Protein 6JXC (pdb70)

Radius of gyration: 51.96 Å; Cα contacts (8 Å, |Δi|>4): 2913; chains: 1; bounding box: 136×82×185 Å

Foldseek 3Di:
DVLVVLLVLLVPCVVVVVNVVVLVVVCVVLSNQCSWVLRSVSNVVSNVVSVVVVVVVLVVLPCALPHPVHNPQVPHPPVVSCVSLVSNCVSLCVLVSLLVCLQCVLVRPDLALSLLQVLLSVLLVLDTNPLSNLLSVLSSLLSLDPCQVLLSNLSSLLCLLVPDPPPQALASSLVSNLLSVLLVLADVLLVLLQVLLCLQFHAGLSNSLSSVSSLLSLLVLQLPVSVVSVVVSSPCSQQSCSCVVSVLVVCVSVLRRQVRNFCNVLRVDCLVVQVNQLSVVSVVVNGNDPDPSSCGSVDDVNVDPVSVVVVVVVRSVVSSCSNSSVLLVLLQVLLVSSCSLVSLQVVLVLLNSLVSLLVSLLVQVSSLSSLLSSLCPPSVLSSLQSNLVSLCVQLRLLSVQSRVSNLLSLLSNLQSCLVVSLLSLLSSVLNLVSNVVSVVNSVVNSCVSVVPVDDNQCVQCVLPVVGPPSSLPSNDDDDDCVVVVNVVNVVVVVCVVVQVVQPVSSVVSVVVVVVVVVVVVVVCAQVDDNGRDLLQLQVLLVCLLVQVVDDVVSNVVSVVSNVSSCVRPGPLVNNLNSLLSLQLSLQVNDPDPVNVVSVVSNLVSDDLCNSHLVVSLVSLLSGLQFACPSLVVSLVSLVPHDPQPDVNCSSLLSLLVNLLSDDLLRPSVVSVVVLLVPPPPCSNVVSNVVSCVVQPQDQLSPPPCVLLNVVVLLQDDDCSVVSLVSSNCPVVSCVVPVLSLLLVLLLCVVSRDVVSVVSLVVDDPCVLVSLQASSLLASVLSCSDVVSVVVVQVSPPYDHPCSNPLLHVVSVLVNCVSQLQLFQLVLVLVLCCVLLPPCPQLSVLLNVLSVVDPSSTGSSSCPSNPNNVSRSVVSVVVVVDDDDDLLVLVLSCLLLLFVLLDDDCPNNSSSLSSNSVSVSPDPDDDQLVCLCVLQLNLPCPDVVNVSSSLSNVLSVLSSCVSVLGSLDDVSVLSVLLSVLVCCPVVVDDDPSSLCSPVVCQPSPSYPRPVVVLSNCLSPHCSDPLVPLLAQDAPPCLPDDLCSVSSSLSSNQRDHDADDDLSCNLDERSVLCSCPPVHDPPPPGAGSSLLNVLSCLVSSVVPDPVVVLVVLLVDDLQLLVVVVVLLVCLVVVPPHPNHCLNSLSLQLLQLLLLCLPPVNPDNLNSVVCVVVPVSVVSPPSHSRSDNNVVVVCVSDVWPPVLLVVLAAVVLCVDLLDLHLVCLVVALVHSLLSNQSNLLSLCVVPHGPSSSRSSRSCSNPHDPLVSSLSSNVNSVVDPPPVVNCQAVVQPHDRHPDVLVSVVVSLLSLVLSVLVPPDNPNVVPGDACPSLVVCLVVPDLCSLVSPQVVPVDPDDDCVVVVSCVSVLHPLFLLLDPPPDPDPLPCLVVLLRDDDQPPNLVSLVVVCVVPVVVVVPPASQSNLVSQVSNQDLPVNCVVQPVHDYDDVCLLSCLLPVNLPPPACLPQDFQLSLLSNLQVPQDDQQDCSLVVSVVSLSVLVVSCVVPPDPPRSSVVSNLSVLLHPLSPPLDPPQCNLVNLVVVLVVVVVVCVADAPDSCLSSLSSSLVNLVVNLVNDDPVRDPSSVVSLVSSLLSLLSSLVVCLVGNALSNSLVSLVVSVVSLPCVCPVDPFPPQSVQSVLQSLLSNLVSDCRDDDLVPSLVSLVVSLVCVVPVVCVDDPTDVVCVSCVVSTPPFSLVSLLVNLVSCPVPPNCPVVNVVVLVPDPGDDDDPVLVSLVSLLVVLVVVLVCLVPDVLLVCVVVLVVLCVPLCPVVVVPPVDVVVSVVSVVVSVVSVVSNVVSVVSSLVSLQSSLVSLLVSQQPDDPVVLLSVLVNLCSLVVDQDDCSRQVVCLVVVVSRPWLDPLLQLLVLLLPAFDDPDGVNNVSLVSLLVNCLFQPVSNLQSLLQLQQQCVPPVPDPSSVRSNVRSVVSVVVSCVVNPNNVVCLPVVLSNVVLVLLVVCQVCQPVDDPDQWPFPFCVPRCVLVSLVVLCQPDDQFDDDDCSIHNHNPDDQCGQQSFWQTTTWGQDDPGTWGFLTSCDGNDRDRSWIFHWDAPQQVQLQLVLSLQVLVQVLLPPPNVCVNVVFGADGANFHAHHRGGRGIGDDPQKDFQVVVVCVQCVPFADDVVLLVLLVVCLPDPDQPSCVVPVVVCQVGRFADLLSVLVSQPSPSVLSVQLLVQQLSLQLNVQVVCLLQAFDQPLRGQWMFHPSSGRIHGHRTHDRHAPQCDFSFRDQRGPQPFRHSQVSVSPSTPSGPNLVSNLVSLVSCLVVVPSSLSSVCSSVVPDPHDLDDDPCDRCVPPPCDDVVSVVVRSVVSVCSRNHDVDPSSVSSVVSVCSNYPSSRVSGDNNRNSRDD

B-factor: mean 14.68, std 14.55, range [0.23, 45.0]

Organism: Saccharomyces cerevisiae (strain ATCC 204508 / S288c) (NCBI:txid559292)

Nearest PDB structures (foldseek):
  6jxc-assembly1_A  TM=1.000E+00  e=0.000E+00  Saccharomyces cerevisiae S288C
  6s8f-assembly1_H  TM=8.614E-01  e=0.000E+00  Saccharomyces cerevisiae
  6sl1-assembly1_A  TM=6.609E-01  e=5.406E-35  Thermochaetoides thermophila DSM 1495
  7ni6-assembly1_A  TM=6.865E-01  e=5.611E-29  Homo sapiens
  7sic-assembly1_A  TM=4.830E-01  e=6.239E-33  Homo sapiens

Sequence (2345 aa):
IVETLNFLSSTKIKERNNALDELTTILPTKALSTTAVELLASEHTKYCDLLRLSLSENRLSTISYVLRLFVEKSCERLLLAVVPELMVKDGSKLVDKICEYFQSQMKLSMVTNFISILLNLLALDTVGIFQVTRTITWTVIDFLRLSKNTRLIMSLINQLILKCHCFSVIDTLMLIKEAWSYNLTIGCTSNELVQDQLSLFDVMSSELMNHKLPYMIGQENYVEYREYILLRLSNYKPQLFTVNHVEFSYIRGSRDKNSWFAWLKILGITKSLLTYFALNRKNENYSLLFKRRKCDSDIPSILTFLIHLLEENSSFAEQLKELLFNGDMARLFKVCLPSCLLLANSIKSDEKTINQIYDLYELSNESFMLWGYLQYISSADRIFEWLKSKWNQFCNFISWLGNWDESHKIWQHFQEQRELDLTRYNEILYRLLENINLCGDSTFSEFIAAYKRTTLITIRTINVDHLVLDKINMKEIVNDFIRMQKNKSQTGSTIDKAVRAYLLKQAIGEKSSYNKILEEFTEVLGEKLLCNHYSSSNQAMLLLTSYIEASDCNDILDWIISRFEDNSFTGVAPTVNLSMLLLSLLQNHDLSHGSIRGGKQRVFATFIKCLQKLDSSNIINIMNSISSYMAQVSYKNQSIIFYEIKSLFGPPQQSIEKSAFYSLAMSMLSLVSYPSLVFSLEDMMTYSGFNHTRAFIQQALNKITVAFRYQNLTELFEYCKFDLIMYWFHEFLGRYFVEISAIYFSQGFNQKWILDMLHAITGNGDAYLVDNSYYLCIPLAFISGGVNELIFDILPQISGKTTVKYHKKYRLLMLKWIIRFTDLGSLTELRSTVEKLFPTSYLSPYLFENSSVSMRYQYPLHIPLALGATLVQTQFAHEKNNTHEFKLLFLSVITDLEKTSTYIGKLRCARELKYLFVLYENVLVKSSTLNFIIIRLSKFLIDTQIHDEVITIFSSLLNLADKNTFEIEPSLPNLFCKIFIYLRENKQLSPSFQQAIKLLEHRDLIKIKTWKYCLDAIFGNIVQDDIYENTELLDASDCGVDDVVLVSLLFSYARRPVASKIGCSLSKAAAINILKHHVPKEYLSKNFKLWFAALSRRILQQEHLKNFEMVFRHPEQPHMIYQRISTFNKEAELYDSTEVFFISECILTYLVGYSIGNSESEFCFRDNIMNENKDKVAPLDKDVLNAIYPLANNFGMESFICDTYLSVNEPYNCWLSKFARSLIHQISFNIPPIVCLYPLCKGSTAFCELVLTDLFFLSTTYDPKSCLNWSNRIFTQIAMLLHVKDSEIKLKMLFNVIKMIRMGSRCKERNCLRIYSSLDLQEICQISLKIKEFKFGYLLFEEMNMPNIREMNINTLQKIYECINDGDFLAGLPVPHSIEGVLNSINRIDSDTWKRFLFNNADFDANYTTSLEEEKESLIKATEDSGFYGLTSLLESRLSGSSDVYKWNLELGDWKLLTPKVVDSKAKGLYYAIKNLPQDVGFAEKSLEKSLLTIFDSRQHFISQTEWMDTLNAIIEFIKIAAIPQDVTSFPQTLMSIMKADKERLNTIDFYDHKTTLKSRHTLMNVLSRNSLDENVKCSKYLRLGSIIQLANYVQLAIANGAPQDALRNATLMSKTVKNIAKLYDDPSVVSQIEKLASFTSANALWESREYKAPVMIMRDLLAQNEKNISESILYDDFKLLINVPMDQIKARLVKWSSESRLEPAAAIYEKIIVNWDINVEDHESCSDVFYTLGSFLDEQAQKLRSNGEIEDREHRSYTGKSTLKALELIYKAKRHYNRVLLQYNRDSEVLKALLLQKEKFLWHALHFYLNTLVFSNRYDNDIIDKFCGLWFENDDNSKINQLLYKEIGTIPSWKFLPWVNQIASKISMEENEFQKPLQLTMKRLLYKLPYDSLYSVMSILLYEKQSNKDTNISQKIQAVKKILLELQGYDRGAFAKKYLLPVQEFCEMSVELANLKFVQNTKTLRLANLKIGQYWLKQLNMEKLPLPTSNFTVKSSADGRKARPYIVSVNETVGITTTGLSLPKIVTFNISDGTTQKALMKGSNDDLRQDAIMEQVFQQVNKVLQNDKVLRNLDLGIRTYKVVPLGPKAGIIEFVANSTSLHQILSKLHTNDKITFDQARKGMKAVQTKSNEERLKAYLKITNEIKPQLRNFFFDSFPDPLDWFEAKKTYTKGVAASSIVGYILGLGDRHLNNILLDCSTGEPIHIDLGIAFDQGKLLPIPELVPFRLTRDIVDGFGVTGVDGLFRRSCERVYAVLRKDYVKVMCVLNILKWDPLYSWVMSPVKKYEHLFENENQESYRALKGVEEKLMGNGLSVESSVQDLIQQATDPSNLSVIYMGWSPFY

GO terms:
  GO:0070273 phosphatidylinositol-4-phosphate binding (F, IDA)
  GO:0004672 protein kinase activity (F, IDA)
  GO:0005634 nucleus (C, IDA)
  GO:0042162 telomeric repeat DNA binding (F, IDA)
  GO:0006281 DNA repair (P, IGI)
  GO:0006302 double-strand break repair (P, IGI)
  GO:0000723 telomere maintenance (P, IGI)
  GO:0004674 protein serine/threonine kinase activity (F, IMP)
  GO:0005739 mitochondrion (C, HDA)
  GO:0042770 signal transduction in response to DNA damage (P, IMP)
  GO:0006302 double-strand break repair (P, IMP)
  GO:0006974 DNA damage response (P, IMP)
  GO:0000723 telomere maintenance (P, IMP)

Structure (mmCIF, N/CA/C/O backbone):
data_6JXC
#
_entry.id   6JXC
#
_cell.length_a   1.000
_cell.length_b   1.000
_cell.length_c   1.000
_cell.angle_alpha   90.00
_cell.angle_beta   90.00
_cell.angle_gamma   90.00
#
_symmetry.space_group_name_H-M   'P 1'
#
loop_
_atom_site.group_PDB
_atom_site.id
_atom_site.type_symbol
_atom_site.label_atom_id
_atom_site.label_alt_id
_atom_site.label_comp_id
_atom_site.label_asym_id
_atom_site.label_entity_id
_atom_site.label_seq_id
_atom_site.pdbx_PDB_ins_code
_atom_site.Cartn_x
_atom_site.Cartn_y
_atom_site.Cartn_z
_atom_site.occupancy
_atom_site.B_iso_or_equiv
_atom_site.auth_seq_id
_atom_site.auth_comp_id
_atom_site.auth_asym_id
_atom_site.auth_atom_id
_atom_site.pdbx_PDB_model_num
ATOM 1 N N . ILE A 1 6 ? 113.224 192.410 79.034 1.00 1.00 6 ILE A N 1
ATOM 2 C CA . ILE A 1 6 ? 112.071 192.280 79.911 1.00 1.00 6 ILE A CA 1
ATOM 3 C C . ILE A 1 6 ? 112.308 192.991 81.221 1.00 1.00 6 ILE A C 1
ATOM 4 O O . ILE A 1 6 ? 113.401 192.911 81.779 1.00 1.00 6 ILE A O 1
ATOM 6 N N . VAL A 1 7 ? 111.267 193.618 81.775 1.00 1.00 7 VAL A N 1
ATOM 7 C CA . VAL A 1 7 ? 111.431 194.280 83.068 1.00 1.00 7 VAL A CA 1
ATOM 8 C C . VAL A 1 7 ? 111.859 193.252 84.089 1.00 1.00 7 VAL A C 1
ATOM 9 O O . VAL A 1 7 ? 112.634 193.550 84.997 1.00 1.00 7 VAL A O 1
ATOM 11 N N . GLU A 1 8 ? 111.336 192.037 83.939 1.00 1.00 8 GLU A N 1
ATOM 12 C CA . GLU A 1 8 ? 111.691 190.953 84.814 1.00 1.00 8 GLU A CA 1
ATOM 13 C C . GLU A 1 8 ? 113.172 190.650 84.699 1.00 1.00 8 GLU A C 1
ATOM 14 O O . GLU A 1 8 ? 113.809 190.288 85.689 1.00 1.00 8 GLU A O 1
ATOM 16 N N . THR A 1 9 ? 113.725 190.761 83.489 1.00 1.00 9 THR A N 1
ATOM 17 C CA . THR A 1 9 ? 115.131 190.484 83.301 1.00 1.00 9 THR A CA 1
ATOM 18 C C . THR A 1 9 ? 115.946 191.561 83.976 1.00 1.00 9 THR A C 1
ATOM 19 O O . THR A 1 9 ? 116.988 191.284 84.573 1.00 1.00 9 THR A O 1
ATOM 21 N N . LEU A 1 10 ? 115.473 192.797 83.880 1.00 1.00 10 LEU A N 1
ATOM 22 C CA . LEU A 1 10 ? 116.175 193.887 84.514 1.00 1.00 10 LEU A CA 1
ATOM 23 C C . LEU A 1 10 ? 116.171 193.697 86.022 1.00 1.00 10 LEU A C 1
ATOM 24 O O . LEU A 1 10 ? 117.177 193.952 86.695 1.00 1.00 10 LEU A O 1
ATOM 26 N N . ASN A 1 11 ? 115.037 193.228 86.553 1.00 1.00 11 ASN A N 1
ATOM 27 C CA . ASN A 1 11 ? 114.924 192.978 87.974 1.00 1.00 11 ASN A CA 1
ATOM 28 C C . ASN A 1 11 ? 115.857 191.869 88.387 1.00 1.00 11 ASN A C 1
ATOM 29 O O . ASN A 1 11 ? 116.497 191.941 89.441 1.00 1.00 11 ASN A O 1
ATOM 31 N N . PHE A 1 12 ? 115.949 190.839 87.553 1.00 1.00 12 PHE A N 1
ATOM 32 C CA . PHE A 1 12 ? 116.828 189.743 87.854 1.00 1.00 12 PHE A CA 1
ATOM 33 C C . PHE A 1 12 ? 118.266 190.216 87.874 1.00 1.00 12 PHE A C 1
ATOM 34 O O . PHE A 1 12 ? 119.044 189.783 88.724 1.00 1.00 12 PHE A O 1
ATOM 36 N N . LEU A 1 13 ? 118.627 191.109 86.947 1.00 1.00 13 LEU A N 1
ATOM 37 C CA . LEU A 1 13 ? 119.981 191.623 86.902 1.00 1.00 13 LEU A CA 1
ATOM 38 C C . LEU A 1 13 ? 120.294 192.407 88.157 1.00 1.00 13 LEU A C 1
ATOM 39 O O . LEU A 1 13 ? 121.395 192.293 88.704 1.00 1.00 13 LEU A O 1
ATOM 41 N N . SER A 1 14 ? 119.319 193.191 88.627 1.00 1.00 14 SER A N 1
ATOM 42 C CA . SER A 1 14 ? 119.505 193.971 89.833 1.00 1.00 14 SER A CA 1
ATOM 43 C C . SER A 1 14 ? 119.724 193.066 91.025 1.00 1.00 14 SER A C 1
ATOM 44 O O . SER A 1 14 ? 120.488 193.400 91.927 1.00 1.00 14 SER A O 1
ATOM 46 N N . SER A 1 15 ? 119.012 191.937 91.054 1.00 1.00 15 SER A N 1
ATOM 47 C CA . SER A 1 15 ? 119.159 190.973 92.131 1.00 1.00 15 SER A CA 1
ATOM 48 C C . SER A 1 15 ? 120.477 190.210 92.033 1.00 1.00 15 SER A C 1
ATOM 49 O O . SER A 1 15 ? 121.109 189.903 93.046 1.00 1.00 15 SER A O 1
ATOM 51 N N . THR A 1 16 ? 120.887 189.891 90.800 1.00 1.00 16 THR A N 1
ATOM 52 C CA . THR A 1 16 ? 122.131 189.184 90.541 1.00 1.00 16 THR A CA 1
ATOM 53 C C . THR A 1 16 ? 123.296 190.029 91.001 1.00 1.00 16 THR A C 1
ATOM 54 O O . THR A 1 16 ? 124.290 189.540 91.552 1.00 1.00 16 THR A O 1
ATOM 56 N N . LYS A 1 17 ? 123.142 191.332 90.838 1.00 1.00 17 LYS A N 1
ATOM 57 C CA . LYS A 1 17 ? 124.147 192.289 91.218 1.00 1.00 17 LYS A CA 1
ATOM 58 C C . LYS A 1 17 ? 124.085 192.482 92.718 1.00 1.00 17 LYS A C 1
ATOM 59 O O . LYS A 1 17 ? 123.648 193.506 93.229 1.00 1.00 17 LYS A O 1
ATOM 61 N N . ILE A 1 18 ? 124.579 191.475 93.422 1.00 30.00 18 ILE A N 1
ATOM 62 C CA . ILE A 1 18 ? 124.516 191.383 94.872 1.00 30.00 18 ILE A CA 1
ATOM 63 C C . ILE A 1 18 ? 125.535 192.273 95.575 1.00 30.00 18 ILE A C 1
ATOM 64 O O . ILE A 1 18 ? 125.558 192.351 96.806 1.00 30.00 18 ILE A O 1
ATOM 66 N N . LYS A 1 19 ? 126.441 192.869 94.821 1.00 30.00 19 LYS A N 1
ATOM 67 C CA . LYS A 1 19 ? 127.391 193.781 95.422 1.00 30.00 19 LYS A CA 1
ATOM 68 C C . LYS A 1 19 ? 126.570 194.944 95.922 1.00 30.00 19 LYS A C 1
ATOM 69 O O . LYS A 1 19 ? 125.613 195.332 95.262 1.00 30.00 19 LYS A O 1
ATOM 71 N N . GLU A 1 20 ? 126.918 195.539 97.059 1.00 30.00 20 GLU A N 1
ATOM 72 C CA . GLU A 1 20 ? 126.090 196.644 97.532 1.00 30.00 20 GLU A CA 1
ATOM 73 C C . GLU A 1 20 ? 124.641 196.170 97.542 1.00 30.00 20 GLU A C 1
ATOM 74 O O . GLU A 1 20 ? 123.728 196.881 97.105 1.00 30.00 20 GLU A O 1
ATOM 76 N N . ARG A 1 21 ? 124.434 195.005 98.158 1.00 1.00 21 ARG A N 1
ATOM 77 C CA . ARG A 1 21 ? 123.149 194.333 98.196 1.00 1.00 21 ARG A CA 1
ATOM 78 C C . ARG A 1 21 ? 122.059 195.211 98.742 1.00 1.00 21 ARG A C 1
ATOM 79 O O . ARG A 1 21 ? 120.916 195.088 98.319 1.00 1.00 21 ARG A O 1
ATOM 81 N N . ASN A 1 22 ? 122.368 196.100 99.671 1.00 1.00 22 ASN A N 1
ATOM 82 C CA . ASN A 1 22 ? 121.325 196.953 100.189 1.00 1.00 22 ASN A CA 1
ATOM 83 C C . ASN A 1 22 ? 120.697 197.777 99.061 1.00 1.00 22 ASN A C 1
ATOM 84 O O . ASN A 1 22 ? 119.505 198.094 99.121 1.00 1.00 22 ASN A O 1
ATOM 86 N N . ASN A 1 23 ? 121.496 198.179 98.055 1.00 1.00 23 ASN A N 1
ATOM 87 C CA . ASN A 1 23 ? 120.957 198.956 96.952 1.00 1.00 23 ASN A CA 1
ATOM 88 C C . ASN A 1 23 ? 120.034 198.076 96.141 1.00 1.00 23 ASN A C 1
ATOM 89 O O . ASN A 1 23 ? 118.977 198.511 95.669 1.00 1.00 23 ASN A O 1
ATOM 91 N N . ALA A 1 24 ? 120.443 196.822 95.982 1.00 1.00 24 ALA A N 1
ATOM 92 C CA . ALA A 1 24 ? 119.618 195.876 95.252 1.00 1.00 24 ALA A CA 1
ATOM 93 C C . ALA A 1 24 ? 118.307 195.661 96.010 1.00 1.00 24 ALA A C 1
ATOM 94 O O . ALA A 1 24 ? 117.245 195.514 95.399 1.00 1.00 24 ALA A O 1
ATOM 96 N N . LEU A 1 25 ? 118.385 195.636 97.349 1.00 1.00 25 LEU A N 1
ATOM 97 C CA . LEU A 1 25 ? 117.206 195.449 98.185 1.00 1.00 25 LEU A CA 1
ATOM 98 C C . LEU A 1 25 ? 116.253 196.604 98.016 1.00 1.00 25 LEU A C 1
ATOM 99 O O . LEU A 1 25 ? 115.036 196.406 97.949 1.00 1.00 25 LEU A O 1
ATOM 101 N N . ASP A 1 26 ? 116.802 197.814 97.928 1.00 1.00 26 ASP A N 1
ATOM 102 C CA . ASP A 1 26 ? 115.977 198.975 97.718 1.00 1.00 26 ASP A CA 1
ATOM 103 C C . ASP A 1 26 ? 115.296 198.883 96.372 1.00 1.00 26 ASP A C 1
ATOM 104 O O . ASP A 1 26 ? 114.118 199.227 96.245 1.00 1.00 26 ASP A O 1
ATOM 106 N N . GLU A 1 27 ? 116.030 198.403 95.361 1.00 1.00 27 GLU A N 1
ATOM 107 C CA . GLU A 1 27 ? 115.452 198.261 94.041 1.00 1.00 27 GLU A CA 1
ATOM 108 C C . GLU A 1 27 ? 114.327 197.234 94.057 1.00 1.00 27 GLU A C 1
ATOM 109 O O . GLU A 1 27 ? 113.288 197.441 93.423 1.00 1.00 27 GLU A O 1
ATOM 111 N N . LEU A 1 28 ? 114.515 196.134 94.796 1.00 1.00 28 LEU A N 1
ATOM 112 C CA . LEU A 1 28 ? 113.480 195.118 94.890 1.00 1.00 28 LEU A CA 1
ATOM 113 C C . LEU A 1 28 ? 112.261 195.672 95.588 1.00 1.00 28 LEU A C 1
ATOM 114 O O . LEU A 1 28 ? 111.126 195.369 95.209 1.00 1.00 28 LEU A O 1
ATOM 116 N N . THR A 1 29 ? 112.491 196.481 96.622 1.00 1.00 29 THR A N 1
ATOM 117 C CA . THR A 1 29 ? 111.395 197.070 97.346 1.00 1.00 29 THR A CA 1
ATOM 118 C C . THR A 1 29 ? 110.610 197.986 96.434 1.00 1.00 29 THR A C 1
ATOM 119 O O . THR A 1 29 ? 109.382 198.015 96.471 1.00 1.00 29 THR A O 1
ATOM 121 N N . THR A 1 30 ? 111.319 198.726 95.588 1.00 1.00 30 THR A N 1
ATOM 122 C CA . THR A 1 30 ? 110.655 199.598 94.650 1.00 1.00 30 THR A CA 1
ATOM 123 C C . THR A 1 30 ? 109.861 198.795 93.633 1.00 1.00 30 THR A C 1
ATOM 124 O O . THR A 1 30 ? 108.744 199.168 93.270 1.00 1.00 30 THR A O 1
ATOM 126 N N . ILE A 1 31 ? 110.432 197.672 93.186 1.00 1.00 31 ILE A N 1
ATOM 127 C CA . ILE A 1 31 ? 109.788 196.806 92.211 1.00 1.00 31 ILE A CA 1
ATOM 128 C C . ILE A 1 31 ? 108.505 196.203 92.758 1.00 1.00 31 ILE A C 1
ATOM 129 O O . ILE A 1 31 ? 107.510 196.064 92.043 1.00 1.00 31 ILE A O 1
ATOM 131 N N . LEU A 1 32 ? 108.517 195.864 94.039 1.00 1.00 32 LEU A N 1
ATOM 132 C CA . LEU A 1 32 ? 107.372 195.270 94.692 1.00 1.00 32 LEU A CA 1
ATOM 133 C C . LEU A 1 32 ? 106.086 195.935 94.236 1.00 1.00 32 LEU A C 1
ATOM 134 O O . LEU A 1 32 ? 105.043 195.775 94.876 1.00 1.00 32 LEU A O 1
ATOM 136 N N . PRO A 1 40 ? 101.241 188.447 87.208 1.00 1.00 40 PRO A N 1
ATOM 137 C CA . PRO A 1 40 ? 102.630 188.813 87.454 1.00 1.00 40 PRO A CA 1
ATOM 138 C C . PRO A 1 40 ? 103.076 188.243 88.771 1.00 1.00 40 PRO A C 1
ATOM 139 O O . PRO A 1 40 ? 104.135 188.594 89.278 1.00 1.00 40 PRO A O 1
ATOM 141 N N . THR A 1 41 ? 102.255 187.373 89.328 1.00 1.00 41 THR A N 1
ATOM 142 C CA . THR A 1 41 ? 102.558 186.757 90.610 1.00 1.00 41 THR A CA 1
ATOM 143 C C . THR A 1 41 ? 103.841 185.953 90.550 1.00 1.00 41 THR A C 1
ATOM 144 O O . THR A 1 41 ? 104.589 185.886 91.529 1.00 1.00 41 THR A O 1
ATOM 146 N N . LYS A 1 42 ? 104.098 185.301 89.420 1.00 1.00 42 LYS A N 1
ATOM 147 C CA . LYS A 1 42 ? 105.314 184.530 89.364 1.00 1.00 42 LYS A CA 1
ATOM 148 C C . LYS A 1 42 ? 106.492 185.478 89.465 1.00 1.00 42 LYS A C 1
ATOM 149 O O . LYS A 1 42 ? 107.387 185.288 90.290 1.00 1.00 42 LYS A O 1
ATOM 151 N N . ALA A 1 43 ? 106.399 186.599 88.745 1.00 1.00 43 ALA A N 1
ATOM 152 C CA . ALA A 1 43 ? 107.440 187.612 88.774 1.00 1.00 43 ALA A CA 1
ATOM 153 C C . ALA A 1 43 ? 107.558 188.220 90.158 1.00 1.00 43 ALA A C 1
ATOM 154 O O . ALA A 1 43 ? 108.658 188.503 90.635 1.00 1.00 43 ALA A O 1
ATOM 156 N N . LEU A 1 44 ? 106.424 188.382 90.831 1.00 1.00 44 LEU A N 1
ATOM 157 C CA . LEU A 1 44 ? 106.425 188.950 92.158 1.00 1.00 44 LEU A CA 1
ATOM 158 C C . LEU A 1 44 ? 107.269 188.093 93.077 1.00 1.00 44 LEU A C 1
ATOM 159 O O . LEU A 1 44 ? 107.937 188.601 93.983 1.00 1.00 44 LEU A O 1
ATOM 161 N N . SER A 1 45 ? 107.224 186.777 92.874 1.00 1.00 45 SER A N 1
ATOM 162 C CA . SER A 1 45 ? 108.050 185.927 93.686 1.00 1.00 45 SER A CA 1
ATOM 163 C C . SER A 1 45 ? 109.501 186.093 93.281 1.00 1.00 45 SER A C 1
ATOM 164 O O . SER A 1 45 ? 110.362 186.349 94.119 1.00 1.00 45 SER A O 1
ATOM 166 N N . THR A 1 46 ? 109.744 186.094 91.973 1.00 1.00 46 THR A N 1
ATOM 167 C CA . THR A 1 46 ? 111.084 186.148 91.396 1.00 1.00 46 THR A CA 1
ATOM 168 C C . THR A 1 46 ? 111.855 187.380 91.795 1.00 1.00 46 THR A C 1
ATOM 169 O O . THR A 1 46 ? 113.074 187.355 91.953 1.00 1.00 46 THR A O 1
ATOM 171 N N . THR A 1 47 ? 111.141 188.466 91.978 1.00 1.00 47 THR A N 1
ATOM 172 C CA . THR A 1 47 ? 111.715 189.733 92.357 1.00 1.00 47 THR A CA 1
ATOM 173 C C . THR A 1 47 ? 112.474 189.636 93.672 1.00 1.00 47 THR A C 1
ATOM 174 O O . THR A 1 47 ? 113.380 190.432 93.923 1.00 1.00 47 THR A O 1
ATOM 176 N N . ALA A 1 48 ? 112.084 188.713 94.549 1.00 1.00 48 ALA A N 1
ATOM 177 C CA . ALA A 1 48 ? 112.725 188.572 95.843 1.00 1.00 48 ALA A CA 1
ATOM 178 C C . ALA A 1 48 ? 114.200 188.923 95.743 1.00 1.00 48 ALA A C 1
ATOM 179 O O . ALA A 1 48 ? 114.982 188.660 96.655 1.00 1.00 48 ALA A O 1
ATOM 181 N N . VAL A 1 52 ? 123.584 188.116 99.765 1.00 1.00 52 VAL A N 1
ATOM 182 C CA . VAL A 1 52 ? 123.797 186.793 100.334 1.00 1.00 52 VAL A CA 1
ATOM 183 C C . VAL A 1 52 ? 122.464 186.111 100.496 1.00 1.00 52 VAL A C 1
ATOM 184 O O . VAL A 1 52 ? 121.910 185.617 99.520 1.00 1.00 52 VAL A O 1
ATOM 186 N N . GLU A 1 53 ? 121.897 186.122 101.698 1.00 1.00 53 GLU A N 1
ATOM 187 C CA . GLU A 1 53 ? 120.609 185.482 101.874 1.00 1.00 53 GLU A CA 1
ATOM 188 C C . GLU A 1 53 ? 119.560 186.121 100.979 1.00 1.00 53 GLU A C 1
ATOM 189 O O . GLU A 1 53 ? 118.671 185.439 100.474 1.00 1.00 53 GLU A O 1
ATOM 191 N N . LEU A 1 54 ? 119.637 187.432 100.794 1.00 1.00 54 LEU A N 1
ATOM 192 C CA . LEU A 1 54 ? 118.673 188.094 99.939 1.00 1.00 54 LEU A CA 1
ATOM 193 C C . LEU A 1 54 ? 118.848 187.656 98.502 1.00 1.00 54 LEU A C 1
ATOM 194 O O . LEU A 1 54 ? 117.874 187.514 97.763 1.00 1.00 54 LEU A O 1
ATOM 196 N N . LEU A 1 55 ? 120.099 187.460 98.098 1.00 1.00 55 LEU A N 1
ATOM 197 C CA . LEU A 1 55 ? 120.366 187.048 96.743 1.00 1.00 55 LEU A CA 1
ATOM 198 C C . LEU A 1 55 ? 119.832 185.655 96.560 1.00 1.00 55 LEU A C 1
ATOM 199 O O . LEU A 1 55 ? 119.296 185.311 95.502 1.00 1.00 55 LEU A O 1
ATOM 201 N N . ALA A 1 56 ? 119.986 184.849 97.610 1.00 1.00 56 ALA A N 1
ATOM 202 C CA . ALA A 1 56 ? 119.504 183.495 97.599 1.00 1.00 56 ALA A CA 1
ATOM 203 C C . ALA A 1 56 ? 117.996 183.490 97.493 1.00 1.00 56 ALA A C 1
ATOM 204 O O . ALA A 1 56 ? 117.432 182.656 96.777 1.00 1.00 56 ALA A O 1
ATOM 206 N N . SER A 1 57 ? 117.336 184.435 98.185 1.00 1.00 57 SER A N 1
ATOM 207 C CA . SER A 1 57 ? 115.891 184.527 98.121 1.00 1.00 57 SER A CA 1
ATOM 208 C C . SER A 1 57 ? 115.462 184.836 96.710 1.00 1.00 57 SER A C 1
ATOM 209 O O . SER A 1 57 ? 114.512 184.232 96.197 1.00 1.00 57 SER A O 1
ATOM 211 N N . GLU A 1 58 ? 116.199 185.733 96.049 1.00 1.00 58 GLU A N 1
ATOM 212 C CA . GLU A 1 58 ? 115.872 186.071 94.684 1.00 1.00 58 GLU A CA 1
ATOM 213 C C . GLU A 1 58 ? 116.027 184.873 93.764 1.00 1.00 58 GLU A C 1
ATOM 214 O O . GLU A 1 58 ? 115.158 184.599 92.934 1.00 1.00 58 GLU A O 1
ATOM 216 N N . HIS A 1 59 ? 117.113 184.115 93.930 1.00 1.00 59 HIS A N 1
ATOM 217 C CA . HIS A 1 59 ? 117.358 182.980 93.056 1.00 1.00 59 HIS A CA 1
ATOM 218 C C . HIS A 1 59 ? 116.369 181.850 93.238 1.00 1.00 59 HIS A C 1
ATOM 219 O O . HIS A 1 59 ? 115.931 181.233 92.259 1.00 1.00 59 HIS A O 1
ATOM 221 N N . THR A 1 60 ? 116.036 181.544 94.488 1.00 1.00 60 THR A N 1
ATOM 222 C CA . THR A 1 60 ? 115.134 180.448 94.736 1.00 1.00 60 THR A CA 1
ATOM 223 C C . THR A 1 60 ? 113.747 180.781 94.259 1.00 1.00 60 THR A C 1
ATOM 224 O O . THR A 1 60 ? 113.069 179.945 93.645 1.00 1.00 60 THR A O 1
ATOM 226 N N . LYS A 1 61 ? 113.318 182.019 94.511 1.00 1.00 61 LYS A N 1
ATOM 227 C CA . LYS A 1 61 ? 112.001 182.410 94.099 1.00 1.00 61 LYS A CA 1
ATOM 228 C C . LYS A 1 61 ? 111.908 182.456 92.598 1.00 1.00 61 LYS A C 1
ATOM 229 O O . LYS A 1 61 ? 110.886 182.072 92.029 1.00 1.00 61 LYS A O 1
ATOM 231 N N . TYR A 1 62 ? 112.972 182.924 91.942 1.00 1.00 62 TYR A N 1
ATOM 232 C CA . TYR A 1 62 ? 112.975 183.011 90.503 1.00 1.00 62 TYR A CA 1
ATOM 233 C C . TYR A 1 62 ? 112.913 181.646 89.867 1.00 1.00 62 TYR A C 1
ATOM 234 O O . TYR A 1 62 ? 112.222 181.469 88.860 1.00 1.00 62 TYR A O 1
ATOM 236 N N . CYS A 1 63 ? 113.618 180.670 90.432 1.00 1.00 63 CYS A N 1
ATOM 237 C CA . CYS A 1 63 ? 113.550 179.351 89.861 1.00 1.00 63 CYS A CA 1
ATOM 238 C C . CYS A 1 63 ? 112.136 178.817 89.975 1.00 1.00 63 CYS A C 1
ATOM 239 O O . CYS A 1 63 ? 111.613 178.208 89.033 1.00 1.00 63 CYS A O 1
ATOM 241 N N . ASP A 1 64 ? 111.497 179.072 91.120 1.00 1.00 64 ASP A N 1
ATOM 242 C CA . ASP A 1 64 ? 110.139 178.622 91.313 1.00 1.00 64 ASP A CA 1
ATOM 243 C C . ASP A 1 64 ? 109.195 179.318 90.352 1.00 1.00 64 ASP A C 1
ATOM 244 O O . ASP A 1 64 ? 108.277 178.702 89.812 1.00 1.00 64 ASP A O 1
ATOM 246 N N . LEU A 1 65 ? 109.427 180.608 90.118 1.00 1.00 65 LEU A N 1
ATOM 247 C CA . LEU A 1 65 ? 108.599 181.373 89.209 1.00 1.00 65 LEU A CA 1
ATOM 248 C C . LEU A 1 65 ? 108.702 180.856 87.784 1.00 1.00 65 LEU A C 1
ATOM 249 O O . LEU A 1 65 ? 107.699 180.776 87.071 1.00 1.00 65 LEU A O 1
ATOM 251 N N . LEU A 1 66 ? 109.925 180.496 87.376 1.00 30.00 66 LEU A N 1
ATOM 252 C CA . LEU A 1 66 ? 110.198 179.977 86.042 1.00 30.00 66 LEU A CA 1
ATOM 253 C C . LEU A 1 66 ? 109.542 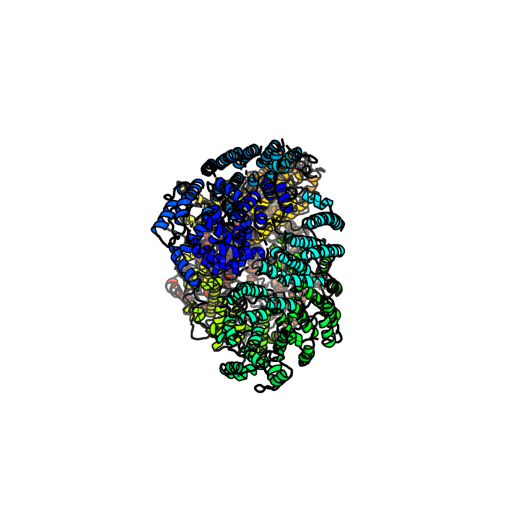178.625 85.807 1.00 30.00 66 LEU A C 1
ATOM 254 O O . LEU A 1 66 ? 109.024 178.344 84.724 1.00 30.00 66 LEU A O 1
ATOM 256 N N . ARG A 1 67 ? 109.539 177.789 86.836 1.00 30.00 67 ARG A N 1
ATOM 257 C CA . ARG A 1 67 ? 108.954 176.471 86.744 1.00 30.00 67 ARG A CA 1
ATOM 258 C C . ARG A 1 67 ? 107.551 176.555 86.167 1.00 30.00 67 ARG A C 1
ATOM 259 O O . ARG A 1 67 ? 106.763 175.614 86.299 1.00 30.00 67 ARG A O 1
ATOM 261 N N . LEU A 1 77 ? 99.614 177.689 95.125 1.00 1.00 77 LEU A N 1
ATOM 262 C CA . LEU A 1 77 ? 100.358 178.800 95.710 1.00 1.00 77 LEU A CA 1
ATOM 263 C C . LEU A 1 77 ? 100.834 178.401 97.081 1.00 1.00 77 LEU A C 1
ATOM 264 O O . LEU A 1 77 ? 101.732 179.013 97.668 1.00 1.00 77 LEU A O 1
ATOM 266 N N . SER A 1 78 ? 100.267 177.309 97.555 1.00 1.00 78 SER A N 1
ATOM 267 C CA . SER A 1 78 ? 100.614 176.763 98.852 1.00 1.00 78 SER A CA 1
ATOM 268 C C . SER A 1 78 ? 102.082 176.433 98.872 1.00 1.00 78 SER A C 1
ATOM 269 O O . SER A 1 78 ? 102.736 176.569 99.906 1.00 1.00 78 SER A O 1
ATOM 271 N N . LEU A 1 79 ? 102.598 176.011 97.719 1.00 1.00 79 LEU A N 1
ATOM 272 C CA . LEU A 1 79 ? 103.989 175.661 97.568 1.00 1.00 79 LEU A CA 1
ATOM 273 C C . LEU A 1 79 ? 104.892 176.835 97.878 1.00 1.00 79 LEU A C 1
ATOM 274 O O . LEU A 1 79 ? 106.030 176.631 98.296 1.00 1.00 79 LEU A O 1
ATOM 276 N N . SER A 1 80 ? 104.454 178.065 97.574 1.00 1.00 80 SER A N 1
ATOM 277 C CA . SER A 1 80 ? 105.300 179.206 97.834 1.00 1.00 80 SER A CA 1
ATOM 278 C C . SER A 1 80 ? 105.401 179.417 99.317 1.00 1.00 80 SER A C 1
ATOM 279 O O . SER A 1 80 ? 106.478 179.697 99.849 1.00 1.00 80 SER A O 1
ATOM 281 N N . GLU A 1 81 ? 104.272 179.259 99.999 1.00 1.00 81 GLU A N 1
ATOM 282 C CA . GLU A 1 81 ? 104.293 179.421 101.435 1.00 1.00 81 GLU A CA 1
ATOM 283 C C . GLU A 1 81 ? 105.154 178.335 102.059 1.00 1.00 81 GLU A C 1
ATOM 284 O O . GLU A 1 81 ? 105.917 178.581 103.003 1.00 1.00 81 GLU A O 1
ATOM 286 N N . ASN A 1 82 ? 105.036 177.125 101.505 1.00 1.00 82 ASN A N 1
ATOM 287 C CA . ASN A 1 82 ? 105.794 175.993 101.987 1.00 1.00 82 ASN A CA 1
ATOM 288 C C . ASN A 1 82 ? 107.265 176.193 101.752 1.00 1.00 82 ASN A C 1
ATOM 289 O O . ASN A 1 82 ? 108.085 175.828 102.589 1.00 1.00 82 ASN A O 1
ATOM 291 N N . ARG A 1 83 ? 107.618 176.751 100.600 1.00 1.00 83 ARG A N 1
ATOM 292 C CA . ARG A 1 83 ? 109.004 176.998 100.330 1.00 1.00 83 ARG A CA 1
ATOM 293 C C . ARG A 1 83 ? 109.535 178.037 101.292 1.00 1.00 83 ARG A C 1
ATOM 294 O O . ARG A 1 83 ? 110.632 177.889 101.815 1.00 1.00 83 ARG A O 1
ATOM 296 N N . LEU A 1 84 ? 108.736 179.065 101.595 1.00 1.00 84 LEU A N 1
ATOM 297 C CA . LEU A 1 84 ? 109.187 180.130 102.484 1.00 1.00 84 LEU A CA 1
ATOM 298 C C . LEU A 1 84 ? 109.536 179.599 103.860 1.00 1.00 84 LEU A C 1
ATOM 299 O O . LEU A 1 84 ? 110.510 180.024 104.481 1.00 1.00 84 LEU A O 1
ATOM 301 N N . SER A 1 85 ? 108.749 178.643 104.324 1.00 1.00 85 SER A N 1
ATOM 302 C CA . SER A 1 85 ? 108.954 178.021 105.619 1.00 1.00 85 SER A CA 1
ATOM 303 C C . SER A 1 85 ? 109.898 176.821 105.564 1.00 1.00 85 SER A C 1
ATOM 304 O O . SER A 1 85 ? 110.146 176.179 106.591 1.00 1.00 85 SER A O 1
ATOM 306 N N . THR A 1 86 ? 110.352 176.457 104.377 1.00 1.00 86 THR A N 1
ATOM 307 C CA . THR A 1 86 ? 111.150 175.271 104.211 1.00 1.00 86 THR A CA 1
ATOM 308 C C . THR A 1 86 ? 112.525 175.459 104.748 1.00 1.00 86 THR A C 1
ATOM 309 O O . THR A 1 86 ? 113.108 176.535 104.651 1.00 1.00 86 THR A O 1
ATOM 311 N N . ILE A 1 87 ? 113.088 174.375 105.259 1.00 30.00 87 ILE A N 1
ATOM 312 C CA . ILE A 1 87 ? 114.477 174.373 105.655 1.00 30.00 87 ILE A CA 1
ATOM 313 C C . ILE A 1 87 ? 114.829 175.549 106.547 1.00 30.00 87 ILE A C 1
ATOM 314 O O . ILE A 1 87 ? 115.771 176.278 106.247 1.00 30.00 87 ILE A O 1
ATOM 316 N N . SER A 1 88 ? 114.053 175.761 107.602 1.00 1.00 88 SER A N 1
ATOM 317 C CA . SER A 1 88 ? 114.329 176.847 108.519 1.00 1.00 88 SER A CA 1
ATOM 318 C C . SER A 1 88 ? 115.434 176.381 109.446 1.00 1.00 88 SER A C 1
ATOM 319 O O . SER A 1 88 ? 116.605 176.604 109.176 1.00 1.00 88 SER A O 1
ATOM 321 N N . TYR A 1 89 ? 115.115 175.749 110.563 1.00 1.00 89 TYR A N 1
ATOM 322 C CA . TYR A 1 89 ? 116.239 175.295 111.372 1.00 1.00 89 TYR A CA 1
ATOM 323 C C . TYR A 1 89 ? 117.033 174.251 110.589 1.00 1.00 89 TYR A C 1
ATOM 324 O O . TYR A 1 89 ? 118.267 174.212 110.617 1.00 1.00 89 TYR A O 1
ATOM 326 N N . VAL A 1 90 ? 116.314 173.425 109.819 1.00 1.00 90 VAL A N 1
ATOM 327 C CA . VAL A 1 90 ? 116.918 172.387 108.986 1.00 1.00 90 VAL A CA 1
ATOM 328 C C . VAL A 1 90 ? 117.324 172.989 107.656 1.00 1.00 90 VAL A C 1
ATOM 329 O O . VAL A 1 90 ? 116.830 172.591 106.602 1.00 1.00 90 VAL A O 1
ATOM 331 N N . LEU A 1 91 ? 118.242 173.925 107.739 1.00 1.00 91 LEU A N 1
ATOM 332 C CA . LEU A 1 91 ? 118.706 174.741 106.637 1.00 1.00 91 LEU A CA 1
ATOM 333 C C . LEU A 1 91 ? 119.472 173.992 105.569 1.00 1.00 91 LEU A C 1
ATOM 334 O O . LEU A 1 91 ? 120.153 173.009 105.850 1.00 1.00 91 LEU A O 1
ATOM 336 N N . ARG A 1 92 ? 119.406 174.532 104.335 1.00 1.00 92 ARG A N 1
ATOM 337 C CA . ARG A 1 92 ? 120.156 174.032 103.173 1.00 1.00 92 ARG A CA 1
ATOM 338 C C . ARG A 1 92 ? 121.657 174.105 103.436 1.00 1.00 92 ARG A C 1
ATOM 339 O O . ARG A 1 92 ? 122.455 173.361 102.868 1.00 1.00 92 ARG A O 1
ATOM 341 N N . LEU A 1 93 ? 122.015 175.081 104.240 1.00 30.00 93 LEU A N 1
ATOM 342 C CA . LEU A 1 93 ? 123.354 175.378 104.688 1.00 30.00 93 LEU A CA 1
ATOM 343 C C . LEU A 1 93 ? 123.164 176.227 105.920 1.00 30.00 93 LEU A C 1
ATOM 344 O O . LEU A 1 93 ? 123.596 175.889 107.022 1.00 30.00 93 LEU A O 1
ATOM 346 N N . PHE A 1 94 ? 122.455 177.329 105.714 1.00 1.00 94 PHE A N 1
ATOM 347 C CA . PHE A 1 94 ? 122.072 178.243 106.767 1.00 1.00 94 PHE A CA 1
ATOM 348 C C . PHE A 1 94 ? 120.828 178.988 106.300 1.00 1.00 94 PHE A C 1
ATOM 349 O O . PHE A 1 94 ? 120.736 179.374 105.137 1.00 1.00 94 PHE A O 1
ATOM 351 N N . VAL A 1 95 ? 119.875 179.208 107.201 1.00 1.00 95 VAL A N 1
ATOM 352 C CA . VAL A 1 95 ? 118.658 179.958 106.870 1.00 1.00 95 VAL A CA 1
ATOM 353 C C . VAL A 1 95 ? 118.313 180.918 107.985 1.00 1.00 95 VAL A C 1
ATOM 354 O O . VAL A 1 95 ? 117.158 181.301 108.157 1.00 1.00 95 VAL A O 1
ATOM 356 N N . GLU A 1 96 ? 119.321 181.260 108.778 1.00 1.00 96 GLU A N 1
ATOM 357 C CA . GLU A 1 96 ? 119.173 182.153 109.921 1.00 1.00 96 GLU A CA 1
ATOM 358 C C . GLU A 1 96 ? 118.039 181.703 110.839 1.00 1.00 96 GLU A C 1
ATOM 359 O O . GLU A 1 96 ? 117.292 182.537 111.349 1.00 1.00 96 GLU A O 1
ATOM 361 N N . LYS A 1 97 ? 117.912 180.393 111.073 1.00 1.00 97 LYS A N 1
ATOM 362 C CA . LYS A 1 97 ? 116.841 179.910 111.925 1.00 1.00 97 LYS A CA 1
ATOM 363 C C . LYS A 1 97 ? 117.196 178.660 112.723 1.00 1.00 97 LYS A C 1
ATOM 364 O O . LYS A 1 97 ? 116.291 177.944 113.140 1.00 1.00 97 LYS A O 1
ATOM 366 N N . SER A 1 98 ? 118.468 178.448 113.079 1.00 1.00 98 SER A N 1
ATOM 367 C CA . SER A 1 98 ? 118.850 177.202 113.767 1.00 1.00 98 SER A CA 1
ATOM 368 C C . SER A 1 98 ? 118.069 176.976 115.044 1.00 1.00 98 SER A C 1
ATOM 369 O O . SER A 1 98 ? 117.779 175.840 115.415 1.00 1.00 98 SER A O 1
ATOM 371 N N . CYS A 1 99 ? 117.769 178.055 115.747 1.00 1.00 99 CYS A N 1
ATOM 372 C CA . CYS A 1 99 ? 117.001 177.976 116.970 1.00 1.00 99 CYS A CA 1
ATOM 373 C C . CYS A 1 99 ? 115.878 178.999 116.908 1.00 1.00 99 CYS A C 1
ATOM 374 O O . CYS A 1 99 ? 115.458 179.539 117.931 1.00 1.00 99 CYS A O 1
ATOM 376 N N . GLU A 1 100 ? 115.449 179.316 115.684 1.00 1.00 100 GLU A N 1
ATOM 377 C CA . GLU A 1 100 ? 114.379 180.280 115.402 1.00 1.00 100 GLU A CA 1
ATOM 378 C C . GLU A 1 100 ? 114.557 181.624 116.121 1.00 1.00 100 GLU A C 1
ATOM 379 O O . GLU A 1 100 ? 113.594 182.172 116.659 1.00 1.00 100 GLU A O 1
ATOM 381 N N . ARG A 1 101 ? 115.764 182.180 116.112 1.00 30.00 101 ARG A N 1
ATOM 382 C CA . ARG A 1 101 ? 116.018 183.452 116.771 1.00 30.00 101 ARG A CA 1
ATOM 383 C C . ARG A 1 101 ? 115.427 183.458 118.177 1.00 30.00 101 ARG A C 1
ATOM 384 O O . ARG A 1 101 ? 115.882 184.211 119.042 1.00 30.00 101 ARG A O 1
ATOM 386 N N . LEU A 1 109 ? 105.163 187.549 116.174 1.00 1.00 109 LEU A N 1
ATOM 387 C CA . LEU A 1 109 ? 103.853 187.734 116.778 1.00 1.00 109 LEU A CA 1
ATOM 388 C C . LEU A 1 109 ? 103.009 186.528 116.455 1.00 1.00 109 LEU A C 1
ATOM 389 O O . LEU A 1 109 ? 103.499 185.401 116.524 1.00 1.00 109 LEU A O 1
ATOM 391 N N . LEU A 1 110 ? 101.772 186.745 115.994 1.00 1.00 110 LEU A N 1
ATOM 392 C CA . LEU A 1 110 ? 100.929 185.624 115.601 1.00 1.00 110 LEU A CA 1
ATOM 393 C C . LEU A 1 110 ? 101.624 184.858 114.506 1.00 1.00 110 LEU A C 1
ATOM 394 O O . LEU A 1 110 ? 101.522 183.632 114.425 1.00 1.00 110 LEU A O 1
ATOM 396 N N . LEU A 1 111 ? 102.337 185.599 113.672 1.00 1.00 111 LEU A N 1
ATOM 397 C CA . LEU A 1 111 ? 103.094 185.047 112.591 1.00 1.00 111 LEU A CA 1
ATOM 398 C C . LEU A 1 111 ? 104.172 184.098 113.088 1.00 1.00 111 LEU A C 1
ATOM 399 O O . LEU A 1 111 ? 104.525 183.161 112.373 1.00 1.00 111 LEU A O 1
ATOM 401 N N . ALA A 1 112 ? 104.782 184.364 114.256 1.00 1.00 112 ALA A N 1
ATOM 402 C CA . ALA A 1 112 ? 105.840 183.488 114.731 1.00 1.00 112 ALA A CA 1
ATOM 403 C C . ALA A 1 112 ? 105.254 182.152 115.133 1.00 1.00 112 ALA A C 1
ATOM 404 O O . ALA A 1 112 ? 105.819 181.085 114.853 1.00 1.00 112 ALA A O 1
ATOM 406 N N . VAL A 1 113 ? 104.091 182.214 115.777 1.00 1.00 113 VAL A N 1
ATOM 407 C CA . VAL A 1 113 ? 103.430 180.992 116.187 1.00 1.00 113 VAL A CA 1
ATOM 408 C C . VAL A 1 113 ? 102.987 180.196 114.965 1.00 1.00 113 VAL A C 1
ATOM 409 O O . VAL A 1 113 ? 103.131 178.965 114.910 1.00 1.00 113 VAL A O 1
ATOM 411 N N . VAL A 1 114 ? 102.483 180.917 113.958 1.00 1.00 114 VAL A N 1
ATOM 412 C CA . VAL A 1 114 ? 102.031 180.288 112.740 1.00 1.00 114 VAL A CA 1
ATOM 413 C C . VAL A 1 114 ? 103.185 179.640 112.015 1.00 1.00 114 VAL A C 1
ATOM 414 O O . VAL A 1 114 ? 103.036 178.545 111.467 1.00 1.00 114 VAL A O 1
ATOM 416 N N . PRO A 1 115 ? 104.345 180.303 112.017 1.00 1.00 115 PRO A N 1
ATOM 417 C CA . PRO A 1 115 ? 105.509 179.765 111.357 1.00 1.00 115 PRO A CA 1
ATOM 418 C C . PRO A 1 115 ? 105.953 178.473 111.999 1.00 1.00 115 PRO A C 1
ATOM 419 O O . PRO A 1 115 ? 106.332 177.539 111.292 1.00 1.00 115 PRO A O 1
ATOM 421 N N . GLU A 1 116 ? 105.903 178.394 113.331 1.00 1.00 116 GLU A N 1
ATOM 422 C CA . GLU A 1 116 ? 106.310 177.164 113.982 1.00 1.00 116 GLU A CA 1
ATOM 423 C C . GLU A 1 116 ? 105.390 176.025 113.578 1.00 1.00 116 GLU A C 1
ATOM 424 O O . GLU A 1 116 ? 105.843 174.903 113.317 1.00 1.00 116 GLU A O 1
ATOM 426 N N . LEU A 1 117 ? 104.091 176.324 113.492 1.00 1.00 117 LEU A N 1
ATOM 427 C CA . LEU A 1 117 ? 103.131 175.318 113.089 1.00 1.00 117 LEU A CA 1
ATOM 428 C C . LEU A 1 117 ? 103.355 174.898 111.653 1.00 1.00 117 LEU A C 1
ATOM 429 O O . LEU A 1 117 ? 103.273 173.710 111.320 1.00 1.00 117 LEU A O 1
ATOM 431 N N . MET A 1 118 ? 103.657 175.871 110.797 1.00 1.00 118 MET A N 1
ATOM 432 C CA . MET A 1 118 ? 103.900 175.578 109.409 1.00 1.00 118 MET A CA 1
ATOM 433 C C . MET A 1 118 ? 105.126 174.716 109.268 1.00 1.00 118 MET A C 1
ATOM 434 O O . MET A 1 118 ? 105.152 173.807 108.436 1.00 1.00 118 MET A O 1
ATOM 436 N N . VAL A 1 119 ? 106.149 174.999 110.080 1.00 1.00 119 VAL A N 1
ATOM 437 C CA . VAL A 1 119 ? 107.375 174.239 110.024 1.00 1.00 119 VAL A CA 1
ATOM 438 C C . VAL A 1 119 ? 107.117 172.806 110.401 1.00 1.00 119 VAL A C 1
ATOM 439 O O . VAL A 1 119 ? 107.637 171.888 109.761 1.00 1.00 119 VAL A O 1
ATOM 441 N N . LYS A 1 120 ? 106.287 172.603 111.420 1.00 1.00 120 LYS A N 1
ATOM 442 C CA . LYS A 1 120 ? 105.965 171.258 111.815 1.00 1.00 120 LYS A CA 1
ATOM 443 C C . LYS A 1 120 ? 105.200 170.552 110.711 1.00 1.00 120 LYS A C 1
ATOM 444 O O . LYS A 1 120 ? 105.451 169.374 110.425 1.00 1.00 120 LYS A O 1
ATOM 446 N N . ASP A 1 121 ? 104.277 171.274 110.069 1.00 1.00 121 ASP A N 1
ATOM 447 C CA . ASP A 1 121 ? 103.495 170.684 109.007 1.00 1.00 121 ASP A CA 1
ATOM 448 C C . ASP A 1 121 ? 104.382 170.285 107.846 1.00 1.00 121 ASP A C 1
ATOM 449 O O . ASP A 1 121 ? 104.202 169.218 107.256 1.00 1.00 121 ASP A O 1
ATOM 451 N N . GLY A 1 122 ? 105.364 171.132 107.538 1.00 1.00 122 GLY A N 1
ATOM 452 C CA . GLY A 1 122 ? 106.301 170.871 106.464 1.00 1.00 122 GLY A CA 1
ATOM 453 C C . GLY A 1 122 ? 107.182 169.677 106.770 1.00 1.00 122 GLY A C 1
ATOM 454 O O . GLY A 1 122 ? 107.448 168.847 105.898 1.00 1.00 122 GLY A O 1
ATOM 455 N N . SER A 1 123 ? 107.610 169.564 108.033 1.00 1.00 123 SER A N 1
ATOM 456 C CA . SER A 1 123 ? 108.451 168.459 108.451 1.00 1.00 123 SER A CA 1
ATOM 457 C C . SER A 1 123 ? 107.710 167.167 108.236 1.00 1.00 123 SER A C 1
ATOM 458 O O . SER A 1 123 ? 108.284 166.147 107.848 1.00 1.00 123 SER A O 1
ATOM 460 N N . LYS A 1 124 ? 106.412 167.216 108.477 1.00 1.00 124 LYS A N 1
ATOM 461 C CA . LYS A 1 124 ? 105.564 166.077 108.279 1.00 1.00 124 LYS A CA 1
ATOM 462 C C . LYS A 1 124 ? 106.215 164.844 108.872 1.00 1.00 124 LYS A C 1
ATOM 463 O O . LYS A 1 124 ? 105.644 164.191 109.746 1.00 1.00 124 LYS A O 1
ATOM 465 N N . LEU A 1 159 ? 101.245 180.163 123.084 1.00 1.00 159 LEU A N 1
ATOM 466 C CA . LEU A 1 159 ? 101.826 179.254 122.103 1.00 1.00 159 LEU A CA 1
ATOM 467 C C . LEU A 1 159 ? 102.295 178.003 122.805 1.00 1.00 159 LEU A C 1
ATOM 468 O O . LEU A 1 159 ? 102.964 177.144 122.225 1.00 1.00 159 LEU A O 1
ATOM 470 N N . VAL A 1 160 ? 101.856 177.859 124.039 1.00 1.00 160 VAL A N 1
ATOM 471 C CA . VAL A 1 160 ? 102.224 176.710 124.859 1.00 1.00 160 VAL A CA 1
ATOM 472 C C . VAL A 1 160 ? 101.812 175.403 124.197 1.00 1.00 160 VAL A C 1
ATOM 473 O O . VAL A 1 160 ? 102.502 174.389 124.342 1.00 1.00 160 VAL A O 1
ATOM 475 N N . ASP A 1 161 ? 100.681 175.411 123.490 1.00 1.00 161 ASP A N 1
ATOM 476 C CA . ASP A 1 161 ? 100.208 174.214 122.816 1.00 1.00 161 ASP A CA 1
ATOM 477 C C . ASP A 1 161 ? 101.201 173.740 121.764 1.00 1.00 161 ASP A C 1
ATOM 478 O O . ASP A 1 161 ? 101.325 172.533 121.511 1.00 1.00 161 ASP A O 1
ATOM 480 N N . LYS A 1 162 ? 101.857 174.692 121.096 1.00 1.00 162 LYS A N 1
ATOM 481 C CA . LYS A 1 162 ? 102.795 174.333 120.073 1.00 1.00 162 LYS A CA 1
ATOM 482 C C . LYS A 1 162 ? 104.026 173.789 120.721 1.00 1.00 162 LYS A C 1
ATOM 483 O O . LYS A 1 162 ? 104.641 172.865 120.201 1.00 1.00 162 LYS A O 1
ATOM 485 N N . ILE A 1 163 ? 104.394 174.370 121.866 1.00 1.00 163 ILE A N 1
ATOM 486 C CA . ILE A 1 163 ? 105.590 173.932 122.560 1.00 1.00 163 ILE A CA 1
ATOM 487 C C . ILE A 1 163 ? 105.461 172.478 122.961 1.00 1.00 163 ILE A C 1
ATOM 488 O O . ILE A 1 163 ? 106.435 171.723 122.900 1.00 1.00 163 ILE A O 1
ATOM 490 N N . CYS A 1 164 ? 104.265 172.084 123.398 1.00 1.00 164 CYS A N 1
ATOM 491 C CA . CYS A 1 164 ? 104.056 170.700 123.776 1.00 1.00 164 CYS A CA 1
ATOM 492 C C . CYS A 1 164 ? 104.093 169.794 122.565 1.00 1.00 164 CYS A C 1
ATOM 493 O O . CYS A 1 164 ? 104.732 168.731 122.590 1.00 1.00 164 CYS A O 1
ATOM 495 N N . GLU A 1 165 ? 103.466 170.235 121.468 1.00 1.00 165 GLU A N 1
ATOM 496 C CA . GLU A 1 165 ? 103.459 169.424 120.276 1.00 1.00 165 GLU A CA 1
ATOM 497 C C . GLU A 1 165 ? 104.865 169.241 119.762 1.00 1.00 165 GLU A C 1
ATOM 498 O O . GLU A 1 165 ? 105.222 168.158 119.289 1.00 1.00 165 GLU A O 1
ATOM 500 N N . TYR A 1 166 ? 105.647 170.317 119.844 1.00 1.00 166 TYR A N 1
ATOM 501 C CA . TYR A 1 166 ? 107.011 170.346 119.389 1.00 1.00 166 TYR A CA 1
ATOM 502 C C . TYR A 1 166 ? 107.921 169.529 120.267 1.00 1.00 166 TYR A C 1
ATOM 503 O O . TYR A 1 166 ? 108.810 168.845 119.769 1.00 1.00 166 TYR A O 1
ATOM 505 N N . PHE A 1 167 ? 107.732 169.561 121.583 1.00 1.00 167 PHE A N 1
ATOM 506 C CA . PHE A 1 167 ? 108.626 168.776 122.401 1.00 1.00 167 PHE A CA 1
ATOM 507 C C . PHE A 1 167 ? 108.491 167.312 122.051 1.00 1.00 167 PHE A C 1
ATOM 508 O O . PHE A 1 167 ? 109.491 166.591 121.922 1.00 1.00 167 PHE A O 1
ATOM 510 N N . GLN A 1 168 ? 107.251 166.872 121.852 1.00 1.00 168 GLN A N 1
ATOM 511 C CA . GLN A 1 168 ? 107.036 165.485 121.531 1.00 1.00 168 GLN A CA 1
ATOM 512 C C . GLN A 1 168 ? 107.480 165.165 120.124 1.00 1.00 168 GLN A C 1
ATOM 513 O O . GLN A 1 168 ? 108.128 164.141 119.889 1.00 1.00 168 GLN A O 1
ATOM 515 N N . SER A 1 169 ? 107.168 166.049 119.179 1.00 1.00 169 SER A N 1
ATOM 516 C CA . SER A 1 169 ? 107.523 165.803 117.809 1.00 1.00 169 SER A CA 1
ATOM 517 C C . SER A 1 169 ? 109.021 165.775 117.620 1.00 1.00 169 SER A C 1
ATOM 518 O O . SER A 1 169 ? 109.525 164.981 116.824 1.00 1.00 169 SER A O 1
ATOM 520 N N . GLN A 1 170 ? 109.737 166.646 118.325 1.00 1.00 170 GLN A N 1
ATOM 521 C CA . GLN A 1 170 ? 111.174 166.709 118.193 1.00 1.00 170 GLN A CA 1
ATOM 522 C C . GLN A 1 170 ? 111.831 165.436 118.679 1.00 1.00 170 GLN A C 1
ATOM 523 O O . GLN A 1 170 ? 112.773 164.943 118.055 1.00 1.00 170 GLN A O 1
ATOM 525 N N . MET A 1 171 ? 111.340 164.880 119.789 1.00 1.00 171 MET A N 1
ATOM 526 C CA . MET A 1 171 ? 111.903 163.628 120.249 1.00 1.00 171 MET A CA 1
ATOM 527 C C . MET A 1 171 ? 111.533 162.515 119.282 1.00 1.00 171 MET A C 1
ATOM 528 O O . MET A 1 171 ? 112.334 161.615 119.023 1.00 1.00 171 MET A O 1
ATOM 530 N N . LYS A 1 172 ? 110.303 162.575 118.743 1.00 1.00 172 LYS A N 1
ATOM 531 C CA . LYS A 1 172 ? 109.832 161.549 117.832 1.00 1.00 172 LYS A CA 1
ATOM 532 C C . LYS A 1 172 ? 110.666 161.502 116.580 1.00 1.00 172 LYS A C 1
ATOM 533 O O . LYS A 1 172 ? 111.005 160.419 116.102 1.00 1.00 172 LYS A O 1
ATOM 535 N N . LEU A 1 173 ? 111.042 162.669 116.077 1.00 1.00 173 LEU A N 1
ATOM 536 C CA . LEU A 1 173 ? 111.861 162.724 114.902 1.00 1.00 173 LEU A CA 1
ATOM 537 C C . LEU A 1 173 ? 111.256 161.832 113.818 1.00 1.00 173 LEU A C 1
ATOM 538 O O . LEU A 1 173 ? 110.152 162.091 113.334 1.00 1.00 173 LEU A O 1
ATOM 540 N N . SER A 1 174 ? 112.012 160.831 113.382 1.00 1.00 174 SER A N 1
ATOM 541 C CA . SER A 1 174 ? 111.630 159.882 112.339 1.00 1.00 174 SER A CA 1
ATOM 542 C C . SER A 1 174 ? 112.717 158.855 112.409 1.00 1.00 174 SER A C 1
ATOM 543 O O . SER A 1 174 ? 112.492 157.649 112.499 1.00 1.00 174 SER A O 1
ATOM 545 N N . MET A 1 175 ? 113.920 159.382 112.400 1.00 1.00 175 MET A N 1
ATOM 546 C CA . MET A 1 175 ? 115.119 158.630 112.639 1.00 1.00 175 MET A CA 1
ATOM 547 C C . MET A 1 175 ? 115.350 158.852 114.117 1.00 1.00 175 MET A C 1
ATOM 548 O O . MET A 1 175 ? 114.780 159.810 114.635 1.00 1.00 175 MET A O 1
ATOM 550 N N . VAL A 1 176 ? 116.126 157.990 114.792 1.00 1.00 176 VAL A N 1
ATOM 551 C CA . VAL A 1 176 ? 116.484 158.095 116.226 1.00 1.00 176 VAL A CA 1
ATOM 552 C C . VAL A 1 176 ? 116.135 156.790 116.921 1.00 1.00 176 VAL A C 1
ATOM 553 O O . VAL A 1 176 ? 116.006 155.756 116.267 1.00 1.00 176 VAL A O 1
ATOM 555 N N . THR A 1 181 ? 124.076 163.825 114.574 1.00 1.00 181 THR A N 1
ATOM 556 C CA . THR A 1 181 ? 123.756 163.601 115.984 1.00 1.00 181 THR A CA 1
ATOM 557 C C . THR A 1 181 ? 124.000 164.878 116.761 1.00 1.00 181 THR A C 1
ATOM 558 O O . THR A 1 181 ? 123.447 165.099 117.844 1.00 1.00 181 THR A O 1
ATOM 560 N N . ASN A 1 182 ? 124.777 165.756 116.147 1.00 1.00 182 ASN A N 1
ATOM 561 C CA . ASN A 1 182 ? 125.103 167.051 116.733 1.00 1.00 182 ASN A CA 1
ATOM 562 C C . ASN A 1 182 ? 123.822 167.822 116.968 1.00 1.00 182 ASN A C 1
ATOM 563 O O . ASN A 1 182 ? 123.709 168.587 117.931 1.00 1.00 182 ASN A O 1
ATOM 565 N N . PHE A 1 183 ? 122.852 167.599 116.082 1.00 1.00 183 PHE A N 1
ATOM 566 C CA . PHE A 1 183 ? 121.563 168.240 116.157 1.00 1.00 183 PHE A CA 1
ATOM 567 C C . PHE A 1 183 ? 120.859 167.922 117.459 1.00 1.00 183 PHE A C 1
ATOM 568 O O . PHE A 1 183 ? 120.079 168.741 117.951 1.00 1.00 183 PHE A O 1
ATOM 570 N N . ILE A 1 184 ? 121.044 166.705 117.985 1.00 1.00 184 ILE A N 1
ATOM 571 C CA . ILE A 1 184 ? 120.363 166.356 119.204 1.00 1.00 184 ILE A CA 1
ATOM 572 C C . ILE A 1 184 ? 120.954 167.127 120.358 1.00 1.00 184 ILE A C 1
ATOM 573 O O . ILE A 1 184 ? 120.222 167.630 121.213 1.00 1.00 184 ILE A O 1
ATOM 575 N N . SER A 1 185 ? 122.283 167.255 120.374 1.00 1.00 185 SER A N 1
ATOM 576 C CA . SER A 1 185 ? 122.907 167.991 121.464 1.00 1.00 185 SER A CA 1
ATOM 577 C C . SER A 1 185 ? 122.456 169.438 121.432 1.00 1.00 185 SER A C 1
ATOM 578 O O . SER A 1 185 ? 122.269 170.066 122.477 1.00 1.00 185 SER A O 1
ATOM 580 N N . ILE A 1 186 ? 122.322 169.984 120.222 1.00 1.00 186 ILE A N 1
ATOM 581 C CA . ILE A 1 186 ? 121.909 171.367 120.072 1.00 1.00 186 ILE A CA 1
ATOM 582 C C . ILE A 1 186 ? 120.456 171.591 120.468 1.00 1.00 186 ILE A C 1
ATOM 583 O O . ILE A 1 186 ? 120.131 172.593 121.115 1.00 1.00 186 ILE A O 1
ATOM 585 N N . LEU A 1 187 ? 119.571 170.665 120.093 1.00 1.00 187 LEU A N 1
ATOM 586 C CA . LEU A 1 187 ? 118.177 170.807 120.454 1.00 1.00 187 LEU A CA 1
ATOM 587 C C . LEU A 1 187 ? 118.012 170.709 121.952 1.00 1.00 187 LEU A C 1
ATOM 588 O O . LEU A 1 187 ? 117.202 171.424 122.548 1.00 1.00 187 LEU A O 1
ATOM 590 N N . LEU A 1 188 ? 118.784 169.806 122.564 1.00 1.00 188 LEU A N 1
ATOM 591 C CA . LEU A 1 188 ? 118.738 169.621 123.991 1.00 1.00 188 LEU A CA 1
ATOM 592 C C . LEU A 1 188 ? 119.243 170.858 124.682 1.00 1.00 188 LEU A C 1
ATOM 593 O O . LEU A 1 188 ? 118.693 171.253 125.705 1.00 1.00 188 LEU A O 1
ATOM 595 N N . ASN A 1 189 ? 120.279 171.482 124.123 1.00 1.00 189 ASN A N 1
ATOM 596 C CA . ASN A 1 189 ? 120.792 172.699 124.687 1.00 1.00 189 ASN A CA 1
ATOM 597 C C . ASN A 1 189 ? 119.734 173.761 124.644 1.00 1.00 189 ASN A C 1
ATOM 598 O O . ASN A 1 189 ? 119.539 174.491 125.622 1.00 1.00 189 ASN A O 1
ATOM 600 N N . LEU A 1 190 ? 118.996 173.824 123.532 1.00 1.00 190 LEU A N 1
ATOM 601 C CA . LEU A 1 190 ? 117.948 174.811 123.430 1.00 1.00 190 LEU A CA 1
ATOM 602 C C . LEU A 1 190 ? 116.854 174.547 124.454 1.00 1.00 190 LEU A C 1
ATOM 603 O O . LEU A 1 190 ? 116.370 175.469 125.128 1.00 1.00 190 LEU A O 1
ATOM 605 N N . LEU A 1 191 ? 116.494 173.282 124.620 1.00 1.00 191 LEU A N 1
ATOM 606 C CA . LEU A 1 191 ? 115.467 172.952 125.573 1.00 1.00 191 LEU A CA 1
ATOM 607 C C . LEU A 1 191 ? 115.910 173.247 126.996 1.00 1.00 191 LEU A C 1
ATOM 608 O O . LEU A 1 191 ? 115.134 173.743 127.809 1.00 1.00 191 LEU A O 1
ATOM 610 N N . ALA A 1 192 ? 117.173 172.965 127.313 1.00 1.00 192 ALA A N 1
ATOM 611 C CA . ALA A 1 192 ? 117.673 173.190 128.657 1.00 1.00 192 ALA A CA 1
ATOM 612 C C . ALA A 1 192 ? 117.654 174.668 129.022 1.00 1.00 192 ALA A C 1
ATOM 613 O O . ALA A 1 192 ? 117.242 175.049 130.124 1.00 1.00 192 ALA A O 1
ATOM 615 N N . LEU A 1 193 ? 118.009 175.518 128.050 1.00 1.00 193 LEU A N 1
ATOM 616 C CA . LEU A 1 193 ? 118.050 176.964 128.233 1.00 1.00 193 LEU A CA 1
ATOM 617 C C . LEU A 1 193 ? 116.691 177.508 128.605 1.00 1.00 193 LEU A C 1
ATOM 618 O O . LEU A 1 193 ? 116.581 178.456 129.382 1.00 1.00 193 LEU A O 1
ATOM 620 N N . ASP A 1 194 ? 115.644 176.887 128.070 1.00 1.00 194 ASP A N 1
ATOM 621 C CA . ASP A 1 194 ? 114.290 177.324 128.338 1.00 1.00 194 ASP A CA 1
ATOM 622 C C . ASP A 1 194 ? 113.939 177.316 129.819 1.00 1.00 194 ASP A C 1
ATOM 623 O O . ASP A 1 194 ? 113.109 178.119 130.244 1.00 1.00 194 ASP A O 1
ATOM 625 N N . THR A 1 195 ? 114.470 176.358 130.605 1.00 1.00 195 THR A N 1
ATOM 626 C CA . THR A 1 195 ? 114.119 176.265 132.025 1.00 1.00 195 THR A CA 1
ATOM 627 C C . THR A 1 195 ? 112.612 176.229 132.215 1.00 1.00 195 THR A C 1
ATOM 628 O O . THR A 1 195 ? 112.076 176.820 133.155 1.00 1.00 195 THR A O 1
ATOM 630 N N . VAL A 1 196 ? 111.922 175.561 131.305 1.00 1.00 196 VAL A N 1
ATOM 631 C CA . VAL A 1 196 ? 110.480 175.503 131.328 1.00 1.00 196 VAL A CA 1
ATOM 632 C C . VAL A 1 196 ? 109.981 174.354 130.472 1.00 1.00 196 VAL A C 1
ATOM 633 O O . VAL A 1 196 ? 109.978 173.203 130.908 1.00 1.00 196 VAL A O 1
ATOM 635 N N . GLY A 1 197 ? 109.594 174.680 129.237 1.00 1.00 197 GLY A N 1
ATOM 636 C CA . GLY A 1 197 ? 109.037 173.746 128.269 1.00 1.00 197 GLY A CA 1
ATOM 637 C C . GLY A 1 197 ? 107.697 173.203 128.770 1.00 1.00 197 GLY A C 1
ATOM 638 O O . GLY A 1 197 ? 107.203 173.592 129.831 1.00 1.00 197 GLY A O 1
ATOM 639 N N . ILE A 1 198 ? 107.124 172.254 128.032 1.00 30.00 198 ILE A N 1
ATOM 640 C CA . ILE A 1 198 ? 105.805 171.699 128.349 1.00 30.00 198 ILE A CA 1
ATOM 641 C C . ILE A 1 198 ? 105.768 170.630 129.444 1.00 30.00 198 ILE A C 1
ATOM 642 O O . ILE A 1 198 ? 105.304 169.506 129.212 1.00 30.00 198 ILE A O 1
ATOM 644 N N . PHE A 1 199 ? 106.213 171.009 130.627 1.00 30.00 199 PHE A N 1
ATOM 645 C CA . PHE A 1 199 ? 106.172 170.186 131.825 1.00 30.00 199 PHE A CA 1
ATOM 646 C C . PHE A 1 199 ? 106.503 168.717 131.560 1.00 30.00 199 PHE A C 1
ATOM 647 O O . PHE A 1 199 ? 107.581 168.379 131.069 1.00 30.00 199 PHE A O 1
ATOM 649 N N . GLN A 1 200 ? 105.557 167.847 131.928 1.00 1.00 200 GLN A N 1
ATOM 650 C CA . GLN A 1 200 ? 105.666 166.410 131.775 1.00 1.00 200 GLN A CA 1
ATOM 651 C C . GLN A 1 200 ? 105.775 165.965 130.334 1.00 1.00 200 GLN A C 1
ATOM 652 O O . GLN A 1 200 ? 106.365 164.918 130.051 1.00 1.00 200 GLN A O 1
ATOM 654 N N . VAL A 1 201 ? 105.120 166.673 129.409 1.00 1.00 201 VAL A N 1
ATOM 655 C CA . VAL A 1 201 ? 105.188 166.232 128.030 1.00 1.00 201 VAL A CA 1
ATOM 656 C C . VAL A 1 201 ? 106.609 166.387 127.566 1.00 1.00 201 VAL A C 1
ATOM 657 O O . VAL A 1 201 ? 107.142 165.562 126.810 1.00 1.00 201 VAL A O 1
ATOM 659 N N . THR A 1 202 ? 107.204 167.487 128.013 1.00 1.00 202 THR A N 1
ATOM 660 C CA . THR A 1 202 ? 108.564 167.802 127.665 1.00 1.00 202 THR A CA 1
ATOM 661 C C . THR A 1 202 ? 109.518 166.846 128.331 1.00 1.00 202 THR A C 1
ATOM 662 O O . THR A 1 202 ? 110.496 166.422 127.720 1.00 1.00 202 THR A O 1
ATOM 664 N N . ARG A 1 203 ? 109.237 166.493 129.582 1.00 1.00 203 ARG A N 1
ATOM 665 C CA . ARG A 1 203 ? 110.110 165.590 130.297 1.00 1.00 203 ARG A CA 1
ATOM 666 C C . ARG A 1 203 ? 110.135 164.211 129.649 1.00 1.00 203 ARG A C 1
ATOM 667 O O . ARG A 1 203 ? 111.199 163.591 129.539 1.00 1.00 203 ARG A O 1
ATOM 669 N N . THR A 1 204 ? 108.972 163.726 129.203 1.00 1.00 204 THR A N 1
ATOM 670 C CA . THR A 1 204 ? 108.932 162.426 128.559 1.00 1.00 204 THR A CA 1
ATOM 671 C C . THR A 1 204 ? 109.690 162.465 127.248 1.00 1.00 204 THR A C 1
ATOM 672 O O . THR A 1 204 ? 110.441 161.535 126.913 1.00 1.00 204 THR A O 1
ATOM 674 N N . ILE A 1 205 ? 109.523 163.570 126.518 1.00 1.00 205 ILE A N 1
ATOM 675 C CA . ILE A 1 205 ? 110.203 163.730 125.267 1.00 1.00 205 ILE A CA 1
ATOM 676 C C . ILE A 1 205 ? 111.694 163.764 125.503 1.00 1.00 205 ILE A C 1
ATOM 677 O O . ILE A 1 205 ? 112.463 163.146 124.760 1.00 1.00 205 ILE A O 1
ATOM 679 N N . THR A 1 206 ? 112.106 164.440 126.580 1.00 1.00 206 THR A N 1
ATOM 680 C CA . THR A 1 206 ? 113.505 164.548 126.909 1.00 1.00 206 THR A CA 1
ATOM 681 C C . THR A 1 206 ? 114.112 163.203 127.232 1.00 1.00 206 THR A C 1
ATOM 682 O O . THR A 1 206 ? 115.232 162.916 126.806 1.00 1.00 206 THR A O 1
ATOM 684 N N . TRP A 1 207 ? 113.382 162.354 127.952 1.00 1.00 207 TRP A N 1
ATOM 685 C CA . TRP A 1 207 ? 113.947 161.065 128.280 1.00 1.00 207 TRP A CA 1
ATOM 686 C C . TRP A 1 207 ? 114.224 160.261 127.027 1.00 1.00 207 TRP A C 1
ATOM 687 O O . TRP A 1 207 ? 115.291 159.650 126.890 1.00 1.00 207 TRP A O 1
ATOM 689 N N . THR A 1 208 ? 113.289 160.298 126.081 1.00 1.00 208 THR A N 1
ATOM 690 C CA . THR A 1 208 ? 113.484 159.552 124.855 1.00 1.00 208 THR A CA 1
ATOM 691 C C . THR A 1 208 ? 114.628 160.109 124.032 1.00 1.00 208 THR A C 1
ATOM 692 O O . THR A 1 208 ? 115.432 159.362 123.462 1.00 1.00 208 THR A O 1
ATOM 694 N N . VAL A 1 209 ? 114.708 161.428 123.974 1.00 1.00 209 VAL A N 1
ATOM 695 C CA . VAL A 1 209 ? 115.742 162.060 123.203 1.00 1.00 209 VAL A CA 1
ATOM 696 C C . VAL A 1 209 ? 117.108 161.794 123.791 1.00 1.00 209 VAL A C 1
ATOM 697 O O . VAL A 1 209 ? 118.082 161.657 123.053 1.00 1.00 209 VAL A O 1
ATOM 699 N N . ILE A 1 210 ? 117.200 161.774 125.123 1.00 1.00 210 ILE A N 1
ATOM 700 C CA . ILE A 1 210 ? 118.467 161.521 125.771 1.00 1.00 210 ILE A CA 1
ATOM 701 C C . ILE A 1 210 ? 118.920 160.119 125.479 1.00 1.00 210 ILE A C 1
ATOM 702 O O . ILE A 1 210 ? 120.099 159.873 125.237 1.00 1.00 210 ILE A O 1
ATOM 704 N N . ASP A 1 211 ? 117.962 159.192 125.483 1.00 1.00 211 ASP A N 1
ATOM 705 C CA . ASP A 1 211 ? 118.246 157.802 125.211 1.00 1.00 211 ASP A CA 1
ATOM 706 C C . ASP A 1 211 ? 118.744 157.590 123.786 1.00 1.00 211 ASP A C 1
ATOM 707 O O . ASP A 1 211 ? 119.668 156.806 123.531 1.00 1.00 211 ASP A O 1
ATOM 709 N N . PHE A 1 212 ? 118.185 158.335 122.842 1.00 1.00 212 PHE A N 1
ATOM 710 C CA . PHE A 1 212 ? 118.554 158.180 121.448 1.00 1.00 212 PHE A CA 1
ATOM 711 C C . PHE A 1 212 ? 119.845 158.919 121.140 1.00 1.00 212 PHE A C 1
ATOM 712 O O . PHE A 1 212 ? 119.859 159.914 120.423 1.00 1.00 212 PHE A O 1
ATOM 714 N N . LEU A 1 213 ? 120.934 158.397 121.693 1.00 1.00 213 LEU A N 1
ATOM 715 C CA . LEU A 1 213 ? 122.269 158.985 121.605 1.00 1.00 213 LEU A CA 1
ATOM 716 C C . LEU A 1 213 ? 122.805 159.078 120.178 1.00 1.00 213 LEU A C 1
ATOM 717 O O . LEU A 1 213 ? 123.508 160.029 119.836 1.00 1.00 213 LEU A O 1
ATOM 719 N N . ARG A 1 214 ? 122.477 158.094 119.348 1.00 1.00 214 ARG A N 1
ATOM 720 C CA . ARG A 1 214 ? 122.946 158.008 117.966 1.00 1.00 214 ARG A CA 1
ATOM 721 C C . ARG A 1 214 ? 124.479 158.103 117.877 1.00 1.00 214 ARG A C 1
ATOM 722 O O . ARG A 1 214 ? 125.199 157.463 118.648 1.00 1.00 214 ARG A O 1
ATOM 724 N N . LEU A 1 215 ? 125.003 158.916 116.953 1.00 1.00 215 LEU A N 1
ATOM 725 C CA . LEU A 1 215 ? 126.452 159.012 116.762 1.00 1.00 215 LEU A CA 1
ATOM 726 C C . LEU A 1 215 ? 127.092 159.959 117.761 1.00 1.00 215 LEU A C 1
ATOM 727 O O . LEU A 1 215 ? 127.587 161.033 117.410 1.00 1.00 215 LEU A O 1
ATOM 729 N N . SER A 1 216 ? 127.067 159.538 119.007 1.00 1.00 216 SER A N 1
ATOM 730 C CA . SER A 1 216 ? 127.588 160.301 120.116 1.00 1.00 216 SER A CA 1
ATOM 731 C C . SER A 1 216 ? 129.097 160.390 120.020 1.00 1.00 216 SER A C 1
ATOM 732 O O . SER A 1 216 ? 129.751 159.444 119.584 1.00 1.00 216 SER A O 1
ATOM 734 N N . LYS A 1 217 ? 129.653 161.510 120.471 1.00 30.00 217 LYS A N 1
ATOM 735 C CA . LYS A 1 217 ? 131.097 161.731 120.500 1.00 30.00 217 LYS A CA 1
ATOM 736 C C . LYS A 1 217 ? 131.876 160.425 120.555 1.00 30.00 217 LYS A C 1
ATOM 737 O O . LYS A 1 217 ? 132.720 160.260 121.437 1.00 30.00 217 LYS A O 1
ATOM 739 N N . ASN A 1 222 ? 130.470 170.818 119.888 1.00 1.00 222 ASN A N 1
ATOM 740 C CA . ASN A 1 222 ? 130.574 169.390 120.141 1.00 1.00 222 ASN A CA 1
ATOM 741 C C . ASN A 1 222 ? 130.322 169.134 121.616 1.00 1.00 222 ASN A C 1
ATOM 742 O O . ASN A 1 222 ? 129.178 169.218 122.066 1.00 1.00 222 ASN A O 1
ATOM 744 N N . THR A 1 223 ? 131.383 168.914 122.401 1.00 1.00 223 THR A N 1
ATOM 745 C CA . THR A 1 223 ? 131.215 168.690 123.834 1.00 1.00 223 THR A CA 1
ATOM 746 C C . THR A 1 223 ? 130.548 169.899 124.479 1.00 1.00 223 THR A C 1
ATOM 747 O O . THR A 1 223 ? 129.797 169.745 125.436 1.00 1.00 223 THR A O 1
ATOM 749 N N . ARG A 1 224 ? 130.829 171.096 123.965 1.00 1.00 224 ARG A N 1
ATOM 750 C CA . ARG A 1 224 ? 130.203 172.305 124.463 1.00 1.00 224 ARG A CA 1
ATOM 751 C C . ARG A 1 224 ? 128.678 172.274 124.237 1.00 1.00 224 ARG A C 1
ATOM 752 O O . ARG A 1 224 ? 127.933 172.920 124.976 1.00 1.00 224 ARG A O 1
ATOM 754 N N . LEU A 1 225 ? 128.193 171.636 123.147 1.00 1.00 225 LEU A N 1
ATOM 755 C CA . LEU A 1 225 ? 126.751 171.586 122.907 1.00 1.00 225 LEU A CA 1
ATOM 756 C C . LEU A 1 225 ? 126.137 170.641 123.908 1.00 1.00 225 LEU A C 1
ATOM 757 O O . LEU A 1 225 ? 125.045 170.886 124.432 1.00 1.00 225 LEU A O 1
ATOM 759 N N . ILE A 1 226 ? 126.862 169.554 124.183 1.00 1.00 226 ILE A N 1
ATOM 760 C CA . ILE A 1 226 ? 126.410 168.593 125.169 1.00 1.00 226 ILE A CA 1
ATOM 761 C C . ILE A 1 226 ? 126.391 169.260 126.544 1.00 1.00 226 ILE A C 1
ATOM 762 O O . ILE A 1 226 ? 125.495 169.020 127.353 1.00 1.00 226 ILE A O 1
ATOM 764 N N . MET A 1 227 ? 127.391 170.097 126.796 1.00 1.00 227 MET A N 1
ATOM 765 C CA . MET A 1 227 ? 127.510 170.843 128.025 1.00 1.00 227 MET A CA 1
ATOM 766 C C . MET A 1 227 ? 126.397 171.864 128.146 1.00 1.00 227 MET A C 1
ATOM 767 O O . MET A 1 227 ? 125.925 172.174 129.232 1.00 1.00 227 MET A O 1
ATOM 769 N N . SER A 1 228 ? 125.983 172.452 127.044 1.00 1.00 228 SER A N 1
ATOM 770 C CA . SER A 1 228 ? 124.870 173.366 127.136 1.00 1.00 228 SER A CA 1
ATOM 771 C C . SER A 1 228 ? 123.598 172.589 127.519 1.00 1.00 228 SER A C 1
ATOM 772 O O . SER A 1 228 ? 122.816 173.017 128.368 1.00 1.00 228 SER A O 1
ATOM 774 N N . LEU A 1 229 ? 123.446 171.383 126.954 1.00 1.00 229 LEU A N 1
ATOM 775 C CA . LEU A 1 229 ? 122.324 170.487 127.250 1.00 1.00 229 LEU A CA 1
ATOM 776 C C . LEU A 1 229 ? 122.355 170.091 128.716 1.00 1.00 229 LEU A C 1
ATOM 777 O O . LEU A 1 229 ? 121.301 169.961 129.357 1.00 1.00 229 LEU A O 1
ATOM 779 N N . ILE A 1 230 ? 123.577 170.001 129.259 1.00 1.00 230 ILE A N 1
ATOM 780 C CA . ILE A 1 230 ? 123.895 169.642 130.635 1.00 1.00 230 ILE A CA 1
ATOM 781 C C . ILE A 1 230 ? 123.295 170.596 131.620 1.00 1.00 230 ILE A C 1
ATOM 782 O O . ILE A 1 230 ? 123.099 170.244 132.780 1.00 1.00 230 ILE A O 1
ATOM 784 N N . ASN A 1 231 ? 122.907 171.787 131.183 1.00 1.00 231 ASN A N 1
ATOM 785 C CA . ASN A 1 231 ? 122.280 172.700 132.105 1.00 1.00 231 ASN A CA 1
ATOM 786 C C . ASN A 1 231 ? 121.050 172.002 132.686 1.00 1.00 231 ASN A C 1
ATOM 787 O O . ASN A 1 231 ? 120.620 172.321 133.796 1.00 1.00 231 ASN A O 1
ATOM 789 N N . GLN A 1 232 ? 120.433 171.102 131.903 1.00 1.00 232 GLN A N 1
ATOM 790 C CA . GLN A 1 232 ? 119.299 170.334 132.361 1.00 1.00 232 GLN A CA 1
ATOM 791 C C . GLN A 1 232 ? 119.748 168.897 132.673 1.00 1.00 232 GLN A C 1
ATOM 792 O O . GLN A 1 232 ? 119.386 168.342 133.705 1.00 1.00 232 GLN A O 1
ATOM 794 N N . LEU A 1 233 ? 120.598 168.309 131.811 1.00 1.00 233 LEU A N 1
ATOM 795 C CA . LEU A 1 233 ? 121.007 166.897 131.978 1.00 1.00 233 LEU A CA 1
ATOM 796 C C . LEU A 1 233 ? 121.844 166.650 133.239 1.00 1.00 233 LEU A C 1
ATOM 797 O O . LEU A 1 233 ? 121.876 165.532 133.747 1.00 1.00 233 LEU A O 1
ATOM 799 N N . ILE A 1 234 ? 122.464 167.680 133.804 1.00 1.00 234 ILE A N 1
ATOM 800 C CA . ILE A 1 234 ? 123.248 167.522 135.014 1.00 1.00 234 ILE A CA 1
ATOM 801 C C . ILE A 1 234 ? 122.319 167.438 136.228 1.00 1.00 234 ILE A C 1
ATOM 802 O O . ILE A 1 234 ? 122.771 167.285 137.362 1.00 1.00 234 ILE A O 1
ATOM 804 N N . LEU A 1 235 ? 121.014 167.538 135.980 1.00 1.00 235 LEU A N 1
ATOM 805 C CA . LEU A 1 235 ? 119.958 167.453 136.958 1.00 1.00 235 LEU A CA 1
ATOM 806 C C . LEU A 1 235 ? 118.940 166.446 136.441 1.00 1.00 235 LEU A C 1
ATOM 807 O O . LEU A 1 235 ? 117.744 166.730 136.321 1.00 1.00 235 LEU A O 1
ATOM 809 N N . LYS A 1 236 ? 119.431 165.243 136.152 1.00 1.00 236 LYS A N 1
ATOM 810 C CA . LYS A 1 236 ? 118.643 164.162 135.574 1.00 1.00 236 LYS A CA 1
ATOM 811 C C . LYS A 1 236 ? 117.800 163.477 136.631 1.00 1.00 236 LYS A C 1
ATOM 812 O O . LYS A 1 236 ? 118.171 162.437 137.173 1.00 1.00 236 LYS A O 1
ATOM 814 N N . CYS A 1 237 ? 116.669 164.082 136.936 1.00 1.00 237 CYS A N 1
ATOM 815 C CA . CYS A 1 237 ? 115.804 163.621 138.007 1.00 1.00 237 CYS A CA 1
ATOM 816 C C . CYS A 1 237 ? 114.371 164.009 137.728 1.00 1.00 237 CYS A C 1
ATOM 817 O O . CYS A 1 237 ? 114.104 164.859 136.881 1.00 1.00 237 CYS A O 1
ATOM 819 N N . HIS A 1 238 ? 113.433 163.369 138.418 1.00 30.00 238 HIS A N 1
ATOM 820 C CA . HIS A 1 238 ? 112.038 163.739 138.259 1.00 30.00 238 HIS A CA 1
ATOM 821 C C . HIS A 1 238 ? 111.294 163.631 139.576 1.00 30.00 238 HIS A C 1
ATOM 822 O O . HIS A 1 238 ? 111.608 162.789 140.414 1.00 30.00 238 HIS A O 1
ATOM 824 N N . CYS A 1 239 ? 110.309 164.517 139.743 1.00 30.00 239 CYS A N 1
ATOM 825 C CA . CYS A 1 239 ? 109.392 164.599 140.887 1.00 30.00 239 CYS A CA 1
ATOM 826 C C . CYS A 1 239 ? 110.097 164.826 142.232 1.00 30.00 239 CYS A C 1
ATOM 827 O O . CYS A 1 239 ? 109.501 164.627 143.287 1.00 30.00 239 CYS A O 1
ATOM 829 N N . PHE A 1 240 ? 111.340 165.305 142.202 1.00 30.00 240 PHE A N 1
ATOM 830 C CA . PHE A 1 240 ? 112.086 165.606 143.425 1.00 30.00 240 PHE A CA 1
ATOM 831 C C . PHE A 1 240 ? 111.759 167.000 143.972 1.00 30.00 240 PHE A C 1
ATOM 832 O O . PHE A 1 240 ? 111.821 167.241 145.175 1.00 30.00 240 PHE A O 1
ATOM 834 N N . SER A 1 241 ? 111.438 167.927 143.070 1.00 1.00 241 SER A N 1
ATOM 835 C CA . SER A 1 241 ? 111.134 169.313 143.406 1.00 1.00 241 SER A CA 1
ATOM 836 C C . SER A 1 241 ? 110.033 169.798 142.480 1.00 1.00 241 SER A C 1
ATOM 837 O O . SER A 1 241 ? 110.169 170.795 141.766 1.00 1.00 241 SER A O 1
ATOM 839 N N . VAL A 1 242 ? 108.942 169.061 142.448 1.00 1.00 242 VAL A N 1
ATOM 840 C CA . VAL A 1 242 ? 107.839 169.443 141.597 1.00 1.00 242 VAL A CA 1
ATOM 841 C C . VAL A 1 242 ? 107.258 170.721 142.169 1.00 1.00 242 VAL A C 1
ATOM 842 O O . VAL A 1 242 ? 107.318 170.926 143.379 1.00 1.00 242 VAL A O 1
ATOM 844 N N . ILE A 1 243 ? 106.707 171.591 141.320 1.00 1.00 243 ILE A N 1
ATOM 845 C CA . ILE A 1 243 ? 106.105 172.832 141.812 1.00 1.00 243 ILE A CA 1
ATOM 846 C C . ILE A 1 243 ? 107.112 173.598 142.666 1.00 1.00 243 ILE A C 1
ATOM 847 O O . ILE A 1 243 ? 106.771 174.148 143.714 1.00 1.00 243 ILE A O 1
ATOM 849 N N . ASP A 1 24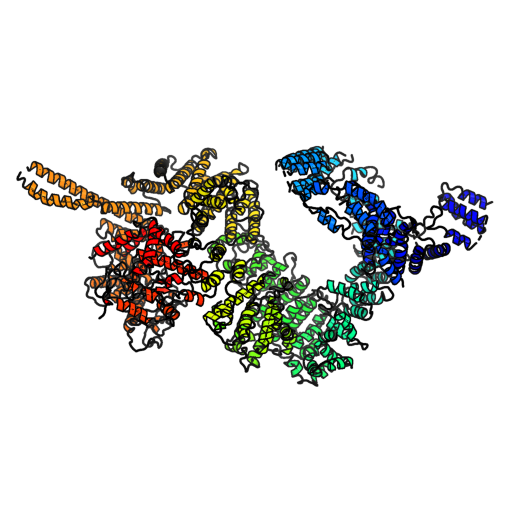4 ? 108.356 173.632 142.191 1.00 1.00 244 ASP A N 1
ATOM 850 C CA . ASP A 1 244 ? 109.458 174.291 142.873 1.00 1.00 244 ASP A CA 1
ATOM 851 C C . ASP A 1 244 ? 110.634 174.484 141.927 1.00 1.00 244 ASP A C 1
ATOM 852 O O . ASP A 1 244 ? 111.163 175.598 141.772 1.00 1.00 244 ASP A O 1
ATOM 854 N N . THR A 1 245 ? 110.983 173.404 141.227 1.00 1.00 245 THR A N 1
ATOM 855 C CA . THR A 1 245 ? 112.120 173.363 140.335 1.00 1.00 245 THR A CA 1
ATOM 856 C C . THR A 1 245 ? 112.040 174.425 139.276 1.00 1.00 245 THR A C 1
ATOM 857 O O . THR A 1 245 ? 113.067 174.929 138.862 1.00 1.00 245 THR A O 1
ATOM 859 N N . LEU A 1 246 ? 110.847 174.793 138.830 1.00 1.00 246 LEU A N 1
ATOM 860 C CA . LEU A 1 246 ? 110.745 175.811 137.798 1.00 1.00 246 LEU A CA 1
ATOM 861 C C . LEU A 1 246 ? 111.401 177.125 138.222 1.00 1.00 246 LEU A C 1
ATOM 862 O O . LEU A 1 246 ? 111.965 177.839 137.384 1.00 1.00 246 LEU A O 1
ATOM 864 N N . MET A 1 247 ? 111.299 177.494 139.504 1.00 1.00 247 MET A N 1
ATOM 865 C CA . MET A 1 247 ? 111.910 178.746 139.894 1.00 1.00 247 MET A CA 1
ATOM 866 C C . MET A 1 247 ? 113.410 178.554 139.916 1.00 1.00 247 MET A C 1
ATOM 867 O O . MET A 1 247 ? 114.185 179.417 139.482 1.00 1.00 247 MET A O 1
ATOM 869 N N . LEU A 1 248 ? 113.827 177.382 140.388 1.00 1.00 248 LEU A N 1
ATOM 870 C CA . LEU A 1 248 ? 115.247 177.089 140.451 1.00 1.00 248 LEU A CA 1
ATOM 871 C C . LEU A 1 248 ? 115.864 177.039 139.055 1.00 1.00 248 LEU A C 1
ATOM 872 O O . LEU A 1 248 ? 116.990 177.501 138.845 1.00 1.00 248 LEU A O 1
ATOM 874 N N . ILE A 1 249 ? 115.115 176.487 138.100 1.00 1.00 249 ILE A N 1
ATOM 875 C CA . ILE A 1 249 ? 115.568 176.339 136.733 1.00 1.00 249 ILE A CA 1
ATOM 876 C C . ILE A 1 249 ? 115.771 177.684 136.073 1.00 1.00 249 ILE A C 1
ATOM 877 O O . ILE A 1 249 ? 116.730 177.866 135.319 1.00 1.00 249 ILE A O 1
ATOM 879 N N . LYS A 1 250 ? 114.872 178.633 136.340 1.00 1.00 250 LYS A N 1
ATOM 880 C CA . LYS A 1 250 ? 115.021 179.953 135.761 1.00 1.00 250 LYS A CA 1
ATOM 881 C C . LYS A 1 250 ? 116.282 180.619 136.276 1.00 1.00 250 LYS A C 1
ATOM 882 O O . LYS A 1 250 ? 117.011 181.269 135.516 1.00 1.00 250 LYS A O 1
ATOM 884 N N . GLU A 1 251 ? 116.556 180.443 137.572 1.00 1.00 251 GLU A N 1
ATOM 885 C CA . GLU A 1 251 ? 117.760 181.013 138.143 1.00 1.00 251 GLU A CA 1
ATOM 886 C C . GLU A 1 251 ? 118.990 180.365 137.522 1.00 1.00 251 GLU A C 1
ATOM 887 O O . GLU A 1 251 ? 119.992 181.039 137.247 1.00 1.00 251 GLU A O 1
ATOM 889 N N . ALA A 1 252 ? 118.910 179.051 137.287 1.00 1.00 252 ALA A N 1
ATOM 890 C CA . ALA A 1 252 ? 120.008 178.334 136.675 1.00 1.00 252 ALA A CA 1
ATOM 891 C C . ALA A 1 252 ? 120.256 178.830 135.263 1.00 1.00 252 ALA A C 1
ATOM 892 O O . ALA A 1 252 ? 121.410 178.931 134.849 1.00 1.00 252 ALA A O 1
ATOM 894 N N . TRP A 1 253 ? 119.186 179.141 134.516 1.00 1.00 253 TRP A N 1
ATOM 895 C CA . TRP A 1 253 ? 119.352 179.639 133.157 1.00 1.00 253 TRP A CA 1
ATOM 896 C C . TRP A 1 253 ? 120.099 180.960 133.169 1.00 1.00 253 TRP A C 1
ATOM 897 O O . TRP A 1 253 ? 120.958 181.207 132.314 1.00 1.00 253 TRP A O 1
ATOM 899 N N . SER A 1 254 ? 119.783 181.810 134.146 1.00 1.00 254 SER A N 1
ATOM 900 C CA . SER A 1 254 ? 120.471 183.079 134.244 1.00 1.00 254 SER A CA 1
ATOM 901 C C . SER A 1 254 ? 121.948 182.858 134.520 1.00 1.00 254 SER A C 1
ATOM 902 O O . SER A 1 254 ? 122.801 183.541 133.961 1.00 1.00 254 SER A O 1
ATOM 904 N N . TYR A 1 255 ? 122.261 181.884 135.370 1.00 1.00 255 TYR A N 1
ATOM 905 C CA . TYR A 1 255 ? 123.651 181.567 135.657 1.00 1.00 255 TYR A CA 1
ATOM 906 C C . TYR A 1 255 ? 124.339 180.946 134.437 1.00 1.00 255 TYR A C 1
ATOM 907 O O . TYR A 1 255 ? 125.500 181.224 134.140 1.00 1.00 255 TYR A O 1
ATOM 909 N N . ASN A 1 256 ? 123.605 180.127 133.690 1.00 30.00 256 ASN A N 1
ATOM 910 C CA . ASN A 1 256 ? 124.117 179.470 132.496 1.00 30.00 256 ASN A CA 1
ATOM 911 C C . ASN A 1 256 ? 124.505 180.506 131.459 1.00 30.00 256 ASN A C 1
ATOM 912 O O . ASN A 1 256 ? 125.491 180.351 130.736 1.00 30.00 256 ASN A O 1
ATOM 914 N N . LEU A 1 257 ? 123.774 181.623 131.453 1.00 30.00 257 LEU A N 1
ATOM 915 C CA . LEU A 1 257 ? 123.950 182.735 130.526 1.00 30.00 257 LEU A CA 1
ATOM 916 C C . LEU A 1 257 ? 125.329 183.372 130.635 1.00 30.00 257 LEU A C 1
ATOM 917 O O . LEU A 1 257 ? 125.703 184.167 129.775 1.00 30.00 257 LEU A O 1
ATOM 919 N N . THR A 1 258 ? 126.067 183.069 131.705 1.00 30.00 258 THR A N 1
ATOM 920 C CA . THR A 1 258 ? 127.421 183.562 131.920 1.00 30.00 258 THR A CA 1
ATOM 921 C C . THR A 1 258 ? 128.380 183.068 130.828 1.00 30.00 258 THR A C 1
ATOM 922 O O . THR A 1 258 ? 129.460 183.649 130.619 1.00 30.00 258 THR A O 1
ATOM 924 N N . ILE A 1 259 ? 127.995 181.975 130.167 1.00 1.00 259 ILE A N 1
ATOM 925 C CA . ILE A 1 259 ? 128.790 181.350 129.138 1.00 1.00 259 ILE A CA 1
ATOM 926 C C . ILE A 1 259 ? 129.076 182.345 128.036 1.00 1.00 259 ILE A C 1
ATOM 927 O O . ILE A 1 259 ? 128.261 183.200 127.702 1.00 1.00 259 ILE A O 1
ATOM 929 N N . GLY A 1 260 ? 130.280 182.215 127.509 1.00 1.00 260 GLY A N 1
ATOM 930 C CA . GLY A 1 260 ? 130.917 183.041 126.495 1.00 1.00 260 GLY A CA 1
ATOM 931 C C . GLY A 1 260 ? 132.169 183.570 127.162 1.00 1.00 260 GLY A C 1
ATOM 932 O O . GLY A 1 260 ? 133.248 182.986 127.012 1.00 1.00 260 GLY A O 1
ATOM 933 N N . CYS A 1 261 ? 132.031 184.640 127.944 1.00 1.00 261 CYS A N 1
ATOM 934 C CA . CYS A 1 261 ? 133.179 185.140 128.679 1.00 1.00 261 CYS A CA 1
ATOM 935 C C . CYS A 1 261 ? 133.589 184.115 129.727 1.00 1.00 261 CYS A C 1
ATOM 936 O O . CYS A 1 261 ? 134.783 183.862 129.932 1.00 1.00 261 CYS A O 1
ATOM 938 N N . THR A 1 262 ? 132.587 183.477 130.364 1.00 1.00 262 THR A N 1
ATOM 939 C CA . THR A 1 262 ? 132.871 182.469 131.365 1.00 1.00 262 THR A CA 1
ATOM 940 C C . THR A 1 262 ? 133.560 181.276 130.738 1.00 1.00 262 THR A C 1
ATOM 941 O O . THR A 1 262 ? 134.357 180.606 131.391 1.00 1.00 262 THR A O 1
ATOM 943 N N . SER A 1 263 ? 133.199 180.951 129.493 1.00 1.00 263 SER A N 1
ATOM 944 C CA . SER A 1 263 ? 133.782 179.796 128.837 1.00 1.00 263 SER A CA 1
ATOM 945 C C . SER A 1 263 ? 135.250 180.019 128.560 1.00 1.00 263 SER A C 1
ATOM 946 O O . SER A 1 263 ? 136.069 179.116 128.774 1.00 1.00 263 SER A O 1
ATOM 948 N N . ASN A 1 264 ? 135.588 181.233 128.118 1.00 1.00 264 ASN A N 1
ATOM 949 C CA . ASN A 1 264 ? 136.974 181.546 127.847 1.00 1.00 264 ASN A CA 1
ATOM 950 C C . ASN A 1 264 ? 137.792 181.492 129.125 1.00 1.00 264 ASN A C 1
ATOM 951 O O . ASN A 1 264 ? 138.916 180.969 129.139 1.00 1.00 264 ASN A O 1
ATOM 953 N N . GLU A 1 265 ? 137.209 182.006 130.217 1.00 1.00 265 GLU A N 1
ATOM 954 C CA . GLU A 1 265 ? 137.889 181.996 131.496 1.00 1.00 265 GLU A CA 1
ATOM 955 C C . GLU A 1 265 ? 138.077 180.579 132.000 1.00 1.00 265 GLU A C 1
ATOM 956 O O . GLU A 1 265 ? 139.140 180.238 132.533 1.00 1.00 265 GLU A O 1
ATOM 958 N N . LEU A 1 266 ? 137.058 179.736 131.808 1.00 1.00 266 LEU A N 1
ATOM 959 C CA . LEU A 1 266 ? 137.150 178.366 132.241 1.00 1.00 266 LEU A CA 1
ATOM 960 C C . LEU A 1 266 ? 138.232 177.642 131.484 1.00 1.00 266 LEU A C 1
ATOM 961 O O . LEU A 1 266 ? 138.967 176.853 132.072 1.00 1.00 266 LEU A O 1
ATOM 963 N N . VAL A 1 267 ? 138.352 177.897 130.176 1.00 1.00 267 VAL A N 1
ATOM 964 C CA . VAL A 1 267 ? 139.378 177.212 129.412 1.00 1.00 267 VAL A CA 1
ATOM 965 C C . VAL A 1 267 ? 140.755 177.574 129.916 1.00 1.00 267 VAL A C 1
ATOM 966 O O . VAL A 1 267 ? 141.639 176.717 130.049 1.00 1.00 267 VAL A O 1
ATOM 968 N N . GLN A 1 268 ? 140.953 178.858 130.216 1.00 1.00 268 GLN A N 1
ATOM 969 C CA . GLN A 1 268 ? 142.252 179.289 130.674 1.00 1.00 268 GLN A CA 1
ATOM 970 C C . GLN A 1 268 ? 142.595 178.728 132.030 1.00 1.00 268 GLN A C 1
ATOM 971 O O . GLN A 1 268 ? 143.720 178.275 132.259 1.00 1.00 268 GLN A O 1
ATOM 973 N N . ASP A 1 269 ? 141.628 178.742 132.937 1.00 1.00 269 ASP A N 1
ATOM 974 C CA . ASP A 1 269 ? 141.880 178.270 134.275 1.00 1.00 269 ASP A CA 1
ATOM 975 C C . ASP A 1 269 ? 142.094 176.770 134.313 1.00 1.00 269 ASP A C 1
ATOM 976 O O . ASP A 1 269 ? 142.904 176.260 135.100 1.00 1.00 269 ASP A O 1
ATOM 978 N N . GLN A 1 270 ? 141.320 176.047 133.497 1.00 1.00 270 GLN A N 1
ATOM 979 C CA . GLN A 1 270 ? 141.360 174.598 133.455 1.00 1.00 270 GLN A CA 1
ATOM 980 C C . GLN A 1 270 ? 142.710 174.101 132.992 1.00 1.00 270 GLN A C 1
ATOM 981 O O . GLN A 1 270 ? 143.291 173.169 133.578 1.00 1.00 270 GLN A O 1
ATOM 983 N N . LEU A 1 271 ? 143.253 174.774 131.983 1.00 1.00 271 LEU A N 1
ATOM 984 C CA . LEU A 1 271 ? 144.539 174.400 131.478 1.00 1.00 271 LEU A CA 1
ATOM 985 C C . LEU A 1 271 ? 145.645 174.856 132.413 1.00 1.00 271 LEU A C 1
ATOM 986 O O . LEU A 1 271 ? 146.673 174.196 132.530 1.00 1.00 271 LEU A O 1
ATOM 988 N N . SER A 1 272 ? 145.471 176.024 133.043 1.00 1.00 272 SER A N 1
ATOM 989 C CA . SER A 1 272 ? 146.503 176.573 133.906 1.00 1.00 272 SER A CA 1
ATOM 990 C C . SER A 1 272 ? 146.756 175.759 135.164 1.00 1.00 272 SER A C 1
ATOM 991 O O . SER A 1 272 ? 147.902 175.606 135.583 1.00 1.00 272 SER A O 1
ATOM 993 N N . LEU A 1 273 ? 145.695 175.242 135.777 1.00 1.00 273 LEU A N 1
ATOM 994 C CA . LEU A 1 273 ? 145.832 174.468 137.008 1.00 1.00 273 LEU A CA 1
ATOM 995 C C . LEU A 1 273 ? 146.454 173.079 136.825 1.00 1.00 273 LEU A C 1
ATOM 996 O O . LEU A 1 273 ? 147.124 172.569 137.723 1.00 1.00 273 LEU A O 1
ATOM 998 N N . PHE A 1 274 ? 146.168 172.441 135.701 1.00 30.00 274 PHE A N 1
ATOM 999 C CA . PHE A 1 274 ? 146.618 171.090 135.399 1.00 30.00 274 PHE A CA 1
ATOM 1000 C C . PHE A 1 274 ? 146.684 170.933 133.893 1.00 30.00 274 PHE A C 1
ATOM 1001 O O . PHE A 1 274 ? 147.639 171.370 133.255 1.00 30.00 274 PHE A O 1
ATOM 1003 N N . ASP A 1 275 ? 145.697 170.243 133.329 1.00 30.00 275 ASP A N 1
ATOM 1004 C CA . ASP A 1 275 ? 145.591 170.098 131.887 1.00 30.00 275 ASP A CA 1
ATOM 1005 C C . ASP A 1 275 ? 144.158 169.780 131.508 1.00 30.00 275 ASP A C 1
ATOM 1006 O O . ASP A 1 275 ? 143.914 168.874 130.714 1.00 30.00 275 ASP A O 1
ATOM 1008 N N . VAL A 1 276 ? 143.202 170.481 132.098 1.00 30.00 276 VAL A N 1
ATOM 1009 C CA . VAL A 1 276 ? 141.810 170.229 131.778 1.00 30.00 276 VAL A CA 1
ATOM 1010 C C . VAL A 1 276 ? 141.407 171.149 130.652 1.00 30.00 276 VAL A C 1
ATOM 1011 O O . VAL A 1 276 ? 141.991 172.215 130.491 1.00 30.00 276 VAL A O 1
ATOM 1013 N N . MET A 1 277 ? 140.430 170.746 129.847 1.00 30.00 277 MET A N 1
ATOM 1014 C CA . MET A 1 277 ? 139.999 171.636 128.779 1.00 30.00 277 MET A CA 1
ATOM 1015 C C . MET A 1 277 ? 138.922 172.630 129.188 1.00 30.00 277 MET A C 1
ATOM 1016 O O . MET A 1 277 ? 139.003 173.812 128.859 1.00 30.00 277 MET A O 1
ATOM 1018 N N . SER A 1 278 ? 137.900 172.177 129.910 1.00 30.00 278 SER A N 1
ATOM 1019 C CA . SER A 1 278 ? 136.769 173.070 130.141 1.00 30.00 278 SER A CA 1
ATOM 1020 C C . SER A 1 278 ? 136.366 173.621 128.766 1.00 30.00 278 SER A C 1
ATOM 1021 O O . SER A 1 278 ? 135.857 172.871 127.940 1.00 30.00 278 SER A O 1
ATOM 1023 N N . SER A 1 279 ? 136.527 174.922 128.521 1.00 1.00 279 SER A N 1
ATOM 1024 C CA . SER A 1 279 ? 136.151 175.522 127.232 1.00 1.00 279 SER A CA 1
ATOM 1025 C C . SER A 1 279 ? 134.714 175.222 126.865 1.00 1.00 279 SER A C 1
ATOM 1026 O O . SER A 1 279 ? 134.398 174.814 125.748 1.00 1.00 279 SER A O 1
ATOM 1028 N N . GLU A 1 280 ? 133.853 175.423 127.849 1.00 1.00 280 GLU A N 1
ATOM 1029 C CA . GLU A 1 280 ? 132.410 175.228 127.812 1.00 1.00 280 GLU A CA 1
ATOM 1030 C C . GLU A 1 280 ? 131.992 173.775 127.729 1.00 1.00 280 GLU A C 1
ATOM 1031 O O . GLU A 1 280 ? 130.805 173.510 127.677 1.00 1.00 280 GLU A O 1
ATOM 1033 N N . LEU A 1 281 ? 132.922 172.826 127.784 1.00 1.00 281 LEU A N 1
ATOM 1034 C CA . LEU A 1 281 ? 132.573 171.414 127.797 1.00 1.00 281 LEU A CA 1
ATOM 1035 C C . LEU A 1 281 ? 132.491 170.898 129.227 1.00 1.00 281 LEU A C 1
ATOM 1036 O O . LEU A 1 281 ? 132.162 169.738 129.488 1.00 1.00 281 LEU A O 1
ATOM 1038 N N . MET A 1 282 ? 132.791 171.769 130.172 1.00 1.00 282 MET A N 1
ATOM 1039 C CA . MET A 1 282 ? 132.871 171.372 131.565 1.00 1.00 282 MET A CA 1
ATOM 1040 C C . MET A 1 282 ? 131.565 170.784 132.064 1.00 1.00 282 MET A C 1
ATOM 1041 O O . MET A 1 282 ? 131.555 169.815 132.829 1.00 1.00 282 MET A O 1
ATOM 1043 N N . ASN A 1 283 ? 130.455 171.324 131.603 1.00 1.00 283 ASN A N 1
ATOM 1044 C CA . ASN A 1 283 ? 129.201 170.801 132.080 1.00 1.00 283 ASN A CA 1
ATOM 1045 C C . ASN A 1 283 ? 128.880 169.468 131.428 1.00 1.00 283 ASN A C 1
ATOM 1046 O O . ASN A 1 283 ? 127.977 168.780 131.897 1.00 1.00 283 ASN A O 1
ATOM 1048 N N . HIS A 1 284 ? 129.564 169.100 130.335 1.00 1.00 284 HIS A N 1
ATOM 1049 C CA . HIS A 1 284 ? 129.281 167.821 129.709 1.00 1.00 284 HIS A CA 1
ATOM 1050 C C . HIS A 1 284 ? 129.738 166.759 130.692 1.00 1.00 284 HIS A C 1
ATOM 1051 O O . HIS A 1 284 ? 129.103 165.710 130.849 1.00 1.00 284 HIS A O 1
ATOM 1053 N N . LYS A 1 285 ? 130.859 167.059 131.369 1.00 1.00 285 LYS A N 1
ATOM 1054 C CA . LYS A 1 285 ? 131.385 166.163 132.388 1.00 1.00 285 LYS A CA 1
ATOM 1055 C C . LYS A 1 285 ? 130.404 166.103 133.553 1.00 1.00 285 LYS A C 1
ATOM 1056 O O . LYS A 1 285 ? 130.188 165.042 134.146 1.00 1.00 285 LYS A O 1
ATOM 1058 N N . LEU A 1 286 ? 129.801 167.252 133.877 1.00 1.00 286 LEU A N 1
ATOM 1059 C CA . LEU A 1 286 ? 128.813 167.289 134.947 1.00 1.00 286 LEU A CA 1
ATOM 1060 C C . LEU A 1 286 ? 127.594 166.441 134.589 1.00 1.00 286 LEU A C 1
ATOM 1061 O O . LEU A 1 286 ? 127.043 165.745 135.450 1.00 1.00 286 LEU A O 1
ATOM 1063 N N . PRO A 1 287 ? 127.173 166.491 133.318 1.00 1.00 287 PRO A N 1
ATOM 1064 C CA . PRO A 1 287 ? 126.044 165.680 132.886 1.00 1.00 287 PRO A CA 1
ATOM 1065 C C . PRO A 1 287 ? 126.386 164.217 132.991 1.00 1.00 287 PRO A C 1
ATOM 1066 O O . PRO A 1 287 ? 125.535 163.413 133.374 1.00 1.00 287 PRO A O 1
ATOM 1068 N N . TYR A 1 288 ? 127.627 163.856 132.651 1.00 1.00 288 TYR A N 1
ATOM 1069 C CA . TYR A 1 288 ? 128.035 162.467 132.745 1.00 1.00 288 TYR A CA 1
ATOM 1070 C C . TYR A 1 288 ? 127.977 161.992 134.200 1.00 1.00 288 TYR A C 1
ATOM 1071 O O . TYR A 1 288 ? 127.561 160.856 134.469 1.00 1.00 288 TYR A O 1
ATOM 1073 N N . MET A 1 289 ? 128.377 162.864 135.142 1.00 1.00 289 MET A N 1
ATOM 1074 C CA . MET A 1 289 ? 128.317 162.514 136.556 1.00 1.00 289 MET A CA 1
ATOM 1075 C C . MET A 1 289 ? 126.874 162.305 136.991 1.00 1.00 289 MET A C 1
ATOM 1076 O O . MET A 1 289 ? 126.562 161.359 137.728 1.00 1.00 289 MET A O 1
ATOM 1078 N N . ILE A 1 290 ? 125.980 163.168 136.498 1.00 1.00 290 ILE A N 1
ATOM 1079 C CA . ILE A 1 290 ? 124.576 163.035 136.814 1.00 1.00 290 ILE A CA 1
ATOM 1080 C C . ILE A 1 290 ? 124.018 161.760 136.232 1.00 1.00 290 ILE A C 1
ATOM 1081 O O . ILE A 1 290 ? 123.189 161.107 136.864 1.00 1.00 290 ILE A O 1
ATOM 1083 N N . GLY A 1 291 ? 124.462 161.402 135.025 1.00 1.00 291 GLY A N 1
ATOM 1084 C CA . GLY A 1 291 ? 123.986 160.197 134.386 1.00 1.00 291 GLY A CA 1
ATOM 1085 C C . GLY A 1 291 ? 124.375 158.976 135.189 1.00 1.00 291 GLY A C 1
ATOM 1086 O O . GLY A 1 291 ? 123.567 158.057 135.338 1.00 1.00 291 GLY A O 1
ATOM 1087 N N . GLN A 1 292 ? 125.599 158.966 135.728 1.00 1.00 292 GLN A N 1
ATOM 1088 C CA . GLN A 1 292 ? 126.030 157.841 136.540 1.00 1.00 292 GLN A CA 1
ATOM 1089 C C . GLN A 1 292 ? 125.180 157.740 137.795 1.00 1.00 292 GLN A C 1
ATOM 1090 O O . GLN A 1 292 ? 124.778 156.641 138.203 1.00 1.00 292 GLN A O 1
ATOM 1092 N N . GLU A 1 293 ? 124.883 158.898 138.395 1.00 1.00 293 GLU A N 1
ATOM 1093 C CA . GLU A 1 293 ? 124.060 158.929 139.584 1.00 1.00 293 GLU A CA 1
ATOM 1094 C C . GLU A 1 293 ? 122.649 158.450 139.276 1.00 1.00 293 GLU A C 1
ATOM 1095 O O . GLU A 1 293 ? 122.044 157.727 140.069 1.00 1.00 293 GLU A O 1
ATOM 1097 N N . ASN A 1 294 ? 122.122 158.837 138.109 1.00 1.00 294 ASN A N 1
ATOM 1098 C CA . ASN A 1 294 ? 120.796 158.403 137.717 1.00 1.00 294 ASN A CA 1
ATOM 1099 C C . ASN A 1 294 ? 120.775 156.906 137.491 1.00 1.00 294 ASN A C 1
ATOM 1100 O O . ASN A 1 294 ? 119.861 156.222 137.935 1.00 1.00 294 ASN A O 1
ATOM 1102 N N . TYR A 1 295 ? 121.826 156.371 136.875 1.00 1.00 295 TYR A N 1
ATOM 1103 C CA . TYR A 1 295 ? 121.909 154.946 136.600 1.00 1.00 295 TYR A CA 1
ATOM 1104 C C . TYR A 1 295 ? 121.889 154.140 137.887 1.00 1.00 295 TYR A C 1
ATOM 1105 O O . TYR A 1 295 ? 121.271 153.079 137.980 1.00 1.00 295 TYR A O 1
ATOM 1107 N N . VAL A 1 296 ? 122.509 154.685 138.915 1.00 1.00 296 VAL A N 1
ATOM 1108 C CA . VAL A 1 296 ? 122.600 154.044 140.210 1.00 1.00 296 VAL A CA 1
ATOM 1109 C C . VAL A 1 296 ? 121.318 154.201 141.034 1.00 1.00 296 VAL A C 1
ATOM 1110 O O . VAL A 1 296 ? 121.206 153.639 142.124 1.00 1.00 296 VAL A O 1
ATOM 1112 N N . GLU A 1 297 ? 120.355 154.979 140.547 1.00 1.00 297 GLU A N 1
ATOM 1113 C CA . GLU A 1 297 ? 119.133 155.230 141.279 1.00 1.00 297 GLU A CA 1
ATOM 1114 C C . GLU A 1 297 ? 118.123 154.124 141.021 1.00 1.00 297 GLU A C 1
ATOM 1115 O O . GLU A 1 297 ? 116.937 154.268 141.324 1.00 1.00 297 GLU A O 1
ATOM 1117 N N . TYR A 1 308 ? 100.139 158.926 131.030 1.00 1.00 308 TYR A N 1
ATOM 1118 C CA . TYR A 1 308 ? 100.816 157.686 130.666 1.00 1.00 308 TYR A CA 1
ATOM 1119 C C . TYR A 1 308 ? 102.297 157.951 130.538 1.00 1.00 308 TYR A C 1
ATOM 1120 O O . TYR A 1 308 ? 103.127 157.036 130.551 1.00 1.00 308 TYR A O 1
ATOM 1122 N N . ARG A 1 309 ? 102.620 159.233 130.496 1.00 1.00 309 ARG A N 1
ATOM 1123 C CA . ARG A 1 309 ? 103.997 159.697 130.379 1.00 1.00 309 ARG A CA 1
ATOM 1124 C C . ARG A 1 309 ? 104.805 159.171 131.542 1.00 1.00 309 ARG A C 1
ATOM 1125 O O . ARG A 1 309 ? 105.987 158.850 131.397 1.00 1.00 309 ARG A O 1
ATOM 1127 N N . GLU A 1 310 ? 104.155 159.070 132.696 1.00 1.00 310 GLU A N 1
ATOM 1128 C CA . GLU A 1 310 ? 104.783 158.574 133.895 1.00 1.00 310 GLU A CA 1
ATOM 1129 C C . GLU A 1 310 ? 105.268 157.143 133.730 1.00 1.00 310 GLU A C 1
ATOM 1130 O O . GLU A 1 310 ? 106.240 156.746 134.377 1.00 1.00 310 GLU A O 1
ATOM 1132 N N . TYR A 1 311 ? 104.546 156.317 132.961 1.00 1.00 311 TYR A N 1
ATOM 1133 C CA . TYR A 1 311 ? 104.974 154.945 132.821 1.00 1.00 311 TYR A CA 1
ATOM 1134 C C . TYR A 1 311 ? 106.244 154.907 132.013 1.00 1.00 311 TYR A C 1
ATOM 1135 O O . TYR A 1 311 ? 107.170 154.144 132.316 1.00 1.00 311 TYR A O 1
ATOM 1137 N N . ILE A 1 312 ? 106.291 155.755 130.982 1.00 1.00 312 ILE A N 1
ATOM 1138 C CA . ILE A 1 312 ? 107.469 155.813 130.139 1.00 1.00 312 ILE A CA 1
ATOM 1139 C C . ILE A 1 312 ? 108.662 156.286 130.945 1.00 1.00 312 ILE A C 1
ATOM 1140 O O . ILE A 1 312 ? 109.776 155.770 130.799 1.00 1.00 312 ILE A O 1
ATOM 1142 N N . LEU A 1 313 ? 108.421 157.257 131.823 1.00 1.00 313 LEU A N 1
ATOM 1143 C CA . LEU A 1 313 ? 109.480 157.777 132.655 1.00 1.00 313 LEU A CA 1
ATOM 1144 C C . LEU A 1 313 ? 109.970 156.726 133.641 1.00 1.00 313 LEU A C 1
ATOM 1145 O O . LEU A 1 313 ? 111.176 156.623 133.884 1.00 1.00 313 LEU A O 1
ATOM 1147 N N . LEU A 1 314 ? 109.049 155.941 134.215 1.00 1.00 314 LEU A N 1
ATOM 1148 C CA . LEU A 1 314 ? 109.459 154.914 135.150 1.00 1.00 314 LEU A CA 1
ATOM 1149 C C . LEU A 1 314 ? 110.312 153.879 134.450 1.00 1.00 314 LEU A C 1
ATOM 1150 O O . LEU A 1 314 ? 111.316 153.402 134.997 1.00 1.00 314 LEU A O 1
ATOM 1152 N N . ARG A 1 315 ? 109.928 153.537 133.224 1.00 1.00 315 ARG A N 1
ATOM 1153 C CA . ARG A 1 315 ? 110.691 152.568 132.485 1.00 1.00 315 ARG A CA 1
ATOM 1154 C C . ARG A 1 315 ? 112.076 153.097 132.208 1.00 1.00 315 ARG A C 1
ATOM 1155 O O . ARG A 1 315 ? 113.059 152.361 132.336 1.00 1.00 315 ARG A O 1
ATOM 1157 N N . LEU A 1 316 ? 112.160 154.389 131.870 1.00 1.00 316 LEU A N 1
ATOM 1158 C CA . LEU A 1 316 ? 113.431 155.019 131.588 1.00 1.00 316 LEU A CA 1
ATOM 1159 C C . LEU A 1 316 ? 114.314 155.014 132.822 1.00 1.00 316 LEU A C 1
ATOM 1160 O O . LEU A 1 316 ? 115.517 154.758 132.736 1.00 1.00 316 LEU A O 1
ATOM 1162 N N . SER A 1 317 ? 113.711 155.221 133.991 1.00 1.00 317 SER A N 1
ATOM 1163 C CA . SER A 1 317 ? 114.476 155.238 135.220 1.00 1.00 317 SER A CA 1
ATOM 1164 C C . SER A 1 317 ? 115.193 153.920 135.423 1.00 1.00 317 SER A C 1
ATOM 1165 O O . SER A 1 317 ? 116.310 153.883 135.943 1.00 1.00 317 SER A O 1
ATOM 1167 N N . ASN A 1 318 ? 114.543 152.827 135.040 1.00 1.00 318 ASN A N 1
ATOM 1168 C CA . ASN A 1 318 ? 115.166 151.525 135.166 1.00 1.00 318 ASN A CA 1
ATOM 1169 C C . ASN A 1 318 ? 116.165 151.272 134.033 1.00 1.00 318 ASN A C 1
ATOM 1170 O O . ASN A 1 318 ? 117.257 150.740 134.244 1.00 1.00 318 ASN A O 1
ATOM 1172 N N . TYR A 1 319 ? 115.825 151.706 132.818 1.00 1.00 319 TYR A N 1
ATOM 1173 C CA . TYR A 1 319 ? 116.679 151.486 131.657 1.00 1.00 319 TYR A CA 1
ATOM 1174 C C . TYR A 1 319 ? 118.022 152.145 131.857 1.00 1.00 319 TYR A C 1
ATOM 1175 O O . TYR A 1 319 ? 119.057 151.569 131.503 1.00 1.00 319 TYR A O 1
ATOM 1177 N N . LYS A 1 320 ? 118.001 153.288 132.543 1.00 1.00 320 LYS A N 1
ATOM 1178 C CA . LYS A 1 320 ? 119.137 154.140 132.835 1.00 1.00 320 LYS A CA 1
ATOM 1179 C C . LYS A 1 320 ? 120.222 153.392 133.538 1.00 1.00 320 LYS A C 1
ATOM 1180 O O . LYS A 1 320 ? 121.380 153.789 133.472 1.00 1.00 320 LYS A O 1
ATOM 1182 N N . PRO A 1 321 ? 119.883 152.313 134.232 1.00 1.00 321 PRO A N 1
ATOM 1183 C CA . PRO A 1 321 ? 120.900 151.588 134.947 1.00 1.00 321 PRO A CA 1
ATOM 1184 C C . PRO A 1 321 ? 121.986 151.136 133.985 1.00 1.00 321 PRO A C 1
ATOM 1185 O O . PRO A 1 321 ? 123.159 151.093 134.373 1.00 1.00 321 PRO A O 1
ATOM 1187 N N . GLN A 1 322 ? 121.607 150.771 132.739 1.00 1.00 322 GLN A N 1
ATOM 1188 C CA . GLN A 1 322 ? 122.589 150.327 131.753 1.00 1.00 322 GLN A CA 1
ATOM 1189 C C . GLN A 1 322 ? 122.342 150.928 130.373 1.00 1.00 322 GLN A C 1
ATOM 1190 O O . GLN A 1 322 ? 123.022 150.574 129.397 1.00 1.00 322 GLN A O 1
ATOM 1192 N N . LEU A 1 323 ? 121.423 151.871 130.269 1.00 1.00 323 LEU A N 1
ATOM 1193 C CA . LEU A 1 323 ? 121.181 152.488 128.987 1.00 1.00 323 LEU A CA 1
ATOM 1194 C C . LEU A 1 323 ? 122.284 153.490 128.751 1.00 1.00 323 LEU A C 1
ATOM 1195 O O . LEU A 1 323 ? 122.164 154.672 129.082 1.00 1.00 323 LEU A O 1
ATOM 1197 N N . PHE A 1 324 ? 123.376 153.017 128.156 1.00 30.00 324 PHE A N 1
ATOM 1198 C CA . PHE A 1 324 ? 124.585 153.813 127.972 1.00 30.00 324 PHE A CA 1
ATOM 1199 C C . PHE A 1 324 ? 124.427 154.754 126.790 1.00 30.00 324 PHE A C 1
ATOM 1200 O O . PHE A 1 324 ? 125.149 154.696 125.789 1.00 30.00 324 PHE A O 1
ATOM 1202 N N . THR A 1 325 ? 123.515 155.694 126.958 1.00 30.00 325 THR A N 1
ATOM 1203 C CA . THR A 1 325 ? 123.134 156.658 125.944 1.00 30.00 325 THR A CA 1
ATOM 1204 C C . THR A 1 325 ? 124.144 157.768 125.907 1.00 30.00 325 THR A C 1
ATOM 1205 O O . THR A 1 325 ? 124.008 158.781 126.584 1.00 30.00 325 THR A O 1
ATOM 1207 N N . VAL A 1 326 ? 125.190 157.524 125.127 1.00 1.00 326 VAL A N 1
ATOM 1208 C CA . VAL A 1 326 ? 126.389 158.347 124.982 1.00 1.00 326 VAL A CA 1
ATOM 1209 C C . VAL A 1 326 ? 127.300 158.219 126.190 1.00 1.00 326 VAL A C 1
ATOM 1210 O O . VAL A 1 326 ? 128.306 158.922 126.292 1.00 1.00 326 VAL A O 1
ATOM 1212 N N . ASN A 1 327 ? 126.979 157.298 127.087 1.00 1.00 327 ASN A N 1
ATOM 1213 C CA . ASN A 1 327 ? 127.846 157.036 128.214 1.00 1.00 327 ASN A CA 1
ATOM 1214 C C . ASN A 1 327 ? 129.110 156.372 127.718 1.00 1.00 327 ASN A C 1
ATOM 1215 O O . ASN A 1 327 ? 130.189 156.574 128.270 1.00 1.00 327 ASN A O 1
ATOM 1217 N N . HIS A 1 328 ? 128.979 155.541 126.687 1.00 1.00 328 HIS A N 1
ATOM 1218 C CA . HIS A 1 328 ? 130.149 154.890 126.142 1.00 1.00 328 HIS A CA 1
ATOM 1219 C C . HIS A 1 328 ? 131.035 155.941 125.500 1.00 1.00 328 HIS A C 1
ATOM 1220 O O . HIS A 1 328 ? 132.267 155.854 125.534 1.00 1.00 328 HIS A O 1
ATOM 1222 N N . VAL A 1 329 ? 130.386 156.932 124.877 1.00 1.00 329 VAL A N 1
ATOM 1223 C CA . VAL A 1 329 ? 131.115 158.007 124.233 1.00 1.00 329 VAL A CA 1
ATOM 1224 C C . VAL A 1 329 ? 131.876 158.767 125.289 1.00 1.00 329 VAL A C 1
ATOM 1225 O O . VAL A 1 329 ? 133.045 159.103 125.082 1.00 1.00 329 VAL A O 1
ATOM 1227 N N . GLU A 1 330 ? 131.230 158.974 126.447 1.00 1.00 330 GLU A N 1
ATOM 1228 C CA . GLU A 1 330 ? 131.859 159.656 127.554 1.00 1.00 330 GLU A CA 1
ATOM 1229 C C . GLU A 1 330 ? 133.044 158.860 128.060 1.00 1.00 330 GLU A C 1
ATOM 1230 O O . GLU A 1 330 ? 134.100 159.423 128.342 1.00 1.00 330 GLU A O 1
ATOM 1232 N N . PHE A 1 331 ? 132.909 157.536 128.098 1.00 1.00 331 PHE A N 1
ATOM 1233 C CA . PHE A 1 331 ? 133.992 156.694 128.567 1.00 1.00 331 PHE A CA 1
ATOM 1234 C C . PHE A 1 331 ? 135.237 156.868 127.712 1.00 1.00 331 PHE A C 1
ATOM 1235 O O . PHE A 1 331 ? 136.360 156.779 128.216 1.00 1.00 331 PHE A O 1
ATOM 1237 N N . SER A 1 332 ? 135.050 157.066 126.406 1.00 1.00 332 SER A N 1
ATOM 1238 C CA . SER A 1 332 ? 136.179 157.269 125.506 1.00 1.00 332 SER A CA 1
ATOM 1239 C C . SER A 1 332 ? 136.712 158.704 125.585 1.00 1.00 332 SER A C 1
ATOM 1240 O O . SER A 1 332 ? 137.923 158.951 125.603 1.00 1.00 332 SER A O 1
ATOM 1242 N N . TYR A 1 333 ? 135.794 159.667 125.691 1.00 1.00 333 TYR A N 1
ATOM 1243 C CA . TYR A 1 333 ? 136.136 161.078 125.770 1.00 1.00 333 TYR A CA 1
ATOM 1244 C C . TYR A 1 333 ? 136.962 161.328 127.013 1.00 1.00 333 TYR A C 1
ATOM 1245 O O . TYR A 1 333 ? 137.906 162.127 126.996 1.00 1.00 333 TYR A O 1
ATOM 1247 N N . ILE A 1 334 ? 136.670 160.533 128.049 1.00 1.00 334 ILE A N 1
ATOM 1248 C CA . ILE A 1 334 ? 137.257 160.574 129.372 1.00 1.00 334 ILE A CA 1
ATOM 1249 C C . ILE A 1 334 ? 138.759 160.402 129.346 1.00 1.00 334 ILE A C 1
ATOM 1250 O O . ILE A 1 334 ? 139.414 160.749 130.328 1.00 1.00 334 ILE A O 1
ATOM 1252 N N . ARG A 1 335 ? 139.338 159.905 128.256 1.00 1.00 335 ARG A N 1
ATOM 1253 C CA . ARG A 1 335 ? 140.786 159.779 128.217 1.00 1.00 335 ARG A CA 1
ATOM 1254 C C . ARG A 1 335 ? 141.409 161.155 128.486 1.00 1.00 335 ARG A C 1
ATOM 1255 O O . ARG A 1 335 ? 142.486 161.255 129.087 1.00 1.00 335 ARG A O 1
ATOM 1257 N N . GLY A 1 336 ? 140.731 162.222 128.034 1.00 1.00 336 GLY A N 1
ATOM 1258 C CA . GLY A 1 336 ? 141.175 163.587 128.253 1.00 1.00 336 GLY A CA 1
ATOM 1259 C C . GLY A 1 336 ? 141.187 163.943 129.743 1.00 1.00 336 GLY A C 1
ATOM 1260 O O . GLY A 1 336 ? 141.944 164.822 130.169 1.00 1.00 336 GLY A O 1
ATOM 1261 N N . SER A 1 337 ? 140.251 163.370 130.515 1.00 1.00 337 SER A N 1
ATOM 1262 C CA . SER A 1 337 ? 140.136 163.649 131.931 1.00 1.00 337 SER A CA 1
ATOM 1263 C C . SER A 1 337 ? 141.274 162.979 132.646 1.00 1.00 337 SER A C 1
ATOM 1264 O O . SER A 1 337 ? 141.806 163.510 133.623 1.00 1.00 337 SER A O 1
ATOM 1266 N N . ARG A 1 338 ? 141.634 161.790 132.158 1.00 1.00 338 ARG A N 1
ATOM 1267 C CA . ARG A 1 338 ? 142.731 161.062 132.751 1.00 1.00 338 ARG A CA 1
ATOM 1268 C C . ARG A 1 338 ? 143.999 161.872 132.583 1.00 1.00 338 ARG A C 1
ATOM 1269 O O . ARG A 1 338 ? 144.810 161.967 133.510 1.00 1.00 338 ARG A O 1
ATOM 1271 N N . ASP A 1 339 ? 144.145 162.501 131.405 1.00 1.00 339 ASP A N 1
ATOM 1272 C CA . ASP A 1 339 ? 145.302 163.337 131.138 1.00 1.00 339 ASP A CA 1
ATOM 1273 C C . ASP A 1 339 ? 145.321 164.559 132.057 1.00 1.00 339 ASP A C 1
ATOM 1274 O O . ASP A 1 339 ? 146.376 164.922 132.594 1.00 1.00 339 ASP A O 1
ATOM 1276 N N . LYS A 1 340 ? 144.150 165.165 132.283 1.00 1.00 340 LYS A N 1
ATOM 1277 C CA . LYS A 1 340 ? 144.078 166.311 133.170 1.00 1.00 340 LYS A CA 1
ATOM 1278 C C . LYS A 1 340 ? 144.440 165.931 134.594 1.00 1.00 340 LYS A C 1
ATOM 1279 O O . LYS A 1 340 ? 145.146 166.670 135.291 1.00 1.00 340 LYS A O 1
ATOM 1281 N N . ASN A 1 341 ? 143.970 164.758 135.027 1.00 30.00 341 ASN A N 1
ATOM 1282 C CA . ASN A 1 341 ? 144.249 164.286 136.367 1.00 30.00 341 ASN A CA 1
ATOM 1283 C C . ASN A 1 341 ? 145.735 164.028 136.555 1.00 30.00 341 ASN A C 1
ATOM 1284 O O . ASN A 1 341 ? 146.306 164.349 137.606 1.00 30.00 341 ASN A O 1
ATOM 1286 N N . SER A 1 342 ? 146.373 163.458 135.531 1.00 30.00 342 SER A N 1
ATOM 1287 C CA . SER A 1 342 ? 147.793 163.192 135.609 1.00 30.00 342 SER A CA 1
ATOM 1288 C C . SER A 1 342 ? 148.567 164.486 135.713 1.00 30.00 342 SER A C 1
ATOM 1289 O O . SER A 1 342 ? 149.539 164.584 136.459 1.00 30.00 342 SER A O 1
ATOM 1291 N N . TRP A 1 343 ? 148.129 165.500 134.974 1.00 30.00 343 TRP A N 1
ATOM 1292 C CA . TRP A 1 343 ? 148.794 166.781 135.032 1.00 30.00 343 TRP A CA 1
ATOM 1293 C C . TRP A 1 343 ? 148.674 167.401 136.415 1.00 30.00 343 TRP A C 1
ATOM 1294 O O . TRP A 1 343 ? 149.621 168.009 136.917 1.00 30.00 343 TRP A O 1
ATOM 1296 N N . PHE A 1 344 ? 147.504 167.235 137.043 1.00 30.00 344 PHE A N 1
ATOM 1297 C CA . PHE A 1 344 ? 147.255 167.780 138.372 1.00 30.00 344 PHE A CA 1
ATOM 1298 C C . PHE A 1 344 ? 148.174 167.156 139.407 1.00 30.00 344 PHE A C 1
ATOM 1299 O O . PHE A 1 344 ? 148.664 167.830 140.319 1.00 30.00 344 PHE A O 1
ATOM 1301 N N . ALA A 1 345 ? 148.429 165.862 139.249 1.00 30.00 345 ALA A N 1
ATOM 1302 C CA . ALA A 1 345 ? 149.281 165.129 140.161 1.00 30.00 345 ALA A CA 1
ATOM 1303 C C . ALA A 1 345 ? 150.587 165.881 140.390 1.00 30.00 345 ALA A C 1
ATOM 1304 O O . ALA A 1 345 ? 151.538 165.333 140.956 1.00 30.00 345 ALA A O 1
ATOM 1306 N N . TRP A 1 360 ? 154.116 163.145 151.778 1.00 1.00 360 TRP A N 1
ATOM 1307 C CA . TRP A 1 360 ? 153.125 162.162 151.359 1.00 1.00 360 TRP A CA 1
ATOM 1308 C C . TRP A 1 360 ? 153.258 161.937 149.882 1.00 1.00 360 TRP A C 1
ATOM 1309 O O . TRP A 1 360 ? 152.440 161.257 149.250 1.00 1.00 360 TRP A O 1
ATOM 1311 N N . LEU A 1 361 ? 154.347 162.468 149.357 1.00 1.00 361 LEU A N 1
ATOM 1312 C CA . LEU A 1 361 ? 154.638 162.462 147.937 1.00 1.00 361 LEU A CA 1
ATOM 1313 C C . LEU A 1 361 ? 154.650 161.072 147.347 1.00 1.00 361 LEU A C 1
ATOM 1314 O O . LEU A 1 361 ? 154.252 160.908 146.201 1.00 1.00 361 LEU A O 1
ATOM 1316 N N . LYS A 1 362 ? 155.110 160.066 148.083 1.00 1.00 362 LYS A N 1
ATOM 1317 C CA . LYS A 1 362 ? 155.135 158.723 147.515 1.00 1.00 362 LYS A CA 1
ATOM 1318 C C . LYS A 1 362 ? 153.730 158.209 147.187 1.00 1.00 362 LYS A C 1
ATOM 1319 O O . LYS A 1 362 ? 153.544 157.438 146.236 1.00 1.00 362 LYS A O 1
ATOM 1321 N N . ILE A 1 363 ? 152.743 158.568 148.021 1.00 1.00 363 ILE A N 1
ATOM 1322 C CA . ILE A 1 363 ? 151.398 158.077 147.797 1.00 1.00 363 ILE A CA 1
ATOM 1323 C C . ILE A 1 363 ? 150.804 158.825 146.637 1.00 1.00 363 ILE A C 1
ATOM 1324 O O . ILE A 1 363 ? 150.076 158.265 145.824 1.00 1.00 363 ILE A O 1
ATOM 1326 N N . LEU A 1 364 ? 151.133 160.115 146.570 1.00 1.00 364 LEU A N 1
ATOM 1327 C CA . LEU A 1 364 ? 150.659 160.973 145.500 1.00 1.00 364 LEU A CA 1
ATOM 1328 C C . LEU A 1 364 ? 151.253 160.550 144.166 1.00 1.00 364 LEU A C 1
ATOM 1329 O O . LEU A 1 364 ? 150.593 160.626 143.131 1.00 1.00 364 LEU A O 1
ATOM 1331 N N . GLY A 1 365 ? 152.521 160.128 144.208 1.00 1.00 365 GLY A N 1
ATOM 1332 C CA . GLY A 1 365 ? 153.275 159.668 143.057 1.00 1.00 365 GLY A CA 1
ATOM 1333 C C . GLY A 1 365 ? 152.667 158.410 142.483 1.00 1.00 365 GLY A C 1
ATOM 1334 O O . GLY A 1 365 ? 152.706 158.183 141.271 1.00 1.00 365 GLY A O 1
ATOM 1335 N N . ILE A 1 366 ? 152.112 157.574 143.352 1.00 1.00 366 ILE A N 1
ATOM 1336 C CA . ILE A 1 366 ? 151.501 156.352 142.903 1.00 1.00 366 ILE A CA 1
ATOM 1337 C C . ILE A 1 366 ? 150.350 156.666 141.966 1.00 1.00 366 ILE A C 1
ATOM 1338 O O . ILE A 1 366 ? 149.546 157.560 142.201 1.00 1.00 366 ILE A O 1
ATOM 1340 N N . THR A 1 367 ? 150.199 155.845 140.943 1.00 1.00 367 THR A N 1
ATOM 1341 C CA . THR A 1 367 ? 149.115 156.029 139.989 1.00 1.00 367 THR A CA 1
ATOM 1342 C C . THR A 1 367 ? 147.818 155.449 140.497 1.00 1.00 367 THR A C 1
ATOM 1343 O O . THR A 1 367 ? 146.803 155.490 139.788 1.00 1.00 367 THR A O 1
ATOM 1345 N N . LYS A 1 368 ? 147.878 154.820 141.671 1.00 30.00 368 LYS A N 1
ATOM 1346 C CA . LYS A 1 368 ? 146.742 154.132 142.255 1.00 30.00 368 LYS A CA 1
ATOM 1347 C C . LYS A 1 368 ? 146.226 153.137 141.235 1.00 30.00 368 LYS A C 1
ATOM 1348 O O . LYS A 1 368 ? 145.031 153.038 140.975 1.00 30.00 368 LYS A O 1
ATOM 1350 N N . SER A 1 369 ? 147.174 152.438 140.603 1.00 30.00 369 SER A N 1
ATOM 1351 C CA . SER A 1 369 ? 146.909 151.480 139.545 1.00 30.00 369 SER A CA 1
ATOM 1352 C C . SER A 1 369 ? 146.102 152.124 138.428 1.00 30.00 369 SER A C 1
ATOM 1353 O O . SER A 1 369 ? 145.226 151.483 137.851 1.00 30.00 369 SER A O 1
ATOM 1355 N N . LEU A 1 370 ? 146.435 153.367 138.065 1.00 1.00 370 LEU A N 1
ATOM 1356 C CA . LEU A 1 370 ? 145.703 154.067 137.031 1.00 1.00 370 LEU A CA 1
ATOM 1357 C C . LEU A 1 370 ? 144.236 154.012 137.405 1.00 1.00 370 LEU A C 1
ATOM 1358 O O . LEU A 1 370 ? 143.387 153.627 136.590 1.00 1.00 370 LEU A O 1
ATOM 1360 N N . LEU A 1 371 ? 143.942 154.474 138.627 1.00 1.00 371 LEU A N 1
ATOM 1361 C CA . LEU A 1 371 ? 142.603 154.353 139.203 1.00 1.00 371 LEU A CA 1
ATOM 1362 C C . LEU A 1 371 ? 141.528 154.942 138.320 1.00 1.00 371 LEU A C 1
ATOM 1363 O O . LEU A 1 371 ? 140.426 154.408 138.256 1.00 1.00 371 LEU A O 1
ATOM 1365 N N . THR A 1 372 ? 141.803 156.029 137.608 1.00 1.00 372 THR A N 1
ATOM 1366 C CA . THR A 1 372 ? 140.742 156.579 136.768 1.00 1.00 372 THR A CA 1
ATOM 1367 C C . THR A 1 372 ? 140.294 155.564 135.702 1.00 1.00 372 THR A C 1
ATOM 1368 O O . THR A 1 372 ? 139.112 155.517 135.328 1.00 1.00 372 THR A O 1
ATOM 1370 N N . TYR A 1 373 ? 141.248 154.785 135.175 1.00 1.00 373 TYR A N 1
ATOM 1371 C CA . TYR A 1 373 ? 140.946 153.825 134.136 1.00 1.00 373 TYR A CA 1
ATOM 1372 C C . TYR A 1 373 ? 140.319 152.617 134.756 1.00 1.00 373 TYR A C 1
ATOM 1373 O O . TYR A 1 373 ? 139.421 151.993 134.182 1.00 1.00 373 TYR A O 1
ATOM 1375 N N . PHE A 1 374 ? 140.804 152.285 135.945 1.00 1.00 374 PHE A N 1
ATOM 1376 C CA . PHE A 1 374 ? 140.303 151.141 136.659 1.00 1.00 374 PHE A CA 1
ATOM 1377 C C . PHE A 1 374 ? 138.840 151.355 136.996 1.00 1.00 374 PHE A C 1
ATOM 1378 O O . PHE A 1 374 ? 138.046 150.421 136.930 1.00 1.00 374 PHE A O 1
ATOM 1380 N N . ALA A 1 375 ? 138.485 152.595 137.339 1.00 1.00 375 ALA A N 1
ATOM 1381 C CA . ALA A 1 375 ? 137.121 152.953 137.683 1.00 1.00 375 ALA A CA 1
ATOM 1382 C C . ALA A 1 375 ? 136.195 152.781 136.508 1.00 1.00 375 ALA A C 1
ATOM 1383 O O . ALA A 1 375 ? 135.092 152.240 136.649 1.00 1.00 375 ALA A O 1
ATOM 1385 N N . LEU A 1 376 ? 136.655 153.199 135.326 1.00 1.00 376 LEU A N 1
ATOM 1386 C CA . LEU A 1 376 ? 135.850 153.028 134.138 1.00 1.00 376 LEU A CA 1
ATOM 1387 C C . LEU A 1 376 ? 135.678 151.554 133.829 1.00 1.00 376 LEU A C 1
ATOM 1388 O O . LEU A 1 376 ? 134.585 151.109 133.460 1.00 1.00 376 LEU A O 1
ATOM 1390 N N . ASN A 1 377 ? 136.757 150.786 134.004 1.00 1.00 377 ASN A N 1
ATOM 1391 C CA . ASN A 1 377 ? 136.691 149.369 133.745 1.00 1.00 377 ASN A CA 1
ATOM 1392 C C . ASN A 1 377 ? 135.744 148.714 134.716 1.00 1.00 377 ASN A C 1
ATOM 1393 O O . ASN A 1 377 ? 134.984 147.820 134.337 1.00 1.00 377 ASN A O 1
ATOM 1395 N N . ARG A 1 378 ? 135.777 149.169 135.972 1.00 1.00 378 ARG A N 1
ATOM 1396 C CA . ARG A 1 378 ? 134.922 148.617 136.988 1.00 1.00 378 ARG A CA 1
ATOM 1397 C C . ARG A 1 378 ? 133.477 148.871 136.648 1.00 1.00 378 ARG A C 1
ATOM 1398 O O . ARG A 1 378 ? 132.642 147.973 136.777 1.00 1.00 378 ARG A O 1
ATOM 1400 N N . LYS A 1 379 ? 133.177 150.075 136.166 1.00 1.00 379 LYS A N 1
ATOM 1401 C CA . LYS A 1 379 ? 131.816 150.383 135.801 1.00 1.00 379 LYS A CA 1
ATOM 1402 C C . LYS A 1 379 ? 131.367 149.537 134.632 1.00 1.00 379 LYS A C 1
ATOM 1403 O O . LYS A 1 379 ? 130.237 149.046 134.614 1.00 1.00 379 LYS A O 1
ATOM 1405 N N . ASN A 1 380 ? 132.255 149.346 133.659 1.00 1.00 380 ASN A N 1
ATOM 1406 C CA . ASN A 1 380 ? 131.908 148.557 132.500 1.00 1.00 380 ASN A CA 1
ATOM 1407 C C . ASN A 1 380 ? 131.639 147.118 132.877 1.00 1.00 380 ASN A C 1
ATOM 1408 O O . ASN A 1 380 ? 130.702 146.496 132.369 1.00 1.00 380 ASN A O 1
ATOM 1410 N N . GLU A 1 381 ? 132.456 146.591 133.790 1.00 1.00 381 GLU A N 1
ATOM 1411 C CA . GLU A 1 381 ? 132.308 145.229 134.255 1.00 1.00 381 GLU A CA 1
ATOM 1412 C C . GLU A 1 381 ? 131.020 145.057 135.041 1.00 1.00 381 GLU A C 1
ATOM 1413 O O . GLU A 1 381 ? 130.321 144.052 134.895 1.00 1.00 381 GLU A O 1
ATOM 1415 N N . ASN A 1 382 ? 130.696 146.066 135.860 1.00 1.00 382 ASN A N 1
ATOM 1416 C CA . ASN A 1 382 ? 129.492 146.076 136.670 1.00 1.00 382 ASN A CA 1
ATOM 1417 C C . ASN A 1 382 ? 128.271 146.068 135.783 1.00 1.00 382 ASN A C 1
ATOM 1418 O O . ASN A 1 382 ? 127.222 145.533 136.146 1.00 1.00 382 ASN A O 1
ATOM 1420 N N . TYR A 1 383 ? 128.387 146.736 134.634 1.00 1.00 383 TYR A N 1
ATOM 1421 C CA . TYR A 1 383 ? 127.380 146.845 133.588 1.00 1.00 383 TYR A CA 1
ATOM 1422 C C . TYR A 1 383 ? 126.220 147.747 133.964 1.00 1.00 383 TYR A C 1
ATOM 1423 O O . TYR A 1 383 ? 125.823 148.593 133.165 1.00 1.00 383 TYR A O 1
ATOM 1425 N N . SER A 1 384 ? 125.656 147.573 135.160 1.00 1.00 384 SER A N 1
ATOM 1426 C CA . SER A 1 384 ? 124.514 148.380 135.539 1.00 1.00 384 SER A CA 1
ATOM 1427 C C . SER A 1 384 ? 124.533 148.869 136.977 1.00 1.00 384 SER A C 1
ATOM 1428 O O . SER A 1 384 ? 124.903 148.145 137.903 1.00 1.00 384 SER A O 1
ATOM 1430 N N . LEU A 1 385 ? 124.049 150.109 137.153 1.00 30.00 385 LEU A N 1
ATOM 1431 C CA . LEU A 1 385 ? 123.842 150.730 138.474 1.00 30.00 385 LEU A CA 1
ATOM 1432 C C . LEU A 1 385 ? 125.058 150.572 139.392 1.00 30.00 385 LEU A C 1
ATOM 1433 O O . LEU A 1 385 ? 124.915 150.117 140.528 1.00 30.00 385 LEU A O 1
ATOM 1435 N N . LEU A 1 386 ? 126.236 150.940 138.892 1.00 30.00 386 LEU A N 1
ATOM 1436 C CA . LEU A 1 386 ? 127.487 150.758 139.619 1.00 30.00 386 LEU A CA 1
ATOM 1437 C C . LEU A 1 386 ? 127.835 151.917 140.553 1.00 30.00 386 LEU A C 1
ATOM 1438 O O . LEU A 1 386 ? 127.437 151.917 141.717 1.00 30.00 386 LEU A O 1
ATOM 1440 N N . PHE A 1 387 ? 128.593 152.899 140.060 1.00 30.00 387 PHE A N 1
ATOM 1441 C CA . PHE A 1 387 ? 129.039 154.004 140.902 1.00 30.00 387 PHE A CA 1
ATOM 1442 C C . PHE A 1 387 ? 129.666 153.410 142.157 1.00 30.00 387 PHE A C 1
ATOM 1443 O O . PHE A 1 387 ? 130.486 152.496 142.063 1.00 30.00 387 PHE A O 1
ATOM 1445 N N . LYS A 1 388 ? 129.284 153.902 143.329 1.00 30.00 388 LYS A N 1
ATOM 1446 C CA . LYS A 1 388 ? 129.813 153.376 144.574 1.00 30.00 388 LYS A CA 1
ATOM 1447 C C . LYS A 1 388 ? 131.345 153.301 144.554 1.00 30.00 388 LYS A C 1
ATOM 1448 O O . LYS A 1 388 ? 132.029 154.283 144.248 1.00 30.00 388 LYS A O 1
ATOM 1450 N N . ARG A 1 389 ? 131.902 152.126 144.864 1.00 1.00 389 ARG A N 1
ATOM 1451 C CA . ARG A 1 389 ? 133.350 151.958 144.954 1.00 1.00 389 ARG A CA 1
ATOM 1452 C C . ARG A 1 389 ? 133.986 151.758 143.594 1.00 1.00 389 ARG A C 1
ATOM 1453 O O . ARG A 1 389 ? 134.505 150.684 143.269 1.00 1.00 389 ARG A O 1
ATOM 1455 N N . ARG A 1 390 ? 134.017 152.827 142.822 1.00 1.00 390 ARG A N 1
ATOM 1456 C CA . ARG A 1 390 ? 134.515 152.781 141.461 1.00 1.00 390 ARG A CA 1
ATOM 1457 C C . ARG A 1 390 ? 136.034 152.853 141.418 1.00 1.00 390 ARG A C 1
ATOM 1458 O O . ARG A 1 390 ? 136.610 153.885 141.096 1.00 1.00 390 ARG A O 1
ATOM 1460 N N . LYS A 1 391 ? 136.661 151.765 141.858 1.00 1.00 391 LYS A N 1
ATOM 1461 C CA . LYS A 1 391 ? 138.117 151.558 141.893 1.00 1.00 391 LYS A CA 1
ATOM 1462 C C . LYS A 1 391 ? 138.895 152.696 142.532 1.00 1.00 391 LYS A C 1
ATOM 1463 O O . LYS A 1 391 ? 139.977 153.052 142.056 1.00 1.00 391 LYS A O 1
ATOM 1465 N N . CYS A 1 392 ? 138.430 153.208 143.661 1.00 1.00 392 CYS A N 1
ATOM 1466 C CA . CYS A 1 392 ? 139.118 154.320 144.303 1.00 1.00 392 CYS A CA 1
ATOM 1467 C C . CYS A 1 392 ? 140.295 153.830 145.133 1.00 1.00 392 CYS A C 1
ATOM 1468 O O . CYS A 1 392 ? 140.265 153.856 146.365 1.00 1.00 392 CYS A O 1
ATOM 1470 N N . ASP A 1 393 ? 141.298 153.315 144.436 1.00 1.00 393 ASP A N 1
ATOM 1471 C CA . ASP A 1 393 ? 142.495 152.772 145.051 1.00 1.00 393 ASP A CA 1
ATOM 1472 C C . ASP A 1 393 ? 143.305 153.896 145.639 1.00 1.00 393 ASP A C 1
ATOM 1473 O O . ASP A 1 393 ? 143.394 154.966 145.042 1.00 1.00 393 ASP A O 1
ATOM 1475 N N . SER A 1 394 ? 143.913 153.670 146.803 1.00 1.00 394 SER A N 1
ATOM 1476 C CA . SER A 1 394 ? 144.793 154.677 147.393 1.00 1.00 394 SER A CA 1
ATOM 1477 C C . SER A 1 394 ? 144.124 156.053 147.383 1.00 1.00 394 SER A C 1
ATOM 1478 O O . SER A 1 394 ? 144.747 157.059 147.023 1.00 1.00 394 SER A O 1
ATOM 1480 N N . ASP A 1 395 ? 142.873 156.125 147.829 1.00 1.00 395 ASP A N 1
ATOM 1481 C CA . ASP A 1 395 ? 142.115 157.372 147.758 1.00 1.00 395 ASP A CA 1
ATOM 1482 C C . ASP A 1 395 ? 142.433 158.338 148.882 1.00 1.00 395 ASP A C 1
ATOM 1483 O O . ASP A 1 395 ? 141.585 158.627 149.726 1.00 1.00 395 ASP A O 1
ATOM 1485 N N . ILE A 1 396 ? 143.652 158.861 148.822 1.00 1.00 396 ILE A N 1
ATOM 1486 C CA . ILE A 1 396 ? 144.267 159.805 149.754 1.00 1.00 396 ILE A CA 1
ATOM 1487 C C . ILE A 1 396 ? 144.700 159.142 151.046 1.00 1.00 396 ILE A C 1
ATOM 1488 O O . ILE A 1 396 ? 144.040 158.243 151.569 1.00 1.00 396 ILE A O 1
ATOM 1490 N N . PRO A 1 397 ? 145.820 159.612 151.578 1.00 1.00 397 PRO A N 1
ATOM 1491 C CA . PRO A 1 397 ? 146.302 159.140 152.858 1.00 1.00 397 PRO A CA 1
ATOM 1492 C C . PRO A 1 397 ? 147.201 160.175 153.482 1.00 1.00 397 PRO A C 1
ATOM 1493 O O . PRO A 1 397 ? 147.959 160.854 152.785 1.00 1.00 397 PRO A O 1
ATOM 1495 N N . SER A 1 398 ? 147.245 160.211 154.808 1.00 30.00 398 SER A N 1
ATOM 1496 C CA . SER A 1 398 ? 148.203 161.071 155.493 1.00 30.00 398 SER A CA 1
ATOM 1497 C C . SER A 1 398 ? 149.518 160.320 155.583 1.00 30.00 398 SER A C 1
ATOM 1498 O O . SER A 1 398 ? 149.985 159.974 156.665 1.00 30.00 398 SER A O 1
ATOM 1500 N N . ILE A 1 399 ? 150.105 160.079 154.418 1.00 30.00 399 ILE A N 1
ATOM 1501 C CA . ILE A 1 399 ? 151.310 159.281 154.280 1.00 30.00 399 ILE A CA 1
ATOM 1502 C C . ILE A 1 399 ? 152.518 160.024 154.808 1.00 30.00 399 ILE A C 1
ATOM 1503 O O . ILE A 1 399 ? 153.565 159.431 155.059 1.00 30.00 399 ILE A O 1
ATOM 1505 N N . LEU A 1 400 ? 152.387 161.330 154.945 1.00 30.00 400 LEU A N 1
ATOM 1506 C CA . LEU A 1 400 ? 153.455 162.179 155.416 1.00 30.00 400 LEU A CA 1
ATOM 1507 C C . LEU A 1 400 ? 154.817 161.628 155.025 1.00 30.00 400 LEU A C 1
ATOM 1508 O O . LEU A 1 400 ? 155.406 162.036 154.016 1.00 30.00 400 LEU A O 1
ATOM 1510 N N . THR A 1 408 ? 144.174 165.717 152.842 1.00 1.00 408 THR A N 1
ATOM 1511 C CA . THR A 1 408 ? 143.635 166.399 154.010 1.00 1.00 408 THR A CA 1
ATOM 1512 C C . THR A 1 408 ? 142.640 167.448 153.553 1.00 1.00 408 THR A C 1
ATOM 1513 O O . THR A 1 408 ? 141.462 167.135 153.375 1.00 1.00 408 THR A O 1
ATOM 1515 N N . PHE A 1 409 ? 143.082 168.698 153.377 1.00 1.00 409 PHE A N 1
ATOM 1516 C CA . PHE A 1 409 ? 142.162 169.722 152.896 1.00 1.00 409 PHE A CA 1
ATOM 1517 C C . PHE A 1 409 ? 141.691 169.381 151.496 1.00 1.00 409 PHE A C 1
ATOM 1518 O O . PHE A 1 409 ? 140.528 169.589 151.139 1.00 1.00 409 PHE A O 1
ATOM 1520 N N . LEU A 1 410 ? 142.612 168.851 150.699 1.00 1.00 410 LEU A N 1
ATOM 1521 C CA . LEU A 1 410 ? 142.286 168.469 149.348 1.00 1.00 410 LEU A CA 1
ATOM 1522 C C . LEU A 1 410 ? 141.333 167.297 149.367 1.00 1.00 410 LEU A C 1
ATOM 1523 O O . LEU A 1 410 ? 140.451 167.197 148.515 1.00 1.00 410 LEU A O 1
ATOM 1525 N N . ILE A 1 411 ? 141.524 166.384 150.324 1.00 1.00 411 ILE A N 1
ATOM 1526 C CA . ILE A 1 411 ? 140.660 165.223 150.413 1.00 1.00 411 ILE A CA 1
ATOM 1527 C C . ILE A 1 411 ? 139.244 165.663 150.753 1.00 1.00 411 ILE A C 1
ATOM 1528 O O . ILE A 1 411 ? 138.277 165.116 150.213 1.00 1.00 411 ILE A O 1
ATOM 1530 N N . HIS A 1 412 ? 139.120 166.662 151.640 1.00 1.00 412 HIS A N 1
ATOM 1531 C CA . HIS A 1 412 ? 137.812 167.176 152.001 1.00 1.00 412 HIS A CA 1
ATOM 1532 C C . HIS A 1 412 ? 137.147 167.815 150.791 1.00 1.00 412 HIS A C 1
ATOM 1533 O O . HIS A 1 412 ? 135.948 167.621 150.553 1.00 1.00 412 HIS A O 1
ATOM 1535 N N . LEU A 1 413 ? 137.936 168.546 149.994 1.00 1.00 413 LEU A N 1
ATOM 1536 C CA . LEU A 1 413 ? 137.403 169.160 148.798 1.00 1.00 413 LEU A CA 1
ATOM 1537 C C . LEU A 1 413 ? 136.967 168.100 147.800 1.00 1.00 413 LEU A C 1
ATOM 1538 O O . LEU A 1 413 ? 135.932 168.245 147.144 1.00 1.00 413 LEU A O 1
ATOM 1540 N N . LEU A 1 414 ? 137.759 167.029 147.686 1.00 1.00 414 LEU A N 1
ATOM 1541 C CA . LEU A 1 414 ? 137.438 165.958 146.768 1.00 1.00 414 LEU A CA 1
ATOM 1542 C C . LEU A 1 414 ? 136.143 165.288 147.169 1.00 1.00 414 LEU A C 1
ATOM 1543 O O . LEU A 1 414 ? 135.329 164.940 146.314 1.00 1.00 414 LEU A O 1
ATOM 1545 N N . GLU A 1 415 ? 135.935 165.110 148.477 1.00 1.00 415 GLU A N 1
ATOM 1546 C CA . GLU A 1 415 ? 134.701 164.508 148.933 1.00 1.00 415 GLU A CA 1
ATOM 1547 C C . GLU A 1 415 ? 133.528 165.409 148.596 1.00 1.00 415 GLU A C 1
ATOM 1548 O O . GLU A 1 415 ? 132.500 164.948 148.107 1.00 1.00 415 GLU A O 1
ATOM 1550 N N . GLU A 1 416 ? 133.703 166.721 148.773 1.00 1.00 416 GLU A N 1
ATOM 1551 C CA . GLU A 1 416 ? 132.641 167.677 148.480 1.00 1.00 416 GLU A CA 1
ATOM 1552 C C . GLU A 1 416 ? 132.259 167.643 147.004 1.00 1.00 416 GLU A C 1
ATOM 1553 O O . GLU A 1 416 ? 131.087 167.761 146.641 1.00 1.00 416 GLU A O 1
ATOM 1555 N N . ASN A 1 417 ? 133.259 167.420 146.159 1.00 1.00 417 ASN A N 1
ATOM 1556 C CA . ASN A 1 417 ? 133.111 167.368 144.716 1.00 1.00 417 ASN A CA 1
ATOM 1557 C C . ASN A 1 417 ? 132.564 166.032 144.229 1.00 1.00 417 ASN A C 1
ATOM 1558 O O . ASN A 1 417 ? 132.303 165.867 143.035 1.00 1.00 417 ASN A O 1
ATOM 1560 N N . SER A 1 418 ? 132.424 165.057 145.121 1.00 1.00 418 SER A N 1
ATOM 1561 C CA . SER A 1 418 ? 131.976 163.737 144.740 1.00 1.00 418 SER A CA 1
ATOM 1562 C C . SER A 1 418 ? 130.460 163.707 144.632 1.00 1.00 418 SER A C 1
ATOM 1563 O O . SER A 1 418 ? 129.854 162.638 144.532 1.00 1.00 418 SER A O 1
ATOM 1565 N N . SER A 1 442 ? 140.317 178.185 142.568 1.00 1.00 442 SER A N 1
ATOM 1566 C CA . SER A 1 442 ? 139.992 176.891 141.990 1.00 1.00 442 SER A CA 1
ATOM 1567 C C . SER A 1 442 ? 139.625 177.009 140.527 1.00 1.00 442 SER A C 1
ATOM 1568 O O . SER A 1 442 ? 138.634 177.654 140.176 1.00 1.00 442 SER A O 1
ATOM 1570 N N . PHE A 1 443 ? 140.345 176.300 139.661 1.00 1.00 443 PHE A N 1
ATOM 1571 C CA . PHE A 1 443 ? 139.994 176.326 138.242 1.00 1.00 443 PHE A CA 1
ATOM 1572 C C . PHE A 1 443 ? 138.579 175.820 138.068 1.00 1.00 443 PHE A C 1
ATOM 1573 O O . PHE A 1 443 ? 137.834 176.285 137.204 1.00 1.00 443 PHE A O 1
ATOM 1575 N N . ALA A 1 444 ? 138.190 174.896 138.932 1.00 1.00 444 ALA A N 1
ATOM 1576 C CA . ALA A 1 444 ? 136.862 174.357 138.901 1.00 1.00 444 ALA A CA 1
ATOM 1577 C C . ALA A 1 444 ? 135.828 175.456 139.071 1.00 1.00 444 ALA A C 1
ATOM 1578 O O . ALA A 1 444 ? 134.722 175.324 138.555 1.00 1.00 444 ALA A O 1
ATOM 1580 N N . GLU A 1 445 ? 136.122 176.503 139.849 1.00 1.00 445 GLU A N 1
ATOM 1581 C CA . GLU A 1 445 ? 135.151 177.558 140.023 1.00 1.00 445 GLU A CA 1
ATOM 1582 C C . GLU A 1 445 ? 134.939 178.264 138.701 1.00 1.00 445 GLU A C 1
ATOM 1583 O O . GLU A 1 445 ? 133.827 178.706 138.393 1.00 1.00 445 GLU A O 1
ATOM 1585 N N . GLN A 1 446 ? 136.018 178.410 137.926 1.00 1.00 446 GLN A N 1
ATOM 1586 C CA . GLN A 1 446 ? 135.871 179.067 136.632 1.00 1.00 446 GLN A CA 1
ATOM 1587 C C . GLN A 1 446 ? 134.992 178.204 135.741 1.00 1.00 446 GLN A C 1
ATOM 1588 O O . GLN A 1 446 ? 134.125 178.702 135.009 1.00 1.00 446 GLN A O 1
ATOM 1590 N N . LEU A 1 447 ? 135.200 176.891 135.842 1.00 1.00 447 LEU A N 1
ATOM 1591 C CA . LEU A 1 447 ? 134.415 175.948 135.073 1.00 1.00 447 LEU A CA 1
ATOM 1592 C C . LEU A 1 447 ? 132.955 176.008 135.495 1.00 1.00 447 LEU A C 1
ATOM 1593 O O . LEU A 1 447 ? 132.060 175.938 134.645 1.00 1.00 447 LEU A O 1
ATOM 1595 N N . LYS A 1 448 ? 132.721 176.170 136.805 1.00 1.00 448 LYS A N 1
ATOM 1596 C CA . LYS A 1 448 ? 131.383 176.264 137.359 1.00 1.00 448 LYS A CA 1
ATOM 1597 C C . LYS A 1 448 ? 130.663 177.485 136.839 1.00 1.00 448 LYS A C 1
ATOM 1598 O O . LYS A 1 448 ? 129.463 177.429 136.556 1.00 1.00 448 LYS A O 1
ATOM 1600 N N . GLU A 1 449 ? 131.382 178.595 136.692 1.00 1.00 449 GLU A N 1
ATOM 1601 C CA . GLU A 1 449 ? 130.739 179.784 136.179 1.00 1.00 449 GLU A CA 1
ATOM 1602 C C . GLU A 1 449 ? 130.217 179.539 134.777 1.00 1.00 449 GLU A C 1
ATOM 1603 O O . GLU A 1 449 ? 129.078 179.897 134.474 1.00 1.00 449 GLU A O 1
ATOM 1605 N N . LEU A 1 450 ? 131.020 178.850 133.951 1.00 1.00 450 LEU A N 1
ATOM 1606 C CA . LEU A 1 450 ? 130.605 178.525 132.586 1.00 1.00 450 LEU A CA 1
ATOM 1607 C C . LEU A 1 450 ? 129.439 177.527 132.572 1.00 1.00 450 LEU A C 1
ATOM 1608 O O . LEU A 1 450 ? 128.529 177.633 131.747 1.00 1.00 450 LEU A O 1
ATOM 1610 N N . LEU A 1 451 ? 129.473 176.548 133.493 1.00 1.00 451 LEU A N 1
ATOM 1611 C CA . LEU A 1 451 ? 128.426 175.527 133.607 1.00 1.00 451 LEU A CA 1
ATOM 1612 C C . LEU A 1 451 ? 127.087 176.113 134.034 1.00 1.00 451 LEU A C 1
ATOM 1613 O O . LEU A 1 451 ? 126.032 175.657 133.592 1.00 1.00 451 LEU A O 1
ATOM 1615 N N . PHE A 1 452 ? 127.170 177.118 134.903 1.00 1.00 452 PHE A N 1
ATOM 1616 C CA . PHE A 1 452 ? 126.096 177.884 135.515 1.00 1.00 452 PHE A CA 1
ATOM 1617 C C . PHE A 1 452 ? 126.477 178.111 136.968 1.00 1.00 452 PHE A C 1
ATOM 1618 O O . PHE A 1 452 ? 125.674 177.883 137.875 1.00 1.00 452 PHE A O 1
ATOM 1620 N N . ASN A 1 481 ? 162.877 169.089 158.056 1.00 1.00 481 ASN A N 1
ATOM 1621 C CA . ASN A 1 481 ? 162.750 168.538 156.709 1.00 1.00 481 ASN A CA 1
ATOM 1622 C C . ASN A 1 481 ? 161.973 169.502 155.849 1.00 1.00 481 ASN A C 1
ATOM 1623 O O . ASN A 1 481 ? 161.726 169.259 154.663 1.00 1.00 481 ASN A O 1
ATOM 1625 N N . GLY A 1 482 ? 161.682 170.653 156.432 1.00 1.00 482 GLY A N 1
ATOM 1626 C CA . GLY A 1 482 ? 160.922 171.689 155.749 1.00 1.00 482 GLY A CA 1
ATOM 1627 C C . GLY A 1 482 ? 161.590 172.093 154.454 1.00 1.00 482 GLY A C 1
ATOM 1628 O O . GLY A 1 482 ? 160.913 172.381 153.470 1.00 1.00 482 GLY A O 1
ATOM 1629 N N . ASP A 1 483 ? 162.914 172.118 154.443 1.00 1.00 483 ASP A N 1
ATOM 1630 C CA . ASP A 1 483 ? 163.642 172.491 153.254 1.00 1.00 483 ASP A CA 1
ATOM 1631 C C . ASP A 1 483 ? 163.425 171.531 152.117 1.00 1.00 483 ASP A C 1
ATOM 1632 O O . ASP A 1 483 ? 163.426 171.939 150.954 1.00 1.00 483 ASP A O 1
ATOM 1634 N N . MET A 1 484 ? 163.300 170.236 152.418 1.00 1.00 484 MET A N 1
ATOM 1635 C CA . MET A 1 484 ? 163.137 169.285 151.345 1.00 1.00 484 MET A CA 1
ATOM 1636 C C . MET A 1 484 ? 161.778 169.475 150.742 1.00 1.00 484 MET A C 1
ATOM 1637 O O . MET A 1 484 ? 161.595 169.382 149.522 1.00 1.00 484 MET A O 1
ATOM 1639 N N . ALA A 1 485 ? 160.810 169.727 151.624 1.00 1.00 485 ALA A N 1
ATOM 1640 C CA . ALA A 1 485 ? 159.448 169.920 151.194 1.00 1.00 485 ALA A CA 1
ATOM 1641 C C . ALA A 1 485 ? 159.314 171.182 150.371 1.00 1.00 485 ALA A C 1
ATOM 1642 O O . ALA A 1 485 ? 158.591 171.201 149.374 1.00 1.00 485 ALA A O 1
ATOM 1644 N N . ARG A 1 486 ? 160.002 172.247 150.790 1.00 1.00 486 ARG A N 1
ATOM 1645 C CA . ARG A 1 486 ? 159.933 173.509 150.090 1.00 1.00 486 ARG A CA 1
ATOM 1646 C C . ARG A 1 486 ? 160.567 173.412 148.733 1.00 1.00 486 ARG A C 1
ATOM 1647 O O . ARG A 1 486 ? 160.055 173.969 147.757 1.00 1.00 486 ARG A O 1
ATOM 1649 N N . LEU A 1 487 ? 161.698 172.708 148.653 1.00 1.00 487 LEU A N 1
ATOM 1650 C CA . LEU A 1 487 ? 162.366 172.574 147.386 1.00 1.00 487 LEU A CA 1
ATOM 1651 C C . LEU A 1 487 ? 161.546 171.746 146.434 1.00 1.00 487 LEU A C 1
ATOM 1652 O O . LEU A 1 487 ? 161.444 172.093 145.258 1.00 1.00 487 LEU A O 1
ATOM 1654 N N . PHE A 1 488 ? 160.942 170.655 146.923 1.00 1.00 488 PHE A N 1
ATOM 1655 C CA . PHE A 1 488 ? 160.142 169.817 146.054 1.00 1.00 488 PHE A CA 1
ATOM 1656 C C . PHE A 1 488 ? 158.874 170.532 145.613 1.00 1.00 488 PHE A C 1
ATOM 1657 O O . PHE A 1 488 ? 158.459 170.427 144.454 1.00 1.00 488 PHE A O 1
ATOM 1659 N N . LYS A 1 489 ? 158.246 171.262 146.540 1.00 1.00 489 LYS A N 1
ATOM 1660 C CA . LYS A 1 489 ? 157.020 171.964 146.241 1.00 1.00 489 LYS A CA 1
ATOM 1661 C C . LYS A 1 489 ? 157.253 173.054 145.217 1.00 1.00 489 LYS A C 1
ATOM 1662 O O . LYS A 1 489 ? 156.448 173.224 144.297 1.00 1.00 489 LYS A O 1
ATOM 1664 N N . VAL A 1 490 ? 158.372 173.779 145.356 1.00 1.00 490 VAL A N 1
ATOM 1665 C CA . VAL A 1 490 ? 158.695 174.836 144.427 1.00 1.00 490 VAL A CA 1
ATOM 1666 C C . VAL A 1 490 ? 159.166 174.271 143.098 1.00 1.00 490 VAL A C 1
ATOM 1667 O O . VAL A 1 490 ? 158.766 174.754 142.044 1.00 1.00 490 VAL A O 1
ATOM 1669 N N . CYS A 1 491 ? 159.979 173.211 143.123 1.00 1.00 491 CYS A N 1
ATOM 1670 C CA . CYS A 1 491 ? 160.507 172.628 141.899 1.00 1.00 491 CYS A CA 1
ATOM 1671 C C . CYS A 1 491 ? 159.392 172.091 141.029 1.00 1.00 491 CYS A C 1
ATOM 1672 O O . CYS A 1 491 ? 159.437 172.183 139.802 1.00 1.00 491 CYS A O 1
ATOM 1674 N N . LEU A 1 492 ? 158.364 171.565 141.677 1.00 1.00 492 LEU A N 1
ATOM 1675 C CA . LEU A 1 492 ? 157.215 170.992 141.021 1.00 1.00 492 LEU A CA 1
ATOM 1676 C C . LEU A 1 492 ? 156.360 172.038 140.323 1.00 1.00 492 LEU A C 1
ATOM 1677 O O . LEU A 1 492 ? 155.509 171.703 139.499 1.00 1.00 492 LEU A O 1
ATOM 1679 N N . PRO A 1 493 ? 156.520 173.302 140.678 1.00 1.00 493 PRO A N 1
ATOM 1680 C CA . PRO A 1 493 ? 155.691 174.329 140.108 1.00 1.00 493 PRO A CA 1
ATOM 1681 C C . PRO A 1 493 ? 155.990 174.455 138.624 1.00 1.00 493 PRO A C 1
ATOM 1682 O O . PRO A 1 493 ? 155.645 175.457 137.995 1.00 1.00 493 PRO A O 1
ATOM 1684 N N . SER A 1 504 ? 151.593 173.549 142.339 1.00 1.00 504 SER A N 1
ATOM 1685 C CA . SER A 1 504 ? 150.725 173.510 143.505 1.00 1.00 504 SER A CA 1
ATOM 1686 C C . SER A 1 504 ? 151.558 173.636 144.756 1.00 1.00 504 SER A C 1
ATOM 1687 O O . SER A 1 504 ? 151.210 173.092 145.807 1.00 1.00 504 SER A O 1
ATOM 1689 N N . CYS A 1 505 ? 152.618 174.433 144.668 1.00 1.00 505 CYS A N 1
ATOM 1690 C CA . CYS A 1 505 ? 153.523 174.619 145.798 1.00 1.00 505 CYS A CA 1
ATOM 1691 C C . CYS A 1 505 ? 152.767 175.153 146.995 1.00 1.00 505 CYS A C 1
ATOM 1692 O O . CYS A 1 505 ? 153.029 174.779 148.142 1.00 1.00 505 CYS A O 1
ATOM 1694 N N . LEU A 1 506 ? 151.804 176.020 146.708 1.00 1.00 506 LEU A N 1
ATOM 1695 C CA . LEU A 1 506 ? 150.966 176.618 147.714 1.00 1.00 506 LEU A CA 1
ATOM 1696 C C . LEU A 1 506 ? 150.105 175.594 148.405 1.00 1.00 506 LEU A C 1
ATOM 1697 O O . LEU A 1 506 ? 149.757 175.789 149.563 1.00 1.00 506 LEU A O 1
ATOM 1699 N N . LEU A 1 507 ? 149.662 174.543 147.702 1.00 1.00 507 LEU A N 1
ATOM 1700 C CA . LEU A 1 507 ? 148.794 173.585 148.352 1.00 1.00 507 LEU A CA 1
ATOM 1701 C C . LEU A 1 507 ? 149.587 172.820 149.378 1.00 1.00 507 LEU A C 1
ATOM 1702 O O . LEU A 1 507 ? 149.118 172.570 150.496 1.00 1.00 507 LEU A O 1
ATOM 1704 N N . LEU A 1 508 ? 150.822 172.477 148.998 1.00 1.00 508 LEU A N 1
ATOM 1705 C CA . LEU A 1 508 ? 151.684 171.740 149.898 1.00 1.00 508 LEU A CA 1
ATOM 1706 C C . LEU A 1 508 ? 151.999 172.576 151.122 1.00 1.00 508 LEU A C 1
ATOM 1707 O O . LEU A 1 508 ? 152.013 172.063 152.246 1.00 1.00 508 LEU A O 1
ATOM 1709 N N . ALA A 1 509 ? 152.245 173.874 150.899 1.00 1.00 509 ALA A N 1
ATOM 1710 C CA . ALA A 1 509 ? 152.544 174.789 151.979 1.00 1.00 509 ALA A CA 1
ATOM 1711 C C . ALA A 1 509 ? 151.323 175.052 152.840 1.00 1.00 509 ALA A C 1
ATOM 1712 O O . ALA A 1 509 ? 151.419 175.118 154.065 1.00 1.00 509 ALA A O 1
ATOM 1714 N N . ASN A 1 510 ? 150.148 175.175 152.224 1.00 1.00 510 ASN A N 1
ATOM 1715 C CA . ASN A 1 510 ? 148.946 175.445 152.984 1.00 1.00 510 ASN A CA 1
ATOM 1716 C C . ASN A 1 510 ? 148.654 174.322 153.948 1.00 1.00 510 ASN A C 1
ATOM 1717 O O . ASN A 1 510 ? 148.270 174.567 155.093 1.00 1.00 510 ASN A O 1
ATOM 1719 N N . SER A 1 511 ? 148.869 173.086 153.503 1.00 1.00 511 SER A N 1
ATOM 1720 C CA . SER A 1 511 ? 148.639 171.942 154.358 1.00 1.00 511 SER A CA 1
ATOM 1721 C C . SER A 1 511 ? 149.747 171.749 155.401 1.00 1.00 511 SER A C 1
ATOM 1722 O O . SER A 1 511 ? 149.468 171.375 156.541 1.00 1.00 511 SER A O 1
ATOM 1724 N N . ILE A 1 512 ? 151.005 171.996 155.012 1.00 1.00 512 ILE A N 1
ATOM 1725 C CA . ILE A 1 512 ? 152.150 171.788 155.890 1.00 1.00 512 ILE A CA 1
ATOM 1726 C C . ILE A 1 512 ? 152.406 172.899 156.916 1.00 1.00 512 ILE A C 1
ATOM 1727 O O . ILE A 1 512 ? 152.915 172.630 158.005 1.00 1.00 512 ILE A O 1
ATOM 1729 N N . LYS A 1 513 ? 152.101 174.143 156.577 1.00 1.00 513 LYS A N 1
ATOM 1730 C CA . LYS A 1 513 ? 152.399 175.265 157.450 1.00 1.00 513 LYS A CA 1
ATOM 1731 C C . LYS A 1 513 ? 151.234 176.233 157.516 1.00 1.00 513 LYS A C 1
ATOM 1732 O O . LYS A 1 513 ? 150.928 176.774 158.582 1.00 1.00 513 LYS A O 1
ATOM 1734 N N . SER A 1 520 ? 165.287 173.987 159.499 1.00 1.00 520 SER A N 1
ATOM 1735 C CA . SER A 1 520 ? 165.423 173.870 158.054 1.00 1.00 520 SER A CA 1
ATOM 1736 C C . SER A 1 520 ? 164.714 175.025 157.393 1.00 1.00 520 SER A C 1
ATOM 1737 O O . SER A 1 520 ? 164.665 175.126 156.167 1.00 1.00 520 SER A O 1
ATOM 1739 N N . ASP A 1 521 ? 164.195 175.913 158.225 1.00 1.00 521 ASP A N 1
ATOM 1740 C CA . ASP A 1 521 ? 163.438 177.074 157.770 1.00 1.00 521 ASP A CA 1
ATOM 1741 C C . ASP A 1 521 ? 164.248 177.989 156.866 1.00 1.00 521 ASP A C 1
ATOM 1742 O O . ASP A 1 521 ? 163.693 178.604 155.959 1.00 1.00 521 ASP A O 1
ATOM 1744 N N . GLU A 1 522 ? 165.547 178.147 157.132 1.00 1.00 522 GLU A N 1
ATOM 1745 C CA . GLU A 1 522 ? 166.351 179.040 156.300 1.00 1.00 522 GLU A CA 1
ATOM 1746 C C . GLU A 1 522 ? 166.466 178.513 154.895 1.00 1.00 522 GLU A C 1
ATOM 1747 O O . GLU A 1 522 ? 166.466 179.277 153.925 1.00 1.00 522 GLU A O 1
ATOM 1749 N N . LYS A 1 523 ? 166.593 177.201 154.785 1.00 1.00 523 LYS A N 1
ATOM 1750 C CA . LYS A 1 523 ? 166.738 176.584 153.493 1.00 1.00 523 LYS A CA 1
ATOM 1751 C C . LYS A 1 523 ? 165.376 176.513 152.819 1.00 1.00 523 LYS A C 1
ATOM 1752 O O . LYS A 1 523 ? 165.277 176.633 151.591 1.00 1.00 523 LYS A O 1
ATOM 1754 N N . THR A 1 524 ? 164.318 176.324 153.612 1.00 1.00 524 THR A N 1
ATOM 1755 C CA . THR A 1 524 ? 162.991 176.283 153.037 1.00 1.00 524 THR A CA 1
ATOM 1756 C C . THR A 1 524 ? 162.651 177.648 152.443 1.00 1.00 524 THR A C 1
ATOM 1757 O O . THR A 1 524 ? 162.089 177.738 151.341 1.00 1.00 524 THR A O 1
ATOM 1759 N N . ILE A 1 525 ? 163.037 178.716 153.159 1.00 1.00 525 ILE A N 1
ATOM 1760 C CA . ILE A 1 525 ? 162.827 180.067 152.693 1.00 1.00 525 ILE A CA 1
ATOM 1761 C C . ILE A 1 525 ? 163.680 180.342 151.478 1.00 1.00 525 ILE A C 1
ATOM 1762 O O . ILE A 1 525 ? 163.212 180.989 150.553 1.00 1.00 525 ILE A O 1
ATOM 1764 N N . ASN A 1 526 ? 164.905 179.805 151.425 1.00 1.00 526 ASN A N 1
ATOM 1765 C CA . ASN A 1 526 ? 165.733 180.004 150.251 1.00 1.00 526 ASN A CA 1
ATOM 1766 C C . ASN A 1 526 ? 165.054 179.423 149.002 1.00 1.00 526 ASN A C 1
ATOM 1767 O O . ASN A 1 526 ? 165.136 180.014 147.918 1.00 1.00 526 ASN A O 1
ATOM 1769 N N . GLN A 1 527 ? 164.382 178.264 149.134 1.00 1.00 527 GLN A N 1
ATOM 1770 C CA . GLN A 1 527 ? 163.669 177.715 147.979 1.00 1.00 527 GLN A CA 1
ATOM 1771 C C . GLN A 1 527 ? 162.533 178.661 147.574 1.00 1.00 527 GLN A C 1
ATOM 1772 O O . GLN A 1 527 ? 162.320 178.915 146.381 1.00 1.00 527 GLN A O 1
ATOM 1774 N N . ILE A 1 528 ? 161.834 179.221 148.579 1.00 1.00 528 ILE A N 1
ATOM 1775 C CA . ILE A 1 528 ? 160.757 180.177 148.333 1.00 1.00 528 ILE A CA 1
ATOM 1776 C C . ILE A 1 528 ? 161.297 181.447 147.697 1.00 1.00 528 ILE A C 1
ATOM 1777 O O . ILE A 1 528 ? 160.636 182.064 146.861 1.00 1.00 528 ILE A O 1
ATOM 1779 N N . TYR A 1 529 ? 162.490 181.846 148.118 1.00 1.00 529 TYR A N 1
ATOM 1780 C CA . TYR A 1 529 ? 163.136 183.031 147.619 1.00 1.00 529 TYR A CA 1
ATOM 1781 C C . TYR A 1 529 ? 163.427 182.877 146.142 1.00 1.00 529 TYR A C 1
ATOM 1782 O O . TYR A 1 529 ? 163.142 183.773 145.337 1.00 1.00 529 TYR A O 1
ATOM 1784 N N . ASP A 1 530 ? 163.910 181.690 145.762 1.00 1.00 530 ASP A N 1
ATOM 1785 C CA . ASP A 1 530 ? 164.173 181.419 144.367 1.00 1.00 530 ASP A CA 1
ATOM 1786 C C . ASP A 1 530 ? 162.875 181.440 143.571 1.00 1.00 530 ASP A C 1
ATOM 1787 O O . ASP A 1 530 ? 162.834 181.956 142.446 1.00 1.00 530 ASP A O 1
ATOM 1789 N N . LEU A 1 531 ? 161.805 180.886 144.161 1.00 1.00 531 LEU A N 1
ATOM 1790 C CA . LEU A 1 531 ? 160.515 180.863 143.493 1.00 1.00 531 LEU A CA 1
ATOM 1791 C C . LEU A 1 531 ? 160.003 182.277 143.276 1.00 1.00 531 LEU A C 1
ATOM 1792 O O . LEU A 1 531 ? 159.424 182.579 142.234 1.00 1.00 531 LEU A O 1
ATOM 1794 N N . TYR A 1 532 ? 160.223 183.164 144.249 1.00 1.00 532 TYR A N 1
ATOM 1795 C CA . TYR A 1 532 ? 159.797 184.538 144.076 1.00 1.00 532 TYR A CA 1
ATOM 1796 C C . TYR A 1 532 ? 160.575 185.197 142.956 1.00 1.00 532 TYR A C 1
ATOM 1797 O O . TYR A 1 532 ? 160.006 185.857 142.089 1.00 1.00 532 TYR A O 1
ATOM 1799 N N . GLU A 1 533 ? 161.878 184.938 142.902 1.00 1.00 533 GLU A N 1
ATOM 1800 C CA . GLU A 1 533 ? 162.734 185.537 141.891 1.00 1.00 533 GLU A CA 1
ATOM 1801 C C . GLU A 1 533 ? 162.270 185.149 140.495 1.00 1.00 533 GLU A C 1
ATOM 1802 O O . GLU A 1 533 ? 162.297 185.960 139.565 1.00 1.00 533 GLU A O 1
ATOM 1804 N N . LEU A 1 534 ? 161.777 183.922 140.378 1.00 1.00 534 LEU A N 1
ATOM 1805 C CA . LEU A 1 534 ? 161.286 183.345 139.139 1.00 1.00 534 LEU A CA 1
ATOM 1806 C C . LEU A 1 534 ? 160.036 184.042 138.595 1.00 1.00 534 LEU A C 1
ATOM 1807 O O . LEU A 1 534 ? 159.670 183.837 137.434 1.00 1.00 534 LEU A O 1
ATOM 1809 N N . SER A 1 535 ? 159.332 184.798 139.429 1.00 1.00 535 SER A N 1
ATOM 1810 C CA . SER A 1 535 ? 158.114 185.476 139.026 1.00 1.00 535 SER A CA 1
ATOM 1811 C C . SER A 1 535 ? 158.209 185.958 137.589 1.00 1.00 535 SER A C 1
ATOM 1812 O O . SER A 1 535 ? 157.577 186.953 137.224 1.00 1.00 535 SER A O 1
ATOM 1814 N N . ASN A 1 545 ? 149.228 184.135 142.268 1.00 1.00 545 ASN A N 1
ATOM 1815 C CA . ASN A 1 545 ? 149.409 184.622 143.631 1.00 1.00 545 ASN A CA 1
ATOM 1816 C C . ASN A 1 545 ? 149.754 183.461 144.506 1.00 1.00 545 ASN A C 1
ATOM 1817 O O . ASN A 1 545 ? 149.974 183.600 145.710 1.00 1.00 545 ASN A O 1
ATOM 1819 N N . GLU A 1 546 ? 149.892 182.317 143.867 1.00 1.00 546 GLU A N 1
ATOM 1820 C CA . GLU A 1 546 ? 150.210 181.085 144.559 1.00 1.00 546 GLU A CA 1
ATOM 1821 C C . GLU A 1 546 ? 151.509 181.229 145.317 1.00 1.00 546 GLU A C 1
ATOM 1822 O O . GLU A 1 546 ? 151.668 180.652 146.389 1.00 1.00 546 GLU A O 1
ATOM 1824 N N . SER A 1 547 ? 152.457 181.982 144.773 1.00 1.00 547 SER A N 1
ATOM 1825 C CA . SER A 1 547 ? 153.710 182.152 145.469 1.00 1.00 547 SER A CA 1
ATOM 1826 C C . SER A 1 547 ? 153.504 182.834 146.815 1.00 1.00 547 SER A C 1
ATOM 1827 O O . SER A 1 547 ? 154.237 182.549 147.770 1.00 1.00 547 SER A O 1
ATOM 1829 N N . PHE A 1 548 ? 152.561 183.790 146.888 1.00 1.00 548 PHE A N 1
ATOM 1830 C CA . PHE A 1 548 ? 152.347 184.505 148.133 1.00 1.00 548 PHE A CA 1
ATOM 1831 C C . PHE A 1 548 ? 151.667 183.593 149.098 1.00 1.00 548 PHE A C 1
ATOM 1832 O O . PHE A 1 548 ? 151.946 183.620 150.292 1.00 1.00 548 PHE A O 1
ATOM 1834 N N . MET A 1 549 ? 150.759 182.778 148.576 1.00 1.00 549 MET A N 1
ATOM 1835 C CA . MET A 1 549 ? 150.040 181.857 149.423 1.00 1.00 549 MET A CA 1
ATOM 1836 C C . MET A 1 549 ? 150.987 180.849 150.038 1.00 1.00 549 MET A C 1
ATOM 1837 O O . MET A 1 549 ? 150.875 180.526 151.228 1.00 1.00 549 MET A O 1
ATOM 1839 N N . LEU A 1 550 ? 151.948 180.380 149.234 1.00 1.00 550 LEU A N 1
ATOM 1840 C CA . LEU A 1 550 ? 152.898 179.411 149.717 1.00 1.00 550 LEU A CA 1
ATOM 1841 C C . LEU A 1 550 ? 153.749 180.017 150.806 1.00 1.00 550 LEU A C 1
ATOM 1842 O O . LEU A 1 550 ? 154.041 179.366 151.820 1.00 1.00 550 LEU A O 1
ATOM 1844 N N . TRP A 1 551 ? 154.148 181.276 150.591 1.00 1.00 551 TRP A N 1
ATOM 1845 C CA . TRP A 1 551 ? 154.954 181.989 151.548 1.00 1.00 551 TRP A CA 1
ATOM 1846 C C . TRP A 1 551 ? 154.181 182.291 152.814 1.00 1.00 551 TRP A C 1
ATOM 1847 O O . TRP A 1 551 ? 154.746 182.204 153.898 1.00 1.00 551 TRP A O 1
ATOM 1849 N N . GLY A 1 552 ? 152.899 182.647 152.684 1.00 1.00 552 GLY A N 1
ATOM 1850 C CA . GLY A 1 552 ? 152.072 182.977 153.833 1.00 1.00 552 GLY A CA 1
ATOM 1851 C C . GLY A 1 552 ? 151.907 181.798 154.744 1.00 1.00 552 GLY A C 1
ATOM 1852 O O . GLY A 1 552 ? 151.927 181.925 155.970 1.00 1.00 552 GLY A O 1
ATOM 1853 N N . TYR A 1 553 ? 151.721 180.625 154.156 1.00 1.00 553 TYR A N 1
ATOM 1854 C CA . TYR A 1 553 ? 151.596 179.477 155.000 1.00 1.00 553 TYR A CA 1
ATOM 1855 C C . TYR A 1 553 ? 152.936 179.190 155.645 1.00 1.00 553 TYR A C 1
ATOM 1856 O O . TYR A 1 553 ? 153.030 179.056 156.859 1.00 1.00 553 TYR A O 1
ATOM 1858 N N . LEU A 1 554 ? 154.019 179.277 154.871 1.00 1.00 554 LEU A N 1
ATOM 1859 C CA . LEU A 1 554 ? 155.347 179.008 155.397 1.00 1.00 554 LEU A CA 1
ATOM 1860 C C . LEU A 1 554 ? 155.721 179.967 156.519 1.00 1.00 554 LEU A C 1
ATOM 1861 O O . LEU A 1 554 ? 156.365 179.585 157.498 1.00 1.00 554 LEU A O 1
ATOM 1863 N N . GLN A 1 555 ? 155.276 181.208 156.388 1.00 1.00 555 GLN A N 1
ATOM 1864 C CA . GLN A 1 555 ? 155.549 182.290 157.308 1.00 1.00 555 GLN A CA 1
ATOM 1865 C C . GLN A 1 555 ? 154.663 182.272 158.536 1.00 1.00 555 GLN A C 1
ATOM 1866 O O . GLN A 1 555 ? 154.846 183.098 159.430 1.00 1.00 555 GLN A O 1
ATOM 1868 N N . TYR A 1 556 ? 153.680 181.378 158.572 1.00 30.00 556 TYR A N 1
ATOM 1869 C CA . TYR A 1 556 ? 152.718 181.267 159.651 1.00 30.00 556 TYR A CA 1
ATOM 1870 C C . TYR A 1 556 ? 153.075 182.143 160.838 1.00 30.00 556 TYR A C 1
ATOM 1871 O O . TYR A 1 556 ? 152.880 181.734 161.987 1.00 30.00 556 TYR A O 1
ATOM 1873 N N . ILE A 1 567 ? 162.602 186.368 161.768 1.00 1.00 567 ILE A N 1
ATOM 1874 C CA . ILE A 1 567 ? 163.157 185.133 161.240 1.00 1.00 567 ILE A CA 1
ATOM 1875 C C . ILE A 1 567 ? 164.154 185.420 160.143 1.00 1.00 567 ILE A C 1
ATOM 1876 O O . ILE A 1 567 ? 163.791 185.951 159.093 1.00 1.00 567 ILE A O 1
ATOM 1878 N N . SER A 1 568 ? 165.394 184.961 160.321 1.00 1.00 568 SER A N 1
ATOM 1879 C CA . SER A 1 568 ? 166.431 185.180 159.309 1.00 1.00 568 SER A CA 1
ATOM 1880 C C . SER A 1 568 ? 166.011 184.586 157.981 1.00 1.00 568 SER A C 1
ATOM 1881 O O . SER A 1 568 ? 166.336 185.114 156.913 1.00 1.00 568 SER A O 1
ATOM 1883 N N . SER A 1 569 ? 165.294 183.479 158.056 1.00 1.00 569 SER A N 1
ATOM 1884 C CA . SER A 1 569 ? 164.818 182.808 156.884 1.00 1.00 569 SER A CA 1
ATOM 1885 C C . SER A 1 569 ? 163.921 183.706 156.050 1.00 1.00 569 SER A C 1
ATOM 1886 O O . SER A 1 569 ? 164.053 183.784 154.819 1.00 1.00 569 SER A O 1
ATOM 1888 N N . ALA A 1 570 ? 163.070 184.468 156.736 1.00 1.00 570 ALA A N 1
ATOM 1889 C CA . ALA A 1 570 ? 162.139 185.342 156.072 1.00 1.00 570 ALA A CA 1
ATOM 1890 C C . ALA A 1 570 ? 162.861 186.532 155.519 1.00 1.00 570 ALA A C 1
ATOM 1891 O O . ALA A 1 570 ? 162.503 187.033 154.455 1.00 1.00 570 ALA A O 1
ATOM 1893 N N . ASP A 1 571 ? 163.872 187.001 156.245 1.00 1.00 571 ASP A N 1
ATOM 1894 C CA . ASP A 1 571 ? 164.614 188.161 155.794 1.00 1.00 571 ASP A CA 1
ATOM 1895 C C . ASP A 1 571 ? 165.283 187.883 154.453 1.00 1.00 571 ASP A C 1
ATOM 1896 O O . ASP A 1 571 ? 165.280 188.736 153.553 1.00 1.00 571 ASP A O 1
ATOM 1898 N N . ARG A 1 572 ? 165.823 186.668 154.304 1.00 1.00 572 ARG A N 1
ATOM 1899 C CA . ARG A 1 572 ? 166.475 186.300 153.058 1.00 1.00 572 ARG A CA 1
ATOM 1900 C C . ARG A 1 572 ? 165.490 186.281 151.911 1.00 1.00 572 ARG A C 1
ATOM 1901 O O . ARG A 1 572 ? 165.759 186.794 150.813 1.00 1.00 572 ARG A O 1
ATOM 1903 N N . ILE A 1 573 ? 164.320 185.726 152.184 1.00 1.00 573 ILE A N 1
ATOM 1904 C CA . ILE A 1 573 ? 163.304 185.668 151.176 1.00 1.00 573 ILE A CA 1
ATOM 1905 C C . ILE A 1 573 ? 162.796 187.047 150.847 1.00 1.00 573 ILE A C 1
ATOM 1906 O O . ILE A 1 573 ? 162.471 187.310 149.693 1.00 1.00 573 ILE A O 1
ATOM 1908 N N . PHE A 1 574 ? 162.712 187.932 151.843 1.00 1.00 574 PHE A N 1
ATOM 1909 C CA . PHE A 1 574 ? 162.199 189.266 151.604 1.00 1.00 574 PHE A CA 1
ATOM 1910 C C . PHE A 1 574 ? 163.058 190.012 150.612 1.00 1.00 574 PHE A C 1
ATOM 1911 O O . PHE A 1 574 ? 162.536 190.701 149.732 1.00 1.00 574 PHE A O 1
ATOM 1913 N N . GLU A 1 575 ? 164.373 189.872 150.729 1.00 1.00 575 GLU A N 1
ATOM 1914 C CA . GLU A 1 575 ? 165.238 190.561 149.793 1.00 1.00 575 GLU A CA 1
ATOM 1915 C C . GLU A 1 575 ? 165.048 190.031 148.388 1.00 1.00 575 GLU A C 1
ATOM 1916 O O . GLU A 1 575 ? 165.011 190.799 147.418 1.00 1.00 575 GLU A O 1
ATOM 1918 N N . TRP A 1 576 ? 164.909 188.709 148.275 1.00 1.00 576 TRP A N 1
ATOM 1919 C CA . TRP A 1 576 ? 164.694 188.107 146.975 1.00 1.00 576 TRP A CA 1
ATOM 1920 C C . TRP A 1 576 ? 163.354 188.539 146.411 1.00 1.00 576 TRP A C 1
ATOM 1921 O O . TRP A 1 576 ? 163.222 188.756 145.202 1.00 1.00 576 TRP A O 1
ATOM 1923 N N . LEU A 1 577 ? 162.357 188.656 147.291 1.00 1.00 577 LEU A N 1
ATOM 1924 C CA . LEU A 1 577 ? 161.033 189.070 146.899 1.00 1.00 577 LEU A CA 1
ATOM 1925 C C . LEU A 1 577 ? 161.080 190.482 146.375 1.00 1.00 577 LEU A C 1
ATOM 1926 O O . LEU A 1 577 ? 160.360 190.822 145.433 1.00 1.00 577 LEU A O 1
ATOM 1928 N N . LYS A 1 578 ? 161.913 191.323 146.987 1.00 1.00 578 LYS A N 1
ATOM 1929 C CA . LYS A 1 578 ? 162.020 192.681 146.508 1.00 1.00 578 LYS A CA 1
ATOM 1930 C C . LYS A 1 578 ? 162.594 192.702 145.108 1.00 1.00 578 LYS A C 1
ATOM 1931 O O . LYS A 1 578 ? 162.124 193.448 144.237 1.00 1.00 578 LYS A O 1
ATOM 1933 N N . SER A 1 579 ? 163.602 191.854 144.876 1.00 1.00 579 SER A N 1
ATOM 1934 C CA . SER A 1 579 ? 164.211 191.765 143.564 1.00 1.00 579 SER A CA 1
ATOM 1935 C C . SER A 1 579 ? 163.192 191.272 142.555 1.00 1.00 579 SER A C 1
ATOM 1936 O O . SER A 1 579 ? 163.162 191.733 141.413 1.00 1.00 579 SER A O 1
ATOM 1938 N N . LYS A 1 580 ? 162.344 190.337 142.987 1.00 1.00 580 LYS A N 1
ATOM 1939 C CA . LYS A 1 580 ? 161.307 189.787 142.139 1.00 1.00 580 LYS A CA 1
ATOM 1940 C C . LYS A 1 580 ? 160.294 190.849 141.750 1.00 1.00 580 LYS A C 1
ATOM 1941 O O . LYS A 1 580 ? 159.892 190.943 140.590 1.00 1.00 580 LYS A O 1
ATOM 1943 N N . TRP A 1 581 ? 159.928 191.705 142.717 1.00 1.00 581 TRP A N 1
ATOM 1944 C CA . TRP A 1 581 ? 158.973 192.779 142.472 1.00 1.00 581 TRP A CA 1
ATOM 1945 C C . TRP A 1 581 ? 159.506 193.720 141.423 1.00 1.00 581 TRP A C 1
ATOM 1946 O O . TRP A 1 581 ? 158.771 194.221 140.568 1.00 1.00 581 TRP A O 1
ATOM 1948 N N . ASN A 1 582 ? 160.807 193.933 141.497 1.00 1.00 582 ASN A N 1
ATOM 1949 C CA . ASN A 1 582 ? 161.556 194.771 140.600 1.00 1.00 582 ASN A CA 1
ATOM 1950 C C . ASN A 1 582 ? 163.011 194.736 141.042 1.00 1.00 582 ASN A C 1
ATOM 1951 O O . ASN A 1 582 ? 163.889 195.291 140.377 1.00 1.00 582 ASN A O 1
ATOM 1953 N N . GLN A 1 593 ? 147.250 185.939 140.772 1.00 30.00 593 GLN A N 1
ATOM 1954 C CA . GLN A 1 593 ? 148.411 186.720 140.362 1.00 30.00 593 GLN A CA 1
ATOM 1955 C C . GLN A 1 593 ? 148.790 187.740 141.418 1.00 30.00 593 GLN A C 1
ATOM 1956 O O . GLN A 1 593 ? 147.947 188.213 142.181 1.00 30.00 593 GLN A O 1
ATOM 1958 N N . PHE A 1 594 ? 150.058 188.121 141.409 1.00 1.00 594 PHE A N 1
ATOM 1959 C CA . PHE A 1 594 ? 150.607 189.092 142.341 1.00 1.00 594 PHE A CA 1
ATOM 1960 C C . PHE A 1 594 ? 150.420 188.669 143.798 1.00 1.00 594 PHE A C 1
ATOM 1961 O O . PHE A 1 594 ? 150.949 187.635 144.209 1.00 1.00 594 PHE A O 1
ATOM 1963 N N . CYS A 1 595 ? 149.766 189.518 144.612 1.00 1.00 595 CYS A N 1
ATOM 1964 C CA . CYS A 1 595 ? 149.567 189.336 146.061 1.00 1.00 595 CYS A CA 1
ATOM 1965 C C . CYS A 1 595 ? 150.882 189.654 146.754 1.00 1.00 595 CYS A C 1
ATOM 1966 O O . CYS A 1 595 ? 150.974 190.603 147.537 1.00 1.00 595 CYS A O 1
ATOM 1968 N N . ASN A 1 596 ? 151.912 188.900 146.408 1.00 1.00 596 ASN A N 1
ATOM 1969 C CA . ASN A 1 596 ? 153.272 189.185 146.801 1.00 1.00 596 ASN A CA 1
ATOM 1970 C C . ASN A 1 596 ? 153.413 189.420 148.296 1.00 1.00 596 ASN A C 1
ATOM 1971 O O . ASN A 1 596 ? 153.400 188.474 149.087 1.00 1.00 596 ASN A O 1
ATOM 1973 N N . PHE A 1 597 ? 153.540 190.702 148.672 1.00 1.00 597 PHE A N 1
ATOM 1974 C CA . PHE A 1 597 ? 153.799 191.218 150.020 1.00 1.00 597 PHE A CA 1
ATOM 1975 C C . PHE A 1 597 ? 152.674 190.845 150.965 1.00 1.00 597 PHE A C 1
ATOM 1976 O O . PHE A 1 597 ? 152.825 190.837 152.197 1.00 1.00 597 PHE A O 1
ATOM 1978 N N . ILE A 1 598 ? 151.567 190.443 150.375 1.00 1.00 598 ILE A N 1
ATOM 1979 C CA . ILE A 1 598 ? 150.423 189.980 151.095 1.00 1.00 598 ILE A CA 1
ATOM 1980 C C . ILE A 1 598 ? 150.840 188.874 152.015 1.00 1.00 598 ILE A C 1
ATOM 1981 O O . ILE A 1 598 ? 150.277 188.737 153.094 1.00 1.00 598 ILE A O 1
ATOM 1983 N N . SER A 1 599 ? 151.821 188.071 151.594 1.00 1.00 599 SER A N 1
ATOM 1984 C CA . SER A 1 599 ? 152.286 186.959 152.377 1.00 1.00 599 SER A CA 1
ATOM 1985 C C . SER A 1 599 ? 152.825 187.393 153.721 1.00 1.00 599 SER A C 1
ATOM 1986 O O . SER A 1 599 ? 152.693 186.664 154.703 1.00 1.00 599 SER A O 1
ATOM 1988 N N . TRP A 1 600 ? 153.475 188.562 153.782 1.00 1.00 600 TRP A N 1
ATOM 1989 C CA . TRP A 1 600 ? 154.049 189.029 155.029 1.00 1.00 600 TRP A CA 1
ATOM 1990 C C . TRP A 1 600 ? 152.951 189.283 156.031 1.00 1.00 600 TRP A C 1
ATOM 1991 O O . TRP A 1 600 ? 153.116 189.053 157.230 1.00 1.00 600 TRP A O 1
ATOM 1993 N N . LEU A 1 601 ? 151.832 189.798 155.525 1.00 1.00 601 LEU A N 1
ATOM 1994 C CA . LEU A 1 601 ? 150.691 190.096 156.378 1.00 1.00 601 LEU A CA 1
ATOM 1995 C C . LEU A 1 601 ? 149.877 188.849 156.695 1.00 1.00 601 LEU A C 1
ATOM 1996 O O . LEU A 1 601 ? 149.368 188.688 157.807 1.00 1.00 601 LEU A O 1
ATOM 1998 N N . GLY A 1 602 ? 149.739 187.987 155.688 1.00 1.00 602 GLY A N 1
ATOM 1999 C CA . GLY A 1 602 ? 148.971 186.762 155.762 1.00 1.00 602 GLY A CA 1
ATOM 2000 C C . GLY A 1 602 ? 149.620 185.769 156.710 1.00 1.00 602 GLY A C 1
ATOM 2001 O O . GLY A 1 602 ? 148.934 185.013 157.401 1.00 1.00 602 GLY A O 1
ATOM 2002 N N . ASN A 1 603 ? 150.952 185.775 156.743 1.00 1.00 603 ASN A N 1
ATOM 2003 C CA . ASN A 1 603 ? 151.764 184.924 157.594 1.00 1.00 603 ASN A CA 1
ATOM 2004 C C . ASN A 1 603 ? 150.982 184.376 158.772 1.00 1.00 603 ASN A C 1
ATOM 2005 O O . ASN A 1 603 ? 151.439 184.453 159.916 1.00 1.00 603 ASN A O 1
ATOM 2007 N N . TRP A 1 626 ? 163.322 194.008 160.627 1.00 1.00 626 TRP A N 1
ATOM 2008 C CA . TRP A 1 626 ? 162.810 195.076 159.779 1.00 1.00 626 TRP A CA 1
ATOM 2009 C C . TRP A 1 626 ? 163.239 194.833 158.353 1.00 1.00 626 TRP A C 1
ATOM 2010 O O . TRP A 1 626 ? 163.089 195.697 157.486 1.00 1.00 626 TRP A O 1
ATOM 2012 N N . ASP A 1 627 ? 163.748 193.635 158.113 1.00 1.00 627 ASP A N 1
ATOM 2013 C CA . ASP A 1 627 ? 164.220 193.248 156.789 1.00 1.00 627 ASP A CA 1
ATOM 2014 C C . ASP A 1 627 ? 163.107 193.320 155.770 1.00 1.00 627 ASP A C 1
ATOM 2015 O O . ASP A 1 627 ? 163.347 193.677 154.620 1.00 1.00 627 ASP A O 1
ATOM 2017 N N . GLU A 1 628 ? 161.889 192.972 156.179 1.00 1.00 628 GLU A N 1
ATOM 2018 C CA . GLU A 1 628 ? 160.772 193.015 155.258 1.00 1.00 628 GLU A CA 1
ATOM 2019 C C . GLU A 1 628 ? 160.512 194.436 154.798 1.00 1.00 628 GLU A C 1
ATOM 2020 O O . GLU A 1 628 ? 160.078 194.663 153.666 1.00 1.00 628 GLU A O 1
ATOM 2022 N N . SER A 1 629 ? 160.693 195.392 155.708 1.00 1.00 629 SER A N 1
ATOM 2023 C CA . SER A 1 629 ? 160.451 196.778 155.381 1.00 1.00 629 SER A CA 1
ATOM 2024 C C . SER A 1 629 ? 161.546 197.287 154.465 1.00 1.00 629 SER A C 1
ATOM 2025 O O . SER A 1 629 ? 161.287 198.061 153.540 1.00 1.00 629 SER A O 1
ATOM 2027 N N . HIS A 1 630 ? 162.783 196.865 154.735 1.00 1.00 630 HIS A N 1
ATOM 2028 C CA . HIS A 1 630 ? 163.899 197.276 153.907 1.00 1.00 630 HIS A CA 1
ATOM 2029 C C . HIS A 1 630 ? 163.708 196.737 152.509 1.00 1.00 630 HIS A C 1
ATOM 2030 O O . HIS A 1 630 ? 164.000 197.408 151.513 1.00 1.00 630 HIS A O 1
ATOM 2032 N N . LYS A 1 631 ? 163.196 195.511 152.442 1.00 1.00 631 LYS A N 1
ATOM 2033 C CA . LYS A 1 631 ? 162.923 194.876 151.187 1.00 1.00 631 LYS A CA 1
ATOM 2034 C C . LYS A 1 631 ? 161.837 195.632 150.460 1.00 1.00 631 LYS A C 1
ATOM 2035 O O . LYS A 1 631 ? 161.948 195.868 149.255 1.00 1.00 631 LYS A O 1
ATOM 2037 N N . ILE A 1 632 ? 160.813 196.081 151.192 1.00 1.00 632 ILE A N 1
ATOM 2038 C CA . ILE A 1 632 ? 159.758 196.839 150.566 1.00 1.00 632 ILE A CA 1
ATOM 2039 C C . ILE A 1 632 ? 160.303 198.119 149.976 1.00 1.00 632 ILE A C 1
ATOM 2040 O O . ILE A 1 632 ? 159.895 198.519 148.883 1.00 1.00 632 ILE A O 1
ATOM 2042 N N . TRP A 1 633 ? 161.236 198.765 150.679 1.00 1.00 633 TRP A N 1
ATOM 2043 C CA . TRP A 1 633 ? 161.800 199.991 150.151 1.00 1.00 633 TRP A CA 1
ATOM 2044 C C . TRP A 1 633 ? 162.545 199.728 148.868 1.00 1.00 633 TRP A C 1
ATOM 2045 O O . TRP A 1 633 ? 162.404 200.481 147.897 1.00 1.00 633 TRP A O 1
ATOM 2047 N N . GLN A 1 634 ? 163.299 198.632 148.829 1.00 1.00 634 GLN A N 1
ATOM 2048 C CA . GLN A 1 634 ? 164.039 198.311 147.630 1.00 1.00 634 GLN A CA 1
ATOM 2049 C C . GLN A 1 634 ? 163.110 198.019 146.476 1.00 1.00 634 GLN A C 1
ATOM 2050 O O . GLN A 1 634 ? 163.367 198.438 145.343 1.00 1.00 634 GLN A O 1
ATOM 2052 N N . HIS A 1 635 ? 162.026 197.298 146.758 1.00 1.00 635 HIS A N 1
ATOM 2053 C CA . HIS A 1 635 ? 161.086 196.949 145.720 1.00 1.00 635 HIS A CA 1
ATOM 2054 C C . HIS A 1 635 ? 160.394 198.160 145.181 1.00 1.00 635 HIS A C 1
ATOM 2055 O O . HIS A 1 635 ? 160.178 198.280 143.971 1.00 1.00 635 HIS A O 1
ATOM 2057 N N . PHE A 1 636 ? 160.008 199.066 146.084 1.00 1.00 636 PHE A N 1
ATOM 2058 C CA . PHE A 1 636 ? 159.301 200.235 145.651 1.00 1.00 636 PHE A CA 1
ATOM 2059 C C . PHE A 1 636 ? 160.178 201.088 144.822 1.00 1.00 636 PHE A C 1
ATOM 2060 O O . PHE A 1 636 ? 159.739 201.600 143.805 1.00 1.00 636 PHE A O 1
ATOM 2062 N N . GLN A 1 637 ? 161.432 201.245 145.222 1.00 1.00 637 GLN A N 1
ATOM 2063 C CA . GLN A 1 637 ? 162.296 202.094 144.450 1.00 1.00 637 GLN A CA 1
ATOM 2064 C C . GLN A 1 637 ? 162.574 201.503 143.088 1.00 1.00 637 GLN A C 1
ATOM 2065 O O . GLN A 1 637 ? 162.589 202.216 142.079 1.00 1.00 637 GLN A O 1
ATOM 2067 N N . GLU A 1 638 ? 162.792 200.196 143.039 1.00 1.00 638 GLU A N 1
ATOM 2068 C CA . GLU A 1 638 ? 163.091 199.566 141.782 1.00 1.00 638 GLU A CA 1
ATOM 2069 C C . GLU A 1 638 ? 161.896 199.584 140.834 1.00 1.00 638 GLU A C 1
ATOM 2070 O O . GLU A 1 638 ? 162.068 199.758 139.626 1.00 1.00 638 GLU A O 1
ATOM 2072 N N . GLN A 1 639 ? 160.682 199.391 141.358 1.00 1.00 639 GLN A N 1
ATOM 2073 C CA . GLN A 1 639 ? 159.508 199.397 140.505 1.00 1.00 639 GLN A CA 1
ATOM 2074 C C . GLN A 1 639 ? 159.125 200.811 140.104 1.00 1.00 639 GLN A C 1
ATOM 2075 O O . GLN A 1 639 ? 158.717 201.053 138.968 1.00 1.00 639 GLN A O 1
ATOM 2077 N N . ARG A 1 640 ? 159.270 201.754 141.047 1.00 1.00 640 ARG A N 1
ATOM 2078 C CA . ARG A 1 640 ? 158.932 203.149 140.848 1.00 1.00 640 ARG A CA 1
ATOM 2079 C C . ARG A 1 640 ? 159.803 203.738 139.758 1.00 1.00 640 ARG A C 1
ATOM 2080 O O . ARG A 1 640 ? 159.340 204.499 138.909 1.00 1.00 640 ARG A O 1
ATOM 2082 N N . GLU A 1 641 ? 161.067 203.332 139.737 1.00 1.00 641 GLU A N 1
ATOM 2083 C CA . GLU A 1 641 ? 162.002 203.798 138.744 1.00 1.00 641 GLU A CA 1
ATOM 2084 C C . GLU A 1 641 ? 161.512 203.422 137.354 1.00 1.00 641 GLU A C 1
ATOM 2085 O O . GLU A 1 641 ? 162.215 203.638 136.363 1.00 1.00 641 GLU A O 1
ATOM 2087 N N . LEU A 1 667 ? 154.682 199.933 130.288 1.00 1.00 667 LEU A N 1
ATOM 2088 C CA . LEU A 1 667 ? 154.751 201.118 131.125 1.00 1.00 667 LEU A CA 1
ATOM 2089 C C . LEU A 1 667 ? 155.472 200.843 132.431 1.00 1.00 667 LEU A C 1
ATOM 2090 O O . LEU A 1 667 ? 155.056 199.988 133.213 1.00 1.00 667 LEU A O 1
ATOM 2092 N N . ASP A 1 668 ? 156.499 201.637 132.735 1.00 1.00 668 ASP A N 1
ATOM 2093 C CA . ASP A 1 668 ? 157.189 201.489 134.020 1.00 1.00 668 ASP A CA 1
ATOM 2094 C C . ASP A 1 668 ? 156.175 201.713 135.124 1.00 1.00 668 ASP A C 1
ATOM 2095 O O . ASP A 1 668 ? 156.208 201.060 136.165 1.00 1.00 668 ASP A O 1
ATOM 2097 N N . LEU A 1 669 ? 155.213 202.583 134.834 1.00 1.00 669 LEU A N 1
ATOM 2098 C CA . LEU A 1 669 ? 154.139 202.895 135.732 1.00 1.00 669 LEU A CA 1
ATOM 2099 C C . LEU A 1 669 ? 153.368 201.648 136.104 1.00 1.00 669 LEU A C 1
ATOM 2100 O O . LEU A 1 669 ? 152.754 201.615 137.163 1.00 1.00 669 LEU A O 1
ATOM 2102 N N . THR A 1 670 ? 153.273 200.671 135.204 1.00 1.00 670 THR A N 1
ATOM 2103 C CA . THR A 1 670 ? 152.546 199.464 135.506 1.00 1.00 670 THR A CA 1
ATOM 2104 C C . THR A 1 670 ? 153.273 198.686 136.566 1.00 1.00 670 THR A C 1
ATOM 2105 O O . THR A 1 670 ? 152.658 198.086 137.449 1.00 1.00 670 THR A O 1
ATOM 2107 N N . ARG A 1 671 ? 154.604 198.679 136.465 1.00 1.00 671 ARG A N 1
ATOM 2108 C CA . ARG A 1 671 ? 155.390 197.957 137.452 1.00 1.00 671 ARG A CA 1
ATOM 2109 C C . ARG A 1 671 ? 155.240 198.635 138.779 1.00 1.00 671 ARG A C 1
ATOM 2110 O O . ARG A 1 671 ? 155.120 197.989 139.827 1.00 1.00 671 ARG A O 1
ATOM 2112 N N . TYR A 1 672 ? 155.239 199.960 138.724 1.00 1.00 672 TYR A N 1
ATOM 2113 C CA . TYR A 1 672 ? 155.098 200.752 139.913 1.00 1.00 672 TYR A CA 1
ATOM 2114 C C . TYR A 1 672 ? 153.712 200.552 140.502 1.00 1.00 672 TYR A C 1
ATOM 2115 O O . TYR A 1 672 ? 153.564 200.472 141.726 1.00 1.00 672 TYR A O 1
ATOM 2117 N N . ASN A 1 673 ? 152.693 200.453 139.634 1.00 1.00 673 ASN A N 1
ATOM 2118 C CA . ASN A 1 673 ? 151.330 200.251 140.076 1.00 1.00 673 ASN A CA 1
ATOM 2119 C C . ASN A 1 673 ? 151.204 198.913 140.773 1.00 1.00 673 ASN A C 1
ATOM 2120 O O . ASN A 1 673 ? 150.545 198.803 141.814 1.00 1.00 673 ASN A O 1
ATOM 2122 N N . GLU A 1 674 ? 151.870 197.894 140.225 1.00 1.00 674 GLU A N 1
ATOM 2123 C CA . GLU A 1 674 ? 151.839 196.583 140.831 1.00 1.00 674 GLU A CA 1
ATOM 2124 C C . GLU A 1 674 ? 152.516 196.595 142.199 1.00 1.00 674 GLU A C 1
ATOM 2125 O O . GLU A 1 674 ? 152.018 195.977 143.149 1.00 1.00 674 GLU A O 1
ATOM 2127 N N . ILE A 1 675 ? 153.641 197.314 142.317 1.00 1.00 675 ILE A N 1
ATOM 2128 C CA . ILE A 1 675 ? 154.333 197.390 143.590 1.00 1.00 675 ILE A CA 1
ATOM 2129 C C . ILE A 1 675 ? 153.478 198.103 144.626 1.00 1.00 675 ILE A C 1
ATOM 2130 O O . ILE A 1 675 ? 153.463 197.713 145.799 1.00 1.00 675 ILE A O 1
ATOM 2132 N N . LEU A 1 676 ? 152.764 199.151 144.205 1.00 1.00 676 LEU A N 1
ATOM 2133 C CA . LEU A 1 676 ? 151.903 199.875 145.119 1.00 1.00 676 LEU A CA 1
ATOM 2134 C C . LEU A 1 676 ? 150.782 198.974 145.612 1.00 1.00 676 LEU A C 1
ATOM 2135 O O . LEU A 1 676 ? 150.405 199.020 146.790 1.00 1.00 676 LEU A O 1
ATOM 2137 N N . TYR A 1 677 ? 150.243 198.143 144.714 1.00 1.00 677 TYR A N 1
ATOM 2138 C CA . TYR A 1 677 ? 149.196 197.232 145.113 1.00 1.00 677 TYR A CA 1
ATOM 2139 C C . TYR A 1 677 ? 149.733 196.249 146.135 1.00 1.00 677 TYR A C 1
ATOM 2140 O O . TYR A 1 677 ? 149.024 195.918 147.080 1.00 1.00 677 TYR A O 1
ATOM 2142 N N . ARG A 1 678 ? 150.980 195.786 145.959 1.00 1.00 678 ARG A N 1
ATOM 2143 C CA . ARG A 1 678 ? 151.580 194.865 146.916 1.00 1.00 678 ARG A CA 1
ATOM 2144 C C . ARG A 1 678 ? 151.736 195.542 148.265 1.00 1.00 678 ARG A C 1
ATOM 2145 O O . ARG A 1 678 ? 151.465 194.955 149.316 1.00 1.00 678 ARG A O 1
ATOM 2147 N N . LEU A 1 679 ? 152.105 196.816 148.251 1.00 1.00 679 LEU A N 1
ATOM 2148 C CA . LEU A 1 679 ? 152.246 197.518 149.510 1.00 1.00 679 LEU A CA 1
ATOM 2149 C C . LEU A 1 679 ? 150.918 197.535 150.244 1.00 1.00 679 LEU A C 1
ATOM 2150 O O . LEU A 1 679 ? 150.870 197.404 151.469 1.00 1.00 679 LEU A O 1
ATOM 2152 N N . LEU A 1 680 ? 149.835 197.711 149.488 1.00 1.00 680 LEU A N 1
ATOM 2153 C CA . LEU A 1 680 ? 148.504 197.673 150.058 1.00 1.00 680 LEU A CA 1
ATOM 2154 C C . LEU A 1 680 ? 148.133 196.247 150.459 1.00 1.00 680 LEU A C 1
ATOM 2155 O O . LEU A 1 680 ? 147.493 196.017 151.478 1.00 1.00 680 LEU A O 1
ATOM 2157 N N . GLU A 1 681 ? 148.574 195.271 149.677 1.00 1.00 681 GLU A N 1
ATOM 2158 C CA . GLU A 1 681 ? 148.266 193.868 149.910 1.00 1.00 681 GLU A CA 1
ATOM 2159 C C . GLU A 1 681 ? 148.785 193.398 151.262 1.00 1.00 681 GLU A C 1
ATOM 2160 O O . GLU A 1 681 ? 148.155 192.594 151.949 1.00 1.00 681 GLU A O 1
ATOM 2162 N N . ASN A 1 682 ? 149.917 193.943 151.662 1.00 1.00 682 ASN A N 1
ATOM 2163 C CA . ASN A 1 682 ? 150.553 193.631 152.925 1.00 1.00 682 ASN A CA 1
ATOM 2164 C C . ASN A 1 682 ? 149.968 194.437 154.081 1.00 1.00 682 ASN A C 1
ATOM 2165 O O . ASN A 1 682 ? 150.448 194.348 155.213 1.00 1.00 682 ASN A O 1
ATOM 2167 N N . ILE A 1 683 ? 149.009 195.313 153.809 1.00 1.00 683 ILE A N 1
ATOM 2168 C CA . ILE A 1 683 ? 148.451 196.146 154.851 1.00 1.00 683 ILE A CA 1
ATOM 2169 C C . ILE A 1 683 ? 147.436 195.359 155.652 1.00 1.00 683 ILE A C 1
ATOM 2170 O O . ILE A 1 683 ? 146.619 195.938 156.368 1.00 1.00 683 ILE A O 1
ATOM 2172 N N . ASN A 1 707 ? 160.473 200.943 159.368 1.00 1.00 707 ASN A N 1
ATOM 2173 C CA . ASN A 1 707 ? 160.164 202.319 158.994 1.00 1.00 707 ASN A CA 1
ATOM 2174 C C . ASN A 1 707 ? 160.505 202.513 157.542 1.00 1.00 707 ASN A C 1
ATOM 2175 O O . ASN A 1 707 ? 160.042 203.441 156.875 1.00 1.00 707 ASN A O 1
ATOM 2177 N N . LEU A 1 708 ? 161.234 201.545 157.020 1.00 1.00 708 LEU A N 1
ATOM 2178 C CA . LEU A 1 708 ? 161.629 201.530 155.614 1.00 1.00 708 LEU A CA 1
ATOM 2179 C C . LEU A 1 708 ? 160.380 201.349 154.753 1.00 1.00 708 LEU A C 1
ATOM 2180 O O . LEU A 1 708 ? 160.406 201.563 153.544 1.00 1.00 708 LEU A O 1
ATOM 2182 N N . CYS A 1 709 ? 159.297 200.907 155.378 1.00 1.00 709 CYS A N 1
ATOM 2183 C CA . CYS A 1 709 ? 158.027 200.778 154.707 1.00 1.00 709 CYS A CA 1
ATOM 2184 C C . CYS A 1 709 ? 157.527 202.176 154.309 1.00 1.00 709 CYS A C 1
ATOM 2185 O O . CYS A 1 709 ? 156.859 202.333 153.281 1.00 1.00 709 CYS A O 1
ATOM 2187 N N . GLY A 1 710 ? 157.813 203.196 155.147 1.00 1.00 710 GLY A N 1
ATOM 2188 C CA . GLY A 1 710 ? 157.407 204.553 154.832 1.00 1.00 710 GLY A CA 1
ATOM 2189 C C . GLY A 1 710 ? 158.219 205.012 153.641 1.00 1.00 710 GLY A C 1
ATOM 2190 O O . GLY A 1 710 ? 157.726 205.726 152.762 1.00 1.00 710 GLY A O 1
ATOM 2191 N N . ASP A 1 711 ? 159.485 204.587 153.623 1.00 1.00 711 ASP A N 1
ATOM 2192 C CA . ASP A 1 711 ? 160.366 204.911 152.513 1.00 1.00 711 ASP A CA 1
ATOM 2193 C C . ASP A 1 711 ? 159.847 204.269 151.236 1.00 1.00 711 ASP A C 1
ATOM 2194 O O . ASP A 1 711 ? 159.908 204.876 150.162 1.00 1.00 711 ASP A O 1
ATOM 2196 N N . SER A 1 712 ? 159.323 203.045 151.358 1.00 1.00 712 SER A N 1
ATOM 2197 C CA . SER A 1 712 ? 158.779 202.353 150.207 1.00 1.00 712 SER A CA 1
ATOM 2198 C C . SER A 1 712 ? 157.605 203.111 149.634 1.00 1.00 712 SER A C 1
ATOM 2199 O O . SER A 1 712 ? 157.491 203.294 148.414 1.00 1.00 712 SER A O 1
ATOM 2201 N N . THR A 1 713 ? 156.754 203.612 150.532 1.00 1.00 713 THR A N 1
ATOM 2202 C CA . THR A 1 713 ? 155.605 204.380 150.115 1.00 1.00 713 THR A CA 1
ATOM 2203 C C . THR A 1 713 ? 156.027 205.673 149.446 1.00 1.00 713 THR A C 1
ATOM 2204 O O . THR A 1 713 ? 155.463 206.055 148.417 1.00 1.00 713 THR A O 1
ATOM 2206 N N . PHE A 1 714 ? 157.049 206.328 149.995 1.00 1.00 714 PHE A N 1
ATOM 2207 C CA . PHE A 1 714 ? 157.513 207.565 149.418 1.00 1.00 714 PHE A CA 1
ATOM 2208 C C . PHE A 1 714 ? 158.065 207.349 148.020 1.00 1.00 714 PHE A C 1
ATOM 2209 O O . PHE A 1 714 ? 157.813 208.166 147.136 1.00 1.00 714 PHE A O 1
ATOM 2211 N N . SER A 1 715 ? 158.804 206.249 147.800 1.00 1.00 715 SER A N 1
ATOM 2212 C C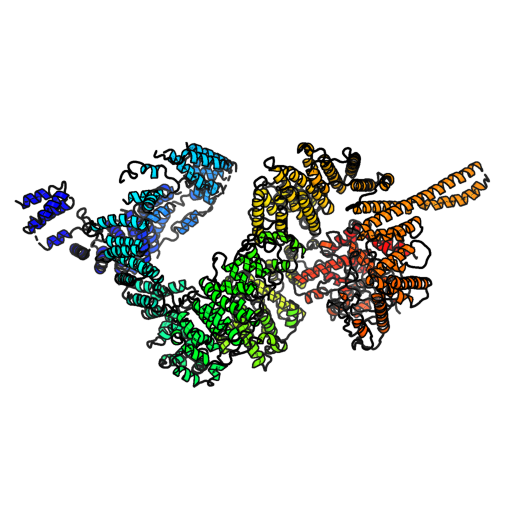A . SER A 1 715 ? 159.365 205.991 146.475 1.00 1.00 715 SER A CA 1
ATOM 2213 C C . SER A 1 715 ? 158.277 205.751 145.448 1.00 1.00 715 SER A C 1
ATOM 2214 O O . SER A 1 715 ? 158.337 206.276 144.324 1.00 1.00 715 SER A O 1
ATOM 2216 N N . GLU A 1 716 ? 157.254 204.986 145.841 1.00 1.00 716 GLU A N 1
ATOM 2217 C CA . GLU A 1 716 ? 156.170 204.716 144.929 1.00 1.00 716 GLU A CA 1
ATOM 2218 C C . GLU A 1 716 ? 155.434 206.005 144.623 1.00 1.00 716 GLU A C 1
ATOM 2219 O O . GLU A 1 716 ? 155.067 206.265 143.469 1.00 1.00 716 GLU A O 1
ATOM 2221 N N . PHE A 1 717 ? 155.256 206.836 145.662 1.00 1.00 717 PHE A N 1
ATOM 2222 C CA . PHE A 1 717 ? 154.580 208.105 145.526 1.00 1.00 717 PHE A CA 1
ATOM 2223 C C . PHE A 1 717 ? 155.361 209.041 144.632 1.00 1.00 717 PHE A C 1
ATOM 2224 O O . PHE A 1 717 ? 154.765 209.782 143.856 1.00 1.00 717 PHE A O 1
ATOM 2226 N N . ILE A 1 718 ? 156.694 209.019 144.733 1.00 1.00 718 ILE A N 1
ATOM 2227 C CA . ILE A 1 718 ? 157.529 209.894 143.928 1.00 1.00 718 ILE A CA 1
ATOM 2228 C C . ILE A 1 718 ? 157.367 209.624 142.446 1.00 1.00 718 ILE A C 1
ATOM 2229 O O . ILE A 1 718 ? 157.305 210.555 141.640 1.00 1.00 718 ILE A O 1
ATOM 2231 N N . ALA A 1 719 ? 157.278 208.348 142.078 1.00 1.00 719 ALA A N 1
ATOM 2232 C CA . ALA A 1 719 ? 157.053 208.025 140.680 1.00 1.00 719 ALA A CA 1
ATOM 2233 C C . ALA A 1 719 ? 155.645 208.399 140.273 1.00 1.00 719 ALA A C 1
ATOM 2234 O O . ALA A 1 719 ? 155.421 208.895 139.169 1.00 1.00 719 ALA A O 1
ATOM 2236 N N . ALA A 1 720 ? 154.677 208.178 141.172 1.00 1.00 720 ALA A N 1
ATOM 2237 C CA . ALA A 1 720 ? 153.305 208.515 140.856 1.00 1.00 720 ALA A CA 1
ATOM 2238 C C . ALA A 1 720 ? 153.202 210.007 140.616 1.00 1.00 720 ALA A C 1
ATOM 2239 O O . ALA A 1 720 ? 152.435 210.463 139.767 1.00 1.00 720 ALA A O 1
ATOM 2241 N N . TYR A 1 721 ? 153.968 210.767 141.404 1.00 1.00 721 TYR A N 1
ATOM 2242 C CA . TYR A 1 721 ? 154.138 212.218 141.378 1.00 1.00 721 TYR A CA 1
ATOM 2243 C C . TYR A 1 721 ? 152.907 213.028 141.800 1.00 1.00 721 TYR A C 1
ATOM 2244 O O . TYR A 1 721 ? 153.031 213.941 142.615 1.00 1.00 721 TYR A O 1
ATOM 2246 N N . LYS A 1 722 ? 151.740 212.679 141.254 1.00 1.00 722 LYS A N 1
ATOM 2247 C CA . LYS A 1 722 ? 150.443 213.345 141.416 1.00 1.00 722 LYS A CA 1
ATOM 2248 C C . LYS A 1 722 ? 150.401 214.497 140.440 1.00 1.00 722 LYS A C 1
ATOM 2249 O O . LYS A 1 722 ? 151.438 215.053 140.085 1.00 1.00 722 LYS A O 1
ATOM 2251 N N . ARG A 1 723 ? 149.210 214.824 139.932 1.00 1.00 723 ARG A N 1
ATOM 2252 C CA . ARG A 1 723 ? 149.117 215.819 138.863 1.00 1.00 723 ARG A CA 1
ATOM 2253 C C . ARG A 1 723 ? 150.070 215.384 137.756 1.00 1.00 723 ARG A C 1
ATOM 2254 O O . ARG A 1 723 ? 150.814 216.185 137.188 1.00 1.00 723 ARG A O 1
ATOM 2256 N N . THR A 1 724 ? 150.020 214.082 137.462 1.00 1.00 724 THR A N 1
ATOM 2257 C CA . THR A 1 724 ? 150.868 213.413 136.494 1.00 1.00 724 THR A CA 1
ATOM 2258 C C . THR A 1 724 ? 150.192 212.163 135.960 1.00 1.00 724 THR A C 1
ATOM 2259 O O . THR A 1 724 ? 149.283 211.617 136.587 1.00 1.00 724 THR A O 1
ATOM 2261 N N . THR A 1 725 ? 150.641 211.703 134.808 1.00 1.00 725 THR A N 1
ATOM 2262 C CA . THR A 1 725 ? 150.130 210.484 134.212 1.00 1.00 725 THR A CA 1
ATOM 2263 C C . THR A 1 725 ? 151.237 209.844 133.415 1.00 1.00 725 THR A C 1
ATOM 2264 O O . THR A 1 725 ? 152.181 210.520 133.007 1.00 1.00 725 THR A O 1
ATOM 2266 N N . LEU A 1 726 ? 151.134 208.545 133.193 1.00 30.00 726 LEU A N 1
ATOM 2267 C CA . LEU A 1 726 ? 152.142 207.828 132.434 1.00 30.00 726 LEU A CA 1
ATOM 2268 C C . LEU A 1 726 ? 151.512 206.816 131.511 1.00 30.00 726 LEU A C 1
ATOM 2269 O O . LEU A 1 726 ? 151.420 205.636 131.840 1.00 30.00 726 LEU A O 1
ATOM 2271 N N . ILE A 1 727 ? 151.056 207.280 130.352 1.00 30.00 727 ILE A N 1
ATOM 2272 C CA . ILE A 1 727 ? 150.346 206.403 129.430 1.00 30.00 727 ILE A CA 1
ATOM 2273 C C . ILE A 1 727 ? 151.212 205.228 129.005 1.00 30.00 727 ILE A C 1
ATOM 2274 O O . ILE A 1 727 ? 150.714 204.128 128.768 1.00 30.00 727 ILE A O 1
ATOM 2276 N N . THR A 1 728 ? 152.506 205.463 128.880 1.00 30.00 728 THR A N 1
ATOM 2277 C CA . THR A 1 728 ? 153.420 204.419 128.490 1.00 30.00 728 THR A CA 1
ATOM 2278 C C . THR A 1 728 ? 154.524 204.338 129.521 1.00 30.00 728 THR A C 1
ATOM 2279 O O . THR A 1 728 ? 154.911 205.346 130.114 1.00 30.00 728 THR A O 1
ATOM 2281 N N . ILE A 1 750 ? 133.296 212.682 123.321 1.00 30.00 750 ILE A N 1
ATOM 2282 C CA . ILE A 1 750 ? 134.474 212.969 122.505 1.00 30.00 750 ILE A CA 1
ATOM 2283 C C . ILE A 1 750 ? 134.698 211.842 121.521 1.00 30.00 750 ILE A C 1
ATOM 2284 O O . ILE A 1 750 ? 135.596 211.886 120.686 1.00 30.00 750 ILE A O 1
ATOM 2286 N N . ARG A 1 751 ? 133.848 210.842 121.609 1.00 1.00 751 ARG A N 1
ATOM 2287 C CA . ARG A 1 751 ? 133.918 209.642 120.776 1.00 1.00 751 ARG A CA 1
ATOM 2288 C C . ARG A 1 751 ? 135.293 208.998 120.902 1.00 1.00 751 ARG A C 1
ATOM 2289 O O . ARG A 1 751 ? 135.795 208.812 122.014 1.00 1.00 751 ARG A O 1
ATOM 2291 N N . THR A 1 752 ? 135.960 208.691 119.784 1.00 1.00 752 THR A N 1
ATOM 2292 C CA . THR A 1 752 ? 137.262 208.023 119.844 1.00 1.00 752 THR A CA 1
ATOM 2293 C C . THR A 1 752 ? 138.383 209.021 120.082 1.00 1.00 752 THR A C 1
ATOM 2294 O O . THR A 1 752 ? 139.319 209.152 119.296 1.00 1.00 752 THR A O 1
ATOM 2296 N N . ILE A 1 753 ? 138.263 209.702 121.196 1.00 1.00 753 ILE A N 1
ATOM 2297 C CA . ILE A 1 753 ? 139.154 210.723 121.668 1.00 1.00 753 ILE A CA 1
ATOM 2298 C C . ILE A 1 753 ? 138.953 210.781 123.145 1.00 1.00 753 ILE A C 1
ATOM 2299 O O . ILE A 1 753 ? 139.763 211.333 123.884 1.00 1.00 753 ILE A O 1
ATOM 2301 N N . ASN A 1 754 ? 137.834 210.194 123.571 1.00 1.00 754 ASN A N 1
ATOM 2302 C CA . ASN A 1 754 ? 137.456 210.121 124.972 1.00 1.00 754 ASN A CA 1
ATOM 2303 C C . ASN A 1 754 ? 138.471 209.291 125.736 1.00 1.00 754 ASN A C 1
ATOM 2304 O O . ASN A 1 754 ? 138.639 209.438 126.946 1.00 1.00 754 ASN A O 1
ATOM 2306 N N . VAL A 1 755 ? 139.057 208.336 125.020 1.00 1.00 755 VAL A N 1
ATOM 2307 C CA . VAL A 1 755 ? 140.026 207.402 125.548 1.00 1.00 755 VAL A CA 1
ATOM 2308 C C . VAL A 1 755 ? 140.743 206.679 124.410 1.00 1.00 755 VAL A C 1
ATOM 2309 O O . VAL A 1 755 ? 141.899 206.288 124.519 1.00 1.00 755 VAL A O 1
ATOM 2311 N N . ASP A 1 756 ? 140.048 206.403 123.314 1.00 1.00 756 ASP A N 1
ATOM 2312 C CA . ASP A 1 756 ? 140.697 205.632 122.256 1.00 1.00 756 ASP A CA 1
ATOM 2313 C C . ASP A 1 756 ? 141.949 206.288 121.676 1.00 1.00 756 ASP A C 1
ATOM 2314 O O . ASP A 1 756 ? 142.921 205.598 121.372 1.00 1.00 756 ASP A O 1
ATOM 2316 N N . HIS A 1 757 ? 141.939 207.616 121.516 1.00 1.00 757 HIS A N 1
ATOM 2317 C CA . HIS A 1 757 ? 143.098 208.316 120.954 1.00 1.00 757 HIS A CA 1
ATOM 2318 C C . HIS A 1 757 ? 144.314 208.197 121.863 1.00 1.00 757 HIS A C 1
ATOM 2319 O O . HIS A 1 757 ? 145.456 208.118 121.405 1.00 1.00 757 HIS A O 1
ATOM 2321 N N . LEU A 1 758 ? 144.054 208.245 123.155 1.00 1.00 758 LEU A N 1
ATOM 2322 C CA . LEU A 1 758 ? 145.046 208.134 124.191 1.00 1.00 758 LEU A CA 1
ATOM 2323 C C . LEU A 1 758 ? 144.304 207.774 125.457 1.00 1.00 758 LEU A C 1
ATOM 2324 O O . LEU A 1 758 ? 143.182 208.228 125.633 1.00 1.00 758 LEU A O 1
ATOM 2326 N N . VAL A 1 759 ? 144.980 207.109 126.392 1.00 1.00 759 VAL A N 1
ATOM 2327 C CA . VAL A 1 759 ? 144.466 206.702 127.717 1.00 1.00 759 VAL A CA 1
ATOM 2328 C C . VAL A 1 759 ? 143.782 205.342 127.739 1.00 1.00 759 VAL A C 1
ATOM 2329 O O . VAL A 1 759 ? 143.981 204.583 128.685 1.00 1.00 759 VAL A O 1
ATOM 2331 N N . LEU A 1 760 ? 142.986 204.994 126.741 1.00 1.00 760 LEU A N 1
ATOM 2332 C CA . LEU A 1 760 ? 142.320 203.708 126.846 1.00 1.00 760 LEU A CA 1
ATOM 2333 C C . LEU A 1 760 ? 143.320 202.581 127.002 1.00 1.00 760 LEU A C 1
ATOM 2334 O O . LEU A 1 760 ? 143.092 201.658 127.774 1.00 1.00 760 LEU A O 1
ATOM 2336 N N . ASP A 1 761 ? 144.455 202.630 126.306 1.00 1.00 761 ASP A N 1
ATOM 2337 C CA . ASP A 1 761 ? 145.388 201.524 126.469 1.00 1.00 761 ASP A CA 1
ATOM 2338 C C . ASP A 1 761 ? 145.944 201.492 127.875 1.00 1.00 761 ASP A C 1
ATOM 2339 O O . ASP A 1 761 ? 146.008 200.435 128.510 1.00 1.00 761 ASP A O 1
ATOM 2341 N N . LYS A 1 762 ? 146.256 202.681 128.380 1.00 1.00 762 LYS A N 1
ATOM 2342 C CA . LYS A 1 762 ? 146.840 202.901 129.690 1.00 1.00 762 LYS A CA 1
ATOM 2343 C C . LYS A 1 762 ? 145.927 202.407 130.781 1.00 1.00 762 LYS A C 1
ATOM 2344 O O . LYS A 1 762 ? 146.369 201.862 131.801 1.00 1.00 762 LYS A O 1
ATOM 2346 N N . ILE A 1 763 ? 144.624 202.526 130.535 1.00 1.00 763 ILE A N 1
ATOM 2347 C CA . ILE A 1 763 ? 143.624 202.132 131.497 1.00 1.00 763 ILE A CA 1
ATOM 2348 C C . ILE A 1 763 ? 143.823 200.691 131.902 1.00 1.00 763 ILE A C 1
ATOM 2349 O O . ILE A 1 763 ? 143.523 200.327 133.038 1.00 1.00 763 ILE A O 1
ATOM 2351 N N . ASN A 1 764 ? 144.268 199.842 130.977 1.00 1.00 764 ASN A N 1
ATOM 2352 C CA . ASN A 1 764 ? 144.526 198.475 131.342 1.00 1.00 764 ASN A CA 1
ATOM 2353 C C . ASN A 1 764 ? 146.019 198.271 131.586 1.00 1.00 764 ASN A C 1
ATOM 2354 O O . ASN A 1 764 ? 146.421 197.551 132.504 1.00 1.00 764 ASN A O 1
ATOM 2356 N N . MET A 1 765 ? 146.851 198.940 130.781 1.00 1.00 765 MET A N 1
ATOM 2357 C CA . MET A 1 765 ? 148.287 198.704 130.785 1.00 1.00 765 MET A CA 1
ATOM 2358 C C . MET A 1 765 ? 148.935 198.933 132.116 1.00 1.00 765 MET A C 1
ATOM 2359 O O . MET A 1 765 ? 149.872 198.221 132.469 1.00 1.00 765 MET A O 1
ATOM 2361 N N . LYS A 1 766 ? 148.463 199.914 132.864 1.00 1.00 766 LYS A N 1
ATOM 2362 C CA . LYS A 1 766 ? 149.061 200.176 134.155 1.00 1.00 766 LYS A CA 1
ATOM 2363 C C . LYS A 1 766 ? 148.032 200.020 135.251 1.00 1.00 766 LYS A C 1
ATOM 2364 O O . LYS A 1 766 ? 148.052 200.760 136.238 1.00 1.00 766 LYS A O 1
ATOM 2366 N N . GLU A 1 767 ? 147.074 199.121 135.037 1.00 1.00 767 GLU A N 1
ATOM 2367 C CA . GLU A 1 767 ? 146.062 198.858 136.036 1.00 1.00 767 GLU A CA 1
ATOM 2368 C C . GLU A 1 767 ? 146.640 198.032 137.170 1.00 1.00 767 GLU A C 1
ATOM 2369 O O . GLU A 1 767 ? 147.480 197.159 136.950 1.00 1.00 767 GLU A O 1
ATOM 2371 N N . ILE A 1 768 ? 146.159 198.283 138.375 1.00 1.00 768 ILE A N 1
ATOM 2372 C CA . ILE A 1 768 ? 146.518 197.507 139.546 1.00 1.00 768 ILE A CA 1
ATOM 2373 C C . ILE A 1 768 ? 145.444 197.723 140.580 1.00 1.00 768 ILE A C 1
ATOM 2374 O O . ILE A 1 768 ? 144.776 198.755 140.548 1.00 1.00 768 ILE A O 1
ATOM 2376 N N . VAL A 1 769 ? 145.308 196.806 141.525 1.00 1.00 769 VAL A N 1
ATOM 2377 C CA . VAL A 1 769 ? 144.340 196.983 142.597 1.00 1.00 769 VAL A CA 1
ATOM 2378 C C . VAL A 1 769 ? 142.958 197.266 141.993 1.00 1.00 769 VAL A C 1
ATOM 2379 O O . VAL A 1 769 ? 142.461 196.459 141.206 1.00 1.00 769 VAL A O 1
ATOM 2381 N N . ASN A 1 770 ? 142.311 198.373 142.378 1.00 1.00 770 ASN A N 1
ATOM 2382 C CA . ASN A 1 770 ? 140.982 198.673 141.856 1.00 1.00 770 ASN A CA 1
ATOM 2383 C C . ASN A 1 770 ? 140.706 200.167 141.850 1.00 1.00 770 ASN A C 1
ATOM 2384 O O . ASN A 1 770 ? 141.229 200.919 142.675 1.00 1.00 770 ASN A O 1
ATOM 2386 N N . ASP A 1 771 ? 139.833 200.591 140.941 1.00 1.00 771 ASP A N 1
ATOM 2387 C CA . ASP A 1 771 ? 139.450 201.990 140.836 1.00 1.00 771 ASP A CA 1
ATOM 2388 C C . ASP A 1 771 ? 138.121 202.161 140.117 1.00 1.00 771 ASP A C 1
ATOM 2389 O O . ASP A 1 771 ? 137.714 201.302 139.335 1.00 1.00 771 ASP A O 1
ATOM 2391 N N . PHE A 1 772 ? 137.515 203.345 140.283 1.00 1.00 772 PHE A N 1
ATOM 2392 C CA . PHE A 1 772 ? 136.265 203.763 139.618 1.00 1.00 772 PHE A CA 1
ATOM 2393 C C . PHE A 1 772 ? 136.456 203.853 138.106 1.00 1.00 772 PHE A C 1
ATOM 2394 O O . PHE A 1 772 ? 135.492 203.899 137.334 1.00 1.00 772 PHE A O 1
ATOM 2396 N N . ILE A 1 773 ? 137.707 203.840 137.690 1.00 1.00 773 ILE A N 1
ATOM 2397 C CA . ILE A 1 773 ? 138.099 203.839 136.300 1.00 1.00 773 ILE A CA 1
ATOM 2398 C C . ILE A 1 773 ? 137.497 202.615 135.610 1.00 1.00 773 ILE A C 1
ATOM 2399 O O . ILE A 1 773 ? 137.313 202.609 134.389 1.00 1.00 773 ILE A O 1
ATOM 2401 N N . ARG A 1 774 ? 137.254 201.539 136.366 1.00 1.00 774 ARG A N 1
ATOM 2402 C CA . ARG A 1 774 ? 136.652 200.357 135.792 1.00 1.00 774 ARG A CA 1
ATOM 2403 C C . ARG A 1 774 ? 135.254 200.676 135.267 1.00 1.00 774 ARG A C 1
ATOM 2404 O O . ARG A 1 774 ? 134.799 200.064 134.291 1.00 1.00 774 ARG A O 1
ATOM 2406 N N . MET A 1 775 ? 134.529 201.569 135.973 1.00 1.00 775 MET A N 1
ATOM 2407 C CA . MET A 1 775 ? 133.186 201.945 135.579 1.00 1.00 775 MET A CA 1
ATOM 2408 C C . MET A 1 775 ? 133.269 202.783 134.333 1.00 1.00 775 MET A C 1
ATOM 2409 O O . MET A 1 775 ? 132.415 202.704 133.446 1.00 1.00 775 MET A O 1
ATOM 2411 N N . GLN A 1 776 ? 134.310 203.602 134.277 1.00 1.00 776 GLN A N 1
ATOM 2412 C CA . GLN A 1 776 ? 134.512 204.451 133.132 1.00 1.00 776 GLN A CA 1
ATOM 2413 C C . GLN A 1 776 ? 134.722 203.631 131.887 1.00 1.00 776 GLN A C 1
ATOM 2414 O O . GLN A 1 776 ? 134.162 203.929 130.827 1.00 1.00 776 GLN A O 1
ATOM 2416 N N . LYS A 1 777 ? 135.502 202.561 132.031 1.00 1.00 777 LYS A N 1
ATOM 2417 C CA . LYS A 1 777 ? 135.762 201.686 130.914 1.00 1.00 777 LYS A CA 1
ATOM 2418 C C . LYS A 1 777 ? 134.490 200.991 130.466 1.00 1.00 777 LYS A C 1
ATOM 2419 O O . LYS A 1 777 ? 134.243 200.862 129.262 1.00 1.00 777 LYS A O 1
ATOM 2421 N N . ASN A 1 778 ? 133.663 200.564 131.426 1.00 1.00 778 ASN A N 1
ATOM 2422 C CA . ASN A 1 778 ? 132.419 199.914 131.074 1.00 1.00 778 ASN A CA 1
ATOM 2423 C C . ASN A 1 778 ? 131.493 200.868 130.342 1.00 1.00 778 ASN A C 1
ATOM 2424 O O . ASN A 1 778 ? 130.831 200.474 129.377 1.00 1.00 778 ASN A O 1
ATOM 2426 N N . LYS A 1 779 ? 131.452 202.129 130.786 1.00 1.00 779 LYS A N 1
ATOM 2427 C CA . LYS A 1 779 ? 130.600 203.106 130.142 1.00 1.00 779 LYS A CA 1
ATOM 2428 C C . LYS A 1 779 ? 131.046 203.342 128.711 1.00 1.00 779 LYS A C 1
ATOM 2429 O O . LYS A 1 779 ? 130.216 203.436 127.796 1.00 1.00 779 LYS A O 1
ATOM 2431 N N . SER A 1 780 ? 132.365 203.406 128.508 1.00 1.00 780 SER A N 1
ATOM 2432 C CA . SER A 1 780 ? 132.897 203.615 127.179 1.00 1.00 780 SER A CA 1
ATOM 2433 C C . SER A 1 780 ? 132.569 202.450 126.273 1.00 1.00 780 SER A C 1
ATOM 2434 O O . SER A 1 780 ? 132.226 202.634 125.106 1.00 1.00 780 SER A O 1
ATOM 2436 N N . GLN A 1 781 ? 132.654 201.240 126.813 1.00 1.00 781 GLN A N 1
ATOM 2437 C CA . GLN A 1 781 ? 132.342 200.061 126.040 1.00 1.00 781 GLN A CA 1
ATOM 2438 C C . GLN A 1 781 ? 130.867 200.015 125.659 1.00 1.00 781 GLN A C 1
ATOM 2439 O O . GLN A 1 781 ? 130.516 199.640 124.539 1.00 1.00 781 GLN A O 1
ATOM 2441 N N . THR A 1 782 ? 129.997 200.428 126.589 1.00 1.00 782 THR A N 1
ATOM 2442 C CA . THR A 1 782 ? 128.560 200.420 126.366 1.00 1.00 782 THR A CA 1
ATOM 2443 C C . THR A 1 782 ? 128.176 201.321 125.209 1.00 1.00 782 THR A C 1
ATOM 2444 O O . THR A 1 782 ? 127.267 201.011 124.435 1.00 1.00 782 THR A O 1
ATOM 2446 N N . GLY A 1 783 ? 128.878 202.439 125.079 1.00 30.00 783 GLY A N 1
ATOM 2447 C CA . GLY A 1 783 ? 128.630 203.398 124.020 1.00 30.00 783 GLY A CA 1
ATOM 2448 C C . GLY A 1 783 ? 128.221 202.702 122.727 1.00 30.00 783 GLY A C 1
ATOM 2449 O O . GLY A 1 783 ? 128.221 203.322 121.658 1.00 30.00 783 GLY A O 1
ATOM 2450 N N . SER A 1 816 ? 137.814 207.369 135.864 1.00 1.00 816 SER A N 1
ATOM 2451 C CA . SER A 1 816 ? 136.557 207.423 136.592 1.00 1.00 816 SER A CA 1
ATOM 2452 C C . SER A 1 816 ? 135.614 208.344 135.863 1.00 1.00 816 SER A C 1
ATOM 2453 O O . SER A 1 816 ? 134.791 209.026 136.467 1.00 1.00 816 SER A O 1
ATOM 2455 N N . THR A 1 817 ? 135.684 208.295 134.544 1.00 1.00 817 THR A N 1
ATOM 2456 C CA . THR A 1 817 ? 134.844 209.106 133.679 1.00 1.00 817 THR A CA 1
ATOM 2457 C C . THR A 1 817 ? 133.378 208.842 133.940 1.00 1.00 817 THR A C 1
ATOM 2458 O O . THR A 1 817 ? 132.558 209.733 133.758 1.00 1.00 817 THR A O 1
ATOM 2460 N N . ILE A 1 818 ? 133.008 207.617 134.315 1.00 1.00 818 ILE A N 1
ATOM 2461 C CA . ILE A 1 818 ? 131.608 207.366 134.596 1.00 1.00 818 ILE A CA 1
ATOM 2462 C C . ILE A 1 818 ? 131.158 208.246 135.768 1.00 1.00 818 ILE A C 1
ATOM 2463 O O . ILE A 1 818 ? 129.996 208.676 135.826 1.00 1.00 818 ILE A O 1
ATOM 2465 N N . ASP A 1 819 ? 132.059 208.461 136.745 1.00 1.00 819 ASP A N 1
ATOM 2466 C CA . ASP A 1 819 ? 131.731 209.269 137.899 1.00 1.00 819 ASP A CA 1
ATOM 2467 C C . ASP A 1 819 ? 131.715 210.718 137.487 1.00 1.00 819 ASP A C 1
ATOM 2468 O O . ASP A 1 819 ? 130.894 211.504 137.961 1.00 1.00 819 ASP A O 1
ATOM 2470 N N . LYS A 1 820 ? 132.639 211.069 136.598 1.00 1.00 820 LYS A N 1
ATOM 2471 C CA . LYS A 1 820 ? 132.725 212.425 136.106 1.00 1.00 820 LYS A CA 1
ATOM 2472 C C . LYS A 1 820 ? 131.474 212.786 135.327 1.00 1.00 820 LYS A C 1
ATOM 2473 O O . LYS A 1 820 ? 131.012 213.921 135.391 1.00 1.00 820 LYS A O 1
ATOM 2475 N N . ALA A 1 821 ? 130.938 211.831 134.565 1.00 1.00 821 ALA A N 1
ATOM 2476 C CA . ALA A 1 821 ? 129.734 212.078 133.803 1.00 1.00 821 ALA A CA 1
ATOM 2477 C C . ALA A 1 821 ? 128.592 212.365 134.759 1.00 1.00 821 ALA A C 1
ATOM 2478 O O . ALA A 1 821 ? 127.792 213.282 134.536 1.00 1.00 821 ALA A O 1
ATOM 2480 N N . VAL A 1 822 ? 128.530 211.612 135.858 1.00 1.00 822 VAL A N 1
ATOM 2481 C CA . VAL A 1 822 ? 127.502 211.874 136.841 1.00 1.00 822 VAL A CA 1
ATOM 2482 C C . VAL A 1 822 ? 127.713 213.245 137.462 1.00 1.00 822 VAL A C 1
ATOM 2483 O O . VAL A 1 822 ? 126.750 213.985 137.694 1.00 1.00 822 VAL A O 1
ATOM 2485 N N . ARG A 1 823 ? 128.986 213.580 137.702 1.00 1.00 823 ARG A N 1
ATOM 2486 C CA . ARG A 1 823 ? 129.372 214.852 138.271 1.00 1.00 823 ARG A CA 1
ATOM 2487 C C . ARG A 1 823 ? 129.007 215.984 137.335 1.00 1.00 823 ARG A C 1
ATOM 2488 O O . ARG A 1 823 ? 128.674 217.080 137.775 1.00 1.00 823 ARG A O 1
ATOM 2490 N N . ALA A 1 824 ? 129.105 215.741 136.031 1.00 1.00 824 ALA A N 1
ATOM 2491 C CA . ALA A 1 824 ? 128.763 216.753 135.057 1.00 1.00 824 ALA A CA 1
ATOM 2492 C C . ALA A 1 824 ? 127.302 217.123 135.203 1.00 1.00 824 ALA A C 1
ATOM 2493 O O . ALA A 1 824 ? 126.930 218.288 135.040 1.00 1.00 824 ALA A O 1
ATOM 2495 N N . TYR A 1 825 ? 126.456 216.134 135.502 1.00 1.00 825 TYR A N 1
ATOM 2496 C CA . TYR A 1 825 ? 125.066 216.468 135.711 1.00 1.00 825 TYR A CA 1
ATOM 2497 C C . TYR A 1 825 ? 124.908 217.140 137.079 1.00 1.00 825 TYR A C 1
ATOM 2498 O O . TYR A 1 825 ? 124.272 218.184 137.189 1.00 1.00 825 TYR A O 1
ATOM 2500 N N . LEU A 1 826 ? 125.579 216.602 138.110 1.00 1.00 826 LEU A N 1
ATOM 2501 C CA . LEU A 1 826 ? 125.478 217.091 139.490 1.00 1.00 826 LEU A CA 1
ATOM 2502 C C . LEU A 1 826 ? 124.718 218.402 139.592 1.00 1.00 826 LEU A C 1
ATOM 2503 O O . LEU A 1 826 ? 124.152 218.704 140.646 1.00 1.00 826 LEU A O 1
ATOM 2505 N N . LEU A 1 864 ? 118.217 219.798 142.843 1.00 1.00 864 LEU A N 1
ATOM 2506 C CA . LEU A 1 864 ? 117.586 219.061 141.754 1.00 1.00 864 LEU A CA 1
ATOM 2507 C C . LEU A 1 864 ? 118.268 219.400 140.453 1.00 1.00 864 LEU A C 1
ATOM 2508 O O . LEU A 1 864 ? 117.799 219.024 139.380 1.00 1.00 864 LEU A O 1
ATOM 2510 N N . LYS A 1 865 ? 119.376 220.120 140.550 1.00 1.00 865 LYS A N 1
ATOM 2511 C CA . LYS A 1 865 ? 120.126 220.514 139.361 1.00 1.00 865 LYS A CA 1
ATOM 2512 C C . LYS A 1 865 ? 120.617 219.297 138.606 1.00 1.00 865 LYS A C 1
ATOM 2513 O O . LYS A 1 865 ? 120.634 219.289 137.373 1.00 1.00 865 LYS A O 1
ATOM 2515 N N . GLN A 1 866 ? 121.008 218.259 139.346 1.00 1.00 866 GLN A N 1
ATOM 2516 C CA . GLN A 1 866 ? 121.489 217.050 138.716 1.00 1.00 866 GLN A CA 1
ATOM 2517 C C . GLN A 1 866 ? 120.388 216.404 137.933 1.00 1.00 866 GLN A C 1
ATOM 2518 O O . GLN A 1 866 ? 120.623 215.822 136.874 1.00 1.00 866 GLN A O 1
ATOM 2520 N N . ALA A 1 867 ? 119.172 216.459 138.490 1.00 1.00 867 ALA A N 1
ATOM 2521 C CA . ALA A 1 867 ? 118.029 215.845 137.856 1.00 1.00 867 ALA A CA 1
ATOM 2522 C C . ALA A 1 867 ? 117.696 216.579 136.582 1.00 1.00 867 ALA A C 1
ATOM 2523 O O . ALA A 1 867 ? 117.342 215.955 135.588 1.00 1.00 867 ALA A O 1
ATOM 2525 N N . ILE A 1 868 ? 117.795 217.911 136.610 1.00 1.00 868 ILE A N 1
ATOM 2526 C CA . ILE A 1 868 ? 117.502 218.701 135.427 1.00 1.00 868 ILE A CA 1
ATOM 2527 C C . ILE A 1 868 ? 118.532 218.470 134.334 1.00 1.00 868 ILE A C 1
ATOM 2528 O O . ILE A 1 868 ? 118.185 218.347 133.154 1.00 1.00 868 ILE A O 1
ATOM 2530 N N . GLY A 1 869 ? 119.805 218.395 134.725 1.00 1.00 869 GLY A N 1
ATOM 2531 C CA . GLY A 1 869 ? 120.857 218.177 133.761 1.00 1.00 869 GLY A CA 1
ATOM 2532 C C . GLY A 1 869 ? 120.757 216.788 133.178 1.00 1.00 869 GLY A C 1
ATOM 2533 O O . GLY A 1 869 ? 120.907 216.588 131.964 1.00 1.00 869 GLY A O 1
ATOM 2534 N N . GLU A 1 870 ? 120.464 215.822 134.042 1.00 1.00 870 GLU A N 1
ATOM 2535 C CA . GLU A 1 870 ? 120.295 214.470 133.603 1.00 1.00 870 GLU A CA 1
ATOM 2536 C C . GLU A 1 870 ? 119.055 214.367 132.742 1.00 1.00 870 GLU A C 1
ATOM 2537 O O . GLU A 1 870 ? 119.048 213.602 131.779 1.00 1.00 870 GLU A O 1
ATOM 2539 N N . LYS A 1 871 ? 117.996 215.123 133.088 1.00 1.00 871 LYS A N 1
ATOM 2540 C CA . LYS A 1 871 ? 116.763 215.096 132.325 1.00 1.00 871 LYS A CA 1
ATOM 2541 C C . LYS A 1 871 ? 117.012 215.582 130.926 1.00 1.00 871 LYS A C 1
ATOM 2542 O O . LYS A 1 871 ? 116.466 215.026 129.976 1.00 1.00 871 LYS A O 1
ATOM 2544 N N . SER A 1 872 ? 117.845 216.607 130.779 1.00 1.00 872 SER A N 1
ATOM 2545 C CA . SER A 1 872 ? 118.133 217.084 129.450 1.00 1.00 872 SER A CA 1
ATOM 2546 C C . SER A 1 872 ? 118.838 216.005 128.636 1.00 1.00 872 SER A C 1
ATOM 2547 O O . SER A 1 872 ? 118.506 215.778 127.463 1.00 1.00 872 SER A O 1
ATOM 2549 N N . SER A 1 873 ? 119.785 215.302 129.269 1.00 1.00 873 SER A N 1
ATOM 2550 C CA . SER A 1 873 ? 120.497 214.243 128.572 1.00 1.00 873 SER A CA 1
ATOM 2551 C C . SER A 1 873 ? 119.558 213.104 128.210 1.00 1.00 873 SER A C 1
ATOM 2552 O O . SER A 1 873 ? 119.634 212.533 127.112 1.00 1.00 873 SER A O 1
ATOM 2554 N N . TYR A 1 874 ? 118.655 212.794 129.136 1.00 1.00 874 TYR A N 1
ATOM 2555 C CA . TYR A 1 874 ? 117.685 211.751 128.942 1.00 1.00 874 TYR A CA 1
ATOM 2556 C C . TYR A 1 874 ? 116.738 212.117 127.834 1.00 1.00 874 TYR A C 1
ATOM 2557 O O . TYR A 1 874 ? 116.317 211.241 127.089 1.00 1.00 874 TYR A O 1
ATOM 2559 N N . ASN A 1 875 ? 116.375 213.398 127.733 1.00 1.00 875 ASN A N 1
ATOM 2560 C CA . ASN A 1 875 ? 115.464 213.833 126.698 1.00 1.00 875 ASN A CA 1
ATOM 2561 C C . ASN A 1 875 ? 116.069 213.604 125.340 1.00 1.00 875 ASN A C 1
ATOM 2562 O O . ASN A 1 875 ? 115.383 213.155 124.416 1.00 1.00 875 ASN A O 1
ATOM 2564 N N . LYS A 1 876 ? 117.367 213.880 125.215 1.00 1.00 876 LYS A N 1
ATOM 2565 C CA . LYS A 1 876 ? 118.025 213.649 123.948 1.00 1.00 876 LYS A CA 1
ATOM 2566 C C . LYS A 1 876 ? 118.039 212.163 123.616 1.00 1.00 876 LYS A C 1
ATOM 2567 O O . LYS A 1 876 ? 117.779 211.760 122.472 1.00 1.00 876 LYS A O 1
ATOM 2569 N N . ILE A 1 877 ? 118.302 211.338 124.635 1.00 1.00 877 ILE A N 1
ATOM 2570 C CA . ILE A 1 877 ? 118.321 209.903 124.444 1.00 1.00 877 ILE A CA 1
ATOM 2571 C C . ILE A 1 877 ? 116.938 209.381 124.092 1.00 1.00 877 ILE A C 1
ATOM 2572 O O . ILE A 1 877 ? 116.795 208.484 123.252 1.00 1.00 877 ILE A O 1
ATOM 2574 N N . LEU A 1 878 ? 115.915 209.952 124.731 1.00 1.00 878 LEU A N 1
ATOM 2575 C CA . LEU A 1 878 ? 114.547 209.554 124.510 1.00 1.00 878 LEU A CA 1
ATOM 2576 C C . LEU A 1 878 ? 114.131 209.841 123.092 1.00 1.00 878 LEU A C 1
ATOM 2577 O O . LEU A 1 878 ? 113.449 209.026 122.468 1.00 1.00 878 LEU A O 1
ATOM 2579 N N . GLU A 1 879 ? 114.554 210.987 122.567 1.00 1.00 879 GLU A N 1
ATOM 2580 C CA . GLU A 1 879 ? 114.210 211.323 121.209 1.00 1.00 879 GLU A CA 1
ATOM 2581 C C . GLU A 1 879 ? 114.827 210.328 120.232 1.00 1.00 879 GLU A C 1
ATOM 2582 O O . GLU A 1 879 ? 114.171 209.915 119.270 1.00 1.00 879 GLU A O 1
ATOM 2584 N N . GLU A 1 880 ? 116.079 209.922 120.479 1.00 1.00 880 GLU A N 1
ATOM 2585 C CA . GLU A 1 880 ? 116.713 208.957 119.593 1.00 1.00 880 GLU A CA 1
ATOM 2586 C C . GLU A 1 880 ? 116.001 207.625 119.655 1.00 1.00 880 GLU A C 1
ATOM 2587 O O . GLU A 1 880 ? 115.818 206.958 118.632 1.00 1.00 880 GLU A O 1
ATOM 2589 N N . PHE A 1 881 ? 115.600 207.234 120.861 1.00 1.00 881 PHE A N 1
ATOM 2590 C CA . PHE A 1 881 ? 114.899 205.986 121.033 1.00 1.00 881 PHE A CA 1
ATOM 2591 C C . PHE A 1 881 ? 113.558 206.030 120.327 1.00 1.00 881 PHE A C 1
ATOM 2592 O O . PHE A 1 881 ? 113.132 205.033 119.749 1.00 1.00 881 PHE A O 1
ATOM 2594 N N . THR A 1 882 ? 112.889 207.190 120.382 1.00 1.00 882 THR A N 1
ATOM 2595 C CA . THR A 1 882 ? 111.611 207.373 119.720 1.00 1.00 882 THR A CA 1
ATOM 2596 C C . THR A 1 882 ? 111.769 207.278 118.217 1.00 1.00 882 THR A C 1
ATOM 2597 O O . THR A 1 882 ? 110.923 206.715 117.523 1.00 1.00 882 THR A O 1
ATOM 2599 N N . GLU A 1 883 ? 112.869 207.833 117.712 1.00 1.00 883 GLU A N 1
ATOM 2600 C CA . GLU A 1 883 ? 113.180 207.781 116.297 1.00 1.00 883 GLU A CA 1
ATOM 2601 C C . GLU A 1 883 ? 113.436 206.345 115.852 1.00 1.00 883 GLU A C 1
ATOM 2602 O O . GLU A 1 883 ? 113.037 205.924 114.759 1.00 1.00 883 GLU A O 1
ATOM 2604 N N . VAL A 1 884 ? 114.053 205.561 116.735 1.00 30.00 884 VAL A N 1
ATOM 2605 C CA . VAL A 1 884 ? 114.433 204.182 116.457 1.00 30.00 884 VAL A CA 1
ATOM 2606 C C . VAL A 1 884 ? 113.265 203.207 116.596 1.00 30.00 884 VAL A C 1
ATOM 2607 O O . VAL A 1 884 ? 113.243 202.355 117.489 1.00 30.00 884 VAL A O 1
ATOM 2609 N N . LEU A 1 885 ? 112.289 203.351 115.706 1.00 30.00 885 LEU A N 1
ATOM 2610 C CA . LEU A 1 885 ? 111.105 202.505 115.710 1.00 30.00 885 LEU A CA 1
ATOM 2611 C C . LEU A 1 885 ? 111.442 201.090 115.281 1.00 30.00 885 LEU A C 1
ATOM 2612 O O . LEU A 1 885 ? 112.215 200.889 114.346 1.00 30.00 885 LEU A O 1
ATOM 2614 N N . GLY A 1 886 ? 110.828 200.107 115.947 1.00 30.00 886 GLY A N 1
ATOM 2615 C CA . GLY A 1 886 ? 110.971 198.695 115.591 1.00 30.00 886 GLY A CA 1
ATOM 2616 C C . GLY A 1 886 ? 112.437 198.337 115.397 1.00 30.00 886 GLY A C 1
ATOM 2617 O O . GLY A 1 886 ? 112.797 197.606 114.474 1.00 30.00 886 GLY A O 1
ATOM 2618 N N . GLU A 1 887 ? 113.292 198.783 116.305 1.00 30.00 887 GLU A N 1
ATOM 2619 C CA . GLU A 1 887 ? 114.724 198.585 116.135 1.00 30.00 887 GLU A CA 1
ATOM 2620 C C . GLU A 1 887 ? 115.245 197.221 116.551 1.00 30.00 887 GLU A C 1
ATOM 2621 O O . GLU A 1 887 ? 116.043 197.107 117.480 1.00 30.00 887 GLU A O 1
ATOM 2623 N N . LYS A 1 888 ? 114.793 196.189 115.863 1.00 30.00 888 LYS A N 1
ATOM 2624 C CA . LYS A 1 888 ? 115.274 194.845 116.140 1.00 30.00 888 LYS A CA 1
ATOM 2625 C C . LYS A 1 888 ? 115.013 193.909 114.980 1.00 30.00 888 LYS A C 1
ATOM 2626 O O . LYS A 1 888 ? 113.870 193.801 114.542 1.00 30.00 888 LYS A O 1
ATOM 2628 N N . LEU A 1 889 ? 116.040 193.163 114.553 1.00 30.00 889 LEU A N 1
ATOM 2629 C CA . LEU A 1 889 ? 115.895 192.153 113.501 1.00 30.00 889 LEU A CA 1
ATOM 2630 C C . LEU A 1 889 ? 114.945 192.630 112.408 1.00 30.00 889 LEU A C 1
ATOM 2631 O O . LEU A 1 889 ? 115.190 193.631 111.734 1.00 30.00 889 LEU A O 1
ATOM 2633 N N . LEU A 1 890 ? 113.861 191.874 112.237 1.00 30.00 890 LEU A N 1
ATOM 2634 C CA . LEU A 1 890 ? 112.768 192.170 111.335 1.00 30.00 890 LEU A CA 1
ATOM 2635 C C . LEU A 1 890 ? 111.512 192.047 112.178 1.00 30.00 890 LEU A C 1
ATOM 2636 O O . LEU A 1 890 ? 110.513 191.454 111.766 1.00 30.00 890 LEU A O 1
ATOM 2638 N N . CYS A 1 891 ? 111.616 192.567 113.402 1.00 1.00 891 CYS A N 1
ATOM 2639 C CA . CYS A 1 891 ? 110.582 192.518 114.420 1.00 1.00 891 CYS A CA 1
ATOM 2640 C C . CYS A 1 891 ? 110.475 193.855 115.160 1.00 1.00 891 CYS A C 1
ATOM 2641 O O . CYS A 1 891 ? 110.149 194.871 114.546 1.00 1.00 891 CYS A O 1
ATOM 2643 N N . ASN A 1 892 ? 110.696 193.865 116.484 1.00 1.00 892 ASN A N 1
ATOM 2644 C CA . ASN A 1 892 ? 110.644 195.123 117.205 1.00 1.00 892 ASN A CA 1
ATOM 2645 C C . ASN A 1 892 ? 111.404 195.068 118.520 1.00 1.00 892 ASN A C 1
ATOM 2646 O O . ASN A 1 892 ? 111.472 194.045 119.210 1.00 1.00 892 ASN A O 1
ATOM 2648 N N . HIS A 1 893 ? 111.888 196.221 118.933 1.00 1.00 893 HIS A N 1
ATOM 2649 C CA . HIS A 1 893 ? 112.622 196.368 120.171 1.00 1.00 893 HIS A CA 1
ATOM 2650 C C . HIS A 1 893 ? 111.688 196.493 121.362 1.00 1.00 893 HIS A C 1
ATOM 2651 O O . HIS A 1 893 ? 111.550 197.559 121.957 1.00 1.00 893 HIS A O 1
ATOM 2653 N N . TYR A 1 894 ? 111.100 195.370 121.752 1.00 1.00 894 TYR A N 1
ATOM 2654 C CA . TYR A 1 894 ? 110.090 195.320 122.820 1.00 1.00 894 TYR A CA 1
ATOM 2655 C C . TYR A 1 894 ? 110.615 195.896 124.132 1.00 1.00 894 TYR A C 1
ATOM 2656 O O . TYR A 1 894 ? 109.872 196.531 124.888 1.00 1.00 894 TYR A O 1
ATOM 2658 N N . SER A 1 895 ? 111.916 195.739 124.360 1.00 1.00 895 SER A N 1
ATOM 2659 C CA . SER A 1 895 ? 112.610 196.184 125.563 1.00 1.00 895 SER A CA 1
ATOM 2660 C C . SER A 1 895 ? 112.494 197.678 125.764 1.00 1.00 895 SER A C 1
ATOM 2661 O O . SER A 1 895 ? 112.711 198.170 126.872 1.00 1.00 895 SER A O 1
ATOM 2663 N N . SER A 1 896 ? 112.174 198.416 124.710 1.00 1.00 896 SER A N 1
ATOM 2664 C CA . SER A 1 896 ? 112.043 199.847 124.812 1.00 1.00 896 SER A CA 1
ATOM 2665 C C . SER A 1 896 ? 110.993 200.202 125.852 1.00 1.00 896 SER A C 1
ATOM 2666 O O . SER A 1 896 ? 111.111 201.231 126.521 1.00 1.00 896 SER A O 1
ATOM 2668 N N . SER A 1 897 ? 109.940 199.378 125.985 1.00 1.00 897 SER A N 1
ATOM 2669 C CA . SER A 1 897 ? 108.915 199.673 126.971 1.00 1.00 897 SER A CA 1
ATOM 2670 C C . SER A 1 897 ? 109.506 199.608 128.369 1.00 1.00 897 SER A C 1
ATOM 2671 O O . SER A 1 897 ? 109.114 200.362 129.267 1.00 1.00 897 SER A O 1
ATOM 2673 N N . ASN A 1 898 ? 110.414 198.655 128.568 1.00 1.00 898 ASN A N 1
ATOM 2674 C CA . ASN A 1 898 ? 111.039 198.461 129.855 1.00 1.00 898 ASN A CA 1
ATOM 2675 C C . ASN A 1 898 ? 112.005 199.592 130.125 1.00 1.00 898 ASN A C 1
ATOM 2676 O O . ASN A 1 898 ? 112.129 200.054 131.261 1.00 1.00 898 ASN A O 1
ATOM 2678 N N . GLN A 1 899 ? 112.693 200.042 129.079 1.00 1.00 899 GLN A N 1
ATOM 2679 C CA . GLN A 1 899 ? 113.634 201.131 129.234 1.00 1.00 899 GLN A CA 1
ATOM 2680 C C . GLN A 1 899 ? 112.914 202.407 129.644 1.00 1.00 899 GLN A C 1
ATOM 2681 O O . GLN A 1 899 ? 113.407 203.167 130.488 1.00 1.00 899 GLN A O 1
ATOM 2683 N N . ALA A 1 900 ? 111.738 202.637 129.048 1.00 1.00 900 ALA A N 1
ATOM 2684 C CA . ALA A 1 900 ? 110.949 203.807 129.371 1.00 1.00 900 ALA A CA 1
ATOM 2685 C C . ALA A 1 900 ? 110.485 203.732 130.814 1.00 1.00 900 ALA A C 1
ATOM 2686 O O . ALA A 1 900 ? 110.527 204.730 131.540 1.00 1.00 900 ALA A O 1
ATOM 2688 N N . MET A 1 901 ? 110.102 202.531 131.257 1.00 1.00 901 MET A N 1
ATOM 2689 C CA . MET A 1 901 ? 109.708 202.352 132.635 1.00 1.00 901 MET A CA 1
ATOM 2690 C C . MET A 1 901 ? 110.885 202.587 133.578 1.00 1.00 901 MET A C 1
ATOM 2691 O O . MET A 1 901 ? 110.705 203.155 134.658 1.00 1.00 901 MET A O 1
ATOM 2693 N N . LEU A 1 902 ? 112.088 202.147 133.189 1.00 1.00 902 LEU A N 1
ATOM 2694 C CA . LEU A 1 902 ? 113.248 202.342 134.043 1.00 1.00 902 LEU A CA 1
ATOM 2695 C C . LEU A 1 902 ? 113.535 203.821 134.232 1.00 1.00 902 LEU A C 1
ATOM 2696 O O . LEU A 1 902 ? 113.841 204.275 135.346 1.00 1.00 902 LEU A O 1
ATOM 2698 N N . LEU A 1 903 ? 113.394 204.587 133.148 1.00 1.00 903 LEU A N 1
ATOM 2699 C CA . LEU A 1 903 ? 113.606 206.018 133.219 1.00 1.00 903 LEU A CA 1
ATOM 2700 C C . LEU A 1 903 ? 112.573 206.664 134.122 1.00 1.00 903 LEU A C 1
ATOM 2701 O O . LEU A 1 903 ? 112.893 207.547 134.932 1.00 1.00 903 LEU A O 1
ATOM 2703 N N . LEU A 1 904 ? 111.331 206.187 134.019 1.00 1.00 904 LEU A N 1
ATOM 2704 C CA . LEU A 1 904 ? 110.279 206.728 134.838 1.00 1.00 904 LEU A CA 1
ATOM 2705 C C . LEU A 1 904 ? 110.548 206.488 136.300 1.00 1.00 904 LEU A C 1
ATOM 2706 O O . LEU A 1 904 ? 110.338 207.373 137.131 1.00 1.00 904 LEU A O 1
ATOM 2708 N N . THR A 1 905 ? 111.047 205.298 136.623 1.00 1.00 905 THR A N 1
ATOM 2709 C CA . THR A 1 905 ? 111.301 204.970 138.005 1.00 1.00 905 THR A CA 1
ATOM 2710 C C . THR A 1 905 ? 112.344 205.871 138.622 1.00 1.00 905 THR A C 1
ATOM 2711 O O . THR A 1 905 ? 112.166 206.325 139.754 1.00 1.00 905 THR A O 1
ATOM 2713 N N . SER A 1 906 ? 113.414 206.176 137.888 1.00 1.00 906 SER A N 1
ATOM 2714 C CA . SER A 1 906 ? 114.426 207.041 138.468 1.00 1.00 906 SER A CA 1
ATOM 2715 C C . SER A 1 906 ? 113.877 208.431 138.731 1.00 1.00 906 SER A C 1
ATOM 2716 O O . SER A 1 906 ? 114.145 209.037 139.777 1.00 1.00 906 SER A O 1
ATOM 2718 N N . TYR A 1 907 ? 113.088 208.938 137.791 1.00 1.00 907 TYR A N 1
ATOM 2719 C CA . TYR A 1 907 ? 112.533 210.259 137.972 1.00 1.00 907 TYR A CA 1
ATOM 2720 C C . TYR A 1 907 ? 111.542 210.276 139.116 1.00 1.00 907 TYR A C 1
ATOM 2721 O O . TYR A 1 907 ? 111.521 211.202 139.918 1.00 1.00 907 TYR A O 1
ATOM 2723 N N . ILE A 1 908 ? 110.737 209.236 139.239 1.00 1.00 908 ILE A N 1
ATOM 2724 C CA . ILE A 1 908 ? 109.785 209.197 140.323 1.00 1.00 908 ILE A CA 1
ATOM 2725 C C . ILE A 1 908 ? 110.498 209.095 141.664 1.00 1.00 908 ILE A C 1
ATOM 2726 O O . ILE A 1 908 ? 110.082 209.701 142.654 1.00 1.00 908 ILE A O 1
ATOM 2728 N N . GLU A 1 909 ? 111.606 208.340 141.697 1.00 1.00 909 GLU A N 1
ATOM 2729 C CA . GLU A 1 909 ? 112.377 208.135 142.915 1.00 1.00 909 GLU A CA 1
ATOM 2730 C C . GLU A 1 909 ? 112.892 209.450 143.459 1.00 1.00 909 GLU A C 1
ATOM 2731 O O . GLU A 1 909 ? 112.958 209.648 144.674 1.00 1.00 909 GLU A O 1
ATOM 2733 N N . ALA A 1 910 ? 113.253 210.358 142.559 1.00 1.00 910 ALA A N 1
ATOM 2734 C CA . ALA A 1 910 ? 113.744 211.671 142.918 1.00 1.00 910 ALA A CA 1
ATOM 2735 C C . ALA A 1 910 ? 113.303 212.076 144.317 1.00 1.00 910 ALA A C 1
ATOM 2736 O O . ALA A 1 910 ? 113.504 213.224 144.724 1.00 1.00 910 ALA A O 1
ATOM 2738 N N . SER A 1 925 ? 110.168 217.197 144.305 1.00 30.00 925 SER A N 1
ATOM 2739 C CA . SER A 1 925 ? 110.458 216.018 143.496 1.00 30.00 925 SER A CA 1
ATOM 2740 C C . SER A 1 925 ? 109.260 215.670 142.646 1.00 30.00 925 SER A C 1
ATOM 2741 O O . SER A 1 925 ? 109.349 214.872 141.713 1.00 30.00 925 SER A O 1
ATOM 2743 N N . ASP A 1 926 ? 108.152 216.342 142.914 1.00 1.00 926 ASP A N 1
ATOM 2744 C CA . ASP A 1 926 ? 106.909 216.094 142.188 1.00 1.00 926 ASP A CA 1
ATOM 2745 C C . ASP A 1 926 ? 107.093 216.322 140.697 1.00 1.00 926 ASP A C 1
ATOM 2746 O O . ASP A 1 926 ? 106.476 215.638 139.885 1.00 1.00 926 ASP A O 1
ATOM 2748 N N . CYS A 1 927 ? 107.919 217.297 140.329 1.00 1.00 927 CYS A N 1
ATOM 2749 C CA . CYS A 1 927 ? 108.177 217.572 138.929 1.00 1.00 927 CYS A CA 1
ATOM 2750 C C . CYS A 1 927 ? 108.862 216.395 138.250 1.00 1.00 927 CYS A C 1
ATOM 2751 O O . CYS A 1 927 ? 108.665 216.163 137.052 1.00 1.00 927 CYS A O 1
ATOM 2753 N N . ASN A 1 928 ? 109.729 215.684 138.981 1.00 1.00 928 ASN A N 1
ATOM 2754 C CA . ASN A 1 928 ? 110.414 214.568 138.381 1.00 1.00 928 ASN A CA 1
ATOM 2755 C C . ASN A 1 928 ? 109.409 213.464 138.207 1.00 1.00 928 ASN A C 1
ATOM 2756 O O . ASN A 1 928 ? 109.354 212.829 137.162 1.00 1.00 928 ASN A O 1
ATOM 2758 N N . ASP A 1 929 ? 108.516 213.321 139.179 1.00 1.00 929 ASP A N 1
ATOM 2759 C CA . ASP A 1 929 ? 107.477 212.332 139.036 1.00 1.00 929 ASP A CA 1
ATOM 2760 C C . ASP A 1 929 ? 106.611 212.693 137.822 1.00 1.00 929 ASP A C 1
ATOM 2761 O O . ASP A 1 929 ? 106.173 211.812 137.080 1.00 1.00 929 ASP A O 1
ATOM 2763 N N . ILE A 1 930 ? 106.378 213.990 137.580 1.00 1.00 930 ILE A N 1
ATOM 2764 C CA . ILE A 1 930 ? 105.613 214.352 136.399 1.00 1.00 930 ILE A CA 1
ATOM 2765 C C . ILE A 1 930 ? 106.368 213.883 135.154 1.00 1.00 930 ILE A C 1
ATOM 2766 O O . ILE A 1 930 ? 105.772 213.331 134.218 1.00 1.00 930 ILE A O 1
ATOM 2768 N N . LEU A 1 931 ? 107.695 214.044 135.159 1.00 1.00 931 LEU A N 1
ATOM 2769 C CA . LEU A 1 931 ? 108.497 213.565 134.044 1.00 1.00 931 LEU A CA 1
ATOM 2770 C C . LEU A 1 931 ? 108.384 212.046 133.928 1.00 1.00 931 LEU A C 1
ATOM 2771 O O . LEU A 1 931 ? 108.326 211.493 132.818 1.00 1.00 931 LEU A O 1
ATOM 2773 N N . ASP A 1 932 ? 108.323 211.379 135.079 1.00 1.00 932 ASP A N 1
ATOM 2774 C CA . ASP A 1 932 ? 108.225 209.940 135.131 1.00 1.00 932 ASP A CA 1
ATOM 2775 C C . ASP A 1 932 ? 106.974 209.466 134.464 1.00 1.00 932 ASP A C 1
ATOM 2776 O O . ASP A 1 932 ? 106.978 208.429 133.808 1.00 1.00 932 ASP A O 1
ATOM 2778 N N . TRP A 1 933 ? 105.894 210.218 134.632 1.00 1.00 933 TRP A N 1
ATOM 2779 C CA . TRP A 1 933 ? 104.627 209.849 134.051 1.00 1.00 933 TRP A CA 1
ATOM 2780 C C . TRP A 1 933 ? 104.721 209.811 132.549 1.00 1.00 933 TRP A C 1
ATOM 2781 O O . TRP A 1 933 ? 104.081 208.980 131.906 1.00 1.00 933 TRP A O 1
ATOM 2783 N N . ILE A 1 934 ? 105.470 210.743 131.966 1.00 1.00 934 ILE A N 1
ATOM 2784 C CA . ILE A 1 934 ? 105.588 210.734 130.518 1.00 1.00 934 ILE A CA 1
ATOM 2785 C C . ILE A 1 934 ? 106.384 209.519 130.050 1.00 1.00 934 ILE A C 1
ATOM 2786 O O . ILE A 1 934 ? 106.027 208.860 129.063 1.00 1.00 934 ILE A O 1
ATOM 2788 N N . ILE A 1 935 ? 107.460 209.203 130.769 1.00 1.00 935 ILE A N 1
ATOM 2789 C CA . ILE A 1 935 ? 108.252 208.050 130.378 1.00 1.00 935 ILE A CA 1
ATOM 2790 C C . ILE A 1 935 ? 107.430 206.780 130.551 1.00 1.00 935 ILE A C 1
ATOM 2791 O O . ILE A 1 935 ? 107.443 205.885 129.697 1.00 1.00 935 ILE A O 1
ATOM 2793 N N . SER A 1 936 ? 106.668 206.733 131.637 1.00 1.00 936 SER A N 1
ATOM 2794 C CA . SER A 1 936 ? 105.823 205.608 131.935 1.00 1.00 936 SER A CA 1
ATOM 2795 C C . SER A 1 936 ? 104.732 205.476 130.899 1.00 1.00 936 SER A C 1
ATOM 2796 O O . SER A 1 936 ? 104.401 204.365 130.496 1.00 1.00 936 SER A O 1
ATOM 2798 N N . ARG A 1 937 ? 104.202 206.602 130.422 1.00 1.00 937 ARG A N 1
ATOM 2799 C CA . ARG A 1 937 ? 103.164 206.563 129.420 1.00 1.00 937 ARG A CA 1
ATOM 2800 C C . ARG A 1 937 ? 103.666 205.861 128.174 1.00 1.00 937 ARG A C 1
ATOM 2801 O O . ARG A 1 937 ? 102.907 205.155 127.511 1.00 1.00 937 ARG A O 1
ATOM 2803 N N . PHE A 1 938 ? 104.940 206.052 127.825 1.00 1.00 938 PHE A N 1
ATOM 2804 C CA . PHE A 1 938 ? 105.446 205.340 126.666 1.00 1.00 938 PHE A CA 1
ATOM 2805 C C . PHE A 1 938 ? 105.480 203.838 126.960 1.00 1.00 938 PHE A C 1
ATOM 2806 O O . PHE A 1 938 ? 105.039 203.015 126.157 1.00 1.00 938 PHE A O 1
ATOM 2808 N N . GLU A 1 939 ? 105.915 203.474 128.171 1.00 1.00 939 GLU A N 1
ATOM 2809 C CA . GLU A 1 939 ? 105.984 202.062 128.561 1.00 1.00 939 GLU A CA 1
ATOM 2810 C C . GLU A 1 939 ? 104.600 201.415 128.552 1.00 1.00 939 GLU A C 1
ATOM 2811 O O . GLU A 1 939 ? 104.431 200.261 128.130 1.00 1.00 939 GLU A O 1
ATOM 2813 N N . ASP A 1 940 ? 103.603 202.217 128.939 1.00 1.00 940 ASP A N 1
ATOM 2814 C CA . ASP A 1 940 ? 102.196 201.867 129.089 1.00 1.00 940 ASP A CA 1
ATOM 2815 C C . ASP A 1 940 ? 101.568 201.424 127.798 1.00 1.00 940 ASP A C 1
ATOM 2816 O O . ASP A 1 940 ? 100.503 200.808 127.803 1.00 1.00 940 ASP A O 1
ATOM 2818 N N . ASN A 1 941 ? 102.183 201.758 126.677 1.00 1.00 941 ASN A N 1
ATOM 2819 C CA . ASN A 1 941 ? 101.640 201.346 125.414 1.00 1.00 941 ASN A CA 1
ATOM 2820 C C . ASN A 1 941 ? 101.575 199.832 125.365 1.00 1.00 941 ASN A C 1
ATOM 2821 O O . ASN A 1 941 ? 100.693 199.269 124.713 1.00 1.00 941 ASN A O 1
ATOM 2823 N N . SER A 1 942 ? 102.522 199.162 126.039 1.00 1.00 942 SER A N 1
ATOM 2824 C CA . SER A 1 942 ? 102.582 197.724 126.020 1.00 1.00 942 SER A CA 1
ATOM 2825 C C . SER A 1 942 ? 102.547 197.284 124.580 1.00 1.00 942 SER A C 1
ATOM 2826 O O . SER A 1 942 ? 103.369 197.750 123.794 1.00 1.00 942 SER A O 1
ATOM 2828 N N . PHE A 1 943 ? 101.633 196.368 124.215 1.00 30.00 943 PHE A N 1
ATOM 2829 C CA . PHE A 1 943 ? 101.562 195.897 122.831 1.00 30.00 943 PHE A CA 1
ATOM 2830 C C . PHE A 1 943 ? 102.959 195.505 122.385 1.00 30.00 943 PHE A C 1
ATOM 2831 O O . PHE A 1 943 ? 103.432 195.885 121.314 1.00 30.00 943 PHE A O 1
ATOM 2833 N N . THR A 1 944 ? 103.605 194.732 123.230 1.00 30.00 944 THR A N 1
ATOM 2834 C CA . THR A 1 944 ? 104.980 194.339 123.074 1.00 30.00 944 THR A CA 1
ATOM 2835 C C . THR A 1 944 ? 105.168 193.000 123.702 1.00 30.00 944 THR A C 1
ATOM 2836 O O . THR A 1 944 ? 104.331 192.563 124.492 1.00 30.00 944 THR A O 1
ATOM 2838 N N . GLY A 1 945 ? 106.259 192.334 123.376 1.00 1.00 945 GLY A N 1
ATOM 2839 C CA . GLY A 1 945 ? 106.484 191.048 123.983 1.00 1.00 945 GLY A CA 1
ATOM 2840 C C . GLY A 1 945 ? 106.332 191.202 125.474 1.00 1.00 945 GLY A C 1
ATOM 2841 O O . GLY A 1 945 ? 106.930 192.096 126.087 1.00 1.00 945 GLY A O 1
ATOM 2842 N N . VAL A 1 946 ? 105.605 190.254 126.061 1.00 1.00 946 VAL A N 1
ATOM 2843 C CA . VAL A 1 946 ? 105.251 190.274 127.467 1.00 1.00 946 VAL A CA 1
ATOM 2844 C C . VAL A 1 946 ? 106.432 190.377 128.379 1.00 1.00 946 VAL A C 1
ATOM 2845 O O . VAL A 1 946 ? 106.354 191.011 129.418 1.00 1.00 946 VAL A O 1
ATOM 2847 N N . ALA A 1 947 ? 107.560 189.800 128.039 1.00 1.00 947 ALA A N 1
ATOM 2848 C CA . ALA A 1 947 ? 108.646 189.919 128.985 1.00 1.00 947 ALA A CA 1
ATOM 2849 C C . ALA A 1 947 ? 108.970 191.383 129.261 1.00 1.00 947 ALA A C 1
ATOM 2850 O O . ALA A 1 947 ? 109.316 191.746 130.390 1.00 1.00 947 ALA A O 1
ATOM 2852 N N . PRO A 1 948 ? 108.865 192.241 128.242 1.00 1.00 948 PRO A N 1
ATOM 2853 C CA . PRO A 1 948 ? 109.184 193.636 128.441 1.00 1.00 948 PRO A CA 1
ATOM 2854 C C . PRO A 1 948 ? 107.993 194.374 129.013 1.00 1.00 948 PRO A C 1
ATOM 2855 O O . PRO A 1 948 ? 108.135 195.212 129.909 1.00 1.00 948 PRO A O 1
ATOM 2857 N N . THR A 1 949 ? 106.807 194.081 128.476 1.00 1.00 949 THR A N 1
ATOM 2858 C CA . THR A 1 949 ? 105.608 194.797 128.894 1.00 1.00 949 THR A CA 1
ATOM 2859 C C . THR A 1 949 ? 105.243 194.485 130.348 1.00 1.00 949 THR A C 1
ATOM 2860 O O . THR A 1 949 ? 104.764 195.359 131.080 1.00 1.00 949 THR A O 1
ATOM 2862 N N . VAL A 1 950 ? 105.434 193.228 130.749 1.00 1.00 950 VAL A N 1
ATOM 2863 C CA . VAL A 1 950 ? 105.109 192.791 132.082 1.00 1.00 950 VAL A CA 1
ATOM 2864 C C . VAL A 1 950 ? 106.149 193.270 133.053 1.00 1.00 950 VAL A C 1
ATOM 2865 O O . VAL A 1 950 ? 105.799 193.674 134.160 1.00 1.00 950 VAL A O 1
ATOM 2867 N N . ASN A 1 951 ? 107.435 193.232 132.672 1.00 1.00 951 ASN A N 1
ATOM 2868 C CA . ASN A 1 951 ? 108.442 193.719 133.581 1.00 1.00 951 ASN A CA 1
ATOM 2869 C C . ASN A 1 951 ? 108.228 195.198 133.815 1.00 1.00 951 ASN A C 1
ATOM 2870 O O . ASN A 1 951 ? 108.401 195.683 134.937 1.00 1.00 951 ASN A O 1
ATOM 2872 N N . LEU A 1 952 ? 107.837 195.924 132.758 1.00 1.00 952 LEU A N 1
ATOM 2873 C CA . LEU A 1 952 ? 107.591 197.340 132.890 1.00 1.00 952 LEU A CA 1
ATOM 2874 C C . LEU A 1 952 ? 106.417 197.590 133.830 1.00 1.00 952 LEU A C 1
ATOM 2875 O O . LEU A 1 952 ? 106.482 198.478 134.689 1.00 1.00 952 LEU A O 1
ATOM 2877 N N . SER A 1 953 ? 105.354 196.781 133.704 1.00 1.00 953 SER A N 1
ATOM 2878 C CA . SER A 1 953 ? 104.200 196.934 134.570 1.00 1.00 953 SER A CA 1
ATOM 2879 C C . SER A 1 953 ? 104.563 196.633 136.014 1.00 1.00 953 SER A C 1
ATOM 2880 O O . SER A 1 953 ? 104.095 197.309 136.934 1.00 1.00 953 SER A O 1
ATOM 2882 N N . MET A 1 954 ? 105.407 195.617 136.214 1.00 1.00 954 MET A N 1
ATOM 2883 C CA . MET A 1 954 ? 105.834 195.249 137.546 1.00 1.00 954 MET A CA 1
ATOM 2884 C C . MET A 1 954 ? 106.652 196.354 138.178 1.00 1.00 954 MET A C 1
ATOM 2885 O O . MET A 1 954 ? 106.504 196.631 139.370 1.00 1.00 954 MET A O 1
ATOM 2887 N N . LEU A 1 955 ? 107.516 196.994 137.386 1.00 1.00 955 LEU A N 1
ATOM 2888 C CA . LEU A 1 955 ? 108.315 198.089 137.895 1.00 1.00 955 LEU A CA 1
ATOM 2889 C C . LEU A 1 955 ? 107.415 199.241 138.298 1.00 1.00 955 LEU A C 1
ATOM 2890 O O . LEU A 1 955 ? 107.646 199.903 139.320 1.00 1.00 955 LEU A O 1
ATOM 2892 N N . LEU A 1 956 ? 106.377 199.479 137.492 1.00 1.00 956 LEU A N 1
ATOM 2893 C CA . LEU A 1 956 ? 105.445 200.538 137.792 1.00 1.00 956 LEU A CA 1
ATOM 2894 C C . LEU A 1 956 ? 104.720 200.236 139.081 1.00 1.00 956 LEU A C 1
ATOM 2895 O O . LEU A 1 956 ? 104.505 201.131 139.906 1.00 1.00 956 LEU A O 1
ATOM 2897 N N . LEU A 1 957 ? 104.353 198.972 139.262 1.00 1.00 957 LEU A N 1
ATOM 2898 C CA . LEU A 1 957 ? 103.688 198.562 140.469 1.00 1.00 957 LEU A CA 1
ATOM 2899 C C . LEU A 1 957 ? 104.628 198.692 141.658 1.00 1.00 957 LEU A C 1
ATOM 2900 O O . LEU A 1 957 ? 104.196 199.065 142.745 1.00 1.00 957 LEU A O 1
ATOM 2902 N N . SER A 1 958 ? 105.920 198.415 141.477 1.00 1.00 958 SER A N 1
ATOM 2903 C CA . SER A 1 958 ? 106.839 198.569 142.593 1.00 1.00 958 SER A CA 1
ATOM 2904 C C . SER A 1 958 ? 106.853 200.027 143.054 1.00 1.00 958 SER A C 1
ATOM 2905 O O . SER A 1 958 ? 106.869 200.313 144.261 1.00 1.00 958 SER A O 1
ATOM 2907 N N . LEU A 1 959 ? 106.812 200.958 142.093 1.00 1.00 959 LEU A N 1
ATOM 2908 C CA . LEU A 1 959 ? 106.750 202.365 142.447 1.00 1.00 959 LEU A CA 1
ATOM 2909 C C . LEU A 1 959 ? 105.435 202.658 143.164 1.00 1.00 959 LEU A C 1
ATOM 2910 O O . LEU A 1 959 ? 105.404 203.408 144.144 1.00 1.00 959 LEU A O 1
ATOM 2912 N N . LEU A 1 960 ? 104.352 202.034 142.691 1.00 1.00 960 LEU A N 1
ATOM 2913 C CA . LEU A 1 960 ? 103.038 202.198 143.284 1.00 1.00 960 LEU A CA 1
ATOM 2914 C C . LEU A 1 960 ? 103.014 201.718 144.708 1.00 1.00 960 LEU A C 1
ATOM 2915 O O . LEU A 1 960 ? 102.347 202.309 145.555 1.00 1.00 960 LEU A O 1
ATOM 2917 N N . GLN A 1 961 ? 103.741 200.636 144.972 1.00 1.00 961 GLN A N 1
ATOM 2918 C CA . GLN A 1 961 ? 103.822 200.066 146.297 1.00 1.00 961 GLN A CA 1
ATOM 2919 C C . GLN A 1 961 ? 104.454 201.052 147.252 1.00 1.00 961 GLN A C 1
ATOM 2920 O O . GLN A 1 961 ? 103.977 201.237 148.373 1.00 1.00 961 GLN A O 1
ATOM 2922 N N . ASN A 1 962 ? 105.500 201.740 146.786 1.00 1.00 962 ASN A N 1
ATOM 2923 C CA . ASN A 1 962 ? 106.123 202.781 147.593 1.00 1.00 962 ASN A CA 1
ATOM 2924 C C . ASN A 1 962 ? 105.119 203.917 147.813 1.00 1.00 962 ASN A C 1
ATOM 2925 O O . ASN A 1 962 ? 105.030 204.496 148.901 1.00 1.00 962 ASN A O 1
ATOM 2927 N N . HIS A 1 963 ? 104.332 204.159 146.764 1.00 1.00 963 HIS A N 1
ATOM 2928 C CA . HIS A 1 963 ? 103.278 205.149 146.658 1.00 1.00 963 HIS A CA 1
ATOM 2929 C C . HIS A 1 963 ? 103.797 206.569 146.795 1.00 1.00 963 HIS A C 1
ATOM 2930 O O . HIS A 1 963 ? 105.003 206.809 146.880 1.00 1.00 963 HIS A O 1
ATOM 2932 N N . ASP A 1 964 ? 102.875 207.531 146.736 1.00 1.00 964 ASP A N 1
ATOM 2933 C CA . ASP A 1 964 ? 103.221 208.940 146.853 1.00 1.00 964 ASP A CA 1
ATOM 2934 C C . ASP A 1 964 ? 102.040 209.745 147.390 1.00 1.00 964 ASP A C 1
ATOM 2935 O O . ASP A 1 964 ? 101.631 209.588 148.538 1.00 1.00 964 ASP A O 1
ATOM 2937 N N . LEU A 1 965 ? 101.482 210.604 146.537 1.00 30.00 965 LEU A N 1
ATOM 2938 C CA . LEU A 1 965 ? 100.330 211.421 146.873 1.00 30.00 965 LEU A CA 1
ATOM 2939 C C . LEU A 1 965 ? 99.422 211.542 145.658 1.00 30.00 965 LEU A C 1
ATOM 2940 O O . LEU A 1 965 ? 99.105 212.646 145.215 1.00 30.00 965 LEU A O 1
ATOM 2942 N N . SER A 1 966 ? 99.050 210.400 145.090 1.00 30.00 966 SER A N 1
ATOM 2943 C CA . SER A 1 966 ? 98.217 210.347 143.895 1.00 30.00 966 SER A CA 1
ATOM 2944 C C . SER A 1 966 ? 97.531 208.984 143.783 1.00 30.00 966 SER A C 1
ATOM 2945 O O . SER A 1 966 ? 98.038 207.977 144.275 1.00 30.00 966 SER A O 1
ATOM 2947 N N . HIS A 1 967 ? 96.415 208.931 143.050 1.00 1.00 967 HIS A N 1
ATOM 2948 C CA . HIS A 1 967 ? 95.704 207.668 142.799 1.00 1.00 967 HIS A CA 1
ATOM 2949 C C . HIS A 1 967 ? 96.334 206.866 141.670 1.00 1.00 967 HIS A C 1
ATOM 2950 O O . HIS A 1 967 ? 95.965 205.722 141.426 1.00 1.00 967 HIS A O 1
ATOM 2952 N N . GLY A 1 968 ? 97.314 207.457 140.996 1.00 1.00 968 GLY A N 1
ATOM 2953 C CA . GLY A 1 968 ? 97.980 206.850 139.847 1.00 1.00 968 GLY A CA 1
ATOM 2954 C C . GLY A 1 968 ? 98.600 205.511 140.215 1.00 1.00 968 GLY A C 1
ATOM 2955 O O . GLY A 1 968 ? 98.618 204.579 139.406 1.00 1.00 968 GLY A O 1
ATOM 2956 N N . SER A 1 969 ? 99.040 205.381 141.462 1.00 1.00 969 SER A N 1
ATOM 2957 C CA . SER A 1 969 ? 99.643 204.159 141.943 1.00 1.00 969 SER A CA 1
ATOM 2958 C C . SER A 1 969 ? 98.685 202.981 141.741 1.00 1.00 969 SER A C 1
ATOM 2959 O O . SER A 1 969 ? 99.118 201.853 141.470 1.00 1.00 969 SER A O 1
ATOM 2961 N N . ILE A 1 970 ? 97.377 203.229 141.871 1.00 1.00 970 ILE A N 1
ATOM 2962 C CA . ILE A 1 970 ? 96.405 202.174 141.708 1.00 1.00 970 ILE A CA 1
ATOM 2963 C C . ILE A 1 970 ? 96.410 201.630 140.294 1.00 1.00 970 ILE A C 1
ATOM 2964 O O . ILE A 1 970 ? 96.146 200.441 140.082 1.00 1.00 970 ILE A O 1
ATOM 2966 N N . ARG A 1 971 ? 96.626 202.509 139.311 1.00 1.00 971 ARG A N 1
ATOM 2967 C CA . ARG A 1 971 ? 96.599 202.099 137.926 1.00 1.00 971 ARG A CA 1
ATOM 2968 C C . ARG A 1 971 ? 97.813 201.252 137.610 1.00 1.00 971 ARG A C 1
ATOM 2969 O O . ARG A 1 971 ? 97.733 200.280 136.854 1.00 1.00 971 ARG A O 1
ATOM 2971 N N . GLY A 1 972 ? 98.945 201.635 138.190 1.00 1.00 972 GLY A N 1
ATOM 2972 C CA . GLY A 1 972 ? 100.177 200.903 137.961 1.00 1.00 972 GLY A CA 1
ATOM 2973 C C . GLY A 1 972 ? 100.076 199.488 138.496 1.00 1.00 972 GLY A C 1
ATOM 2974 O O . GLY A 1 972 ? 100.512 198.522 137.855 1.00 1.00 972 GLY A O 1
ATOM 2975 N N . GLY A 1 973 ? 99.456 199.363 139.665 1.00 1.00 973 GLY A N 1
ATOM 2976 C CA . GLY A 1 973 ? 99.272 198.063 140.251 1.00 1.00 973 GLY A CA 1
ATOM 2977 C C . GLY A 1 973 ? 98.319 197.232 139.402 1.00 1.00 973 GLY A C 1
ATOM 2978 O O . GLY A 1 973 ? 98.540 196.032 139.207 1.00 1.00 973 GLY A O 1
ATOM 2979 N N . LYS A 1 974 ? 97.266 197.872 138.874 1.00 1.00 974 LYS A N 1
ATOM 2980 C CA . LYS A 1 974 ? 96.317 197.167 138.042 1.00 1.00 974 LYS A CA 1
ATOM 2981 C C . LYS A 1 974 ? 96.992 196.648 136.798 1.00 1.00 974 LYS A C 1
ATOM 2982 O O . LYS A 1 974 ? 96.692 195.541 136.346 1.00 1.00 974 LYS A O 1
ATOM 2984 N N . GLN A 1 975 ? 97.910 197.439 136.240 1.00 1.00 975 GLN A N 1
ATOM 2985 C CA . GLN A 1 975 ? 98.615 197.016 135.049 1.00 1.00 975 GLN A CA 1
ATOM 2986 C C . GLN A 1 975 ? 99.453 195.783 135.313 1.00 1.00 975 GLN A C 1
ATOM 2987 O O . GLN A 1 975 ? 99.476 194.863 134.492 1.00 1.00 975 GLN A O 1
ATOM 2989 N N . ARG A 1 976 ? 100.128 195.749 136.465 1.00 1.00 976 ARG A N 1
ATOM 2990 C CA . ARG A 1 976 ? 100.940 194.592 136.805 1.00 1.00 976 ARG A CA 1
ATOM 2991 C C . ARG A 1 976 ? 100.072 193.380 137.009 1.00 1.00 976 ARG A C 1
ATOM 2992 O O . ARG A 1 976 ? 100.483 192.262 136.706 1.00 1.00 976 ARG A O 1
ATOM 2994 N N . VAL A 1 977 ? 98.893 193.590 137.590 1.00 1.00 977 VAL A N 1
ATOM 2995 C CA . VAL A 1 977 ? 97.973 192.499 137.814 1.00 1.00 977 VAL A CA 1
ATOM 2996 C C . VAL A 1 977 ? 97.453 191.951 136.493 1.00 1.00 977 VAL A C 1
ATOM 2997 O O . VAL A 1 977 ? 97.323 190.740 136.314 1.00 1.00 977 VAL A O 1
ATOM 2999 N N . PHE A 1 978 ? 97.168 192.856 135.558 1.00 1.00 978 PHE A N 1
ATOM 3000 C CA . PHE A 1 978 ? 96.692 192.489 134.241 1.00 1.00 978 PHE A CA 1
ATOM 3001 C C . PHE A 1 978 ? 97.764 191.728 133.478 1.00 1.00 978 PHE A C 1
ATOM 3002 O O . PHE A 1 978 ? 97.487 190.772 132.742 1.00 1.00 978 PHE A O 1
ATOM 3004 N N . ALA A 1 979 ? 99.018 192.115 133.697 1.00 30.00 979 ALA A N 1
ATOM 3005 C CA . ALA A 1 979 ? 100.154 191.523 133.018 1.00 30.00 979 ALA A CA 1
ATOM 3006 C C . ALA A 1 979 ? 100.551 190.200 133.650 1.00 30.00 979 ALA A C 1
ATOM 3007 O O . ALA A 1 979 ? 101.583 190.080 134.311 1.00 30.00 979 ALA A O 1
ATOM 3009 N N . THR A 1 980 ? 99.677 189.225 133.466 1.00 30.00 980 THR A N 1
ATOM 3010 C CA . THR A 1 980 ? 99.816 187.885 134.005 1.00 30.00 980 THR A CA 1
ATOM 3011 C C . THR A 1 980 ? 100.878 187.076 133.272 1.00 30.00 980 THR A C 1
ATOM 3012 O O . THR A 1 980 ? 101.059 187.222 132.063 1.00 30.00 980 THR A O 1
ATOM 3014 N N . PHE A 1 981 ? 101.543 186.189 134.007 1.00 30.00 981 PHE A N 1
ATOM 3015 C CA . PHE A 1 981 ? 102.524 185.264 133.457 1.00 30.00 981 PHE A CA 1
ATOM 3016 C C . PHE A 1 981 ? 102.690 184.096 134.413 1.00 30.00 981 PHE A C 1
ATOM 3017 O O . PHE A 1 981 ? 102.455 184.254 135.608 1.00 30.00 981 PHE A O 1
ATOM 3019 N N . ILE A 1 982 ? 103.155 182.935 133.928 1.00 30.00 982 ILE A N 1
ATOM 3020 C CA . ILE A 1 982 ? 103.428 181.839 134.866 1.00 30.00 982 ILE A CA 1
ATOM 3021 C C . ILE A 1 982 ? 104.477 182.299 135.855 1.00 30.00 982 ILE A C 1
ATOM 3022 O O . ILE A 1 982 ? 104.411 181.996 137.048 1.00 30.00 982 ILE A O 1
ATOM 3024 N N . LYS A 1 983 ? 105.443 183.050 135.328 1.00 30.00 983 LYS A N 1
ATOM 3025 C CA . LYS A 1 983 ? 106.491 183.737 136.059 1.00 30.00 983 LYS A CA 1
ATOM 3026 C C . LYS A 1 983 ? 107.502 182.832 136.810 1.00 30.00 983 LYS A C 1
ATOM 3027 O O . LYS A 1 983 ? 108.718 182.951 136.594 1.00 30.00 983 LYS A O 1
ATOM 3029 N N . CYS A 1 984 ? 107.031 181.906 137.651 1.00 30.00 984 CYS A N 1
ATOM 3030 C CA . CYS A 1 984 ? 107.905 181.003 138.420 1.00 30.00 984 CYS A CA 1
ATOM 3031 C C . CYS A 1 984 ? 108.841 181.823 139.295 1.00 30.00 984 CYS A C 1
ATOM 3032 O O . CYS A 1 984 ? 108.392 182.414 140.277 1.00 30.00 984 CYS A O 1
ATOM 3034 N N . LEU A 1 985 ? 110.136 181.884 138.978 1.00 1.00 985 LEU A N 1
ATOM 3035 C CA . LEU A 1 985 ? 111.049 182.646 139.823 1.00 1.00 985 LEU A CA 1
ATOM 3036 C C . LEU A 1 985 ? 110.586 184.078 139.890 1.00 1.00 985 LEU A C 1
ATOM 3037 O O . LEU A 1 985 ? 110.744 184.751 140.914 1.00 1.00 985 LEU A O 1
ATOM 3039 N N . GLN A 1 986 ? 110.027 184.568 138.793 1.00 1.00 986 GLN A N 1
ATOM 3040 C CA . GLN A 1 986 ? 109.542 185.913 138.804 1.00 1.00 986 GLN A CA 1
ATOM 3041 C C . GLN A 1 986 ? 108.314 186.020 139.697 1.00 1.00 986 GLN A C 1
ATOM 3042 O O . GLN A 1 986 ? 108.044 187.093 140.232 1.00 1.00 986 GLN A O 1
ATOM 3044 N N . LYS A 1 987 ? 107.523 184.945 139.826 1.00 1.00 987 LYS A N 1
ATOM 3045 C CA . LYS A 1 987 ? 106.342 185.030 140.658 1.00 1.00 987 LYS A CA 1
ATOM 3046 C C . LYS A 1 987 ? 106.782 185.225 142.070 1.00 1.00 987 LYS A C 1
ATOM 3047 O O . LYS A 1 987 ? 106.168 185.969 142.832 1.00 1.00 987 LYS A O 1
ATOM 3049 N N . LEU A 1 988 ? 107.857 184.527 142.421 1.00 1.00 988 LEU A N 1
ATOM 3050 C CA . LEU A 1 988 ? 108.398 184.616 143.755 1.00 1.00 988 LEU A CA 1
ATOM 3051 C C . LEU A 1 988 ? 108.907 186.015 144.017 1.00 1.00 988 LEU A C 1
ATOM 3052 O O . LEU A 1 988 ? 108.709 186.558 145.107 1.00 1.00 988 LEU A O 1
ATOM 3054 N N . ASP A 1 989 ? 109.551 186.610 143.010 1.00 1.00 989 ASP A N 1
ATOM 3055 C CA . ASP A 1 989 ? 110.038 187.961 143.157 1.00 1.00 989 ASP A CA 1
ATOM 3056 C C . ASP A 1 989 ? 108.872 188.910 143.331 1.00 1.00 989 ASP A C 1
ATOM 3057 O O . ASP A 1 989 ? 108.926 189.838 144.147 1.00 1.00 989 ASP A O 1
ATOM 3059 N N . SER A 1 990 ? 107.802 188.668 142.571 1.00 1.00 990 SER A N 1
ATOM 3060 C CA . SER A 1 990 ? 106.630 189.498 142.663 1.00 1.00 990 SER A CA 1
ATOM 3061 C C . SER A 1 990 ? 106.008 189.371 144.030 1.00 1.00 990 SER A C 1
ATOM 3062 O O . SER A 1 990 ? 105.575 190.369 144.604 1.00 1.00 990 SER A O 1
ATOM 3064 N N . SER A 1 991 ? 105.981 188.149 144.568 1.00 1.00 991 SER A N 1
ATOM 3065 C CA . SER A 1 991 ? 105.426 187.918 145.880 1.00 1.00 991 SER A CA 1
ATOM 3066 C C . SER A 1 991 ? 106.253 188.622 146.931 1.00 1.00 991 SER A C 1
ATOM 3067 O O . SER A 1 991 ? 105.704 189.206 147.867 1.00 1.00 991 SER A O 1
ATOM 3069 N N . ASN A 1 992 ? 107.582 188.598 146.767 1.00 1.00 992 ASN A N 1
ATOM 3070 C CA . ASN A 1 992 ? 108.460 189.248 147.720 1.00 1.00 992 ASN A CA 1
ATOM 3071 C C . ASN A 1 992 ? 108.183 190.735 147.761 1.00 1.00 992 ASN A C 1
ATOM 3072 O O . ASN A 1 992 ? 108.217 191.358 148.827 1.00 1.00 992 ASN A O 1
ATOM 3074 N N . ILE A 1 993 ? 107.921 191.312 146.590 1.00 1.00 993 ILE A N 1
ATOM 3075 C CA . ILE A 1 993 ? 107.589 192.716 146.517 1.00 1.00 993 ILE A CA 1
ATOM 3076 C C . ILE A 1 993 ? 106.191 192.976 147.054 1.00 1.00 993 ILE A C 1
ATOM 3077 O O . ILE A 1 993 ? 105.960 193.935 147.778 1.00 1.00 993 ILE A O 1
ATOM 3079 N N . ILE A 1 994 ? 105.245 192.098 146.745 1.00 1.00 994 ILE A N 1
ATOM 3080 C CA . ILE A 1 994 ? 103.871 192.279 147.176 1.00 1.00 994 ILE A CA 1
ATOM 3081 C C . ILE A 1 994 ? 103.769 192.270 148.681 1.00 1.00 994 ILE A C 1
ATOM 3082 O O . ILE A 1 994 ? 103.010 193.034 149.278 1.00 1.00 994 ILE A O 1
ATOM 3084 N N . ASN A 1 995 ? 104.585 191.432 149.291 1.00 1.00 995 ASN A N 1
ATOM 3085 C CA . ASN A 1 995 ? 104.640 191.239 150.719 1.00 1.00 995 ASN A CA 1
ATOM 3086 C C . ASN A 1 995 ? 105.161 192.464 151.432 1.00 1.00 995 ASN A C 1
ATOM 3087 O O . ASN A 1 995 ? 105.019 192.590 152.647 1.00 1.00 995 ASN A O 1
ATOM 3089 N N . ILE A 1 996 ? 105.827 193.342 150.698 1.00 1.00 996 ILE A N 1
ATOM 3090 C CA . ILE A 1 996 ? 106.415 194.519 151.264 1.00 1.00 996 ILE A CA 1
ATOM 3091 C C . ILE A 1 996 ? 105.413 195.656 151.339 1.00 1.00 996 ILE A C 1
ATOM 3092 O O . ILE A 1 996 ? 105.741 196.733 151.842 1.00 1.00 996 ILE A O 1
ATOM 3094 N N . MET A 1 997 ? 104.207 195.463 150.803 1.00 1.00 997 MET A N 1
ATOM 3095 C CA . MET A 1 997 ? 103.258 196.552 150.814 1.00 1.00 997 MET A CA 1
ATOM 3096 C C . MET A 1 997 ? 101.857 196.102 151.211 1.00 1.00 997 MET A C 1
ATOM 3097 O O . MET A 1 997 ? 101.667 195.510 152.270 1.00 1.00 997 MET A O 1
ATOM 3099 N N . ASN A 1 998 ? 100.865 196.469 150.389 1.00 1.00 998 ASN A N 1
ATOM 3100 C CA . ASN A 1 998 ? 99.433 196.311 150.682 1.00 1.00 998 ASN A CA 1
ATOM 3101 C C . ASN A 1 998 ? 99.034 197.075 151.939 1.00 1.00 998 ASN A C 1
ATOM 3102 O O . ASN A 1 998 ? 98.051 196.740 152.593 1.00 1.00 998 ASN A O 1
ATOM 3104 N N . SER A 1 999 ? 99.791 198.125 152.250 1.00 1.00 999 SER A N 1
ATOM 3105 C CA . SER A 1 999 ? 99.549 199.001 153.384 1.00 1.00 999 SER A CA 1
ATOM 3106 C C . SER A 1 999 ? 98.996 198.201 154.551 1.00 1.00 999 SER A C 1
ATOM 3107 O O . SER A 1 999 ? 99.681 197.329 155.089 1.00 1.00 999 SER A O 1
ATOM 3109 N N . ILE A 1 1000 ? 97.794 198.555 155.014 1.00 1.00 1000 ILE A N 1
ATOM 3110 C CA . ILE A 1 1000 ? 97.207 197.806 156.103 1.00 1.00 1000 ILE A CA 1
ATOM 3111 C C . ILE A 1 1000 ? 95.680 197.896 156.159 1.00 1.00 1000 ILE A C 1
ATOM 3112 O O . ILE A 1 1000 ? 94.950 197.307 155.328 1.00 1.00 1000 ILE A O 1
ATOM 3114 N N . SER A 1 1001 ? 95.214 198.631 157.191 1.00 1.00 1001 SER A N 1
ATOM 3115 C CA . SER A 1 1001 ? 93.812 198.766 157.537 1.00 1.00 1001 SER A CA 1
ATOM 3116 C C . SER A 1 1001 ? 93.228 197.376 157.453 1.00 1.00 1001 SER A C 1
ATOM 3117 O O . SER A 1 1001 ? 93.817 196.426 157.971 1.00 1.00 1001 SER A O 1
ATOM 3119 N N . SER A 1 1002 ? 92.093 197.259 156.799 1.00 1.00 1002 SER A N 1
ATOM 3120 C CA . SER A 1 1002 ? 91.525 195.996 156.381 1.00 1.00 1002 SER A CA 1
ATOM 3121 C C . SER A 1 1002 ? 90.976 196.328 155.027 1.00 1.00 1002 SER A C 1
ATOM 3122 O O . SER A 1 1002 ? 89.812 196.087 154.714 1.00 1.00 1002 SER A O 1
ATOM 3124 N N . TYR A 1 1003 ? 91.829 196.975 154.254 1.00 1.00 1003 TYR A N 1
ATOM 3125 C CA . TYR A 1 1003 ? 91.453 197.480 152.955 1.00 1.00 1003 TYR A CA 1
ATOM 3126 C C . TYR A 1 1003 ? 92.504 197.124 151.967 1.00 1.00 1003 TYR A C 1
ATOM 3127 O O . TYR A 1 1003 ? 92.271 196.284 151.108 1.00 1.00 1003 TYR A O 1
ATOM 3129 N N . MET A 1 1004 ? 93.654 197.781 152.041 1.00 1.00 1004 MET A N 1
ATOM 3130 C CA . MET A 1 1004 ? 94.704 197.446 151.113 1.00 1.00 1004 MET A CA 1
ATOM 3131 C C . MET A 1 1004 ? 95.136 196.015 151.341 1.00 1.00 1004 MET A C 1
ATOM 3132 O O . MET A 1 1004 ? 95.346 195.266 150.382 1.00 1.00 1004 MET A O 1
ATOM 3134 N N . ALA A 1 1005 ? 95.203 195.602 152.617 1.00 1.00 1005 ALA A N 1
ATOM 3135 C CA . ALA A 1 1005 ? 95.584 194.241 152.912 1.00 1.00 1005 ALA A CA 1
ATOM 3136 C C . ALA A 1 1005 ? 94.571 193.265 152.337 1.00 1.00 1005 ALA A C 1
ATOM 3137 O O . ALA A 1 1005 ? 94.928 192.186 151.845 1.00 1.00 1005 ALA A O 1
ATOM 3139 N N . GLN A 1 1006 ? 93.297 193.647 152.433 1.00 1.00 1006 GLN A N 1
ATOM 3140 C CA . GLN A 1 1006 ? 92.200 192.819 151.979 1.00 1.00 1006 GLN A CA 1
ATOM 3141 C C . GLN A 1 1006 ? 92.152 192.723 150.471 1.00 1.00 1006 GLN A C 1
ATOM 3142 O O . GLN A 1 1006 ? 91.925 191.648 149.905 1.00 1.00 1006 GLN A O 1
ATOM 3144 N N . VAL A 1 1007 ? 92.390 193.847 149.815 1.00 1.00 1007 VAL A N 1
ATOM 3145 C CA . VAL A 1 1007 ? 92.368 193.896 148.383 1.00 1.00 1007 VAL A CA 1
ATOM 3146 C C . VAL A 1 1007 ? 93.474 193.063 147.803 1.00 1.00 1007 VAL A C 1
ATOM 3147 O O . VAL A 1 1007 ? 93.271 192.369 146.805 1.00 1.00 1007 VAL A O 1
ATOM 3149 N N . SER A 1 1008 ? 94.650 193.116 148.427 1.00 1.00 1008 SER A N 1
ATOM 3150 C CA . SER A 1 1008 ? 95.760 192.353 147.922 1.00 1.00 1008 SER A CA 1
ATOM 3151 C C . SER A 1 1008 ? 95.470 190.878 148.012 1.00 1.00 1008 SER A C 1
ATOM 3152 O O . SER A 1 1008 ? 95.752 190.123 147.074 1.00 1.00 1008 SER A O 1
ATOM 3154 N N . TYR A 1 1009 ? 94.863 190.462 149.125 1.00 1.00 1009 TYR A N 1
ATOM 3155 C CA . TYR A 1 1009 ? 94.538 189.070 149.278 1.00 1.00 1009 TYR A CA 1
ATOM 3156 C C . TYR A 1 1009 ? 93.523 188.633 148.248 1.00 1.00 1009 TYR A C 1
ATOM 3157 O O . TYR A 1 1009 ? 93.659 187.560 147.652 1.00 1.00 1009 TYR A O 1
ATOM 3159 N N . LYS A 1 1010 ? 92.520 189.479 147.997 1.00 1.00 1010 LYS A N 1
ATOM 3160 C CA . LYS A 1 1010 ? 91.502 189.130 147.031 1.00 1.00 1010 LYS A CA 1
ATOM 3161 C C . LYS A 1 1010 ? 92.081 189.022 145.640 1.00 1.00 1010 LYS A C 1
ATOM 3162 O O . LYS A 1 1010 ? 91.730 188.112 144.881 1.00 1.00 1010 LYS A O 1
ATOM 3164 N N . ASN A 1 1011 ? 92.986 189.941 145.308 1.00 1.00 1011 ASN A N 1
ATOM 3165 C CA . ASN A 1 1011 ? 93.584 189.943 143.997 1.00 1.00 1011 ASN A CA 1
ATOM 3166 C C . ASN A 1 1011 ? 94.392 188.690 143.760 1.00 1.00 1011 ASN A C 1
ATOM 3167 O O . ASN A 1 1011 ? 94.346 188.105 142.677 1.00 1.00 1011 ASN A O 1
ATOM 3169 N N . GLN A 1 1012 ? 95.130 188.260 144.775 1.00 1.00 1012 GLN A N 1
ATOM 3170 C CA . GLN A 1 1012 ? 95.913 187.058 144.628 1.00 1.00 1012 GLN A CA 1
ATOM 3171 C C . GLN A 1 1012 ? 95.020 185.838 144.533 1.00 1.00 1012 GLN A C 1
ATOM 3172 O O . GLN A 1 1012 ? 95.254 184.935 143.726 1.00 1.00 1012 GLN A O 1
ATOM 3174 N N . SER A 1 1013 ? 93.962 185.825 145.343 1.00 1.00 1013 SER A N 1
ATOM 3175 C CA . SER A 1 1013 ? 93.047 184.702 145.426 1.00 1.00 1013 SER A CA 1
ATOM 3176 C C . SER A 1 1013 ? 92.359 184.433 144.114 1.00 1.00 1013 SER A C 1
ATOM 3177 O O . SER A 1 1013 ? 92.121 183.290 143.733 1.00 1.00 1013 SER A O 1
ATOM 3179 N N . ILE A 1 1014 ? 92.072 185.495 143.402 1.00 1.00 1014 ILE A N 1
ATOM 3180 C CA . ILE A 1 1014 ? 91.372 185.445 142.143 1.00 1.00 1014 ILE A CA 1
ATOM 3181 C C . ILE A 1 1014 ? 92.265 185.153 140.947 1.00 1.00 1014 ILE A C 1
ATOM 3182 O O . ILE A 1 1014 ? 91.767 185.135 139.821 1.00 1.00 1014 ILE A O 1
ATOM 3184 N N . ILE A 1 1015 ? 93.566 184.984 141.163 1.00 1.00 1015 ILE A N 1
ATOM 3185 C CA . ILE A 1 1015 ? 94.485 184.830 140.058 1.00 1.00 1015 ILE A CA 1
ATOM 3186 C C . ILE A 1 1015 ? 94.623 183.399 139.526 1.00 1.00 1015 ILE A C 1
ATOM 3187 O O . ILE A 1 1015 ? 93.903 183.002 138.613 1.00 1.00 1015 ILE A O 1
ATOM 3189 N N . PHE A 1 1016 ? 95.595 182.637 140.011 1.00 1.00 1016 PHE A N 1
ATOM 3190 C CA . PHE A 1 1016 ? 95.803 181.315 139.439 1.00 1.00 1016 PHE A CA 1
ATOM 3191 C C . PHE A 1 1016 ? 94.992 180.232 140.122 1.00 1.00 1016 PHE A C 1
ATOM 3192 O O . PHE A 1 1016 ? 95.036 180.080 141.339 1.00 1.00 1016 PHE A O 1
ATOM 3194 N N . TYR A 1 1017 ? 94.325 179.413 139.306 1.00 1.00 1017 TYR A N 1
ATOM 3195 C CA . TYR A 1 1017 ? 93.521 178.284 139.779 1.00 1.00 1017 TYR A CA 1
ATOM 3196 C C . TYR A 1 1017 ? 94.355 177.083 140.185 1.00 1.00 1017 TYR A C 1
ATOM 3197 O O . TYR A 1 1017 ? 93.881 176.197 140.896 1.00 1.00 1017 TYR A O 1
ATOM 3199 N N . GLU A 1 1018 ? 95.595 177.030 139.728 1.00 1.00 1018 GLU A N 1
ATOM 3200 C CA . GLU A 1 1018 ? 96.394 175.836 139.927 1.00 1.00 1018 GLU A CA 1
ATOM 3201 C C . GLU A 1 1018 ? 95.598 174.695 139.332 1.00 1.00 1018 GLU A C 1
ATOM 3202 O O . GLU A 1 1018 ? 95.294 174.722 138.137 1.00 1.00 1018 GLU A O 1
ATOM 3204 N N . ILE A 1 1019 ? 95.235 173.709 140.143 1.00 30.00 1019 ILE A N 1
ATOM 3205 C CA . ILE A 1 1019 ? 94.501 172.563 139.652 1.00 30.00 1019 ILE A CA 1
ATOM 3206 C C . ILE A 1 1019 ? 95.210 172.052 138.422 1.00 30.00 1019 ILE A C 1
ATOM 3207 O O . ILE A 1 1019 ? 96.447 172.028 138.419 1.00 30.00 1019 ILE A O 1
ATOM 3209 N N . LYS A 1 1020 ? 94.450 171.687 137.373 1.00 30.00 1020 LYS A N 1
ATOM 3210 C CA . LYS A 1 1020 ? 95.043 171.235 136.125 1.00 30.00 1020 LYS A CA 1
ATOM 3211 C C . LYS A 1 1020 ? 96.260 170.380 136.425 1.00 30.00 1020 LYS A C 1
ATOM 3212 O O . LYS A 1 1020 ? 96.182 169.380 137.139 1.00 30.00 1020 LYS A O 1
ATOM 3214 N N . SER A 1 1021 ? 97.387 170.792 135.872 1.00 1.00 1021 SER A N 1
ATOM 3215 C CA . SER A 1 1021 ? 98.678 170.235 136.175 1.00 1.00 1021 SER A CA 1
ATOM 3216 C C . SER A 1 1021 ? 99.540 171.460 136.327 1.00 1.00 1021 SER A C 1
ATOM 3217 O O . SER A 1 1021 ? 100.616 171.588 135.747 1.00 1.00 1021 SER A O 1
ATOM 3219 N N . LEU A 1 1022 ? 99.005 172.379 137.120 1.00 1.00 1022 LEU A N 1
ATOM 3220 C CA . LEU A 1 1022 ? 99.539 173.704 137.366 1.00 1.00 1022 LEU A CA 1
ATOM 3221 C C . LEU A 1 1022 ? 99.821 173.909 138.841 1.00 1.00 1022 LEU A C 1
ATOM 3222 O O . LEU A 1 1022 ? 99.674 175.007 139.377 1.00 1.00 1022 LEU A O 1
ATOM 3224 N N . PHE A 1 1023 ? 100.349 172.864 139.461 1.00 1.00 1023 PHE A N 1
ATOM 3225 C CA . PHE A 1 1023 ? 100.659 172.811 140.882 1.00 1.00 1023 PHE A CA 1
ATOM 3226 C C . PHE A 1 1023 ? 101.599 173.915 141.316 1.00 1.00 1023 PHE A C 1
ATOM 3227 O O . PHE A 1 1023 ? 101.513 174.379 142.450 1.00 1.00 1023 PHE A O 1
ATOM 3229 N N . GLY A 1 1024 ? 102.470 174.387 140.433 1.00 1.00 1024 GLY A N 1
ATOM 3230 C CA . GLY A 1 1024 ? 103.384 175.456 140.808 1.00 1.00 1024 GLY A CA 1
ATOM 3231 C C . GLY A 1 1024 ? 102.596 176.668 141.307 1.00 1.00 1024 GLY A C 1
ATOM 3232 O O . GLY A 1 1024 ? 103.093 177.437 142.136 1.00 1.00 1024 GLY A O 1
ATOM 3233 N N . PRO A 1 1025 ? 101.394 176.887 140.770 1.00 1.00 1025 PRO A N 1
ATOM 3234 C CA . PRO A 1 1025 ? 100.576 177.993 141.206 1.00 1.00 1025 PRO A CA 1
ATOM 3235 C C . PRO A 1 1025 ? 100.167 177.800 142.653 1.00 1.00 1025 PRO A C 1
ATOM 3236 O O . PRO A 1 1025 ? 99.983 178.774 143.383 1.00 1.00 1025 PRO A O 1
ATOM 3238 N N . PRO A 1 1026 ? 99.953 176.551 143.065 1.00 1.00 1026 PRO A N 1
ATOM 3239 C CA . PRO A 1 1026 ? 99.570 176.285 144.427 1.00 1.00 1026 PRO A CA 1
ATOM 3240 C C . PRO A 1 1026 ? 100.757 176.590 145.321 1.00 1.00 1026 PRO A C 1
ATOM 3241 O O . PRO A 1 1026 ? 100.598 177.074 146.444 1.00 1.00 1026 PRO A O 1
ATOM 3243 N N . GLN A 1 1027 ? 101.956 176.274 144.827 1.00 1.00 1027 GLN A N 1
ATOM 3244 C CA . GLN A 1 1027 ? 103.152 176.547 145.601 1.00 1.00 1027 GLN A CA 1
ATOM 3245 C C . GLN A 1 1027 ? 103.293 178.045 145.784 1.00 1.00 1027 GLN A C 1
ATOM 3246 O O . GLN A 1 1027 ? 103.671 178.529 146.858 1.00 1.00 1027 GLN A O 1
ATOM 3248 N N . GLN A 1 1028 ? 102.967 178.788 144.729 1.00 1.00 1028 GLN A N 1
ATOM 3249 C CA . GLN A 1 1028 ? 103.017 180.227 144.801 1.00 1.00 1028 GLN A CA 1
ATOM 3250 C C . GLN A 1 1028 ? 101.994 180.735 145.794 1.00 1.00 1028 GLN A C 1
ATOM 3251 O O . GLN A 1 1028 ? 102.267 181.670 146.555 1.00 1.00 1028 GLN A O 1
ATOM 3253 N N . SER A 1 1029 ? 100.813 180.111 145.803 1.00 1.00 1029 SER A N 1
ATOM 3254 C CA . SER A 1 1029 ? 99.776 180.508 146.726 1.00 1.00 1029 SER A CA 1
ATOM 3255 C C . SER A 1 1029 ? 100.229 180.288 148.148 1.00 1.00 1029 SER A C 1
ATOM 3256 O O . SER A 1 1029 ? 99.931 181.099 149.024 1.00 1.00 1029 SER A O 1
ATOM 3258 N N . ILE A 1 1030 ? 100.945 179.191 148.392 1.00 1.00 1030 ILE A N 1
ATOM 3259 C CA . ILE A 1 1030 ? 101.442 178.923 149.725 1.00 1.00 1030 ILE A CA 1
ATOM 3260 C C . ILE A 1 1030 ? 102.454 179.972 150.146 1.00 1.00 1030 ILE A C 1
ATOM 3261 O O . ILE A 1 1030 ? 102.432 180.460 151.280 1.00 1.00 1030 ILE A O 1
ATOM 3263 N N . GLU A 1 1031 ? 103.318 180.372 149.222 1.00 1.00 1031 GLU A N 1
ATOM 3264 C CA . GLU A 1 1031 ? 104.274 181.388 149.576 1.00 1.00 1031 GLU A CA 1
ATOM 3265 C C . GLU A 1 1031 ? 103.536 182.655 149.948 1.00 1.00 1031 GLU A C 1
ATOM 3266 O O . GLU A 1 1031 ? 103.900 183.343 150.898 1.00 1.00 1031 GLU A O 1
ATOM 3268 N N . LYS A 1 1032 ? 102.464 182.957 149.214 1.00 1.00 1032 LYS A N 1
ATOM 3269 C CA . LYS A 1 1032 ? 101.662 184.125 149.521 1.00 1.00 1032 LYS A CA 1
ATOM 3270 C C . LYS A 1 1032 ? 100.970 183.973 150.875 1.00 1.00 1032 LYS A C 1
ATOM 3271 O O . LYS A 1 1032 ? 100.912 184.915 151.657 1.00 1.00 1032 LYS A O 1
ATOM 3273 N N . SER A 1 1033 ? 100.498 182.762 151.188 1.00 1.00 1033 SER A N 1
ATOM 3274 C CA . SER A 1 1033 ? 99.822 182.460 152.453 1.00 1.00 1033 SER A CA 1
ATOM 3275 C C . SER A 1 1033 ? 100.750 182.695 153.634 1.00 1.00 1033 SER A C 1
ATOM 3276 O O . SER A 1 1033 ? 100.329 183.066 154.724 1.00 1.00 1033 SER A O 1
ATOM 3278 N N . ALA A 1 1034 ? 102.037 182.479 153.417 1.00 1.00 1034 ALA A N 1
ATOM 3279 C CA . ALA A 1 1034 ? 103.042 182.665 154.442 1.00 1.00 1034 ALA A CA 1
ATOM 3280 C C . ALA A 1 1034 ? 103.366 184.148 154.693 1.00 1.00 1034 ALA A C 1
ATOM 3281 O O . ALA A 1 1034 ? 104.053 184.490 155.664 1.00 1.00 1034 ALA A O 1
ATOM 3283 N N . PHE A 1 1035 ? 102.897 185.047 153.830 1.00 1.00 1035 PHE A N 1
ATOM 3284 C CA . PHE A 1 1035 ? 103.231 186.462 153.929 1.00 1.00 1035 PHE A CA 1
ATOM 3285 C C . PHE A 1 1035 ? 102.355 187.197 154.941 1.00 1.00 1035 PHE A C 1
ATOM 3286 O O . PHE A 1 1035 ? 101.573 188.074 154.573 1.00 1.00 1035 PHE A O 1
ATOM 3288 N N . TYR A 1 1036 ? 102.581 186.877 156.216 1.00 1.00 1036 TYR A N 1
ATOM 3289 C CA . TYR A 1 1036 ? 101.852 187.348 157.403 1.00 1.00 1036 TYR A CA 1
ATOM 3290 C C . TYR A 1 1036 ? 100.617 186.501 157.642 1.00 1.00 1036 TYR A C 1
ATOM 3291 O O . TYR A 1 1036 ? 100.060 185.908 156.723 1.00 1.00 1036 TYR A O 1
ATOM 3293 N N . SER A 1 1037 ? 100.179 186.461 158.895 1.00 30.00 1037 SER A N 1
ATOM 3294 C CA . SER A 1 1037 ? 99.056 185.638 159.311 1.00 30.00 1037 SER A CA 1
ATOM 3295 C C . SER A 1 1037 ? 98.427 186.189 160.574 1.00 30.00 1037 SER A C 1
ATOM 3296 O O . SER A 1 1037 ? 99.020 187.033 161.244 1.00 30.00 1037 SER A O 1
ATOM 3298 N N . LEU A 1 1038 ? 97.221 185.707 160.900 1.00 30.00 1038 LEU A N 1
ATOM 3299 C CA . LEU A 1 1038 ? 96.489 186.079 162.112 1.00 30.00 1038 LEU A CA 1
ATOM 3300 C C . LEU A 1 1038 ? 96.226 187.561 162.156 1.00 30.00 1038 LEU A C 1
ATOM 3301 O O . LEU A 1 1038 ? 96.279 188.198 163.208 1.00 30.00 1038 LEU A O 1
ATOM 3303 N N . ALA A 1 1039 ? 95.936 188.081 160.982 1.00 1.00 1039 ALA A N 1
ATOM 3304 C CA . ALA A 1 1039 ? 95.567 189.441 160.687 1.00 1.00 1039 ALA A CA 1
ATOM 3305 C C . ALA A 1 1039 ? 95.396 189.371 159.214 1.00 1.00 1039 ALA A C 1
ATOM 3306 O O . ALA A 1 1039 ? 94.316 189.530 158.645 1.00 1.00 1039 ALA A O 1
ATOM 3308 N N . MET A 1 1040 ? 96.494 188.993 158.590 1.00 30.00 1040 MET A N 1
ATOM 3309 C CA . MET A 1 1040 ? 96.430 188.643 157.209 1.00 30.00 1040 MET A CA 1
ATOM 3310 C C . MET A 1 1040 ? 95.618 187.382 157.223 1.00 30.00 1040 MET A C 1
ATOM 3311 O O . MET A 1 1040 ? 95.755 186.587 158.169 1.00 30.00 1040 MET A O 1
ATOM 3313 N N . SER A 1 1041 ? 94.784 187.175 156.217 1.00 1.00 1041 SER A N 1
ATOM 3314 C CA . SER A 1 1041 ? 93.937 186.000 156.198 1.00 1.00 1041 SER A CA 1
ATOM 3315 C C . SER A 1 1041 ? 94.654 184.800 155.649 1.00 1.00 1041 SER A C 1
ATOM 3316 O O . SER A 1 1041 ? 94.193 184.168 154.697 1.00 1.00 1041 SER A O 1
ATOM 3318 N N . MET A 1 1042 ? 95.727 184.421 156.321 1.00 1.00 1042 MET A N 1
ATOM 3319 C CA . MET A 1 1042 ? 96.510 183.269 155.921 1.00 1.00 1042 MET A CA 1
ATOM 3320 C C . MET A 1 1042 ? 95.609 182.071 155.995 1.00 1.00 1042 MET A C 1
ATOM 3321 O O . MET A 1 1042 ? 95.731 181.140 155.209 1.00 1.00 1042 MET A O 1
ATOM 3323 N N . LEU A 1 1043 ? 94.700 182.107 156.963 1.00 1.00 1043 LEU A N 1
ATOM 3324 C CA . LEU A 1 1043 ? 93.716 181.083 157.176 1.00 1.00 1043 LEU A CA 1
ATOM 3325 C C . LEU A 1 1043 ? 92.790 180.936 155.981 1.00 1.00 1043 LEU A C 1
ATOM 3326 O O . LEU A 1 1043 ? 92.260 179.851 155.753 1.00 1.00 1043 LEU A O 1
ATOM 3328 N N . SER A 1 1044 ? 92.475 182.033 155.278 1.00 1.00 1044 SER A N 1
ATOM 3329 C CA . SER A 1 1044 ? 91.577 181.907 154.154 1.00 1.00 1044 SER A CA 1
ATOM 3330 C C . SER A 1 1044 ? 92.326 181.214 153.067 1.00 1.00 1044 SER A C 1
ATOM 3331 O O . SER A 1 1044 ? 91.779 180.378 152.343 1.00 1.00 1044 SER A O 1
ATOM 3333 N N . LEU A 1 1045 ? 93.600 181.572 152.957 1.00 1.00 1045 LEU A N 1
ATOM 3334 C CA . LEU A 1 1045 ? 94.440 180.951 151.971 1.00 1.00 1045 LEU A CA 1
ATOM 3335 C C . LEU A 1 1045 ? 94.599 179.476 152.308 1.00 1.00 1045 LEU A C 1
ATOM 3336 O O . LEU A 1 1045 ? 94.577 178.614 151.422 1.00 1.00 1045 LEU A O 1
ATOM 3338 N N . VAL A 1 1046 ? 94.726 179.180 153.601 1.00 1.00 1046 VAL A N 1
ATOM 3339 C CA . VAL A 1 1046 ? 94.852 177.821 154.054 1.00 1.00 1046 VAL A CA 1
ATOM 3340 C C . VAL A 1 1046 ? 93.568 177.056 153.792 1.00 1.00 1046 VAL A C 1
ATOM 3341 O O . VAL A 1 1046 ? 93.617 175.883 153.421 1.00 1.00 1046 VAL A O 1
ATOM 3343 N N . SER A 1 1047 ? 92.414 177.707 153.984 1.00 1.00 1047 SER A N 1
ATOM 3344 C CA . SER A 1 1047 ? 91.143 177.061 153.737 1.00 1.00 1047 SER A CA 1
ATOM 3345 C C . SER A 1 1047 ? 91.018 176.701 152.269 1.00 1.00 1047 SER A C 1
ATOM 3346 O O . SER A 1 1047 ? 90.515 175.625 151.929 1.00 1.00 1047 SER A O 1
ATOM 3348 N N . TYR A 1 1048 ? 91.489 177.594 151.393 1.00 1.00 1048 TYR A N 1
ATOM 3349 C CA . TYR A 1 1048 ? 91.450 177.321 149.973 1.00 1.00 1048 TYR A CA 1
ATOM 3350 C C . TYR A 1 1048 ? 92.343 176.145 149.644 1.00 1.00 1048 TYR A C 1
ATOM 3351 O O . TYR A 1 1048 ? 91.980 175.288 148.831 1.00 1.00 1048 TYR A O 1
ATOM 3353 N N . PRO A 1 1049 ? 93.511 176.099 150.289 1.00 1.00 1049 PRO A N 1
ATOM 3354 C CA . PRO A 1 1049 ? 94.432 175.007 150.085 1.00 1.00 1049 PRO A CA 1
ATOM 3355 C C . PRO A 1 1049 ? 93.821 173.714 150.571 1.00 1.00 1049 PRO A C 1
ATOM 3356 O O . PRO A 1 1049 ? 94.034 172.666 149.978 1.00 1.00 1049 PRO A O 1
ATOM 3358 N N . SER A 1 1050 ? 93.081 173.773 151.672 1.00 1.00 1050 SER A N 1
ATOM 3359 C CA . SER A 1 1050 ? 92.438 172.584 152.177 1.00 1.00 1050 SER A CA 1
ATOM 3360 C C . SER A 1 1050 ? 91.368 172.105 151.214 1.00 1.00 1050 SER A C 1
ATOM 3361 O O . SER A 1 1050 ? 91.222 170.905 150.977 1.00 1.00 1050 SER A O 1
ATOM 3363 N N . LEU A 1 1051 ? 90.624 173.050 150.636 1.00 1.00 1051 LEU A N 1
ATOM 3364 C CA . LEU A 1 1051 ? 89.571 172.711 149.698 1.00 1.00 1051 LEU A CA 1
ATOM 3365 C C . LEU A 1 1051 ? 90.128 172.014 148.465 1.00 1.00 1051 LEU A C 1
ATOM 3366 O O . LEU A 1 1051 ? 89.525 171.073 147.941 1.00 1.00 1051 LEU A O 1
ATOM 3368 N N . VAL A 1 1052 ? 91.292 172.460 148.016 1.00 1.00 1052 VAL A N 1
ATOM 3369 C CA . VAL A 1 1052 ? 91.944 171.878 146.860 1.00 1.00 1052 VAL A CA 1
ATOM 3370 C C . VAL A 1 1052 ? 92.817 170.711 147.284 1.00 1.00 1052 VAL A C 1
ATOM 3371 O O . VAL A 1 1052 ? 93.987 170.882 147.632 1.00 1.00 1052 VAL A O 1
ATOM 3373 N N . PHE A 1 1053 ? 92.320 169.487 147.138 1.00 30.00 1053 PHE A N 1
ATOM 3374 C CA . PHE A 1 1053 ? 93.059 168.335 147.645 1.00 30.00 1053 PHE A CA 1
ATOM 3375 C C . PHE A 1 1053 ? 94.174 167.918 146.696 1.00 30.00 1053 PHE A C 1
ATOM 3376 O O . PHE A 1 1053 ? 94.151 166.844 146.088 1.00 30.00 1053 PHE A O 1
ATOM 3378 N N . SER A 1 1054 ? 95.196 168.757 146.624 1.00 1.00 1054 SER A N 1
ATOM 3379 C CA . SER A 1 1054 ? 96.326 168.571 145.736 1.00 1.00 1054 SER A CA 1
ATOM 3380 C C . SER A 1 1054 ? 97.301 167.606 146.354 1.00 1.00 1054 SER A C 1
ATOM 3381 O O . SER A 1 1054 ? 98.433 167.973 146.708 1.00 1.00 1054 SER A O 1
ATOM 3383 N N . LEU A 1 1055 ? 96.847 166.364 146.472 1.00 1.00 1055 LEU A N 1
ATOM 3384 C CA . LEU A 1 1055 ? 97.615 165.308 147.088 1.00 1.00 1055 LEU A CA 1
ATOM 3385 C C . LEU A 1 1055 ? 98.201 165.857 148.367 1.00 1.00 1055 LEU A C 1
ATOM 3386 O O . LEU A 1 1055 ? 97.481 166.387 149.214 1.00 1.00 1055 LEU A O 1
ATOM 3388 N N . GLU A 1 1056 ? 99.516 165.733 148.509 1.00 1.00 1056 GLU A N 1
ATOM 3389 C CA . GLU A 1 1056 ? 100.216 166.285 149.646 1.00 1.00 1056 GLU A CA 1
ATOM 3390 C C . GLU A 1 1056 ? 101.187 167.328 149.133 1.00 1.00 1056 GLU A C 1
ATOM 3391 O O . GLU A 1 1056 ? 102.201 167.623 149.771 1.00 1.00 1056 GLU A O 1
ATOM 3393 N N . ASP A 1 1057 ? 100.933 167.812 147.918 1.00 1.00 1057 ASP A N 1
ATOM 3394 C CA . ASP A 1 1057 ? 101.784 168.828 147.331 1.00 1.00 1057 ASP A CA 1
ATOM 3395 C C . ASP A 1 1057 ? 101.536 170.104 148.074 1.00 1.00 1057 ASP A C 1
ATOM 3396 O O . ASP A 1 1057 ? 102.460 170.850 148.412 1.00 1.00 1057 ASP A O 1
ATOM 3398 N N . MET A 1 1058 ? 100.257 170.326 148.369 1.00 1.00 1058 MET A N 1
ATOM 3399 C CA . MET A 1 1058 ? 99.887 171.504 149.121 1.00 1.00 1058 MET A CA 1
ATOM 3400 C C . MET A 1 1058 ? 100.480 171.412 150.511 1.00 1.00 1058 MET A C 1
ATOM 3401 O O . MET A 1 1058 ? 100.926 172.406 151.084 1.00 1.00 1058 MET A O 1
ATOM 3403 N N . MET A 1 1059 ? 100.475 170.199 151.050 1.00 1.00 1059 MET A N 1
ATOM 3404 C CA . MET A 1 1059 ? 100.991 169.963 152.372 1.00 1.00 1059 MET A CA 1
ATOM 3405 C C . MET A 1 1059 ? 102.481 170.203 152.415 1.00 1.00 1059 MET A C 1
ATOM 3406 O O . MET A 1 1059 ? 102.980 170.769 153.385 1.00 1.00 1059 MET A O 1
ATOM 3408 N N . THR A 1 1060 ? 103.201 169.788 151.374 1.00 1.00 1060 THR A N 1
ATOM 3409 C CA . THR A 1 1060 ? 104.630 170.015 151.355 1.00 1.00 1060 THR A CA 1
ATOM 3410 C C . THR A 1 1060 ? 104.930 171.502 151.338 1.00 1.00 1060 THR A C 1
ATOM 3411 O O . THR A 1 1060 ? 105.860 171.973 152.005 1.00 1.00 1060 THR A O 1
ATOM 3413 N N . TYR A 1 1061 ? 104.139 172.255 150.573 1.00 1.00 1061 TYR A N 1
ATOM 3414 C CA . TYR A 1 1061 ? 104.342 173.688 150.510 1.00 1.00 1061 TYR A CA 1
ATOM 3415 C C . TYR A 1 1061 ? 104.052 174.316 151.868 1.00 1.00 1061 TYR A C 1
ATOM 3416 O O . TYR A 1 1061 ? 104.767 175.221 152.323 1.00 1.00 1061 TYR A O 1
ATOM 3418 N N . SER A 1 1062 ? 103.011 173.803 152.529 1.00 1.00 1062 SER A N 1
ATOM 3419 C CA . SER A 1 1062 ? 102.643 174.264 153.842 1.00 1.00 1062 SER A CA 1
ATOM 3420 C C . SER A 1 1062 ? 103.741 173.944 154.822 1.00 1.00 1062 SER A C 1
ATOM 3421 O O . SER A 1 1062 ? 104.006 174.730 155.728 1.00 1.00 1062 SER A O 1
ATOM 3423 N N . GLY A 1 1063 ? 104.378 172.788 154.651 1.00 1.00 1063 GLY A N 1
ATOM 3424 C CA . GLY A 1 1063 ? 105.448 172.386 155.528 1.00 1.00 1063 GLY A CA 1
ATOM 3425 C C . GLY A 1 1063 ? 106.592 173.366 155.447 1.00 1.00 1063 GLY A C 1
ATOM 3426 O O . GLY A 1 1063 ? 107.230 173.655 156.459 1.00 1.00 1063 GLY A O 1
ATOM 3427 N N . PHE A 1 1064 ? 106.870 173.876 154.251 1.00 1.00 1064 PHE A N 1
ATOM 3428 C CA . PHE A 1 1064 ? 107.939 174.851 154.119 1.00 1.00 1064 PHE A CA 1
ATOM 3429 C C . PHE A 1 1064 ? 107.590 176.132 154.868 1.00 1.00 1064 PHE A C 1
ATOM 3430 O O . PHE A 1 1064 ? 108.441 176.727 155.544 1.00 1.00 1064 PHE A O 1
ATOM 3432 N N . ASN A 1 1065 ? 106.327 176.552 154.763 1.00 1.00 1065 ASN A N 1
ATOM 3433 C CA . ASN A 1 1065 ? 105.894 177.738 155.482 1.00 1.00 1065 ASN A CA 1
ATOM 3434 C C . ASN A 1 1065 ? 105.970 177.481 156.980 1.00 1.00 1065 ASN A C 1
ATOM 3435 O O . ASN A 1 1065 ? 106.339 178.360 157.771 1.00 1.00 1065 ASN A O 1
ATOM 3437 N N . HIS A 1 1066 ? 105.615 176.261 157.372 1.00 1.00 1066 HIS A N 1
ATOM 3438 C CA . HIS A 1 1066 ? 105.661 175.904 158.758 1.00 1.00 1066 HIS A CA 1
ATOM 3439 C C . HIS A 1 1066 ? 107.088 175.959 159.235 1.00 1.00 1066 HIS A C 1
ATOM 3440 O O . HIS A 1 1066 ? 107.369 176.502 160.294 1.00 1.00 1066 HIS A O 1
ATOM 3442 N N . THR A 1 1067 ? 108.026 175.497 158.411 1.00 1.00 1067 THR A N 1
ATOM 3443 C CA . THR A 1 1067 ? 109.414 175.521 158.821 1.00 1.00 1067 THR A CA 1
ATOM 3444 C C . THR A 1 1067 ? 109.879 176.939 159.077 1.00 1.00 1067 THR A C 1
ATOM 3445 O O . THR A 1 1067 ? 110.544 177.216 160.077 1.00 1.00 1067 THR A O 1
ATOM 3447 N N . ARG A 1 1068 ? 109.437 177.870 158.241 1.00 1.00 1068 ARG A N 1
ATOM 3448 C CA . ARG A 1 1068 ? 109.816 179.265 158.397 1.00 1.00 1068 ARG A CA 1
ATOM 3449 C C . ARG A 1 1068 ? 109.379 179.806 159.753 1.00 1.00 1068 ARG A C 1
ATOM 3450 O O . ARG A 1 1068 ? 110.065 180.621 160.371 1.00 1.00 1068 ARG A O 1
ATOM 3452 N N . ALA A 1 1069 ? 108.242 179.321 160.221 1.00 1.00 1069 ALA A N 1
ATOM 3453 C CA . ALA A 1 1069 ? 107.640 179.709 161.481 1.00 1.00 1069 ALA A CA 1
ATOM 3454 C C . ALA A 1 1069 ? 108.178 178.935 162.693 1.00 1.00 1069 ALA A C 1
ATOM 3455 O O . ALA A 1 1069 ? 107.742 179.193 163.818 1.00 1.00 1069 ALA A O 1
ATOM 3457 N N . PHE A 1 1070 ? 109.118 178.008 162.485 1.00 1.00 1070 PHE A N 1
ATOM 3458 C CA . PHE A 1 1070 ? 109.642 177.134 163.534 1.00 1.00 1070 PHE A CA 1
ATOM 3459 C C . PHE A 1 1070 ? 108.546 176.186 164.010 1.00 1.00 1070 PHE A C 1
ATOM 3460 O O . PHE A 1 1070 ? 108.248 175.201 163.334 1.00 1.00 1070 PHE A O 1
ATOM 3462 N N . ILE A 1 1071 ? 108.007 176.373 165.202 1.00 30.00 1071 ILE A N 1
ATOM 3463 C CA . ILE A 1 1071 ? 106.960 175.449 165.586 1.00 30.00 1071 ILE A CA 1
ATOM 3464 C C . ILE A 1 1071 ? 105.686 175.904 164.927 1.00 30.00 1071 ILE A C 1
ATOM 3465 O O . ILE A 1 1071 ? 105.194 177.002 165.192 1.00 30.00 1071 ILE A O 1
ATOM 3467 N N . GLN A 1 1072 ? 105.157 175.058 164.065 1.00 30.00 1072 GLN A N 1
ATOM 3468 C CA . GLN A 1 1072 ? 103.973 175.366 163.295 1.00 30.00 1072 GLN A CA 1
ATOM 3469 C C . GLN A 1 1072 ? 103.317 174.101 162.771 1.00 30.00 1072 GLN A C 1
ATOM 3470 O O . GLN A 1 1072 ? 103.942 173.031 162.741 1.00 30.00 1072 GLN A O 1
ATOM 3472 N N . GLN A 1 1073 ? 102.065 174.244 162.325 1.00 1.00 1073 GLN A N 1
ATOM 3473 C CA . GLN A 1 1073 ? 101.264 173.149 161.780 1.00 1.00 1073 GLN A CA 1
ATOM 3474 C C . GLN A 1 1073 ? 101.074 172.120 162.868 1.00 1.00 1073 GLN A C 1
ATOM 3475 O O . GLN A 1 1073 ? 100.666 172.493 163.963 1.00 1.00 1073 GLN A O 1
ATOM 3477 N N . ALA A 1 1074 ? 101.409 170.852 162.656 1.00 1.00 1074 ALA A N 1
ATOM 3478 C CA . ALA A 1 1074 ? 101.172 169.927 163.752 1.00 1.00 1074 ALA A CA 1
ATOM 3479 C C . ALA A 1 1074 ? 101.927 170.345 164.997 1.00 1.00 1074 ALA A C 1
ATOM 3480 O O . ALA A 1 1074 ? 101.470 170.091 166.111 1.00 1.00 1074 ALA A O 1
ATOM 3482 N N . LEU A 1 1075 ? 103.100 170.962 164.829 1.00 1.00 1075 LEU A N 1
ATOM 3483 C CA . LEU A 1 1075 ? 103.907 171.367 165.968 1.00 1.00 1075 LEU A CA 1
ATOM 3484 C C . LEU A 1 1075 ? 103.319 172.579 166.703 1.00 1.00 1075 LEU A C 1
ATOM 3485 O O . LEU A 1 1075 ? 103.756 172.888 167.812 1.00 1.00 1075 LEU A O 1
ATOM 3487 N N . ASN A 1 1076 ? 102.429 173.326 166.052 1.00 1.00 1076 ASN A N 1
ATOM 3488 C CA . ASN A 1 1076 ? 101.794 174.514 166.605 1.00 1.00 1076 ASN A CA 1
ATOM 3489 C C . ASN A 1 1076 ? 100.818 175.054 165.594 1.00 1.00 1076 ASN A C 1
ATOM 3490 O O . ASN A 1 1076 ? 101.059 176.104 165.004 1.00 1.00 1076 ASN A O 1
ATOM 3492 N N . LYS A 1 1077 ? 99.678 174.412 165.426 1.00 1.00 1077 LYS A N 1
ATOM 3493 C CA . LYS A 1 1077 ? 98.747 174.913 164.432 1.00 1.00 1077 LYS A CA 1
ATOM 3494 C C . LYS A 1 1077 ? 98.362 176.366 164.717 1.00 1.00 1077 LYS A C 1
ATOM 3495 O O . LYS A 1 1077 ? 98.211 177.153 163.783 1.00 1.00 1077 LYS A O 1
ATOM 3497 N N . ILE A 1 1078 ? 98.201 176.725 166.004 1.00 1.00 1078 ILE A N 1
ATOM 3498 C CA . ILE A 1 1078 ? 97.925 178.095 166.497 1.00 1.00 1078 ILE A CA 1
ATOM 3499 C C . ILE A 1 1078 ? 96.612 178.716 166.016 1.00 1.00 1078 ILE A C 1
ATOM 3500 O O . ILE A 1 1078 ? 95.673 178.948 166.785 1.00 1.00 1078 ILE A O 1
ATOM 3502 N N . THR A 1 1079 ? 96.527 178.910 164.709 1.00 1.00 1079 THR A N 1
ATOM 3503 C CA . THR A 1 1079 ? 95.434 179.562 164.004 1.00 1.00 1079 THR A CA 1
ATOM 3504 C C . THR A 1 1079 ? 94.278 178.617 163.859 1.00 1.00 1079 THR A C 1
ATOM 3505 O O . THR A 1 1079 ? 93.219 178.976 163.338 1.00 1.00 1079 THR A O 1
ATOM 3507 N N . VAL A 1 1080 ? 94.467 177.430 164.403 1.00 1.00 1080 VAL A N 1
ATOM 3508 C CA . VAL A 1 1080 ? 93.486 176.386 164.455 1.00 1.00 1080 VAL A CA 1
ATOM 3509 C C . VAL A 1 1080 ? 92.259 176.934 165.140 1.00 1.00 1080 VAL A C 1
ATOM 3510 O O . VAL A 1 1080 ? 91.135 176.504 164.881 1.00 1.00 1080 VAL A O 1
ATOM 3512 N N . ALA A 1 1081 ? 92.455 177.894 166.043 1.00 1.00 1081 ALA A N 1
ATOM 3513 C CA . ALA A 1 1081 ? 91.317 178.458 166.729 1.00 1.00 1081 ALA A CA 1
ATOM 3514 C C . ALA A 1 1081 ? 90.312 179.034 165.730 1.00 1.00 1081 ALA A C 1
ATOM 3515 O O . ALA A 1 1081 ? 89.105 178.996 165.967 1.00 1.00 1081 ALA A O 1
ATOM 3517 N N . PHE A 1 1082 ? 90.804 179.612 164.628 1.00 1.00 1082 PHE A N 1
ATOM 3518 C CA . PHE A 1 1082 ? 89.932 180.174 163.613 1.00 1.00 1082 PHE A CA 1
ATOM 3519 C C . PHE A 1 1082 ? 89.574 179.122 162.560 1.00 1.00 1082 PHE A C 1
ATOM 3520 O O . PHE A 1 1082 ? 88.447 179.085 162.051 1.00 1.00 1082 PHE A O 1
ATOM 3522 N N . ARG A 1 1083 ? 90.524 178.224 162.262 1.00 1.00 1083 ARG A N 1
ATOM 3523 C CA . ARG A 1 1083 ? 90.316 177.203 161.233 1.00 1.00 1083 ARG A CA 1
ATOM 3524 C C . ARG A 1 1083 ? 89.141 176.347 161.614 1.00 1.00 1083 ARG A C 1
ATOM 3525 O O . ARG A 1 1083 ? 88.373 175.891 160.762 1.00 1.00 1083 ARG A O 1
ATOM 3527 N N . TYR A 1 1084 ? 88.988 176.161 162.910 1.00 1.00 1084 TYR A N 1
ATOM 3528 C CA . TYR A 1 1084 ? 87.905 175.412 163.449 1.00 1.00 1084 TYR A CA 1
ATOM 3529 C C . TYR A 1 1084 ? 86.580 176.003 163.038 1.00 1.00 1084 TYR A C 1
ATOM 3530 O O . TYR A 1 1084 ? 85.612 175.263 162.890 1.00 1.00 1084 TYR A O 1
ATOM 3532 N N . GLN A 1 1085 ? 86.481 177.329 162.926 1.00 1.00 1085 GLN A N 1
ATOM 3533 C CA . GLN A 1 1085 ? 85.221 177.925 162.556 1.00 1.00 1085 GLN A CA 1
ATOM 3534 C C . GLN A 1 1085 ? 84.916 177.607 161.120 1.00 1.00 1085 GLN A C 1
ATOM 3535 O O . GLN A 1 1085 ? 83.767 177.343 160.757 1.00 1.00 1085 GLN A O 1
ATOM 3537 N N . ASN A 1 1086 ? 85.955 177.641 160.294 1.00 1.00 1086 ASN A N 1
ATOM 3538 C CA . ASN A 1 1086 ? 85.771 177.354 158.883 1.00 1.00 1086 ASN A CA 1
ATOM 3539 C C . ASN A 1 1086 ? 85.316 175.920 158.682 1.00 1.00 1086 ASN A C 1
ATOM 3540 O O . ASN A 1 1086 ? 84.494 175.636 157.813 1.00 1.00 1086 ASN A O 1
ATOM 3542 N N . LEU A 1 1087 ? 85.870 175.009 159.480 1.00 1.00 1087 LEU A N 1
ATOM 3543 C CA . LEU A 1 1087 ? 85.475 173.619 159.402 1.00 1.00 1087 LEU A CA 1
ATOM 3544 C C . LEU A 1 1087 ? 84.099 173.437 160.009 1.00 1.00 1087 LEU A C 1
ATOM 3545 O O . LEU A 1 1087 ? 83.293 172.643 159.539 1.00 1.00 1087 LEU A O 1
ATOM 3547 N N . THR A 1 1088 ? 83.806 174.176 161.076 1.00 1.00 1088 THR A N 1
ATOM 3548 C CA . THR A 1 1088 ? 82.508 174.056 161.698 1.00 1.00 1088 THR A CA 1
ATOM 3549 C C . THR A 1 1088 ? 81.436 174.469 160.721 1.00 1.00 1088 THR A C 1
ATOM 3550 O O . THR A 1 1088 ? 80.387 173.832 160.622 1.00 1.00 1088 THR A O 1
ATOM 3552 N N . GLU A 1 1089 ? 81.720 175.490 159.922 1.00 1.00 1089 GLU A N 1
ATOM 3553 C CA . GLU A 1 1089 ? 80.775 175.973 158.938 1.00 1.00 1089 GLU A CA 1
ATOM 3554 C C . GLU A 1 1089 ? 80.844 175.156 157.653 1.00 1.00 1089 GLU A C 1
ATOM 3555 O O . GLU A 1 1089 ? 81.046 175.703 156.568 1.00 1.00 1089 GLU A O 1
ATOM 3557 N N . LEU A 1 1090 ? 80.643 173.851 157.778 1.00 1.00 1090 LEU A N 1
ATOM 3558 C CA . LEU A 1 1090 ? 80.691 172.920 156.662 1.00 1.00 1090 LEU A CA 1
ATOM 3559 C C . LEU A 1 1090 ? 79.951 171.631 157.014 1.00 1.00 1090 LEU A C 1
ATOM 3560 O O . LEU A 1 1090 ? 79.827 171.274 158.183 1.00 1.00 1090 LEU A O 1
ATOM 3562 N N . PHE A 1 1091 ? 79.483 170.894 156.007 1.00 1.00 1091 PHE A N 1
ATOM 3563 C CA . PHE A 1 1091 ? 78.794 169.633 156.286 1.00 1.00 1091 PHE A CA 1
ATOM 3564 C C . PHE A 1 1091 ? 79.089 168.536 155.268 1.00 1.00 1091 PHE A C 1
ATOM 3565 O O . PHE A 1 1091 ? 78.175 167.973 154.667 1.00 1.00 1091 PHE A O 1
ATOM 3567 N N . GLU A 1 1092 ? 80.358 168.241 155.060 1.00 30.00 1092 GLU A N 1
ATOM 3568 C CA . GLU A 1 1092 ? 80.780 167.219 154.117 1.00 30.00 1092 GLU A CA 1
ATOM 3569 C C . GLU A 1 1092 ? 82.018 166.535 154.656 1.00 30.00 1092 GLU A C 1
ATOM 3570 O O . GLU A 1 1092 ? 83.106 166.708 154.115 1.00 30.00 1092 GLU A O 1
ATOM 3572 N N . TYR A 1 1093 ? 81.877 165.819 155.770 1.00 30.00 1093 TYR A N 1
ATOM 3573 C CA . TYR A 1 1093 ? 83.047 165.263 156.445 1.00 30.00 1093 TYR A CA 1
ATOM 3574 C C . TYR A 1 1093 ? 84.050 166.381 156.678 1.00 30.00 1093 TYR A C 1
ATOM 3575 O O . TYR A 1 1093 ? 85.233 166.242 156.395 1.00 30.00 1093 TYR A O 1
ATOM 3577 N N . CYS A 1 1094 ? 83.568 167.489 157.251 1.00 1.00 1094 CYS A N 1
ATOM 3578 C CA . CYS A 1 1094 ? 84.364 168.698 157.477 1.00 1.00 1094 CYS A CA 1
ATOM 3579 C C . CYS A 1 1094 ? 85.592 168.419 158.319 1.00 1.00 1094 CYS A C 1
ATOM 3580 O O . CYS A 1 1094 ? 86.660 169.000 158.109 1.00 1.00 1094 CYS A O 1
ATOM 3582 N N . LYS A 1 1095 ? 85.449 167.467 159.228 1.00 1.00 1095 LYS A N 1
ATOM 3583 C CA . LYS A 1 1095 ? 86.475 167.042 160.151 1.00 1.00 1095 LYS A CA 1
ATOM 3584 C C . LYS A 1 1095 ? 87.682 166.486 159.431 1.00 1.00 1095 LYS A C 1
ATOM 3585 O O . LYS A 1 1095 ? 88.765 166.422 160.004 1.00 1.00 1095 LYS A O 1
ATOM 3587 N N . PHE A 1 1096 ? 87.513 166.088 158.173 1.00 1.00 1096 PHE A N 1
ATOM 3588 C CA . PHE A 1 1096 ? 88.573 165.516 157.368 1.00 1.00 1096 PHE A CA 1
ATOM 3589 C C . PHE A 1 1096 ? 89.701 166.516 157.195 1.00 1.00 1096 PHE A C 1
ATOM 3590 O O . PHE A 1 1096 ? 90.837 166.149 156.905 1.00 1.00 1096 PHE A O 1
ATOM 3592 N N . ASP A 1 1097 ? 89.412 167.801 157.388 1.00 1.00 1097 ASP A N 1
ATOM 3593 C CA . ASP A 1 1097 ? 90.412 168.847 157.273 1.00 1.00 1097 ASP A CA 1
ATOM 3594 C C . ASP A 1 1097 ? 91.553 168.590 158.259 1.00 1.00 1097 ASP A C 1
ATOM 3595 O O . ASP A 1 1097 ? 92.714 168.955 158.007 1.00 1.00 1097 ASP A O 1
ATOM 3597 N N . LEU A 1 1098 ? 91.213 167.941 159.380 1.00 1.00 1098 LEU A N 1
ATOM 3598 C CA . LEU A 1 1098 ? 92.118 167.630 160.460 1.00 1.00 1098 LEU A CA 1
ATOM 3599 C C . LEU A 1 1098 ? 93.218 166.723 159.994 1.00 1.00 1098 LEU A C 1
ATOM 3600 O O . LEU A 1 1098 ? 94.274 166.637 160.612 1.00 1.00 1098 LEU A O 1
ATOM 3602 N N . ILE A 1 1099 ? 92.982 165.982 158.925 1.00 1.00 1099 ILE A N 1
ATOM 3603 C CA . ILE A 1 1099 ? 94.002 165.088 158.452 1.00 1.00 1099 ILE A CA 1
ATOM 3604 C C . ILE A 1 1099 ? 95.249 165.875 158.101 1.00 1.00 1099 ILE A C 1
ATOM 3605 O O . ILE A 1 1099 ? 96.367 165.386 158.262 1.00 1.00 1099 ILE A O 1
ATOM 3607 N N . MET A 1 1100 ? 95.073 167.092 157.579 1.00 1.00 1100 MET A N 1
ATOM 3608 C CA . MET A 1 1100 ? 96.222 167.890 157.236 1.00 1.00 1100 MET A CA 1
ATOM 3609 C C . MET A 1 1100 ? 96.682 168.673 158.442 1.00 1.00 1100 MET A C 1
ATOM 3610 O O . MET A 1 1100 ? 97.873 168.826 158.694 1.00 1.00 1100 MET A O 1
ATOM 3612 N N . TYR A 1 1101 ? 95.735 169.150 159.241 1.00 1.00 1101 TYR A N 1
ATOM 3613 C CA . TYR A 1 1101 ? 96.099 169.959 160.402 1.00 1.00 1101 TYR A CA 1
ATOM 3614 C C . TYR A 1 1101 ? 96.959 169.160 161.378 1.00 1.00 1101 TYR A C 1
ATOM 3615 O O . TYR A 1 1101 ? 97.889 169.687 161.986 1.00 1.00 1101 TYR A O 1
ATOM 3617 N N . TRP A 1 1102 ? 96.671 167.858 161.469 1.00 1.00 1102 TRP A N 1
ATOM 3618 C CA . TRP A 1 1102 ? 97.352 166.901 162.331 1.00 1.00 1102 TRP A CA 1
ATOM 3619 C C . TRP A 1 1102 ? 98.785 166.700 161.869 1.00 1.00 1102 TRP A C 1
ATOM 3620 O O . TRP A 1 1102 ? 99.598 166.103 162.575 1.00 1.00 1102 TRP A O 1
ATOM 3622 N N . PHE A 1 1103 ? 99.064 167.136 160.647 1.00 1.00 1103 PHE A N 1
ATOM 3623 C CA . PHE A 1 1103 ? 100.343 167.088 159.998 1.00 1.00 1103 PHE A CA 1
ATOM 3624 C C . PHE A 1 1103 ? 100.782 168.542 159.810 1.00 1.00 1103 PHE A C 1
ATOM 3625 O O . PHE A 1 1103 ? 101.895 168.947 160.176 1.00 1.00 1103 PHE A O 1
ATOM 3627 N N . HIS A 1 1128 ? 94.045 161.262 164.225 1.00 1.00 1128 HIS A N 1
ATOM 3628 C CA . HIS A 1 1128 ? 92.773 160.683 163.810 1.00 1.00 1128 HIS A CA 1
ATOM 3629 C C . HIS A 1 1128 ? 91.666 161.386 164.552 1.00 1.00 1128 HIS A C 1
ATOM 3630 O O . HIS A 1 1128 ? 91.600 162.610 164.557 1.00 1.00 1128 HIS A O 1
ATOM 3632 N N . GLU A 1 1129 ? 90.846 160.633 165.293 1.00 1.00 1129 GLU A N 1
ATOM 3633 C CA . GLU A 1 1129 ? 89.812 161.243 166.130 1.00 1.00 1129 GLU A CA 1
ATOM 3634 C C . GLU A 1 1129 ? 90.506 162.149 167.141 1.00 1.00 1129 GLU A C 1
ATOM 3635 O O . GLU A 1 1129 ? 89.983 163.189 167.560 1.00 1.00 1129 GLU A O 1
ATOM 3637 N N . PHE A 1 1130 ? 91.731 161.752 167.464 1.00 1.00 1130 PHE A N 1
ATOM 3638 C CA . PHE A 1 1130 ? 92.617 162.405 168.387 1.00 1.00 1130 PHE A CA 1
ATOM 3639 C C . PHE A 1 1130 ? 92.872 163.850 167.986 1.00 1.00 1130 PHE A C 1
ATOM 3640 O O . PHE A 1 1130 ? 93.117 164.699 168.846 1.00 1.00 1130 PHE A O 1
ATOM 3642 N N . LEU A 1 1131 ? 92.862 164.148 166.686 1.00 1.00 1131 LEU A N 1
ATOM 3643 C CA . LEU A 1 1131 ? 93.123 165.504 166.254 1.00 1.00 1131 LEU A CA 1
ATOM 3644 C C . LEU A 1 1131 ? 92.070 166.447 166.823 1.00 1.00 1131 LEU A C 1
ATOM 3645 O O . LEU A 1 1131 ? 92.344 167.623 167.064 1.00 1.00 1131 LEU A O 1
ATOM 3647 N N . GLY A 1 1132 ? 90.834 165.959 166.978 1.00 1.00 1132 GLY A N 1
ATOM 3648 C CA . GLY A 1 1132 ? 89.782 166.781 167.530 1.00 1.00 1132 GLY A CA 1
ATOM 3649 C C . GLY A 1 1132 ? 89.877 166.766 169.039 1.00 1.00 1132 GLY A C 1
ATOM 3650 O O . GLY A 1 1132 ? 89.626 167.763 169.714 1.00 1.00 1132 GLY A O 1
ATOM 3651 N N . ARG A 1 1133 ? 90.283 165.615 169.578 1.00 1.00 1133 ARG A N 1
ATOM 3652 C CA . ARG A 1 1133 ? 90.394 165.450 171.021 1.00 1.00 1133 ARG A CA 1
ATOM 3653 C C . ARG A 1 1133 ? 91.388 166.456 171.574 1.00 1.00 1133 ARG A C 1
ATOM 3654 O O . ARG A 1 1133 ? 91.196 167.035 172.651 1.00 1.00 1133 ARG A O 1
ATOM 3656 N N . TYR A 1 1134 ? 92.399 166.744 170.759 1.00 1.00 1134 TYR A N 1
ATOM 3657 C CA . TYR A 1 1134 ? 93.485 167.648 171.070 1.00 1.00 1134 TYR A CA 1
ATOM 3658 C C . TYR A 1 1134 ? 92.980 169.022 171.473 1.00 1.00 1134 TYR A C 1
ATOM 3659 O O . TYR A 1 1134 ? 93.674 169.754 172.178 1.00 1.00 1134 TYR A O 1
ATOM 3661 N N . PHE A 1 1135 ? 91.822 169.425 170.980 1.00 1.00 1135 PHE A N 1
ATOM 3662 C CA . PHE A 1 1135 ? 91.279 170.710 171.343 1.00 1.00 1135 PHE A CA 1
ATOM 3663 C C . PHE A 1 1135 ? 89.797 170.523 171.562 1.00 1.00 1135 PHE A C 1
ATOM 3664 O O . PHE A 1 1135 ? 88.978 171.337 171.124 1.00 1.00 1135 PHE A O 1
ATOM 3666 N N . VAL A 1 1136 ? 89.451 169.464 172.283 1.00 1.00 1136 VAL A N 1
ATOM 3667 C CA . VAL A 1 1136 ? 88.059 169.152 172.515 1.00 1.00 1136 VAL A CA 1
ATOM 3668 C C . VAL A 1 1136 ? 87.323 170.249 173.242 1.00 1.00 1136 VAL A C 1
ATOM 3669 O O . VAL A 1 1136 ? 86.139 170.467 172.990 1.00 1.00 1136 VAL A O 1
ATOM 3671 N N . GLU A 1 1137 ? 87.983 170.922 174.178 1.00 1.00 1137 GLU A N 1
ATOM 3672 C CA . GLU A 1 1137 ? 87.282 171.960 174.915 1.00 1.00 1137 GLU A CA 1
ATOM 3673 C C . GLU A 1 1137 ? 86.880 173.083 173.999 1.00 1.00 1137 GLU A C 1
ATOM 3674 O O . GLU A 1 1137 ? 85.809 173.682 174.157 1.00 1.00 1137 GLU A O 1
ATOM 3676 N N . ILE A 1 1138 ? 87.754 173.389 173.047 1.00 1.00 1138 ILE A N 1
ATOM 3677 C CA . ILE A 1 1138 ? 87.466 174.455 172.132 1.00 1.00 1138 ILE A CA 1
ATOM 3678 C C . ILE A 1 1138 ? 86.294 174.063 171.281 1.00 1.00 1138 ILE A C 1
ATOM 3679 O O . ILE A 1 1138 ? 85.417 174.880 171.010 1.00 1.00 1138 ILE A O 1
ATOM 3681 N N . SER A 1 1139 ? 86.262 172.796 170.877 1.00 1.00 1139 SER A N 1
ATOM 3682 C CA . SER A 1 1139 ? 85.176 172.318 170.053 1.00 1.00 1139 SER A CA 1
ATOM 3683 C C . SER A 1 1139 ? 83.853 172.380 170.785 1.00 1.00 1139 SER A C 1
ATOM 3684 O O . SER A 1 1139 ? 82.827 172.715 170.190 1.00 1.00 1139 SER A O 1
ATOM 3686 N N . ALA A 1 1140 ? 83.862 172.049 172.075 1.00 1.00 1140 ALA A N 1
ATOM 3687 C CA . ALA A 1 1140 ? 82.627 172.092 172.832 1.00 1.00 1140 ALA A CA 1
ATOM 3688 C C . ALA A 1 1140 ? 82.115 173.507 172.921 1.00 1.00 1140 ALA A C 1
ATOM 3689 O O . ALA A 1 1140 ? 80.915 173.770 172.747 1.00 1.00 1140 ALA A O 1
ATOM 3691 N N . ILE A 1 1141 ? 83.040 174.433 173.156 1.00 1.00 1141 ILE A N 1
ATOM 3692 C CA . ILE A 1 1141 ? 82.666 175.814 173.240 1.00 1.00 1141 ILE A CA 1
ATOM 3693 C C . ILE A 1 1141 ? 82.167 176.280 171.901 1.00 1.00 1141 ILE A C 1
ATOM 3694 O O . ILE A 1 1141 ? 81.211 177.055 171.823 1.00 1.00 1141 ILE A O 1
ATOM 3696 N N . TYR A 1 1142 ? 82.810 175.800 170.839 1.00 1.00 1142 TYR A N 1
ATOM 3697 C CA . TYR A 1 1142 ? 82.428 176.181 169.512 1.00 1.00 1142 TYR A CA 1
ATOM 3698 C C . TYR A 1 1142 ? 81.030 175.719 169.203 1.00 1.00 1142 TYR A C 1
ATOM 3699 O O . TYR A 1 1142 ? 80.285 176.455 168.574 1.00 1.00 1142 TYR A O 1
ATOM 3701 N N . PHE A 1 1143 ? 80.650 174.516 169.633 1.00 1.00 1143 PHE A N 1
ATOM 3702 C CA . PHE A 1 1143 ? 79.301 174.053 169.360 1.00 1.00 1143 PHE A CA 1
ATOM 3703 C C . PHE A 1 1143 ? 78.288 174.927 170.061 1.00 1.00 1143 PHE A C 1
ATOM 3704 O O . PHE A 1 1143 ? 77.246 175.284 169.496 1.00 1.00 1143 PHE A O 1
ATOM 3706 N N . SER A 1 1144 ? 78.599 175.308 171.290 1.00 1.00 1144 SER A N 1
ATOM 3707 C CA . SER A 1 1144 ? 77.683 176.156 172.009 1.00 1.00 1144 SER A CA 1
ATOM 3708 C C . SER A 1 1144 ? 77.562 177.510 171.325 1.00 1.00 1144 SER A C 1
ATOM 3709 O O . SER A 1 1144 ? 76.465 178.062 171.210 1.00 1.00 1144 SER A O 1
ATOM 3711 N N . GLN A 1 1145 ? 78.699 178.029 170.848 1.00 1.00 1145 GLN A N 1
ATOM 3712 C CA . GLN A 1 1145 ? 78.772 179.298 170.145 1.00 1.00 1145 GLN A CA 1
ATOM 3713 C C . GLN A 1 1145 ? 78.106 179.221 168.797 1.00 1.00 1145 GLN A C 1
ATOM 3714 O O . GLN A 1 1145 ? 77.512 180.190 168.327 1.00 1.00 1145 GLN A O 1
ATOM 3716 N N . GLY A 1 1146 ? 78.199 178.057 168.161 1.00 1.00 1146 GLY A N 1
ATOM 3717 C CA . GLY A 1 1146 ? 77.627 177.870 166.858 1.00 1.00 1146 GLY A CA 1
ATOM 3718 C C . GLY A 1 1146 ? 76.172 178.168 166.971 1.00 1.00 1146 GLY A C 1
ATOM 3719 O O . GLY A 1 1146 ? 75.610 178.920 166.159 1.00 1.00 1146 GLY A O 1
ATOM 3720 N N . PHE A 1 1147 ? 75.573 177.689 168.063 1.00 30.00 1147 PHE A N 1
ATOM 3721 C CA . PHE A 1 1147 ? 74.196 178.002 168.332 1.00 30.00 1147 PHE A CA 1
ATOM 3722 C C . PHE A 1 1147 ? 73.392 177.653 167.108 1.00 30.00 1147 PHE A C 1
ATOM 3723 O O . PHE A 1 1147 ? 73.039 176.499 166.894 1.00 30.00 1147 PHE A O 1
ATOM 3725 N N . ASN A 1 1148 ? 73.080 178.649 166.293 1.00 30.00 1148 ASN A N 1
ATOM 3726 C CA . ASN A 1 1148 ? 72.272 178.458 165.103 1.00 30.00 1148 ASN A CA 1
ATOM 3727 C C . ASN A 1 1148 ? 72.933 177.463 164.157 1.00 30.00 1148 ASN A C 1
ATOM 3728 O O . ASN A 1 1148 ? 72.259 176.722 163.444 1.00 30.00 1148 ASN A O 1
ATOM 3730 N N . GLN A 1 1149 ? 74.261 177.462 164.141 1.00 30.00 1149 GLN A N 1
ATOM 3731 C CA . GLN A 1 1149 ? 75.030 176.584 163.283 1.00 30.00 1149 GLN A CA 1
ATOM 3732 C C . GLN A 1 1149 ? 75.294 175.223 163.935 1.00 30.00 1149 GLN A C 1
ATOM 3733 O O . GLN A 1 1149 ? 76.041 174.418 163.376 1.00 30.00 1149 GLN A O 1
ATOM 3735 N N . LYS A 1 1150 ? 74.779 174.981 165.144 1.00 30.00 1150 LYS A N 1
ATOM 3736 C CA . LYS A 1 1150 ? 75.002 173.697 165.792 1.00 30.00 1150 LYS A CA 1
ATOM 3737 C C . LYS A 1 1150 ? 74.299 172.640 164.946 1.00 30.00 1150 LYS A C 1
ATOM 3738 O O . LYS A 1 1150 ? 73.247 172.894 164.361 1.00 30.00 1150 LYS A O 1
ATOM 3740 N N . TRP A 1 1151 ? 74.874 171.451 164.870 1.00 1.00 1151 TRP A N 1
ATOM 3741 C CA . TRP A 1 1151 ? 74.332 170.408 164.009 1.00 1.00 1151 TRP A CA 1
ATOM 3742 C C . TRP A 1 1151 ? 74.685 169.016 164.485 1.00 1.00 1151 TRP A C 1
ATOM 3743 O O . TRP A 1 1151 ? 75.422 168.849 165.454 1.00 1.00 1151 TRP A O 1
ATOM 3745 N N . ILE A 1 1152 ? 74.214 168.011 163.748 1.00 1.00 1152 ILE A N 1
ATOM 3746 C CA . ILE A 1 1152 ? 74.463 166.611 164.078 1.00 1.00 1152 ILE A CA 1
ATOM 3747 C C . ILE A 1 1152 ? 75.952 166.319 164.195 1.00 1.00 1152 ILE A C 1
ATOM 3748 O O . ILE A 1 1152 ? 76.351 165.461 164.978 1.00 1.00 1152 ILE A O 1
ATOM 3750 N N . LEU A 1 1153 ? 76.794 167.003 163.434 1.00 1.00 1153 LEU A N 1
ATOM 3751 C CA . LEU A 1 1153 ? 78.214 166.753 163.580 1.00 1.00 1153 LEU A CA 1
ATOM 3752 C C . LEU A 1 1153 ? 78.662 167.063 165.022 1.00 1.00 1153 LEU A C 1
ATOM 3753 O O . LEU A 1 1153 ? 79.557 166.399 165.560 1.00 1.00 1153 LEU A O 1
ATOM 3755 N N . ASP A 1 1154 ? 78.062 168.098 165.641 1.00 1.00 1154 ASP A N 1
ATOM 3756 C CA . ASP A 1 1154 ? 78.392 168.474 167.009 1.00 1.00 1154 ASP A CA 1
ATOM 3757 C C . ASP A 1 1154 ? 77.858 167.405 167.941 1.00 1.00 1154 ASP A C 1
ATOM 3758 O O . ASP A 1 1154 ? 78.468 167.087 168.966 1.00 1.00 1154 ASP A O 1
ATOM 3760 N N . MET A 1 1155 ? 76.695 166.866 167.577 1.00 1.00 1155 MET A N 1
ATOM 3761 C CA . MET A 1 1155 ? 76.089 165.804 168.358 1.00 1.00 1155 MET A CA 1
ATOM 3762 C C . MET A 1 1155 ? 76.990 164.577 168.341 1.00 1.00 1155 MET A C 1
ATOM 3763 O O . MET A 1 1155 ? 77.130 163.891 169.351 1.00 1.00 1155 MET A O 1
ATOM 3765 N N . LEU A 1 1156 ? 77.634 164.312 167.205 1.00 1.00 1156 LEU A N 1
ATOM 3766 C CA . LEU A 1 1156 ? 78.539 163.180 167.128 1.00 1.00 1156 LEU A CA 1
ATOM 3767 C C . LEU A 1 1156 ? 79.672 163.365 168.128 1.00 1.00 1156 LEU A C 1
ATOM 3768 O O . LEU A 1 1156 ? 80.094 162.411 168.791 1.00 1.00 1156 LEU A O 1
ATOM 3770 N N . HIS A 1 1157 ? 80.163 164.594 168.259 1.00 1.00 1157 HIS A N 1
ATOM 3771 C CA . HIS A 1 1157 ? 81.189 164.831 169.254 1.00 1.00 1157 HIS A CA 1
ATOM 3772 C C . HIS A 1 1157 ? 80.617 164.605 170.649 1.00 1.00 1157 HIS A C 1
ATOM 3773 O O . HIS A 1 1157 ? 81.263 163.995 171.503 1.00 1.00 1157 HIS A O 1
ATOM 3775 N N . ALA A 1 1158 ? 79.371 165.035 170.866 1.00 1.00 1158 ALA A N 1
ATOM 3776 C CA . ALA A 1 1158 ? 78.730 164.838 172.160 1.00 1.00 1158 ALA A CA 1
ATOM 3777 C C . ALA A 1 1158 ? 78.614 163.361 172.457 1.00 1.00 1158 ALA A C 1
ATOM 3778 O O . ALA A 1 1158 ? 78.691 162.942 173.601 1.00 1.00 1158 ALA A O 1
ATOM 3780 N N . ILE A 1 1159 ? 78.378 162.562 171.428 1.00 1.00 1159 ILE A N 1
ATOM 3781 C CA . ILE A 1 1159 ? 78.298 161.127 171.600 1.00 1.00 1159 ILE A CA 1
ATOM 3782 C C . ILE A 1 1159 ? 79.648 160.556 172.035 1.00 1.00 1159 ILE A C 1
ATOM 3783 O O . ILE A 1 1159 ? 79.702 159.594 172.801 1.00 1.00 1159 ILE A O 1
ATOM 3785 N N . THR A 1 1160 ? 80.741 161.127 171.504 1.00 1.00 1160 THR A N 1
ATOM 3786 C CA . THR A 1 1160 ? 82.094 160.705 171.852 1.00 1.00 1160 THR A CA 1
ATOM 3787 C C . THR A 1 1160 ? 82.384 161.025 173.312 1.00 1.00 1160 THR A C 1
ATOM 3788 O O . THR A 1 1160 ? 83.100 160.294 174.004 1.00 1.00 1160 THR A O 1
ATOM 3790 N N . GLY A 1 1161 ? 81.820 162.137 173.754 1.00 30.00 1161 GLY A N 1
ATOM 3791 C CA . GLY A 1 1161 ? 81.938 162.653 175.100 1.00 30.00 1161 GLY A CA 1
ATOM 3792 C C . GLY A 1 1161 ? 81.160 161.812 176.113 1.00 30.00 1161 GLY A C 1
ATOM 3793 O O . GLY A 1 1161 ? 80.227 161.080 175.795 1.00 30.00 1161 GLY A O 1
ATOM 3794 N N . ASN A 1 1162 ? 81.571 161.890 177.369 1.00 30.00 1162 ASN A N 1
ATOM 3795 C CA . ASN A 1 1162 ? 80.864 161.174 178.419 1.00 30.00 1162 ASN A CA 1
ATOM 3796 C C . ASN A 1 1162 ? 80.045 162.155 179.247 1.00 30.00 1162 ASN A C 1
ATOM 3797 O O . ASN A 1 1162 ? 79.125 162.787 178.740 1.00 30.00 1162 ASN A O 1
ATOM 3799 N N . GLY A 1 1163 ? 80.411 162.368 180.519 1.00 1.00 1163 GLY A N 1
ATOM 3800 C CA . GLY A 1 1163 ? 79.670 163.318 181.358 1.00 1.00 1163 GLY A CA 1
ATOM 3801 C C . GLY A 1 1163 ? 79.727 164.679 180.712 1.00 1.00 1163 GLY A C 1
ATOM 3802 O O . GLY A 1 1163 ? 78.739 165.428 180.718 1.00 1.00 1163 GLY A O 1
ATOM 3803 N N . ASP A 1 1164 ? 80.871 164.892 180.055 1.00 1.00 1164 ASP A N 1
ATOM 3804 C CA . ASP A 1 1164 ? 81.323 166.054 179.328 1.00 1.00 1164 ASP A CA 1
ATOM 3805 C C . ASP A 1 1164 ? 80.342 166.435 178.246 1.00 1.00 1164 ASP A C 1
ATOM 3806 O O . ASP A 1 1164 ? 80.275 167.601 177.872 1.00 1.00 1164 ASP A O 1
ATOM 3808 N N . ALA A 1 1165 ? 79.526 165.495 177.776 1.00 1.00 1165 ALA A N 1
ATOM 3809 C CA . ALA A 1 1165 ? 78.567 165.819 176.747 1.00 1.00 1165 ALA A CA 1
ATOM 3810 C C . ALA A 1 1165 ? 77.691 166.963 177.256 1.00 1.00 1165 ALA A C 1
ATOM 3811 O O . ALA A 1 1165 ? 77.264 167.815 176.479 1.00 1.00 1165 ALA A O 1
ATOM 3813 N N . TYR A 1 1166 ? 77.399 166.980 178.564 1.00 1.00 1166 TYR A N 1
ATOM 3814 C CA . TYR A 1 1166 ? 76.641 168.070 179.146 1.00 1.00 1166 TYR A CA 1
ATOM 3815 C C . TYR A 1 1166 ? 77.570 168.929 179.997 1.00 1.00 1166 TYR A C 1
ATOM 3816 O O . TYR A 1 1166 ? 77.519 170.163 179.960 1.00 1.00 1166 TYR A O 1
ATOM 3818 N N . LEU A 1 1167 ? 78.437 168.256 180.756 1.00 1.00 1167 LEU A N 1
ATOM 3819 C CA . LEU A 1 1167 ? 79.338 168.907 181.687 1.00 1.00 1167 LEU A CA 1
ATOM 3820 C C . LEU A 1 1167 ? 80.347 169.829 181.030 1.00 1.00 1167 LEU A C 1
ATOM 3821 O O . LEU A 1 1167 ? 80.784 170.784 181.657 1.00 1.00 1167 LEU A O 1
ATOM 3823 N N . VAL A 1 1168 ? 80.814 169.541 179.817 1.00 1.00 1168 VAL A N 1
ATOM 3824 C CA . VAL A 1 1168 ? 81.803 170.434 179.275 1.00 1.00 1168 VAL A CA 1
ATOM 3825 C C . VAL A 1 1168 ? 81.145 171.733 178.936 1.00 1.00 1168 VAL A C 1
ATOM 3826 O O . VAL A 1 1168 ? 81.632 172.797 179.300 1.00 1.00 1168 VAL A O 1
ATOM 3828 N N . ASP A 1 1169 ? 79.965 171.666 178.348 1.00 1.00 1169 ASP A N 1
ATOM 3829 C CA . ASP A 1 1169 ? 79.265 172.882 177.989 1.00 1.00 1169 ASP A CA 1
ATOM 3830 C C . ASP A 1 1169 ? 78.931 173.672 179.237 1.00 1.00 1169 ASP A C 1
ATOM 3831 O O . ASP A 1 1169 ? 78.979 174.902 179.263 1.00 1.00 1169 ASP A O 1
ATOM 3833 N N . ASN A 1 1170 ? 78.628 172.940 180.294 1.00 1.00 1170 ASN A N 1
ATOM 3834 C CA . ASN A 1 1170 ? 78.244 173.483 181.571 1.00 1.00 1170 ASN A CA 1
ATOM 3835 C C . ASN A 1 1170 ? 79.423 173.927 182.416 1.00 1.00 1170 ASN A C 1
ATOM 3836 O O . ASN A 1 1170 ? 79.227 174.435 183.520 1.00 1.00 1170 ASN A O 1
ATOM 3838 N N . SER A 1 1171 ? 80.646 173.686 181.958 1.00 1.00 1171 SER A N 1
ATOM 3839 C CA . SER A 1 1171 ? 81.798 174.008 182.772 1.00 1.00 1171 SER A CA 1
ATOM 3840 C C . SER A 1 1171 ? 82.972 174.540 181.973 1.00 1.00 1171 SER A C 1
ATOM 3841 O O . SER A 1 1171 ? 83.567 175.551 182.349 1.00 1.00 1171 SER A O 1
ATOM 3843 N N . TYR A 1 1172 ? 83.388 173.805 180.944 1.00 1.00 1172 TYR A N 1
ATOM 3844 C CA . TYR A 1 1172 ? 84.555 174.177 180.166 1.00 1.00 1172 TYR A CA 1
ATOM 3845 C C . TYR A 1 1172 ? 84.239 175.341 179.254 1.00 1.00 1172 TYR A C 1
ATOM 3846 O O . TYR A 1 1172 ? 85.020 176.276 179.102 1.00 1.00 1172 TYR A O 1
ATOM 3848 N N . TYR A 1 1173 ? 83.052 175.327 178.665 1.00 1.00 1173 TYR A N 1
ATOM 3849 C CA . TYR A 1 1173 ? 82.709 176.400 177.746 1.00 1.00 1173 TYR A CA 1
ATOM 3850 C C . TYR A 1 1173 ? 82.668 177.716 178.484 1.00 1.00 1173 TYR A C 1
ATOM 3851 O O . TYR A 1 1173 ? 83.113 178.732 177.964 1.00 1.00 1173 TYR A O 1
ATOM 3853 N N . LEU A 1 1174 ? 82.236 177.680 179.735 1.00 1.00 1174 LEU A N 1
ATOM 3854 C CA . LEU A 1 1174 ? 82.078 178.850 180.577 1.00 1.00 1174 LEU A CA 1
ATOM 3855 C C . LEU A 1 1174 ? 83.393 179.583 180.766 1.00 1.00 1174 LEU A C 1
ATOM 3856 O O . LEU A 1 1174 ? 83.396 180.764 181.104 1.00 1.00 1174 LEU A O 1
ATOM 3858 N N . CYS A 1 1175 ? 84.517 178.894 180.568 1.00 1.00 1175 CYS A N 1
ATOM 3859 C CA . CYS A 1 1175 ? 85.819 179.504 180.709 1.00 1.00 1175 CYS A CA 1
ATOM 3860 C C . CYS A 1 1175 ? 85.959 180.647 179.724 1.00 1.00 1175 CYS A C 1
ATOM 3861 O O . CYS A 1 1175 ? 86.723 181.584 179.948 1.00 1.00 1175 CYS A O 1
ATOM 3863 N N . ILE A 1 1176 ? 85.323 180.519 178.559 1.00 1.00 1176 ILE A N 1
ATOM 3864 C CA . ILE A 1 1176 ? 85.396 181.563 177.572 1.00 1.00 1176 ILE A CA 1
ATOM 3865 C C . ILE A 1 1176 ? 84.123 181.634 176.727 1.00 1.00 1176 ILE A C 1
ATOM 3866 O O . ILE A 1 1176 ? 84.131 182.234 175.666 1.00 1.00 1176 ILE A O 1
ATOM 3868 N N . PRO A 1 1177 ? 82.987 181.109 177.182 1.00 1.00 1177 PRO A N 1
ATOM 3869 C CA . PRO A 1 1177 ? 81.791 181.123 176.328 1.00 1.00 1177 PRO A CA 1
ATOM 3870 C C . PRO A 1 1177 ? 81.388 182.525 175.907 1.00 1.00 1177 PRO A C 1
ATOM 3871 O O . PRO A 1 1177 ? 80.998 182.763 174.768 1.00 1.00 1177 PRO A O 1
ATOM 3873 N N . LEU A 1 1178 ? 81.541 183.482 176.800 1.00 1.00 1178 LEU A N 1
ATOM 3874 C CA . LEU A 1 1178 ? 81.165 184.853 176.510 1.00 1.00 1178 LEU A CA 1
ATOM 3875 C C . LEU A 1 1178 ? 82.074 185.474 175.468 1.00 1.00 1178 LEU A C 1
ATOM 3876 O O . LEU A 1 1178 ? 81.705 186.429 174.784 1.00 1.00 1178 LEU A O 1
ATOM 3878 N N . ALA A 1 1179 ? 83.272 184.933 175.342 1.00 1.00 1179 ALA A N 1
ATOM 3879 C CA . ALA A 1 1179 ? 84.282 185.448 174.454 1.00 1.00 1179 ALA A CA 1
ATOM 3880 C C . ALA A 1 1179 ? 83.887 185.175 173.023 1.00 1.00 1179 ALA A C 1
ATOM 3881 O O . ALA A 1 1179 ? 84.435 185.763 172.092 1.00 1.00 1179 ALA A O 1
ATOM 3883 N N . PHE A 1 1180 ? 82.967 184.234 172.833 1.00 1.00 1180 PHE A N 1
ATOM 3884 C CA . PHE A 1 1180 ? 82.525 183.871 171.519 1.00 1.00 1180 PHE A CA 1
ATOM 3885 C C . PHE A 1 1180 ? 81.448 184.812 171.031 1.00 1.00 1180 PHE A C 1
ATOM 3886 O O . PHE A 1 1180 ? 81.060 184.748 169.857 1.00 1.00 1180 PHE A O 1
ATOM 3888 N N . ILE A 1 1181 ? 80.941 185.686 171.908 1.00 1.00 1181 ILE A N 1
ATOM 3889 C CA . ILE A 1 1181 ? 79.827 186.523 171.531 1.00 1.00 1181 ILE A CA 1
ATOM 3890 C C . ILE A 1 1181 ? 78.680 185.616 171.095 1.00 1.00 1181 ILE A C 1
ATOM 3891 O O . ILE A 1 1181 ? 77.864 185.214 171.917 1.00 1.00 1181 ILE A O 1
ATOM 3893 N N . SER A 1 1182 ? 78.572 185.375 169.789 1.00 1.00 1182 SER A N 1
ATOM 3894 C CA . SER A 1 1182 ? 77.519 184.575 169.157 1.00 1.00 1182 SER A CA 1
ATOM 3895 C C . SER A 1 1182 ? 76.121 185.129 169.424 1.00 1.00 1182 SER A C 1
ATOM 3896 O O . SER A 1 1182 ? 75.137 184.399 169.350 1.00 1.00 1182 SER A O 1
ATOM 3898 N N . GLY A 1 1183 ? 76.052 186.449 169.601 1.00 30.00 1183 GLY A N 1
ATOM 3899 C CA . GLY A 1 1183 ? 74.856 187.255 169.872 1.00 30.00 1183 GLY A CA 1
ATOM 3900 C C . GLY A 1 1183 ? 74.498 187.291 171.346 1.00 30.00 1183 GLY A C 1
ATOM 3901 O O . GLY A 1 1183 ? 74.676 186.324 172.087 1.00 30.00 1183 GLY A O 1
ATOM 3902 N N . GLY A 1 1184 ? 73.842 188.376 171.756 1.00 30.00 1184 GLY A N 1
ATOM 3903 C CA . GLY A 1 1184 ? 73.399 188.498 173.140 1.00 30.00 1184 GLY A CA 1
ATOM 3904 C C . GLY A 1 1184 ? 72.480 187.347 173.504 1.00 30.00 1184 GLY A C 1
ATOM 3905 O O . GLY A 1 1184 ? 72.440 186.921 174.655 1.00 30.00 1184 GLY A O 1
ATOM 3906 N N . VAL A 1 1185 ? 71.712 186.869 172.532 1.00 30.00 1185 VAL A N 1
ATOM 3907 C CA . VAL A 1 1185 ? 70.814 185.758 172.741 1.00 30.00 1185 VAL A CA 1
ATOM 3908 C C . VAL A 1 1185 ? 71.567 184.500 173.143 1.00 30.00 1185 VAL A C 1
ATOM 3909 O O . VAL A 1 1185 ? 71.017 183.642 173.840 1.00 30.00 1185 VAL A O 1
ATOM 3911 N N . ASN A 1 1186 ? 72.778 184.312 172.610 1.00 30.00 1186 ASN A N 1
ATOM 3912 C CA . ASN A 1 1186 ? 73.544 183.130 172.929 1.00 30.00 1186 ASN A CA 1
ATOM 3913 C C . ASN A 1 1186 ? 74.067 183.279 174.329 1.00 30.00 1186 ASN A C 1
ATOM 3914 O O . ASN A 1 1186 ? 74.133 182.310 175.093 1.00 30.00 1186 ASN A O 1
ATOM 3916 N N . GLU A 1 1187 ? 74.441 184.508 174.668 1.00 1.00 1187 GLU A N 1
ATOM 3917 C CA . GLU A 1 1187 ? 74.920 184.773 176.002 1.00 1.00 1187 GLU A CA 1
ATOM 3918 C C . GLU A 1 1187 ? 73.792 184.514 176.986 1.00 1.00 1187 GLU A C 1
ATOM 3919 O O . GLU A 1 1187 ? 74.014 183.980 178.075 1.00 1.00 1187 GLU A O 1
ATOM 3921 N N . LEU A 1 1188 ? 72.571 184.884 176.590 1.00 1.00 1188 LEU A N 1
ATOM 3922 C CA . LEU A 1 1188 ? 71.413 184.669 177.420 1.00 1.00 1188 LEU A CA 1
ATOM 3923 C C . LEU A 1 1188 ? 71.146 183.182 177.606 1.00 1.00 1188 LEU A C 1
ATOM 3924 O O . LEU A 1 1188 ? 70.818 182.750 178.709 1.00 1.00 1188 LEU A O 1
ATOM 3926 N N . ILE A 1 1189 ? 71.305 182.381 176.552 1.00 1.00 1189 ILE A N 1
ATOM 3927 C CA . ILE A 1 1189 ? 71.113 180.948 176.705 1.00 1.00 1189 ILE A CA 1
ATOM 3928 C C . ILE A 1 1189 ? 72.154 180.375 177.657 1.00 1.00 1189 ILE A C 1
ATOM 3929 O O . ILE A 1 1189 ? 71.873 179.478 178.463 1.00 1.00 1189 ILE A O 1
ATOM 3931 N N . PHE A 1 1190 ? 73.381 180.877 177.561 1.00 1.00 1190 PHE A N 1
ATOM 3932 C CA . PHE A 1 1190 ? 74.407 180.397 178.453 1.00 1.00 1190 PHE A CA 1
ATOM 3933 C C . PHE A 1 1190 ? 74.053 180.767 179.882 1.00 1.00 1190 PHE A C 1
ATOM 3934 O O . PHE A 1 1190 ? 74.217 179.956 180.794 1.00 1.00 1190 PHE A O 1
ATOM 3936 N N . ASP A 1 1191 ? 73.510 181.987 180.055 1.00 1.00 1191 ASP A N 1
ATOM 3937 C CA . ASP A 1 1191 ? 73.064 182.517 181.338 1.00 1.00 1191 ASP A CA 1
ATOM 3938 C C . ASP A 1 1191 ? 71.915 181.687 181.879 1.00 1.00 1191 ASP A C 1
ATOM 3939 O O . ASP A 1 1191 ? 71.796 181.490 183.090 1.00 1.00 1191 ASP A O 1
ATOM 3941 N N . ILE A 1 1192 ? 71.072 181.180 180.965 1.00 1.00 1192 ILE A N 1
ATOM 3942 C CA . ILE A 1 1192 ? 69.948 180.327 181.319 1.00 1.00 1192 ILE A CA 1
ATOM 3943 C C . ILE A 1 1192 ? 70.504 179.116 182.024 1.00 1.00 1192 ILE A C 1
ATOM 3944 O O . ILE A 1 1192 ? 69.880 178.577 182.940 1.00 1.00 1192 ILE A O 1
ATOM 3946 N N . LEU A 1 1193 ? 71.700 178.701 181.605 1.00 30.00 1193 LEU A N 1
ATOM 3947 C CA . LEU A 1 1193 ? 72.386 177.633 182.267 1.00 30.00 1193 LEU A CA 1
ATOM 3948 C C . LEU A 1 1193 ? 71.539 176.387 182.342 1.00 30.00 1193 LEU A C 1
ATOM 3949 O O . LEU A 1 1193 ? 71.342 175.808 183.405 1.00 30.00 1193 LEU A O 1
ATOM 3951 N N . PRO A 1 1194 ? 71.099 175.898 181.193 1.00 30.00 1194 PRO A N 1
ATOM 3952 C CA . PRO A 1 1194 ? 70.226 174.738 181.168 1.00 30.00 1194 PRO A CA 1
ATOM 3953 C C . PRO A 1 1194 ? 70.836 173.550 181.916 1.00 30.00 1194 PRO A C 1
ATOM 3954 O O . PRO A 1 1194 ? 70.108 172.757 182.510 1.00 30.00 1194 PRO A O 1
ATOM 3956 N N . GLN A 1 1195 ? 72.161 173.406 181.884 1.00 30.00 1195 GLN A N 1
ATOM 3957 C CA . GLN A 1 1195 ? 72.824 172.307 182.573 1.00 30.00 1195 GLN A CA 1
ATOM 3958 C C . GLN A 1 1195 ? 73.814 172.814 183.632 1.00 30.00 1195 GLN A C 1
ATOM 3959 O O . GLN A 1 1195 ? 74.788 172.123 183.932 1.00 30.00 1195 GLN A O 1
ATOM 3961 N N . ILE A 1 1196 ? 73.569 173.990 184.228 1.00 30.00 1196 ILE A N 1
ATOM 3962 C CA . ILE A 1 1196 ? 74.545 174.542 185.183 1.00 30.00 1196 ILE A CA 1
ATOM 3963 C C . ILE A 1 1196 ? 73.916 175.393 186.292 1.00 30.00 1196 ILE A C 1
ATOM 3964 O O . ILE A 1 1196 ? 72.758 175.800 186.229 1.00 30.00 1196 ILE A O 1
ATOM 3966 N N . SER A 1 1197 ? 74.700 175.682 187.334 1.00 30.00 1197 SER A N 1
ATOM 3967 C CA . SER A 1 1197 ? 74.206 176.469 188.471 1.00 30.00 1197 SER A CA 1
ATOM 3968 C C . SER A 1 1197 ? 74.132 177.985 188.215 1.00 30.00 1197 SER A C 1
ATOM 3969 O O . SER A 1 1197 ? 74.862 178.791 188.810 1.00 30.00 1197 SER A O 1
ATOM 3971 N N . GLY A 1 1198 ? 73.189 178.332 187.353 1.00 1.00 1198 GLY A N 1
ATOM 3972 C CA . GLY A 1 1198 ? 72.822 179.689 186.965 1.00 1.00 1198 GLY A CA 1
ATOM 3973 C C . GLY A 1 1198 ? 74.008 180.583 186.635 1.00 1.00 1198 GLY A C 1
ATOM 3974 O O . GLY A 1 1198 ? 74.884 180.216 185.855 1.00 1.00 1198 GLY A O 1
ATOM 3975 N N . LYS A 1 1199 ? 73.994 181.799 187.202 1.00 1.00 1199 LYS A N 1
ATOM 3976 C CA . LYS A 1 1199 ? 75.036 182.769 186.952 1.00 1.00 1199 LYS A CA 1
ATOM 3977 C C . LYS A 1 1199 ? 76.291 182.483 187.722 1.00 1.00 1199 LYS A C 1
ATOM 3978 O O . LYS A 1 1199 ? 77.380 182.795 187.260 1.00 1.00 1199 LYS A O 1
ATOM 3980 N N . THR A 1 1200 ? 76.171 181.901 188.907 1.00 1.00 1200 THR A N 1
ATOM 3981 C CA . THR A 1 1200 ? 77.362 181.696 189.709 1.00 1.00 1200 THR A CA 1
ATOM 3982 C C . THR A 1 1200 ? 78.344 180.835 188.960 1.00 1.00 1200 THR A C 1
ATOM 3983 O O . THR A 1 1200 ? 79.547 181.140 188.907 1.00 1.00 1200 THR A O 1
ATOM 3985 N N . THR A 1 1201 ? 77.783 179.858 188.250 1.00 1.00 1201 THR A N 1
ATOM 3986 C CA . THR A 1 1201 ? 78.488 178.866 187.471 1.00 1.00 1201 THR A CA 1
ATOM 3987 C C . THR A 1 1201 ? 79.365 179.448 186.397 1.00 1.00 1201 THR A C 1
ATOM 3988 O O . THR A 1 1201 ? 80.274 178.768 185.928 1.00 1.00 1201 THR A O 1
ATOM 3990 N N . VAL A 1 1202 ? 79.056 180.639 185.912 1.00 1.00 1202 VAL A N 1
ATOM 3991 C CA . VAL A 1 1202 ? 79.868 181.218 184.863 1.00 1.00 1202 VAL A CA 1
ATOM 3992 C C . VAL A 1 1202 ? 80.297 182.618 185.252 1.00 1.00 1202 VAL A C 1
ATOM 3993 O O . VAL A 1 1202 ? 80.608 183.444 184.392 1.00 1.00 1202 VAL A O 1
ATOM 3995 N N . LYS A 1 1203 ? 80.316 182.888 186.546 1.00 1.00 1203 LYS A N 1
ATOM 3996 C CA . LYS A 1 1203 ? 80.716 184.187 187.038 1.00 1.00 1203 LYS A CA 1
ATOM 3997 C C . LYS A 1 1203 ? 81.670 183.993 188.181 1.00 1.00 1203 LYS A C 1
ATOM 3998 O O . LYS A 1 1203 ? 82.870 184.212 188.049 1.00 1.00 1203 LYS A O 1
ATOM 4000 N N . TYR A 1 1204 ? 81.153 183.549 189.317 1.00 1.00 1204 TYR A N 1
ATOM 4001 C CA . TYR A 1 1204 ? 81.977 183.384 190.492 1.00 1.00 1204 TYR A CA 1
ATOM 4002 C C . TYR A 1 1204 ? 83.041 182.361 190.196 1.00 1.00 1204 TYR A C 1
ATOM 4003 O O . TYR A 1 1204 ? 84.203 182.490 190.577 1.00 1.00 1204 TYR A O 1
ATOM 4005 N N . HIS A 1 1205 ? 82.638 181.373 189.430 1.00 1.00 1205 HIS A N 1
ATOM 4006 C CA . HIS A 1 1205 ? 83.491 180.282 189.041 1.00 1.00 1205 HIS A CA 1
ATOM 4007 C C . HIS A 1 1205 ? 84.365 180.606 187.838 1.00 1.00 1205 HIS A C 1
ATOM 4008 O O . HIS A 1 1205 ? 85.104 179.738 187.374 1.00 1.00 1205 HIS A O 1
ATOM 4010 N N . LYS A 1 1206 ? 84.221 181.789 187.244 1.00 1.00 1206 LYS A N 1
ATOM 4011 C CA . LYS A 1 1206 ? 84.972 182.069 186.039 1.00 1.00 1206 LYS A CA 1
ATOM 4012 C C . LYS A 1 1206 ? 85.335 183.539 185.883 1.00 1.00 1206 LYS A C 1
ATOM 4013 O O . LYS A 1 1206 ? 85.251 184.080 184.788 1.00 1.00 1206 LYS A O 1
ATOM 4015 N N . LYS A 1 1207 ? 85.856 184.189 186.917 1.00 1.00 1207 LYS A N 1
ATOM 4016 C CA . LYS A 1 1207 ? 86.235 185.597 186.766 1.00 1.00 1207 LYS A CA 1
ATOM 4017 C C . LYS A 1 1207 ? 87.287 185.757 185.678 1.00 1.00 1207 LYS A C 1
ATOM 4018 O O . LYS A 1 1207 ? 87.282 186.729 184.923 1.00 1.00 1207 LYS A O 1
ATOM 4020 N N . TYR A 1 1208 ? 88.153 184.753 185.568 1.00 1.00 1208 TYR A N 1
ATOM 4021 C CA . TYR A 1 1208 ? 89.262 184.687 184.629 1.00 1.00 1208 TYR A CA 1
ATOM 4022 C C . TYR A 1 1208 ? 88.791 184.668 183.186 1.00 1.00 1208 TYR A C 1
ATOM 4023 O O . TYR A 1 1208 ? 89.567 184.957 182.263 1.00 1.00 1208 TYR A O 1
ATOM 4025 N N . ARG A 1 1209 ? 87.518 184.346 182.973 1.00 1.00 1209 ARG A N 1
ATOM 4026 C CA . ARG A 1 1209 ? 86.951 184.314 181.642 1.00 1.00 1209 ARG A CA 1
ATOM 4027 C C . ARG A 1 1209 ? 87.042 185.700 181.051 1.00 1.00 1209 ARG A C 1
ATOM 4028 O O . ARG A 1 1209 ? 86.992 185.857 179.830 1.00 1.00 1209 ARG A O 1
ATOM 4030 N N . LEU A 1 1210 ? 87.130 186.718 181.914 1.00 1.00 1210 LEU A N 1
ATOM 4031 C CA . LEU A 1 1210 ? 87.244 188.075 181.472 1.00 1.00 1210 LEU A CA 1
ATOM 4032 C C . LEU A 1 1210 ? 88.487 188.248 180.639 1.00 1.00 1210 LEU A C 1
ATOM 4033 O O . LEU A 1 1210 ? 88.505 189.081 179.736 1.00 1.00 1210 LEU A O 1
ATOM 4035 N N . LEU A 1 1211 ? 89.565 187.533 180.978 1.00 1.00 1211 LEU A N 1
ATOM 4036 C CA . LEU A 1 1211 ? 90.786 187.663 180.225 1.00 1.00 1211 LEU A CA 1
ATOM 4037 C C . LEU A 1 1211 ? 90.613 187.036 178.868 1.00 1.00 1211 LEU A C 1
ATOM 4038 O O . LEU A 1 1211 ? 91.093 187.563 177.861 1.00 1.00 1211 LEU A O 1
ATOM 4040 N N . MET A 1 1212 ? 89.922 185.897 178.837 1.00 1.00 1212 MET A N 1
ATOM 4041 C CA . MET A 1 1212 ? 89.717 185.241 177.558 1.00 1.00 1212 MET A CA 1
ATOM 4042 C C . MET A 1 1212 ? 88.896 186.133 176.656 1.00 1.00 1212 MET A C 1
ATOM 4043 O O . MET A 1 1212 ? 89.175 186.269 175.458 1.00 1.00 1212 MET A O 1
ATOM 4045 N N . LEU A 1 1213 ? 87.891 186.772 177.250 1.00 1.00 1213 LEU A N 1
ATOM 4046 C CA . LEU A 1 1213 ? 87.050 187.669 176.505 1.00 1.00 1213 LEU A CA 1
ATOM 4047 C C . LEU A 1 1213 ? 87.814 188.894 176.101 1.00 1.00 1213 LEU A C 1
ATOM 4048 O O . LEU A 1 1213 ? 87.657 189.357 174.979 1.00 1.00 1213 LEU A O 1
ATOM 4050 N N . LYS A 1 1214 ? 88.679 189.409 176.973 1.00 1.00 1214 LYS A N 1
ATOM 4051 C CA . LYS A 1 1214 ? 89.429 190.594 176.634 1.00 1.00 1214 LYS A CA 1
ATOM 4052 C C . LYS A 1 1214 ? 90.296 190.349 175.428 1.00 1.00 1214 LYS A C 1
ATOM 4053 O O . LYS A 1 1214 ? 90.457 191.232 174.587 1.00 1.00 1214 LYS A O 1
ATOM 4055 N N . TRP A 1 1215 ? 90.883 189.160 175.343 1.00 1.00 1215 TRP A N 1
ATOM 4056 C CA . TRP A 1 1215 ? 91.699 188.863 174.191 1.00 1.00 1215 TRP A CA 1
ATOM 4057 C C . TRP A 1 1215 ? 90.845 188.772 172.939 1.00 1.00 1215 TRP A C 1
ATOM 4058 O O . TRP A 1 1215 ? 91.177 189.343 171.902 1.00 1.00 1215 TRP A O 1
ATOM 4060 N N . ILE A 1 1216 ? 89.689 188.115 173.049 1.00 1.00 1216 ILE A N 1
ATOM 4061 C CA . ILE A 1 1216 ? 88.794 187.946 171.911 1.00 1.00 1216 ILE A CA 1
ATOM 4062 C C . ILE A 1 1216 ? 88.280 189.277 171.417 1.00 1.00 1216 ILE A C 1
ATOM 4063 O O . ILE A 1 1216 ? 88.130 189.505 170.219 1.00 1.00 1216 ILE A O 1
ATOM 4065 N N . ILE A 1 1217 ? 88.073 190.167 172.367 1.00 1.00 1217 ILE A N 1
ATOM 4066 C CA . ILE A 1 1217 ? 87.548 191.498 172.215 1.00 1.00 1217 ILE A CA 1
ATOM 4067 C C . ILE A 1 1217 ? 88.607 192.513 171.855 1.00 1.00 1217 ILE A C 1
ATOM 4068 O O . ILE A 1 1217 ? 88.310 193.707 171.743 1.00 1.00 1217 ILE A O 1
ATOM 4070 N N . ARG A 1 1218 ? 89.848 192.090 171.691 1.00 1.00 1218 ARG A N 1
ATOM 4071 C CA . ARG A 1 1218 ? 90.915 193.039 171.492 1.00 1.00 1218 ARG A CA 1
ATOM 4072 C C . ARG A 1 1218 ? 90.864 193.703 170.136 1.00 1.00 1218 ARG A C 1
ATOM 4073 O O . ARG A 1 1218 ? 91.606 193.362 169.217 1.00 1.00 1218 ARG A O 1
ATOM 4075 N N . PHE A 1 1219 ? 90.000 194.715 170.039 1.00 30.00 1219 PHE A N 1
ATOM 4076 C CA . PHE A 1 1219 ? 89.767 195.462 168.805 1.00 30.00 1219 PHE A CA 1
ATOM 4077 C C . PHE A 1 1219 ? 91.049 196.099 168.300 1.00 30.00 1219 PHE A C 1
ATOM 4078 O O . PHE A 1 1219 ? 91.226 196.235 167.093 1.00 30.00 1219 PHE A O 1
ATOM 4080 N N . THR A 1 1220 ? 91.938 196.528 169.214 1.00 30.00 1220 THR A N 1
ATOM 4081 C CA . THR A 1 1220 ? 93.196 197.161 168.818 1.00 30.00 1220 THR A CA 1
ATOM 4082 C C . THR A 1 1220 ? 92.908 198.274 167.836 1.00 30.00 1220 THR A C 1
ATOM 4083 O O . THR A 1 1220 ? 93.531 198.382 166.780 1.00 30.00 1220 THR A O 1
ATOM 4085 N N . ASP A 1 1221 ? 91.944 199.098 168.199 1.00 30.00 1221 ASP A N 1
ATOM 4086 C CA . ASP A 1 1221 ? 91.496 200.192 167.378 1.00 30.00 1221 ASP A CA 1
ATOM 4087 C C . ASP A 1 1221 ? 92.580 201.212 167.210 1.00 30.00 1221 ASP A C 1
ATOM 4088 O O . ASP A 1 1221 ? 93.395 201.434 168.105 1.00 30.00 1221 ASP A O 1
ATOM 4090 N N . LEU A 1 1222 ? 92.565 201.873 166.071 1.00 1.00 1222 LEU A N 1
ATOM 4091 C CA . LEU A 1 1222 ? 93.510 202.935 165.841 1.00 1.00 1222 LEU A CA 1
ATOM 4092 C C . LEU A 1 1222 ? 93.302 203.919 166.938 1.00 1.00 1222 LEU A C 1
ATOM 4093 O O . LEU A 1 1222 ? 92.158 204.237 167.241 1.00 1.00 1222 LEU A O 1
ATOM 4095 N N . GLY A 1 1223 ? 94.379 204.525 167.426 1.00 1.00 1223 GLY A N 1
ATOM 4096 C CA . GLY A 1 1223 ? 94.284 205.450 168.547 1.00 1.00 1223 GLY A CA 1
ATOM 4097 C C . GLY A 1 1223 ? 93.255 206.533 168.313 1.00 1.00 1223 GLY A C 1
ATOM 4098 O O . GLY A 1 1223 ? 92.583 206.968 169.246 1.00 1.00 1223 GLY A O 1
ATOM 4099 N N . SER A 1 1224 ? 93.090 206.993 167.084 1.00 1.00 1224 SER A N 1
ATOM 4100 C CA . SER A 1 1224 ? 92.093 208.025 166.880 1.00 1.00 1224 SER A CA 1
ATOM 4101 C C . SER A 1 1224 ? 90.707 207.527 167.308 1.00 1.00 1224 SER A C 1
ATOM 4102 O O . SER A 1 1224 ? 89.888 208.283 167.834 1.00 1.00 1224 SER A O 1
ATOM 4104 N N . LEU A 1 1225 ? 90.435 206.250 167.062 1.00 1.00 1225 LEU A N 1
ATOM 4105 C CA . LEU A 1 1225 ? 89.168 205.653 167.404 1.00 1.00 1225 LEU A CA 1
ATOM 4106 C C . LEU A 1 1225 ? 89.173 205.192 168.838 1.00 1.00 1225 LEU A C 1
ATOM 4107 O O . LEU A 1 1225 ? 88.155 205.275 169.531 1.00 1.00 1225 LEU A O 1
ATOM 4109 N N . THR A 1 1226 ? 90.319 204.684 169.278 1.00 1.00 1226 THR A N 1
ATOM 4110 C CA . THR A 1 1226 ? 90.435 204.142 170.612 1.00 1.00 1226 THR A CA 1
ATOM 4111 C C . THR A 1 1226 ? 90.208 205.240 171.610 1.00 1.00 1226 THR A C 1
ATOM 4112 O O . THR A 1 1226 ? 89.627 205.013 172.670 1.00 1.00 1226 THR A O 1
ATOM 4114 N N . GLU A 1 1227 ? 90.676 206.434 171.270 1.00 1.00 1227 GLU A N 1
ATOM 4115 C CA . GLU A 1 1227 ? 90.519 207.586 172.112 1.00 1.00 1227 GLU A CA 1
ATOM 4116 C C . GLU A 1 1227 ? 89.049 207.902 172.305 1.00 1.00 1227 GLU A C 1
ATOM 4117 O O . GLU A 1 1227 ? 88.649 208.388 173.364 1.00 1.00 1227 GLU A O 1
ATOM 4119 N N . LEU A 1 1228 ? 88.246 207.703 171.260 1.00 1.00 1228 LEU A N 1
ATOM 4120 C CA . LEU A 1 1228 ? 86.832 207.983 171.350 1.00 1.00 1228 LEU A CA 1
ATOM 4121 C C . LEU A 1 1228 ? 86.165 206.933 172.205 1.00 1.00 1228 LEU A C 1
ATOM 4122 O O . LEU A 1 1228 ? 85.272 207.229 173.009 1.00 1.00 1228 LEU A O 1
ATOM 4124 N N . ARG A 1 1229 ? 86.607 205.690 172.038 1.00 1.00 1229 ARG A N 1
ATOM 4125 C CA . ARG A 1 1229 ? 86.029 204.631 172.823 1.00 1.00 1229 ARG A CA 1
ATOM 4126 C C . ARG A 1 1229 ? 86.313 204.883 174.277 1.00 1.00 1229 ARG A C 1
ATOM 4127 O O . ARG A 1 1229 ? 85.432 204.717 175.120 1.00 1.00 1229 ARG A O 1
ATOM 4129 N N . SER A 1 1230 ? 87.540 205.335 174.553 1.00 1.00 1230 SER A N 1
ATOM 4130 C CA . SER A 1 1230 ? 87.995 205.667 175.882 1.00 1.00 1230 SER A CA 1
ATOM 4131 C C . SER A 1 1230 ? 87.236 206.854 176.418 1.00 1.00 1230 SER A C 1
ATOM 4132 O O . SER A 1 1230 ? 86.840 206.885 177.572 1.00 1.00 1230 SER A O 1
ATOM 4134 N N . THR A 1 1231 ? 86.914 207.813 175.567 1.00 1.00 1231 THR A N 1
ATOM 4135 C CA . THR A 1 1231 ? 86.189 208.961 176.061 1.00 1.00 1231 THR A CA 1
ATOM 4136 C C . THR A 1 1231 ? 84.897 208.516 176.725 1.00 1.00 1231 THR A C 1
ATOM 4137 O O . THR A 1 1231 ? 84.458 209.117 177.706 1.00 1.00 1231 THR A O 1
ATOM 4139 N N . VAL A 1 1232 ? 84.269 207.483 176.177 1.00 1.00 1232 VAL A N 1
ATOM 4140 C CA . VAL A 1 1232 ? 83.058 206.980 176.787 1.00 1.00 1232 VAL A CA 1
ATOM 4141 C C . VAL A 1 1232 ? 83.346 205.962 177.895 1.00 1.00 1232 VAL A C 1
ATOM 4142 O O . VAL A 1 1232 ? 82.712 205.987 178.949 1.00 1.00 1232 VAL A O 1
ATOM 4144 N N . GLU A 1 1233 ? 84.290 205.053 177.634 1.00 1.00 1233 GLU A N 1
ATOM 4145 C CA . GLU A 1 1233 ? 84.619 203.925 178.503 1.00 1.00 1233 GLU A CA 1
ATOM 4146 C C . GLU A 1 1233 ? 85.409 204.278 179.757 1.00 1.00 1233 GLU A C 1
ATOM 4147 O O . GLU A 1 1233 ? 85.327 203.583 180.770 1.00 1.00 1233 GLU A O 1
ATOM 4149 N N . LYS A 1 1234 ? 86.175 205.343 179.692 1.00 1.00 1234 LYS A N 1
ATOM 4150 C CA . LYS A 1 1234 ? 87.028 205.827 180.751 1.00 1.00 1234 LYS A CA 1
ATOM 4151 C C . LYS A 1 1234 ? 86.775 207.312 180.836 1.00 1.00 1234 LYS A C 1
ATOM 4152 O O . LYS A 1 1234 ? 87.675 208.162 180.735 1.00 1.00 1234 LYS A O 1
ATOM 4154 N N . LEU A 1 1235 ? 85.507 207.600 181.005 1.00 30.00 1235 LEU A N 1
ATOM 4155 C CA . LEU A 1 1235 ? 85.012 208.938 180.979 1.00 30.00 1235 LEU A CA 1
ATOM 4156 C C . LEU A 1 1235 ? 85.643 209.755 182.074 1.00 30.00 1235 LEU A C 1
ATOM 4157 O O . LEU A 1 1235 ? 85.949 209.255 183.154 1.00 30.00 1235 LEU A O 1
ATOM 4159 N N . PHE A 1 1236 ? 85.815 211.030 181.764 1.00 30.00 1236 PHE A N 1
ATOM 4160 C CA . PHE A 1 1236 ? 86.372 212.091 182.594 1.00 30.00 1236 PHE A CA 1
ATOM 4161 C C . PHE A 1 1236 ? 87.887 212.094 182.714 1.00 30.00 1236 PHE A C 1
ATOM 4162 O O . PHE A 1 1236 ? 88.414 213.013 183.336 1.00 30.00 1236 PHE A O 1
ATOM 4164 N N . PRO A 1 1237 ? 88.609 211.153 182.086 1.00 30.00 1237 PRO A N 1
ATOM 4165 C CA . PRO A 1 1237 ? 90.073 211.261 182.087 1.00 30.00 1237 PRO A CA 1
ATOM 4166 C C . PRO A 1 1237 ? 90.615 211.544 183.483 1.00 30.00 1237 PRO A C 1
ATOM 4167 O O . PRO A 1 1237 ? 91.350 212.511 183.713 1.00 30.00 1237 PRO A O 1
ATOM 4169 N N . THR A 1 1238 ? 90.262 210.714 184.431 1.00 1.00 1238 THR A N 1
ATOM 4170 C CA . THR A 1 1238 ? 90.636 210.969 185.793 1.00 1.00 1238 THR A CA 1
ATOM 4171 C C . THR A 1 1238 ? 92.136 210.856 186.085 1.00 1.00 1238 THR A C 1
ATOM 4172 O O . THR A 1 1238 ? 92.650 209.793 186.464 1.00 1.00 1238 THR A O 1
ATOM 4174 N N . SER A 1 1239 ? 92.831 211.985 185.940 1.00 1.00 1239 SER A N 1
ATOM 4175 C CA . SER A 1 1239 ? 94.250 212.106 186.278 1.00 1.00 1239 SER A CA 1
ATOM 4176 C C . SER A 1 1239 ? 95.091 211.089 185.560 1.00 1.00 1239 SER A C 1
ATOM 4177 O O . SER A 1 1239 ? 95.554 211.334 184.449 1.00 1.00 1239 SER A O 1
ATOM 4179 N N . TYR A 1 1240 ? 95.347 209.962 186.200 1.00 1.00 1240 TYR A N 1
ATOM 4180 C CA . TYR A 1 1240 ? 96.188 208.959 185.591 1.00 1.00 1240 TYR A CA 1
ATOM 4181 C C . TYR A 1 1240 ? 95.569 208.548 184.276 1.00 1.00 1240 TYR A C 1
ATOM 4182 O O . TYR A 1 1240 ? 96.278 208.225 183.320 1.00 1.00 1240 TYR A O 1
ATOM 4184 N N . LEU A 1 1241 ? 94.239 208.528 184.230 1.00 1.00 1241 LEU A N 1
ATOM 4185 C CA . LEU A 1 1241 ? 93.565 208.201 183.000 1.00 1.00 1241 LEU A CA 1
ATOM 4186 C C . LEU A 1 1241 ? 93.859 209.267 181.957 1.00 1.00 1241 LEU A C 1
ATOM 4187 O O . LEU A 1 1241 ? 93.855 208.971 180.763 1.00 1.00 1241 LEU A O 1
ATOM 4189 N N . SER A 1 1242 ? 94.015 210.532 182.375 1.00 1.00 1242 SER A N 1
ATOM 4190 C CA . SER A 1 1242 ? 94.307 211.573 181.412 1.00 1.00 1242 SER A CA 1
ATOM 4191 C C . SER A 1 1242 ? 95.684 211.365 180.861 1.00 1.00 1242 SER A C 1
ATOM 4192 O O . SER A 1 1242 ? 95.922 211.585 179.678 1.00 1.00 1242 SER A O 1
ATOM 4194 N N . PRO A 1 1243 ? 96.601 210.953 181.731 1.00 1.00 1243 PRO A N 1
ATOM 4195 C CA . PRO A 1 1243 ? 97.969 210.714 181.319 1.00 1.00 1243 PRO A CA 1
ATOM 4196 C C . PRO A 1 1243 ? 98.023 209.568 180.327 1.00 1.00 1243 PRO A C 1
ATOM 4197 O O . PRO A 1 1243 ? 98.761 209.612 179.341 1.00 1.00 1243 PRO A O 1
ATOM 4199 N N . TYR A 1 1244 ? 97.224 208.539 180.582 1.00 1.00 1244 TYR A N 1
ATOM 4200 C CA . TYR A 1 1244 ? 97.160 207.405 179.692 1.00 1.00 1244 TYR A CA 1
ATOM 4201 C C . TYR A 1 1244 ? 96.531 207.806 178.379 1.00 1.00 1244 TYR A C 1
ATOM 4202 O O . TYR A 1 1244 ? 96.947 207.346 177.311 1.00 1.00 1244 TYR A O 1
ATOM 4204 N N . LEU A 1 1245 ? 95.511 208.660 178.450 1.00 1.00 1245 LEU A N 1
ATOM 4205 C CA . LEU A 1 1245 ? 94.868 209.139 177.256 1.00 1.00 1245 LEU A CA 1
ATOM 4206 C C . LEU A 1 1245 ? 95.851 209.966 176.457 1.00 1.00 1245 LEU A C 1
ATOM 4207 O O . LEU A 1 1245 ? 95.870 209.890 175.229 1.00 1.00 1245 LEU A O 1
ATOM 4209 N N . PHE A 1 1246 ? 96.672 210.755 177.160 1.00 1.00 1246 PHE A N 1
ATOM 4210 C CA . PHE A 1 1246 ? 97.670 211.577 176.521 1.00 1.00 1246 PHE A CA 1
ATOM 4211 C C . PHE A 1 1246 ? 98.658 210.692 175.812 1.00 1.00 1246 PHE A C 1
ATOM 4212 O O . PHE A 1 1246 ? 99.117 211.019 174.719 1.00 1.00 1246 PHE A O 1
ATOM 4214 N N . GLU A 1 1247 ? 98.991 209.555 176.428 1.00 1.00 1247 GLU A N 1
ATOM 4215 C CA . GLU A 1 1247 ? 99.891 208.629 175.780 1.00 1.00 1247 GLU A CA 1
ATOM 4216 C C . GLU A 1 1247 ? 99.250 208.091 174.504 1.00 1.00 1247 GLU A C 1
ATOM 4217 O O . GLU A 1 1247 ? 99.879 208.062 173.450 1.00 1.00 1247 GLU A O 1
ATOM 4219 N N . ASN A 1 1248 ? 97.958 207.753 174.563 1.00 1.00 1248 ASN A N 1
ATOM 4220 C CA . ASN A 1 1248 ? 97.251 207.243 173.390 1.00 1.00 1248 ASN A CA 1
ATOM 4221 C C . ASN A 1 1248 ? 97.201 208.292 172.294 1.00 1.00 1248 ASN A C 1
ATOM 4222 O O . ASN A 1 1248 ? 97.358 208.015 171.104 1.00 1.00 1248 ASN A O 1
ATOM 4224 N N . SER A 1 1249 ? 97.062 209.532 172.710 1.00 1.00 1249 SER A N 1
ATOM 4225 C CA . SER A 1 1249 ? 96.961 210.670 171.824 1.00 1.00 1249 SER A CA 1
ATOM 4226 C C . SER A 1 1249 ? 98.272 210.987 171.125 1.00 1.00 1249 SER A C 1
ATOM 4227 O O . SER A 1 1249 ? 98.303 211.793 170.195 1.00 1.00 1249 SER A O 1
ATOM 4229 N N . SER A 1 1250 ? 99.373 210.433 171.615 1.00 1.00 1250 SER A N 1
ATOM 4230 C CA . SER A 1 1250 ? 100.668 210.717 171.057 1.00 1.00 1250 SER A CA 1
ATOM 4231 C C . SER A 1 1250 ? 100.947 209.807 169.887 1.00 1.00 1250 SER A C 1
ATOM 4232 O O . SER A 1 1250 ? 101.959 209.950 169.198 1.00 1.00 1250 SER A O 1
ATOM 4234 N N . VAL A 1 1251 ? 100.075 208.830 169.698 1.00 1.00 1251 VAL A N 1
ATOM 4235 C CA . VAL A 1 1251 ? 100.235 207.828 168.675 1.00 1.00 1251 VAL A CA 1
ATOM 4236 C C . VAL A 1 1251 ? 99.950 208.348 167.281 1.00 1.00 1251 VAL A C 1
ATOM 4237 O O . VAL A 1 1251 ? 99.122 209.229 167.074 1.00 1.00 1251 VAL A O 1
ATOM 4239 N N . SER A 1 1252 ? 100.561 207.683 166.300 1.00 1.00 1252 SER A N 1
ATOM 4240 C CA . SER A 1 1252 ? 100.312 207.932 164.879 1.00 1.00 1252 SER A CA 1
ATOM 4241 C C . SER A 1 1252 ? 99.053 207.199 164.430 1.00 1.00 1252 SER A C 1
ATOM 4242 O O . SER A 1 1252 ? 98.644 207.291 163.274 1.00 1.00 1252 SER A O 1
ATOM 4244 N N . MET A 1 1253 ? 98.484 206.440 165.363 1.00 1.00 1253 MET A N 1
ATOM 4245 C CA . MET A 1 1253 ? 97.296 205.625 165.206 1.00 1.00 1253 MET A CA 1
ATOM 4246 C C . MET A 1 1253 ? 97.447 204.612 164.085 1.00 1.00 1253 MET A C 1
ATOM 4247 O O . MET A 1 1253 ? 96.486 204.295 163.382 1.00 1.00 1253 MET A O 1
ATOM 4249 N N . ARG A 1 1254 ? 98.636 204.030 163.975 1.00 1.00 1254 ARG A N 1
ATOM 4250 C CA . ARG A 1 1254 ? 98.930 203.059 162.941 1.00 1.00 1254 ARG A CA 1
ATOM 4251 C C . ARG A 1 1254 ? 98.502 201.653 163.331 1.00 1.00 1254 ARG A C 1
ATOM 4252 O O . ARG A 1 1254 ? 99.332 200.756 163.476 1.00 1.00 1254 ARG A O 1
ATOM 4254 N N . TYR A 1 1255 ? 97.206 201.464 163.510 1.00 1.00 1255 TYR A N 1
ATOM 4255 C CA . TYR A 1 1255 ? 96.682 200.147 163.854 1.00 1.00 1255 TYR A CA 1
ATOM 4256 C C . TYR A 1 1255 ? 96.102 199.510 162.622 1.00 1.00 1255 TYR A C 1
ATOM 4257 O O . TYR A 1 1255 ? 95.520 200.192 161.780 1.00 1.00 1255 TYR A O 1
ATOM 4259 N N . GLN A 1 1256 ? 96.230 198.202 162.504 1.00 1.00 1256 GLN A N 1
ATOM 4260 C CA . GLN A 1 1256 ? 95.602 197.537 161.388 1.00 1.00 1256 GLN A CA 1
ATOM 4261 C C . GLN A 1 1256 ? 94.251 197.041 161.800 1.00 1.00 1256 GLN A C 1
ATOM 4262 O O . GLN A 1 1256 ? 94.135 196.253 162.727 1.00 1.00 1256 GLN A O 1
ATOM 4264 N N . TYR A 1 1257 ? 93.229 197.409 161.056 1.00 1.00 1257 TYR A N 1
ATOM 4265 C CA . TYR A 1 1257 ? 91.889 196.925 161.330 1.00 1.00 1257 TYR A CA 1
ATOM 4266 C C . TYR A 1 1257 ? 91.894 195.412 161.197 1.00 1.00 1257 TYR A C 1
ATOM 4267 O O . TYR A 1 1257 ? 91.258 194.699 161.978 1.00 1.00 1257 TYR A O 1
ATOM 4269 N N . PRO A 1 1258 ? 92.727 194.928 160.270 1.00 1.00 1258 PRO A N 1
ATOM 4270 C CA . PRO A 1 1258 ? 92.922 193.534 159.946 1.00 1.00 1258 PRO A CA 1
ATOM 4271 C C . PRO A 1 1258 ? 93.422 192.749 161.129 1.00 1.00 1258 PRO A C 1
ATOM 4272 O O . PRO A 1 1258 ? 93.254 191.538 161.156 1.00 1.00 1258 PRO A O 1
ATOM 4274 N N . LEU A 1 1259 ? 93.984 193.417 162.138 1.00 1.00 1259 LEU A N 1
ATOM 4275 C CA . LEU A 1 1259 ? 94.531 192.784 163.330 1.00 1.00 1259 LEU A CA 1
ATOM 4276 C C . LEU A 1 1259 ? 93.456 191.981 164.030 1.00 1.00 1259 LEU A C 1
ATOM 4277 O O . LEU A 1 1259 ? 93.746 191.066 164.798 1.00 1.00 1259 LEU A O 1
ATOM 4279 N N . HIS A 1 1260 ? 92.204 192.341 163.772 1.00 1.00 1260 HIS A N 1
ATOM 4280 C CA . HIS A 1 1260 ? 91.064 191.678 164.334 1.00 1.00 1260 HIS A CA 1
ATOM 4281 C C . HIS A 1 1260 ? 91.089 190.178 163.928 1.00 1.00 1260 HIS A C 1
ATOM 4282 O O . HIS A 1 1260 ? 90.634 189.313 164.688 1.00 1.00 1260 HIS A O 1
ATOM 4284 N N . ILE A 1 1261 ? 91.627 189.848 162.737 1.00 1.00 1261 ILE A N 1
ATOM 4285 C CA . ILE A 1 1261 ? 91.701 188.471 162.244 1.00 1.00 1261 ILE A CA 1
ATOM 4286 C C . ILE A 1 1261 ? 90.304 187.869 162.157 1.00 1.00 1261 ILE A C 1
ATOM 4287 O O . ILE A 1 1261 ? 89.537 188.236 161.273 1.00 1.00 1261 ILE A O 1
ATOM 4289 N N . PRO A 1 1262 ? 89.962 186.933 163.063 1.00 1.00 1262 PRO A N 1
ATOM 4290 C CA . PRO A 1 1262 ? 88.641 186.280 163.078 1.00 1.00 1262 PRO A CA 1
ATOM 4291 C C . PRO A 1 1262 ? 87.584 187.337 163.380 1.00 1.00 1262 PRO A C 1
ATOM 4292 O O . PRO A 1 1262 ? 86.392 187.176 163.114 1.00 1.00 1262 PRO A O 1
ATOM 4294 N N . LEU A 1 1263 ? 88.076 188.401 163.973 1.00 1.00 1263 LEU A N 1
ATOM 4295 C CA . LEU A 1 1263 ? 87.456 189.637 164.326 1.00 1.00 1263 LEU A CA 1
ATOM 4296 C C . LEU A 1 1263 ? 86.266 189.683 165.236 1.00 1.00 1263 LEU A C 1
ATOM 4297 O O . LEU A 1 1263 ? 85.474 190.619 165.115 1.00 1.00 1263 LEU A O 1
ATOM 4299 N N . ALA A 1 1264 ? 86.205 188.825 166.253 1.00 1.00 1264 ALA A N 1
ATOM 4300 C CA . ALA A 1 1264 ? 85.153 188.991 167.251 1.00 1.00 1264 ALA A CA 1
ATOM 4301 C C . ALA A 1 1264 ? 85.398 190.358 167.863 1.00 1.00 1264 ALA A C 1
ATOM 4302 O O . ALA A 1 1264 ? 84.476 191.075 168.247 1.00 1.00 1264 ALA A O 1
ATOM 4304 N N . LEU A 1 1265 ? 86.679 190.693 167.907 1.00 1.00 1265 LEU A N 1
ATOM 4305 C CA . LEU A 1 1265 ? 87.232 191.920 168.378 1.00 1.00 1265 LEU A CA 1
ATOM 4306 C C . LEU A 1 1265 ? 86.708 193.124 167.647 1.00 1.00 1265 LEU A C 1
ATOM 4307 O O . LEU A 1 1265 ? 86.468 194.164 168.268 1.00 1.00 1265 LEU A O 1
ATOM 4309 N N . GLY A 1 1266 ? 86.497 193.012 166.334 1.00 1.00 1266 GLY A N 1
ATOM 4310 C CA . GLY A 1 1266 ? 86.015 194.167 165.623 1.00 1.00 1266 GLY A CA 1
ATOM 4311 C C . GLY A 1 1266 ? 84.597 194.420 166.060 1.00 1.00 1266 GLY A C 1
ATOM 4312 O O . GLY A 1 1266 ? 84.189 195.564 166.249 1.00 1.00 1266 GLY A O 1
ATOM 4313 N N . ALA A 1 1267 ? 83.846 193.326 166.234 1.00 1.00 1267 ALA A N 1
ATOM 4314 C CA . ALA A 1 1267 ? 82.473 193.434 166.690 1.00 1.00 1267 ALA A CA 1
ATOM 4315 C C . ALA A 1 1267 ? 82.435 193.972 168.109 1.00 1.00 1267 ALA A C 1
ATOM 4316 O O . ALA A 1 1267 ? 81.574 194.777 168.463 1.00 1.00 1267 ALA A O 1
ATOM 4318 N N . THR A 1 1268 ? 83.402 193.551 168.919 1.00 1.00 1268 THR A N 1
ATOM 4319 C CA . THR A 1 1268 ? 83.454 193.992 170.285 1.00 1.00 1268 THR A CA 1
ATOM 4320 C C . THR A 1 1268 ? 83.582 195.496 170.312 1.00 1.00 1268 THR A C 1
ATOM 4321 O O . THR A 1 1268 ? 82.899 196.172 171.086 1.00 1.00 1268 THR A O 1
ATOM 4323 N N . LEU A 1 1269 ? 84.404 196.037 169.425 1.00 1.00 1269 LEU A N 1
ATOM 4324 C CA . LEU A 1 1269 ? 84.530 197.470 169.307 1.00 1.00 1269 LEU A CA 1
ATOM 4325 C C . LEU A 1 1269 ? 84.540 198.129 170.681 1.00 1.00 1269 LEU A C 1
ATOM 4326 O O . LEU A 1 1269 ? 85.241 197.696 171.594 1.00 1.00 1269 LEU A O 1
ATOM 4328 N N . VAL A 1 1270 ? 83.715 199.176 170.842 1.00 1.00 1270 VAL A N 1
ATOM 4329 C CA . VAL A 1 1270 ? 83.481 199.805 172.138 1.00 1.00 1270 VAL A CA 1
ATOM 4330 C C . VAL A 1 1270 ? 82.252 199.189 172.798 1.00 1.00 1270 VAL A C 1
ATOM 4331 O O . VAL A 1 1270 ? 81.857 199.570 173.896 1.00 1.00 1270 VAL A O 1
ATOM 4333 N N . GLN A 1 1271 ? 81.615 198.234 172.110 1.00 1.00 1271 GLN A N 1
ATOM 4334 C CA . GLN A 1 1271 ? 80.407 197.553 172.591 1.00 1.00 1271 GLN A CA 1
ATOM 4335 C C . GLN A 1 1271 ? 80.788 196.794 173.833 1.00 1.00 1271 GLN A C 1
ATOM 4336 O O . GLN A 1 1271 ? 80.043 196.701 174.818 1.00 1.00 1271 GLN A O 1
ATOM 4338 N N . THR A 1 1272 ? 82.038 196.388 173.806 1.00 1.00 1272 THR A N 1
ATOM 4339 C CA . THR A 1 1272 ? 82.726 195.668 174.831 1.00 1.00 1272 THR A CA 1
ATOM 4340 C C . THR A 1 1272 ? 82.659 196.399 176.148 1.00 1.00 1272 THR A C 1
ATOM 4341 O O . THR A 1 1272 ? 82.824 195.774 177.193 1.00 1.00 1272 THR A O 1
ATOM 4343 N N . GLN A 1 1273 ? 82.528 197.722 176.128 1.00 1.00 1273 GLN A N 1
ATOM 4344 C CA . GLN A 1 1273 ? 82.460 198.448 177.368 1.00 1.00 1273 GLN A CA 1
ATOM 4345 C C . GLN A 1 1273 ? 81.233 198.001 178.158 1.00 1.00 1273 GLN A C 1
ATOM 4346 O O . GLN A 1 1273 ? 81.268 197.940 179.389 1.00 1.00 1273 GLN A O 1
ATOM 4348 N N . PHE A 1 1274 ? 80.128 197.710 177.458 1.00 1.00 1274 PHE A N 1
ATOM 4349 C CA . PHE A 1 1274 ? 78.920 197.281 178.130 1.00 1.00 1274 PHE A CA 1
ATOM 4350 C C . PHE A 1 1274 ? 79.136 195.904 178.690 1.00 1.00 1274 PHE A C 1
ATOM 4351 O O . PHE A 1 1274 ? 78.634 195.551 179.754 1.00 1.00 1274 PHE A O 1
ATOM 4353 N N . ALA A 1 1275 ? 79.877 195.103 177.946 1.00 1.00 1275 ALA A N 1
ATOM 4354 C CA . ALA A 1 1275 ? 80.171 193.770 178.431 1.00 1.00 1275 ALA A CA 1
ATOM 4355 C C . ALA A 1 1275 ? 81.042 193.858 179.673 1.00 1.00 1275 ALA A C 1
ATOM 4356 O O . ALA A 1 1275 ? 80.845 193.143 180.652 1.00 1.00 1275 ALA A O 1
ATOM 4358 N N . HIS A 1 1276 ? 81.986 194.792 179.656 1.00 1.00 1276 HIS A N 1
ATOM 4359 C CA . HIS A 1 1276 ? 82.890 195.000 180.768 1.00 1.00 1276 HIS A CA 1
ATOM 4360 C C . HIS A 1 1276 ? 82.118 195.413 181.990 1.00 1.00 1276 HIS A C 1
ATOM 4361 O O . HIS A 1 1276 ? 82.406 194.976 183.101 1.00 1.00 1276 HIS A O 1
ATOM 4363 N N . GLU A 1 1277 ? 81.065 196.183 181.757 1.00 1.00 1277 GLU A N 1
ATOM 4364 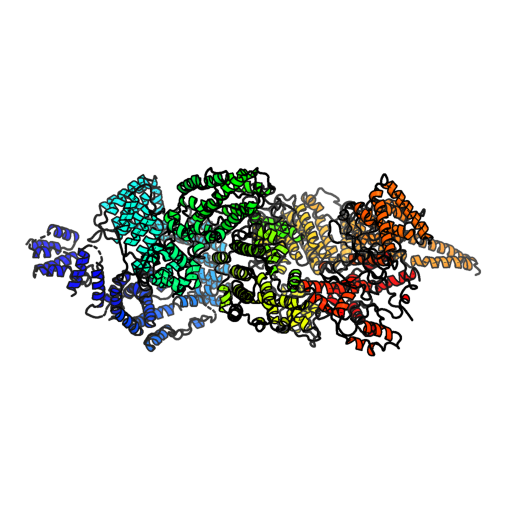C CA . GLU A 1 1277 ? 80.187 196.720 182.776 1.00 1.00 1277 GLU A CA 1
ATOM 4365 C C . GLU A 1 1277 ? 79.450 195.628 183.532 1.00 1.00 1277 GLU A C 1
ATOM 4366 O O . GLU A 1 1277 ? 78.843 195.898 184.566 1.00 1.00 1277 GLU A O 1
ATOM 4368 N N . LYS A 1 1278 ? 79.427 194.409 182.996 1.00 1.00 1278 LYS A N 1
ATOM 4369 C CA . LYS A 1 1278 ? 78.775 193.302 183.659 1.00 1.00 1278 LYS A CA 1
ATOM 4370 C C . LYS A 1 1278 ? 79.561 192.895 184.907 1.00 1.00 1278 LYS A C 1
ATOM 4371 O O . LYS A 1 1278 ? 79.046 192.183 185.772 1.00 1.00 1278 LYS A O 1
ATOM 4373 N N . ASN A 1 1279 ? 80.833 193.286 184.954 1.00 30.00 1279 ASN A N 1
ATOM 4374 C CA . ASN A 1 1279 ? 81.737 192.989 186.047 1.00 30.00 1279 ASN A CA 1
ATOM 4375 C C . ASN A 1 1279 ? 81.447 193.897 187.232 1.00 30.00 1279 ASN A C 1
ATOM 4376 O O . ASN A 1 1279 ? 80.862 194.968 187.086 1.00 30.00 1279 ASN A O 1
ATOM 4378 N N . ASN A 1 1280 ? 81.879 193.486 188.415 1.00 1.00 1280 ASN A N 1
ATOM 4379 C CA . ASN A 1 1280 ? 81.668 194.290 189.607 1.00 1.00 1280 ASN A CA 1
ATOM 4380 C C . ASN A 1 1280 ? 82.750 194.030 190.633 1.00 1.00 1280 ASN A C 1
ATOM 4381 O O . ASN A 1 1280 ? 83.442 193.017 190.562 1.00 1.00 1280 ASN A O 1
ATOM 4383 N N . THR A 1 1281 ? 82.877 194.947 191.595 1.00 1.00 1281 THR A N 1
ATOM 4384 C CA . THR A 1 1281 ? 83.823 194.810 192.703 1.00 1.00 1281 THR A CA 1
ATOM 4385 C C . THR A 1 1281 ? 85.267 194.625 192.255 1.00 1.00 1281 THR A C 1
ATOM 4386 O O . THR A 1 1281 ? 85.948 193.694 192.685 1.00 1.00 1281 THR A O 1
ATOM 4388 N N . HIS A 1 1282 ? 85.740 195.527 191.401 1.00 1.00 1282 HIS A N 1
ATOM 4389 C CA . HIS A 1 1282 ? 87.117 195.477 190.934 1.00 1.00 1282 HIS A CA 1
ATOM 4390 C C . HIS A 1 1282 ? 88.041 195.587 192.133 1.00 1.00 1282 HIS A C 1
ATOM 4391 O O . HIS A 1 1282 ? 87.747 196.321 193.081 1.00 1.00 1282 HIS A O 1
ATOM 4398 N N . GLU A 1 1283 ? 89.138 194.840 192.092 1.00 1.00 1283 GLU A N 1
ATOM 4399 C CA . GLU A 1 1283 ? 90.106 194.766 193.167 1.00 1.00 1283 GLU A CA 1
ATOM 4400 C C . GLU A 1 1283 ? 91.528 194.640 192.627 1.00 1.00 1283 GLU A C 1
ATOM 4401 O O . GLU A 1 1283 ? 91.757 194.130 191.524 1.00 1.00 1283 GLU A O 1
ATOM 4407 N N . PHE A 1 1284 ? 92.485 195.039 193.451 1.00 1.00 1284 PHE A N 1
ATOM 4408 C CA . PHE A 1 1284 ? 93.903 194.973 193.149 1.00 1.00 1284 PHE A CA 1
ATOM 4409 C C . PHE A 1 1284 ? 94.336 193.625 192.678 1.00 1.00 1284 PHE A C 1
ATOM 4410 O O . PHE A 1 1284 ? 95.106 193.511 191.732 1.00 1.00 1284 PHE A O 1
ATOM 4418 N N . LYS A 1 1285 ? 93.880 192.600 193.352 1.00 1.00 1285 LYS A N 1
ATOM 4419 C CA . LYS A 1 1285 ? 94.289 191.259 193.036 1.00 1.00 1285 LYS A CA 1
ATOM 4420 C C . LYS A 1 1285 ? 93.934 190.894 191.610 1.00 1.00 1285 LYS A C 1
ATOM 4421 O O . LYS A 1 1285 ? 94.657 190.144 190.955 1.00 1.00 1285 LYS A O 1
ATOM 4427 N N . LEU A 1 1286 ? 92.803 191.392 191.113 1.00 1.00 1286 LEU A N 1
ATOM 4428 C CA . LEU A 1 1286 ? 92.391 191.023 189.787 1.00 1.00 1286 LEU A CA 1
ATOM 4429 C C . LEU A 1 1286 ? 93.303 191.701 188.808 1.00 1.00 1286 LEU A C 1
ATOM 4430 O O . LEU A 1 1286 ? 93.762 191.090 187.841 1.00 1.00 1286 LEU A O 1
ATOM 4435 N N . LEU A 1 1287 ? 93.636 192.952 189.099 1.00 1.00 1287 LEU A N 1
ATOM 4436 C CA . LEU A 1 1287 ? 94.517 193.691 188.215 1.00 1.00 1287 LEU A CA 1
ATOM 4437 C C . LEU A 1 1287 ? 95.865 193.049 188.180 1.00 1.00 1287 LEU A C 1
ATOM 4438 O O . LEU A 1 1287 ? 96.460 192.858 187.121 1.00 1.00 1287 LEU A O 1
ATOM 4443 N N . PHE A 1 1288 ? 96.343 192.712 189.349 1.00 1.00 1288 PHE A N 1
ATOM 4444 C CA . PHE A 1 1288 ? 97.642 192.159 189.527 1.00 1.00 1288 PHE A CA 1
ATOM 4445 C C . PHE A 1 1288 ? 97.803 190.907 188.702 1.00 1.00 1288 PHE A C 1
ATOM 4446 O O . PHE A 1 1288 ? 98.768 190.782 187.935 1.00 1.00 1288 PHE A O 1
ATOM 4454 N N . LEU A 1 1289 ? 96.843 189.994 188.822 1.00 1.00 1289 LEU A N 1
ATOM 4455 C CA . LEU A 1 1289 ? 96.922 188.756 188.095 1.00 1.00 1289 LEU A CA 1
ATOM 4456 C C . LEU A 1 1289 ? 96.752 188.959 186.601 1.00 1.00 1289 LEU A C 1
ATOM 4457 O O . LEU A 1 1289 ? 97.441 188.312 185.800 1.00 1.00 1289 LEU A O 1
ATOM 4462 N N . SER A 1 1290 ? 95.867 189.863 186.195 1.00 1.00 1290 SER A N 1
ATOM 4463 C CA . SER A 1 1290 ? 95.660 190.067 184.781 1.00 1.00 1290 SER A CA 1
ATOM 4464 C C . SER A 1 1290 ? 96.874 190.641 184.115 1.00 1.00 1290 SER A C 1
ATOM 4465 O O . SER A 1 1290 ? 97.242 190.212 183.020 1.00 1.00 1290 SER A O 1
ATOM 4468 N N . VAL A 1 1291 ? 97.547 191.569 184.779 1.00 1.00 1291 VAL A N 1
ATOM 4469 C CA . VAL A 1 1291 ? 98.693 192.161 184.142 1.00 1.00 1291 VAL A CA 1
ATOM 4470 C C . VAL A 1 1291 ? 99.765 191.154 183.930 1.00 1.00 1291 VAL A C 1
ATOM 4471 O O . VAL A 1 1291 ? 100.347 191.117 182.854 1.00 1.00 1291 VAL A O 1
ATOM 4475 N N . ILE A 1 1292 ? 100.052 190.333 184.921 1.00 1.00 1292 ILE A N 1
ATOM 4476 C CA . ILE A 1 1292 ? 101.107 189.365 184.711 1.00 1.00 1292 ILE A CA 1
ATOM 4477 C C . ILE A 1 1292 ? 100.716 188.294 183.711 1.00 1.00 1292 ILE A C 1
ATOM 4478 O O . ILE A 1 1292 ? 101.557 187.816 182.950 1.00 1.00 1292 ILE A O 1
ATOM 4483 N N . THR A 1 1293 ? 99.437 187.945 183.655 1.00 1.00 1293 THR A N 1
ATOM 4484 C CA . THR A 1 1293 ? 99.028 186.946 182.703 1.00 1.00 1293 THR A CA 1
ATOM 4485 C C . THR A 1 1293 ? 99.269 187.430 181.308 1.00 1.00 1293 THR A C 1
ATOM 4486 O O . THR A 1 1293 ? 99.870 186.735 180.478 1.00 1.00 1293 THR A O 1
ATOM 4490 N N . ASP A 1 1294 ? 98.841 188.645 181.043 1.00 1.00 1294 ASP A N 1
ATOM 4491 C CA . ASP A 1 1294 ? 98.973 189.143 179.711 1.00 1.00 1294 ASP A CA 1
ATOM 4492 C C . ASP A 1 1294 ? 100.385 189.522 179.403 1.00 1.00 1294 ASP A C 1
ATOM 4493 O O . ASP A 1 1294 ? 100.874 189.235 178.317 1.00 1.00 1294 ASP A O 1
ATOM 4498 N N . LEU A 1 1295 ? 101.090 190.079 180.370 1.00 1.00 1295 LEU A N 1
ATOM 4499 C CA . LEU A 1 1295 ? 102.438 190.509 180.138 1.00 1.00 1295 LEU A CA 1
ATOM 4500 C C . LEU A 1 1295 ? 103.279 189.369 179.655 1.00 1.00 1295 LEU A C 1
ATOM 4501 O O . LEU A 1 1295 ? 104.085 189.541 178.737 1.00 1.00 1295 LEU A O 1
ATOM 4506 N N . GLU A 1 1296 ? 103.132 188.203 180.277 1.00 1.00 1296 GLU A N 1
ATOM 4507 C CA . GLU A 1 1296 ? 103.940 187.092 179.846 1.00 1.00 1296 GLU A CA 1
ATOM 4508 C C . GLU A 1 1296 ? 103.511 186.574 178.493 1.00 1.00 1296 GLU A C 1
ATOM 4509 O O . GLU A 1 1296 ? 104.345 186.302 177.638 1.00 1.00 1296 GLU A O 1
ATOM 4515 N N . LYS A 1 1297 ? 102.222 186.538 178.213 1.00 1.00 1297 LYS A N 1
ATOM 4516 C CA . LYS A 1 1297 ? 101.824 186.052 176.906 1.00 1.00 1297 LYS A CA 1
ATOM 4517 C C . LYS A 1 1297 ? 102.359 186.972 175.816 1.00 1.00 1297 LYS A C 1
ATOM 4518 O O . LYS A 1 1297 ? 102.825 186.547 174.758 1.00 1.00 1297 LYS A O 1
ATOM 4524 N N . THR A 1 1298 ? 102.406 188.247 176.119 1.00 1.00 1298 THR A N 1
ATOM 4525 C CA . THR A 1 1298 ? 102.828 189.248 175.177 1.00 1.00 1298 THR A CA 1
ATOM 4526 C C . THR A 1 1298 ? 104.324 189.428 175.153 1.00 1.00 1298 THR A C 1
ATOM 4527 O O . THR A 1 1298 ? 104.841 190.285 174.437 1.00 1.00 1298 THR A O 1
ATOM 4531 N N . SER A 1 1299 ? 105.032 188.629 175.936 1.00 1.00 1299 SER A N 1
ATOM 4532 C CA . SER A 1 1299 ? 106.467 188.681 175.971 1.00 1.00 1299 SER A CA 1
ATOM 4533 C C . SER A 1 1299 ? 107.032 187.747 174.939 1.00 1.00 1299 SER A C 1
ATOM 4534 O O . SER A 1 1299 ? 108.248 187.688 174.754 1.00 1.00 1299 SER A O 1
ATOM 4537 N N . THR A 1 1300 ? 106.173 186.990 174.264 1.00 1.00 1300 THR A N 1
ATOM 4538 C CA . THR A 1 1300 ? 106.686 186.065 173.274 1.00 1.00 1300 THR A CA 1
ATOM 4539 C C . THR A 1 1300 ? 106.071 186.198 171.899 1.00 1.00 1300 THR A C 1
ATOM 4540 O O . THR A 1 1300 ? 105.180 187.013 171.660 1.00 1.00 1300 THR A O 1
ATOM 4544 N N . TYR A 1 1301 ? 106.556 185.336 171.015 1.00 30.00 1301 TYR A N 1
ATOM 4545 C CA . TYR A 1 1301 ? 106.180 185.233 169.612 1.00 30.00 1301 TYR A CA 1
ATOM 4546 C C . TYR A 1 1301 ? 106.600 186.487 168.833 1.00 30.00 1301 TYR A C 1
ATOM 4547 O O . TYR A 1 1301 ? 107.520 187.200 169.240 1.00 30.00 1301 TYR A O 1
ATOM 4549 N N . ILE A 1 1302 ? 105.985 186.708 167.666 1.00 30.00 1302 ILE A N 1
ATOM 4550 C CA . ILE A 1 1302 ? 106.352 187.810 166.779 1.00 30.00 1302 ILE A CA 1
ATOM 4551 C C . ILE A 1 1302 ? 105.942 189.164 167.333 1.00 30.00 1302 ILE A C 1
ATOM 4552 O O . ILE A 1 1302 ? 104.895 189.318 167.958 1.00 30.00 1302 ILE A O 1
ATOM 4554 N N . GLY A 1 1303 ? 106.705 190.192 166.964 1.00 1.00 1303 GLY A N 1
ATOM 4555 C CA . GLY A 1 1303 ? 106.400 191.565 167.359 1.00 1.00 1303 GLY A CA 1
ATOM 4556 C C . GLY A 1 1303 ? 105.319 192.160 166.475 1.00 1.00 1303 GLY A C 1
ATOM 4557 O O . GLY A 1 1303 ? 104.837 193.266 166.709 1.00 1.00 1303 GLY A O 1
ATOM 4558 N N . LYS A 1 1304 ? 104.903 191.405 165.483 1.00 1.00 1304 LYS A N 1
ATOM 4559 C CA . LYS A 1 1304 ? 103.929 191.846 164.517 1.00 1.00 1304 LYS A CA 1
ATOM 4560 C C . LYS A 1 1304 ? 102.636 192.297 165.170 1.00 1.00 1304 LYS A C 1
ATOM 4561 O O . LYS A 1 1304 ? 101.990 193.221 164.684 1.00 1.00 1304 LYS A O 1
ATOM 4563 N N . LEU A 1 1305 ? 102.241 191.666 166.268 1.00 1.00 1305 LEU A N 1
ATOM 4564 C CA . LEU A 1 1305 ? 101.010 192.043 166.934 1.00 1.00 1305 LEU A CA 1
ATOM 4565 C C . LEU A 1 1305 ? 101.303 192.648 168.292 1.00 1.00 1305 LEU A C 1
ATOM 4566 O O . LEU A 1 1305 ? 100.443 192.691 169.164 1.00 1.00 1305 LEU A O 1
ATOM 4568 N N . ARG A 1 1306 ? 102.505 193.172 168.482 1.00 1.00 1306 ARG A N 1
ATOM 4569 C CA . ARG A 1 1306 ? 102.865 193.749 169.766 1.00 1.00 1306 ARG A CA 1
ATOM 4570 C C . ARG A 1 1306 ? 101.939 194.888 170.134 1.00 1.00 1306 ARG A C 1
ATOM 4571 O O . ARG A 1 1306 ? 101.604 195.077 171.303 1.00 1.00 1306 ARG A O 1
ATOM 4573 N N . CYS A 1 1307 ? 101.460 195.619 169.141 1.00 1.00 1307 CYS A N 1
ATOM 4574 C CA . CYS A 1 1307 ? 100.574 196.738 169.393 1.00 1.00 1307 CYS A CA 1
ATOM 4575 C C . CYS A 1 1307 ? 99.327 196.298 170.143 1.00 1.00 1307 CYS A C 1
ATOM 4576 O O . CYS A 1 1307 ? 98.737 197.089 170.888 1.00 1.00 1307 CYS A O 1
ATOM 4578 N N . ALA A 1 1308 ? 98.875 195.062 169.912 1.00 1.00 1308 ALA A N 1
ATOM 4579 C CA . ALA A 1 1308 ? 97.691 194.584 170.583 1.00 1.00 1308 ALA A CA 1
ATOM 4580 C C . ALA A 1 1308 ? 97.936 194.521 172.071 1.00 1.00 1308 ALA A C 1
ATOM 4581 O O . ALA A 1 1308 ? 97.012 194.694 172.871 1.00 1.00 1308 ALA A O 1
ATOM 4583 N N . ARG A 1 1309 ? 99.164 194.179 172.453 1.00 1.00 1309 ARG A N 1
ATOM 4584 C CA . ARG A 1 1309 ? 99.493 194.057 173.840 1.00 1.00 1309 ARG A CA 1
ATOM 4585 C C . ARG A 1 1309 ? 99.462 195.394 174.487 1.00 1.00 1309 ARG A C 1
ATOM 4586 O O . ARG A 1 1309 ? 98.994 195.547 175.617 1.00 1.00 1309 ARG A O 1
ATOM 4588 N N . GLU A 1 1310 ? 99.971 196.376 173.757 1.00 1.00 1310 GLU A N 1
ATOM 4589 C CA . GLU A 1 1310 ? 100.024 197.712 174.292 1.00 1.00 1310 GLU A CA 1
ATOM 4590 C C . GLU A 1 1310 ? 98.630 198.233 174.539 1.00 1.00 1310 GLU A C 1
ATOM 4591 O O . GLU A 1 1310 ? 98.347 198.839 175.581 1.00 1.00 1310 GLU A O 1
ATOM 4593 N N . LEU A 1 1311 ? 97.739 197.957 173.601 1.00 1.00 1311 LEU A N 1
ATOM 4594 C CA . LEU A 1 1311 ? 96.388 198.408 173.758 1.00 1.00 1311 LEU A CA 1
ATOM 4595 C C . LEU A 1 1311 ? 95.729 197.710 174.926 1.00 1.00 1311 LEU A C 1
ATOM 4596 O O . LEU A 1 1311 ? 94.996 198.334 175.702 1.00 1.00 1311 LEU A O 1
ATOM 4598 N N . LYS A 1 1312 ? 95.998 196.417 175.073 1.00 1.00 1312 LYS A N 1
ATOM 4599 C CA . LYS A 1 1312 ? 95.396 195.684 176.150 1.00 1.00 1312 LYS A CA 1
ATOM 4600 C C . LYS A 1 1312 ? 95.852 196.205 177.486 1.00 1.00 1312 LYS A C 1
ATOM 4601 O O . LYS A 1 1312 ? 95.052 196.325 178.418 1.00 1.00 1312 LYS A O 1
ATOM 4603 N N . TYR A 1 1313 ? 97.135 196.531 177.590 1.00 1.00 1313 TYR A N 1
ATOM 4604 C CA . TYR A 1 1313 ? 97.650 197.029 178.839 1.00 1.00 1313 TYR A CA 1
ATOM 4605 C C . TYR A 1 1313 ? 97.011 198.349 179.188 1.00 1.00 1313 TYR A C 1
ATOM 4606 O O . TYR A 1 1313 ? 96.687 198.602 180.353 1.00 1.00 1313 TYR A O 1
ATOM 4608 N N . LEU A 1 1314 ? 96.818 199.199 178.180 1.00 1.00 1314 LEU A N 1
ATOM 4609 C CA . LEU A 1 1314 ? 96.214 200.479 178.438 1.00 1.00 1314 LEU A CA 1
ATOM 4610 C C . LEU A 1 1314 ? 94.802 200.304 178.927 1.00 1.00 1314 LEU A C 1
ATOM 4611 O O . LEU A 1 1314 ? 94.369 200.999 179.847 1.00 1.00 1314 LEU A O 1
ATOM 4613 N N . PHE A 1 1315 ? 94.081 199.360 178.333 1.00 1.00 1315 PHE A N 1
ATOM 4614 C CA . PHE A 1 1315 ? 92.725 199.122 178.757 1.00 1.00 1315 PHE A CA 1
ATOM 4615 C C . PHE A 1 1315 ? 92.698 198.619 180.181 1.00 1.00 1315 PHE A C 1
ATOM 4616 O O . PHE A 1 1315 ? 91.835 199.016 180.971 1.00 1.00 1315 PHE A O 1
ATOM 4618 N N . VAL A 1 1316 ? 93.653 197.751 180.522 1.00 1.00 1316 VAL A N 1
ATOM 4619 C CA . VAL A 1 1316 ? 93.693 197.209 181.858 1.00 1.00 1316 VAL A CA 1
ATOM 4620 C C . VAL A 1 1316 ? 93.899 198.304 182.856 1.00 1.00 1316 VAL A C 1
ATOM 4621 O O . VAL A 1 1316 ? 93.312 198.296 183.941 1.00 1.00 1316 VAL A O 1
ATOM 4623 N N . LEU A 1 1317 ? 94.756 199.246 182.500 1.00 1.00 1317 LEU A N 1
ATOM 4624 C CA . LEU A 1 1317 ? 95.004 200.353 183.375 1.00 1.00 1317 LEU A CA 1
ATOM 4625 C C . LEU A 1 1317 ? 93.798 201.261 183.459 1.00 1.00 1317 LEU A C 1
ATOM 4626 O O . LEU A 1 1317 ? 93.446 201.726 184.534 1.00 1.00 1317 LEU A O 1
ATOM 4628 N N . TYR A 1 1318 ? 93.142 201.508 182.330 1.00 1.00 1318 TYR A N 1
ATOM 4629 C CA . TYR A 1 1318 ? 92.015 202.425 182.294 1.00 1.00 1318 TYR A CA 1
ATOM 4630 C C . TYR A 1 1318 ? 90.895 201.952 183.172 1.00 1.00 1318 TYR A C 1
ATOM 4631 O O . TYR A 1 1318 ? 90.214 202.737 183.829 1.00 1.00 1318 TYR A O 1
ATOM 4633 N N . GLU A 1 1319 ? 90.728 200.652 183.203 1.00 1.00 1319 GLU A N 1
ATOM 4634 C CA . GLU A 1 1319 ? 89.687 200.008 183.951 1.00 1.00 1319 GLU A CA 1
ATOM 4635 C C . GLU A 1 1319 ? 89.932 199.954 185.451 1.00 1.00 1319 GLU A C 1
ATOM 4636 O O . GLU A 1 1319 ? 89.020 199.599 186.200 1.00 1.00 1319 GLU A O 1
ATOM 4638 N N . ASN A 1 1320 ? 91.149 200.218 185.909 1.00 1.00 1320 ASN A N 1
ATOM 4639 C CA . ASN A 1 1320 ? 91.422 200.023 187.316 1.00 1.00 1320 ASN A CA 1
ATOM 4640 C C . ASN A 1 1320 ? 91.693 201.299 188.085 1.00 1.00 1320 ASN A C 1
ATOM 4641 O O . ASN A 1 1320 ? 92.632 202.036 187.814 1.00 1.00 1320 ASN A O 1
ATOM 4643 N N . VAL A 1 1321 ? 90.946 201.483 189.159 1.00 1.00 1321 VAL A N 1
ATOM 4644 C CA . VAL A 1 1321 ? 91.121 202.628 190.047 1.00 1.00 1321 VAL A CA 1
ATOM 4645 C C . VAL A 1 1321 ? 92.135 202.311 191.142 1.00 1.00 1321 VAL A C 1
ATOM 4646 O O . VAL A 1 1321 ? 92.385 203.121 192.034 1.00 1.00 1321 VAL A O 1
ATOM 4648 N N . LEU A 1 1322 ? 92.673 201.101 191.102 1.00 30.00 1322 LEU A N 1
ATOM 4649 C CA . LEU A 1 1322 ? 93.591 200.626 192.118 1.00 30.00 1322 LEU A CA 1
ATOM 4650 C C . LEU A 1 1322 ? 94.988 201.152 191.881 1.00 30.00 1322 LEU A C 1
ATOM 4651 O O . LEU A 1 1322 ? 95.708 200.691 190.998 1.00 30.00 1322 LEU A O 1
ATOM 4653 N N . VAL A 1 1323 ? 95.377 202.108 192.704 1.00 30.00 1323 VAL A N 1
ATOM 4654 C CA . VAL A 1 1323 ? 96.660 202.765 192.568 1.00 30.00 1323 VAL A CA 1
ATOM 4655 C C . VAL A 1 1323 ? 97.261 203.045 193.942 1.00 30.00 1323 VAL A C 1
ATOM 4656 O O . VAL A 1 1323 ? 97.511 204.194 194.307 1.00 30.00 1323 VAL A O 1
ATOM 4658 N N . LYS A 1 1324 ? 97.516 201.996 194.715 1.00 1.00 1324 LYS A N 1
ATOM 4659 C CA . LYS A 1 1324 ? 97.907 202.160 196.117 1.00 1.00 1324 LYS A CA 1
ATOM 4660 C C . LYS A 1 1324 ? 99.381 202.492 196.358 1.00 1.00 1324 LYS A C 1
ATOM 4661 O O . LYS A 1 1324 ? 100.112 201.749 197.032 1.00 1.00 1324 LYS A O 1
ATOM 4663 N N . SER A 1 1325 ? 99.776 203.662 195.876 1.00 1.00 1325 SER A N 1
ATOM 4664 C CA . SER A 1 1325 ? 101.106 204.229 196.088 1.00 1.00 1325 SER A CA 1
ATOM 4665 C C . SER A 1 1325 ? 102.278 203.302 195.782 1.00 1.00 1325 SER A C 1
ATOM 4666 O O . SER A 1 1325 ? 102.491 202.897 194.640 1.00 1.00 1325 SER A O 1
ATOM 4669 N N . SER A 1 1326 ? 103.040 202.959 196.821 1.00 1.00 1326 SER A N 1
ATOM 4670 C CA . SER A 1 1326 ? 104.250 202.147 196.745 1.00 1.00 1326 SER A CA 1
ATOM 4671 C C . SER A 1 1326 ? 103.991 200.719 196.303 1.00 1.00 1326 SER A C 1
ATOM 4672 O O . SER A 1 1326 ? 104.895 200.003 195.848 1.00 1.00 1326 SER A O 1
ATOM 4675 N N . THR A 1 1327 ? 102.736 200.335 196.358 1.00 1.00 1327 THR A N 1
ATOM 4676 C CA . THR A 1 1327 ? 102.255 199.033 195.981 1.00 1.00 1327 THR A CA 1
ATOM 4677 C C . THR A 1 1327 ? 102.554 198.774 194.534 1.00 1.00 1327 THR A C 1
ATOM 4678 O O . THR A 1 1327 ? 102.662 197.637 194.115 1.00 1.00 1327 THR A O 1
ATOM 4682 N N . LEU A 1 1328 ? 102.661 199.829 193.760 1.00 1.00 1328 LEU A N 1
ATOM 4683 C CA . LEU A 1 1328 ? 102.783 199.764 192.330 1.00 1.00 1328 LEU A CA 1
ATOM 4684 C C . LEU A 1 1328 ? 104.213 199.612 191.828 1.00 1.00 1328 LEU A C 1
ATOM 4685 O O . LEU A 1 1328 ? 104.454 199.541 190.616 1.00 1.00 1328 LEU A O 1
ATOM 4690 N N . ASN A 1 1329 ? 105.179 199.525 192.734 1.00 1.00 1329 ASN A N 1
ATOM 4691 C CA . ASN A 1 1329 ? 106.558 199.388 192.293 1.00 1.00 1329 ASN A CA 1
ATOM 4692 C C . ASN A 1 1329 ? 106.772 198.178 191.391 1.00 1.00 1329 ASN A C 1
ATOM 4693 O O . ASN A 1 1329 ? 107.579 198.222 190.457 1.00 1.00 1329 ASN A O 1
ATOM 4698 N N . PHE A 1 1330 ? 106.046 197.098 191.647 1.00 1.00 1330 PHE A N 1
ATOM 4699 C CA . PHE A 1 1330 ? 106.186 195.902 190.841 1.00 1.00 1330 PHE A CA 1
ATOM 4700 C C . PHE A 1 1330 ? 105.774 196.130 189.403 1.00 1.00 1330 PHE A C 1
ATOM 4701 O O . PHE A 1 1330 ? 106.204 195.414 188.501 1.00 1.00 1330 PHE A O 1
ATOM 4709 N N . ILE A 1 1331 ? 104.917 197.100 189.159 1.00 1.00 1331 ILE A N 1
ATOM 4710 C CA . ILE A 1 1331 ? 104.459 197.289 187.815 1.00 1.00 1331 ILE A CA 1
ATOM 4711 C C . ILE A 1 1331 ? 105.582 197.869 187.046 1.00 1.00 1331 ILE A C 1
ATOM 4712 O O . ILE A 1 1331 ? 105.938 197.408 185.962 1.00 1.00 1331 ILE A O 1
ATOM 4717 N N . ILE A 1 1332 ? 106.195 198.852 187.651 1.00 1.00 1332 ILE A N 1
ATOM 4718 C CA . ILE A 1 1332 ? 107.221 199.574 186.961 1.00 1.00 1332 ILE A CA 1
ATOM 4719 C C . ILE A 1 1332 ? 108.349 198.655 186.570 1.00 1.00 1332 ILE A C 1
ATOM 4720 O O . ILE A 1 1332 ? 108.832 198.706 185.440 1.00 1.00 1332 ILE A O 1
ATOM 4725 N N . ILE A 1 1333 ? 108.801 197.834 187.508 1.00 1.00 1333 ILE A N 1
ATOM 4726 C CA . ILE A 1 1333 ? 109.920 196.984 187.172 1.00 1.00 1333 ILE A CA 1
ATOM 4727 C C . ILE A 1 1333 ? 109.567 195.766 186.307 1.00 1.00 1333 ILE A C 1
ATOM 4728 O O . ILE A 1 1333 ? 110.339 195.398 185.423 1.00 1.00 1333 ILE A O 1
ATOM 4733 N N . ARG A 1 1334 ? 108.381 195.180 186.462 1.00 1.00 1334 ARG A N 1
ATOM 4734 C CA . ARG A 1 1334 ? 108.073 194.003 185.673 1.00 1.00 1334 ARG A CA 1
ATOM 4735 C C . ARG A 1 1334 ? 107.894 194.342 184.215 1.00 1.00 1334 ARG A C 1
ATOM 4736 O O . ARG A 1 1334 ? 108.187 193.532 183.339 1.00 1.00 1334 ARG A O 1
ATOM 4744 N N . LEU A 1 1335 ? 107.468 195.557 183.937 1.00 1.00 1335 LEU A N 1
ATOM 4745 C CA . LEU A 1 1335 ? 107.209 195.985 182.583 1.00 1.00 1335 LEU A CA 1
ATOM 4746 C C . LEU A 1 1335 ? 108.432 196.528 181.891 1.00 1.00 1335 LEU A C 1
ATOM 4747 O O . LEU A 1 1335 ? 108.343 197.030 180.762 1.00 1.00 1335 LEU A O 1
ATOM 4752 N N . SER A 1 1336 ? 109.594 196.426 182.519 1.00 1.00 1336 SER A N 1
ATOM 4753 C CA . SER A 1 1336 ? 110.776 196.980 181.902 1.00 1.00 1336 SER A CA 1
ATOM 4754 C C . SER A 1 1336 ? 111.313 196.057 180.800 1.00 1.00 1336 SER A C 1
ATOM 4755 O O . SER A 1 1336 ? 112.289 195.319 180.961 1.00 1.00 1336 SER A O 1
ATOM 4758 N N . LYS A 1 1337 ? 110.649 196.140 179.648 1.00 30.00 1337 LYS A N 1
ATOM 4759 C CA . LYS A 1 1337 ? 110.942 195.320 178.481 1.00 30.00 1337 LYS A CA 1
ATOM 4760 C C . LYS A 1 1337 ? 111.770 196.056 177.441 1.00 30.00 1337 LYS A C 1
ATOM 4761 O O . LYS A 1 1337 ? 112.990 195.883 177.385 1.00 30.00 1337 LYS A O 1
ATOM 4767 N N . PHE A 1 1338 ? 111.106 196.865 176.600 1.00 30.00 1338 PHE A N 1
ATOM 4768 C CA . PHE A 1 1338 ? 111.762 197.658 175.554 1.00 30.00 1338 PHE A CA 1
ATOM 4769 C C . PHE A 1 1338 ? 112.661 196.778 174.699 1.00 30.00 1338 PHE A C 1
ATOM 4770 O O . PHE A 1 1338 ? 113.779 197.152 174.353 1.00 30.00 1338 PHE A O 1
ATOM 4778 N N . LEU A 1 1339 ? 112.141 195.604 174.349 1.00 30.00 1339 LEU A N 1
ATOM 4779 C CA . LEU A 1 1339 ? 112.831 194.574 173.572 1.00 30.00 1339 LEU A CA 1
ATOM 4780 C C . LEU A 1 1339 ? 113.081 194.941 172.114 1.00 30.00 1339 LEU A C 1
ATOM 4781 O O . LEU A 1 1339 ? 113.891 194.315 171.432 1.00 30.00 1339 LEU A O 1
ATOM 4783 N N . ILE A 1 1340 ? 112.344 195.903 171.623 1.00 30.00 1340 ILE A N 1
ATOM 4784 C CA . ILE A 1 1340 ? 112.423 196.341 170.247 1.00 30.00 1340 ILE A CA 1
ATOM 4785 C C . ILE A 1 1340 ? 112.106 197.793 170.224 1.00 30.00 1340 ILE A C 1
ATOM 4786 O O . ILE A 1 1340 ? 111.318 198.249 171.042 1.00 30.00 1340 ILE A O 1
ATOM 4788 N N . ASP A 1 1341 ? 112.607 198.522 169.246 1.00 30.00 1341 ASP A N 1
ATOM 4789 C CA . ASP A 1 1341 ? 112.286 199.939 169.206 1.00 30.00 1341 ASP A CA 1
ATOM 4790 C C . ASP A 1 1341 ? 110.785 200.180 169.113 1.00 30.00 1341 ASP A C 1
ATOM 4791 O O . ASP A 1 1341 ? 110.273 201.177 169.629 1.00 30.00 1341 ASP A O 1
ATOM 4793 N N . THR A 1 1342 ? 110.063 199.322 168.396 1.00 1.00 1342 THR A N 1
ATOM 4794 C CA . THR A 1 1342 ? 108.637 199.566 168.295 1.00 1.00 1342 THR A CA 1
ATOM 4795 C C . THR A 1 1342 ? 107.974 199.387 169.645 1.00 1.00 1342 THR A C 1
ATOM 4796 O O . THR A 1 1342 ? 107.148 200.201 170.079 1.00 1.00 1342 THR A O 1
ATOM 4798 N N . GLN A 1 1343 ? 108.388 198.336 170.335 1.00 1.00 1343 GLN A N 1
ATOM 4799 C CA . GLN A 1 1343 ? 107.846 198.042 171.631 1.00 1.00 1343 GLN A CA 1
ATOM 4800 C C . GLN A 1 1343 ? 108.200 199.143 172.589 1.00 1.00 1343 GLN A C 1
ATOM 4801 O O . GLN A 1 1343 ? 107.391 199.518 173.439 1.00 1.00 1343 GLN A O 1
ATOM 4803 N N . ILE A 1 1344 ? 109.419 199.653 172.439 1.00 1.00 1344 ILE A N 1
ATOM 4804 C CA . ILE A 1 1344 ? 109.966 200.691 173.268 1.00 1.00 1344 ILE A CA 1
ATOM 4805 C C . ILE A 1 1344 ? 109.194 201.958 173.124 1.00 1.00 1344 ILE A C 1
ATOM 4806 O O . ILE A 1 1344 ? 109.059 202.706 174.086 1.00 1.00 1344 ILE A O 1
ATOM 4808 N N . HIS A 1 1345 ? 108.731 202.260 171.920 1.00 1.00 1345 HIS A N 1
ATOM 4809 C CA . HIS A 1 1345 ? 107.986 203.480 171.758 1.00 1.00 1345 HIS A CA 1
ATOM 4810 C C . HIS A 1 1345 ? 106.689 203.395 172.531 1.00 1.00 1345 HIS A C 1
ATOM 4811 O O . HIS A 1 1345 ? 106.301 204.336 173.234 1.00 1.00 1345 HIS A O 1
ATOM 4813 N N . ASP A 1 1346 ? 106.036 202.236 172.443 1.00 1.00 1346 ASP A N 1
ATOM 4814 C CA . ASP A 1 1346 ? 104.792 202.061 173.160 1.00 1.00 1346 ASP A CA 1
ATOM 4815 C C . ASP A 1 1346 ? 105.029 202.060 174.654 1.00 1.00 1346 ASP A C 1
ATOM 4816 O O . ASP A 1 1346 ? 104.268 202.652 175.431 1.00 1.00 1346 ASP A O 1
ATOM 4818 N N . GLU A 1 1347 ? 106.107 201.407 175.057 1.00 1.00 1347 GLU A N 1
ATOM 4819 C CA . GLU A 1 1347 ? 106.429 201.322 176.444 1.00 1.00 1347 GLU A CA 1
ATOM 4820 C C . GLU A 1 1347 ? 106.775 202.669 176.986 1.00 1.00 1347 GLU A C 1
ATOM 4821 O O . GLU A 1 1347 ? 106.390 202.991 178.103 1.00 1.00 1347 GLU A O 1
ATOM 4823 N N . VAL A 1 1348 ? 107.494 203.473 176.212 1.00 1.00 1348 VAL A N 1
ATOM 4824 C CA . VAL A 1 1348 ? 107.867 204.785 176.666 1.00 1.00 1348 VAL A CA 1
ATOM 4825 C C . VAL A 1 1348 ? 106.644 205.632 176.857 1.00 1.00 1348 VAL A C 1
ATOM 4826 O O . VAL A 1 1348 ? 106.579 206.429 177.792 1.00 1.00 1348 VAL A O 1
ATOM 4828 N N . ILE A 1 1349 ? 105.670 205.505 175.961 1.00 1.00 1349 ILE A N 1
ATOM 4829 C CA . ILE A 1 1349 ? 104.479 206.307 176.111 1.00 1.00 1349 ILE A CA 1
ATOM 4830 C C . ILE A 1 1349 ? 103.741 205.923 177.381 1.00 1.00 1349 ILE A C 1
ATOM 4831 O O . ILE A 1 1349 ? 103.291 206.787 178.146 1.00 1.00 1349 ILE A O 1
ATOM 4833 N N . THR A 1 1350 ? 103.666 204.620 177.640 1.00 1.00 1350 THR A N 1
ATOM 4834 C CA . THR A 1 1350 ? 102.997 204.147 178.827 1.00 1.00 1350 THR A CA 1
ATOM 4835 C C . THR A 1 1350 ? 103.749 204.533 180.074 1.00 1.00 1350 THR A C 1
ATOM 4836 O O . THR A 1 1350 ? 103.151 204.900 181.087 1.00 1.00 1350 THR A O 1
ATOM 4838 N N . ILE A 1 1351 ? 105.066 204.441 180.000 1.00 1.00 1351 ILE A N 1
ATOM 4839 C CA . ILE A 1 1351 ? 105.923 204.748 181.105 1.00 1.00 1351 ILE A CA 1
ATOM 4840 C C . ILE A 1 1351 ? 105.848 206.215 181.420 1.00 1.00 1351 ILE A C 1
ATOM 4841 O O . ILE A 1 1351 ? 105.892 206.597 182.591 1.00 1.00 1351 ILE A O 1
ATOM 4843 N N . PHE A 1 1352 ? 105.751 207.049 180.383 1.00 1.00 1352 PHE A N 1
ATOM 4844 C CA . PHE A 1 1352 ? 105.648 208.465 180.611 1.00 1.00 1352 PHE A CA 1
ATOM 4845 C C . PHE A 1 1352 ? 104.370 208.736 181.349 1.00 1.00 1352 PHE A C 1
ATOM 4846 O O . PHE A 1 1352 ? 104.347 209.514 182.307 1.00 1.00 1352 PHE A O 1
ATOM 4848 N N . SER A 1 1353 ? 103.302 208.047 180.942 1.00 1.00 1353 SER A N 1
ATOM 4849 C CA . SER A 1 1353 ? 102.042 208.226 181.609 1.00 1.00 1353 SER A CA 1
ATOM 4850 C C . SER A 1 1353 ? 102.133 207.749 183.038 1.00 1.00 1353 SER A C 1
ATOM 4851 O O . SER A 1 1353 ? 101.582 208.386 183.929 1.00 1.00 1353 SER A O 1
ATOM 4853 N N . SER A 1 1354 ? 102.830 206.641 183.271 1.00 1.00 1354 SER A N 1
ATOM 4854 C CA . SER A 1 1354 ? 102.954 206.123 184.616 1.00 1.00 1354 SER A CA 1
ATOM 4855 C C . SER A 1 1354 ? 103.719 207.071 185.522 1.00 1.00 1354 SER A C 1
ATOM 4856 O O . SER A 1 1354 ? 103.349 207.259 186.687 1.00 1.00 1354 SER A O 1
ATOM 4858 N N . LEU A 1 1355 ? 104.789 207.673 185.005 1.00 1.00 1355 LEU A N 1
ATOM 4859 C CA . LEU A 1 1355 ? 105.546 208.609 185.807 1.00 1.00 1355 LEU A CA 1
ATOM 4860 C C . LEU A 1 1355 ? 104.693 209.814 186.100 1.00 1.00 1355 LEU A C 1
ATOM 4861 O O . LEU A 1 1355 ? 104.667 210.323 187.230 1.00 1.00 1355 LEU A O 1
ATOM 4863 N N . LEU A 1 1356 ? 103.937 210.237 185.089 1.00 1.00 1356 LEU A N 1
ATOM 4864 C CA . LEU A 1 1356 ? 103.067 211.362 185.239 1.00 1.00 1356 LEU A CA 1
ATOM 4865 C C . LEU A 1 1356 ? 102.010 211.054 186.257 1.00 1.00 1356 LEU A C 1
ATOM 4866 O O . LEU A 1 1356 ? 101.628 211.937 187.012 1.00 1.00 1356 LEU A O 1
ATOM 4868 N N . ASN A 1 1357 ? 101.524 209.813 186.272 1.00 1.00 1357 ASN A N 1
ATOM 4869 C CA . ASN A 1 1357 ? 100.509 209.392 187.212 1.00 1.00 1357 ASN A CA 1
ATOM 4870 C C . ASN A 1 1357 ? 101.027 209.426 188.635 1.00 1.00 1357 ASN A C 1
ATOM 4871 O O . ASN A 1 1357 ? 100.338 209.893 189.544 1.00 1.00 1357 ASN A O 1
ATOM 4873 N N . LEU A 1 1358 ? 102.271 209.000 188.842 1.00 1.00 1358 LEU A N 1
ATOM 4874 C CA . LEU A 1 1358 ? 102.811 209.062 190.187 1.00 1.00 1358 LEU A CA 1
ATOM 4875 C C . LEU A 1 1358 ? 102.825 210.499 190.635 1.00 1.00 1358 LEU A C 1
ATOM 4876 O O . LEU A 1 1358 ? 102.541 210.833 191.795 1.00 1.00 1358 LEU A O 1
ATOM 4878 N N . ALA A 1 1359 ? 103.172 211.376 189.697 1.00 1.00 1359 ALA A N 1
ATOM 4879 C CA . ALA A 1 1359 ? 103.180 212.778 190.002 1.00 1.00 1359 ALA A CA 1
ATOM 4880 C C . ALA A 1 1359 ? 101.755 213.300 190.202 1.00 1.00 1359 ALA A C 1
ATOM 4881 O O . ALA A 1 1359 ? 101.496 214.039 191.144 1.00 1.00 1359 ALA A O 1
ATOM 4883 N N . ASP A 1 1360 ? 100.801 212.845 189.387 1.00 30.00 1360 ASP A N 1
ATOM 4884 C CA . ASP A 1 1360 ? 99.411 213.296 189.454 1.00 30.00 1360 ASP A CA 1
ATOM 4885 C C . ASP A 1 1360 ? 98.800 212.968 190.792 1.00 30.00 1360 ASP A C 1
ATOM 4886 O O . ASP A 1 1360 ? 98.030 213.745 191.356 1.00 30.00 1360 ASP A O 1
ATOM 4888 N N . LYS A 1 1361 ? 99.188 211.820 191.317 1.00 30.00 1361 LYS A N 1
ATOM 4889 C CA . LYS A 1 1361 ? 98.730 211.331 192.598 1.00 30.00 1361 LYS A CA 1
ATOM 4890 C C . LYS A 1 1361 ? 99.468 211.996 193.735 1.00 30.00 1361 LYS A C 1
ATOM 4891 O O . LYS A 1 1361 ? 99.142 211.768 194.901 1.00 30.00 1361 LYS A O 1
ATOM 4893 N N . ASN A 1 1362 ? 100.534 212.726 193.400 1.00 30.00 1362 ASN A N 1
ATOM 4894 C CA . ASN A 1 1362 ? 101.432 213.351 194.338 1.00 30.00 1362 ASN A CA 1
ATOM 4895 C C . ASN A 1 1362 ? 101.868 212.322 195.354 1.00 30.00 1362 ASN A C 1
ATOM 4896 O O . ASN A 1 1362 ? 101.927 212.605 196.552 1.00 30.00 1362 ASN A O 1
ATOM 4898 N N . THR A 1 1363 ? 102.167 211.119 194.889 1.00 30.00 1363 THR A N 1
ATOM 4899 C CA . THR A 1 1363 ? 102.510 210.072 195.818 1.00 30.00 1363 THR A CA 1
ATOM 4900 C C . THR A 1 1363 ? 103.324 209.011 195.138 1.00 30.00 1363 THR A C 1
ATOM 4901 O O . THR A 1 1363 ? 104.225 209.319 194.356 1.00 30.00 1363 THR A O 1
ATOM 4903 N N . PHE A 1 1364 ? 103.033 207.738 195.434 1.00 30.00 1364 PHE A N 1
ATOM 4904 C CA . PHE A 1 1364 ? 103.777 206.670 194.797 1.00 30.00 1364 PHE A CA 1
ATOM 4905 C C . PHE A 1 1364 ? 105.243 206.975 194.946 1.00 30.00 1364 PHE A C 1
ATOM 4906 O O . PHE A 1 1364 ? 106.017 206.967 193.983 1.00 30.00 1364 PHE A O 1
ATOM 4908 N N . GLU A 1 1365 ? 105.640 207.224 196.186 1.00 30.00 1365 GLU A N 1
ATOM 4909 C CA . GLU A 1 1365 ? 106.992 207.621 196.496 1.00 30.00 1365 GLU A CA 1
ATOM 4910 C C . GLU A 1 1365 ? 107.904 206.437 196.452 1.00 30.00 1365 GLU A C 1
ATOM 4911 O O . GLU A 1 1365 ? 108.347 205.924 197.478 1.00 30.00 1365 GLU A O 1
ATOM 4913 N N . ILE A 1 1366 ? 108.172 206.004 195.243 1.00 1.00 1366 ILE A N 1
ATOM 4914 C CA . ILE A 1 1366 ? 108.952 204.827 195.016 1.00 1.00 1366 ILE A CA 1
ATOM 4915 C C . ILE A 1 1366 ? 110.341 205.101 194.519 1.00 1.00 1366 ILE A C 1
ATOM 4916 O O . ILE A 1 1366 ? 110.537 205.446 193.356 1.00 1.00 1366 ILE A O 1
ATOM 4921 N N . GLU A 1 1367 ? 111.319 204.840 195.366 1.00 1.00 1367 GLU A N 1
ATOM 4922 C CA . GLU A 1 1367 ? 112.686 204.978 194.937 1.00 1.00 1367 GLU A CA 1
ATOM 4923 C C . GLU A 1 1367 ? 113.180 203.723 194.215 1.00 1.00 1367 GLU A C 1
ATOM 4924 O O . GLU A 1 1367 ? 113.680 203.858 193.103 1.00 1.00 1367 GLU A O 1
ATOM 4930 N N . PRO A 1 1368 ? 112.980 202.473 194.734 1.00 1.00 1368 PRO A N 1
ATOM 4931 C CA . PRO A 1 1368 ? 113.560 201.253 194.201 1.00 1.00 1368 PRO A CA 1
ATOM 4932 C C . PRO A 1 1368 ? 112.846 200.722 192.982 1.00 1.00 1368 PRO A C 1
ATOM 4933 O O . PRO A 1 1368 ? 112.421 199.565 192.934 1.00 1.00 1368 PRO A O 1
ATOM 4937 N N . SER A 1 1369 ? 112.776 201.575 191.993 1.00 1.00 1369 SER A N 1
ATOM 4938 C CA . SER A 1 1369 ? 112.195 201.326 190.723 1.00 1.00 1369 SER A CA 1
ATOM 4939 C C . SER A 1 1369 ? 113.181 201.898 189.793 1.00 1.00 1369 SER A C 1
ATOM 4940 O O . SER A 1 1369 ? 113.408 201.412 188.686 1.00 1.00 1369 SER A O 1
ATOM 4943 N N . LEU A 1 1370 ? 113.846 202.925 190.299 1.00 1.00 1370 LEU A N 1
ATOM 4944 C CA . LEU A 1 1370 ? 114.720 203.714 189.485 1.00 1.00 1370 LEU A CA 1
ATOM 4945 C C . LEU A 1 1370 ? 115.871 202.952 188.875 1.00 1.00 1370 LEU A C 1
ATOM 4946 O O . LEU A 1 1370 ? 116.105 203.096 187.681 1.00 1.00 1370 LEU A O 1
ATOM 4951 N N . PRO A 1 1371 ? 116.552 202.013 189.527 1.00 1.00 1371 PRO A N 1
ATOM 4952 C CA . PRO A 1 1371 ? 117.638 201.344 188.882 1.00 1.00 1371 PRO A CA 1
ATOM 4953 C C . PRO A 1 1371 ? 117.130 200.459 187.758 1.00 1.00 1371 PRO A C 1
ATOM 4954 O O . PRO A 1 1371 ? 117.896 200.054 186.891 1.00 1.00 1371 PRO A O 1
ATOM 4958 N N . ASN A 1 1372 ? 115.833 200.163 187.734 1.00 1.00 1372 ASN A N 1
ATOM 4959 C CA . ASN A 1 1372 ? 115.320 199.286 186.717 1.00 1.00 1372 ASN A CA 1
ATOM 4960 C C . ASN A 1 1372 ? 114.654 200.092 185.638 1.00 1.00 1372 ASN A C 1
ATOM 4961 O O . ASN A 1 1372 ? 114.073 199.548 184.692 1.00 1.00 1372 ASN A O 1
ATOM 4966 N N . LEU A 1 1373 ? 114.785 201.396 185.777 1.00 1.00 1373 LEU A N 1
ATOM 4967 C CA . LEU A 1 1373 ? 114.318 202.357 184.832 1.00 1.00 1373 LEU A CA 1
ATOM 4968 C C . LEU A 1 1373 ? 115.522 202.781 184.086 1.00 1.00 1373 LEU A C 1
ATOM 4969 O O . LEU A 1 1373 ? 115.603 202.661 182.868 1.00 1.00 1373 LEU A O 1
ATOM 4974 N N . PHE A 1 1374 ? 116.507 203.211 184.839 1.00 1.00 1374 PHE A N 1
ATOM 4975 C CA . PHE A 1 1374 ? 117.680 203.723 184.228 1.00 1.00 1374 PHE A CA 1
ATOM 4976 C C . PHE A 1 1374 ? 118.514 202.642 183.593 1.00 1.00 1374 PHE A C 1
ATOM 4977 O O . PHE A 1 1374 ? 119.042 202.854 182.507 1.00 1.00 1374 PHE A O 1
ATOM 4985 N N . CYS A 1 1375 ? 118.572 201.418 184.132 1.00 1.00 1375 CYS A N 1
ATOM 4986 C CA . CYS A 1 1375 ? 119.377 200.469 183.384 1.00 1.00 1375 CYS A CA 1
ATOM 4987 C C . CYS A 1 1375 ? 118.788 200.311 182.012 1.00 1.00 1375 CYS A C 1
ATOM 4988 O O . CYS A 1 1375 ? 119.495 200.316 181.012 1.00 1.00 1375 CYS A O 1
ATOM 4991 N N . LYS A 1 1376 ? 117.471 200.224 181.942 1.00 1.00 1376 LYS A N 1
ATOM 4992 C CA . LYS A 1 1376 ? 116.867 199.991 180.672 1.00 1.00 1376 LYS A CA 1
ATOM 4993 C C . LYS A 1 1376 ? 116.948 201.204 179.766 1.00 1.00 1376 LYS A C 1
ATOM 4994 O O . LYS A 1 1376 ? 117.161 201.051 178.565 1.00 1.00 1376 LYS A O 1
ATOM 5000 N N . ILE A 1 1377 ? 116.797 202.408 180.323 1.00 1.00 1377 ILE A N 1
ATOM 5001 C CA . ILE A 1 1377 ? 116.861 203.582 179.471 1.00 1.00 1377 ILE A CA 1
ATOM 5002 C C . ILE A 1 1377 ? 118.225 203.698 178.906 1.00 1.00 1377 ILE A C 1
ATOM 5003 O O . ILE A 1 1377 ? 118.386 203.962 177.711 1.00 1.00 1377 ILE A O 1
ATOM 5008 N N . PHE A 1 1378 ? 119.218 203.528 179.736 1.00 1.00 1378 PHE A N 1
ATOM 5009 C CA . PHE A 1 1378 ? 120.534 203.716 179.246 1.00 1.00 1378 PHE A CA 1
ATOM 5010 C C . PHE A 1 1378 ? 120.961 202.640 178.307 1.00 1.00 1378 PHE A C 1
ATOM 5011 O O . PHE A 1 1378 ? 121.702 202.917 177.367 1.00 1.00 1378 PHE A O 1
ATOM 5019 N N . ILE A 1 1379 ? 120.481 201.430 178.495 1.00 1.00 1379 ILE A N 1
ATOM 5020 C CA . ILE A 1 1379 ? 120.804 200.412 177.540 1.00 1.00 1379 ILE A CA 1
ATOM 5021 C C . ILE A 1 1379 ? 120.130 200.757 176.238 1.00 1.00 1379 ILE A C 1
ATOM 5022 O O . ILE A 1 1379 ? 120.725 200.631 175.177 1.00 1.00 1379 ILE A O 1
ATOM 5027 N N . TYR A 1 1380 ? 118.872 201.183 176.298 1.00 1.00 1380 TYR A N 1
ATOM 5028 C CA . TYR A 1 1380 ? 118.129 201.545 175.107 1.00 1.00 1380 TYR A CA 1
ATOM 5029 C C . TYR A 1 1380 ? 118.860 202.591 174.298 1.00 1.00 1380 TYR A C 1
ATOM 5030 O O . TYR A 1 1380 ? 118.938 202.496 173.081 1.00 1.00 1380 TYR A O 1
ATOM 5039 N N . LEU A 1 1381 ? 119.415 203.579 174.972 1.00 1.00 1381 LEU A N 1
ATOM 5040 C CA . LEU A 1 1381 ? 120.119 204.651 174.309 1.00 1.00 1381 LEU A CA 1
ATOM 5041 C C . LEU A 1 1381 ? 121.437 204.226 173.687 1.00 1.00 1381 LEU A C 1
ATOM 5042 O O . LEU A 1 1381 ? 122.084 205.031 173.017 1.00 1.00 1381 LEU A O 1
ATOM 5047 N N . ARG A 1 1382 ? 121.921 203.021 173.960 1.00 1.00 1382 ARG A N 1
ATOM 5048 C CA . ARG A 1 1382 ? 123.141 202.625 173.310 1.00 1.00 1382 ARG A CA 1
ATOM 5049 C C . ARG A 1 1382 ? 122.697 202.369 171.899 1.00 1.00 1382 ARG A C 1
ATOM 5050 O O . ARG A 1 1382 ? 121.761 201.609 171.666 1.00 1.00 1382 ARG A O 1
ATOM 5058 N N . GLU A 1 1383 ? 123.369 202.986 170.946 1.00 1.00 1383 GLU A N 1
ATOM 5059 C CA . GLU A 1 1383 ? 123.039 202.912 169.517 1.00 1.00 1383 GLU A CA 1
ATOM 5060 C C . GLU A 1 1383 ? 121.756 203.691 169.217 1.00 1.00 1383 GLU A C 1
ATOM 5061 O O . GLU A 1 1383 ? 121.775 204.670 168.466 1.00 1.00 1383 GLU A O 1
ATOM 5067 N N . ASN A 1 1384 ? 120.647 203.332 169.853 1.00 1.00 1384 ASN A N 1
ATOM 5068 C CA . ASN A 1 1384 ? 119.411 204.043 169.574 1.00 1.00 1384 ASN A CA 1
ATOM 5069 C C . ASN A 1 1384 ? 119.347 205.284 170.434 1.00 1.00 1384 ASN A C 1
ATOM 5070 O O . ASN A 1 1384 ? 118.549 205.425 171.362 1.00 1.00 1384 ASN A O 1
ATOM 5075 N N . LYS A 1 1385 ? 120.115 206.267 170.018 1.00 30.00 1385 LYS A N 1
ATOM 5076 C CA . LYS A 1 1385 ? 120.250 207.483 170.784 1.00 30.00 1385 LYS A CA 1
ATOM 5077 C C . LYS A 1 1385 ? 119.141 208.479 170.512 1.00 30.00 1385 LYS A C 1
ATOM 5078 O O . LYS A 1 1385 ? 119.379 209.567 169.987 1.00 30.00 1385 LYS A O 1
ATOM 5084 N N . GLN A 1 1386 ? 117.938 208.098 170.902 1.00 30.00 1386 GLN A N 1
ATOM 5085 C CA . GLN A 1 1386 ? 116.751 208.922 170.755 1.00 30.00 1386 GLN A CA 1
ATOM 5086 C C . GLN A 1 1386 ? 115.787 208.668 171.898 1.00 30.00 1386 GLN A C 1
ATOM 5087 O O . GLN A 1 1386 ? 115.701 207.557 172.423 1.00 30.00 1386 GLN A O 1
ATOM 5093 N N . LEU A 1 1387 ? 115.052 209.697 172.297 1.00 1.00 1387 LEU A N 1
ATOM 5094 C CA . LEU A 1 1387 ? 114.107 209.512 173.377 1.00 1.00 1387 LEU A CA 1
ATOM 5095 C C . LEU A 1 1387 ? 112.924 210.489 173.290 1.00 1.00 1387 LEU A C 1
ATOM 5096 O O . LEU A 1 1387 ? 113.114 211.689 173.100 1.00 1.00 1387 LEU A O 1
ATOM 5101 N N . SER A 1 1388 ? 111.706 209.976 173.468 1.00 1.00 1388 SER A N 1
ATOM 5102 C CA . SER A 1 1388 ? 110.499 210.795 173.451 1.00 1.00 1388 SER A CA 1
ATOM 5103 C C . SER A 1 1388 ? 110.535 211.994 174.383 1.00 1.00 1388 SER A C 1
ATOM 5104 O O . SER A 1 1388 ? 110.736 211.805 175.578 1.00 1.00 1388 SER A O 1
ATOM 5107 N N . PRO A 1 1389 ? 110.236 213.222 173.913 1.00 1.00 1389 PRO A N 1
ATOM 5108 C CA . PRO A 1 1389 ? 110.234 214.426 174.714 1.00 1.00 1389 PRO A CA 1
ATOM 5109 C C . PRO A 1 1389 ? 109.160 214.432 175.799 1.00 1.00 1389 PRO A C 1
ATOM 5110 O O . PRO A 1 1389 ? 109.311 215.134 176.802 1.00 1.00 1389 PRO A O 1
ATOM 5114 N N . SER A 1 1390 ? 108.085 213.641 175.631 1.00 1.00 1390 SER A N 1
ATOM 5115 C CA . SER A 1 1390 ? 107.071 213.605 176.669 1.00 1.00 1390 SER A CA 1
ATOM 5116 C C . SER A 1 1390 ? 107.548 212.717 177.788 1.00 1.00 1390 SER A C 1
ATOM 5117 O O . SER A 1 1390 ? 107.235 212.946 178.960 1.00 1.00 1390 SER A O 1
ATOM 5120 N N . PHE A 1 1391 ? 108.352 211.732 177.420 1.00 1.00 1391 PHE A N 1
ATOM 5121 C CA . PHE A 1 1391 ? 108.972 210.835 178.362 1.00 1.00 1391 PHE A CA 1
ATOM 5122 C C . PHE A 1 1391 ? 110.016 211.630 179.090 1.00 1.00 1391 PHE A C 1
ATOM 5123 O O . PHE A 1 1391 ? 110.107 211.599 180.312 1.00 1.00 1391 PHE A O 1
ATOM 5131 N N . GLN A 1 1392 ? 110.792 212.401 178.336 1.00 1.00 1392 GLN A N 1
ATOM 5132 C CA . GLN A 1 1392 ? 111.855 213.153 178.941 1.00 1.00 1392 GLN A CA 1
ATOM 5133 C C . GLN A 1 1392 ? 111.303 214.077 179.984 1.00 1.00 1392 GLN A C 1
ATOM 5134 O O . GLN A 1 1392 ? 111.855 214.165 181.076 1.00 1.00 1392 GLN A O 1
ATOM 5140 N N . GLN A 1 1393 ? 110.170 214.711 179.724 1.00 1.00 1393 GLN A N 1
ATOM 5141 C CA . GLN A 1 1393 ? 109.637 215.540 180.774 1.00 1.00 1393 GLN A CA 1
ATOM 5142 C C . GLN A 1 1393 ? 109.033 214.699 181.869 1.00 1.00 1393 GLN A C 1
ATOM 5143 O O . GLN A 1 1393 ? 109.314 214.907 183.047 1.00 1.00 1393 GLN A O 1
ATOM 5149 N N . ALA A 1 1394 ? 108.388 213.597 181.518 1.00 1.00 1394 ALA A N 1
ATOM 5150 C CA . ALA A 1 1394 ? 107.771 212.789 182.545 1.00 1.00 1394 ALA A CA 1
ATOM 5151 C C . ALA A 1 1394 ? 108.805 212.343 183.576 1.00 1.00 1394 ALA A C 1
ATOM 5152 O O . ALA A 1 1394 ? 108.491 212.252 184.762 1.00 1.00 1394 ALA A O 1
ATOM 5154 N N . ILE A 1 1395 ? 110.037 212.094 183.134 1.00 1.00 1395 ILE A N 1
ATOM 5155 C CA . ILE A 1 1395 ? 111.083 211.662 184.042 1.00 1.00 1395 ILE A CA 1
ATOM 5156 C C . ILE A 1 1395 ? 111.885 212.838 184.622 1.00 1.00 1395 ILE A C 1
ATOM 5157 O O . ILE A 1 1395 ? 112.210 212.839 185.800 1.00 1.00 1395 ILE A O 1
ATOM 5162 N N . LYS A 1 1396 ? 112.219 213.842 183.819 1.00 1.00 1396 LYS A N 1
ATOM 5163 C CA . LYS A 1 1396 ? 113.007 214.990 184.274 1.00 1.00 1396 LYS A CA 1
ATOM 5164 C C . LYS A 1 1396 ? 112.300 215.741 185.388 1.00 1.00 1396 LYS A C 1
ATOM 5165 O O . LYS A 1 1396 ? 112.911 216.246 186.328 1.00 1.00 1396 LYS A O 1
ATOM 5171 N N . LEU A 1 1397 ? 110.994 215.786 185.328 1.00 1.00 1397 LEU A N 1
ATOM 5172 C CA . LEU A 1 1397 ? 110.215 216.482 186.321 1.00 1.00 1397 LEU A CA 1
ATOM 5173 C C . LEU A 1 1397 ? 110.279 215.793 187.681 1.00 1.00 1397 LEU A C 1
ATOM 5174 O O . LEU A 1 1397 ? 110.013 216.417 188.715 1.00 1.00 1397 LEU A O 1
ATOM 5179 N N . LEU A 1 1398 ? 110.689 214.523 187.711 1.00 1.00 1398 LEU A N 1
ATOM 5180 C CA . LEU A 1 1398 ? 110.721 213.755 188.938 1.00 1.00 1398 LEU A CA 1
ATOM 5181 C C . LEU A 1 1398 ? 111.920 214.166 189.762 1.00 1.00 1398 LEU A C 1
ATOM 5182 O O . LEU A 1 1398 ? 112.032 213.839 190.947 1.00 1.00 1398 LEU A O 1
ATOM 5187 N N . GLU A 1 1399 ? 112.812 214.924 189.145 1.00 1.00 1399 GLU A N 1
ATOM 5188 C CA . GLU A 1 1399 ? 114.025 215.374 189.772 1.00 1.00 1399 GLU A CA 1
ATOM 5189 C C . GLU A 1 1399 ? 113.736 216.154 191.021 1.00 1.00 1399 GLU A C 1
ATOM 5190 O O . GLU A 1 1399 ? 114.518 216.113 191.963 1.00 1.00 1399 GLU A O 1
ATOM 5196 N N . HIS A 1 1400 ? 112.622 216.877 191.051 1.00 1.00 1400 HIS A N 1
ATOM 5197 C CA . HIS A 1 1400 ? 112.349 217.709 192.201 1.00 1.00 1400 HIS A CA 1
ATOM 5198 C C . HIS A 1 1400 ? 111.355 217.095 193.147 1.00 1.00 1400 HIS A C 1
ATOM 5199 O O . HIS A 1 1400 ? 110.773 217.796 193.973 1.00 1.00 1400 HIS A O 1
ATOM 5206 N N . ARG A 1 1401 ? 111.118 215.795 193.025 1.00 1.00 1401 ARG A N 1
ATOM 5207 C CA . ARG A 1 1401 ? 110.211 215.183 193.968 1.00 1.00 1401 ARG A CA 1
ATOM 5208 C C . ARG A 1 1401 ? 110.930 215.033 195.305 1.00 1.00 1401 ARG A C 1
ATOM 5209 O O . ARG A 1 1401 ? 110.295 215.048 196.356 1.00 1.00 1401 ARG A O 1
ATOM 5217 N N . ASP A 1 1402 ? 112.259 214.867 195.270 1.00 1.00 1402 ASP A N 1
ATOM 5218 C CA . ASP A 1 1402 ? 113.093 214.726 196.458 1.00 1.00 1402 ASP A CA 1
ATOM 5219 C C . ASP A 1 1402 ? 112.650 213.628 197.419 1.00 1.00 1402 ASP A C 1
ATOM 5220 O O . ASP A 1 1402 ? 112.675 213.792 198.639 1.00 1.00 1402 ASP A O 1
ATOM 5225 N N . LEU A 1 1403 ? 112.258 212.496 196.865 1.00 30.00 1403 LEU A N 1
ATOM 5226 C CA . LEU A 1 1403 ? 111.802 211.345 197.636 1.00 30.00 1403 LEU A CA 1
ATOM 5227 C C . LEU A 1 1403 ? 112.849 210.247 197.630 1.00 30.00 1403 LEU A C 1
ATOM 5228 O O . LEU A 1 1403 ? 112.573 209.106 197.998 1.00 30.00 1403 LEU A O 1
ATOM 5233 N N . ILE A 1 1404 ? 114.006 210.604 197.111 1.00 30.00 1404 ILE A N 1
ATOM 5234 C CA . ILE A 1 1404 ? 115.120 209.728 196.803 1.00 30.00 1404 ILE A CA 1
ATOM 5235 C C . ILE A 1 1404 ? 116.450 210.220 197.389 1.00 30.00 1404 ILE A C 1
ATOM 5236 O O . ILE A 1 1404 ? 116.528 211.349 197.862 1.00 30.00 1404 ILE A O 1
ATOM 5241 N N . LYS A 1 1405 ? 117.513 209.392 197.332 1.00 1.00 1405 LYS A N 1
ATOM 5242 C CA . LYS A 1 1405 ? 118.863 209.798 197.793 1.00 1.00 1405 LYS A CA 1
ATOM 5243 C C . LYS A 1 1405 ? 119.452 210.930 196.933 1.00 1.00 1405 LYS A C 1
ATOM 5244 O O . LYS A 1 1405 ? 120.450 211.570 197.275 1.00 1.00 1405 LYS A O 1
ATOM 5250 N N . ILE A 1 1406 ? 118.872 211.079 195.768 1.00 1.00 1406 ILE A N 1
ATOM 5251 C CA . ILE A 1 1406 ? 119.134 212.089 194.755 1.00 1.00 1406 ILE A CA 1
ATOM 5252 C C . ILE A 1 1406 ? 120.445 212.051 194.054 1.00 1.00 1406 ILE A C 1
ATOM 5253 O O . ILE A 1 1406 ? 120.457 211.946 192.840 1.00 1.00 1406 ILE A O 1
ATOM 5258 N N . LYS A 1 1407 ? 121.536 212.182 194.778 1.00 1.00 1407 LYS A N 1
ATOM 5259 C CA . LYS A 1 1407 ? 122.828 212.390 194.132 1.00 1.00 1407 LYS A CA 1
ATOM 5260 C C . LYS A 1 1407 ? 123.133 211.430 192.994 1.00 1.00 1407 LYS A C 1
ATOM 5261 O O . LYS A 1 1407 ? 123.519 211.862 191.903 1.00 1.00 1407 LYS A O 1
ATOM 5267 N N . THR A 1 1408 ? 122.901 210.150 193.194 1.00 1.00 1408 THR A N 1
ATOM 5268 C CA . THR A 1 1408 ? 123.190 209.222 192.125 1.00 1.00 1408 THR A CA 1
ATOM 5269 C C . THR A 1 1408 ? 122.220 209.413 190.954 1.00 1.00 1408 THR A C 1
ATOM 5270 O O . THR A 1 1408 ? 122.546 209.140 189.787 1.00 1.00 1408 THR A O 1
ATOM 5274 N N . TRP A 1 1409 ? 121.003 209.841 191.264 1.00 1.00 1409 TRP A N 1
ATOM 5275 C CA . TRP A 1 1409 ? 120.003 209.951 190.253 1.00 1.00 1409 TRP A CA 1
ATOM 5276 C C . TRP A 1 1409 ? 120.208 211.231 189.486 1.00 1.00 1409 TRP A C 1
ATOM 5277 O O . TRP A 1 1409 ? 119.873 211.325 188.303 1.00 1.00 1409 TRP A O 1
ATOM 5288 N N . LYS A 1 1410 ? 120.779 212.217 190.158 1.00 1.00 1410 LYS A N 1
ATOM 5289 C CA . LYS A 1 1410 ? 121.050 213.482 189.542 1.00 1.00 1410 LYS A CA 1
ATOM 5290 C C . LYS A 1 1410 ? 122.026 213.264 188.441 1.00 1.00 1410 LYS A C 1
ATOM 5291 O O . LYS A 1 1410 ? 121.859 213.780 187.333 1.00 1.00 1410 LYS A O 1
ATOM 5297 N N . TYR A 1 1411 ? 123.017 212.435 188.709 1.00 1.00 1411 TYR A N 1
ATOM 5298 C CA . TYR A 1 1411 ? 123.987 212.197 187.689 1.00 1.00 1411 TYR A CA 1
ATOM 5299 C C . TYR A 1 1411 ? 123.366 211.454 186.535 1.00 1.00 1411 TYR A C 1
ATOM 5300 O O . TYR A 1 1411 ? 123.702 211.737 185.383 1.00 1.00 1411 TYR A O 1
ATOM 5309 N N . CYS A 1 1412 ? 122.439 210.538 186.820 1.00 1.00 1412 CYS A N 1
ATOM 5310 C CA . CYS A 1 1412 ? 121.815 209.805 185.735 1.00 1.00 1412 CYS A CA 1
ATOM 5311 C C . CYS A 1 1412 ? 121.065 210.760 184.823 1.00 1.00 1412 CYS A C 1
ATOM 5312 O O . CYS A 1 1412 ? 121.174 210.692 183.595 1.00 1.00 1412 CYS A O 1
ATOM 5315 N N . LEU A 1 1413 ? 120.331 211.687 185.409 1.00 1.00 1413 LEU A N 1
ATOM 5316 C CA . LEU A 1 1413 ? 119.576 212.585 184.569 1.00 1.00 1413 LEU A CA 1
ATOM 5317 C C . LEU A 1 1413 ? 120.459 213.498 183.759 1.00 1.00 1413 LEU A C 1
ATOM 5318 O O . LEU A 1 1413 ? 120.190 213.740 182.580 1.00 1.00 1413 LEU A O 1
ATOM 5323 N N . ASP A 1 1414 ? 121.541 213.986 184.333 1.00 1.00 1414 ASP A N 1
ATOM 5324 C CA . ASP A 1 1414 ? 122.375 214.849 183.531 1.00 1.00 1414 ASP A CA 1
ATOM 5325 C C . ASP A 1 1414 ? 123.011 214.042 182.423 1.00 1.00 1414 ASP A C 1
ATOM 5326 O O . ASP A 1 1414 ? 123.153 214.515 181.294 1.00 1.00 1414 ASP A O 1
ATOM 5331 N N . ALA A 1 1415 ? 123.346 212.781 182.699 1.00 1.00 1415 ALA A N 1
ATOM 5332 C CA . ALA A 1 1415 ? 123.951 211.953 181.675 1.00 1.00 1415 ALA A CA 1
ATOM 5333 C C . ALA A 1 1415 ? 123.032 211.799 180.472 1.00 1.00 1415 ALA A C 1
ATOM 5334 O O . ALA A 1 1415 ? 123.479 211.855 179.320 1.00 1.00 1415 ALA A O 1
ATOM 5336 N N . ILE A 1 1416 ? 121.737 211.667 180.731 1.00 1.00 1416 ILE A N 1
ATOM 5337 C CA . ILE A 1 1416 ? 120.785 211.533 179.649 1.00 1.00 1416 ILE A CA 1
ATOM 5338 C C . ILE A 1 1416 ? 120.653 212.784 178.832 1.00 1.00 1416 ILE A C 1
ATOM 5339 O O . ILE A 1 1416 ? 120.604 212.716 177.604 1.00 1.00 1416 ILE A O 1
ATOM 5344 N N . PHE A 1 1417 ? 120.535 213.920 179.499 1.00 1.00 1417 PHE A N 1
ATOM 5345 C CA . PHE A 1 1417 ? 120.279 215.127 178.753 1.00 1.00 1417 PHE A CA 1
ATOM 5346 C C . PHE A 1 1417 ? 121.431 215.981 178.262 1.00 1.00 1417 PHE A C 1
ATOM 5347 O O . PHE A 1 1417 ? 121.417 216.397 177.104 1.00 1.00 1417 PHE A O 1
ATOM 5355 N N . GLY A 1 1418 ? 122.373 216.345 179.118 1.00 30.00 1418 GLY A N 1
ATOM 5356 C CA . GLY A 1 1418 ? 123.427 217.246 178.672 1.00 30.00 1418 GLY A CA 1
ATOM 5357 C C . GLY A 1 1418 ? 124.523 217.349 179.688 1.00 30.00 1418 GLY A C 1
ATOM 5358 O O . GLY A 1 1418 ? 124.257 217.267 180.881 1.00 30.00 1418 GLY A O 1
ATOM 5359 N N . ASN A 1 1419 ? 125.719 217.719 179.245 1.00 30.00 1419 ASN A N 1
ATOM 5360 C CA . ASN A 1 1419 ? 126.760 218.049 180.204 1.00 30.00 1419 ASN A CA 1
ATOM 5361 C C . ASN A 1 1419 ? 126.898 216.972 181.245 1.00 30.00 1419 ASN A C 1
ATOM 5362 O O . ASN A 1 1419 ? 126.838 217.250 182.440 1.00 30.00 1419 ASN A O 1
ATOM 5364 N N . ILE A 1 1420 ? 127.130 215.734 180.811 1.00 30.00 1420 ILE A N 1
ATOM 5365 C CA . ILE A 1 1420 ? 127.182 214.657 181.778 1.00 30.00 1420 ILE A CA 1
ATOM 5366 C C . ILE A 1 1420 ? 128.182 215.004 182.865 1.00 30.00 1420 ILE A C 1
ATOM 5367 O O . ILE A 1 1420 ? 127.937 214.737 184.041 1.00 30.00 1420 ILE A O 1
ATOM 5369 N N . VAL A 1 1421 ? 129.304 215.588 182.468 1.00 30.00 1421 VAL A N 1
ATOM 5370 C CA . VAL A 1 1421 ? 130.316 216.082 183.379 1.00 30.00 1421 VAL A CA 1
ATOM 5371 C C . VAL A 1 1421 ? 130.595 215.154 184.563 1.00 30.00 1421 VAL A C 1
ATOM 5372 O O . VAL A 1 1421 ? 130.921 213.977 184.386 1.00 30.00 1421 VAL A O 1
ATOM 5374 N N . GLN A 1 1422 ? 130.519 215.733 185.778 1.00 30.00 1422 GLN A N 1
ATOM 5375 C CA . GLN A 1 1422 ? 130.688 215.070 187.069 1.00 30.00 1422 GLN A CA 1
ATOM 5376 C C . GLN A 1 1422 ? 131.990 214.294 187.193 1.00 30.00 1422 GLN A C 1
ATOM 5377 O O . GLN A 1 1422 ? 132.056 213.259 187.882 1.00 30.00 1422 GLN A O 1
ATOM 5379 N N . ASP A 1 1423 ? 133.068 214.869 186.648 1.00 1.00 1423 ASP A N 1
ATOM 5380 C CA . ASP A 1 1423 ? 134.389 214.257 186.705 1.00 1.00 1423 ASP A CA 1
ATOM 5381 C C . ASP A 1 1423 ? 134.831 214.098 188.139 1.00 1.00 1423 ASP A C 1
ATOM 5382 O O . ASP A 1 1423 ? 135.516 213.143 188.498 1.00 1.00 1423 ASP A O 1
ATOM 5384 N N . ASP A 1 1424 ? 134.401 215.042 188.962 1.00 1.00 1424 ASP A N 1
ATOM 5385 C CA . ASP A 1 1424 ? 134.715 215.111 190.367 1.00 1.00 1424 ASP A CA 1
ATOM 5386 C C . ASP A 1 1424 ? 134.251 213.895 191.143 1.00 1.00 1424 ASP A C 1
ATOM 5387 O O . ASP A 1 1424 ? 134.771 213.627 192.227 1.00 1.00 1424 ASP A O 1
ATOM 5389 N N . ILE A 1 1425 ? 133.202 213.226 190.686 1.00 1.00 1425 ILE A N 1
ATOM 5390 C CA . ILE A 1 1425 ? 132.741 212.105 191.469 1.00 1.00 1425 ILE A CA 1
ATOM 5391 C C . ILE A 1 1425 ? 132.121 211.015 190.652 1.00 1.00 1425 ILE A C 1
ATOM 5392 O O . ILE A 1 1425 ? 132.412 209.834 190.846 1.00 1.00 1425 ILE A O 1
ATOM 5394 N N . TYR A 1 1426 ? 131.224 211.351 189.746 1.00 1.00 1426 TYR A N 1
ATOM 5395 C CA . TYR A 1 1426 ? 130.504 210.283 189.087 1.00 1.00 1426 TYR A CA 1
ATOM 5396 C C . TYR A 1 1426 ? 131.482 209.416 188.344 1.00 1.00 1426 TYR A C 1
ATOM 5397 O O . TYR A 1 1426 ? 131.322 208.202 188.252 1.00 1.00 1426 TYR A O 1
ATOM 5399 N N . GLU A 1 1427 ? 132.531 210.057 187.849 1.00 1.00 1427 GLU A N 1
ATOM 5400 C CA . GLU A 1 1427 ? 133.574 209.408 187.086 1.00 1.00 1427 GLU A CA 1
ATOM 5401 C C . GLU A 1 1427 ? 134.367 208.390 187.866 1.00 1.00 1427 GLU A C 1
ATOM 5402 O O . GLU A 1 1427 ? 135.111 207.636 187.243 1.00 1.00 1427 GLU A O 1
ATOM 5404 N N . ASN A 1 1428 ? 134.333 208.423 189.195 1.00 1.00 1428 ASN A N 1
ATOM 5405 C CA . ASN A 1 1428 ? 135.099 207.446 189.939 1.00 1.00 1428 ASN A CA 1
ATOM 5406 C C . ASN A 1 1428 ? 134.858 207.454 191.443 1.00 1.00 1428 ASN A C 1
ATOM 5407 O O . ASN A 1 1428 ? 134.700 206.399 192.063 1.00 1.00 1428 ASN A O 1
ATOM 5409 N N . THR A 1 1429 ? 134.925 208.640 192.046 1.00 30.00 1429 THR A N 1
ATOM 5410 C CA . THR A 1 1429 ? 134.862 208.784 193.507 1.00 30.00 1429 THR A CA 1
ATOM 5411 C C . THR A 1 1429 ? 133.463 208.761 194.123 1.00 30.00 1429 THR A C 1
ATOM 5412 O O . THR A 1 1429 ? 133.325 208.763 195.347 1.00 30.00 1429 THR A O 1
ATOM 5414 N N . GLU A 1 1430 ? 132.438 208.773 193.303 1.00 30.00 1430 GLU A N 1
ATOM 5415 C CA . GLU A 1 1430 ? 131.073 208.756 193.788 1.00 30.00 1430 GLU A CA 1
ATOM 5416 C C . GLU A 1 1430 ? 130.830 207.470 194.524 1.00 30.00 1430 GLU A C 1
ATOM 5417 O O . GLU A 1 1430 ? 131.381 206.423 194.186 1.00 30.00 1430 GLU A O 1
ATOM 5419 N N . LEU A 1 1431 ? 129.979 207.538 195.528 1.00 30.00 1431 LEU A N 1
ATOM 5420 C CA . LEU A 1 1431 ? 129.661 206.359 196.291 1.00 30.00 1431 LEU A CA 1
ATOM 5421 C C . LEU A 1 1431 ? 129.024 205.328 195.415 1.00 30.00 1431 LEU A C 1
ATOM 5422 O O . LEU A 1 1431 ? 128.202 205.631 194.539 1.00 30.00 1431 LEU A O 1
ATOM 5424 N N . LEU A 1 1432 ? 129.320 204.082 195.712 1.00 30.00 1432 LEU A N 1
ATOM 5425 C CA . LEU A 1 1432 ? 128.713 203.026 194.963 1.00 30.00 1432 LEU A CA 1
ATOM 5426 C C . LEU A 1 1432 ? 127.293 202.898 195.431 1.00 30.00 1432 LEU A C 1
ATOM 5427 O O . LEU A 1 1432 ? 126.979 202.243 196.413 1.00 30.00 1432 LEU A O 1
ATOM 5429 N N . ASP A 1 1433 ? 126.405 203.510 194.678 1.00 30.00 1433 ASP A N 1
ATOM 5430 C CA . ASP A 1 1433 ? 124.983 203.528 194.988 1.00 30.00 1433 ASP A CA 1
ATOM 5431 C C . ASP A 1 1433 ? 124.456 202.114 195.032 1.00 30.00 1433 ASP A C 1
ATOM 5432 O O . ASP A 1 1433 ? 123.506 201.801 195.743 1.00 30.00 1433 ASP A O 1
ATOM 5434 N N . ALA A 1 1434 ? 125.109 201.259 194.269 1.00 30.00 1434 ALA A N 1
ATOM 5435 C CA . ALA A 1 1434 ? 124.781 199.858 194.122 1.00 30.00 1434 ALA A CA 1
ATOM 5436 C C . ALA A 1 1434 ? 125.327 199.017 195.286 1.00 30.00 1434 ALA A C 1
ATOM 5437 O O . ALA A 1 1434 ? 125.123 197.803 195.341 1.00 30.00 1434 ALA A O 1
ATOM 5439 N N . SER A 1 1435 ? 126.022 199.634 196.243 1.00 30.00 1435 SER A N 1
ATOM 5440 C CA . SER A 1 1435 ? 126.599 198.910 197.379 1.00 30.00 1435 SER A CA 1
ATOM 5441 C C . SER A 1 1435 ? 125.572 198.661 198.464 1.00 30.00 1435 SER A C 1
ATOM 5442 O O . SER A 1 1435 ? 125.727 199.061 199.618 1.00 30.00 1435 SER A O 1
ATOM 5444 N N . ASP A 1 1436 ? 124.534 197.982 198.062 1.00 30.00 1436 ASP A N 1
ATOM 5445 C CA . ASP A 1 1436 ? 123.430 197.562 198.876 1.00 30.00 1436 ASP A CA 1
ATOM 5446 C C . ASP A 1 1436 ? 122.946 196.231 198.347 1.00 30.00 1436 ASP A C 1
ATOM 5447 O O . ASP A 1 1436 ? 123.433 195.168 198.744 1.00 30.00 1436 ASP A O 1
ATOM 5452 N N . CYS A 1 1437 ? 122.057 196.298 197.377 1.00 30.00 1437 CYS A N 1
ATOM 5453 C CA . CYS A 1 1437 ? 121.455 195.139 196.771 1.00 30.00 1437 CYS A CA 1
ATOM 5454 C C . CYS A 1 1437 ? 120.934 195.534 195.409 1.00 30.00 1437 CYS A C 1
ATOM 5455 O O . CYS A 1 1437 ? 121.028 196.693 195.031 1.00 30.00 1437 CYS A O 1
ATOM 5458 N N . GLY A 1 1438 ? 120.413 194.574 194.657 1.00 1.00 1438 GLY A N 1
ATOM 5459 C CA . GLY A 1 1438 ? 119.866 194.855 193.330 1.00 1.00 1438 GLY A CA 1
ATOM 5460 C C . GLY A 1 1438 ? 120.488 193.975 192.265 1.00 1.00 1438 GLY A C 1
ATOM 5461 O O . GLY A 1 1438 ? 119.882 193.731 191.218 1.00 1.00 1438 GLY A O 1
ATOM 5462 N N . VAL A 1 1439 ? 121.684 193.478 192.555 1.00 1.00 1439 VAL A N 1
ATOM 5463 C CA . VAL A 1 1439 ? 122.456 192.539 191.734 1.00 1.00 1439 VAL A CA 1
ATOM 5464 C C . VAL A 1 1439 ? 122.899 193.080 190.387 1.00 1.00 1439 VAL A C 1
ATOM 5465 O O . VAL A 1 1439 ? 124.088 193.227 190.132 1.00 1.00 1439 VAL A O 1
ATOM 5469 N N . ASP A 1 1440 ? 121.935 193.391 189.546 1.00 1.00 1440 ASP A N 1
ATOM 5470 C CA . ASP A 1 1440 ? 122.186 193.843 188.209 1.00 1.00 1440 ASP A CA 1
ATOM 5471 C C . ASP A 1 1440 ? 122.075 195.340 188.081 1.00 1.00 1440 ASP A C 1
ATOM 5472 O O . ASP A 1 1440 ? 122.160 195.884 186.991 1.00 1.00 1440 ASP A O 1
ATOM 5477 N N . ASP A 1 1441 ? 121.953 196.059 189.183 1.00 1.00 1441 ASP A N 1
ATOM 5478 C CA . ASP A 1 1441 ? 121.863 197.500 189.072 1.00 1.00 1441 ASP A CA 1
ATOM 5479 C C . ASP A 1 1441 ? 123.249 198.067 188.852 1.00 1.00 1441 ASP A C 1
ATOM 5480 O O . ASP A 1 1441 ? 123.439 199.206 188.419 1.00 1.00 1441 ASP A O 1
ATOM 5485 N N . VAL A 1 1442 ? 124.209 197.194 189.002 1.00 1.00 1442 VAL A N 1
ATOM 5486 C CA . VAL A 1 1442 ? 125.596 197.478 188.801 1.00 1.00 1442 VAL A CA 1
ATOM 5487 C C . VAL A 1 1442 ? 125.823 197.701 187.327 1.00 1.00 1442 VAL A C 1
ATOM 5488 O O . VAL A 1 1442 ? 126.835 198.265 186.934 1.00 1.00 1442 VAL A O 1
ATOM 5492 N N . VAL A 1 1443 ? 124.881 197.243 186.510 1.00 1.00 1443 VAL A N 1
ATOM 5493 C CA . VAL A 1 1443 ? 124.933 197.415 185.093 1.00 1.00 1443 VAL A CA 1
ATOM 5494 C C . VAL A 1 1443 ? 124.834 198.887 184.805 1.00 1.00 1443 VAL A C 1
ATOM 5495 O O . VAL A 1 1443 ? 125.448 199.372 183.859 1.00 1.00 1443 VAL A O 1
ATOM 5499 N N . LEU A 1 1444 ? 123.988 199.593 185.557 1.00 1.00 1444 LEU A N 1
ATOM 5500 C CA . LEU A 1 1444 ? 123.827 201.008 185.360 1.00 1.00 1444 LEU A CA 1
ATOM 5501 C C . LEU A 1 1444 ? 125.090 201.682 185.727 1.00 1.00 1444 LEU A C 1
ATOM 5502 O O . LEU A 1 1444 ? 125.545 202.583 185.035 1.00 1.00 1444 LEU A O 1
ATOM 5507 N N . VAL A 1 1445 ? 125.682 201.229 186.802 1.00 1.00 1445 VAL A N 1
ATOM 5508 C CA . VAL A 1 1445 ? 126.891 201.866 187.214 1.00 1.00 1445 VAL A CA 1
ATOM 5509 C C . VAL A 1 1445 ? 127.945 201.676 186.156 1.00 1.00 1445 VAL A C 1
ATOM 5510 O O . VAL A 1 1445 ? 128.536 202.646 185.691 1.00 1.00 1445 VAL A O 1
ATOM 5514 N N . SER A 1 1446 ? 128.108 200.461 185.676 1.00 1.00 1446 SER A N 1
ATOM 5515 C CA . SER A 1 1446 ? 129.131 200.230 184.692 1.00 1.00 1446 SER A CA 1
ATOM 5516 C C . SER A 1 1446 ? 128.867 200.999 183.420 1.00 1.00 1446 SER A C 1
ATOM 5517 O O . SER A 1 1446 ? 129.787 201.569 182.821 1.00 1.00 1446 SER A O 1
ATOM 5520 N N . LEU A 1 1447 ? 127.615 201.089 183.027 1.00 1.00 1447 LEU A N 1
ATOM 5521 C CA . LEU A 1 1447 ? 127.296 201.803 181.829 1.00 1.00 1447 LEU A CA 1
ATOM 5522 C C . LEU A 1 1447 ? 127.620 203.265 182.000 1.00 1.00 1447 LEU A C 1
ATOM 5523 O O . LEU A 1 1447 ? 128.251 203.865 181.126 1.00 1.00 1447 LEU A O 1
ATOM 5528 N N . LEU A 1 1448 ? 127.221 203.847 183.126 1.00 1.00 1448 LEU A N 1
ATOM 5529 C CA . LEU A 1 1448 ? 127.445 205.253 183.348 1.00 1.00 1448 LEU A CA 1
ATOM 5530 C C . LEU A 1 1448 ? 128.901 205.557 183.342 1.00 1.00 1448 LEU A C 1
ATOM 5531 O O . LEU A 1 1448 ? 129.286 206.636 182.926 1.00 1.00 1448 LEU A O 1
ATOM 5536 N N . PHE A 1 1449 ? 129.729 204.643 183.823 1.00 1.00 1449 PHE A N 1
ATOM 5537 C CA . PHE A 1 1449 ? 131.152 204.899 183.766 1.00 1.00 1449 PHE A CA 1
ATOM 5538 C C . PHE A 1 1449 ? 131.658 204.945 182.345 1.00 1.00 1449 PHE A C 1
ATOM 5539 O O . PHE A 1 1449 ? 132.516 205.775 182.039 1.00 1.00 1449 PHE A O 1
ATOM 5547 N N . SER A 1 1450 ? 131.144 204.059 181.487 1.00 1.00 1450 SER A N 1
ATOM 5548 C CA . SER A 1 1450 ? 131.562 204.023 180.096 1.00 1.00 1450 SER A CA 1
ATOM 5549 C C . SER A 1 1450 ? 131.030 205.216 179.333 1.00 1.00 1450 SER A C 1
ATOM 5550 O O . SER A 1 1450 ? 131.656 205.716 178.395 1.00 1.00 1450 SER A O 1
ATOM 5553 N N . TYR A 1 1451 ? 129.860 205.674 179.705 1.00 1.00 1451 TYR A N 1
ATOM 5554 C CA . TYR A 1 1451 ? 129.306 206.801 179.018 1.00 1.00 1451 TYR A CA 1
ATOM 5555 C C . TYR A 1 1451 ? 129.948 208.109 179.399 1.00 1.00 1451 TYR A C 1
ATOM 5556 O O . TYR A 1 1451 ? 129.955 208.505 180.555 1.00 1.00 1451 TYR A O 1
ATOM 5565 N N . ALA A 1 1452 ? 130.395 208.848 178.392 1.00 1.00 1452 ALA A N 1
ATOM 5566 C CA . ALA A 1 1452 ? 130.996 210.141 178.632 1.00 1.00 1452 ALA A CA 1
ATOM 5567 C C . ALA A 1 1452 ? 132.033 210.008 179.730 1.00 1.00 1452 ALA A C 1
ATOM 5568 O O . ALA A 1 1452 ? 132.968 209.217 179.628 1.00 1.00 1452 ALA A O 1
ATOM 5570 N N . ARG A 1 1453 ? 131.884 210.815 180.759 1.00 1.00 1453 ARG A N 1
ATOM 5571 C CA . ARG A 1 1453 ? 132.766 210.795 181.893 1.00 1.00 1453 ARG A CA 1
ATOM 5572 C C . ARG A 1 1453 ? 134.225 210.914 181.474 1.00 1.00 1453 ARG A C 1
ATOM 5573 O O . ARG A 1 1453 ? 134.547 211.707 180.584 1.00 1.00 1453 ARG A O 1
ATOM 5581 N N . ARG A 1 1454 ? 135.119 210.213 182.162 1.00 30.00 1454 ARG A N 1
ATOM 5582 C CA . ARG A 1 1454 ? 136.541 210.371 181.924 1.00 30.00 1454 ARG A CA 1
ATOM 5583 C C . ARG A 1 1454 ? 137.324 209.098 182.160 1.00 30.00 1454 ARG A C 1
ATOM 5584 O O . ARG A 1 1454 ? 136.868 208.201 182.866 1.00 30.00 1454 ARG A O 1
ATOM 5592 N N . PRO A 1 1455 ? 138.528 208.997 181.608 1.00 30.00 1455 PRO A N 1
ATOM 5593 C CA . PRO A 1 1455 ? 139.433 207.932 181.912 1.00 30.00 1455 PRO A CA 1
ATOM 5594 C C . PRO A 1 1455 ? 139.688 207.983 183.390 1.00 30.00 1455 PRO A C 1
ATOM 5595 O O . PRO A 1 1455 ? 139.715 209.052 183.997 1.00 30.00 1455 PRO A O 1
ATOM 5599 N N . VAL A 1 1456 ? 139.863 206.837 183.966 1.00 30.00 1456 VAL A N 1
ATOM 5600 C CA . VAL A 1 1456 ? 140.133 206.754 185.372 1.00 30.00 1456 VAL A CA 1
ATOM 5601 C C . VAL A 1 1456 ? 141.587 207.105 185.575 1.00 30.00 1456 VAL A C 1
ATOM 5602 O O . VAL A 1 1456 ? 142.455 206.543 184.913 1.00 30.00 1456 VAL A O 1
ATOM 5606 N N . ALA A 1 1457 ? 141.862 208.032 186.478 1.00 30.00 1457 ALA A N 1
ATOM 5607 C CA . ALA A 1 1457 ? 143.226 208.477 186.690 1.00 30.00 1457 ALA A CA 1
ATOM 5608 C C . ALA A 1 1457 ? 143.467 209.037 188.080 1.00 30.00 1457 ALA A C 1
ATOM 5609 O O . ALA A 1 1457 ? 142.541 209.399 188.793 1.00 30.00 1457 ALA A O 1
ATOM 5611 N N . SER A 1 1458 ? 144.739 209.135 188.440 1.00 30.00 1458 SER A N 1
ATOM 5612 C CA . SER A 1 1458 ? 145.173 209.743 189.695 1.00 30.00 1458 SER A CA 1
ATOM 5613 C C . SER A 1 1458 ? 144.611 209.141 190.969 1.00 30.00 1458 SER A C 1
ATOM 5614 O O . SER A 1 1458 ? 144.062 209.844 191.815 1.00 30.00 1458 SER A O 1
ATOM 5617 N N . LYS A 1 1459 ? 144.720 207.820 191.088 1.00 30.00 1459 LYS A N 1
ATOM 5618 C CA . LYS A 1 1459 ? 144.358 207.029 192.275 1.00 30.00 1459 LYS A CA 1
ATOM 5619 C C . LYS A 1 1459 ? 142.891 206.882 192.600 1.00 30.00 1459 LYS A C 1
ATOM 5620 O O . LYS A 1 1459 ? 142.445 205.793 192.962 1.00 30.00 1459 LYS A O 1
ATOM 5626 N N . ILE A 1 1460 ? 142.171 207.986 192.568 1.00 30.00 1460 ILE A N 1
ATOM 5627 C CA . ILE A 1 1460 ? 140.765 208.129 192.899 1.00 30.00 1460 ILE A CA 1
ATOM 5628 C C . ILE A 1 1460 ? 140.529 208.087 194.397 1.00 30.00 1460 ILE A C 1
ATOM 5629 O O . ILE A 1 1460 ? 139.940 209.005 194.967 1.00 30.00 1460 ILE A O 1
ATOM 5634 N N . GLY A 1 1461 ? 140.950 207.008 195.024 1.00 30.00 1461 GLY A N 1
ATOM 5635 C CA . GLY A 1 1461 ? 140.743 206.811 196.444 1.00 30.00 1461 GLY A CA 1
ATOM 5636 C C . GLY A 1 1461 ? 139.487 205.987 196.638 1.00 30.00 1461 GLY A C 1
ATOM 5637 O O . GLY A 1 1461 ? 139.493 204.780 196.413 1.00 30.00 1461 GLY A O 1
ATOM 5638 N N . CYS A 1 1462 ? 138.386 206.647 196.996 1.00 30.00 1462 CYS A N 1
ATOM 5639 C CA . CYS A 1 1462 ? 137.098 205.979 197.184 1.00 30.00 1462 CYS A CA 1
ATOM 5640 C C . CYS A 1 1462 ? 137.198 204.742 198.057 1.00 30.00 1462 CYS A C 1
ATOM 5641 O O . CYS A 1 1462 ? 136.844 203.629 197.644 1.00 30.00 1462 CYS A O 1
ATOM 5644 N N . SER A 1 1463 ? 137.569 204.942 199.310 1.00 30.00 1463 SER A N 1
ATOM 5645 C CA . SER A 1 1463 ? 137.797 203.832 200.218 1.00 30.00 1463 SER A CA 1
ATOM 5646 C C . SER A 1 1463 ? 136.553 203.138 200.728 1.00 30.00 1463 SER A C 1
ATOM 5647 O O . SER A 1 1463 ? 136.228 203.201 201.917 1.00 30.00 1463 SER A O 1
ATOM 5650 N N . LEU A 1 1464 ? 135.895 202.436 199.825 1.00 30.00 1464 LEU A N 1
ATOM 5651 C CA . LEU A 1 1464 ? 134.678 201.709 200.105 1.00 30.00 1464 LEU A CA 1
ATOM 5652 C C . LEU A 1 1464 ? 134.734 200.281 199.636 1.00 30.00 1464 LEU A C 1
ATOM 5653 O O . LEU A 1 1464 ? 134.982 199.999 198.463 1.00 30.00 1464 LEU A O 1
ATOM 5658 N N . SER A 1 1465 ? 134.457 199.392 200.568 1.00 30.00 1465 SER A N 1
ATOM 5659 C CA . SER A 1 1465 ? 134.416 197.968 200.337 1.00 30.00 1465 SER A CA 1
ATOM 5660 C C . SER A 1 1465 ? 133.088 197.438 200.842 1.00 30.00 1465 SER A C 1
ATOM 5661 O O . SER A 1 1465 ? 132.059 197.682 200.210 1.00 30.00 1465 SER A O 1
ATOM 5664 N N . LYS A 1 1466 ? 133.101 196.687 201.940 1.00 1.00 1466 LYS A N 1
ATOM 5665 C CA . LYS A 1 1466 ? 131.876 196.193 202.546 1.00 1.00 1466 LYS A CA 1
ATOM 5666 C C . LYS A 1 1466 ? 130.947 195.598 201.504 1.00 1.00 1466 LYS A C 1
ATOM 5667 O O . LYS A 1 1466 ? 131.327 194.687 200.767 1.00 1.00 1466 LYS A O 1
ATOM 5673 N N . ALA A 1 1467 ? 129.722 196.129 201.436 1.00 1.00 1467 ALA A N 1
ATOM 5674 C CA . ALA A 1 1467 ? 128.729 195.662 200.494 1.00 1.00 1467 ALA A CA 1
ATOM 5675 C C . ALA A 1 1467 ? 129.164 195.852 199.075 1.00 1.00 1467 ALA A C 1
ATOM 5676 O O . ALA A 1 1467 ? 128.787 195.055 198.222 1.00 1.00 1467 ALA A O 1
ATOM 5678 N N . ALA A 1 1468 ? 129.914 196.916 198.778 1.00 1.00 1468 ALA A N 1
ATOM 5679 C CA . ALA A 1 1468 ? 130.275 197.116 197.399 1.00 1.00 1468 ALA A CA 1
ATOM 5680 C C . ALA A 1 1468 ? 131.118 195.975 196.960 1.00 1.00 1468 ALA A C 1
ATOM 5681 O O . ALA A 1 1468 ? 130.901 195.389 195.904 1.00 1.00 1468 ALA A O 1
ATOM 5683 N N . ALA A 1 1469 ? 132.048 195.614 197.827 1.00 1.00 1469 ALA A N 1
ATOM 5684 C CA . ALA A 1 1469 ? 132.970 194.543 197.522 1.00 1.00 1469 ALA A CA 1
ATOM 5685 C C . ALA A 1 1469 ? 132.237 193.232 197.356 1.00 1.00 1469 ALA A C 1
ATOM 5686 O O . ALA A 1 1469 ? 132.494 192.472 196.411 1.00 1.00 1469 ALA A O 1
ATOM 5688 N N . ILE A 1 1470 ? 131.256 193.020 198.208 1.00 1.00 1470 ILE A N 1
ATOM 5689 C CA . ILE A 1 1470 ? 130.496 191.809 198.147 1.00 1.00 1470 ILE A CA 1
ATOM 5690 C C . ILE A 1 1470 ? 129.725 191.723 196.872 1.00 1.00 1470 ILE A C 1
ATOM 5691 O O . ILE A 1 1470 ? 129.755 190.697 196.209 1.00 1.00 1470 ILE A O 1
ATOM 5696 N N . ASN A 1 1471 ? 129.034 192.792 196.519 1.00 1.00 1471 ASN A N 1
ATOM 5697 C CA . ASN A 1 1471 ? 128.214 192.765 195.334 1.00 1.00 1471 ASN A CA 1
ATOM 5698 C C . ASN A 1 1471 ? 129.039 192.660 194.072 1.00 1.00 1471 ASN A C 1
ATOM 5699 O O . ASN A 1 1471 ? 128.689 191.918 193.161 1.00 1.00 1471 ASN A O 1
ATOM 5704 N N . ILE A 1 1472 ? 130.204 193.267 194.048 1.00 1.00 1472 ILE A N 1
ATOM 5705 C CA . ILE A 1 1472 ? 131.026 193.196 192.859 1.00 1.00 1472 ILE A CA 1
ATOM 5706 C C . ILE A 1 1472 ? 131.399 191.765 192.571 1.00 1.00 1472 ILE A C 1
ATOM 5707 O O . ILE A 1 1472 ? 131.396 191.339 191.406 1.00 1.00 1472 ILE A O 1
ATOM 5712 N N . LEU A 1 1473 ? 131.718 191.022 193.600 1.00 1.00 1473 LEU A N 1
ATOM 5713 C CA . LEU A 1 1473 ? 132.078 189.642 193.431 1.00 1.00 1473 LEU A CA 1
ATOM 5714 C C . LEU A 1 1473 ? 130.949 188.659 193.731 1.00 1.00 1473 LEU A C 1
ATOM 5715 O O . LEU A 1 1473 ? 131.221 187.460 193.830 1.00 1.00 1473 LEU A O 1
ATOM 5720 N N . LYS A 1 1474 ? 129.703 189.123 193.896 1.00 30.00 1474 LYS A N 1
ATOM 5721 C CA . LYS A 1 1474 ? 128.633 188.202 194.270 1.00 30.00 1474 LYS A CA 1
ATOM 5722 C C . LYS A 1 1474 ? 128.065 187.486 193.075 1.00 30.00 1474 LYS A C 1
ATOM 5723 O O . LYS A 1 1474 ? 128.450 186.352 192.810 1.00 30.00 1474 LYS A O 1
ATOM 5729 N N . HIS A 1 1475 ? 127.128 188.104 192.342 1.00 1.00 1475 HIS A N 1
ATOM 5730 C CA . HIS A 1 1475 ? 126.622 187.437 191.153 1.00 1.00 1475 HIS A CA 1
ATOM 5731 C C . HIS A 1 1475 ? 127.693 187.434 190.100 1.00 1.00 1475 HIS A C 1
ATOM 5732 O O . HIS A 1 1475 ? 127.830 186.501 189.302 1.00 1.00 1475 HIS A O 1
ATOM 5739 N N . HIS A 1 1476 ? 128.530 188.435 190.238 1.00 1.00 1476 HIS A N 1
ATOM 5740 C CA . HIS A 1 1476 ? 129.681 188.681 189.456 1.00 1.00 1476 HIS A CA 1
ATOM 5741 C C . HIS A 1 1476 ? 129.351 188.652 187.957 1.00 1.00 1476 HIS A C 1
ATOM 5742 O O . HIS A 1 1476 ? 128.194 188.534 187.550 1.00 1.00 1476 HIS A O 1
ATOM 5749 N N . VAL A 1 1477 ? 130.368 188.879 187.136 1.00 1.00 1477 VAL A N 1
ATOM 5750 C CA . VAL A 1 1477 ? 130.314 188.927 185.665 1.00 1.00 1477 VAL A CA 1
ATOM 5751 C C . VAL A 1 1477 ? 129.022 189.340 184.917 1.00 1.00 1477 VAL A C 1
ATOM 5752 O O . VAL A 1 1477 ? 128.665 188.659 183.962 1.00 1.00 1477 VAL A O 1
ATOM 5756 N N . PRO A 1 1478 ? 128.323 190.443 185.232 1.00 1.00 1478 PRO A N 1
ATOM 5757 C CA . PRO A 1 1478 ? 127.168 190.904 184.485 1.00 1.00 1478 PRO A CA 1
ATOM 5758 C C . PRO A 1 1478 ? 127.568 191.653 183.214 1.00 1.00 1478 PRO A C 1
ATOM 5759 O O . PRO A 1 1478 ? 126.738 192.002 182.374 1.00 1.00 1478 PRO A O 1
ATOM 5763 N N . LYS A 1 1479 ? 128.851 191.956 183.087 1.00 1.00 1479 LYS A N 1
ATOM 5764 C CA . LYS A 1 1479 ? 129.301 192.823 182.022 1.00 1.00 1479 LYS A CA 1
ATOM 5765 C C . LYS A 1 1479 ? 129.534 192.090 180.741 1.00 1.00 1479 LYS A C 1
ATOM 5766 O O . LYS A 1 1479 ? 130.663 191.917 180.292 1.00 1.00 1479 LYS A O 1
ATOM 5772 N N . GLU A 1 1480 ? 128.447 191.726 180.120 1.00 1.00 1480 GLU A N 1
ATOM 5773 C CA . GLU A 1 1480 ? 128.508 190.999 178.880 1.00 1.00 1480 GLU A CA 1
ATOM 5774 C C . GLU A 1 1480 ? 128.874 191.946 177.741 1.00 1.00 1480 GLU A C 1
ATOM 5775 O O . GLU A 1 1480 ? 129.433 191.534 176.728 1.00 1.00 1480 GLU A O 1
ATOM 5781 N N . TYR A 1 1481 ? 128.550 193.225 177.916 1.00 30.00 1481 TYR A N 1
ATOM 5782 C CA . TYR A 1 1481 ? 128.774 194.238 176.903 1.00 30.00 1481 TYR A CA 1
ATOM 5783 C C . TYR A 1 1481 ? 129.334 195.578 177.413 1.00 30.00 1481 TYR A C 1
ATOM 5784 O O . TYR A 1 1481 ? 129.386 196.544 176.650 1.00 30.00 1481 TYR A O 1
ATOM 5793 N N . LEU A 1 1482 ? 129.701 195.679 178.694 1.00 30.00 1482 LEU A N 1
ATOM 5794 C CA . LEU A 1 1482 ? 130.213 196.949 179.223 1.00 30.00 1482 LEU A CA 1
ATOM 5795 C C . LEU A 1 1482 ? 131.713 196.894 179.466 1.00 30.00 1482 LEU A C 1
ATOM 5796 O O . LEU A 1 1482 ? 132.244 195.832 179.786 1.00 30.00 1482 LEU A O 1
ATOM 5801 N N . SER A 1 1483 ? 132.409 198.034 179.298 1.00 1.00 1483 SER A N 1
ATOM 5802 C CA . SER A 1 1483 ? 133.867 198.009 179.414 1.00 1.00 1483 SER A CA 1
ATOM 5803 C C . SER A 1 1483 ? 134.625 199.280 179.784 1.00 1.00 1483 SER A C 1
ATOM 5804 O O . SER A 1 1483 ? 135.197 199.421 180.870 1.00 1.00 1483 SER A O 1
ATOM 5807 N N . LYS A 1 1484 ? 134.736 200.161 178.810 1.00 1.00 1484 LYS A N 1
ATOM 5808 C CA . LYS A 1 1484 ? 135.610 201.316 178.890 1.00 1.00 1484 LYS A CA 1
ATOM 5809 C C . LYS A 1 1484 ? 135.348 202.109 180.141 1.00 1.00 1484 LYS A C 1
ATOM 5810 O O . LYS A 1 1484 ? 134.204 202.235 180.566 1.00 1.00 1484 LYS A O 1
ATOM 5816 N N . ASN A 1 1485 ? 136.429 202.542 180.794 1.00 1.00 1485 ASN A N 1
ATOM 5817 C CA . ASN A 1 1485 ? 136.441 203.319 182.038 1.00 1.00 1485 ASN A CA 1
ATOM 5818 C C . ASN A 1 1485 ? 136.121 202.459 183.234 1.00 1.00 1485 ASN A C 1
ATOM 5819 O O . ASN A 1 1485 ? 136.845 202.471 184.229 1.00 1.00 1485 ASN A O 1
ATOM 5824 N N . PHE A 1 1486 ? 135.034 201.730 183.163 1.00 1.00 1486 PHE A N 1
ATOM 5825 C CA . PHE A 1 1486 ? 134.628 200.907 184.269 1.00 1.00 1486 PHE A CA 1
ATOM 5826 C C . PHE A 1 1486 ? 135.681 199.861 184.590 1.00 1.00 1486 PHE A C 1
ATOM 5827 O O . PHE A 1 1486 ? 136.039 199.678 185.751 1.00 1.00 1486 PHE A O 1
ATOM 5835 N N . LYS A 1 1487 ? 136.226 199.187 183.576 1.00 1.00 1487 LYS A N 1
ATOM 5836 C CA . LYS A 1 1487 ? 137.244 198.183 183.860 1.00 1.00 1487 LYS A CA 1
ATOM 5837 C C . LYS A 1 1487 ? 138.415 198.796 184.597 1.00 1.00 1487 LYS A C 1
ATOM 5838 O O . LYS A 1 1487 ? 139.025 198.135 185.442 1.00 1.00 1487 LYS A O 1
ATOM 5844 N N . LEU A 1 1488 ? 138.750 200.043 184.281 1.00 1.00 1488 LEU A N 1
ATOM 5845 C CA . LEU A 1 1488 ? 139.882 200.677 184.907 1.00 1.00 1488 LEU A CA 1
ATOM 5846 C C . LEU A 1 1488 ? 139.547 201.018 186.349 1.00 1.00 1488 LEU A C 1
ATOM 5847 O O . LEU A 1 1488 ? 140.383 200.863 187.245 1.00 1.00 1488 LEU A O 1
ATOM 5852 N N . TRP A 1 1489 ? 138.320 201.475 186.575 1.00 1.00 1489 TRP A N 1
ATOM 5853 C CA . TRP A 1 1489 ? 137.849 201.826 187.904 1.00 1.00 1489 TRP A CA 1
ATOM 5854 C C . TRP A 1 1489 ? 137.876 200.618 188.792 1.00 1.00 1489 TRP A C 1
ATOM 5855 O O . TRP A 1 1489 ? 138.398 200.647 189.908 1.00 1.00 1489 TRP A O 1
ATOM 5866 N N . PHE A 1 1490 ? 137.340 199.543 188.269 1.00 1.00 1490 PHE A N 1
ATOM 5867 C CA . PHE A 1 1490 ? 137.304 198.325 188.995 1.00 1.00 1490 PHE A CA 1
ATOM 5868 C C . PHE A 1 1490 ? 138.657 197.843 189.332 1.00 1.00 1490 PHE A C 1
ATOM 5869 O O . PHE A 1 1490 ? 138.935 197.522 190.483 1.00 1.00 1490 PHE A O 1
ATOM 5877 N N . ALA A 1 1491 ? 139.530 197.789 188.351 1.00 1.00 1491 ALA A N 1
ATOM 5878 C CA . ALA A 1 1491 ? 140.832 197.273 188.632 1.00 1.00 1491 ALA A CA 1
ATOM 5879 C C . ALA A 1 1491 ? 141.546 198.138 189.659 1.00 1.00 1491 ALA A C 1
ATOM 5880 O O . ALA A 1 1491 ? 142.185 197.619 190.577 1.00 1.00 1491 ALA A O 1
ATOM 5882 N N . ALA A 1 1492 ? 141.364 199.452 189.600 1.00 1.00 1492 ALA A N 1
ATOM 5883 C CA . ALA A 1 1492 ? 142.011 200.357 190.536 1.00 1.00 1492 ALA A CA 1
ATOM 5884 C C . ALA A 1 1492 ? 141.630 200.057 191.966 1.00 1.00 1492 ALA A C 1
ATOM 5885 O O . ALA A 1 1492 ? 142.439 200.195 192.880 1.00 1.00 1492 ALA A O 1
ATOM 5887 N N . LEU A 1 1493 ? 140.417 199.617 192.173 1.00 1.00 1493 LEU A N 1
ATOM 5888 C CA . LEU A 1 1493 ? 139.945 199.346 193.501 1.00 1.00 1493 LEU A CA 1
ATOM 5889 C C . LEU A 1 1493 ? 140.104 197.890 193.897 1.00 1.00 1493 LEU A C 1
ATOM 5890 O O . LEU A 1 1493 ? 139.596 197.471 194.945 1.00 1.00 1493 LEU A O 1
ATOM 5895 N N . SER A 1 1494 ? 140.787 197.109 193.071 1.00 1.00 1494 SER A N 1
ATOM 5896 C CA . SER A 1 1494 ? 140.949 195.694 193.328 1.00 1.00 1494 SER A CA 1
ATOM 5897 C C . SER A 1 1494 ? 141.634 195.428 194.645 1.00 1.00 1494 SER A C 1
ATOM 5898 O O . SER A 1 1494 ? 141.248 194.516 195.381 1.00 1.00 1494 SER A O 1
ATOM 5901 N N . ARG A 1 1495 ? 142.665 196.203 194.959 1.00 1.00 1495 ARG A N 1
ATOM 5902 C CA . ARG A 1 1495 ? 143.372 195.982 196.202 1.00 1.00 1495 ARG A CA 1
ATOM 5903 C C . ARG A 1 1495 ? 142.429 196.097 197.372 1.00 1.00 1495 ARG A C 1
ATOM 5904 O O . ARG A 1 1495 ? 142.461 195.281 198.290 1.00 1.00 1495 ARG A O 1
ATOM 5912 N N . ARG A 1 1496 ? 141.595 197.124 197.338 1.00 1.00 1496 ARG A N 1
ATOM 5913 C CA . ARG A 1 1496 ? 140.697 197.387 198.432 1.00 1.00 1496 ARG A CA 1
ATOM 5914 C C . ARG A 1 1496 ? 139.718 196.251 198.595 1.00 1.00 1496 ARG A C 1
ATOM 5915 O O . ARG A 1 1496 ? 139.342 195.908 199.715 1.00 1.00 1496 ARG A O 1
ATOM 5923 N N . ILE A 1 1497 ? 139.304 195.653 197.484 1.00 1.00 1497 ILE A N 1
ATOM 5924 C CA . ILE A 1 1497 ? 138.386 194.533 197.555 1.00 1.00 1497 ILE A CA 1
ATOM 5925 C C . ILE A 1 1497 ? 139.069 193.357 198.213 1.00 1.00 1497 ILE A C 1
ATOM 5926 O O . ILE A 1 1497 ? 138.519 192.711 199.098 1.00 1.00 1497 ILE A O 1
ATOM 5931 N N . LEU A 1 1498 ? 140.293 193.077 197.814 1.00 1.00 1498 LEU A N 1
ATOM 5932 C CA . LEU A 1 1498 ? 141.004 191.943 198.376 1.00 1.00 1498 LEU A CA 1
ATOM 5933 C C . LEU A 1 1498 ? 141.210 192.092 199.872 1.00 1.00 1498 LEU A C 1
ATOM 5934 O O . LEU A 1 1498 ? 141.085 191.127 200.633 1.00 1.00 1498 LEU A O 1
ATOM 5939 N N . GLN A 1 1499 ? 141.416 193.321 200.312 1.00 30.00 1499 GLN A N 1
ATOM 5940 C CA . GLN A 1 1499 ? 141.630 193.632 201.716 1.00 30.00 1499 GLN A CA 1
ATOM 5941 C C . GLN A 1 1499 ? 140.412 193.344 202.579 1.00 30.00 1499 GLN A C 1
ATOM 5942 O O . GLN A 1 1499 ? 140.527 193.292 203.803 1.00 30.00 1499 GLN A O 1
ATOM 5948 N N . GLN A 1 1500 ? 139.238 193.238 201.970 1.00 30.00 1500 GLN A N 1
ATOM 5949 C CA . GLN A 1 1500 ? 138.017 192.992 202.696 1.00 30.00 1500 GLN A CA 1
ATOM 5950 C C . GLN A 1 1500 ? 137.991 191.608 203.316 1.00 30.00 1500 GLN A C 1
ATOM 5951 O O . GLN A 1 1500 ? 137.352 191.397 204.348 1.00 30.00 1500 GLN A O 1
ATOM 5957 N N . GLU A 1 1501 ? 138.613 190.623 202.675 1.00 30.00 1501 GLU A N 1
ATOM 5958 C CA . GLU A 1 1501 ? 138.529 189.279 203.215 1.00 30.00 1501 GLU A CA 1
ATOM 5959 C C . GLU A 1 1501 ? 139.132 189.238 204.608 1.00 30.00 1501 GLU A C 1
ATOM 5960 O O . GLU A 1 1501 ? 139.845 188.297 204.963 1.00 30.00 1501 GLU A O 1
ATOM 5966 N N . HIS A 1 1515 ? 122.433 174.475 205.606 1.00 1.00 1515 HIS A N 1
ATOM 5967 C CA . HIS A 1 1515 ? 121.490 173.772 204.744 1.00 1.00 1515 HIS A CA 1
ATOM 5968 C C . HIS A 1 1515 ? 120.960 172.555 205.462 1.00 1.00 1515 HIS A C 1
ATOM 5969 O O . HIS A 1 1515 ? 119.771 172.223 205.389 1.00 1.00 1515 HIS A O 1
ATOM 5971 N N . LEU A 1 1516 ? 121.842 171.926 206.216 1.00 1.00 1516 LEU A N 1
ATOM 5972 C CA . LEU A 1 1516 ? 121.483 170.748 206.979 1.00 1.00 1516 LEU A CA 1
ATOM 5973 C C . LEU A 1 1516 ? 120.403 171.069 207.968 1.00 1.00 1516 LEU A C 1
ATOM 5974 O O . LEU A 1 1516 ? 119.583 170.224 208.276 1.00 1.00 1516 LEU A O 1
ATOM 5976 N N . LYS A 1 1517 ? 120.357 172.286 208.482 1.00 1.00 1517 LYS A N 1
ATOM 5977 C CA . LYS A 1 1517 ? 119.316 172.564 209.444 1.00 1.00 1517 LYS A CA 1
ATOM 5978 C C . LYS A 1 1517 ? 117.940 172.320 208.840 1.00 1.00 1517 LYS A C 1
ATOM 5979 O O . LYS A 1 1517 ? 117.022 171.885 209.545 1.00 1.00 1517 LYS A O 1
ATOM 5981 N N . ASN A 1 1518 ? 117.770 172.631 207.550 1.00 1.00 1518 ASN A N 1
ATOM 5982 C CA . ASN A 1 1518 ? 116.481 172.432 206.935 1.00 1.00 1518 ASN A CA 1
ATOM 5983 C C . ASN A 1 1518 ? 116.269 170.961 206.697 1.00 1.00 1518 ASN A C 1
ATOM 5984 O O . ASN A 1 1518 ? 115.164 170.444 206.866 1.00 1.00 1518 ASN A O 1
ATOM 5986 N N . PHE A 1 1519 ? 117.337 170.274 206.302 1.00 1.00 1519 PHE A N 1
ATOM 5987 C CA . PHE A 1 1519 ? 117.229 168.855 206.040 1.00 1.00 1519 PHE A CA 1
ATOM 5988 C C . PHE A 1 1519 ? 116.870 168.105 207.300 1.00 1.00 1519 PHE A C 1
ATOM 5989 O O . PHE A 1 1519 ? 116.070 167.167 207.267 1.00 1.00 1519 PHE A O 1
ATOM 5991 N N . GLU A 1 1520 ? 117.467 168.527 208.407 1.00 1.00 1520 GLU A N 1
ATOM 5992 C CA . GLU A 1 1520 ? 117.244 167.915 209.683 1.00 1.00 1520 GLU A CA 1
ATOM 5993 C C . GLU A 1 1520 ? 115.827 168.121 210.091 1.00 1.00 1520 GLU A C 1
ATOM 5994 O O . GLU A 1 1520 ? 115.197 167.218 210.632 1.00 1.00 1520 GLU A O 1
ATOM 5996 N N . MET A 1 1521 ? 115.294 169.312 209.837 1.00 1.00 1521 MET A N 1
ATOM 5997 C CA . MET A 1 1521 ? 113.914 169.496 210.165 1.00 1.00 1521 MET A CA 1
ATOM 5998 C C . MET A 1 1521 ? 113.063 168.625 209.278 1.00 1.00 1521 MET A C 1
ATOM 5999 O O . MET A 1 1521 ? 112.208 167.897 209.748 1.00 1.00 1521 MET A O 1
ATOM 6001 N N . VAL A 1 1522 ? 113.372 168.555 207.996 1.00 1.00 1522 VAL A N 1
ATOM 6002 C CA . VAL A 1 1522 ? 112.522 167.772 207.121 1.00 1.00 1522 VAL A CA 1
ATOM 6003 C C . VAL A 1 1522 ? 112.481 166.317 207.502 1.00 1.00 1522 VAL A C 1
ATOM 6004 O O . VAL A 1 1522 ? 111.429 165.682 207.537 1.00 1.00 1522 VAL A O 1
ATOM 6006 N N . PHE A 1 1523 ? 113.611 165.798 207.908 1.00 1.00 1523 PHE A N 1
ATOM 6007 C CA . PHE A 1 1523 ? 113.720 164.411 208.266 1.00 1.00 1523 PHE A CA 1
ATOM 6008 C C . PHE A 1 1523 ? 113.179 164.178 209.659 1.00 1.00 1523 PHE A C 1
ATOM 6009 O O . PHE A 1 1523 ? 113.121 163.051 210.131 1.00 1.00 1523 PHE A O 1
ATOM 6011 N N . ARG A 1 1524 ? 112.836 165.247 210.354 1.00 1.00 1524 ARG A N 1
ATOM 6012 C CA . ARG A 1 1524 ? 112.309 165.177 211.688 1.00 1.00 1524 ARG A CA 1
ATOM 6013 C C . ARG A 1 1524 ? 110.809 165.152 211.608 1.00 1.00 1524 ARG A C 1
ATOM 6014 O O . ARG A 1 1524 ? 110.124 165.104 212.633 1.00 1.00 1524 ARG A O 1
ATOM 6016 N N . HIS A 1 1525 ? 110.282 165.221 210.396 1.00 30.00 1525 HIS A N 1
ATOM 6017 C CA . HIS A 1 1525 ? 108.867 165.264 210.251 1.00 30.00 1525 HIS A CA 1
ATOM 6018 C C . HIS A 1 1525 ? 108.282 164.011 209.622 1.00 30.00 1525 HIS A C 1
ATOM 6019 O O . HIS A 1 1525 ? 108.992 163.224 209.001 1.00 30.00 1525 HIS A O 1
ATOM 6026 N N . PRO A 1 1526 ? 106.989 163.764 209.853 1.00 1.00 1526 PRO A N 1
ATOM 6027 C CA . PRO A 1 1526 ? 106.184 162.741 209.234 1.00 1.00 1526 PRO A CA 1
ATOM 6028 C C . PRO A 1 1526 ? 105.722 163.298 207.907 1.00 1.00 1526 PRO A C 1
ATOM 6029 O O . PRO A 1 1526 ? 106.393 164.162 207.332 1.00 1.00 1526 PRO A O 1
ATOM 6033 N N . GLU A 1 1527 ? 104.580 162.875 207.404 1.00 1.00 1527 GLU A N 1
ATOM 6034 C CA . GLU A 1 1527 ? 104.188 163.356 206.099 1.00 1.00 1527 GLU A CA 1
ATOM 6035 C C . GLU A 1 1527 ? 103.689 164.779 206.202 1.00 1.00 1527 GLU A C 1
ATOM 6036 O O . GLU A 1 1527 ? 102.495 165.053 206.305 1.00 1.00 1527 GLU A O 1
ATOM 6042 N N . GLN A 1 1528 ? 104.651 165.681 206.121 1.00 30.00 1528 GLN A N 1
ATOM 6043 C CA . GLN A 1 1528 ? 104.481 167.107 206.269 1.00 30.00 1528 GLN A CA 1
ATOM 6044 C C . GLN A 1 1528 ? 105.003 167.868 205.069 1.00 30.00 1528 GLN A C 1
ATOM 6045 O O . GLN A 1 1528 ? 105.835 168.766 205.236 1.00 30.00 1528 GLN A O 1
ATOM 6051 N N . PRO A 1 1529 ? 104.400 167.688 203.889 1.00 30.00 1529 PRO A N 1
ATOM 6052 C CA . PRO A 1 1529 ? 104.847 168.191 202.620 1.00 30.00 1529 PRO A CA 1
ATOM 6053 C C . PRO A 1 1529 ? 104.766 169.676 202.551 1.00 30.00 1529 PRO A C 1
ATOM 6054 O O . PRO A 1 1529 ? 105.304 170.258 201.625 1.00 30.00 1529 PRO A O 1
ATOM 6058 N N . HIS A 1 1530 ? 104.111 170.291 203.522 1.00 30.00 1530 HIS A N 1
ATOM 6059 C CA . HIS A 1 1530 ? 103.938 171.720 203.586 1.00 30.00 1530 HIS A CA 1
ATOM 6060 C C . HIS A 1 1530 ? 105.222 172.495 203.522 1.00 30.00 1530 HIS A C 1
ATOM 6061 O O . HIS A 1 1530 ? 105.248 173.668 203.131 1.00 30.00 1530 HIS A O 1
ATOM 6068 N N . MET A 1 1531 ? 106.310 171.832 203.827 1.00 30.00 1531 MET A N 1
ATOM 6069 C CA . MET A 1 1531 ? 107.600 172.463 203.780 1.00 30.00 1531 MET A CA 1
ATOM 6070 C C . MET A 1 1531 ? 107.861 172.983 202.368 1.00 30.00 1531 MET A C 1
ATOM 6071 O O . MET A 1 1531 ? 108.582 173.968 202.179 1.00 30.00 1531 MET A O 1
ATOM 6076 N N . ILE A 1 1532 ? 107.238 172.350 201.383 1.00 1.00 1532 ILE A N 1
ATOM 6077 C CA . ILE A 1 1532 ? 107.391 172.742 200.017 1.00 1.00 1532 ILE A CA 1
ATOM 6078 C C . ILE A 1 1532 ? 106.785 174.097 199.797 1.00 1.00 1532 ILE A C 1
ATOM 6079 O O . ILE A 1 1532 ? 107.253 174.837 198.945 1.00 1.00 1532 ILE A O 1
ATOM 6084 N N . TYR A 1 1533 ? 105.728 174.444 200.530 1.00 1.00 1533 TYR A N 1
ATOM 6085 C CA . TYR A 1 1533 ? 105.083 175.694 200.272 1.00 1.00 1533 TYR A CA 1
ATOM 6086 C C . TYR A 1 1533 ? 105.956 176.772 200.791 1.00 1.00 1533 TYR A C 1
ATOM 6087 O O . TYR A 1 1533 ? 105.987 177.874 200.243 1.00 1.00 1533 TYR A O 1
ATOM 6096 N N . GLN A 1 1534 ? 106.684 176.476 201.850 1.00 1.00 1534 GLN A N 1
ATOM 6097 C CA . GLN A 1 1534 ? 107.553 177.505 202.359 1.00 1.00 1534 GLN A CA 1
ATOM 6098 C C . GLN A 1 1534 ? 108.633 177.772 201.322 1.00 1.00 1534 GLN A C 1
ATOM 6099 O O . GLN A 1 1534 ? 108.999 178.929 201.071 1.00 1.00 1534 GLN A O 1
ATOM 6105 N N . ARG A 1 1535 ? 109.085 176.700 200.667 1.00 1.00 1535 ARG A N 1
ATOM 6106 C CA . ARG A 1 1535 ? 110.094 176.825 199.633 1.00 1.00 1535 ARG A CA 1
ATOM 6107 C C . ARG A 1 1535 ? 109.538 177.585 198.437 1.00 1.00 1535 ARG A C 1
ATOM 6108 O O . ARG A 1 1535 ? 110.209 178.448 197.863 1.00 1.00 1535 ARG A O 1
ATOM 6116 N N . ILE A 1 1536 ? 108.295 177.313 198.093 1.00 1.00 1536 ILE A N 1
ATOM 6117 C CA . ILE A 1 1536 ? 107.666 177.986 196.987 1.00 1.00 1536 ILE A CA 1
ATOM 6118 C C . ILE A 1 1536 ? 107.513 179.448 197.252 1.00 1.00 1536 ILE A C 1
ATOM 6119 O O . ILE A 1 1536 ? 107.748 180.259 196.354 1.00 1.00 1536 ILE A O 1
ATOM 6124 N N . SER A 1 1537 ? 107.077 179.796 198.451 1.00 1.00 1537 SER A N 1
ATOM 6125 C CA . SER A 1 1537 ? 106.880 181.184 198.777 1.00 1.00 1537 SER A CA 1
ATOM 6126 C C . SER A 1 1537 ? 108.166 181.964 198.678 1.00 1.00 1537 SER A C 1
ATOM 6127 O O . SER A 1 1537 ? 108.203 183.035 198.066 1.00 1.00 1537 SER A O 1
ATOM 6130 N N . THR A 1 1538 ? 109.259 181.449 199.232 1.00 1.00 1538 THR A N 1
ATOM 6131 C CA . THR A 1 1538 ? 110.462 182.254 199.125 1.00 1.00 1538 THR A CA 1
ATOM 6132 C C . THR A 1 1538 ? 110.900 182.368 197.684 1.00 1.00 1538 THR A C 1
ATOM 6133 O O . THR A 1 1538 ? 111.406 183.409 197.248 1.00 1.00 1538 THR A O 1
ATOM 6137 N N . PHE A 1 1539 ? 110.682 181.307 196.926 1.00 1.00 1539 PHE A N 1
ATOM 6138 C CA . PHE A 1 1539 ? 111.069 181.294 195.554 1.00 1.00 1539 PHE A CA 1
ATOM 6139 C C . PHE A 1 1539 ? 110.351 182.330 194.737 1.00 1.00 1539 PHE A C 1
ATOM 6140 O O . PHE A 1 1539 ? 110.981 183.049 193.973 1.00 1.00 1539 PHE A O 1
ATOM 6148 N N . ASN A 1 1540 ? 109.030 182.415 194.838 1.00 1.00 1540 ASN A N 1
ATOM 6149 C CA . ASN A 1 1540 ? 108.426 183.385 193.956 1.00 1.00 1540 ASN A CA 1
ATOM 6150 C C . ASN A 1 1540 ? 108.565 184.776 194.506 1.00 1.00 1540 ASN A C 1
ATOM 6151 O O . ASN A 1 1540 ? 108.531 185.745 193.751 1.00 1.00 1540 ASN A O 1
ATOM 6156 N N . LYS A 1 1541 ? 108.723 184.901 195.820 1.00 1.00 1541 LYS A N 1
ATOM 6157 C CA . LYS A 1 1541 ? 108.851 186.218 196.393 1.00 1.00 1541 LYS A CA 1
ATOM 6158 C C . LYS A 1 1541 ? 110.122 186.889 195.922 1.00 1.00 1541 LYS A C 1
ATOM 6159 O O . LYS A 1 1541 ? 110.120 188.070 195.567 1.00 1.00 1541 LYS A O 1
ATOM 6165 N N . GLU A 1 1542 ? 111.223 186.148 195.948 1.00 30.00 1542 GLU A N 1
ATOM 6166 C CA . GLU A 1 1542 ? 112.497 186.683 195.527 1.00 30.00 1542 GLU A CA 1
ATOM 6167 C C . GLU A 1 1542 ? 113.088 185.893 194.394 1.00 30.00 1542 GLU A C 1
ATOM 6168 O O . GLU A 1 1542 ? 112.740 186.103 193.228 1.00 30.00 1542 GLU A O 1
ATOM 6174 N N . ALA A 1 1543 ? 113.996 184.984 194.715 1.00 30.00 1543 ALA A N 1
ATOM 6175 C CA . ALA A 1 1543 ? 114.711 184.278 193.674 1.00 30.00 1543 ALA A CA 1
ATOM 6176 C C . ALA A 1 1543 ? 115.359 185.318 192.770 1.00 30.00 1543 ALA A C 1
ATOM 6177 O O . ALA A 1 1543 ? 116.241 186.048 193.219 1.00 30.00 1543 ALA A O 1
ATOM 6179 N N . GLU A 1 1544 ? 114.968 185.379 191.506 1.00 30.00 1544 GLU A N 1
ATOM 6180 C CA . GLU A 1 1544 ? 115.557 186.306 190.553 1.00 30.00 1544 GLU A CA 1
ATOM 6181 C C . GLU A 1 1544 ? 115.178 187.756 190.760 1.00 30.00 1544 GLU A C 1
ATOM 6182 O O . GLU A 1 1544 ? 115.782 188.640 190.155 1.00 30.00 1544 GLU A O 1
ATOM 6188 N N . LEU A 1 1545 ? 114.126 188.002 191.536 1.00 30.00 1545 LEU A N 1
ATOM 6189 C CA . LEU A 1 1545 ? 113.585 189.341 191.720 1.00 30.00 1545 LEU A CA 1
ATOM 6190 C C . LEU A 1 1545 ? 113.228 189.940 190.377 1.00 30.00 1545 LEU A C 1
ATOM 6191 O O . LEU A 1 1545 ? 113.489 191.113 190.108 1.00 30.00 1545 LEU A O 1
ATOM 6196 N N . TYR A 1 1546 ? 112.588 189.098 189.577 1.00 30.00 1546 TYR A N 1
ATOM 6197 C CA . TYR A 1 1546 ? 112.076 189.332 188.245 1.00 30.00 1546 TYR A CA 1
ATOM 6198 C C . TYR A 1 1546 ? 113.145 189.309 187.178 1.00 30.00 1546 TYR A C 1
ATOM 6199 O O . TYR A 1 1546 ? 113.832 190.294 186.920 1.00 30.00 1546 TYR A O 1
ATOM 6208 N N . ASP A 1 1547 ? 113.210 188.178 186.477 1.00 30.00 1547 ASP A N 1
ATOM 6209 C CA . ASP A 1 1547 ? 114.117 187.970 185.373 1.00 30.00 1547 ASP A CA 1
ATOM 6210 C C . ASP A 1 1547 ? 113.383 188.135 184.069 1.00 30.00 1547 ASP A C 1
ATOM 6211 O O . ASP A 1 1547 ? 113.889 187.782 183.006 1.00 30.00 1547 ASP A O 1
ATOM 6216 N N . SER A 1 1548 ? 112.208 188.738 184.170 1.00 30.00 1548 SER A N 1
ATOM 6217 C CA . SER A 1 1548 ? 111.323 189.012 183.063 1.00 30.00 1548 SER A CA 1
ATOM 6218 C C . SER A 1 1548 ? 110.884 187.725 182.369 1.00 30.00 1548 SER A C 1
ATOM 6219 O O . SER A 1 1548 ? 110.928 187.616 181.139 1.00 30.00 1548 SER A O 1
ATOM 6222 N N . THR A 1 1549 ? 110.438 186.749 183.177 1.00 1.00 1549 THR A N 1
ATOM 6223 C CA . THR A 1 1549 ? 109.964 185.472 182.652 1.00 1.00 1549 THR A CA 1
ATOM 6224 C C . THR A 1 1549 ? 108.656 185.007 183.272 1.00 1.00 1549 THR A C 1
ATOM 6225 O O . THR A 1 1549 ? 108.265 185.408 184.382 1.00 1.00 1549 THR A O 1
ATOM 6229 N N . GLU A 1 1550 ? 108.086 184.000 182.618 1.00 1.00 1550 GLU A N 1
ATOM 6230 C CA . GLU A 1 1550 ? 106.834 183.358 182.968 1.00 1.00 1550 GLU A CA 1
ATOM 6231 C C . GLU A 1 1550 ? 106.910 182.584 184.231 1.00 1.00 1550 GLU A C 1
ATOM 6232 O O . GLU A 1 1550 ? 105.893 182.154 184.756 1.00 1.00 1550 GLU A O 1
ATOM 6238 N N . VAL A 1 1551 ? 108.103 182.378 184.713 1.00 1.00 1551 VAL A N 1
ATOM 6239 C CA . VAL A 1 1551 ? 108.272 181.614 185.899 1.00 1.00 1551 VAL A CA 1
ATOM 6240 C C . VAL A 1 1551 ? 107.599 182.329 187.024 1.00 1.00 1551 VAL A C 1
ATOM 6241 O O . VAL A 1 1551 ? 106.998 181.684 187.882 1.00 1.00 1551 VAL A O 1
ATOM 6245 N N . PHE A 1 1552 ? 107.713 183.654 187.067 1.00 1.00 1552 PHE A N 1
ATOM 6246 C CA . PHE A 1 1552 ? 107.074 184.344 188.157 1.00 1.00 1552 PHE A CA 1
ATOM 6247 C C . PHE A 1 1552 ? 105.603 184.067 188.128 1.00 1.00 1552 PHE A C 1
ATOM 6248 O O . PHE A 1 1552 ? 104.988 183.719 189.134 1.00 1.00 1552 PHE A O 1
ATOM 6256 N N . PHE A 1 1553 ? 105.042 184.218 186.958 1.00 1.00 1553 PHE A N 1
ATOM 6257 C CA . PHE A 1 1553 ? 103.642 184.031 186.743 1.00 1.00 1553 PHE A CA 1
ATOM 6258 C C . PHE A 1 1553 ? 103.171 182.658 187.136 1.00 1.00 1553 PHE A C 1
ATOM 6259 O O . PHE A 1 1553 ? 102.158 182.518 187.827 1.00 1.00 1553 PHE A O 1
ATOM 6267 N N . ILE A 1 1554 ? 103.889 181.639 186.710 1.00 1.00 1554 ILE A N 1
ATOM 6268 C CA . ILE A 1 1554 ? 103.468 180.297 187.002 1.00 1.00 1554 ILE A CA 1
ATOM 6269 C C . ILE A 1 1554 ? 103.457 180.095 188.488 1.00 1.00 1554 ILE A C 1
ATOM 6270 O O . ILE A 1 1554 ? 102.494 179.546 189.033 1.00 1.00 1554 ILE A O 1
ATOM 6275 N N . SER A 1 1555 ? 104.513 180.533 189.161 1.00 1.00 1555 SER A N 1
ATOM 6276 C CA . SER A 1 1555 ? 104.584 180.343 190.589 1.00 1.00 1555 SER A CA 1
ATOM 6277 C C . SER A 1 1555 ? 103.504 181.102 191.324 1.00 1.00 1555 SER A C 1
ATOM 6278 O O . SER A 1 1555 ? 102.917 180.575 192.275 1.00 1.00 1555 SER A O 1
ATOM 6281 N N . GLU A 1 1556 ? 103.191 182.309 190.870 1.00 1.00 1556 GLU A N 1
ATOM 6282 C CA . GLU A 1 1556 ? 102.180 183.091 191.538 1.00 1.00 1556 GLU A CA 1
ATOM 6283 C C . GLU A 1 1556 ? 100.842 182.409 191.391 1.00 1.00 1556 GLU A C 1
ATOM 6284 O O . GLU A 1 1556 ? 100.044 182.369 192.332 1.00 1.00 1556 GLU A O 1
ATOM 6290 N N . CYS A 1 1557 ? 100.587 181.850 190.223 1.00 1.00 1557 CYS A N 1
ATOM 6291 C CA . CYS A 1 1557 ? 99.328 181.188 190.002 1.00 1.00 1557 CYS A CA 1
ATOM 6292 C C . CYS A 1 1557 ? 99.189 179.981 190.908 1.00 1.00 1557 CYS A C 1
ATOM 6293 O O . CYS A 1 1557 ? 98.125 179.756 191.500 1.00 1.00 1557 CYS A O 1
ATOM 6296 N N . ILE A 1 1558 ? 100.273 179.230 191.064 1.00 1.00 1558 ILE A N 1
ATOM 6297 C CA . ILE A 1 1558 ? 100.237 178.072 191.926 1.00 1.00 1558 ILE A CA 1
ATOM 6298 C C . ILE A 1 1558 ? 99.980 178.474 193.338 1.00 1.00 1558 ILE A C 1
ATOM 6299 O O . ILE A 1 1558 ? 99.165 177.858 194.033 1.00 1.00 1558 ILE A O 1
ATOM 6304 N N . LEU A 1 1559 ? 100.676 179.503 193.777 1.00 1.00 1559 LEU A N 1
ATOM 6305 C CA . LEU A 1 1559 ? 100.540 179.954 195.127 1.00 1.00 1559 LEU A CA 1
ATOM 6306 C C . LEU A 1 1559 ? 99.122 180.416 195.366 1.00 1.00 1559 LEU A C 1
ATOM 6307 O O . LEU A 1 1559 ? 98.541 180.132 196.413 1.00 1.00 1559 LEU A O 1
ATOM 6312 N N . THR A 1 1560 ? 98.544 181.105 194.398 1.00 1.00 1560 THR A N 1
ATOM 6313 C CA . THR A 1 1560 ? 97.209 181.608 194.550 1.00 1.00 1560 THR A CA 1
ATOM 6314 C C . THR A 1 1560 ? 96.226 180.485 194.756 1.00 1.00 1560 THR A C 1
ATOM 6315 O O . THR A 1 1560 ? 95.386 180.552 195.665 1.00 1.00 1560 THR A O 1
ATOM 6319 N N . TYR A 1 1561 ? 96.336 179.439 193.941 1.00 1.00 1561 TYR A N 1
ATOM 6320 C CA . TYR A 1 1561 ? 95.448 178.299 194.057 1.00 1.00 1561 TYR A CA 1
ATOM 6321 C C . TYR A 1 1561 ? 95.586 177.647 195.401 1.00 1.00 1561 TYR A C 1
ATOM 6322 O O . TYR A 1 1561 ? 94.592 177.335 196.067 1.00 1.00 1561 TYR A O 1
ATOM 6331 N N . LEU A 1 1562 ? 96.829 177.461 195.813 1.00 1.00 1562 LEU A N 1
ATOM 6332 C CA . LEU A 1 1562 ? 97.114 176.765 197.029 1.00 1.00 1562 LEU A CA 1
ATOM 6333 C C . LEU A 1 1562 ? 96.573 177.498 198.205 1.00 1.00 1562 LEU A C 1
ATOM 6334 O O . LEU A 1 1562 ? 95.932 176.882 199.063 1.00 1.00 1562 LEU A O 1
ATOM 6339 N N . VAL A 1 1563 ? 96.821 178.792 198.288 1.00 1.00 1563 VAL A N 1
ATOM 6340 C CA . VAL A 1 1563 ? 96.355 179.473 199.457 1.00 1.00 1563 VAL A CA 1
ATOM 6341 C C . VAL A 1 1563 ? 94.847 179.482 199.447 1.00 1.00 1563 VAL A C 1
ATOM 6342 O O . VAL A 1 1563 ? 94.230 179.221 200.482 1.00 1.00 1563 VAL A O 1
ATOM 6346 N N . GLY A 1 1564 ? 94.225 179.732 198.295 1.00 1.00 1564 GLY A N 1
ATOM 6347 C CA . GLY A 1 1564 ? 92.778 179.748 198.282 1.00 1.00 1564 GLY A CA 1
ATOM 6348 C C . GLY A 1 1564 ? 92.258 178.434 198.845 1.00 1.00 1564 GLY A C 1
ATOM 6349 O O . GLY A 1 1564 ? 91.307 178.418 199.623 1.00 1.00 1564 GLY A O 1
ATOM 6350 N N . TYR A 1 1565 ? 92.886 177.322 198.490 1.00 1.00 1565 TYR A N 1
ATOM 6351 C CA . TYR A 1 1565 ? 92.488 176.066 199.077 1.00 1.00 1565 TYR A CA 1
ATOM 6352 C C . TYR A 1 1565 ? 92.715 176.022 200.592 1.00 1.00 1565 TYR A C 1
ATOM 6353 O O . TYR A 1 1565 ? 91.791 175.735 201.364 1.00 1.00 1565 TYR A O 1
ATOM 6362 N N . SER A 1 1566 ? 93.917 176.389 201.032 1.00 1.00 1566 SER A N 1
ATOM 6363 C CA . SER A 1 1566 ? 94.338 176.235 202.428 1.00 1.00 1566 SER A CA 1
ATOM 6364 C C . SER A 1 1566 ? 93.532 176.991 203.463 1.00 1.00 1566 SER A C 1
ATOM 6365 O O . SER A 1 1566 ? 93.353 176.518 204.593 1.00 1.00 1566 SER A O 1
ATOM 6368 N N . ILE A 1 1567 ? 92.992 178.134 203.084 1.00 30.00 1567 ILE A N 1
ATOM 6369 C CA . ILE A 1 1567 ? 92.175 178.922 203.996 1.00 30.00 1567 ILE A CA 1
ATOM 6370 C C . ILE A 1 1567 ? 90.762 179.055 203.482 1.00 30.00 1567 ILE A C 1
ATOM 6371 O O . ILE A 1 1567 ? 90.011 179.922 203.932 1.00 30.00 1567 ILE A O 1
ATOM 6376 N N . GLY A 1 1568 ? 90.423 178.229 202.510 1.00 30.00 1568 GLY A N 1
ATOM 6377 C CA . GLY A 1 1568 ? 89.124 178.221 201.890 1.00 30.00 1568 GLY A CA 1
ATOM 6378 C C . GLY A 1 1568 ? 88.469 176.933 202.275 1.00 30.00 1568 GLY A C 1
ATOM 6379 O O . GLY A 1 1568 ? 87.898 176.809 203.357 1.00 30.00 1568 GLY A O 1
ATOM 6380 N N . ASN A 1 1569 ? 88.567 175.940 201.394 1.00 30.00 1569 ASN A N 1
ATOM 6381 C CA . ASN A 1 1569 ? 87.983 174.657 201.709 1.00 30.00 1569 ASN A CA 1
ATOM 6382 C C . ASN A 1 1569 ? 88.608 174.134 202.972 1.00 30.00 1569 ASN A C 1
ATOM 6383 O O . ASN A 1 1569 ? 87.923 173.584 203.833 1.00 30.00 1569 ASN A O 1
ATOM 6385 N N . SER A 1 1570 ? 89.917 174.343 203.098 1.00 30.00 1570 SER A N 1
ATOM 6386 C CA . SER A 1 1570 ? 90.633 173.947 204.277 1.00 30.00 1570 SER A CA 1
ATOM 6387 C C . SER A 1 1570 ? 90.128 172.608 204.805 1.00 30.00 1570 SER A C 1
ATOM 6388 O O . SER A 1 1570 ? 90.202 171.574 204.129 1.00 30.00 1570 SER A O 1
ATOM 6390 N N . GLU A 1 1571 ? 89.628 172.633 206.048 1.00 30.00 1571 GLU A N 1
ATOM 6391 C CA . GLU A 1 1571 ? 89.050 171.497 206.767 1.00 30.00 1571 GLU A CA 1
ATOM 6392 C C . GLU A 1 1571 ? 90.114 170.490 207.150 1.00 30.00 1571 GLU A C 1
ATOM 6393 O O . GLU A 1 1571 ? 90.432 170.328 208.328 1.00 30.00 1571 GLU A O 1
ATOM 6395 N N . SER A 1 1572 ? 90.642 169.792 206.164 1.00 30.00 1572 SER A N 1
ATOM 6396 C CA . SER A 1 1572 ? 91.740 168.891 206.417 1.00 30.00 1572 SER A CA 1
ATOM 6397 C C . SER A 1 1572 ? 92.944 169.757 206.410 1.00 30.00 1572 SER A C 1
ATOM 6398 O O . SER A 1 1572 ? 93.017 170.669 205.596 1.00 30.00 1572 SER A O 1
ATOM 6400 N N . GLU A 1 1573 ? 93.946 169.501 207.226 1.00 30.00 1573 GLU A N 1
ATOM 6401 C CA . GLU A 1 1573 ? 95.057 170.401 207.036 1.00 30.00 1573 GLU A CA 1
ATOM 6402 C C . GLU A 1 1573 ? 95.587 170.226 205.633 1.00 30.00 1573 GLU A C 1
ATOM 6403 O O . GLU A 1 1573 ? 95.960 171.193 204.957 1.00 30.00 1573 GLU A O 1
ATOM 6405 N N . PHE A 1 1574 ? 95.663 168.954 205.210 1.00 30.00 1574 PHE A N 1
ATOM 6406 C CA . PHE A 1 1574 ? 96.121 168.540 203.889 1.00 30.00 1574 PHE A CA 1
ATOM 6407 C C . PHE A 1 1574 ? 97.456 169.162 203.547 1.00 30.00 1574 PHE A C 1
ATOM 6408 O O . PHE A 1 1574 ? 97.778 169.350 202.380 1.00 30.00 1574 PHE A O 1
ATOM 6410 N N . CYS A 1 1575 ? 98.201 169.542 204.574 1.00 30.00 1575 CYS A N 1
ATOM 6411 C CA . CYS A 1 1575 ? 99.465 170.257 204.510 1.00 30.00 1575 CYS A CA 1
ATOM 6412 C C . CYS A 1 1575 ? 99.298 171.672 203.939 1.00 30.00 1575 CYS A C 1
ATOM 6413 O O . CYS A 1 1575 ? 100.262 172.422 203.824 1.00 30.00 1575 CYS A O 1
ATOM 6415 N N . PHE A 1 1576 ? 98.094 172.062 203.582 1.00 30.00 1576 PHE A N 1
ATOM 6416 C CA . PHE A 1 1576 ? 97.901 173.343 202.960 1.00 30.00 1576 PHE A CA 1
ATOM 6417 C C . PHE A 1 1576 ? 97.703 174.396 204.001 1.00 30.00 1576 PHE A C 1
ATOM 6418 O O . PHE A 1 1576 ? 98.264 175.491 203.920 1.00 30.00 1576 PHE A O 1
ATOM 6420 N N . ARG A 1 1577 ? 96.953 174.016 205.035 1.00 30.00 1577 ARG A N 1
ATOM 6421 C CA . ARG A 1 1577 ? 96.559 174.885 206.131 1.00 30.00 1577 ARG A CA 1
ATOM 6422 C C . ARG A 1 1577 ? 97.769 175.297 206.930 1.00 30.00 1577 ARG A C 1
ATOM 6423 O O . ARG A 1 1577 ? 97.760 176.298 207.647 1.00 30.00 1577 ARG A O 1
ATOM 6425 N N . ASP A 1 1578 ? 98.830 174.534 206.776 1.00 30.00 1578 ASP A N 1
ATOM 6426 C CA . ASP A 1 1578 ? 100.079 174.781 207.430 1.00 30.00 1578 ASP A CA 1
ATOM 6427 C C . ASP A 1 1578 ? 100.585 176.155 207.036 1.00 30.00 1578 ASP A C 1
ATOM 6428 O O . ASP A 1 1578 ? 101.279 176.803 207.816 1.00 30.00 1578 ASP A O 1
ATOM 6430 N N . ASN A 1 1579 ? 100.278 176.616 205.813 1.00 30.00 1579 ASN A N 1
ATOM 6431 C CA . ASN A 1 1579 ? 100.741 177.925 205.415 1.00 30.00 1579 ASN A CA 1
ATOM 6432 C C . ASN A 1 1579 ? 100.157 178.974 206.337 1.00 30.00 1579 ASN A C 1
ATOM 6433 O O . ASN A 1 1579 ? 100.806 179.976 206.652 1.00 30.00 1579 ASN A O 1
ATOM 6435 N N . ILE A 1 1580 ? 98.918 178.776 206.778 1.00 30.00 1580 ILE A N 1
ATOM 6436 C CA . ILE A 1 1580 ? 98.317 179.735 207.663 1.00 30.00 1580 ILE A CA 1
ATOM 6437 C C . ILE A 1 1580 ? 98.911 179.572 209.037 1.00 30.00 1580 ILE A C 1
ATOM 6438 O O . ILE A 1 1580 ? 99.203 180.552 209.711 1.00 30.00 1580 ILE A O 1
ATOM 6440 N N . MET A 1 1581 ? 99.166 178.330 209.433 1.00 30.00 1581 MET A N 1
ATOM 6441 C CA . MET A 1 1581 ? 99.720 178.063 210.754 1.00 30.00 1581 MET A CA 1
ATOM 6442 C C . MET A 1 1581 ? 101.076 178.729 210.903 1.00 30.00 1581 MET A C 1
ATOM 6443 O O . MET A 1 1581 ? 101.422 179.272 211.951 1.00 30.00 1581 MET A O 1
ATOM 6445 N N . ASN A 1 1582 ? 101.819 178.726 209.810 1.00 30.00 1582 ASN A N 1
ATOM 6446 C CA . ASN A 1 1582 ? 103.141 179.303 209.707 1.00 30.00 1582 ASN A CA 1
ATOM 6447 C C . ASN A 1 1582 ? 103.086 180.789 209.445 1.00 30.00 1582 ASN A C 1
ATOM 6448 O O . ASN A 1 1582 ? 104.121 181.441 209.308 1.00 30.00 1582 ASN A O 1
ATOM 6450 N N . GLU A 1 1583 ? 101.878 181.297 209.248 1.0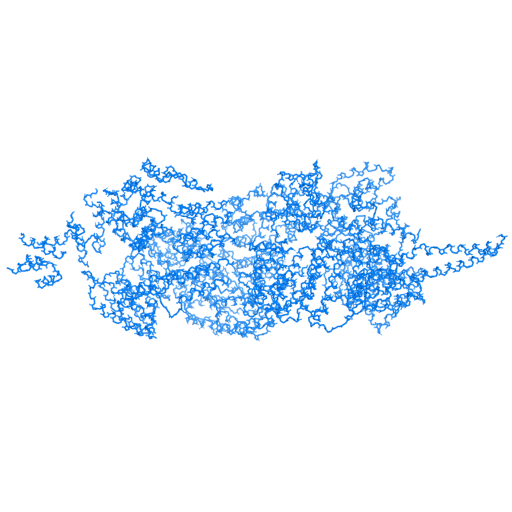0 30.00 1583 GLU A N 1
ATOM 6451 C CA . GLU A 1 1583 ? 101.568 182.652 208.863 1.00 30.00 1583 GLU A CA 1
ATOM 6452 C C . GLU A 1 1583 ? 102.155 182.970 207.502 1.00 30.00 1583 GLU A C 1
ATOM 6453 O O . GLU A 1 1583 ? 102.181 184.122 207.092 1.00 30.00 1583 GLU A O 1
ATOM 6455 N N . ASN A 1 1584 ? 102.546 181.951 206.750 1.00 30.00 1584 ASN A N 1
ATOM 6456 C CA . ASN A 1 1584 ? 103.101 182.148 205.436 1.00 30.00 1584 ASN A CA 1
ATOM 6457 C C . ASN A 1 1584 ? 102.028 182.743 204.583 1.00 30.00 1584 ASN A C 1
ATOM 6458 O O . ASN A 1 1584 ? 102.268 183.662 203.789 1.00 30.00 1584 ASN A O 1
ATOM 6460 N N . LYS A 1 1585 ? 100.814 182.269 204.852 1.00 30.00 1585 LYS A N 1
ATOM 6461 C CA . LYS A 1 1585 ? 99.612 182.675 204.176 1.00 30.00 1585 LYS A CA 1
ATOM 6462 C C . LYS A 1 1585 ? 99.377 184.155 204.349 1.00 30.00 1585 LYS A C 1
ATOM 6463 O O . LYS A 1 1585 ? 98.793 184.803 203.488 1.00 30.00 1585 LYS A O 1
ATOM 6465 N N . ASP A 1 1586 ? 99.815 184.737 205.459 1.00 30.00 1586 ASP A N 1
ATOM 6466 C CA . ASP A 1 1586 ? 99.552 186.136 205.652 1.00 30.00 1586 ASP A CA 1
ATOM 6467 C C . ASP A 1 1586 ? 100.182 186.947 204.541 1.00 30.00 1586 ASP A C 1
ATOM 6468 O O . ASP A 1 1586 ? 99.641 187.973 204.126 1.00 30.00 1586 ASP A O 1
ATOM 6470 N N . LYS A 1 1587 ? 101.352 186.518 204.075 1.00 30.00 1587 LYS A N 1
ATOM 6471 C CA . LYS A 1 1587 ? 101.997 187.248 203.024 1.00 30.00 1587 LYS A CA 1
ATOM 6472 C C . LYS A 1 1587 ? 101.517 186.739 201.696 1.00 30.00 1587 LYS A C 1
ATOM 6473 O O . LYS A 1 1587 ? 101.227 187.505 200.784 1.00 30.00 1587 LYS A O 1
ATOM 6475 N N . VAL A 1 1588 ? 101.394 185.427 201.580 1.00 30.00 1588 VAL A N 1
ATOM 6476 C CA . VAL A 1 1588 ? 101.033 184.835 200.307 1.00 30.00 1588 VAL A CA 1
ATOM 6477 C C . VAL A 1 1588 ? 99.663 185.287 199.821 1.00 30.00 1588 VAL A C 1
ATOM 6478 O O . VAL A 1 1588 ? 99.457 185.533 198.635 1.00 30.00 1588 VAL A O 1
ATOM 6480 N N . ALA A 1 1589 ? 98.734 185.468 200.746 1.00 30.00 1589 ALA A N 1
ATOM 6481 C CA . ALA A 1 1589 ? 97.379 185.861 200.430 1.00 30.00 1589 ALA A CA 1
ATOM 6482 C C . ALA A 1 1589 ? 97.262 187.341 200.161 1.00 30.00 1589 ALA A C 1
ATOM 6483 O O . ALA A 1 1589 ? 96.228 187.802 199.690 1.00 30.00 1589 ALA A O 1
ATOM 6485 N N . PRO A 1 1590 ? 98.314 188.108 200.407 1.00 30.00 1590 PRO A N 1
ATOM 6486 C CA . PRO A 1 1590 ? 98.221 189.546 200.311 1.00 30.00 1590 PRO A CA 1
ATOM 6487 C C . PRO A 1 1590 ? 97.768 190.005 198.942 1.00 30.00 1590 PRO A C 1
ATOM 6488 O O . PRO A 1 1590 ? 97.045 190.993 198.831 1.00 30.00 1590 PRO A O 1
ATOM 6490 N N . LEU A 1 1591 ? 98.182 189.308 197.894 1.00 30.00 1591 LEU A N 1
ATOM 6491 C CA . LEU A 1 1591 ? 97.781 189.656 196.542 1.00 30.00 1591 LEU A CA 1
ATOM 6492 C C . LEU A 1 1591 ? 97.147 188.442 195.903 1.00 30.00 1591 LEU A C 1
ATOM 6493 O O . LEU A 1 1591 ? 97.129 188.304 194.683 1.00 30.00 1591 LEU A O 1
ATOM 6495 N N . ASP A 1 1592 ? 96.630 187.549 196.724 1.00 30.00 1592 ASP A N 1
ATOM 6496 C CA . ASP A 1 1592 ? 96.127 186.311 196.191 1.00 30.00 1592 ASP A CA 1
ATOM 6497 C C . ASP A 1 1592 ? 94.999 185.723 197.018 1.00 30.00 1592 ASP A C 1
ATOM 6498 O O . ASP A 1 1592 ? 94.304 186.414 197.770 1.00 30.00 1592 ASP A O 1
ATOM 6500 N N . LYS A 1 1593 ? 94.763 184.429 196.805 1.00 30.00 1593 LYS A N 1
ATOM 6501 C CA . LYS A 1 1593 ? 93.703 183.682 197.450 1.00 30.00 1593 LYS A CA 1
ATOM 6502 C C . LYS A 1 1593 ? 92.353 184.344 197.227 1.00 30.00 1593 LYS A C 1
ATOM 6503 O O . LYS A 1 1593 ? 91.527 184.438 198.136 1.00 30.00 1593 LYS A O 1
ATOM 6505 N N . ASP A 1 1594 ? 92.128 184.791 196.001 1.00 30.00 1594 ASP A N 1
ATOM 6506 C CA . ASP A 1 1594 ? 90.885 185.419 195.628 1.00 30.00 1594 ASP A CA 1
ATOM 6507 C C . ASP A 1 1594 ? 90.636 185.204 194.158 1.00 30.00 1594 ASP A C 1
ATOM 6508 O O . ASP A 1 1594 ? 91.579 185.123 193.377 1.00 30.00 1594 ASP A O 1
ATOM 6510 N N . VAL A 1 1595 ? 89.359 185.104 193.781 1.00 30.00 1595 VAL A N 1
ATOM 6511 C CA . VAL A 1 1595 ? 88.941 184.966 192.383 1.00 30.00 1595 VAL A CA 1
ATOM 6512 C C . VAL A 1 1595 ? 89.700 183.851 191.698 1.00 30.00 1595 VAL A C 1
ATOM 6513 O O . VAL A 1 1595 ? 90.110 183.981 190.543 1.00 30.00 1595 VAL A O 1
ATOM 6515 N N . LEU A 1 1596 ? 89.906 182.762 192.418 1.00 30.00 1596 LEU A N 1
ATOM 6516 C CA . LEU A 1 1596 ? 90.669 181.654 191.899 1.00 30.00 1596 LEU A CA 1
ATOM 6517 C C . LEU A 1 1596 ? 90.120 180.336 192.374 1.00 30.00 1596 LEU A C 1
ATOM 6518 O O . LEU A 1 1596 ? 88.957 180.004 192.146 1.00 30.00 1596 LEU A O 1
ATOM 6520 N N . ASN A 1 1597 ? 90.945 179.589 193.101 1.00 30.00 1597 ASN A N 1
ATOM 6521 C CA . ASN A 1 1597 ? 90.573 178.243 193.450 1.00 30.00 1597 ASN A CA 1
ATOM 6522 C C . ASN A 1 1597 ? 90.264 177.654 192.104 1.00 30.00 1597 ASN A C 1
ATOM 6523 O O . ASN A 1 1597 ? 91.080 177.804 191.202 1.00 30.00 1597 ASN A O 1
ATOM 6525 N N . ALA A 1 1598 ? 89.122 177.018 191.918 1.00 30.00 1598 ALA A N 1
ATOM 6526 C CA . ALA A 1 1598 ? 88.812 176.515 190.598 1.00 30.00 1598 ALA A CA 1
ATOM 6527 C C . ALA A 1 1598 ? 89.933 175.727 189.974 1.00 30.00 1598 ALA A C 1
ATOM 6528 O O . ALA A 1 1598 ? 90.602 176.222 189.070 1.00 30.00 1598 ALA A O 1
ATOM 6530 N N . ILE A 1 1599 ? 90.095 174.470 190.356 1.00 30.00 1599 ILE A N 1
ATOM 6531 C CA . ILE A 1 1599 ? 91.155 173.686 189.734 1.00 30.00 1599 ILE A CA 1
ATOM 6532 C C . ILE A 1 1599 ? 90.956 173.695 188.230 1.00 30.00 1599 ILE A C 1
ATOM 6533 O O . ILE A 1 1599 ? 91.916 173.688 187.462 1.00 30.00 1599 ILE A O 1
ATOM 6535 N N . TYR A 1 1600 ? 89.705 173.727 187.799 1.00 30.00 1600 TYR A N 1
ATOM 6536 C CA . TYR A 1 1600 ? 89.414 173.779 186.393 1.00 30.00 1600 TYR A CA 1
ATOM 6537 C C . TYR A 1 1600 ? 90.024 175.016 185.753 1.00 30.00 1600 TYR A C 1
ATOM 6538 O O . TYR A 1 1600 ? 90.392 174.983 184.581 1.00 30.00 1600 TYR A O 1
ATOM 6540 N N . PRO A 1 1601 ? 90.079 176.138 186.471 1.00 30.00 1601 PRO A N 1
ATOM 6541 C CA . PRO A 1 1601 ? 90.682 177.319 185.899 1.00 30.00 1601 PRO A CA 1
ATOM 6542 C C . PRO A 1 1601 ? 92.174 177.105 185.837 1.00 30.00 1601 PRO A C 1
ATOM 6543 O O . PRO A 1 1601 ? 92.833 177.457 184.859 1.00 30.00 1601 PRO A O 1
ATOM 6545 N N . LEU A 1 1602 ? 92.708 176.450 186.858 1.00 30.00 1602 LEU A N 1
ATOM 6546 C CA . LEU A 1 1602 ? 94.136 176.195 186.899 1.00 30.00 1602 LEU A CA 1
ATOM 6547 C C . LEU A 1 1602 ? 94.526 175.361 185.687 1.00 30.00 1602 LEU A C 1
ATOM 6548 O O . LEU A 1 1602 ? 95.587 175.567 185.096 1.00 30.00 1602 LEU A O 1
ATOM 6550 N N . ALA A 1 1603 ? 93.627 174.462 185.298 1.00 30.00 1603 ALA A N 1
ATOM 6551 C CA . ALA A 1 1603 ? 93.781 173.578 184.156 1.00 30.00 1603 ALA A CA 1
ATOM 6552 C C . ALA A 1 1603 ? 93.774 174.344 182.834 1.00 30.00 1603 ALA A C 1
ATOM 6553 O O . ALA A 1 1603 ? 94.129 173.802 181.786 1.00 30.00 1603 ALA A O 1
ATOM 6555 N N . ASN A 1 1604 ? 93.247 175.561 182.847 1.00 30.00 1604 ASN A N 1
ATOM 6556 C CA . ASN A 1 1604 ? 93.203 176.373 181.662 1.00 30.00 1604 ASN A CA 1
ATOM 6557 C C . ASN A 1 1604 ? 94.512 177.116 181.578 1.00 30.00 1604 ASN A C 1
ATOM 6558 O O . ASN A 1 1604 ? 95.098 177.267 180.507 1.00 30.00 1604 ASN A O 1
ATOM 6560 N N . ASN A 1 1605 ? 94.987 177.559 182.747 1.00 30.00 1605 ASN A N 1
ATOM 6561 C CA . ASN A 1 1605 ? 96.249 178.277 182.842 1.00 30.00 1605 ASN A CA 1
ATOM 6562 C C . ASN A 1 1605 ? 97.371 177.369 182.372 1.00 30.00 1605 ASN A C 1
ATOM 6563 O O . ASN A 1 1605 ? 98.336 177.806 181.740 1.00 30.00 1605 ASN A O 1
ATOM 6565 N N . PHE A 1 1606 ? 97.225 176.092 182.673 1.00 30.00 1606 PHE A N 1
ATOM 6566 C CA . PHE A 1 1606 ? 98.163 175.095 182.255 1.00 30.00 1606 PHE A CA 1
ATOM 6567 C C . PHE A 1 1606 ? 97.421 173.814 182.010 1.00 30.00 1606 PHE A C 1
ATOM 6568 O O . PHE A 1 1606 ? 96.612 173.391 182.815 1.00 30.00 1606 PHE A O 1
ATOM 6570 N N . GLY A 1 1607 ? 97.868 173.070 181.013 1.00 30.00 1607 GLY A N 1
ATOM 6571 C CA . GLY A 1 1607 ? 97.277 171.774 180.669 1.00 30.00 1607 GLY A CA 1
ATOM 6572 C C . GLY A 1 1607 ? 97.775 170.688 181.597 1.00 30.00 1607 GLY A C 1
ATOM 6573 O O . GLY A 1 1607 ? 97.430 169.512 181.474 1.00 30.00 1607 GLY A O 1
ATOM 6574 N N . MET A 1 1608 ? 98.647 171.097 182.476 1.00 30.00 1608 MET A N 1
ATOM 6575 C CA . MET A 1 1608 ? 99.266 170.279 183.467 1.00 30.00 1608 MET A CA 1
ATOM 6576 C C . MET A 1 1608 ? 98.249 169.933 184.520 1.00 30.00 1608 MET A C 1
ATOM 6577 O O . MET A 1 1608 ? 97.065 170.222 184.387 1.00 30.00 1608 MET A O 1
ATOM 6579 N N . GLU A 1 1609 ? 98.700 169.225 185.543 1.00 30.00 1609 GLU A N 1
ATOM 6580 C CA . GLU A 1 1609 ? 97.822 168.715 186.578 1.00 30.00 1609 GLU A CA 1
ATOM 6581 C C . GLU A 1 1609 ? 96.801 167.804 185.947 1.00 30.00 1609 GLU A C 1
ATOM 6582 O O . GLU A 1 1609 ? 95.628 167.791 186.319 1.00 30.00 1609 GLU A O 1
ATOM 6584 N N . SER A 1 1610 ? 97.274 167.032 184.975 1.00 30.00 1610 SER A N 1
ATOM 6585 C CA . SER A 1 1610 ? 96.454 166.088 184.266 1.00 30.00 1610 SER A CA 1
ATOM 6586 C C . SER A 1 1610 ? 97.280 164.925 183.693 1.00 30.00 1610 SER A C 1
ATOM 6587 O O . SER A 1 1610 ? 98.022 164.230 184.408 1.00 30.00 1610 SER A O 1
ATOM 6589 N N . PHE A 1 1611 ? 97.200 164.778 182.372 1.00 30.00 1611 PHE A N 1
ATOM 6590 C CA . PHE A 1 1611 ? 97.835 163.702 181.635 1.00 30.00 1611 PHE A CA 1
ATOM 6591 C C . PHE A 1 1611 ? 99.322 163.658 181.809 1.00 30.00 1611 PHE A C 1
ATOM 6592 O O . PHE A 1 1611 ? 99.905 162.582 181.792 1.00 30.00 1611 PHE A O 1
ATOM 6594 N N . ILE A 1 1612 ? 99.960 164.799 181.994 1.00 30.00 1612 ILE A N 1
ATOM 6595 C CA . ILE A 1 1612 ? 101.394 164.782 182.130 1.00 30.00 1612 ILE A CA 1
ATOM 6596 C C . ILE A 1 1612 ? 101.821 163.885 183.268 1.00 30.00 1612 ILE A C 1
ATOM 6597 O O . ILE A 1 1612 ? 102.875 163.251 183.180 1.00 30.00 1612 ILE A O 1
ATOM 6599 N N . CYS A 1 1613 ? 101.044 163.849 184.353 1.00 30.00 1613 CYS A N 1
ATOM 6600 C CA . CYS A 1 1613 ? 101.424 163.015 185.460 1.00 30.00 1613 CYS A CA 1
ATOM 6601 C C . CYS A 1 1613 ? 101.164 161.573 185.089 1.00 30.00 1613 CYS A C 1
ATOM 6602 O O . CYS A 1 1613 ? 101.982 160.684 185.328 1.00 30.00 1613 CYS A O 1
ATOM 6604 N N . ASP A 1 1614 ? 100.043 161.337 184.423 1.00 30.00 1614 ASP A N 1
ATOM 6605 C CA . ASP A 1 1614 ? 99.725 159.969 184.051 1.00 30.00 1614 ASP A CA 1
ATOM 6606 C C . ASP A 1 1614 ? 100.796 159.395 183.129 1.00 30.00 1614 ASP A C 1
ATOM 6607 O O . ASP A 1 1614 ? 101.145 158.216 183.204 1.00 30.00 1614 ASP A O 1
ATOM 6609 N N . THR A 1 1615 ? 101.310 160.242 182.252 1.00 30.00 1615 THR A N 1
ATOM 6610 C CA . THR A 1 1615 ? 102.340 159.851 181.325 1.00 30.00 1615 THR A CA 1
ATOM 6611 C C . THR A 1 1615 ? 103.686 159.699 181.999 1.00 30.00 1615 THR A C 1
ATOM 6612 O O . THR A 1 1615 ? 104.429 158.762 181.709 1.00 30.00 1615 THR A O 1
ATOM 6614 N N . TYR A 1 1616 ? 104.008 160.610 182.915 1.00 30.00 1616 TYR A N 1
ATOM 6615 C CA . TYR A 1 1616 ? 105.286 160.572 183.592 1.00 30.00 1616 TYR A CA 1
ATOM 6616 C C . TYR A 1 1616 ? 105.439 159.294 184.411 1.00 30.00 1616 TYR A C 1
ATOM 6617 O O . TYR A 1 1616 ? 106.525 158.723 184.496 1.00 30.00 1616 TYR A O 1
ATOM 6619 N N . LEU A 1 1617 ? 104.347 158.848 185.009 1.00 1.00 1617 LEU A N 1
ATOM 6620 C CA . LEU A 1 1617 ? 104.289 157.607 185.760 1.00 1.00 1617 LEU A CA 1
ATOM 6621 C C . LEU A 1 1617 ? 105.451 157.387 186.738 1.00 1.00 1617 LEU A C 1
ATOM 6622 O O . LEU A 1 1617 ? 105.764 158.234 187.558 1.00 1.00 1617 LEU A O 1
ATOM 6624 N N . SER A 1 1618 ? 106.081 156.216 186.678 1.00 1.00 1618 SER A N 1
ATOM 6625 C CA . SER A 1 1618 ? 107.214 155.926 187.547 1.00 1.00 1618 SER A CA 1
ATOM 6626 C C . SER A 1 1618 ? 108.144 154.959 186.845 1.00 1.00 1618 SER A C 1
ATOM 6627 O O . SER A 1 1618 ? 109.327 155.245 186.643 1.00 1.00 1618 SER A O 1
ATOM 6629 N N . VAL A 1 1619 ? 107.587 153.835 186.381 1.00 1.00 1619 VAL A N 1
ATOM 6630 C CA . VAL A 1 1619 ? 108.378 152.860 185.642 1.00 1.00 1619 VAL A CA 1
ATOM 6631 C C . VAL A 1 1619 ? 108.943 153.535 184.415 1.00 1.00 1619 VAL A C 1
ATOM 6632 O O . VAL A 1 1619 ? 110.053 153.245 183.979 1.00 1.00 1619 VAL A O 1
ATOM 6634 N N . ASN A 1 1620 ? 108.180 154.475 183.883 1.00 1.00 1620 ASN A N 1
ATOM 6635 C CA . ASN A 1 1620 ? 108.585 155.237 182.737 1.00 1.00 1620 ASN A CA 1
ATOM 6636 C C . ASN A 1 1620 ? 109.880 155.975 183.002 1.00 1.00 1620 ASN A C 1
ATOM 6637 O O . ASN A 1 1620 ? 110.637 156.228 182.068 1.00 1.00 1620 ASN A O 1
ATOM 6639 N N . GLU A 1 1621 ? 110.126 156.438 184.234 1.00 1.00 1621 GLU A N 1
ATOM 6640 C CA . GLU A 1 1621 ? 111.382 157.121 184.420 1.00 1.00 1621 GLU A CA 1
ATOM 6641 C C . GLU A 1 1621 ? 112.466 156.088 184.318 1.00 1.00 1621 GLU A C 1
ATOM 6642 O O . GLU A 1 1621 ? 113.460 156.272 183.630 1.00 1.00 1621 GLU A O 1
ATOM 6644 N N . PRO A 1 1622 ? 112.234 154.920 184.900 1.00 1.00 1622 PRO A N 1
ATOM 6645 C CA . PRO A 1 1622 ? 113.264 153.883 184.861 1.00 1.00 1622 PRO A CA 1
ATOM 6646 C C . PRO A 1 1622 ? 113.587 153.517 183.422 1.00 1.00 1622 PRO A C 1
ATOM 6647 O O . PRO A 1 1622 ? 114.723 153.194 183.071 1.00 1.00 1622 PRO A O 1
ATOM 6649 N N . TYR A 1 1623 ? 112.560 153.566 182.590 1.00 1.00 1623 TYR A N 1
ATOM 6650 C CA . TYR A 1 1623 ? 112.632 153.269 181.175 1.00 1.00 1623 TYR A CA 1
ATOM 6651 C C . TYR A 1 1623 ? 113.064 154.448 180.291 1.00 1.00 1623 TYR A C 1
ATOM 6652 O O . TYR A 1 1623 ? 113.168 154.287 179.074 1.00 1.00 1623 TYR A O 1
ATOM 6654 N N . ASN A 1 1624 ? 113.254 155.639 180.855 1.00 1.00 1624 ASN A N 1
ATOM 6655 C CA . ASN A 1 1624 ? 113.590 156.799 180.045 1.00 1.00 1624 ASN A CA 1
ATOM 6656 C C . ASN A 1 1624 ? 114.388 157.843 180.821 1.00 1.00 1624 ASN A C 1
ATOM 6657 O O . ASN A 1 1624 ? 115.596 157.952 180.675 1.00 1.00 1624 ASN A O 1
ATOM 6659 N N . CYS A 1 1625 ? 113.711 158.645 181.638 1.00 1.00 1625 CYS A N 1
ATOM 6660 C CA . CYS A 1 1625 ? 114.329 159.791 182.328 1.00 1.00 1625 CYS A CA 1
ATOM 6661 C C . CYS A 1 1625 ? 115.496 159.382 183.216 1.00 1.00 1625 CYS A C 1
ATOM 6662 O O . CYS A 1 1625 ? 116.439 160.149 183.435 1.00 1.00 1625 CYS A O 1
ATOM 6664 N N . TRP A 1 1626 ? 115.387 158.179 183.756 1.00 1.00 1626 TRP A N 1
ATOM 6665 C CA . TRP A 1 1626 ? 116.338 157.562 184.650 1.00 1.00 1626 TRP A CA 1
ATOM 6666 C C . TRP A 1 1626 ? 116.896 156.295 184.011 1.00 1.00 1626 TRP A C 1
ATOM 6667 O O . TRP A 1 1626 ? 117.343 155.367 184.693 1.00 1.00 1626 TRP A O 1
ATOM 6669 N N . LEU A 1 1627 ? 116.845 156.243 182.696 1.00 30.00 1627 LEU A N 1
ATOM 6670 C CA . LEU A 1 1627 ? 117.402 155.153 181.930 1.00 30.00 1627 LEU A CA 1
ATOM 6671 C C . LEU A 1 1627 ? 118.734 155.615 181.444 1.00 30.00 1627 LEU A C 1
ATOM 6672 O O . LEU A 1 1627 ? 119.035 156.799 181.543 1.00 30.00 1627 LEU A O 1
ATOM 6674 N N . SER A 1 1628 ? 119.572 154.729 180.902 1.00 30.00 1628 SER A N 1
ATOM 6675 C CA . SER A 1 1628 ? 120.803 155.289 180.359 1.00 30.00 1628 SER A CA 1
ATOM 6676 C C . SER A 1 1628 ? 120.408 156.330 179.326 1.00 30.00 1628 SER A C 1
ATOM 6677 O O . SER A 1 1628 ? 120.923 157.441 179.335 1.00 30.00 1628 SER A O 1
ATOM 6679 N N . LYS A 1 1629 ? 119.402 155.999 178.514 1.00 1.00 1629 LYS A N 1
ATOM 6680 C CA . LYS A 1 1629 ? 118.809 156.950 177.598 1.00 1.00 1629 LYS A CA 1
ATOM 6681 C C . LYS A 1 1629 ? 119.813 157.784 176.837 1.00 1.00 1629 LYS A C 1
ATOM 6682 O O . LYS A 1 1629 ? 119.849 158.995 176.994 1.00 1.00 1629 LYS A O 1
ATOM 6684 N N . PHE A 1 1630 ? 120.594 157.191 175.950 1.00 1.00 1630 PHE A N 1
ATOM 6685 C CA . PHE A 1 1630 ? 121.572 158.004 175.228 1.00 1.00 1630 PHE A CA 1
ATOM 6686 C C . PHE A 1 1630 ? 120.898 159.155 174.519 1.00 1.00 1630 PHE A C 1
ATOM 6687 O O . PHE A 1 1630 ? 121.438 160.252 174.405 1.00 1.00 1630 PHE A O 1
ATOM 6689 N N . ALA A 1 1631 ? 119.686 158.918 174.054 1.00 1.00 1631 ALA A N 1
ATOM 6690 C CA . ALA A 1 1631 ? 118.899 159.911 173.355 1.00 1.00 1631 ALA A CA 1
ATOM 6691 C C . ALA A 1 1631 ? 118.629 161.135 174.223 1.00 1.00 1631 ALA A C 1
ATOM 6692 O O . ALA A 1 1631 ? 118.406 162.232 173.713 1.00 1.00 1631 ALA A O 1
ATOM 6694 N N . ARG A 1 1632 ? 118.596 160.944 175.535 1.00 1.00 1632 ARG A N 1
ATOM 6695 C CA . ARG A 1 1632 ? 118.302 161.989 176.492 1.00 1.00 1632 ARG A CA 1
ATOM 6696 C C . ARG A 1 1632 ? 119.554 162.749 176.847 1.00 1.00 1632 ARG A C 1
ATOM 6697 O O . ARG A 1 1632 ? 119.513 163.679 177.650 1.00 1.00 1632 ARG A O 1
ATOM 6699 N N . SER A 1 1633 ? 120.687 162.397 176.257 1.00 1.00 1633 SER A N 1
ATOM 6700 C CA . SER A 1 1633 ? 121.927 163.068 176.594 1.00 1.00 1633 SER A CA 1
ATOM 6701 C C . SER A 1 1633 ? 121.817 164.568 176.372 1.00 1.00 1633 SER A C 1
ATOM 6702 O O . SER A 1 1633 ? 122.426 165.352 177.093 1.00 1.00 1633 SER A O 1
ATOM 6704 N N . LEU A 1 1634 ? 121.055 164.987 175.362 1.00 1.00 1634 LEU A N 1
ATOM 6705 C CA . LEU A 1 1634 ? 120.877 166.404 175.082 1.00 1.00 1634 LEU A CA 1
ATOM 6706 C C . LEU A 1 1634 ? 119.763 167.018 175.930 1.00 1.00 1634 LEU A C 1
ATOM 6707 O O . LEU A 1 1634 ? 119.513 168.220 175.872 1.00 1.00 1634 LEU A O 1
ATOM 6709 N N . ILE A 1 1635 ? 119.045 166.183 176.650 1.00 1.00 1635 ILE A N 1
ATOM 6710 C CA . ILE A 1 1635 ? 117.949 166.613 177.476 1.00 1.00 1635 ILE A CA 1
ATOM 6711 C C . ILE A 1 1635 ? 118.569 166.997 178.788 1.00 1.00 1635 ILE A C 1
ATOM 6712 O O . ILE A 1 1635 ? 118.498 168.136 179.237 1.00 1.00 1635 ILE A O 1
ATOM 6714 N N . HIS A 1 1636 ? 119.256 166.030 179.343 1.00 1.00 1636 HIS A N 1
ATOM 6715 C CA . HIS A 1 1636 ? 120.035 166.144 180.553 1.00 1.00 1636 HIS A CA 1
ATOM 6716 C C . HIS A 1 1636 ? 119.348 166.922 181.645 1.00 1.00 1636 HIS A C 1
ATOM 6717 O O . HIS A 1 1636 ? 118.145 166.779 181.894 1.00 1.00 1636 HIS A O 1
ATOM 6719 N N . GLN A 1 1637 ? 120.086 167.853 182.231 1.00 1.00 1637 GLN A N 1
ATOM 6720 C CA . GLN A 1 1637 ? 119.551 168.676 183.278 1.00 1.00 1637 GLN A CA 1
ATOM 6721 C C . GLN A 1 1637 ? 118.523 169.636 182.748 1.00 1.00 1637 GLN A C 1
ATOM 6722 O O . GLN A 1 1637 ? 117.783 170.250 183.516 1.00 1.00 1637 GLN A O 1
ATOM 6724 N N . ILE A 1 1638 ? 118.504 169.836 181.445 1.00 1.00 1638 ILE A N 1
ATOM 6725 C CA . ILE A 1 1638 ? 117.587 170.776 180.868 1.00 1.00 1638 ILE A CA 1
ATOM 6726 C C . ILE A 1 1638 ? 116.242 170.134 180.631 1.00 1.00 1638 ILE A C 1
ATOM 6727 O O . ILE A 1 1638 ? 115.302 170.817 180.225 1.00 1.00 1638 ILE A O 1
ATOM 6729 N N . SER A 1 1639 ? 116.136 168.820 180.829 1.00 1.00 1639 SER A N 1
ATOM 6730 C CA . SER A 1 1639 ? 114.882 168.167 180.540 1.00 1.00 1639 SER A CA 1
ATOM 6731 C C . SER A 1 1639 ? 114.777 166.755 181.095 1.00 1.00 1639 SER A C 1
ATOM 6732 O O . SER A 1 1639 ? 113.682 166.359 181.495 1.00 1.00 1639 SER A O 1
ATOM 6734 N N . PHE A 1 1640 ? 115.839 165.947 181.061 1.00 1.00 1640 PHE A N 1
ATOM 6735 C CA . PHE A 1 1640 ? 115.697 164.576 181.544 1.00 1.00 1640 PHE A CA 1
ATOM 6736 C C . PHE A 1 1640 ? 115.371 164.615 183.016 1.00 1.00 1640 PHE A C 1
ATOM 6737 O O . PHE A 1 1640 ? 114.558 163.835 183.526 1.00 1.00 1640 PHE A O 1
ATOM 6739 N N . ASN A 1 1641 ? 116.002 165.562 183.694 1.00 1.00 1641 ASN A N 1
ATOM 6740 C CA . ASN A 1 1641 ? 115.786 165.746 185.105 1.00 1.00 1641 ASN A CA 1
ATOM 6741 C C . ASN A 1 1641 ? 114.346 166.138 185.391 1.00 1.00 1641 ASN A C 1
ATOM 6742 O O . ASN A 1 1641 ? 113.759 165.701 186.383 1.00 1.00 1641 ASN A O 1
ATOM 6744 N N . ILE A 1 1642 ? 113.771 166.969 184.524 1.00 1.00 1642 ILE A N 1
ATOM 6745 C CA . ILE A 1 1642 ? 112.406 167.410 184.722 1.00 1.00 1642 ILE A CA 1
ATOM 6746 C C . ILE A 1 1642 ? 111.472 166.246 184.552 1.00 1.00 1642 ILE A C 1
ATOM 6747 O O . ILE A 1 1642 ? 110.486 166.111 185.278 1.00 1.00 1642 ILE A O 1
ATOM 6749 N N . PRO A 1 1643 ? 111.773 165.397 183.578 1.00 1.00 1643 PRO A N 1
ATOM 6750 C CA . PRO A 1 1643 ? 110.930 164.255 183.341 1.00 1.00 1643 PRO A CA 1
ATOM 6751 C C . PRO A 1 1643 ? 110.942 163.345 184.545 1.00 1.00 1643 PRO A C 1
ATOM 6752 O O . PRO A 1 1643 ? 109.898 162.821 184.947 1.00 1.00 1643 PRO A O 1
ATOM 6754 N N . PRO A 1 1644 ? 112.114 163.175 185.151 1.00 1.00 1644 PRO A N 1
ATOM 6755 C CA . PRO A 1 1644 ? 112.187 162.340 186.326 1.00 1.00 1644 PRO A CA 1
ATOM 6756 C C . PRO A 1 1644 ? 111.392 162.954 187.465 1.00 1.00 1644 PRO A C 1
ATOM 6757 O O . PRO A 1 1644 ? 110.704 162.245 188.209 1.00 1.00 1644 PRO A O 1
ATOM 6759 N N . ILE A 1 1645 ? 111.467 164.277 187.606 1.00 1.00 1645 ILE A N 1
ATOM 6760 C CA . ILE A 1 1645 ? 110.730 164.938 188.662 1.00 1.00 1645 ILE A CA 1
ATOM 6761 C C . ILE A 1 1645 ? 109.242 164.783 188.459 1.00 1.00 1645 ILE A C 1
ATOM 6762 O O . ILE A 1 1645 ? 108.488 164.596 189.420 1.00 1.00 1645 ILE A O 1
ATOM 6764 N N . VAL A 1 1646 ? 108.811 164.865 187.206 1.00 1.00 1646 VAL A N 1
ATOM 6765 C CA . VAL A 1 1646 ? 107.413 164.731 186.912 1.00 1.00 1646 VAL A CA 1
ATOM 6766 C C . VAL A 1 1646 ? 106.942 163.359 187.297 1.00 1.00 1646 VAL A C 1
ATOM 6767 O O . VAL A 1 1646 ? 105.841 163.210 187.824 1.00 1.00 1646 VAL A O 1
ATOM 6769 N N . CYS A 1 1647 ? 107.768 162.349 187.038 1.00 1.00 1647 CYS A N 1
ATOM 6770 C CA . CYS A 1 1647 ? 107.388 161.000 187.395 1.00 1.00 1647 CYS A CA 1
ATOM 6771 C C . CYS A 1 1647 ? 107.279 160.888 188.893 1.00 1.00 1647 CYS A C 1
ATOM 6772 O O . CYS A 1 1647 ? 106.324 160.334 189.442 1.00 1.00 1647 CYS A O 1
ATOM 6774 N N . LEU A 1 1648 ? 108.193 161.518 189.604 1.00 1.00 1648 LEU A N 1
ATOM 6775 C CA . LEU A 1 1648 ? 108.072 161.416 191.028 1.00 1.00 1648 LEU A CA 1
ATOM 6776 C C . LEU A 1 1648 ? 106.755 162.016 191.479 1.00 1.00 1648 LEU A C 1
ATOM 6777 O O . LEU A 1 1648 ? 106.039 161.422 192.293 1.00 1.00 1648 LEU A O 1
ATOM 6779 N N . TYR A 1 1649 ? 106.382 163.147 190.886 1.00 1.00 1649 TYR A N 1
ATOM 6780 C CA . TYR A 1 1649 ? 105.143 163.782 191.256 1.00 1.00 1649 TYR A CA 1
ATOM 6781 C C . TYR A 1 1649 ? 103.961 162.906 190.932 1.00 1.00 1649 TYR A C 1
ATOM 6782 O O . TYR A 1 1649 ? 103.015 162.829 191.715 1.00 1.00 1649 TYR A O 1
ATOM 6784 N N . PRO A 1 1650 ? 104.021 162.237 189.789 1.00 1.00 1650 PRO A N 1
ATOM 6785 C CA . PRO A 1 1650 ? 102.954 161.374 189.328 1.00 1.00 1650 PRO A CA 1
ATOM 6786 C C . PRO A 1 1650 ? 102.699 160.235 190.250 1.00 1.00 1650 PRO A C 1
ATOM 6787 O O . PRO A 1 1650 ? 101.567 159.768 190.390 1.00 1.00 1650 PRO A O 1
ATOM 6789 N N . LEU A 1 1651 ? 103.759 159.712 190.823 1.00 1.00 1651 LEU A N 1
ATOM 6790 C CA . LEU A 1 1651 ? 103.598 158.614 191.725 1.00 1.00 1651 LEU A CA 1
ATOM 6791 C C . LEU A 1 1651 ? 103.081 159.119 193.054 1.00 1.00 1651 LEU A C 1
ATOM 6792 O O . LEU A 1 1651 ? 102.194 158.527 193.667 1.00 1.00 1651 LEU A O 1
ATOM 6794 N N . CYS A 1 1652 ? 103.588 160.272 193.488 1.00 1.00 1652 CYS A N 1
ATOM 6795 C CA . CYS A 1 1652 ? 103.185 160.849 194.757 1.00 1.00 1652 CYS A CA 1
ATOM 6796 C C . CYS A 1 1652 ? 101.719 161.163 194.737 1.00 1.00 1652 CYS A C 1
ATOM 6797 O O . CYS A 1 1652 ? 101.001 160.940 195.718 1.00 1.00 1652 CYS A O 1
ATOM 6799 N N . LYS A 1 1653 ? 101.259 161.569 193.558 1.00 1.00 1653 LYS A N 1
ATOM 6800 C CA . LYS A 1 1653 ? 99.909 161.997 193.282 1.00 1.00 1653 LYS A CA 1
ATOM 6801 C C . LYS A 1 1653 ? 98.894 160.956 193.676 1.00 1.00 1653 LYS A C 1
ATOM 6802 O O . LYS A 1 1653 ? 97.773 161.297 194.047 1.00 1.00 1653 LYS A O 1
ATOM 6804 N N . GLY A 1 1654 ? 99.269 159.685 193.669 1.00 1.00 1654 GLY A N 1
ATOM 6805 C CA . GLY A 1 1654 ? 98.326 158.625 193.953 1.00 1.00 1654 GLY A CA 1
ATOM 6806 C C . GLY A 1 1654 ? 97.641 158.808 195.297 1.00 1.00 1654 GLY A C 1
ATOM 6807 O O . GLY A 1 1654 ? 96.497 158.389 195.466 1.00 1.00 1654 GLY A O 1
ATOM 6808 N N . SER A 1 1655 ? 98.333 159.369 196.278 1.00 30.00 1655 SER A N 1
ATOM 6809 C CA . SER A 1 1655 ? 97.722 159.577 197.576 1.00 30.00 1655 SER A CA 1
ATOM 6810 C C . SER A 1 1655 ? 98.077 160.961 198.053 1.00 30.00 1655 SER A C 1
ATOM 6811 O O . SER A 1 1655 ? 98.236 161.198 199.252 1.00 30.00 1655 SER A O 1
ATOM 6813 N N . THR A 1 1656 ? 98.251 161.859 197.101 1.00 30.00 1656 THR A N 1
ATOM 6814 C CA . THR A 1 1656 ? 98.657 163.216 197.396 1.00 30.00 1656 THR A CA 1
ATOM 6815 C C . THR A 1 1656 ? 97.530 164.071 197.853 1.00 30.00 1656 THR A C 1
ATOM 6816 O O . THR A 1 1656 ? 96.356 163.811 197.593 1.00 30.00 1656 THR A O 1
ATOM 6818 N N . ALA A 1 1657 ? 97.925 165.132 198.508 1.00 1.00 1657 ALA A N 1
ATOM 6819 C CA . ALA A 1 1657 ? 97.029 166.148 198.952 1.00 1.00 1657 ALA A CA 1
ATOM 6820 C C . ALA A 1 1657 ? 96.472 166.919 197.774 1.00 1.00 1657 ALA A C 1
ATOM 6821 O O . ALA A 1 1657 ? 97.068 166.982 196.682 1.00 1.00 1657 ALA A O 1
ATOM 6823 N N . PHE A 1 1658 ? 95.310 167.495 198.024 1.00 1.00 1658 PHE A N 1
ATOM 6824 C CA . PHE A 1 1658 ? 94.652 168.362 197.090 1.00 1.00 1658 PHE A CA 1
ATOM 6825 C C . PHE A 1 1658 ? 95.568 169.513 196.855 1.00 1.00 1658 PHE A C 1
ATOM 6826 O O . PHE A 1 1658 ? 96.341 169.873 197.737 1.00 1.00 1658 PHE A O 1
ATOM 6828 N N . CYS A 1 1659 ? 95.543 170.058 195.650 1.00 1.00 1659 CYS A N 1
ATOM 6829 C CA . CYS A 1 1659 ? 96.361 171.200 195.238 1.00 1.00 1659 CYS A CA 1
ATOM 6830 C C . CYS A 1 1659 ? 97.807 170.807 194.983 1.00 1.00 1659 CYS A C 1
ATOM 6831 O O . CYS A 1 1659 ? 98.368 171.161 193.946 1.00 1.00 1659 CYS A O 1
ATOM 6833 N N . GLU A 1 1660 ? 98.407 170.085 195.914 1.00 1.00 1660 GLU A N 1
ATOM 6834 C CA . GLU A 1 1660 ? 99.795 169.708 195.813 1.00 1.00 1660 GLU A CA 1
ATOM 6835 C C . GLU A 1 1660 ? 100.082 168.895 194.577 1.00 1.00 1660 GLU A C 1
ATOM 6836 O O . GLU A 1 1660 ? 101.077 169.138 193.885 1.00 1.00 1660 GLU A O 1
ATOM 6838 N N . LEU A 1 1661 ? 99.191 167.963 194.243 1.00 1.00 1661 LEU A N 1
ATOM 6839 C CA . LEU A 1 1661 ? 99.459 167.166 193.056 1.00 1.00 1661 LEU A CA 1
ATOM 6840 C C . LEU A 1 1661 ? 99.487 168.038 191.811 1.00 1.00 1661 LEU A C 1
ATOM 6841 O O . LEU A 1 1661 ? 100.289 167.832 190.887 1.00 1.00 1661 LEU A O 1
ATOM 6843 N N . VAL A 1 1662 ? 98.583 168.997 191.783 1.00 1.00 1662 VAL A N 1
ATOM 6844 C CA . VAL A 1 1662 ? 98.460 169.861 190.645 1.00 1.00 1662 VAL A CA 1
ATOM 6845 C C . VAL A 1 1662 ? 99.614 170.815 190.534 1.00 1.00 1662 VAL A C 1
ATOM 6846 O O . VAL A 1 1662 ? 100.125 171.070 189.439 1.00 1.00 1662 VAL A O 1
ATOM 6848 N N . LEU A 1 1663 ? 100.039 171.337 191.669 1.00 1.00 1663 LEU A N 1
ATOM 6849 C CA . LEU A 1 1663 ? 101.105 172.296 191.678 1.00 1.00 1663 LEU A CA 1
ATOM 6850 C C . LEU A 1 1663 ? 102.377 171.707 191.145 1.00 1.00 1663 LEU A C 1
ATOM 6851 O O . LEU A 1 1663 ? 103.107 172.340 190.369 1.00 1.00 1663 LEU A O 1
ATOM 6853 N N . THR A 1 1664 ? 102.640 170.473 191.542 1.00 1.00 1664 THR A N 1
ATOM 6854 C CA . THR A 1 1664 ? 103.848 169.843 191.103 1.00 1.00 1664 THR A CA 1
ATOM 6855 C C . THR A 1 1664 ? 103.846 169.652 189.606 1.00 1.00 1664 THR A C 1
ATOM 6856 O O . THR A 1 1664 ? 104.863 169.865 188.946 1.00 1.00 1664 THR A O 1
ATOM 6858 N N . ASP A 1 1665 ? 102.705 169.257 189.044 1.00 1.00 1665 ASP A N 1
ATOM 6859 C CA . ASP A 1 1665 ? 102.675 169.066 187.613 1.00 1.00 1665 ASP A CA 1
ATOM 6860 C C . ASP A 1 1665 ? 102.832 170.381 186.879 1.00 1.00 1665 ASP A C 1
ATOM 6861 O O . ASP A 1 1665 ? 103.535 170.471 185.875 1.00 1.00 1665 ASP A O 1
ATOM 6863 N N . LEU A 1 1666 ? 102.209 171.425 187.399 1.00 1.00 1666 LEU A N 1
ATOM 6864 C CA . LEU A 1 1666 ? 102.231 172.714 186.740 1.00 1.00 1666 LEU A CA 1
ATOM 6865 C C . LEU A 1 1666 ? 103.617 173.266 186.586 1.00 1.00 1666 LEU A C 1
ATOM 6866 O O . LEU A 1 1666 ? 103.957 173.838 185.553 1.00 1.00 1666 LEU A O 1
ATOM 6868 N N . PHE A 1 1667 ? 104.446 173.052 187.579 1.00 1.00 1667 PHE A N 1
ATOM 6869 C CA . PHE A 1 1667 ? 105.801 173.553 187.546 1.00 1.00 1667 PHE A CA 1
ATOM 6870 C C . PHE A 1 1667 ? 106.744 172.624 186.819 1.00 1.00 1667 PHE A C 1
ATOM 6871 O O . PHE A 1 1667 ? 107.920 172.916 186.677 1.00 1.00 1667 PHE A O 1
ATOM 6873 N N . PHE A 1 1668 ? 106.271 171.491 186.342 1.00 1.00 1668 PHE A N 1
ATOM 6874 C CA . PHE A 1 1668 ? 107.181 170.531 185.755 1.00 1.00 1668 PHE A CA 1
ATOM 6875 C C . PHE A 1 1668 ? 107.958 171.101 184.587 1.00 1.00 1668 PHE A C 1
ATOM 6876 O O . PHE A 1 1668 ? 109.127 170.766 184.390 1.00 1.00 1668 PHE A O 1
ATOM 6878 N N . LEU A 1 1669 ? 107.325 171.972 183.818 1.00 1.00 1669 LEU A N 1
ATOM 6879 C CA . LEU A 1 1669 ? 107.933 172.571 182.643 1.00 1.00 1669 LEU A CA 1
ATOM 6880 C C . LEU A 1 1669 ? 108.739 173.820 182.975 1.00 1.00 1669 LEU A C 1
ATOM 6881 O O . LEU A 1 1669 ? 109.249 174.487 182.074 1.00 1.00 1669 LEU A O 1
ATOM 6883 N N . SER A 1 1670 ? 108.772 174.186 184.242 1.00 1.00 1670 SER A N 1
ATOM 6884 C CA . SER A 1 1670 ? 109.461 175.362 184.713 1.00 1.00 1670 SER A CA 1
ATOM 6885 C C . SER A 1 1670 ? 110.939 175.064 184.698 1.00 1.00 1670 SER A C 1
ATOM 6886 O O . SER A 1 1670 ? 111.346 173.929 184.468 1.00 1.00 1670 SER A O 1
ATOM 6888 N N . THR A 1 1671 ? 111.769 176.073 184.837 1.00 30.00 1671 THR A N 1
ATOM 6889 C CA . THR A 1 1671 ? 113.184 175.800 184.858 1.00 30.00 1671 THR A CA 1
ATOM 6890 C C . THR A 1 1671 ? 113.756 175.861 186.248 1.00 30.00 1671 THR A C 1
ATOM 6891 O O . THR A 1 1671 ? 113.218 176.534 187.127 1.00 30.00 1671 THR A O 1
ATOM 6895 N N . THR A 1 1672 ? 114.901 175.216 186.405 1.00 30.00 1672 THR A N 1
ATOM 6896 C CA . THR A 1 1672 ? 115.692 175.252 187.626 1.00 30.00 1672 THR A CA 1
ATOM 6897 C C . THR A 1 1672 ? 114.877 175.285 188.901 1.00 30.00 1672 THR A C 1
ATOM 6898 O O . THR A 1 1672 ? 115.052 176.188 189.722 1.00 30.00 1672 THR A O 1
ATOM 6902 N N . TYR A 1 1673 ? 114.002 174.317 189.086 1.00 1.00 1673 TYR A N 1
ATOM 6903 C CA . TYR A 1 1673 ? 113.210 174.251 190.298 1.00 1.00 1673 TYR A CA 1
ATOM 6904 C C . TYR A 1 1673 ? 113.665 173.062 191.097 1.00 1.00 1673 TYR A C 1
ATOM 6905 O O . TYR A 1 1673 ? 113.000 172.599 192.024 1.00 1.00 1673 TYR A O 1
ATOM 6914 N N . ASP A 1 1674 ? 114.847 172.610 190.766 1.00 1.00 1674 ASP A N 1
ATOM 6915 C CA . ASP A 1 1674 ? 115.496 171.436 191.278 1.00 1.00 1674 ASP A CA 1
ATOM 6916 C C . ASP A 1 1674 ? 115.260 171.031 192.739 1.00 1.00 1674 ASP A C 1
ATOM 6917 O O . ASP A 1 1674 ? 114.898 169.871 192.945 1.00 1.00 1674 ASP A O 1
ATOM 6922 N N . PRO A 1 1675 ? 115.383 171.903 193.782 1.00 1.00 1675 PRO A N 1
ATOM 6923 C CA . PRO A 1 1675 ? 115.288 171.523 195.188 1.00 1.00 1675 PRO A CA 1
ATOM 6924 C C . PRO A 1 1675 ? 113.979 170.859 195.544 1.00 1.00 1675 PRO A C 1
ATOM 6925 O O . PRO A 1 1675 ? 113.892 170.088 196.511 1.00 1.00 1675 PRO A O 1
ATOM 6929 N N . LYS A 1 1676 ? 112.968 171.115 194.735 1.00 1.00 1676 LYS A N 1
ATOM 6930 C CA . LYS A 1 1676 ? 111.667 170.579 194.989 1.00 1.00 1676 LYS A CA 1
ATOM 6931 C C . LYS A 1 1676 ? 111.718 169.073 194.962 1.00 1.00 1676 LYS A C 1
ATOM 6932 O O . LYS A 1 1676 ? 110.979 168.420 195.698 1.00 1.00 1676 LYS A O 1
ATOM 6938 N N . SER A 1 1677 ? 112.599 168.525 194.125 1.00 1.00 1677 SER A N 1
ATOM 6939 C CA . SER A 1 1677 ? 112.727 167.101 193.955 1.00 1.00 1677 SER A CA 1
ATOM 6940 C C . SER A 1 1677 ? 113.310 166.414 195.156 1.00 1.00 1677 SER A C 1
ATOM 6941 O O . SER A 1 1677 ? 113.048 165.232 195.386 1.00 1.00 1677 SER A O 1
ATOM 6944 N N . CYS A 1 1678 ? 114.068 167.121 195.980 1.00 1.00 1678 CYS A N 1
ATOM 6945 C CA . CYS A 1 1678 ? 114.623 166.429 197.103 1.00 1.00 1678 CYS A CA 1
ATOM 6946 C C . CYS A 1 1678 ? 113.501 166.145 198.044 1.00 1.00 1678 CYS A C 1
ATOM 6947 O O . CYS A 1 1678 ? 113.354 165.034 198.563 1.00 1.00 1678 CYS A O 1
ATOM 6950 N N . LEU A 1 1679 ? 112.673 167.162 198.224 1.00 1.00 1679 LEU A N 1
ATOM 6951 C CA . LEU A 1 1679 ? 111.553 167.049 199.125 1.00 1.00 1679 LEU A CA 1
ATOM 6952 C C . LEU A 1 1679 ? 110.559 166.047 198.594 1.00 1.00 1679 LEU A C 1
ATOM 6953 O O . LEU A 1 1679 ? 110.078 165.185 199.336 1.00 1.00 1679 LEU A O 1
ATOM 6958 N N . ASN A 1 1680 ? 110.241 166.149 197.311 1.00 1.00 1680 ASN A N 1
ATOM 6959 C CA . ASN A 1 1680 ? 109.233 165.286 196.754 1.00 1.00 1680 ASN A CA 1
ATOM 6960 C C . ASN A 1 1680 ? 109.646 163.852 196.809 1.00 1.00 1680 ASN A C 1
ATOM 6961 O O . ASN A 1 1680 ? 108.821 162.968 197.067 1.00 1.00 1680 ASN A O 1
ATOM 6966 N N . TRP A 1 1681 ? 110.914 163.593 196.567 1.00 1.00 1681 TRP A N 1
ATOM 6967 C CA . TRP A 1 1681 ? 111.355 162.245 196.611 1.00 1.00 1681 TRP A CA 1
ATOM 6968 C C . TRP A 1 1681 ? 111.214 161.713 198.020 1.00 1.00 1681 TRP A C 1
ATOM 6969 O O . TRP A 1 1681 ? 110.593 160.676 198.251 1.00 1.00 1681 TRP A O 1
ATOM 6980 N N . SER A 1 1682 ? 111.646 162.497 198.991 1.00 1.00 1682 SER A N 1
ATOM 6981 C CA . SER A 1 1682 ? 111.580 162.038 200.354 1.00 1.00 1682 SER A CA 1
ATOM 6982 C C . SER A 1 1682 ? 110.150 161.699 200.723 1.00 1.00 1682 SER A C 1
ATOM 6983 O O . SER A 1 1682 ? 109.881 160.696 201.382 1.00 1.00 1682 SER A O 1
ATOM 6986 N N . ASN A 1 1683 ? 109.205 162.523 200.321 1.00 30.00 1683 ASN A N 1
ATOM 6987 C CA . ASN A 1 1683 ? 107.853 162.192 200.682 1.00 30.00 1683 ASN A CA 1
ATOM 6988 C C . ASN A 1 1683 ? 107.291 161.010 199.930 1.00 30.00 1683 ASN A C 1
ATOM 6989 O O . ASN A 1 1683 ? 106.574 160.208 200.518 1.00 30.00 1683 ASN A O 1
ATOM 6994 N N . ARG A 1 1684 ? 107.619 160.828 198.646 1.00 30.00 1684 ARG A N 1
ATOM 6995 C CA . ARG A 1 1684 ? 107.010 159.688 197.969 1.00 30.00 1684 ARG A CA 1
ATOM 6996 C C . ARG A 1 1684 ? 107.536 158.394 198.526 1.00 30.00 1684 ARG A C 1
ATOM 6997 O O . ARG A 1 1684 ? 106.826 157.386 198.527 1.00 30.00 1684 ARG A O 1
ATOM 7005 N N . ILE A 1 1685 ? 108.720 158.423 199.124 1.00 30.00 1685 ILE A N 1
ATOM 7006 C CA . ILE A 1 1685 ? 109.248 157.190 199.644 1.00 30.00 1685 ILE A CA 1
ATOM 7007 C C . ILE A 1 1685 ? 108.695 156.844 201.000 1.00 30.00 1685 ILE A C 1
ATOM 7008 O O . ILE A 1 1685 ? 109.198 155.934 201.652 1.00 30.00 1685 ILE A O 1
ATOM 7013 N N . PHE A 1 1686 ? 107.627 157.516 201.417 1.00 30.00 1686 PHE A N 1
ATOM 7014 C CA . PHE A 1 1686 ? 106.926 157.095 202.608 1.00 30.00 1686 PHE A CA 1
ATOM 7015 C C . PHE A 1 1686 ? 106.408 155.666 202.357 1.00 30.00 1686 PHE A C 1
ATOM 7016 O O . PHE A 1 1686 ? 106.135 154.924 203.305 1.00 30.00 1686 PHE A O 1
ATOM 7024 N N . THR A 1 1687 ? 106.210 155.314 201.077 1.00 30.00 1687 THR A N 1
ATOM 7025 C CA . THR A 1 1687 ? 105.695 154.027 200.664 1.00 30.00 1687 THR A CA 1
ATOM 7026 C C . THR A 1 1687 ? 106.619 152.874 200.958 1.00 30.00 1687 THR A C 1
ATOM 7027 O O . THR A 1 1687 ? 107.844 152.979 200.901 1.00 30.00 1687 THR A O 1
ATOM 7031 N N . GLN A 1 1688 ? 106.011 151.735 201.200 1.00 30.00 1688 GLN A N 1
ATOM 7032 C CA . GLN A 1 1688 ? 106.697 150.491 201.479 1.00 30.00 1688 GLN A CA 1
ATOM 7033 C C . GLN A 1 1688 ? 107.303 149.854 200.237 1.00 30.00 1688 GLN A C 1
ATOM 7034 O O . GLN A 1 1688 ? 108.025 148.862 200.334 1.00 30.00 1688 GLN A O 1
ATOM 7040 N N . ILE A 1 1689 ? 106.979 150.370 199.078 1.00 30.00 1689 ILE A N 1
ATOM 7041 C CA . ILE A 1 1689 ? 107.433 149.769 197.849 1.00 30.00 1689 ILE A CA 1
ATOM 7042 C C . ILE A 1 1689 ? 108.931 149.840 197.618 1.00 30.00 1689 ILE A C 1
ATOM 7043 O O . ILE A 1 1689 ? 109.509 148.884 197.121 1.00 30.00 1689 ILE A O 1
ATOM 7048 N N . ALA A 1 1690 ? 109.565 150.985 197.885 1.00 1.00 1690 ALA A N 1
ATOM 7049 C CA . ALA A 1 1690 ? 111.011 151.079 197.676 1.00 1.00 1690 ALA A CA 1
ATOM 7050 C C . ALA A 1 1690 ? 111.449 150.609 196.295 1.00 1.00 1690 ALA A C 1
ATOM 7051 O O . ALA A 1 1690 ? 112.266 149.697 196.182 1.00 1.00 1690 ALA A O 1
ATOM 7053 N N . MET A 1 1691 ? 110.890 151.182 195.235 1.00 1.00 1691 MET A N 1
ATOM 7054 C CA . MET A 1 1691 ? 111.246 150.702 193.904 1.00 1.00 1691 MET A CA 1
ATOM 7055 C C . MET A 1 1691 ? 112.746 150.806 193.709 1.00 1.00 1691 MET A C 1
ATOM 7056 O O . MET A 1 1691 ? 113.406 149.868 193.245 1.00 1.00 1691 MET A O 1
ATOM 7061 N N . LEU A 1 1692 ? 113.281 151.972 194.080 1.00 1.00 1692 LEU A N 1
ATOM 7062 C CA . LEU A 1 1692 ? 114.696 152.333 194.025 1.00 1.00 1692 LEU A CA 1
ATOM 7063 C C . LEU A 1 1692 ? 115.258 152.338 192.611 1.00 1.00 1692 LEU A C 1
ATOM 7064 O O . LEU A 1 1692 ? 115.632 153.385 192.072 1.00 1.00 1692 LEU A O 1
ATOM 7069 N N . LEU A 1 1693 ? 115.350 151.155 192.032 1.00 1.00 1693 LEU A N 1
ATOM 7070 C CA . LEU A 1 1693 ? 115.747 150.858 190.660 1.00 1.00 1693 LEU A CA 1
ATOM 7071 C C . LEU A 1 1693 ? 117.033 151.485 190.178 1.00 1.00 1693 LEU A C 1
ATOM 7072 O O . LEU A 1 1693 ? 118.010 150.807 189.916 1.00 1.00 1693 LEU A O 1
ATOM 7077 N N . HIS A 1 1694 ? 117.032 152.813 190.046 1.00 1.00 1694 HIS A N 1
ATOM 7078 C CA . HIS A 1 1694 ? 118.168 153.541 189.494 1.00 1.00 1694 HIS A CA 1
ATOM 7079 C C . HIS A 1 1694 ? 119.285 153.425 190.486 1.00 1.00 1694 HIS A C 1
ATOM 7080 O O . HIS A 1 1694 ? 120.452 153.257 190.155 1.00 1.00 1694 HIS A O 1
ATOM 7087 N N . VAL A 1 1695 ? 118.882 153.359 191.723 1.00 1.00 1695 VAL A N 1
ATOM 7088 C CA . VAL A 1 1695 ? 119.773 153.244 192.839 1.00 1.00 1695 VAL A CA 1
ATOM 7089 C C . VAL A 1 1695 ? 120.615 152.004 192.708 1.00 1.00 1695 VAL A C 1
ATOM 7090 O O . VAL A 1 1695 ? 121.755 151.977 193.157 1.00 1.00 1695 VAL A O 1
ATOM 7094 N N . LYS A 1 1696 ? 120.026 150.941 192.183 1.00 1.00 1696 LYS A N 1
ATOM 7095 C CA . LYS A 1 1696 ? 120.639 149.644 192.112 1.00 1.00 1696 LYS A CA 1
ATOM 7096 C C . LYS A 1 1696 ? 121.579 149.499 190.919 1.00 1.00 1696 LYS A C 1
ATOM 7097 O O . LYS A 1 1696 ? 122.231 148.466 190.773 1.00 1.00 1696 LYS A O 1
ATOM 7103 N N . ASP A 1 1697 ? 121.577 150.479 190.024 1.00 1.00 1697 ASP A N 1
ATOM 7104 C CA . ASP A 1 1697 ? 122.385 150.439 188.824 1.00 1.00 1697 ASP A CA 1
ATOM 7105 C C . ASP A 1 1697 ? 122.658 151.875 188.387 1.00 1.00 1697 ASP A C 1
ATOM 7106 O O . ASP A 1 1697 ? 122.474 152.222 187.220 1.00 1.00 1697 ASP A O 1
ATOM 7111 N N . SER A 1 1698 ? 123.093 152.721 189.311 1.00 1.00 1698 SER A N 1
ATOM 7112 C CA . SER A 1 1698 ? 123.286 154.141 189.045 1.00 1.00 1698 SER A CA 1
ATOM 7113 C C . SER A 1 1698 ? 124.581 154.479 188.330 1.00 1.00 1698 SER A C 1
ATOM 7114 O O . SER A 1 1698 ? 124.837 155.637 188.006 1.00 1.00 1698 SER A O 1
ATOM 7117 N N . GLU A 1 1699 ? 125.435 153.494 188.173 1.00 30.00 1699 GLU A N 1
ATOM 7118 C CA . GLU A 1 1699 ? 126.754 153.652 187.595 1.00 30.00 1699 GLU A CA 1
ATOM 7119 C C . GLU A 1 1699 ? 126.896 153.883 186.092 1.00 30.00 1699 GLU A C 1
ATOM 7120 O O . GLU A 1 1699 ? 127.952 154.349 185.640 1.00 30.00 1699 GLU A O 1
ATOM 7126 N N . ILE A 1 1700 ? 125.901 153.571 185.292 1.00 30.00 1700 ILE A N 1
ATOM 7127 C CA . ILE A 1 1700 ? 126.165 153.716 183.887 1.00 30.00 1700 ILE A CA 1
ATOM 7128 C C . ILE A 1 1700 ? 125.858 155.099 183.443 1.00 30.00 1700 ILE A C 1
ATOM 7129 O O . ILE A 1 1700 ? 124.722 155.422 183.100 1.00 30.00 1700 ILE A O 1
ATOM 7134 N N . LYS A 1 1701 ? 126.894 155.911 183.457 1.00 30.00 1701 LYS A N 1
ATOM 7135 C CA . LYS A 1 1701 ? 126.764 157.321 183.183 1.00 30.00 1701 LYS A CA 1
ATOM 7136 C C . LYS A 1 1701 ? 127.759 157.824 182.176 1.00 30.00 1701 LYS A C 1
ATOM 7137 O O . LYS A 1 1701 ? 128.713 158.522 182.512 1.00 30.00 1701 LYS A O 1
ATOM 7143 N N . LEU A 1 1702 ? 127.542 157.443 180.934 1.00 30.00 1702 LEU A N 1
ATOM 7144 C CA . LEU A 1 1702 ? 128.422 157.819 179.851 1.00 30.00 1702 LEU A CA 1
ATOM 7145 C C . LEU A 1 1702 ? 127.733 158.711 178.842 1.00 30.00 1702 LEU A C 1
ATOM 7146 O O . LEU A 1 1702 ? 128.210 158.844 177.718 1.00 30.00 1702 LEU A O 1
ATOM 7151 N N . LYS A 1 1703 ? 126.584 159.277 179.200 1.00 30.00 1703 LYS A N 1
ATOM 7152 C CA . LYS A 1 1703 ? 125.835 160.041 178.207 1.00 30.00 1703 LYS A CA 1
ATOM 7153 C C . LYS A 1 1703 ? 125.830 161.557 178.449 1.00 30.00 1703 LYS A C 1
ATOM 7154 O O . LYS A 1 1703 ? 125.937 162.340 177.505 1.00 30.00 1703 LYS A O 1
ATOM 7160 N N . MET A 1 1704 ? 125.736 161.971 179.707 1.00 1.00 1704 MET A N 1
ATOM 7161 C CA . MET A 1 1704 ? 125.718 163.383 180.080 1.00 1.00 1704 MET A CA 1
ATOM 7162 C C . MET A 1 1704 ? 126.192 163.497 181.520 1.00 1.00 1704 MET A C 1
ATOM 7163 O O . MET A 1 1704 ? 126.120 162.524 182.266 1.00 1.00 1704 MET A O 1
ATOM 7168 N N . LEU A 1 1705 ? 126.646 164.674 181.917 1.00 1.00 1705 LEU A N 1
ATOM 7169 C CA . LEU A 1 1705 ? 127.103 164.898 183.284 1.00 1.00 1705 LEU A CA 1
ATOM 7170 C C . LEU A 1 1705 ? 126.100 165.212 184.381 1.00 1.00 1705 LEU A C 1
ATOM 7171 O O . LEU A 1 1705 ? 126.173 164.669 185.481 1.00 1.00 1705 LEU A O 1
ATOM 7176 N N . PHE A 1 1706 ? 125.170 166.085 184.135 1.00 1.00 1706 PHE A N 1
ATOM 7177 C CA . PHE A 1 1706 ? 124.437 166.550 185.284 1.00 1.00 1706 PHE A CA 1
ATOM 7178 C C . PHE A 1 1706 ? 123.488 165.615 185.930 1.00 1.00 1706 PHE A C 1
ATOM 7179 O O . PHE A 1 1706 ? 123.237 165.757 187.125 1.00 1.00 1706 PHE A O 1
ATOM 7187 N N . ASN A 1 1707 ? 122.995 164.620 185.228 1.00 1.00 1707 ASN A N 1
ATOM 7188 C CA . ASN A 1 1707 ? 122.125 163.712 185.932 1.00 1.00 1707 ASN A CA 1
ATOM 7189 C C . ASN A 1 1707 ? 122.953 162.948 186.980 1.00 1.00 1707 ASN A C 1
ATOM 7190 O O . ASN A 1 1707 ? 122.393 162.390 187.930 1.00 1.00 1707 ASN A O 1
ATOM 7195 N N . VAL A 1 1708 ? 124.285 162.932 186.820 1.00 1.00 1708 VAL A N 1
ATOM 7196 C CA . VAL A 1 1708 ? 125.158 162.236 187.737 1.00 1.00 1708 VAL A CA 1
ATOM 7197 C C . VAL A 1 1708 ? 125.224 163.029 188.992 1.00 1.00 1708 VAL A C 1
ATOM 7198 O O . VAL A 1 1708 ? 125.089 162.507 190.099 1.00 1.00 1708 VAL A O 1
ATOM 7202 N N . ILE A 1 1709 ? 125.407 164.306 188.808 1.00 1.00 1709 ILE A N 1
ATOM 7203 C CA . ILE A 1 1709 ? 125.575 165.177 189.932 1.00 1.00 1709 ILE A CA 1
ATOM 7204 C C . ILE A 1 1709 ? 124.291 165.208 190.739 1.00 1.00 1709 ILE A C 1
ATOM 7205 O O . ILE A 1 1709 ? 124.321 165.230 191.973 1.00 1.00 1709 ILE A O 1
ATOM 7210 N N . LYS A 1 1710 ? 123.163 165.247 190.049 1.00 1.00 1710 LYS A N 1
ATOM 7211 C CA . LYS A 1 1710 ? 121.890 165.284 190.735 1.00 1.00 1710 LYS A CA 1
ATOM 7212 C C . LYS A 1 1710 ? 121.662 164.019 191.544 1.00 1.00 1710 LYS A C 1
ATOM 7213 O O . LYS A 1 1710 ? 121.184 164.089 192.682 1.00 1.00 1710 LYS A O 1
ATOM 7219 N N . MET A 1 1711 ? 122.043 162.864 191.004 1.00 1.00 1711 MET A N 1
ATOM 7220 C CA . MET A 1 1711 ? 121.872 161.645 191.760 1.00 1.00 1711 MET A CA 1
ATOM 7221 C C . MET A 1 1711 ? 122.755 161.658 192.998 1.00 1.00 1711 MET A C 1
ATOM 7222 O O . MET A 1 1711 ? 122.343 161.175 194.060 1.00 1.00 1711 MET A O 1
ATOM 7227 N N . ILE A 1 1712 ? 123.950 162.234 192.887 1.00 1.00 1712 ILE A N 1
ATOM 7228 C CA . ILE A 1 1712 ? 124.834 162.293 194.033 1.00 1.00 1712 ILE A CA 1
ATOM 7229 C C . ILE A 1 1712 ? 124.223 163.140 195.118 1.00 1.00 1712 ILE A C 1
ATOM 7230 O O . ILE A 1 1712 ? 124.244 162.748 196.291 1.00 1.00 1712 ILE A O 1
ATOM 7235 N N . ARG A 1 1713 ? 123.662 164.287 194.761 1.00 1.00 1713 ARG A N 1
ATOM 7236 C CA . ARG A 1 1713 ? 123.074 165.100 195.800 1.00 1.00 1713 ARG A CA 1
ATOM 7237 C C . ARG A 1 1713 ? 122.008 164.322 196.543 1.00 1.00 1713 ARG A C 1
ATOM 7238 O O . ARG A 1 1713 ? 121.915 164.401 197.776 1.00 1.00 1713 ARG A O 1
ATOM 7246 N N . MET A 1 1714 ? 121.214 163.538 195.826 1.00 1.00 1714 MET A N 1
ATOM 7247 C CA . MET A 1 1714 ? 120.225 162.775 196.546 1.00 1.00 1714 MET A CA 1
ATOM 7248 C C . MET A 1 1714 ? 120.873 161.747 197.427 1.00 1.00 1714 MET A C 1
ATOM 7249 O O . MET A 1 1714 ? 120.487 161.590 198.587 1.00 1.00 1714 MET A O 1
ATOM 7254 N N . GLY A 1 1715 ? 121.942 161.130 196.947 1.00 1.00 1715 GLY A N 1
ATOM 7255 C CA . GLY A 1 1715 ? 122.608 160.109 197.725 1.00 1.00 1715 GLY A CA 1
ATOM 7256 C C . GLY A 1 1715 ? 123.047 160.662 199.062 1.00 1.00 1715 GLY A C 1
ATOM 7257 O O . GLY A 1 1715 ? 123.032 159.958 200.072 1.00 1.00 1715 GLY A O 1
ATOM 7258 N N . SER A 1 1716 ? 123.432 161.926 199.090 1.00 1.00 1716 SER A N 1
ATOM 7259 C CA . SER A 1 1716 ? 123.845 162.526 200.339 1.00 1.00 1716 SER A CA 1
ATOM 7260 C C . SER A 1 1716 ? 122.690 162.698 201.312 1.00 1.00 1716 SER A C 1
ATOM 7261 O O . SER A 1 1716 ? 122.733 162.219 202.448 1.00 1.00 1716 SER A O 1
ATOM 7264 N N . ARG A 1 1717 ? 121.588 163.274 200.860 1.00 1.00 1717 ARG A N 1
ATOM 7265 C CA . ARG A 1 1717 ? 120.498 163.490 201.811 1.00 1.00 1717 ARG A CA 1
ATOM 7266 C C . ARG A 1 1717 ? 119.873 162.159 202.238 1.00 1.00 1717 ARG A C 1
ATOM 7267 O O . ARG A 1 1717 ? 119.357 162.021 203.357 1.00 1.00 1717 ARG A O 1
ATOM 7275 N N . CYS A 1 1718 ? 119.961 161.165 201.370 1.00 1.00 1718 CYS A N 1
ATOM 7276 C CA . CYS A 1 1718 ? 119.456 159.847 201.665 1.00 1.00 1718 CYS A CA 1
ATOM 7277 C C . CYS A 1 1718 ? 120.267 159.182 202.755 1.00 1.00 1718 CYS A C 1
ATOM 7278 O O . CYS A 1 1718 ? 119.827 158.172 203.317 1.00 1.00 1718 CYS A O 1
ATOM 7281 N N . LYS A 1 1719 ? 121.473 159.696 203.008 1.00 1.00 1719 LYS A N 1
ATOM 7282 C CA . LYS A 1 1719 ? 122.338 159.166 204.023 1.00 1.00 1719 LYS A CA 1
ATOM 7283 C C . LYS A 1 1719 ? 122.078 159.892 205.320 1.00 1.00 1719 LYS A C 1
ATOM 7284 O O . LYS A 1 1719 ? 122.024 159.289 206.384 1.00 1.00 1719 LYS A O 1
ATOM 7290 N N . GLU A 1 1720 ? 121.867 161.201 205.231 1.00 1.00 1720 GLU A N 1
ATOM 7291 C CA . GLU A 1 1720 ? 121.685 162.036 206.417 1.00 1.00 1720 GLU A CA 1
ATOM 7292 C C . GLU A 1 1720 ? 120.540 161.561 207.274 1.00 1.00 1720 GLU A C 1
ATOM 7293 O O . GLU A 1 1720 ? 120.612 161.565 208.503 1.00 1.00 1720 GLU A O 1
ATOM 7299 N N . ARG A 1 1721 ? 119.501 161.073 206.649 1.00 1.00 1721 ARG A N 1
ATOM 7300 C CA . ARG A 1 1721 ? 118.349 160.592 207.392 1.00 1.00 1721 ARG A CA 1
ATOM 7301 C C . ARG A 1 1721 ? 118.703 159.395 208.289 1.00 1.00 1721 ARG A C 1
ATOM 7302 O O . ARG A 1 1721 ? 118.019 159.119 209.286 1.00 1.00 1721 ARG A O 1
ATOM 7310 N N . ASN A 1 1722 ? 119.832 158.738 208.039 1.00 1.00 1722 ASN A N 1
ATOM 7311 C CA . ASN A 1 1722 ? 120.194 157.533 208.751 1.00 1.00 1722 ASN A CA 1
ATOM 7312 C C . ASN A 1 1722 ? 121.007 157.879 209.953 1.00 1.00 1722 ASN A C 1
ATOM 7313 O O . ASN A 1 1722 ? 121.485 157.008 210.684 1.00 1.00 1722 ASN A O 1
ATOM 7318 N N . CYS A 1 1723 ? 121.181 159.164 210.168 1.00 1.00 1723 CYS A N 1
ATOM 7319 C CA . CYS A 1 1723 ? 121.834 159.627 211.355 1.00 1.00 1723 CYS A CA 1
ATOM 7320 C C . CYS A 1 1723 ? 120.733 160.015 212.331 1.00 1.00 1723 CYS A C 1
ATOM 7321 O O . CYS A 1 1723 ? 120.994 160.385 213.472 1.00 1.00 1723 CYS A O 1
ATOM 7324 N N . LEU A 1 1724 ? 119.480 159.958 211.858 1.00 30.00 1724 LEU A N 1
ATOM 7325 C CA . LEU A 1 1724 ? 118.334 160.265 212.672 1.00 30.00 1724 LEU A CA 1
ATOM 7326 C C . LEU A 1 1724 ? 117.663 158.930 212.842 1.00 30.00 1724 LEU A C 1
ATOM 7327 O O . LEU A 1 1724 ? 117.015 158.646 213.850 1.00 30.00 1724 LEU A O 1
ATOM 7332 N N . ARG A 1 1725 ? 117.935 158.090 211.844 1.00 1.00 1725 ARG A N 1
ATOM 7333 C CA . ARG A 1 1725 ? 117.481 156.716 211.729 1.00 1.00 1725 ARG A CA 1
ATOM 7334 C C . ARG A 1 1725 ? 115.994 156.592 211.697 1.00 1.00 1725 ARG A C 1
ATOM 7335 O O . ARG A 1 1725 ? 115.404 155.732 212.344 1.00 1.00 1725 ARG A O 1
ATOM 7343 N N . ILE A 1 1726 ? 115.399 157.463 210.903 1.00 1.00 1726 ILE A N 1
ATOM 7344 C CA . ILE A 1 1726 ? 113.957 157.453 210.729 1.00 1.00 1726 ILE A CA 1
ATOM 7345 C C . ILE A 1 1726 ? 113.486 156.300 209.847 1.00 1.00 1726 ILE A C 1
ATOM 7346 O O . ILE A 1 1726 ? 112.395 155.765 210.040 1.00 1.00 1726 ILE A O 1
ATOM 7351 N N . TYR A 1 1727 ? 114.318 155.934 208.877 1.00 1.00 1727 TYR A N 1
ATOM 7352 C CA . TYR A 1 1727 ? 114.074 154.838 207.970 1.00 1.00 1727 TYR A CA 1
ATOM 7353 C C . TYR A 1 1727 ? 115.343 154.622 207.153 1.00 1.00 1727 TYR A C 1
ATOM 7354 O O . TYR A 1 1727 ? 115.642 155.402 206.248 1.00 1.00 1727 TYR A O 1
ATOM 7363 N N . SER A 1 1728 ? 116.094 153.577 207.473 1.00 1.00 1728 SER A N 1
ATOM 7364 C CA . SER A 1 1728 ? 117.395 153.357 206.853 1.00 1.00 1728 SER A CA 1
ATOM 7365 C C . SER A 1 1728 ? 117.539 152.168 205.933 1.00 1.00 1728 SER A C 1
ATOM 7366 O O . SER A 1 1728 ? 118.625 151.959 205.377 1.00 1.00 1728 SER A O 1
ATOM 7369 N N . SER A 1 1729 ? 116.480 151.408 205.677 1.00 1.00 1729 SER A N 1
ATOM 7370 C CA . SER A 1 1729 ? 116.672 150.200 204.884 1.00 1.00 1729 SER A CA 1
ATOM 7371 C C . SER A 1 1729 ? 117.185 150.526 203.507 1.00 1.00 1729 SER A C 1
ATOM 7372 O O . SER A 1 1729 ? 117.995 149.783 202.954 1.00 1.00 1729 SER A O 1
ATOM 7375 N N . LEU A 1 1730 ? 116.830 151.695 203.010 1.00 1.00 1730 LEU A N 1
ATOM 7376 C CA . LEU A 1 1730 ? 117.239 152.118 201.704 1.00 1.00 1730 LEU A CA 1
ATOM 7377 C C . LEU A 1 1730 ? 118.716 152.407 201.625 1.00 1.00 1730 LEU A C 1
ATOM 7378 O O . LEU A 1 1730 ? 119.308 152.226 200.567 1.00 1.00 1730 LEU A O 1
ATOM 7383 N N . ASP A 1 1731 ? 119.330 152.846 202.721 1.00 1.00 1731 ASP A N 1
ATOM 7384 C CA . ASP A 1 1731 ? 120.751 153.134 202.705 1.00 1.00 1731 ASP A CA 1
ATOM 7385 C C . ASP A 1 1731 ? 121.493 151.828 202.773 1.00 1.00 1731 ASP A C 1
ATOM 7386 O O . ASP A 1 1731 ? 122.454 151.582 202.058 1.00 1.00 1731 ASP A O 1
ATOM 7391 N N . LEU A 1 1732 ? 120.991 150.928 203.590 1.00 1.00 1732 LEU A N 1
ATOM 7392 C CA . LEU A 1 1732 ? 121.665 149.662 203.785 1.00 1.00 1732 LEU A CA 1
ATOM 7393 C C . LEU A 1 1732 ? 121.710 148.869 202.498 1.00 1.00 1732 LEU A C 1
ATOM 7394 O O . LEU A 1 1732 ? 122.676 148.166 202.217 1.00 1.00 1732 LEU A O 1
ATOM 7399 N N . GLN A 1 1733 ? 120.684 149.024 201.693 1.00 1.00 1733 GLN A N 1
ATOM 7400 C CA . GLN A 1 1733 ? 120.555 148.343 200.427 1.00 1.00 1733 GLN A CA 1
ATOM 7401 C C . GLN A 1 1733 ? 121.371 148.988 199.314 1.00 1.00 1733 GLN A C 1
ATOM 7402 O O . GLN A 1 1733 ? 121.421 148.465 198.200 1.00 1.00 1733 GLN A O 1
ATOM 7408 N N . GLU A 1 1734 ? 121.939 150.152 199.577 1.00 1.00 1734 GLU A N 1
ATOM 7409 C CA . GLU A 1 1734 ? 122.701 150.888 198.605 1.00 1.00 1734 GLU A CA 1
ATOM 7410 C C . GLU A 1 1734 ? 124.025 150.222 198.330 1.00 1.00 1734 GLU A C 1
ATOM 7411 O O . GLU A 1 1734 ? 124.676 149.683 199.223 1.00 1.00 1734 GLU A O 1
ATOM 7417 N N . ILE A 1 1735 ? 124.438 150.245 197.081 1.00 1.00 1735 ILE A N 1
ATOM 7418 C CA . ILE A 1 1735 ? 125.715 149.669 196.756 1.00 1.00 1735 ILE A CA 1
ATOM 7419 C C . ILE A 1 1735 ? 126.799 150.536 197.353 1.00 1.00 1735 ILE A C 1
ATOM 7420 O O . ILE A 1 1735 ? 126.911 151.724 197.052 1.00 1.00 1735 ILE A O 1
ATOM 7425 N N . CYS A 1 1736 ? 127.649 149.904 198.129 1.00 1.00 1736 CYS A N 1
ATOM 7426 C CA . CYS A 1 1736 ? 128.736 150.580 198.783 1.00 1.00 1736 CYS A CA 1
ATOM 7427 C C . CYS A 1 1736 ? 129.890 150.663 197.836 1.00 1.00 1736 CYS A C 1
ATOM 7428 O O . CYS A 1 1736 ? 130.006 149.848 196.930 1.00 1.00 1736 CYS A O 1
ATOM 7431 N N . GLN A 1 1737 ? 130.750 151.636 198.052 1.00 1.00 1737 GLN A N 1
ATOM 7432 C CA . GLN A 1 1737 ? 131.880 151.866 197.176 1.00 1.00 1737 GLN A CA 1
ATOM 7433 C C . GLN A 1 1737 ? 131.351 151.912 195.750 1.00 1.00 1737 GLN A C 1
ATOM 7434 O O . GLN A 1 1737 ? 130.345 152.565 195.498 1.00 1.00 1737 GLN A O 1
ATOM 7440 N N . ILE A 1 1738 ? 132.045 151.277 194.810 1.00 1.00 1738 ILE A N 1
ATOM 7441 C CA . ILE A 1 1738 ? 131.639 151.122 193.411 1.00 1.00 1738 ILE A CA 1
ATOM 7442 C C . ILE A 1 1738 ? 131.298 152.403 192.660 1.00 1.00 1738 ILE A C 1
ATOM 7443 O O . ILE A 1 1738 ? 132.037 152.835 191.781 1.00 1.00 1738 ILE A O 1
ATOM 7448 N N . SER A 1 1739 ? 130.201 153.053 193.056 1.00 1.00 1739 SER A N 1
ATOM 7449 C CA . SER A 1 1739 ? 129.712 154.302 192.488 1.00 1.00 1739 SER A CA 1
ATOM 7450 C C . SER A 1 1739 ? 130.628 155.380 192.968 1.00 1.00 1739 SER A C 1
ATOM 7451 O O . SER A 1 1739 ? 130.786 156.444 192.367 1.00 1.00 1739 SER A O 1
ATOM 7454 N N . LEU A 1 1740 ? 131.347 155.009 193.986 1.00 1.00 1740 LEU A N 1
ATOM 7455 C CA . LEU A 1 1740 ? 132.357 155.793 194.596 1.00 1.00 1740 LEU A CA 1
ATOM 7456 C C . LEU A 1 1740 ? 133.381 156.213 193.579 1.00 1.00 1740 LEU A C 1
ATOM 7457 O O . LEU A 1 1740 ? 133.941 157.296 193.697 1.00 1.00 1740 LEU A O 1
ATOM 7462 N N . LYS A 1 1741 ? 133.652 155.371 192.586 1.00 1.00 1741 LYS A N 1
ATOM 7463 C CA . LYS A 1 1741 ? 134.648 155.678 191.585 1.00 1.00 1741 LYS A CA 1
ATOM 7464 C C . LYS A 1 1741 ? 134.177 156.807 190.671 1.00 1.00 1741 LYS A C 1
ATOM 7465 O O . LYS A 1 1741 ? 134.971 157.451 189.997 1.00 1.00 1741 LYS A O 1
ATOM 7471 N N . ILE A 1 1742 ? 132.879 157.038 190.625 1.00 1.00 1742 ILE A N 1
ATOM 7472 C CA . ILE A 1 1742 ? 132.302 158.064 189.792 1.00 1.00 1742 ILE A CA 1
ATOM 7473 C C . ILE A 1 1742 ? 132.368 159.321 190.573 1.00 1.00 1742 ILE A C 1
ATOM 7474 O O . ILE A 1 1742 ? 132.704 160.389 190.055 1.00 1.00 1742 ILE A O 1
ATOM 7479 N N . LYS A 1 1743 ? 132.066 159.175 191.845 1.00 1.00 1743 LYS A N 1
ATOM 7480 C CA . LYS A 1 1743 ? 132.106 160.275 192.762 1.00 1.00 1743 LYS A CA 1
ATOM 7481 C C . LYS A 1 1743 ? 133.552 160.767 192.729 1.00 1.00 1743 LYS A C 1
ATOM 7482 O O . LYS A 1 1743 ? 133.815 161.968 192.842 1.00 1.00 1743 LYS A O 1
ATOM 7488 N N . GLU A 1 1744 ? 134.501 159.825 192.577 1.00 1.00 1744 GLU A N 1
ATOM 7489 C CA . GLU A 1 1744 ? 135.895 160.157 192.394 1.00 1.00 1744 GLU A CA 1
ATOM 7490 C C . GLU A 1 1744 ? 136.114 160.866 191.079 1.00 1.00 1744 GLU A C 1
ATOM 7491 O O . GLU A 1 1744 ? 136.644 161.968 191.069 1.00 1.00 1744 GLU A O 1
ATOM 7497 N N . PHE A 1 1745 ? 135.579 160.366 189.972 1.00 30.00 1745 PHE A N 1
ATOM 7498 C CA . PHE A 1 1745 ? 135.880 161.019 188.703 1.00 30.00 1745 PHE A CA 1
ATOM 7499 C C . PHE A 1 1745 ? 135.407 162.461 188.651 1.00 30.00 1745 PHE A C 1
ATOM 7500 O O . PHE A 1 1745 ? 136.066 163.310 188.052 1.00 30.00 1745 PHE A O 1
ATOM 7508 N N . LYS A 1 1746 ? 134.274 162.753 189.260 1.00 30.00 1746 LYS A N 1
ATOM 7509 C CA . LYS A 1 1746 ? 133.754 164.114 189.230 1.00 30.00 1746 LYS A CA 1
ATOM 7510 C C . LYS A 1 1746 ? 134.166 164.906 190.477 1.00 30.00 1746 LYS A C 1
ATOM 7511 O O . LYS A 1 1746 ? 133.765 166.052 190.673 1.00 30.00 1746 LYS A O 1
ATOM 7517 N N . PHE A 1 1747 ? 134.938 164.237 191.310 1.00 30.00 1747 PHE A N 1
ATOM 7518 C CA . PHE A 1 1747 ? 135.532 164.596 192.585 1.00 30.00 1747 PHE A CA 1
ATOM 7519 C C . PHE A 1 1747 ? 134.734 165.346 193.635 1.00 30.00 1747 PHE A C 1
ATOM 7520 O O . PHE A 1 1747 ? 134.831 166.567 193.772 1.00 30.00 1747 PHE A O 1
ATOM 7528 N N . GLY A 1 1748 ? 133.953 164.626 194.401 1.00 1.00 1748 GLY A N 1
ATOM 7529 C CA . GLY A 1 1748 ? 133.368 165.261 195.578 1.00 1.00 1748 GLY A CA 1
ATOM 7530 C C . GLY A 1 1748 ? 134.346 165.121 196.778 1.00 1.00 1748 GLY A C 1
ATOM 7531 O O . GLY A 1 1748 ? 135.089 164.163 196.872 1.00 1.00 1748 GLY A O 1
ATOM 7532 N N . TYR A 1 1749 ? 134.226 165.936 197.819 1.00 1.00 1749 TYR A N 1
ATOM 7533 C CA . TYR A 1 1749 ? 135.123 165.712 198.969 1.00 1.00 1749 TYR A CA 1
ATOM 7534 C C . TYR A 1 1749 ? 134.558 164.678 199.885 1.00 1.00 1749 TYR A C 1
ATOM 7535 O O . TYR A 1 1749 ? 135.223 164.178 200.793 1.00 1.00 1749 TYR A O 1
ATOM 7544 N N . LEU A 1 1750 ? 133.354 164.271 199.553 1.00 1.00 1750 LEU A N 1
ATOM 7545 C CA . LEU A 1 1750 ? 132.562 163.303 200.271 1.00 1.00 1750 LEU A CA 1
ATOM 7546 C C . LEU A 1 1750 ? 133.167 161.947 200.148 1.00 1.00 1750 LEU A C 1
ATOM 7547 O O . LEU A 1 1750 ? 132.849 161.039 200.907 1.00 1.00 1750 LEU A O 1
ATOM 7552 N N . LEU A 1 1751 ? 134.125 161.828 199.272 1.00 1.00 1751 LEU A N 1
ATOM 7553 C CA . LEU A 1 1751 ? 134.788 160.596 199.058 1.00 1.00 1751 LEU A CA 1
ATOM 7554 C C . LEU A 1 1751 ? 135.508 160.188 200.296 1.00 1.00 1751 LEU A C 1
ATOM 7555 O O . LEU A 1 1751 ? 135.675 159.000 200.551 1.00 1.00 1751 LEU A O 1
ATOM 7560 N N . PHE A 1 1752 ? 135.916 161.137 201.125 1.00 1.00 1752 PHE A N 1
ATOM 7561 C CA . PHE A 1 1752 ? 136.584 160.696 202.314 1.00 1.00 1752 PHE A CA 1
ATOM 7562 C C . PHE A 1 1752 ? 135.602 160.013 203.225 1.00 1.00 1752 PHE A C 1
ATOM 7563 O O . PHE A 1 1752 ? 135.973 159.102 203.945 1.00 1.00 1752 PHE A O 1
ATOM 7571 N N . GLU A 1 1753 ? 134.347 160.423 203.218 1.00 1.00 1753 GLU A N 1
ATOM 7572 C CA . GLU A 1 1753 ? 133.391 159.803 204.095 1.00 1.00 1753 GLU A CA 1
ATOM 7573 C C . GLU A 1 1753 ? 132.949 158.488 203.519 1.00 1.00 1753 GLU A C 1
ATOM 7574 O O . GLU A 1 1753 ? 132.881 157.469 204.212 1.00 1.00 1753 GLU A O 1
ATOM 7580 N N . GLU A 1 1754 ? 132.728 158.493 202.218 1.00 1.00 1754 GLU A N 1
ATOM 7581 C CA . GLU A 1 1754 ? 132.269 157.319 201.530 1.00 1.00 1754 GLU A CA 1
ATOM 7582 C C . GLU A 1 1754 ? 133.328 156.249 201.567 1.00 1.00 1754 GLU A C 1
ATOM 7583 O O . GLU A 1 1754 ? 133.016 155.066 201.591 1.00 1.00 1754 GLU A O 1
ATOM 7589 N N . MET A 1 1755 ? 134.593 156.639 201.546 1.00 1.00 1755 MET A N 1
ATOM 7590 C CA . MET A 1 1755 ? 135.629 155.647 201.628 1.00 1.00 1755 MET A CA 1
ATOM 7591 C C . MET A 1 1755 ? 135.997 155.332 203.056 1.00 1.00 1755 MET A C 1
ATOM 7592 O O . MET A 1 1755 ? 136.218 154.174 203.389 1.00 1.00 1755 MET A O 1
ATOM 7597 N N . ASN A 1 1756 ? 136.093 156.322 203.927 1.00 1.00 1756 ASN A N 1
ATOM 7598 C CA . ASN A 1 1756 ? 136.580 155.980 205.232 1.00 1.00 1756 ASN A CA 1
ATOM 7599 C C . ASN A 1 1756 ? 135.582 155.249 206.077 1.00 1.00 1756 ASN A C 1
ATOM 7600 O O . ASN A 1 1756 ? 135.943 154.313 206.789 1.00 1.00 1756 ASN A O 1
ATOM 7605 N N . MET A 1 1757 ? 134.312 155.616 206.021 1.00 1.00 1757 MET A N 1
ATOM 7606 C CA . MET A 1 1757 ? 133.404 154.950 206.929 1.00 1.00 1757 MET A CA 1
ATOM 7607 C C . MET A 1 1757 ? 133.265 153.462 206.732 1.00 1.00 1757 MET A C 1
ATOM 7608 O O . MET A 1 1757 ? 133.047 152.751 207.704 1.00 1.00 1757 MET A O 1
ATOM 7613 N N . PRO A 1 1758 ? 133.316 152.948 205.511 1.00 1.00 1758 PRO A N 1
ATOM 7614 C CA . PRO A 1 1758 ? 133.275 151.530 205.276 1.00 1.00 1758 PRO A CA 1
ATOM 7615 C C . PRO A 1 1758 ? 134.563 150.844 205.641 1.00 1.00 1758 PRO A C 1
ATOM 7616 O O . PRO A 1 1758 ? 134.635 149.616 205.609 1.00 1.00 1758 PRO A O 1
ATOM 7620 N N . ASN A 1 1759 ? 135.602 151.619 205.904 1.00 1.00 1759 ASN A N 1
ATOM 7621 C CA . ASN A 1 1759 ? 136.890 151.054 206.126 1.00 1.00 1759 ASN A CA 1
ATOM 7622 C C . ASN A 1 1759 ? 137.254 151.030 207.584 1.00 1.00 1759 ASN A C 1
ATOM 7623 O O . ASN A 1 1759 ? 137.390 149.952 208.131 1.00 1.00 1759 ASN A O 1
ATOM 7628 N N . ILE A 1 1760 ? 137.474 152.189 208.207 1.00 1.00 1760 ILE A N 1
ATOM 7629 C CA . ILE A 1 1760 ? 137.880 152.269 209.629 1.00 1.00 1760 ILE A CA 1
ATOM 7630 C C . ILE A 1 1760 ? 138.587 151.028 210.246 1.00 1.00 1760 ILE A C 1
ATOM 7631 O O . ILE A 1 1760 ? 138.279 150.639 211.378 1.00 1.00 1760 ILE A O 1
ATOM 7636 N N . ARG A 1 1761 ? 139.531 150.440 209.515 1.00 30.00 1761 ARG A N 1
ATOM 7637 C CA . ARG A 1 1761 ? 140.277 149.235 209.873 1.00 30.00 1761 ARG A CA 1
ATOM 7638 C C . ARG A 1 1761 ? 141.679 149.318 209.300 1.00 30.00 1761 ARG A C 1
ATOM 7639 O O . ARG A 1 1761 ? 142.052 150.319 208.695 1.00 30.00 1761 ARG A O 1
ATOM 7647 N N . GLU A 1 1762 ? 142.450 148.259 209.486 1.00 30.00 1762 GLU A N 1
ATOM 7648 C CA . GLU A 1 1762 ? 143.826 148.153 209.015 1.00 30.00 1762 GLU A CA 1
ATOM 7649 C C . GLU A 1 1762 ? 143.977 148.033 207.489 1.00 30.00 1762 GLU A C 1
ATOM 7650 O O . GLU A 1 1762 ? 145.091 148.080 206.970 1.00 30.00 1762 GLU A O 1
ATOM 7656 N N . MET A 1 1763 ? 142.881 147.815 206.778 1.00 30.00 1763 MET A N 1
ATOM 7657 C CA . MET A 1 1763 ? 142.902 147.673 205.327 1.00 30.00 1763 MET A CA 1
ATOM 7658 C C . MET A 1 1763 ? 143.248 148.986 204.621 1.00 30.00 1763 MET A C 1
ATOM 7659 O O . MET A 1 1763 ? 142.683 150.030 204.933 1.00 30.00 1763 MET A O 1
ATOM 7664 N N . ASN A 1 1764 ? 144.138 148.911 203.623 1.00 1.00 1764 ASN A N 1
ATOM 7665 C CA . ASN A 1 1764 ? 144.565 150.083 202.849 1.00 1.00 1764 ASN A CA 1
ATOM 7666 C C . ASN A 1 1764 ? 143.748 150.423 201.612 1.00 1.00 1764 ASN A C 1
ATOM 7667 O O . ASN A 1 1764 ? 142.887 151.294 201.689 1.00 1.00 1764 ASN A O 1
ATOM 7672 N N . ILE A 1 1765 ? 144.029 149.735 200.492 1.00 1.00 1765 ILE A N 1
ATOM 7673 C CA . ILE A 1 1765 ? 143.421 149.989 199.188 1.00 1.00 1765 ILE A CA 1
ATOM 7674 C C . ILE A 1 1765 ? 144.016 151.284 198.636 1.00 1.00 1765 ILE A C 1
ATOM 7675 O O . ILE A 1 1765 ? 143.844 152.355 199.206 1.00 1.00 1765 ILE A O 1
ATOM 7680 N N . ASN A 1 1766 ? 144.683 151.228 197.490 1.00 1.00 1766 ASN A N 1
ATOM 7681 C CA . ASN A 1 1766 ? 145.443 152.401 197.065 1.00 1.00 1766 ASN A CA 1
ATOM 7682 C C . ASN A 1 1766 ? 144.632 153.442 196.352 1.00 1.00 1766 ASN A C 1
ATOM 7683 O O . ASN A 1 1766 ? 145.152 154.481 195.942 1.00 1.00 1766 ASN A O 1
ATOM 7688 N N . THR A 1 1767 ? 143.329 153.270 196.378 1.00 1.00 1767 THR A N 1
ATOM 7689 C CA . THR A 1 1767 ? 142.442 154.275 195.855 1.00 1.00 1767 THR A CA 1
ATOM 7690 C C . THR A 1 1767 ? 142.540 155.437 196.821 1.00 1.00 1767 THR A C 1
ATOM 7691 O O . THR A 1 1767 ? 142.178 156.563 196.499 1.00 1.00 1767 THR A O 1
ATOM 7695 N N . LEU A 1 1768 ? 143.082 155.157 197.999 1.00 1.00 1768 LEU A N 1
ATOM 7696 C CA . LEU A 1 1768 ? 143.347 156.117 199.014 1.00 1.00 1768 LEU A CA 1
ATOM 7697 C C . LEU A 1 1768 ? 144.327 157.135 198.490 1.00 1.00 1768 LEU A C 1
ATOM 7698 O O . LEU A 1 1768 ? 144.224 158.326 198.797 1.00 1.00 1768 LEU A O 1
ATOM 7703 N N . GLN A 1 1769 ? 145.312 156.673 197.720 1.00 1.00 1769 GLN A N 1
ATOM 7704 C CA . GLN A 1 1769 ? 146.312 157.566 197.222 1.00 1.00 1769 GLN A CA 1
ATOM 7705 C C . GLN A 1 1769 ? 145.657 158.470 196.234 1.00 1.00 1769 GLN A C 1
ATOM 7706 O O . GLN A 1 1769 ? 145.895 159.674 196.234 1.00 1.00 1769 GLN A O 1
ATOM 7712 N N . LYS A 1 1770 ? 144.761 157.899 195.445 1.00 1.00 1770 LYS A N 1
ATOM 7713 C CA . LYS A 1 1770 ? 144.107 158.695 194.436 1.00 1.00 1770 LYS A CA 1
ATOM 7714 C C . LYS A 1 1770 ? 143.293 159.787 195.075 1.00 1.00 1770 LYS A C 1
ATOM 7715 O O . LYS A 1 1770 ? 143.295 160.917 194.587 1.00 1.00 1770 LYS A O 1
ATOM 7721 N N . ILE A 1 1771 ? 142.640 159.474 196.187 1.00 1.00 1771 ILE A N 1
ATOM 7722 C CA . ILE A 1 1771 ? 141.824 160.473 196.847 1.00 1.00 1771 ILE A CA 1
ATOM 7723 C C . ILE A 1 1771 ? 142.667 161.589 197.367 1.00 1.00 1771 ILE A C 1
ATOM 7724 O O . ILE A 1 1771 ? 142.289 162.751 197.253 1.00 1.00 1771 ILE A O 1
ATOM 7729 N N . TYR A 1 1772 ? 143.810 161.288 197.935 1.00 1.00 1772 TYR A N 1
ATOM 7730 C CA . TYR A 1 1772 ? 144.580 162.404 198.400 1.00 1.00 1772 TYR A CA 1
ATOM 7731 C C . TYR A 1 1772 ? 145.139 163.190 197.234 1.00 1.00 1772 TYR A C 1
ATOM 7732 O O . TYR A 1 1772 ? 145.207 164.410 197.271 1.00 1.00 1772 TYR A O 1
ATOM 7741 N N . GLU A 1 1773 ? 145.471 162.521 196.151 1.00 1.00 1773 GLU A N 1
ATOM 7742 C CA . GLU A 1 1773 ? 145.992 163.227 194.998 1.00 1.00 1773 GLU A CA 1
ATOM 7743 C C . GLU A 1 1773 ? 144.944 164.171 194.435 1.00 1.00 1773 GLU A C 1
ATOM 7744 O O . GLU A 1 1773 ? 145.256 165.273 193.975 1.00 1.00 1773 GLU A O 1
ATOM 7750 N N . CYS A 1 1774 ? 143.684 163.781 194.536 1.00 1.00 1774 CYS A N 1
ATOM 7751 C CA . CYS A 1 1774 ? 142.577 164.574 194.030 1.00 1.00 1774 CYS A CA 1
ATOM 7752 C C . CYS A 1 1774 ? 142.447 165.931 194.700 1.00 1.00 1774 CYS A C 1
ATOM 7753 O O . CYS A 1 1774 ? 141.719 166.790 194.200 1.00 1.00 1774 CYS A O 1
ATOM 7756 N N . ILE A 1 1775 ? 143.097 166.126 195.843 1.00 1.00 1775 ILE A N 1
ATOM 7757 C CA . ILE A 1 1775 ? 143.020 167.392 196.541 1.00 1.00 1775 ILE A CA 1
ATOM 7758 C C . ILE A 1 1775 ? 144.371 168.072 196.547 1.00 1.00 1775 ILE A C 1
ATOM 7759 O O . ILE A 1 1775 ? 144.581 169.006 197.319 1.00 1.00 1775 ILE A O 1
ATOM 7764 N N . ASN A 1 1776 ? 145.291 167.605 195.701 1.00 30.00 1776 ASN A N 1
ATOM 7765 C CA . ASN A 1 1776 ? 146.663 168.083 195.687 1.00 30.00 1776 ASN A CA 1
ATOM 7766 C C . ASN A 1 1776 ? 147.272 167.571 196.967 1.00 30.00 1776 ASN A C 1
ATOM 7767 O O . ASN A 1 1776 ? 147.709 166.425 197.018 1.00 30.00 1776 ASN A O 1
ATOM 7772 N N . ASP A 1 1777 ? 147.377 168.405 197.987 1.00 30.00 1777 ASP A N 1
ATOM 7773 C CA . ASP A 1 1777 ? 147.833 167.901 199.265 1.00 30.00 1777 ASP A CA 1
ATOM 7774 C C . ASP A 1 1777 ? 147.398 168.774 200.416 1.00 30.00 1777 ASP A C 1
ATOM 7775 O O . ASP A 1 1777 ? 147.398 170.001 200.344 1.00 30.00 1777 ASP A O 1
ATOM 7780 N N . GLY A 1 1778 ? 147.022 168.099 201.476 1.00 30.00 1778 GLY A N 1
ATOM 7781 C CA . GLY A 1 1778 ? 146.605 168.696 202.734 1.00 30.00 1778 GLY A CA 1
ATOM 7782 C C . GLY A 1 1778 ? 147.686 168.532 203.785 1.00 30.00 1778 GLY A C 1
ATOM 7783 O O . GLY A 1 1778 ? 147.452 168.755 204.971 1.00 30.00 1778 GLY A O 1
ATOM 7784 N N . ASP A 1 1779 ? 148.880 168.163 203.337 1.00 1.00 1779 ASP A N 1
ATOM 7785 C CA . ASP A 1 1779 ? 149.992 167.786 204.178 1.00 1.00 1779 ASP A CA 1
ATOM 7786 C C . ASP A 1 1779 ? 149.495 166.495 204.829 1.00 1.00 1779 ASP A C 1
ATOM 7787 O O . ASP A 1 1779 ? 149.682 166.220 206.016 1.00 1.00 1779 ASP A O 1
ATOM 7792 N N . PHE A 1 1780 ? 148.843 165.686 203.971 1.00 1.00 1780 PHE A N 1
ATOM 7793 C CA . PHE A 1 1780 ? 148.267 164.401 204.310 1.00 1.00 1780 PHE A CA 1
ATOM 7794 C C . PHE A 1 1780 ? 149.051 163.268 203.704 1.00 1.00 1780 PHE A C 1
ATOM 7795 O O . PHE A 1 1780 ? 149.180 162.206 204.309 1.00 1.00 1780 PHE A O 1
ATOM 7803 N N . LEU A 1 1781 ? 149.639 163.504 202.532 1.00 1.00 1781 LEU A N 1
ATOM 7804 C CA . LEU A 1 1781 ? 150.329 162.442 201.802 1.00 1.00 1781 LEU A CA 1
ATOM 7805 C C . LEU A 1 1781 ? 151.496 161.924 202.589 1.00 1.00 1781 LEU A C 1
ATOM 7806 O O . LEU A 1 1781 ? 151.879 160.764 202.492 1.00 1.00 1781 LEU A O 1
ATOM 7811 N N . ALA A 1 1782 ? 152.045 162.765 203.430 1.00 1.00 1782 ALA A N 1
ATOM 7812 C CA . ALA A 1 1782 ? 153.165 162.401 204.257 1.00 1.00 1782 ALA A CA 1
ATOM 7813 C C . ALA A 1 1782 ? 152.837 161.209 205.136 1.00 1.00 1782 ALA A C 1
ATOM 7814 O O . ALA A 1 1782 ? 153.736 160.474 205.535 1.00 1.00 1782 ALA A O 1
ATOM 7816 N N . GLY A 1 1783 ? 151.563 161.034 205.483 1.00 1.00 1783 GLY A N 1
ATOM 7817 C CA . GLY A 1 1783 ? 151.166 159.961 206.366 1.00 1.00 1783 GLY A CA 1
ATOM 7818 C C . GLY A 1 1783 ? 150.898 158.654 205.648 1.00 1.00 1783 GLY A C 1
ATOM 7819 O O . GLY A 1 1783 ? 150.590 157.645 206.284 1.00 1.00 1783 GLY A O 1
ATOM 7820 N N . LEU A 1 1784 ? 150.994 158.633 204.339 1.00 30.00 1784 LEU A N 1
ATOM 7821 C CA . LEU A 1 1784 ? 150.725 157.390 203.669 1.00 30.00 1784 LEU A CA 1
ATOM 7822 C C . LEU A 1 1784 ? 151.726 156.386 204.152 1.00 30.00 1784 LEU A C 1
ATOM 7823 O O . LEU A 1 1784 ? 152.848 156.753 204.492 1.00 30.00 1784 LEU A O 1
ATOM 7828 N N . PRO A 1 1785 ? 151.394 155.095 204.188 1.00 30.00 1785 PRO A N 1
ATOM 7829 C CA . PRO A 1 1785 ? 152.254 154.029 204.642 1.00 30.00 1785 PRO A CA 1
ATOM 7830 C C . PRO A 1 1785 ? 153.296 153.718 203.603 1.00 30.00 1785 PRO A C 1
ATOM 7831 O O . PRO A 1 1785 ? 153.291 152.654 202.994 1.00 30.00 1785 PRO A O 1
ATOM 7835 N N . VAL A 1 1786 ? 154.165 154.694 203.417 1.00 30.00 1786 VAL A N 1
ATOM 7836 C CA . VAL A 1 1786 ? 155.252 154.716 202.473 1.00 30.00 1786 VAL A CA 1
ATOM 7837 C C . VAL A 1 1786 ? 156.394 153.760 202.674 1.00 30.00 1786 VAL A C 1
ATOM 7838 O O . VAL A 1 1786 ? 156.863 153.257 201.678 1.00 30.00 1786 VAL A O 1
ATOM 7842 N N . PRO A 1 1787 ? 156.984 153.598 203.873 1.00 30.00 1787 PRO A N 1
ATOM 7843 C CA . PRO A 1 1787 ? 158.136 152.722 204.047 1.00 30.00 1787 PRO A CA 1
ATOM 7844 C C . PRO A 1 1787 ? 158.115 151.529 203.096 1.00 30.00 1787 PRO A C 1
ATOM 7845 O O . PRO A 1 1787 ? 157.544 150.476 203.387 1.00 30.00 1787 PRO A O 1
ATOM 7849 N N . HIS A 1 1788 ? 158.785 151.715 201.986 1.00 30.00 1788 HIS A N 1
ATOM 7850 C CA . HIS A 1 1788 ? 158.899 150.754 200.933 1.00 30.00 1788 HIS A CA 1
ATOM 7851 C C . HIS A 1 1788 ? 160.003 149.790 201.161 1.00 30.00 1788 HIS A C 1
ATOM 7852 O O . HIS A 1 1788 ? 160.976 150.079 201.852 1.00 30.00 1788 HIS A O 1
ATOM 7859 N N . SER A 1 1789 ? 159.881 148.652 200.515 1.00 30.00 1789 SER A N 1
ATOM 7860 C CA . SER A 1 1789 ? 160.907 147.633 200.510 1.00 30.00 1789 SER A CA 1
ATOM 7861 C C . SER A 1 1789 ? 162.078 147.991 199.581 1.00 30.00 1789 SER A C 1
ATOM 7862 O O . SER A 1 1789 ? 163.115 147.324 199.582 1.00 30.00 1789 SER A O 1
ATOM 7865 N N . ILE A 1 1790 ? 161.901 149.028 198.771 1.00 30.00 1790 ILE A N 1
ATOM 7866 C CA . ILE A 1 1790 ? 162.897 149.441 197.799 1.00 30.00 1790 ILE A CA 1
ATOM 7867 C C . ILE A 1 1790 ? 163.692 150.658 198.244 1.00 30.00 1790 ILE A C 1
ATOM 7868 O O . ILE A 1 1790 ? 163.160 151.754 198.454 1.00 30.00 1790 ILE A O 1
ATOM 7873 N N . GLU A 1 1791 ? 165.000 150.499 198.329 1.00 1.00 1791 GLU A N 1
ATOM 7874 C CA . GLU A 1 1791 ? 165.781 151.648 198.711 1.00 1.00 1791 GLU A CA 1
ATOM 7875 C C . GLU A 1 1791 ? 165.734 152.603 197.536 1.00 1.00 1791 GLU A C 1
ATOM 7876 O O . GLU A 1 1791 ? 165.946 152.203 196.396 1.00 1.00 1791 GLU A O 1
ATOM 7882 N N . GLY A 1 1792 ? 165.479 153.866 197.805 1.00 1.00 1792 GLY A N 1
ATOM 7883 C CA . GLY A 1 1792 ? 165.481 154.873 196.760 1.00 1.00 1792 GLY A CA 1
ATOM 7884 C C . GLY A 1 1792 ? 164.123 155.088 196.116 1.00 1.00 1792 GLY A C 1
ATOM 7885 O O . GLY A 1 1792 ? 163.912 156.081 195.427 1.00 1.00 1792 GLY A O 1
ATOM 7886 N N . VAL A 1 1793 ? 163.147 154.235 196.389 1.00 1.00 1793 VAL A N 1
ATOM 7887 C CA . VAL A 1 1793 ? 161.868 154.469 195.731 1.00 1.00 1793 VAL A CA 1
ATOM 7888 C C . VAL A 1 1793 ? 161.154 155.572 196.467 1.00 1.00 1793 VAL A C 1
ATOM 7889 O O . VAL A 1 1793 ? 160.208 156.171 195.965 1.00 1.00 1793 VAL A O 1
ATOM 7893 N N . LEU A 1 1794 ? 161.655 155.880 197.651 1.00 1.00 1794 LEU A N 1
ATOM 7894 C CA . LEU A 1 1794 ? 161.113 156.888 198.526 1.00 1.00 1794 LEU A CA 1
ATOM 7895 C C . LEU A 1 1794 ? 161.338 158.232 197.921 1.00 1.00 1794 LEU A C 1
ATOM 7896 O O . LEU A 1 1794 ? 160.702 159.209 198.311 1.00 1.00 1794 LEU A O 1
ATOM 7901 N N . ASN A 1 1795 ? 162.201 158.294 196.919 1.00 1.00 1795 ASN A N 1
ATOM 7902 C CA . ASN A 1 1795 ? 162.471 159.529 196.255 1.00 1.00 1795 ASN A CA 1
ATOM 7903 C C . ASN A 1 1795 ? 161.191 159.992 195.599 1.00 1.00 1795 ASN A C 1
ATOM 7904 O O . ASN A 1 1795 ? 160.981 161.194 195.407 1.00 1.00 1795 ASN A O 1
ATOM 7909 N N . SER A 1 1796 ? 160.307 159.038 195.282 1.00 1.00 1796 SER A N 1
ATOM 7910 C CA . SER A 1 1796 ? 159.058 159.332 194.643 1.00 1.00 1796 SER A CA 1
ATOM 7911 C C . SER A 1 1796 ? 158.129 160.114 195.548 1.00 1.00 1796 SER A C 1
ATOM 7912 O O . SER A 1 1796 ? 157.203 160.769 195.068 1.00 1.00 1796 SER A O 1
ATOM 7915 N N . ILE A 1 1797 ? 158.383 160.054 196.849 1.00 1.00 1797 ILE A N 1
ATOM 7916 C CA . ILE A 1 1797 ? 157.612 160.731 197.861 1.00 1.00 1797 ILE A CA 1
ATOM 7917 C C . ILE A 1 1797 ? 158.296 162.003 198.315 1.00 1.00 1797 ILE A C 1
ATOM 7918 O O . ILE A 1 1797 ? 157.656 163.021 198.579 1.00 1.00 1797 ILE A O 1
ATOM 7923 N N . ASN A 1 1798 ? 159.607 161.941 198.471 1.00 1.00 1798 ASN A N 1
ATOM 7924 C CA . ASN A 1 1798 ? 160.361 163.066 198.996 1.00 1.00 1798 ASN A CA 1
ATOM 7925 C C . ASN A 1 1798 ? 160.188 164.261 198.087 1.00 1.00 1798 ASN A C 1
ATOM 7926 O O . ASN A 1 1798 ? 160.072 165.403 198.526 1.00 1.00 1798 ASN A O 1
ATOM 7931 N N . ARG A 1 1799 ? 160.085 163.978 196.806 1.00 1.00 1799 ARG A N 1
ATOM 7932 C CA . ARG A 1 1799 ? 159.927 164.975 195.784 1.00 1.00 1799 ARG A CA 1
ATOM 7933 C C . ARG A 1 1799 ? 158.543 165.577 195.711 1.00 1.00 1799 ARG A C 1
ATOM 7934 O O . ARG A 1 1799 ? 158.338 166.499 194.922 1.00 1.00 1799 ARG A O 1
ATOM 7942 N N . ILE A 1 1800 ? 157.560 165.047 196.428 1.00 1.00 1800 ILE A N 1
ATOM 7943 C CA . ILE A 1 1800 ? 156.237 165.569 196.184 1.00 1.00 1800 ILE A CA 1
ATOM 7944 C C . ILE A 1 1800 ? 155.906 166.792 197.014 1.00 1.00 1800 ILE A C 1
ATOM 7945 O O . ILE A 1 1800 ? 155.420 167.773 196.450 1.00 1.00 1800 ILE A O 1
ATOM 7950 N N . ASP A 1 1801 ? 156.196 166.794 198.313 1.00 1.00 1801 ASP A N 1
ATOM 7951 C CA . ASP A 1 1801 ? 155.709 167.913 199.096 1.00 1.00 1801 ASP A CA 1
ATOM 7952 C C . ASP A 1 1801 ? 156.678 168.673 199.978 1.00 1.00 1801 ASP A C 1
ATOM 7953 O O . ASP A 1 1801 ? 157.494 168.106 200.706 1.00 1.00 1801 ASP A O 1
ATOM 7958 N N . SER A 1 1802 ? 156.515 169.993 199.945 1.00 30.00 1802 SER A N 1
ATOM 7959 C CA . SER A 1 1802 ? 157.098 170.967 200.881 1.00 30.00 1802 SER A CA 1
ATOM 7960 C C . SER A 1 1802 ? 158.612 171.155 201.030 1.00 30.00 1802 SER A C 1
ATOM 7961 O O . SER A 1 1802 ? 159.081 172.286 201.122 1.00 30.00 1802 SER A O 1
ATOM 7964 N N . ASP A 1 1803 ? 159.370 170.075 201.118 1.00 30.00 1803 ASP A N 1
ATOM 7965 C CA . ASP A 1 1803 ? 160.796 170.166 201.417 1.00 30.00 1803 ASP A CA 1
ATOM 7966 C C . ASP A 1 1803 ? 161.594 171.075 200.490 1.00 30.00 1803 ASP A C 1
ATOM 7967 O O . ASP A 1 1803 ? 161.430 171.079 199.271 1.00 30.00 1803 ASP A O 1
ATOM 7972 N N . THR A 1 1804 ? 162.464 171.877 201.102 1.00 1.00 1804 THR A N 1
ATOM 7973 C CA . THR A 1 1804 ? 163.273 172.848 200.396 1.00 1.00 1804 THR A CA 1
ATOM 7974 C C . THR A 1 1804 ? 164.732 172.494 200.244 1.00 1.00 1804 THR A C 1
ATOM 7975 O O . THR A 1 1804 ? 165.521 173.343 199.837 1.00 1.00 1804 THR A O 1
ATOM 7979 N N . TRP A 1 1805 ? 165.133 171.292 200.602 1.00 1.00 1805 TRP A N 1
ATOM 7980 C CA . TRP A 1 1805 ? 166.527 170.988 200.477 1.00 1.00 1805 TRP A CA 1
ATOM 7981 C C . TRP A 1 1805 ? 166.815 169.507 200.335 1.00 1.00 1805 TRP A C 1
ATOM 7982 O O . TRP A 1 1805 ? 167.427 169.097 199.351 1.00 1.00 1805 TRP A O 1
ATOM 7993 N N . LYS A 1 1806 ? 166.373 168.663 201.247 1.00 1.00 1806 LYS A N 1
ATOM 7994 C CA . LYS A 1 1806 ? 166.728 167.276 201.031 1.00 1.00 1806 LYS A CA 1
ATOM 7995 C C . LYS A 1 1806 ? 166.180 166.738 199.727 1.00 1.00 1806 LYS A C 1
ATOM 7996 O O . LYS A 1 1806 ? 166.860 165.975 199.040 1.00 1.00 1806 LYS A O 1
ATOM 8002 N N . ARG A 1 1807 ? 164.988 167.174 199.345 1.00 1.00 1807 ARG A N 1
ATOM 8003 C CA . ARG A 1 1807 ? 164.396 166.721 198.090 1.00 1.00 1807 ARG A CA 1
ATOM 8004 C C . ARG A 1 1807 ? 165.250 167.067 196.864 1.00 1.00 1807 ARG A C 1
ATOM 8005 O O . ARG A 1 1807 ? 165.152 166.420 195.826 1.00 1.00 1807 ARG A O 1
ATOM 8007 N N . PHE A 1 1808 ? 166.084 168.089 196.992 1.00 1.00 1808 PHE A N 1
ATOM 8008 C CA . PHE A 1 1808 ? 166.945 168.532 195.930 1.00 1.00 1808 PHE A CA 1
ATOM 8009 C C . PHE A 1 1808 ? 168.012 167.498 195.796 1.00 1.00 1808 PHE A C 1
ATOM 8010 O O . PHE A 1 1808 ? 168.243 166.943 194.720 1.00 1.00 1808 PHE A O 1
ATOM 8018 N N . LEU A 1 1809 ? 168.580 167.137 196.928 1.00 1.00 1809 LEU A N 1
ATOM 8019 C CA . LEU A 1 1809 ? 169.651 166.181 196.919 1.00 1.00 1809 LEU A CA 1
ATOM 8020 C C . LEU A 1 1809 ? 169.197 164.844 196.405 1.00 1.00 1809 LEU A C 1
ATOM 8021 O O . LEU A 1 1809 ? 169.938 164.176 195.682 1.00 1.00 1809 LEU A O 1
ATOM 8026 N N . PHE A 1 1810 ? 167.989 164.436 196.736 1.00 1.00 1810 PHE A N 1
ATOM 8027 C CA . PHE A 1 1810 ? 167.585 163.139 196.255 1.00 1.00 1810 PHE A CA 1
ATOM 8028 C C . PHE A 1 1810 ? 167.317 163.156 194.776 1.00 1.00 1810 PHE A C 1
ATOM 8029 O O . PHE A 1 1810 ? 167.669 162.203 194.072 1.00 1.00 1810 PHE A O 1
ATOM 8037 N N . ASN A 1 1811 ? 166.761 164.245 194.271 1.00 1.00 1811 ASN A N 1
ATOM 8038 C CA . ASN A 1 1811 ? 166.485 164.302 192.858 1.00 1.00 1811 ASN A CA 1
ATOM 8039 C C . ASN A 1 1811 ? 167.775 164.342 192.057 1.00 1.00 1811 ASN A C 1
ATOM 8040 O O . ASN A 1 1811 ? 167.860 163.742 190.975 1.00 1.00 1811 ASN A O 1
ATOM 8045 N N . ASN A 1 1812 ? 168.802 164.979 192.610 1.00 1.00 1812 ASN A N 1
ATOM 8046 C CA . ASN A 1 1812 ? 170.050 165.051 191.896 1.00 1.00 1812 ASN A CA 1
ATOM 8047 C C . ASN A 1 1812 ? 170.756 163.739 191.968 1.00 1.00 1812 ASN A C 1
ATOM 8048 O O . ASN A 1 1812 ? 171.352 163.304 190.984 1.00 1.00 1812 ASN A O 1
ATOM 8053 N N . ALA A 1 1813 ? 170.666 163.073 193.106 1.00 1.00 1813 ALA A N 1
ATOM 8054 C CA . ALA A 1 1813 ? 171.330 161.813 193.240 1.00 1.00 1813 ALA A CA 1
ATOM 8055 C C . ALA A 1 1813 ? 170.780 160.828 192.265 1.00 1.00 1813 ALA A C 1
ATOM 8056 O O . ALA A 1 1813 ? 171.535 160.068 191.658 1.00 1.00 1813 ALA A O 1
ATOM 8058 N N . ASP A 1 1814 ? 169.469 160.855 192.062 1.00 1.00 1814 ASP A N 1
ATOM 8059 C CA . ASP A 1 1814 ? 168.903 159.899 191.151 1.00 1.00 1814 ASP A CA 1
ATOM 8060 C C . ASP A 1 1814 ? 169.315 160.222 189.736 1.00 1.00 1814 ASP A C 1
ATOM 8061 O O . ASP A 1 1814 ? 169.748 159.340 188.993 1.00 1.00 1814 ASP A O 1
ATOM 8066 N N . PHE A 1 1815 ? 169.304 161.495 189.373 1.00 1.00 1815 PHE A N 1
ATOM 8067 C CA . PHE A 1 1815 ? 169.689 161.818 188.027 1.00 1.00 1815 PHE A CA 1
ATOM 8068 C C . PHE A 1 1815 ? 171.081 161.310 187.746 1.00 1.00 1815 PHE A C 1
ATOM 8069 O O . PHE A 1 1815 ? 171.317 160.612 186.764 1.00 1.00 1815 PHE A O 1
ATOM 8077 N N . ASP A 1 1816 ? 172.032 161.599 188.619 1.00 1.00 1816 ASP A N 1
ATOM 8078 C CA . ASP A 1 1816 ? 173.363 161.130 188.304 1.00 1.00 1816 ASP A CA 1
ATOM 8079 C C . ASP A 1 1816 ? 173.416 159.619 188.267 1.00 1.00 1816 ASP A C 1
ATOM 8080 O O . ASP A 1 1816 ? 174.118 159.032 187.446 1.00 1.00 1816 ASP A O 1
ATOM 8085 N N . ALA A 1 1817 ? 172.680 158.968 189.150 1.00 1.00 1817 ALA A N 1
ATOM 8086 C CA . ALA A 1 1817 ? 172.679 157.525 189.192 1.00 1.00 1817 ALA A CA 1
ATOM 8087 C C . ALA A 1 1817 ? 172.161 156.862 187.926 1.00 1.00 1817 ALA A C 1
ATOM 8088 O O . ALA A 1 1817 ? 172.650 155.790 187.565 1.00 1.00 1817 ALA A O 1
ATOM 8090 N N . ASN A 1 1818 ? 171.165 157.443 187.258 1.00 1.00 1818 ASN A N 1
ATOM 8091 C CA . ASN A 1 1818 ? 170.642 156.743 186.094 1.00 1.00 1818 ASN A CA 1
ATOM 8092 C C . ASN A 1 1818 ? 170.479 157.498 184.784 1.00 1.00 1818 ASN A C 1
ATOM 8093 O O . ASN A 1 1818 ? 170.198 156.850 183.769 1.00 1.00 1818 ASN A O 1
ATOM 8098 N N . TYR A 1 1819 ? 170.781 158.797 184.715 1.00 1.00 1819 TYR A N 1
ATOM 8099 C CA . TYR A 1 1819 ? 170.509 159.501 183.473 1.00 1.00 1819 TYR A CA 1
ATOM 8100 C C . TYR A 1 1819 ? 171.210 158.833 182.345 1.00 1.00 1819 TYR A C 1
ATOM 8101 O O . TYR A 1 1819 ? 170.685 158.836 181.246 1.00 1.00 1819 TYR A O 1
ATOM 8110 N N . THR A 1 1820 ? 172.419 158.317 182.604 1.00 30.00 1820 THR A N 1
ATOM 8111 C CA . THR A 1 1820 ? 173.200 157.535 181.661 1.00 30.00 1820 THR A CA 1
ATOM 8112 C C . THR A 1 1820 ? 172.520 157.582 180.332 1.00 30.00 1820 THR A C 1
ATOM 8113 O O . THR A 1 1820 ? 172.809 158.413 179.471 1.00 30.00 1820 THR A O 1
ATOM 8117 N N . THR A 1 1821 ? 171.639 156.598 180.170 1.00 30.00 1821 THR A N 1
ATOM 8118 C CA . THR A 1 1821 ? 170.770 156.489 179.045 1.00 30.00 1821 THR A CA 1
ATOM 8119 C C . THR A 1 1821 ? 169.316 156.741 179.464 1.00 30.00 1821 THR A C 1
ATOM 8120 O O . THR A 1 1821 ? 168.468 156.970 178.599 1.00 30.00 1821 THR A O 1
ATOM 8124 N N . SER A 1 1822 ? 168.978 156.706 180.771 1.00 30.00 1822 SER A N 1
ATOM 8125 C CA . SER A 1 1822 ? 167.574 156.842 181.168 1.00 30.00 1822 SER A CA 1
ATOM 8126 C C . SER A 1 1822 ? 167.192 158.312 181.230 1.00 30.00 1822 SER A C 1
ATOM 8127 O O . SER A 1 1822 ? 166.980 158.892 182.297 1.00 30.00 1822 SER A O 1
ATOM 8130 N N . LEU A 1 1823 ? 167.073 158.904 180.061 1.00 30.00 1823 LEU A N 1
ATOM 8131 C CA . LEU A 1 1823 ? 166.852 160.328 179.929 1.00 30.00 1823 LEU A CA 1
ATOM 8132 C C . LEU A 1 1823 ? 165.377 160.689 179.937 1.00 30.00 1823 LEU A C 1
ATOM 8133 O O . LEU A 1 1823 ? 165.030 161.872 179.914 1.00 30.00 1823 LEU A O 1
ATOM 8138 N N . GLU A 1 1824 ? 164.511 159.674 179.926 1.00 30.00 1824 GLU A N 1
ATOM 8139 C CA . GLU A 1 1824 ? 163.064 159.854 179.869 1.00 30.00 1824 GLU A CA 1
ATOM 8140 C C . GLU A 1 1824 ? 162.419 160.400 181.135 1.00 30.00 1824 GLU A C 1
ATOM 8141 O O . GLU A 1 1824 ? 161.309 160.923 181.082 1.00 30.00 1824 GLU A O 1
ATOM 8147 N N . GLU A 1 1825 ? 163.084 160.257 182.277 1.00 30.00 1825 GLU A N 1
ATOM 8148 C CA . GLU A 1 1825 ? 162.546 160.717 183.552 1.00 30.00 1825 GLU A CA 1
ATOM 8149 C C . GLU A 1 1825 ? 162.244 162.199 183.489 1.00 30.00 1825 GLU A C 1
ATOM 8150 O O . GLU A 1 1825 ? 163.119 162.999 183.147 1.00 30.00 1825 GLU A O 1
ATOM 8156 N N . GLU A 1 1826 ? 161.039 162.604 183.852 1.00 30.00 1826 GLU A N 1
ATOM 8157 C CA . GLU A 1 1826 ? 160.777 164.016 183.783 1.00 30.00 1826 GLU A CA 1
ATOM 8158 C C . GLU A 1 1826 ? 161.752 164.690 184.705 1.00 30.00 1826 GLU A C 1
ATOM 8159 O O . GLU A 1 1826 ? 161.865 164.346 185.877 1.00 30.00 1826 GLU A O 1
ATOM 8165 N N . LYS A 1 1827 ? 162.328 165.786 184.254 1.00 0.00 1827 LYS A N 1
ATOM 8166 C CA . LYS A 1 1827 ? 163.295 166.490 185.066 1.00 0.00 1827 LYS A CA 1
ATOM 8167 C C . LYS A 1 1827 ? 162.586 167.437 185.986 1.00 0.00 1827 LYS A C 1
ATOM 8168 O O . LYS A 1 1827 ? 163.206 168.057 186.847 1.00 0.00 1827 LYS A O 1
ATOM 8174 N N . GLU A 1 1828 ? 161.280 167.471 185.867 1.00 0.00 1828 GLU A N 1
ATOM 8175 C CA . GLU A 1 1828 ? 160.462 168.372 186.617 1.00 0.00 1828 GLU A CA 1
ATOM 8176 C C . GLU A 1 1828 ? 160.598 168.182 188.116 1.00 0.00 1828 GLU A C 1
ATOM 8177 O O . GLU A 1 1828 ? 160.516 169.139 188.878 1.00 0.00 1828 GLU A O 1
ATOM 8183 N N . SER A 1 1829 ? 160.815 166.968 188.592 1.00 0.00 1829 SER A N 1
ATOM 8184 C CA . SER A 1 1829 ? 160.928 166.849 190.029 1.00 0.00 1829 SER A CA 1
ATOM 8185 C C . SER A 1 1829 ? 162.134 167.637 190.518 1.00 0.00 1829 SER A C 1
ATOM 8186 O O . SER A 1 1829 ? 162.125 168.223 191.614 1.00 0.00 1829 SER A O 1
ATOM 8189 N N . LEU A 1 1830 ? 163.150 167.725 189.679 1.00 0.00 1830 LEU A N 1
ATOM 8190 C CA . LEU A 1 1830 ? 164.336 168.431 190.022 1.00 0.00 1830 LEU A CA 1
ATOM 8191 C C . LEU A 1 1830 ? 164.167 169.890 189.748 1.00 0.00 1830 LEU A C 1
ATOM 8192 O O . LEU A 1 1830 ? 164.635 170.714 190.524 1.00 0.00 1830 LEU A O 1
ATOM 8197 N N . ILE A 1 1831 ? 163.497 170.238 188.658 1.00 0.00 1831 ILE A N 1
ATOM 8198 C CA . ILE A 1 1831 ? 163.405 171.646 188.308 1.00 0.00 1831 ILE A CA 1
ATOM 8199 C C . ILE A 1 1831 ? 162.610 172.334 189.374 1.00 0.00 1831 ILE A C 1
ATOM 8200 O O . ILE A 1 1831 ? 162.856 173.494 189.705 1.00 0.00 1831 ILE A O 1
ATOM 8205 N N . LYS A 1 1832 ? 161.626 171.633 189.908 1.00 0.00 1832 LYS A N 1
ATOM 8206 C CA . LYS A 1 1832 ? 160.814 172.214 190.925 1.00 0.00 1832 LYS A CA 1
ATOM 8207 C C . LYS A 1 1832 ? 161.655 172.443 192.143 1.00 0.00 1832 LYS A C 1
ATOM 8208 O O . LYS A 1 1832 ? 161.726 173.567 192.640 1.00 0.00 1832 LYS A O 1
ATOM 8214 N N . ALA A 1 1833 ? 162.400 171.430 192.570 1.00 0.00 1833 ALA A N 1
ATOM 8215 C CA . ALA A 1 1833 ? 163.209 171.617 193.748 1.00 0.00 1833 ALA A CA 1
ATOM 8216 C C . ALA A 1 1833 ? 164.245 172.706 193.550 1.00 0.00 1833 ALA A C 1
ATOM 8217 O O . ALA A 1 1833 ? 164.519 173.490 194.467 1.00 0.00 1833 ALA A O 1
ATOM 8219 N N . THR A 1 1834 ? 164.803 172.758 192.353 1.00 0.00 1834 THR A N 1
ATOM 8220 C CA . THR A 1 1834 ? 165.876 173.661 192.041 1.00 0.00 1834 THR A CA 1
ATOM 8221 C C . THR A 1 1834 ? 165.413 175.099 192.067 1.00 0.00 1834 THR A C 1
ATOM 8222 O O . THR A 1 1834 ? 166.066 175.947 192.688 1.00 0.00 1834 THR A O 1
ATOM 8226 N N . GLU A 1 1835 ? 164.264 175.392 191.474 1.00 0.00 1835 GLU A N 1
ATOM 8227 C CA . GLU A 1 1835 ? 163.829 176.767 191.518 1.00 0.00 1835 GLU A CA 1
ATOM 8228 C C . GLU A 1 1835 ? 163.381 177.152 192.910 1.00 0.00 1835 GLU A C 1
ATOM 8229 O O . GLU A 1 1835 ? 163.688 178.242 193.387 1.00 0.00 1835 GLU A O 1
ATOM 8235 N N . ASP A 1 1836 ? 162.679 176.273 193.623 1.00 0.00 1836 ASP A N 1
ATOM 8236 C CA . ASP A 1 1836 ? 162.242 176.661 194.959 1.00 0.00 1836 ASP A CA 1
ATOM 8237 C C . ASP A 1 1836 ? 163.423 176.926 195.865 1.00 0.00 1836 ASP A C 1
ATOM 8238 O O . ASP A 1 1836 ? 163.354 177.768 196.759 1.00 0.00 1836 ASP A O 1
ATOM 8243 N N . SER A 1 1837 ? 164.536 176.264 195.593 1.00 0.00 1837 SER A N 1
ATOM 8244 C CA . SER A 1 1837 ? 165.752 176.409 196.360 1.00 0.00 1837 SER A CA 1
ATOM 8245 C C . SER A 1 1837 ? 166.462 177.732 196.096 1.00 0.00 1837 SER A C 1
ATOM 8246 O O . SER A 1 1837 ? 167.432 178.061 196.782 1.00 0.00 1837 SER A O 1
ATOM 8249 N N . GLY A 1 1838 ? 166.008 178.490 195.097 1.00 0.00 1838 GLY A N 1
ATOM 8250 C CA . GLY A 1 1838 ? 166.609 179.770 194.775 1.00 0.00 1838 GLY A CA 1
ATOM 8251 C C . GLY A 1 1838 ? 167.512 179.781 193.561 1.00 0.00 1838 GLY A C 1
ATOM 8252 O O . GLY A 1 1838 ? 168.215 180.767 193.327 1.00 0.00 1838 GLY A O 1
ATOM 8253 N N . PHE A 1 1839 ? 167.521 178.728 192.762 1.00 0.00 1839 PHE A N 1
ATOM 8254 C CA . PHE A 1 1839 ? 168.385 178.806 191.625 1.00 0.00 1839 PHE A CA 1
ATOM 8255 C C . PHE A 1 1839 ? 167.585 179.194 190.421 1.00 0.00 1839 PHE A C 1
ATOM 8256 O O . PHE A 1 1839 ? 166.432 178.799 190.258 1.00 0.00 1839 PHE A O 1
ATOM 8264 N N . TYR A 1 1840 ? 168.203 179.973 189.565 1.00 0.00 1840 TYR A N 1
ATOM 8265 C CA . TYR A 1 1840 ? 167.597 180.322 188.318 1.00 0.00 1840 TYR A CA 1
ATOM 8266 C C . TYR A 1 1840 ? 168.666 179.970 187.340 1.00 0.00 1840 TYR A C 1
ATOM 8267 O O . TYR A 1 1840 ? 168.458 179.456 186.236 1.00 0.00 1840 TYR A O 1
ATOM 8276 N N . GLY A 1 1841 ? 169.880 180.159 187.831 1.00 0.00 1841 GLY A N 1
ATOM 8277 C CA . GLY A 1 1841 ? 171.070 179.967 187.016 1.00 0.00 1841 GLY A CA 1
ATOM 8278 C C . GLY A 1 1841 ? 171.289 178.505 186.688 1.00 0.00 1841 GLY A C 1
ATOM 8279 O O . GLY A 1 1841 ? 172.092 178.162 185.829 1.00 0.00 1841 GLY A O 1
ATOM 8280 N N . LEU A 1 1842 ? 170.632 177.642 187.431 1.00 0.00 1842 LEU A N 1
ATOM 8281 C CA . LEU A 1 1842 ? 170.727 176.224 187.202 1.00 0.00 1842 LEU A CA 1
ATOM 8282 C C . LEU A 1 1842 ? 169.425 175.661 186.680 1.00 0.00 1842 LEU A C 1
ATOM 8283 O O . LEU A 1 1842 ? 169.286 174.444 186.582 1.00 0.00 1842 LEU A O 1
ATOM 8288 N N . THR A 1 1843 ? 168.453 176.509 186.367 1.00 0.00 1843 THR A N 1
ATOM 8289 C CA . THR A 1 1843 ? 167.173 175.979 185.941 1.00 0.00 1843 THR A CA 1
ATOM 8290 C C . THR A 1 1843 ? 166.950 176.230 184.490 1.00 0.00 1843 THR A C 1
ATOM 8291 O O . THR A 1 1843 ? 166.538 175.327 183.752 1.00 0.00 1843 THR A O 1
ATOM 8295 N N . SER A 1 1844 ? 167.426 177.372 184.008 1.00 0.00 1844 SER A N 1
ATOM 8296 C CA . SER A 1 1844 ? 167.241 177.692 182.598 1.00 0.00 1844 SER A CA 1
ATOM 8297 C C . SER A 1 1844 ? 168.075 176.755 181.755 1.00 0.00 1844 SER A C 1
ATOM 8298 O O . SER A 1 1844 ? 167.844 176.578 180.562 1.00 0.00 1844 SER A O 1
ATOM 8301 N N . LEU A 1 1845 ? 169.054 176.155 182.396 1.00 0.00 1845 LEU A N 1
ATOM 8302 C CA . LEU A 1 1845 ? 169.958 175.234 181.770 1.00 0.00 1845 LEU A CA 1
ATOM 8303 C C . LEU A 1 1845 ? 169.623 173.783 182.035 1.00 0.00 1845 LEU A C 1
ATOM 8304 O O . LEU A 1 1845 ? 170.327 172.895 181.561 1.00 0.00 1845 LEU A O 1
ATOM 8309 N N . LEU A 1 1846 ? 168.586 173.517 182.810 1.00 0.00 1846 LEU A N 1
ATOM 8310 C CA . LEU A 1 1846 ? 168.224 172.138 183.072 1.00 0.00 1846 LEU A CA 1
ATOM 8311 C C . LEU A 1 1846 ? 167.139 171.770 182.112 1.00 0.00 1846 LEU A C 1
ATOM 8312 O O . LEU A 1 1846 ? 167.178 170.724 181.470 1.00 0.00 1846 LEU A O 1
ATOM 8317 N N . GLU A 1 1847 ? 166.160 172.648 182.024 1.00 0.00 1847 GLU A N 1
ATOM 8318 C CA . GLU A 1 1847 ? 165.046 172.455 181.128 1.00 0.00 1847 GLU A CA 1
ATOM 8319 C C . GLU A 1 1847 ? 164.914 173.709 180.315 1.00 0.00 1847 GLU A C 1
ATOM 8320 O O . GLU A 1 1847 ? 164.153 174.607 180.668 1.00 0.00 1847 GLU A O 1
ATOM 8326 N N . SER A 1 1848 ? 165.705 173.778 179.257 1.00 30.00 1848 SER A N 1
ATOM 8327 C CA . SER A 1 1848 ? 165.808 174.953 178.418 1.00 30.00 1848 SER A CA 1
ATOM 8328 C C . SER A 1 1848 ? 164.744 174.902 177.337 1.00 30.00 1848 SER A C 1
ATOM 8329 O O . SER A 1 1848 ? 163.665 175.469 177.483 1.00 30.00 1848 SER A O 1
ATOM 8332 N N . ARG A 1 1849 ? 165.023 174.174 176.266 1.00 30.00 1849 ARG A N 1
ATOM 8333 C CA . ARG A 1 1849 ? 164.068 173.993 175.169 1.00 30.00 1849 ARG A CA 1
ATOM 8334 C C . ARG A 1 1849 ? 163.344 172.659 175.306 1.00 30.00 1849 ARG A C 1
ATOM 8335 O O . ARG A 1 1849 ? 162.630 172.220 174.402 1.00 30.00 1849 ARG A O 1
ATOM 8343 N N . LEU A 1 1850 ? 163.579 172.015 176.434 1.00 30.00 1850 LEU A N 1
ATOM 8344 C CA . LEU A 1 1850 ? 163.043 170.718 176.778 1.00 30.00 1850 LEU A CA 1
ATOM 8345 C C . LEU A 1 1850 ? 161.633 170.864 177.264 1.00 30.00 1850 LEU A C 1
ATOM 8346 O O . LEU A 1 1850 ? 161.258 171.915 177.782 1.00 30.00 1850 LEU A O 1
ATOM 8351 N N . SER A 1 1851 ? 160.838 169.819 177.129 1.00 0.00 1851 SER A N 1
ATOM 8352 C CA . SER A 1 1851 ? 159.537 169.878 177.746 1.00 0.00 1851 SER A CA 1
ATOM 8353 C C . SER A 1 1851 ? 159.811 169.920 179.233 1.00 0.00 1851 SER A C 1
ATOM 8354 O O . SER A 1 1851 ? 160.661 169.172 179.717 1.00 0.00 1851 SER A O 1
ATOM 8357 N N . GLY A 1 1852 ? 159.039 170.705 179.965 1.00 0.00 1852 GLY A N 1
ATOM 8358 C CA . GLY A 1 1852 ? 159.223 170.819 181.403 1.00 0.00 1852 GLY A CA 1
ATOM 8359 C C . GLY A 1 1852 ? 158.620 172.120 181.901 1.00 0.00 1852 GLY A C 1
ATOM 8360 O O . GLY A 1 1852 ? 159.123 173.219 181.638 1.00 0.00 1852 GLY A O 1
ATOM 8361 N N . SER A 1 1853 ? 157.515 171.965 182.607 1.00 0.00 1853 SER A N 1
ATOM 8362 C CA . SER A 1 1853 ? 156.692 173.051 183.104 1.00 0.00 1853 SER A CA 1
ATOM 8363 C C . SER A 1 1853 ? 156.196 173.934 181.987 1.00 0.00 1853 SER A C 1
ATOM 8364 O O . SER A 1 1853 ? 156.393 173.660 180.801 1.00 0.00 1853 SER A O 1
ATOM 8367 N N . SER A 1 1854 ? 155.530 175.003 182.370 1.00 0.00 1854 SER A N 1
ATOM 8368 C CA . SER A 1 1854 ? 155.007 175.952 181.404 1.00 0.00 1854 SER A CA 1
ATOM 8369 C C . SER A 1 1854 ? 155.106 177.407 181.863 1.00 0.00 1854 SER A C 1
ATOM 8370 O O . SER A 1 1854 ? 154.495 178.295 181.261 1.00 0.00 1854 SER A O 1
ATOM 8373 N N . ASP A 1 1855 ? 155.854 177.659 182.934 1.00 1.00 1855 ASP A N 1
ATOM 8374 C CA . ASP A 1 1855 ? 155.977 178.974 183.538 1.00 1.00 1855 ASP A CA 1
ATOM 8375 C C . ASP A 1 1855 ? 157.343 179.611 183.394 1.00 1.00 1855 ASP A C 1
ATOM 8376 O O . ASP A 1 1855 ? 157.652 180.556 184.120 1.00 1.00 1855 ASP A O 1
ATOM 8381 N N . VAL A 1 1856 ? 158.072 179.180 182.375 1.00 1.00 1856 VAL A N 1
ATOM 8382 C CA . VAL A 1 1856 ? 159.432 179.586 182.036 1.00 1.00 1856 VAL A CA 1
ATOM 8383 C C . VAL A 1 1856 ? 159.608 181.080 181.933 1.00 1.00 1856 VAL A C 1
ATOM 8384 O O . VAL A 1 1856 ? 160.703 181.601 182.150 1.00 1.00 1856 VAL A O 1
ATOM 8388 N N . TYR A 1 1857 ? 158.535 181.785 181.650 1.00 1.00 1857 TYR A N 1
ATOM 8389 C CA . TYR A 1 1857 ? 158.604 183.217 181.533 1.00 1.00 1857 TYR A CA 1
ATOM 8390 C C . TYR A 1 1857 ? 159.108 183.757 182.839 1.00 1.00 1857 TYR A C 1
ATOM 8391 O O . TYR A 1 1857 ? 159.879 184.710 182.856 1.00 1.00 1857 TYR A O 1
ATOM 8400 N N . LYS A 1 1858 ? 158.715 183.144 183.938 1.00 1.00 1858 LYS A N 1
ATOM 8401 C CA . LYS A 1 1858 ? 159.157 183.577 185.224 1.00 1.00 1858 LYS A CA 1
ATOM 8402 C C . LYS A 1 1858 ? 160.671 183.624 185.305 1.00 1.00 1858 LYS A C 1
ATOM 8403 O O . LYS A 1 1858 ? 161.224 184.475 185.997 1.00 1.00 1858 LYS A O 1
ATOM 8409 N N . TRP A 1 1859 ? 161.360 182.670 184.692 1.00 1.00 1859 TRP A N 1
ATOM 8410 C CA . TRP A 1 1859 ? 162.793 182.630 184.810 1.00 1.00 1859 TRP A CA 1
ATOM 8411 C C . TRP A 1 1859 ? 163.387 183.744 184.001 1.00 1.00 1859 TRP A C 1
ATOM 8412 O O . TRP A 1 1859 ? 164.318 184.417 184.435 1.00 1.00 1859 TRP A O 1
ATOM 8423 N N . ASN A 1 1860 ? 162.835 183.934 182.815 1.00 1.00 1860 ASN A N 1
ATOM 8424 C CA . ASN A 1 1860 ? 163.344 184.945 181.920 1.00 1.00 1860 ASN A CA 1
ATOM 8425 C C . ASN A 1 1860 ? 163.045 186.324 182.439 1.00 1.00 1860 ASN A C 1
ATOM 8426 O O . ASN A 1 1860 ? 163.737 187.287 182.090 1.00 1.00 1860 ASN A O 1
ATOM 8431 N N . LEU A 1 1861 ? 161.975 186.412 183.231 1.00 1.00 1861 LEU A N 1
ATOM 8432 C CA . LEU A 1 1861 ? 161.550 187.610 183.902 1.00 1.00 1861 LEU A CA 1
ATOM 8433 C C . LEU A 1 1861 ? 162.471 187.912 185.061 1.00 1.00 1861 LEU A C 1
ATOM 8434 O O . LEU A 1 1861 ? 162.844 189.070 185.245 1.00 1.00 1861 LEU A O 1
ATOM 8439 N N . GLU A 1 1862 ? 162.848 186.873 185.829 1.00 1.00 1862 GLU A N 1
ATOM 8440 C CA . GLU A 1 1862 ? 163.748 187.008 186.972 1.00 1.00 1862 GLU A CA 1
ATOM 8441 C C . GLU A 1 1862 ? 165.132 187.419 186.510 1.00 1.00 1862 GLU A C 1
ATOM 8442 O O . GLU A 1 1862 ? 165.868 188.133 187.191 1.00 1.00 1862 GLU A O 1
ATOM 8448 N N . LEU A 1 1863 ? 165.517 186.905 185.380 1.00 1.00 1863 LEU A N 1
ATOM 8449 C CA . LEU A 1 1863 ? 166.783 187.202 184.783 1.00 1.00 1863 LEU A CA 1
ATOM 8450 C C . LEU A 1 1863 ? 166.518 188.310 183.791 1.00 1.00 1863 LEU A C 1
ATOM 8451 O O . LEU A 1 1863 ? 165.414 188.830 183.729 1.00 1.00 1863 LEU A O 1
ATOM 8456 N N . GLY A 1 1864 ? 167.539 188.789 183.111 1.00 30.00 1864 GLY A N 1
ATOM 8457 C CA . GLY A 1 1864 ? 167.343 189.871 182.146 1.00 30.00 1864 GLY A CA 1
ATOM 8458 C C . GLY A 1 1864 ? 167.181 189.330 180.730 1.00 30.00 1864 GLY A C 1
ATOM 8459 O O . GLY A 1 1864 ? 167.284 190.068 179.752 1.00 30.00 1864 GLY A O 1
ATOM 8460 N N . ASP A 1 1865 ? 167.000 188.024 180.625 1.00 30.00 1865 ASP A N 1
ATOM 8461 C CA . ASP A 1 1865 ? 166.960 187.343 179.352 1.00 30.00 1865 ASP A CA 1
ATOM 8462 C C . ASP A 1 1865 ? 165.795 187.681 178.448 1.00 30.00 1865 ASP A C 1
ATOM 8463 O O . ASP A 1 1865 ? 165.984 187.768 177.241 1.00 30.00 1865 ASP A O 1
ATOM 8468 N N . TRP A 1 1866 ? 164.603 187.904 178.992 1.00 30.00 1866 TRP A N 1
ATOM 8469 C CA . TRP A 1 1866 ? 163.443 188.138 178.127 1.00 30.00 1866 TRP A CA 1
ATOM 8470 C C . TRP A 1 1866 ? 163.441 187.060 177.033 1.00 30.00 1866 TRP A C 1
ATOM 8471 O O . TRP A 1 1866 ? 163.597 185.872 177.315 1.00 30.00 1866 TRP A O 1
ATOM 8482 N N . LYS A 1 1867 ? 163.263 187.492 175.782 1.00 1.00 1867 LYS A N 1
ATOM 8483 C CA . LYS A 1 1867 ? 163.395 186.669 174.594 1.00 1.00 1867 LYS A CA 1
ATOM 8484 C C . LYS A 1 1867 ? 162.611 185.378 174.550 1.00 1.00 1867 LYS A C 1
ATOM 8485 O O . LYS A 1 1867 ? 163.124 184.356 174.097 1.00 1.00 1867 LYS A O 1
ATOM 8491 N N . LEU A 1 1868 ? 161.353 185.414 174.949 1.00 1.00 1868 LEU A N 1
ATOM 8492 C CA . LEU A 1 1868 ? 160.545 184.223 174.833 1.00 1.00 1868 LEU A CA 1
ATOM 8493 C C . LEU A 1 1868 ? 159.234 184.628 174.190 1.00 1.00 1868 LEU A C 1
ATOM 8494 O O . LEU A 1 1868 ? 158.138 184.222 174.583 1.00 1.00 1868 LEU A O 1
ATOM 8499 N N . LEU A 1 1869 ? 159.386 185.419 173.142 1.00 1.00 1869 LEU A N 1
ATOM 8500 C CA . LEU A 1 1869 ? 158.306 185.953 172.343 1.00 1.00 1869 LEU A CA 1
ATOM 8501 C C . LEU A 1 1869 ? 157.277 186.621 173.231 1.00 1.00 1869 LEU A C 1
ATOM 8502 O O . LEU A 1 1869 ? 157.644 187.298 174.195 1.00 1.00 1869 LEU A O 1
ATOM 8507 N N . THR A 1 1870 ? 155.995 186.417 172.926 1.00 1.00 1870 THR A N 1
ATOM 8508 C CA . THR A 1 1870 ? 154.919 186.965 173.724 1.00 1.00 1870 THR A CA 1
ATOM 8509 C C . THR A 1 1870 ? 153.882 185.884 174.034 1.00 1.00 1870 THR A C 1
ATOM 8510 O O . THR A 1 1870 ? 153.339 185.267 173.111 1.00 1.00 1870 THR A O 1
ATOM 8514 N N . PRO A 1 1871 ? 153.486 185.686 175.299 1.00 1.00 1871 PRO A N 1
ATOM 8515 C CA . PRO A 1 1871 ? 152.537 184.690 175.733 1.00 1.00 1871 PRO A CA 1
ATOM 8516 C C . PRO A 1 1871 ? 151.126 185.136 175.458 1.00 1.00 1871 PRO A C 1
ATOM 8517 O O . PRO A 1 1871 ? 150.372 185.430 176.379 1.00 1.00 1871 PRO A O 1
ATOM 8521 N N . LYS A 1 1872 ? 150.783 185.220 174.187 1.00 1.00 1872 LYS A N 1
ATOM 8522 C CA . LYS A 1 1872 ? 149.464 185.700 173.796 1.00 1.00 1872 LYS A CA 1
ATOM 8523 C C . LYS A 1 1872 ? 148.398 184.666 174.088 1.00 1.00 1872 LYS A C 1
ATOM 8524 O O . LYS A 1 1872 ? 147.209 184.962 174.216 1.00 1.00 1872 LYS A O 1
ATOM 8530 N N . VAL A 1 1873 ? 148.834 183.445 174.234 1.00 1.00 1873 VAL A N 1
ATOM 8531 C CA . VAL A 1 1873 ? 147.959 182.316 174.434 1.00 1.00 1873 VAL A CA 1
ATOM 8532 C C . VAL A 1 1873 ? 147.524 182.117 175.885 1.00 1.00 1873 VAL A C 1
ATOM 8533 O O . VAL A 1 1873 ? 147.841 181.104 176.500 1.00 1.00 1873 VAL A O 1
ATOM 8537 N N . VAL A 1 1874 ? 146.746 183.083 176.368 1.00 1.00 1874 VAL A N 1
ATOM 8538 C CA . VAL A 1 1874 ? 146.210 183.183 177.731 1.00 1.00 1874 VAL A CA 1
ATOM 8539 C C . VAL A 1 1874 ? 147.296 183.251 178.779 1.00 1.00 1874 VAL A C 1
ATOM 8540 O O . VAL A 1 1874 ? 147.803 182.235 179.255 1.00 1.00 1874 VAL A O 1
ATOM 8544 N N . ASP A 1 1875 ? 147.611 184.448 179.180 1.00 30.00 1875 ASP A N 1
ATOM 8545 C CA . ASP A 1 1875 ? 148.616 184.676 180.167 1.00 30.00 1875 ASP A CA 1
ATOM 8546 C C . ASP A 1 1875 ? 148.143 184.334 181.562 1.00 30.00 1875 ASP A C 1
ATOM 8547 O O . ASP A 1 1875 ? 146.956 184.169 181.818 1.00 30.00 1875 ASP A O 1
ATOM 8552 N N . SER A 1 1876 ? 149.100 184.185 182.449 1.00 30.00 1876 SER A N 1
ATOM 8553 C CA . SER A 1 1876 ? 148.876 184.000 183.860 1.00 30.00 1876 SER A CA 1
ATOM 8554 C C . SER A 1 1876 ? 150.035 184.558 184.671 1.00 30.00 1876 SER A C 1
ATOM 8555 O O . SER A 1 1876 ? 151.203 184.250 184.398 1.00 30.00 1876 SER A O 1
ATOM 8558 N N . LYS A 1 1877 ? 149.715 185.369 185.679 1.00 30.00 1877 LYS A N 1
ATOM 8559 C CA . LYS A 1 1877 ? 150.700 185.915 186.594 1.00 30.00 1877 LYS A CA 1
ATOM 8560 C C . LYS A 1 1877 ? 151.899 186.501 185.891 1.00 30.00 1877 LYS A C 1
ATOM 8561 O O . LYS A 1 1877 ? 151.808 187.542 185.237 1.00 30.00 1877 LYS A O 1
ATOM 8567 N N . ALA A 1 1878 ? 153.035 185.823 186.003 1.00 1.00 1878 ALA A N 1
ATOM 8568 C CA . ALA A 1 1878 ? 154.277 186.328 185.455 1.00 1.00 1878 ALA A CA 1
ATOM 8569 C C . ALA A 1 1878 ? 154.146 186.598 183.982 1.00 1.00 1878 ALA A C 1
ATOM 8570 O O . ALA A 1 1878 ? 154.758 187.535 183.474 1.00 1.00 1878 ALA A O 1
ATOM 8572 N N . LYS A 1 1879 ? 153.368 185.794 183.281 1.00 1.00 1879 LYS A N 1
ATOM 8573 C CA . LYS A 1 1879 ? 153.212 186.003 181.866 1.00 1.00 1879 LYS A CA 1
ATOM 8574 C C . LYS A 1 1879 ? 152.551 187.328 181.594 1.00 1.00 1879 LYS A C 1
ATOM 8575 O O . LYS A 1 1879 ? 152.787 187.925 180.548 1.00 1.00 1879 LYS A O 1
ATOM 8581 N N . GLY A 1 1880 ? 151.633 187.746 182.462 1.00 1.00 1880 GLY A N 1
ATOM 8582 C CA . GLY A 1 1880 ? 150.931 188.992 182.255 1.00 1.00 1880 GLY A CA 1
ATOM 8583 C C . GLY A 1 1880 ? 151.889 190.139 182.464 1.00 1.00 1880 GLY A C 1
ATOM 8584 O O . GLY A 1 1880 ? 151.918 191.102 181.695 1.00 1.00 1880 GLY A O 1
ATOM 8585 N N . LEU A 1 1881 ? 152.721 190.010 183.484 1.00 1.00 1881 LEU A N 1
ATOM 8586 C CA . LEU A 1 1881 ? 153.667 191.068 183.759 1.00 1.00 1881 LEU A CA 1
ATOM 8587 C C . LEU A 1 1881 ? 154.658 191.161 182.619 1.00 1.00 1881 LEU A C 1
ATOM 8588 O O . LEU A 1 1881 ? 154.986 192.252 182.136 1.00 1.00 1881 LEU A O 1
ATOM 8593 N N . TYR A 1 1882 ? 155.082 189.997 182.144 1.00 1.00 1882 TYR A N 1
ATOM 8594 C CA . TYR A 1 1882 ? 156.016 189.899 181.058 1.00 1.00 1882 TYR A CA 1
ATOM 8595 C C . TYR A 1 1882 ? 155.413 190.563 179.859 1.00 1.00 1882 TYR A C 1
ATOM 8596 O O . TYR A 1 1882 ? 156.038 191.422 179.239 1.00 1.00 1882 TYR A O 1
ATOM 8605 N N . TYR A 1 1883 ? 154.169 190.202 179.554 1.00 1.00 1883 TYR A N 1
ATOM 8606 C CA . TYR A 1 1883 ? 153.464 190.710 178.407 1.00 1.00 1883 TYR A CA 1
ATOM 8607 C C . TYR A 1 1883 ? 153.433 192.217 178.406 1.00 1.00 1883 TYR A C 1
ATOM 8608 O O . TYR A 1 1883 ? 153.785 192.866 177.412 1.00 1.00 1883 TYR A O 1
ATOM 8617 N N . ALA A 1 1884 ? 153.042 192.782 179.537 1.00 1.00 1884 ALA A N 1
ATOM 8618 C CA . ALA A 1 1884 ? 152.879 194.207 179.650 1.00 1.00 1884 ALA A CA 1
ATOM 8619 C C . ALA A 1 1884 ? 154.155 194.982 179.386 1.00 1.00 1884 ALA A C 1
ATOM 8620 O O . ALA A 1 1884 ? 154.109 196.045 178.772 1.00 1.00 1884 ALA A O 1
ATOM 8622 N N . ILE A 1 1885 ? 155.302 194.458 179.780 1.00 1.00 1885 ILE A N 1
ATOM 8623 C CA . ILE A 1 1885 ? 156.509 195.221 179.535 1.00 1.00 1885 ILE A CA 1
ATOM 8624 C C . ILE A 1 1885 ? 157.092 194.888 178.185 1.00 1.00 1885 ILE A C 1
ATOM 8625 O O . ILE A 1 1885 ? 157.555 195.761 177.454 1.00 1.00 1885 ILE A O 1
ATOM 8630 N N . LYS A 1 1886 ? 157.127 193.617 177.859 1.00 1.00 1886 LYS A N 1
ATOM 8631 C CA . LYS A 1 1886 ? 157.772 193.172 176.652 1.00 1.00 1886 LYS A CA 1
ATOM 8632 C C . LYS A 1 1886 ? 157.171 193.775 175.405 1.00 1.00 1886 LYS A C 1
ATOM 8633 O O . LYS A 1 1886 ? 157.880 194.020 174.428 1.00 1.00 1886 LYS A O 1
ATOM 8639 N N . ASN A 1 1887 ? 155.873 194.011 175.413 1.00 1.00 1887 ASN A N 1
ATOM 8640 C CA . ASN A 1 1887 ? 155.203 194.511 174.237 1.00 1.00 1887 ASN A CA 1
ATOM 8641 C C . ASN A 1 1887 ? 154.967 196.007 174.310 1.00 1.00 1887 ASN A C 1
ATOM 8642 O O . ASN A 1 1887 ? 154.105 196.526 173.603 1.00 1.00 1887 ASN A O 1
ATOM 8647 N N . LEU A 1 1888 ? 155.716 196.707 175.164 1.00 1.00 1888 LEU A N 1
ATOM 8648 C CA . LEU A 1 1888 ? 155.570 198.140 175.300 1.00 1.00 1888 LEU A CA 1
ATOM 8649 C C . LEU A 1 1888 ? 156.638 198.932 174.522 1.00 1.00 1888 LEU A C 1
ATOM 8650 O O . LEU A 1 1888 ? 157.774 199.020 174.977 1.00 1.00 1888 LEU A O 1
ATOM 8655 N N . PRO A 1 1889 ? 156.311 199.533 173.366 1.00 1.00 1889 PRO A N 1
ATOM 8656 C CA . PRO A 1 1889 ? 157.187 200.294 172.490 1.00 1.00 1889 PRO A CA 1
ATOM 8657 C C . PRO A 1 1889 ? 157.392 201.695 173.009 1.00 1.00 1889 PRO A C 1
ATOM 8658 O O . PRO A 1 1889 ? 156.543 202.160 173.768 1.00 1.00 1889 PRO A O 1
ATOM 8662 N N . GLN A 1 1890 ? 158.390 202.394 172.448 1.00 1.00 1890 GLN A N 1
ATOM 8663 C CA . GLN A 1 1890 ? 158.608 203.833 172.641 1.00 1.00 1890 GLN A CA 1
ATOM 8664 C C . GLN A 1 1890 ? 159.072 204.286 174.003 1.00 1.00 1890 GLN A C 1
ATOM 8665 O O . GLN A 1 1890 ? 158.749 203.722 175.043 1.00 1.00 1890 GLN A O 1
ATOM 8671 N N . ASP A 1 1891 ? 159.926 205.292 173.972 1.00 1.00 1891 ASP A N 1
ATOM 8672 C CA . ASP A 1 1891 ? 160.406 205.936 175.168 1.00 1.00 1891 ASP A CA 1
ATOM 8673 C C . ASP A 1 1891 ? 159.302 206.848 175.690 1.00 1.00 1891 ASP A C 1
ATOM 8674 O O . ASP A 1 1891 ? 158.914 207.803 175.003 1.00 1.00 1891 ASP A O 1
ATOM 8679 N N . VAL A 1 1892 ? 158.744 206.502 176.841 1.00 1.00 1892 VAL A N 1
ATOM 8680 C CA . VAL A 1 1892 ? 157.632 207.229 177.431 1.00 1.00 1892 VAL A CA 1
ATOM 8681 C C . VAL A 1 1892 ? 156.704 207.803 176.381 1.00 1.00 1892 VAL A C 1
ATOM 8682 O O . VAL A 1 1892 ? 156.154 207.058 175.573 1.00 1.00 1892 VAL A O 1
ATOM 8686 N N . GLY A 1 1893 ? 156.456 209.095 176.409 1.00 1.00 1893 GLY A N 1
ATOM 8687 C CA . GLY A 1 1893 ? 155.586 209.640 175.405 1.00 1.00 1893 GLY A CA 1
ATOM 8688 C C . GLY A 1 1893 ? 154.229 208.998 175.532 1.00 1.00 1893 GLY A C 1
ATOM 8689 O O . GLY A 1 1893 ? 153.639 208.954 176.606 1.00 1.00 1893 GLY A O 1
ATOM 8690 N N . PHE A 1 1894 ? 153.761 208.455 174.427 1.00 1.00 1894 PHE A N 1
ATOM 8691 C CA . PHE A 1 1894 ? 152.465 207.811 174.339 1.00 1.00 1894 PHE A CA 1
ATOM 8692 C C . PHE A 1 1894 ? 152.511 206.350 174.752 1.00 1.00 1894 PHE A C 1
ATOM 8693 O O . PHE A 1 1894 ? 151.479 205.666 174.770 1.00 1.00 1894 PHE A O 1
ATOM 8701 N N . ALA A 1 1895 ? 153.687 205.877 175.147 1.00 1.00 1895 ALA A N 1
ATOM 8702 C CA . ALA A 1 1895 ? 153.870 204.499 175.560 1.00 1.00 1895 ALA A CA 1
ATOM 8703 C C . ALA A 1 1895 ? 152.936 204.196 176.721 1.00 1.00 1895 ALA A C 1
ATOM 8704 O O . ALA A 1 1895 ? 152.420 203.090 176.835 1.00 1.00 1895 ALA A O 1
ATOM 8706 N N . GLU A 1 1896 ? 152.657 205.180 177.560 1.00 1.00 1896 GLU A N 1
ATOM 8707 C CA . GLU A 1 1896 ? 151.767 204.944 178.671 1.00 1.00 1896 GLU A CA 1
ATOM 8708 C C . GLU A 1 1896 ? 150.390 204.539 178.197 1.00 1.00 1896 GLU A C 1
ATOM 8709 O O . GLU A 1 1896 ? 149.708 203.757 178.858 1.00 1.00 1896 GLU A O 1
ATOM 8715 N N . LYS A 1 1897 ? 149.925 205.090 177.087 1.00 1.00 1897 LYS A N 1
ATOM 8716 C CA . LYS A 1 1897 ? 148.613 204.710 176.648 1.00 1.00 1897 LYS A CA 1
ATOM 8717 C C . LYS A 1 1897 ? 148.711 203.261 176.189 1.00 1.00 1897 LYS A C 1
ATOM 8718 O O . LYS A 1 1897 ? 147.816 202.456 176.453 1.00 1.00 1897 LYS A O 1
ATOM 8724 N N . SER A 1 1898 ? 149.822 202.907 175.545 1.00 1.00 1898 SER A N 1
ATOM 8725 C CA . SER A 1 1898 ? 149.991 201.527 175.105 1.00 1.00 1898 SER A CA 1
ATOM 8726 C C . SER A 1 1898 ? 149.984 200.610 176.327 1.00 1.00 1898 SER A C 1
ATOM 8727 O O . SER A 1 1898 ? 149.458 199.491 176.295 1.00 1.00 1898 SER A O 1
ATOM 8730 N N . LEU A 1 1899 ? 150.560 201.078 177.416 1.00 1.00 1899 LEU A N 1
ATOM 8731 C CA . LEU A 1 1899 ? 150.573 200.269 178.605 1.00 1.00 1899 LEU A CA 1
ATOM 8732 C C . LEU A 1 1899 ? 149.132 200.133 179.108 1.00 1.00 1899 LEU A C 1
ATOM 8733 O O . LEU A 1 1899 ? 148.698 199.038 179.475 1.00 1.00 1899 LEU A O 1
ATOM 8738 N N . GLU A 1 1900 ? 148.352 201.205 179.062 1.00 1.00 1900 GLU A N 1
ATOM 8739 C CA . GLU A 1 1900 ? 146.959 201.104 179.470 1.00 1.00 1900 GLU A CA 1
ATOM 8740 C C . GLU A 1 1900 ? 146.232 200.046 178.644 1.00 1.00 1900 GLU A C 1
ATOM 8741 O O . GLU A 1 1900 ? 145.465 199.243 179.181 1.00 1.00 1900 GLU A O 1
ATOM 8747 N N . LYS A 1 1901 ? 146.509 199.993 177.353 1.00 1.00 1901 LYS A N 1
ATOM 8748 C CA . LYS A 1 1901 ? 145.859 199.006 176.508 1.00 1.00 1901 LYS A CA 1
ATOM 8749 C C . LYS A 1 1901 ? 146.170 197.591 176.991 1.00 1.00 1901 LYS A C 1
ATOM 8750 O O . LYS A 1 1901 ? 145.315 196.693 176.908 1.00 1.00 1901 LYS A O 1
ATOM 8756 N N . SER A 1 1902 ? 147.383 197.384 177.500 1.00 1.00 1902 SER A N 1
ATOM 8757 C CA . SER A 1 1902 ? 147.771 196.086 178.022 1.00 1.00 1902 SER A CA 1
ATOM 8758 C C . SER A 1 1902 ? 146.937 195.769 179.254 1.00 1.00 1902 SER A C 1
ATOM 8759 O O . SER A 1 1902 ? 146.596 194.610 179.489 1.00 1.00 1902 SER A O 1
ATOM 8762 N N . LEU A 1 1903 ? 146.585 196.783 180.039 1.00 1.00 1903 LEU A N 1
ATOM 8763 C CA . LEU A 1 1903 ? 145.756 196.539 181.214 1.00 1.00 1903 LEU A CA 1
ATOM 8764 C C . LEU A 1 1903 ? 144.411 196.027 180.788 1.00 1.00 1903 LEU A C 1
ATOM 8765 O O . LEU A 1 1903 ? 143.882 195.074 181.370 1.00 1.00 1903 LEU A O 1
ATOM 8770 N N . LEU A 1 1904 ? 143.855 196.644 179.765 1.00 1.00 1904 LEU A N 1
ATOM 8771 C CA . LEU A 1 1904 ? 142.558 196.214 179.294 1.00 1.00 1904 LEU A CA 1
ATOM 8772 C C . LEU A 1 1904 ? 142.641 194.801 178.748 1.00 1.00 1904 LEU A C 1
ATOM 8773 O O . LEU A 1 1904 ? 141.745 193.984 178.979 1.00 1.00 1904 LEU A O 1
ATOM 8778 N N . THR A 1 1905 ? 143.747 194.500 178.085 1.00 1.00 1905 THR A N 1
ATOM 8779 C CA . THR A 1 1905 ? 143.962 193.193 177.506 1.00 1.00 1905 THR A CA 1
ATOM 8780 C C . THR A 1 1905 ? 143.989 192.136 178.594 1.00 1.00 1905 THR A C 1
ATOM 8781 O O . THR A 1 1905 ? 143.360 191.078 178.473 1.00 1.00 1905 THR A O 1
ATOM 8785 N N . ILE A 1 1906 ? 144.698 192.429 179.665 1.00 1.00 1906 ILE A N 1
ATOM 8786 C CA . ILE A 1 1906 ? 144.788 191.520 180.774 1.00 1.00 1906 ILE A CA 1
ATOM 8787 C C . ILE A 1 1906 ? 143.457 191.328 181.429 1.00 1.00 1906 ILE A C 1
ATOM 8788 O O . ILE A 1 1906 ? 143.128 190.209 181.798 1.00 1.00 1906 ILE A O 1
ATOM 8793 N N . PHE A 1 1907 ? 142.688 192.384 181.612 1.00 1.00 1907 PHE A N 1
ATOM 8794 C CA . PHE A 1 1907 ? 141.381 192.203 182.203 1.00 1.00 1907 PHE A CA 1
ATOM 8795 C C . PHE A 1 1907 ? 140.610 191.178 181.402 1.00 1.00 1907 PHE A C 1
ATOM 8796 O O . PHE A 1 1907 ? 139.979 190.275 181.952 1.00 1.00 1907 PHE A O 1
ATOM 8804 N N . ASP A 1 1908 ? 140.639 191.290 180.096 1.00 1.00 1908 ASP A N 1
ATOM 8805 C CA . ASP A 1 1908 ? 139.900 190.312 179.348 1.00 1.00 1908 ASP A CA 1
ATOM 8806 C C . ASP A 1 1908 ? 140.450 188.910 179.634 1.00 1.00 1908 ASP A C 1
ATOM 8807 O O . ASP A 1 1908 ? 139.680 187.967 179.844 1.00 1.00 1908 ASP A O 1
ATOM 8812 N N . SER A 1 1909 ? 141.766 188.769 179.773 1.00 1.00 1909 SER A N 1
ATOM 8813 C CA . SER A 1 1909 ? 142.287 187.452 180.117 1.00 1.00 1909 SER A CA 1
ATOM 8814 C C . SER A 1 1909 ? 141.719 187.037 181.469 1.00 1.00 1909 SER A C 1
ATOM 8815 O O . SER A 1 1909 ? 141.326 185.888 181.659 1.00 1.00 1909 SER A O 1
ATOM 8818 N N . ARG A 1 1910 ? 141.584 187.986 182.387 1.00 30.00 1910 ARG A N 1
ATOM 8819 C CA . ARG A 1 1910 ? 140.984 187.718 183.685 1.00 30.00 1910 ARG A CA 1
ATOM 8820 C C . ARG A 1 1910 ? 139.622 187.126 183.528 1.00 30.00 1910 ARG A C 1
ATOM 8821 O O . ARG A 1 1910 ? 139.261 186.245 184.282 1.00 30.00 1910 ARG A O 1
ATOM 8829 N N . GLN A 1 1911 ? 138.869 187.551 182.529 1.00 30.00 1911 GLN A N 1
ATOM 8830 C CA . GLN A 1 1911 ? 137.546 186.993 182.347 1.00 30.00 1911 GLN A CA 1
ATOM 8831 C C . GLN A 1 1911 ? 137.622 185.510 181.973 1.00 30.00 1911 GLN A C 1
ATOM 8832 O O . GLN A 1 1911 ? 136.655 184.761 182.148 1.00 30.00 1911 GLN A O 1
ATOM 8838 N N . HIS A 1 1912 ? 138.731 185.073 181.389 1.00 30.00 1912 HIS A N 1
ATOM 8839 C CA . HIS A 1 1912 ? 138.894 183.645 181.195 1.00 30.00 1912 HIS A CA 1
ATOM 8840 C C . HIS A 1 1912 ? 138.881 183.021 182.572 1.00 30.00 1912 HIS A C 1
ATOM 8841 O O . HIS A 1 1912 ? 138.148 182.072 182.839 1.00 30.00 1912 HIS A O 1
ATOM 8848 N N . PHE A 1 1913 ? 139.684 183.622 183.439 1.00 30.00 1913 PHE A N 1
ATOM 8849 C CA . PHE A 1 1913 ? 139.885 183.198 184.814 1.00 30.00 1913 PHE A CA 1
ATOM 8850 C C . PHE A 1 1913 ? 140.597 181.879 184.883 1.00 30.00 1913 PHE A C 1
ATOM 8851 O O . PHE A 1 1913 ? 139.999 180.853 185.187 1.00 30.00 1913 PHE A O 1
ATOM 8859 N N . ILE A 1 1914 ? 141.898 181.905 184.641 1.00 30.00 1914 ILE A N 1
ATOM 8860 C CA . ILE A 1 1914 ? 142.666 180.676 184.649 1.00 30.00 1914 ILE A CA 1
ATOM 8861 C C . ILE A 1 1914 ? 142.694 180.095 186.069 1.00 30.00 1914 ILE A C 1
ATOM 8862 O O . ILE A 1 1914 ? 142.773 178.882 186.252 1.00 30.00 1914 ILE A O 1
ATOM 8867 N N . SER A 1 1915 ? 142.659 180.968 187.066 1.00 30.00 1915 SER A N 1
ATOM 8868 C CA . SER A 1 1915 ? 142.669 180.598 188.468 1.00 30.00 1915 SER A CA 1
ATOM 8869 C C . SER A 1 1915 ? 141.931 181.666 189.235 1.00 30.00 1915 SER A C 1
ATOM 8870 O O . SER A 1 1915 ? 141.607 182.711 188.686 1.00 30.00 1915 SER A O 1
ATOM 8873 N N . GLN A 1 1916 ? 141.578 181.385 190.465 1.00 30.00 1916 GLN A N 1
ATOM 8874 C CA . GLN A 1 1916 ? 140.918 182.347 191.340 1.00 30.00 1916 GLN A CA 1
ATOM 8875 C C . GLN A 1 1916 ? 141.900 183.333 191.959 1.00 30.00 1916 GLN A C 1
ATOM 8876 O O . GLN A 1 1916 ? 143.057 182.985 192.155 1.00 30.00 1916 GLN A O 1
ATOM 8882 N N . THR A 1 1917 ? 141.441 184.555 192.281 1.00 1.00 1917 THR A N 1
ATOM 8883 C CA . THR A 1 1917 ? 142.194 185.565 193.067 1.00 1.00 1917 THR A CA 1
ATOM 8884 C C . THR A 1 1917 ? 143.422 186.194 192.434 1.00 1.00 1917 THR A C 1
ATOM 8885 O O . THR A 1 1917 ? 143.573 187.417 192.425 1.00 1.00 1917 THR A O 1
ATOM 8889 N N . GLU A 1 1918 ? 144.276 185.379 191.866 1.00 1.00 1918 GLU A N 1
ATOM 8890 C CA . GLU A 1 1918 ? 145.545 185.794 191.322 1.00 1.00 1918 GLU A CA 1
ATOM 8891 C C . GLU A 1 1918 ? 145.345 186.848 190.277 1.00 1.00 1918 GLU A C 1
ATOM 8892 O O . GLU A 1 1918 ? 146.187 187.725 190.106 1.00 1.00 1918 GLU A O 1
ATOM 8898 N N . TRP A 1 1919 ? 144.245 186.785 189.575 1.00 1.00 1919 TRP A N 1
ATOM 8899 C CA . TRP A 1 1919 ? 143.969 187.768 188.574 1.00 1.00 1919 TRP A CA 1
ATOM 8900 C C . TRP A 1 1919 ? 143.658 189.118 189.141 1.00 1.00 1919 TRP A C 1
ATOM 8901 O O . TRP A 1 1919 ? 143.858 190.130 188.473 1.00 1.00 1919 TRP A O 1
ATOM 8912 N N . MET A 1 1920 ? 143.119 189.168 190.345 1.00 1.00 1920 MET A N 1
ATOM 8913 C CA . MET A 1 1920 ? 142.812 190.450 190.905 1.00 1.00 1920 MET A CA 1
ATOM 8914 C C . MET A 1 1920 ? 144.120 191.065 191.297 1.00 1.00 1920 MET A C 1
ATOM 8915 O O . MET A 1 1920 ? 144.359 192.268 191.130 1.00 1.00 1920 MET A O 1
ATOM 8920 N N . ASP A 1 1921 ? 145.006 190.196 191.762 1.00 1.00 1921 ASP A N 1
ATOM 8921 C CA . ASP A 1 1921 ? 146.306 190.626 192.189 1.00 1.00 1921 ASP A CA 1
ATOM 8922 C C . ASP A 1 1921 ? 147.089 191.070 190.963 1.00 1.00 1921 ASP A C 1
ATOM 8923 O O . ASP A 1 1921 ? 147.834 192.052 191.005 1.00 1.00 1921 ASP A O 1
ATOM 8928 N N . THR A 1 1922 ? 146.894 190.366 189.858 1.00 1.00 1922 THR A N 1
ATOM 8929 C CA . THR A 1 1922 ? 147.573 190.699 188.638 1.00 1.00 1922 THR A CA 1
ATOM 8930 C C . THR A 1 1922 ? 147.104 192.044 188.166 1.00 1.00 1922 THR A C 1
ATOM 8931 O O . THR A 1 1922 ? 147.926 192.882 187.810 1.00 1.00 1922 THR A O 1
ATOM 8935 N N . LEU A 1 1923 ? 145.800 192.312 188.216 1.00 1.00 1923 LEU A N 1
ATOM 8936 C CA . LEU A 1 1923 ? 145.365 193.611 187.757 1.00 1.00 1923 LEU A CA 1
ATOM 8937 C C . LEU A 1 1923 ? 145.994 194.678 188.594 1.00 1.00 1923 LEU A C 1
ATOM 8938 O O . LEU A 1 1923 ? 146.444 195.695 188.064 1.00 1.00 1923 LEU A O 1
ATOM 8943 N N . ASN A 1 1924 ? 146.074 194.445 189.898 1.00 1.00 1924 ASN A N 1
ATOM 8944 C CA . ASN A 1 1924 ? 146.668 195.429 190.760 1.00 1.00 1924 ASN A CA 1
ATOM 8945 C C . ASN A 1 1924 ? 148.083 195.689 190.308 1.00 1.00 1924 ASN A C 1
ATOM 8946 O O . ASN A 1 1924 ? 148.498 196.835 190.164 1.00 1.00 1924 ASN A O 1
ATOM 8951 N N . ALA A 1 1925 ? 148.824 194.621 190.051 1.00 1.00 1925 ALA A N 1
ATOM 8952 C CA . ALA A 1 1925 ? 150.205 194.744 189.632 1.00 1.00 1925 ALA A CA 1
ATOM 8953 C C . ALA A 1 1925 ? 150.341 195.523 188.336 1.00 1.00 1925 ALA A C 1
ATOM 8954 O O . ALA A 1 1925 ? 151.304 196.270 188.143 1.00 1.00 1925 ALA A O 1
ATOM 8956 N N . ILE A 1 1926 ? 149.403 195.371 187.436 1.00 1.00 1926 ILE A N 1
ATOM 8957 C CA . ILE A 1 1926 ? 149.538 196.099 186.205 1.00 1.00 1926 ILE A CA 1
ATOM 8958 C C . ILE A 1 1926 ? 149.345 197.553 186.530 1.00 1.00 1926 ILE A C 1
ATOM 8959 O O . ILE A 1 1926 ? 150.060 198.417 186.014 1.00 1.00 1926 ILE A O 1
ATOM 8964 N N . ILE A 1 1927 ? 148.388 197.808 187.400 1.00 1.00 1927 ILE A N 1
ATOM 8965 C CA . ILE A 1 1927 ? 148.116 199.141 187.850 1.00 1.00 1927 ILE A CA 1
ATOM 8966 C C . ILE A 1 1927 ? 149.332 199.739 188.507 1.00 1.00 1927 ILE A C 1
ATOM 8967 O O . ILE A 1 1927 ? 149.575 200.932 188.397 1.00 1.00 1927 ILE A O 1
ATOM 8972 N N . GLU A 1 1928 ? 150.059 198.939 189.241 1.00 1.00 1928 GLU A N 1
ATOM 8973 C CA . GLU A 1 1928 ? 151.285 199.397 189.845 1.00 1.00 1928 GLU A CA 1
ATOM 8974 C C . GLU A 1 1928 ? 152.295 199.855 188.783 1.00 1.00 1928 GLU A C 1
ATOM 8975 O O . GLU A 1 1928 ? 153.071 200.769 189.052 1.00 1.00 1928 GLU A O 1
ATOM 8981 N N . PHE A 1 1929 ? 152.340 199.224 187.596 1.00 1.00 1929 PHE A N 1
ATOM 8982 C CA . PHE A 1 1929 ? 153.293 199.715 186.600 1.00 1.00 1929 PHE A CA 1
ATOM 8983 C C . PHE A 1 1929 ? 152.896 201.085 186.129 1.00 1.00 1929 PHE A C 1
ATOM 8984 O O . PHE A 1 1929 ? 153.744 201.967 185.943 1.00 1.00 1929 PHE A O 1
ATOM 8992 N N . ILE A 1 1930 ? 151.604 201.256 185.937 1.00 1.00 1930 ILE A N 1
ATOM 8993 C CA . ILE A 1 1930 ? 151.098 202.540 185.496 1.00 1.00 1930 ILE A CA 1
ATOM 8994 C C . ILE A 1 1930 ? 151.202 203.435 186.694 1.00 1.00 1930 ILE A C 1
ATOM 8995 O O . ILE A 1 1930 ? 151.769 203.033 187.705 1.00 1.00 1930 ILE A O 1
ATOM 9000 N N . LYS A 1 1931 ? 150.797 204.673 186.566 1.00 1.00 1931 LYS A N 1
ATOM 9001 C CA . LYS A 1 1931 ? 150.979 205.660 187.615 1.00 1.00 1931 LYS A CA 1
ATOM 9002 C C . LYS A 1 1931 ? 152.443 206.002 187.614 1.00 1.00 1931 LYS A C 1
ATOM 9003 O O . LYS A 1 1931 ? 152.833 206.971 186.994 1.00 1.00 1931 LYS A O 1
ATOM 9009 N N . ILE A 1 1932 ? 153.300 205.170 188.161 1.00 1.00 1932 ILE A N 1
ATOM 9010 C CA . ILE A 1 1932 ? 154.697 205.569 188.158 1.00 1.00 1932 ILE A CA 1
ATOM 9011 C C . ILE A 1 1932 ? 155.224 205.694 186.732 1.00 1.00 1932 ILE A C 1
ATOM 9012 O O . ILE A 1 1932 ? 155.921 206.648 186.401 1.00 1.00 1932 ILE A O 1
ATOM 9017 N N . ALA A 1 1933 ? 154.782 204.837 185.827 1.00 1.00 1933 ALA A N 1
ATOM 9018 C CA . ALA A 1 1933 ? 155.242 204.945 184.464 1.00 1.00 1933 ALA A CA 1
ATOM 9019 C C . ALA A 1 1933 ? 154.495 206.023 183.730 1.00 1.00 1933 ALA A C 1
ATOM 9020 O O . ALA A 1 1933 ? 154.809 206.349 182.586 1.00 1.00 1933 ALA A O 1
ATOM 9022 N N . ALA A 1 1934 ? 153.465 206.537 184.364 1.00 1.00 1934 ALA A N 1
ATOM 9023 C CA . ALA A 1 1934 ? 152.611 207.513 183.771 1.00 1.00 1934 ALA A CA 1
ATOM 9024 C C . ALA A 1 1934 ? 153.085 208.890 184.061 1.00 1.00 1934 ALA A C 1
ATOM 9025 O O . ALA A 1 1934 ? 152.498 209.849 183.563 1.00 1.00 1934 ALA A O 1
ATOM 9027 N N . ILE A 1 1935 ? 154.139 209.036 184.859 1.00 1.00 1935 ILE A N 1
ATOM 9028 C CA . ILE A 1 1935 ? 154.524 210.385 185.197 1.00 1.00 1935 ILE A CA 1
ATOM 9029 C C . ILE A 1 1935 ? 155.962 210.783 184.898 1.00 1.00 1935 ILE A C 1
ATOM 9030 O O . ILE A 1 1935 ? 156.674 211.200 185.800 1.00 1.00 1935 ILE A O 1
ATOM 9035 N N . PRO A 1 1936 ? 156.443 210.657 183.650 1.00 1.00 1936 PRO A N 1
ATOM 9036 C CA . PRO A 1 1936 ? 157.653 211.280 183.158 1.00 1.00 1936 PRO A CA 1
ATOM 9037 C C . PRO A 1 1936 ? 157.360 212.760 182.968 1.00 1.00 1936 PRO A C 1
ATOM 9038 O O . PRO A 1 1936 ? 158.240 213.591 182.762 1.00 1.00 1936 PRO A O 1
ATOM 9042 N N . GLN A 1 1937 ? 156.083 213.056 182.990 1.00 30.00 1937 GLN A N 1
ATOM 9043 C CA . GLN A 1 1937 ? 155.542 214.360 182.868 1.00 30.00 1937 GLN A CA 1
ATOM 9044 C C . GLN A 1 1937 ? 155.566 214.984 184.238 1.00 30.00 1937 GLN A C 1
ATOM 9045 O O . GLN A 1 1937 ? 155.060 214.386 185.183 1.00 30.00 1937 GLN A O 1
ATOM 9051 N N . ASP A 1 1938 ? 156.117 216.183 184.354 1.00 30.00 1938 ASP A N 1
ATOM 9052 C CA . ASP A 1 1938 ? 156.142 216.901 185.621 1.00 30.00 1938 ASP A CA 1
ATOM 9053 C C . ASP A 1 1938 ? 156.747 216.076 186.737 1.00 30.00 1938 ASP A C 1
ATOM 9054 O O . ASP A 1 1938 ? 156.124 215.818 187.773 1.00 30.00 1938 ASP A O 1
ATOM 9059 N N . VAL A 1 1939 ? 157.992 215.685 186.562 1.00 1.00 1939 VAL A N 1
ATOM 9060 C CA . VAL A 1 1939 ? 158.603 214.812 187.534 1.00 1.00 1939 VAL A CA 1
ATOM 9061 C C . VAL A 1 1939 ? 159.039 215.593 188.750 1.00 1.00 1939 VAL A C 1
ATOM 9062 O O . VAL A 1 1939 ? 160.205 215.941 188.919 1.00 1.00 1939 VAL A O 1
ATOM 9066 N N . THR A 1 1940 ? 158.066 215.817 189.600 1.00 1.00 1940 THR A N 1
ATOM 9067 C CA . THR A 1 1940 ? 158.196 216.568 190.823 1.00 1.00 1940 THR A CA 1
ATOM 9068 C C . THR A 1 1940 ? 157.760 215.680 191.940 1.00 1.00 1940 THR A C 1
ATOM 9069 O O . THR A 1 1940 ? 158.512 215.401 192.861 1.00 1.00 1940 THR A O 1
ATOM 9073 N N . SER A 1 1941 ? 156.536 215.189 191.793 1.00 1.00 1941 SER A N 1
ATOM 9074 C CA . SER A 1 1941 ? 155.806 214.323 192.719 1.00 1.00 1941 SER A CA 1
ATOM 9075 C C . SER A 1 1941 ? 156.256 212.873 192.650 1.00 1.00 1941 SER A C 1
ATOM 9076 O O . SER A 1 1941 ? 155.832 212.011 193.432 1.00 1.00 1941 SER A O 1
ATOM 9079 N N . PHE A 1 1942 ? 157.104 212.592 191.695 1.00 1.00 1942 PHE A N 1
ATOM 9080 C CA . PHE A 1 1942 ? 157.588 211.263 191.459 1.00 1.00 1942 PHE A CA 1
ATOM 9081 C C . PHE A 1 1942 ? 158.067 210.571 192.748 1.00 1.00 1942 PHE A C 1
ATOM 9082 O O . PHE A 1 1942 ? 157.649 209.437 192.996 1.00 1.00 1942 PHE A O 1
ATOM 9090 N N . PRO A 1 1943 ? 158.930 211.168 193.602 1.00 1.00 1943 PRO A N 1
ATOM 9091 C CA . PRO A 1 1943 ? 159.363 210.574 194.840 1.00 1.00 1943 PRO A CA 1
ATOM 9092 C C . PRO A 1 1943 ? 158.223 210.153 195.740 1.00 1.00 1943 PRO A C 1
ATOM 9093 O O . PRO A 1 1943 ? 158.327 209.139 196.431 1.00 1.00 1943 PRO A O 1
ATOM 9097 N N . GLN A 1 1944 ? 157.107 210.873 195.719 1.00 1.00 1944 GLN A N 1
ATOM 9098 C CA . GLN A 1 1944 ? 156.029 210.518 196.593 1.00 1.00 1944 GLN A CA 1
ATOM 9099 C C . GLN A 1 1944 ? 155.305 209.332 196.055 1.00 1.00 1944 GLN A C 1
ATOM 9100 O O . GLN A 1 1944 ? 154.770 208.526 196.820 1.00 1.00 1944 GLN A O 1
ATOM 9106 N N . THR A 1 1945 ? 155.310 209.202 194.741 1.00 1.00 1945 THR A N 1
ATOM 9107 C CA . THR A 1 1945 ? 154.660 208.072 194.129 1.00 1.00 1945 THR A CA 1
ATOM 9108 C C . THR A 1 1945 ? 155.409 206.842 194.561 1.00 1.00 1945 THR A C 1
ATOM 9109 O O . THR A 1 1945 ? 154.805 205.831 194.932 1.00 1.00 1945 THR A O 1
ATOM 9113 N N . LEU A 1 1946 ? 156.731 206.939 194.548 1.00 1.00 1946 LEU A N 1
ATOM 9114 C CA . LEU A 1 1946 ? 157.526 205.811 194.951 1.00 1.00 1946 LEU A CA 1
ATOM 9115 C C . LEU A 1 1946 ? 157.302 205.474 196.405 1.00 1.00 1946 LEU A C 1
ATOM 9116 O O . LEU A 1 1946 ? 157.166 204.307 196.759 1.00 1.00 1946 LEU A O 1
ATOM 9121 N N . MET A 1 1947 ? 157.207 206.481 197.258 1.00 1.00 1947 MET A N 1
ATOM 9122 C CA . MET A 1 1947 ? 157.000 206.208 198.666 1.00 1.00 1947 MET A CA 1
ATOM 9123 C C . MET A 1 1947 ? 155.681 205.534 198.912 1.00 1.00 1947 MET A C 1
ATOM 9124 O O . MET A 1 1947 ? 155.598 204.581 199.694 1.00 1.00 1947 MET A O 1
ATOM 9129 N N . SER A 1 1948 ? 154.651 206.004 198.228 1.00 1.00 1948 SER A N 1
ATOM 9130 C CA . SER A 1 1948 ? 153.339 205.451 198.408 1.00 1.00 1948 SER A CA 1
ATOM 9131 C C . SER A 1 1948 ? 153.292 204.005 197.993 1.00 1.00 1948 SER A C 1
ATOM 9132 O O . SER A 1 1948 ? 152.770 203.157 198.728 1.00 1.00 1948 SER A O 1
ATOM 9135 N N . ILE A 1 1949 ? 153.852 203.691 196.833 1.00 1.00 1949 ILE A N 1
ATOM 9136 C CA . ILE A 1 1949 ? 153.806 202.319 196.395 1.00 1.00 1949 ILE A CA 1
ATOM 9137 C C . ILE A 1 1949 ? 154.603 201.399 197.293 1.00 1.00 1949 ILE A C 1
ATOM 9138 O O . ILE A 1 1949 ? 154.202 200.260 197.522 1.00 1.00 1949 ILE A O 1
ATOM 9143 N N . MET A 1 1950 ? 155.725 201.873 197.810 1.00 1.00 1950 MET A N 1
ATOM 9144 C CA . MET A 1 1950 ? 156.509 201.049 198.693 1.00 1.00 1950 MET A CA 1
ATOM 9145 C C . MET A 1 1950 ? 155.760 200.744 199.965 1.00 1.00 1950 MET A C 1
ATOM 9146 O O . MET A 1 1950 ? 155.776 199.606 200.444 1.00 1.00 1950 MET A O 1
ATOM 9151 N N . LYS A 1 1951 ? 155.076 201.735 200.511 1.00 1.00 1951 LYS A N 1
ATOM 9152 C CA . LYS A 1 1951 ? 154.335 201.485 201.722 1.00 1.00 1951 LYS A CA 1
ATOM 9153 C C . LYS A 1 1951 ? 153.191 200.535 201.457 1.00 1.00 1951 LYS A C 1
ATOM 9154 O O . LYS A 1 1951 ? 152.912 199.656 202.277 1.00 1.00 1951 LYS A O 1
ATOM 9160 N N . ALA A 1 1952 ? 152.531 200.686 200.308 1.00 1.00 1952 ALA A N 1
ATOM 9161 C CA . ALA A 1 1952 ? 151.431 199.808 199.979 1.00 1.00 1952 ALA A CA 1
ATOM 9162 C C . ALA A 1 1952 ? 151.909 198.386 199.866 1.00 1.00 1952 ALA A C 1
ATOM 9163 O O . ALA A 1 1952 ? 151.225 197.451 200.290 1.00 1.00 1952 ALA A O 1
ATOM 9165 N N . ASP A 1 1953 ? 153.100 198.214 199.321 1.00 1.00 1953 ASP A N 1
ATOM 9166 C CA . ASP A 1 1953 ? 153.645 196.897 199.166 1.00 1.00 1953 ASP A CA 1
ATOM 9167 C C . ASP A 1 1953 ? 153.935 196.287 200.516 1.00 1.00 1953 ASP A C 1
ATOM 9168 O O . ASP A 1 1953 ? 153.609 195.125 200.776 1.00 1.00 1953 ASP A O 1
ATOM 9173 N N . LYS A 1 1954 ? 154.458 197.091 201.429 1.00 1.00 1954 LYS A N 1
ATOM 9174 C CA . LYS A 1 1954 ? 154.736 196.549 202.728 1.00 1.00 1954 LYS A CA 1
ATOM 9175 C C . LYS A 1 1954 ? 153.461 196.021 203.337 1.00 1.00 1954 LYS A C 1
ATOM 9176 O O . LYS A 1 1954 ? 153.469 194.966 203.971 1.00 1.00 1954 LYS A O 1
ATOM 9182 N N . GLU A 1 1955 ? 152.359 196.744 203.166 1.00 1.00 1955 GLU A N 1
ATOM 9183 C CA . GLU A 1 1955 ? 151.118 196.236 203.706 1.00 1.00 1955 GLU A CA 1
ATOM 9184 C C . GLU A 1 1955 ? 150.665 194.979 202.978 1.00 1.00 1955 GLU A C 1
ATOM 9185 O O . GLU A 1 1955 ? 150.220 194.014 203.596 1.00 1.00 1955 GLU A O 1
ATOM 9191 N N . ARG A 1 1956 ? 150.821 194.941 201.659 1.00 1.00 1956 ARG A N 1
ATOM 9192 C CA . ARG A 1 1956 ? 150.385 193.781 200.898 1.00 1.00 1956 ARG A CA 1
ATOM 9193 C C . ARG A 1 1956 ? 151.032 192.513 201.387 1.00 1.00 1956 ARG A C 1
ATOM 9194 O O . ARG A 1 1956 ? 150.371 191.484 201.528 1.00 1.00 1956 ARG A O 1
ATOM 9202 N N . LEU A 1 1957 ? 152.303 192.627 201.733 1.00 1.00 1957 LEU A N 1
ATOM 9203 C CA . LEU A 1 1957 ? 153.142 191.524 202.142 1.00 1.00 1957 LEU A CA 1
ATOM 9204 C C . LEU A 1 1957 ? 152.842 191.029 203.534 1.00 1.00 1957 LEU A C 1
ATOM 9205 O O . LEU A 1 1957 ? 153.399 190.024 203.977 1.00 1.00 1957 LEU A O 1
ATOM 9210 N N . ASN A 1 1958 ? 151.973 191.718 204.259 1.00 30.00 1958 ASN A N 1
ATOM 9211 C CA . ASN A 1 1958 ? 151.626 191.261 205.581 1.00 30.00 1958 ASN A CA 1
ATOM 9212 C C . ASN A 1 1958 ? 150.974 189.890 205.465 1.00 30.00 1958 ASN A C 1
ATOM 9213 O O . ASN A 1 1958 ? 151.022 189.097 206.405 1.00 30.00 1958 ASN A O 1
ATOM 9218 N N . THR A 1 1959 ? 150.368 189.605 204.318 1.00 30.00 1959 THR A N 1
ATOM 9219 C CA . THR A 1 1959 ? 149.742 188.330 204.071 1.00 30.00 1959 THR A CA 1
ATOM 9220 C C . THR A 1 1959 ? 150.317 187.800 202.790 1.00 30.00 1959 THR A C 1
ATOM 9221 O O . THR A 1 1959 ? 150.610 188.573 201.884 1.00 30.00 1959 THR A O 1
ATOM 9225 N N . ILE A 1 1960 ? 150.429 186.485 202.707 1.00 30.00 1960 ILE A N 1
ATOM 9226 C CA . ILE A 1 1960 ? 150.992 185.770 201.569 1.00 30.00 1960 ILE A CA 1
ATOM 9227 C C . ILE A 1 1960 ? 152.489 185.869 201.598 1.00 30.00 1960 ILE A C 1
ATOM 9228 O O . ILE A 1 1960 ? 153.073 186.943 201.578 1.00 30.00 1960 ILE A O 1
ATOM 9233 N N . ASP A 1 1961 ? 153.103 184.712 201.645 1.00 30.00 1961 ASP A N 1
ATOM 9234 C CA . ASP A 1 1961 ? 154.529 184.580 201.784 1.00 30.00 1961 ASP A CA 1
ATOM 9235 C C . ASP A 1 1961 ? 155.256 185.228 200.634 1.00 30.00 1961 ASP A C 1
ATOM 9236 O O . ASP A 1 1961 ? 154.774 185.274 199.498 1.00 30.00 1961 ASP A O 1
ATOM 9241 N N . PHE A 1 1962 ? 156.476 185.651 200.906 1.00 0.51 1962 PHE A N 1
ATOM 9242 C CA . PHE A 1 1962 ? 157.300 186.321 199.926 1.00 0.51 1962 PHE A CA 1
ATOM 9243 C C . PHE A 1 1962 ? 157.799 185.308 198.935 1.00 0.51 1962 PHE A C 1
ATOM 9244 O O . PHE A 1 1962 ? 158.935 184.844 198.999 1.00 0.51 1962 PHE A O 1
ATOM 9252 N N . TYR A 1 1963 ? 156.916 184.950 198.035 1.00 0.47 1963 TYR A N 1
ATOM 9253 C CA . TYR A 1 1963 ? 157.201 183.981 197.021 1.00 0.47 1963 TYR A CA 1
ATOM 9254 C C . TYR A 1 1963 ? 156.596 184.398 195.700 1.00 0.47 1963 TYR A C 1
ATOM 9255 O O . TYR A 1 1963 ? 157.293 184.846 194.799 1.00 0.47 1963 TYR A O 1
ATOM 9264 N N . ASP A 1 1964 ? 155.281 184.435 195.594 1.00 0.59 1964 ASP A N 1
ATOM 9265 C CA . ASP A 1 1964 ? 154.734 184.715 194.278 1.00 0.59 1964 ASP A CA 1
ATOM 9266 C C . ASP A 1 1964 ? 154.862 186.177 193.968 1.00 0.59 1964 ASP A C 1
ATOM 9267 O O . ASP A 1 1964 ? 155.105 186.579 192.831 1.00 0.59 1964 ASP A O 1
ATOM 9272 N N . HIS A 1 1965 ? 154.808 186.960 195.019 1.00 0.59 1965 HIS A N 1
ATOM 9273 C CA . HIS A 1 1965 ? 154.897 188.397 194.986 1.00 0.59 1965 HIS A CA 1
ATOM 9274 C C . HIS A 1 1965 ? 156.220 188.893 194.421 1.00 0.59 1965 HIS A C 1
ATOM 9275 O O . HIS A 1 1965 ? 156.366 190.063 194.044 1.00 0.59 1965 HIS A O 1
ATOM 9282 N N . LYS A 1 1966 ? 157.222 188.035 194.437 1.00 0.63 1966 LYS A N 1
ATOM 9283 C CA . LYS A 1 1966 ? 158.527 188.413 193.989 1.00 0.63 1966 LYS A CA 1
ATOM 9284 C C . LYS A 1 1966 ? 158.516 188.859 192.546 1.00 0.63 1966 LYS A C 1
ATOM 9285 O O . LYS A 1 1966 ? 159.274 189.762 192.174 1.00 0.63 1966 LYS A O 1
ATOM 9291 N N . THR A 1 1967 ? 157.672 188.262 191.707 1.00 0.66 1967 THR A N 1
ATOM 9292 C CA . THR A 1 1967 ? 157.706 188.654 190.319 1.00 0.66 1967 THR A CA 1
ATOM 9293 C C . THR A 1 1967 ? 157.202 190.051 190.142 1.00 0.66 1967 THR A C 1
ATOM 9294 O O . THR A 1 1967 ? 157.698 190.779 189.280 1.00 0.66 1967 THR A O 1
ATOM 9298 N N . THR A 1 1968 ? 156.265 190.463 190.982 1.00 0.69 1968 THR A N 1
ATOM 9299 C CA . THR A 1 1968 ? 155.711 191.788 190.887 1.00 0.69 1968 THR A CA 1
ATOM 9300 C C . THR A 1 1968 ? 156.789 192.780 191.186 1.00 0.69 1968 THR A C 1
ATOM 9301 O O . THR A 1 1968 ? 156.971 193.772 190.471 1.00 0.69 1968 THR A O 1
ATOM 9305 N N . LEU A 1 1969 ? 157.531 192.504 192.234 1.00 0.70 1969 LEU A N 1
ATOM 9306 C CA . LEU A 1 1969 ? 158.547 193.432 192.649 1.00 0.70 1969 LEU A CA 1
ATOM 9307 C C . LEU A 1 1969 ? 159.658 193.554 191.647 1.00 0.70 1969 LEU A C 1
ATOM 9308 O O . LEU A 1 1969 ? 160.079 194.666 191.296 1.00 0.70 1969 LEU A O 1
ATOM 9313 N N . LYS A 1 1970 ? 160.071 192.430 191.094 1.00 0.69 1970 LYS A N 1
ATOM 9314 C CA . LYS A 1 1970 ? 161.128 192.473 190.127 1.00 0.69 1970 LYS A CA 1
ATOM 9315 C C . LYS A 1 1970 ? 160.620 193.139 188.856 1.00 0.69 1970 LYS A C 1
ATOM 9316 O O . LYS A 1 1970 ? 161.373 193.838 188.166 1.00 0.69 1970 LYS A O 1
ATOM 9322 N N . SER A 1 1971 ? 159.370 192.898 188.502 1.00 0.75 1971 SER A N 1
ATOM 9323 C CA . SER A 1 1971 ? 158.838 193.477 187.297 1.00 0.75 1971 SER A CA 1
ATOM 9324 C C . SER A 1 1971 ? 158.797 194.985 187.405 1.00 0.75 1971 SER A C 1
ATOM 9325 O O . SER A 1 1971 ? 159.103 195.679 186.435 1.00 0.75 1971 SER A O 1
ATOM 9328 N N . ARG A 1 1972 ? 158.457 195.516 188.576 1.00 0.68 1972 ARG A N 1
ATOM 9329 C CA . ARG A 1 1972 ? 158.444 196.962 188.726 1.00 0.68 1972 ARG A CA 1
ATOM 9330 C C . ARG A 1 1972 ? 159.830 197.531 188.507 1.00 0.68 1972 ARG A C 1
ATOM 9331 O O . ARG A 1 1972 ? 160.000 198.541 187.811 1.00 0.68 1972 ARG A O 1
ATOM 9339 N N . HIS A 1 1973 ? 160.826 196.825 189.022 1.00 0.72 1973 HIS A N 1
ATOM 9340 C CA . HIS A 1 1973 ? 162.205 197.216 188.858 1.00 0.72 1973 HIS A CA 1
ATOM 9341 C C . HIS A 1 1973 ? 162.532 197.268 187.391 1.00 0.72 1973 HIS A C 1
ATOM 9342 O O . HIS A 1 1973 ? 163.101 198.242 186.881 1.00 0.72 1973 HIS A O 1
ATOM 9349 N N . THR A 1 1974 ? 162.149 196.201 186.714 1.00 0.71 1974 THR A N 1
ATOM 9350 C CA . THR A 1 1974 ? 162.428 196.006 185.321 1.00 0.71 1974 THR A CA 1
ATOM 9351 C C . THR A 1 1974 ? 161.828 197.093 184.477 1.00 0.71 1974 THR A C 1
ATOM 9352 O O . THR A 1 1974 ? 162.505 197.624 183.599 1.00 0.71 1974 THR A O 1
ATOM 9356 N N . LEU A 1 1975 ? 160.587 197.465 184.731 1.00 1.00 1975 LEU A N 1
ATOM 9357 C CA . LEU A 1 1975 ? 160.021 198.498 183.903 1.00 1.00 1975 LEU A CA 1
ATOM 9358 C C . LEU A 1 1975 ? 160.771 199.794 184.076 1.00 1.00 1975 LEU A C 1
ATOM 9359 O O . LEU A 1 1975 ? 161.055 200.481 183.093 1.00 1.00 1975 LEU A O 1
ATOM 9364 N N . MET A 1 1976 ? 161.152 200.140 185.297 1.00 1.00 1976 MET A N 1
ATOM 9365 C CA . MET A 1 1976 ? 161.863 201.393 185.437 1.00 1.00 1976 MET A CA 1
ATOM 9366 C C . MET A 1 1976 ? 163.151 201.350 184.647 1.00 1.00 1976 MET A C 1
ATOM 9367 O O . MET A 1 1976 ? 163.526 202.352 184.032 1.00 1.00 1976 MET A O 1
ATOM 9372 N N . ASN A 1 1977 ? 163.794 200.184 184.597 1.00 1.00 1977 ASN A N 1
ATOM 9373 C CA . ASN A 1 1977 ? 165.018 200.055 183.828 1.00 1.00 1977 ASN A CA 1
ATOM 9374 C C . ASN A 1 1977 ? 164.765 200.157 182.333 1.00 1.00 1977 ASN A C 1
ATOM 9375 O O . ASN A 1 1977 ? 165.593 200.685 181.590 1.00 1.00 1977 ASN A O 1
ATOM 9380 N N . VAL A 1 1978 ? 163.630 199.665 181.873 1.00 1.00 1978 VAL A N 1
ATOM 9381 C CA . VAL A 1 1978 ? 163.347 199.735 180.455 1.00 1.00 1978 VAL A CA 1
ATOM 9382 C C . VAL A 1 1978 ? 163.118 201.156 180.040 1.00 1.00 1978 VAL A C 1
ATOM 9383 O O . VAL A 1 1978 ? 163.614 201.592 179.004 1.00 1.00 1978 VAL A O 1
ATOM 9387 N N . LEU A 1 1979 ? 162.363 201.884 180.831 1.00 1.00 1979 LEU A N 1
ATOM 9388 C CA . LEU A 1 1979 ? 162.070 203.250 180.486 1.00 1.00 1979 LEU A CA 1
ATOM 9389 C C . LEU A 1 1979 ? 163.340 204.082 180.522 1.00 1.00 1979 LEU A C 1
ATOM 9390 O O . LEU A 1 1979 ? 163.562 204.921 179.648 1.00 1.00 1979 LEU A O 1
ATOM 9395 N N . SER A 1 1980 ? 164.203 203.821 181.505 1.00 1.00 1980 SER A N 1
ATOM 9396 C CA . SER A 1 1980 ? 165.441 204.555 181.621 1.00 1.00 1980 SER A CA 1
ATOM 9397 C C . SER A 1 1980 ? 166.431 204.144 180.544 1.00 1.00 1980 SER A C 1
ATOM 9398 O O . SER A 1 1980 ? 167.326 204.913 180.198 1.00 1.00 1980 SER A O 1
ATOM 9401 N N . ARG A 1 1981 ? 166.264 202.947 179.977 1.00 1.00 1981 ARG A N 1
ATOM 9402 C CA . ARG A 1 1981 ? 167.131 202.467 178.918 1.00 1.00 1981 ARG A CA 1
ATOM 9403 C C . ARG A 1 1981 ? 166.696 202.959 177.551 1.00 1.00 1981 ARG A C 1
ATOM 9404 O O . ARG A 1 1981 ? 167.537 203.273 176.709 1.00 1.00 1981 ARG A O 1
ATOM 9412 N N . ASN A 1 1982 ? 165.387 203.009 177.314 1.00 30.00 1982 ASN A N 1
ATOM 9413 C CA . ASN A 1 1982 ? 164.891 203.479 176.039 1.00 30.00 1982 ASN A CA 1
ATOM 9414 C C . ASN A 1 1982 ? 165.165 204.950 175.882 1.00 30.00 1982 ASN A C 1
ATOM 9415 O O . ASN A 1 1982 ? 165.354 205.432 174.763 1.00 30.00 1982 ASN A O 1
ATOM 9420 N N . SER A 1 1983 ? 165.175 205.658 176.998 1.00 30.00 1983 SER A N 1
ATOM 9421 C CA . SER A 1 1983 ? 165.407 207.072 177.006 1.00 30.00 1983 SER A CA 1
ATOM 9422 C C . SER A 1 1983 ? 166.854 207.441 176.787 1.00 30.00 1983 SER A C 1
ATOM 9423 O O . SER A 1 1983 ? 167.771 206.626 176.899 1.00 30.00 1983 SER A O 1
ATOM 9426 N N . LEU A 1 1984 ? 167.052 208.700 176.447 1.00 30.00 1984 LEU A N 1
ATOM 9427 C CA . LEU A 1 1984 ? 168.360 209.267 176.249 1.00 30.00 1984 LEU A CA 1
ATOM 9428 C C . LEU A 1 1984 ? 168.250 210.772 176.343 1.00 30.00 1984 LEU A C 1
ATOM 9429 O O . LEU A 1 1984 ? 168.469 211.333 177.416 1.00 30.00 1984 LEU A O 1
ATOM 9434 N N . ASP A 1 1985 ? 167.829 211.425 175.256 1.00 30.00 1985 ASP A N 1
ATOM 9435 C CA . ASP A 1 1985 ? 167.653 212.852 175.271 1.00 30.00 1985 ASP A CA 1
ATOM 9436 C C . ASP A 1 1985 ? 166.373 213.389 174.622 1.00 30.00 1985 ASP A C 1
ATOM 9437 O O . ASP A 1 1985 ? 166.225 214.608 174.498 1.00 30.00 1985 ASP A O 1
ATOM 9442 N N . GLU A 1 1986 ? 165.414 212.516 174.249 1.00 30.00 1986 GLU A N 1
ATOM 9443 C CA . GLU A 1 1986 ? 164.119 213.033 173.804 1.00 30.00 1986 GLU A CA 1
ATOM 9444 C C . GLU A 1 1986 ? 163.534 213.559 175.096 1.00 30.00 1986 GLU A C 1
ATOM 9445 O O . GLU A 1 1986 ? 162.885 214.600 175.178 1.00 30.00 1986 GLU A O 1
ATOM 9451 N N . ASN A 1 1987 ? 163.804 212.760 176.105 1.00 30.00 1987 ASN A N 1
ATOM 9452 C CA . ASN A 1 1987 ? 163.518 212.974 177.483 1.00 30.00 1987 ASN A CA 1
ATOM 9453 C C . ASN A 1 1987 ? 164.457 213.996 178.057 1.00 30.00 1987 ASN A C 1
ATOM 9454 O O . ASN A 1 1987 ? 165.643 213.998 177.737 1.00 30.00 1987 ASN A O 1
ATOM 9459 N N . VAL A 1 1988 ? 163.969 214.776 178.990 1.00 30.00 1988 VAL A N 1
ATOM 9460 C CA . VAL A 1 1988 ? 164.816 215.692 179.709 1.00 30.00 1988 VAL A CA 1
ATOM 9461 C C . VAL A 1 1988 ? 164.661 215.423 181.194 1.00 30.00 1988 VAL A C 1
ATOM 9462 O O . VAL A 1 1988 ? 163.538 215.369 181.686 1.00 30.00 1988 VAL A O 1
ATOM 9466 N N . LYS A 1 1989 ? 165.772 215.190 181.901 1.00 1.00 1989 LYS A N 1
ATOM 9467 C CA . LYS A 1 1989 ? 165.794 214.963 183.356 1.00 1.00 1989 LYS A CA 1
ATOM 9468 C C . LYS A 1 1989 ? 165.177 213.669 183.871 1.00 1.00 1989 LYS A C 1
ATOM 9469 O O . LYS A 1 1989 ? 165.810 212.967 184.658 1.00 1.00 1989 LYS A O 1
ATOM 9475 N N . CYS A 1 1990 ? 163.995 213.314 183.400 1.00 1.00 1990 CYS A N 1
ATOM 9476 C CA . CYS A 1 1990 ? 163.266 212.185 183.944 1.00 1.00 1990 CYS A CA 1
ATOM 9477 C C . CYS A 1 1990 ? 164.034 210.881 183.891 1.00 1.00 1990 CYS A C 1
ATOM 9478 O O . CYS A 1 1990 ? 163.808 210.029 184.744 1.00 1.00 1990 CYS A O 1
ATOM 9481 N N . SER A 1 1991 ? 164.969 210.708 182.959 1.00 1.00 1991 SER A N 1
ATOM 9482 C CA . SER A 1 1991 ? 165.712 209.461 182.913 1.00 1.00 1991 SER A CA 1
ATOM 9483 C C . SER A 1 1991 ? 166.619 209.312 184.127 1.00 1.00 1991 SER A C 1
ATOM 9484 O O . SER A 1 1991 ? 167.013 208.197 184.493 1.00 1.00 1991 SER A O 1
ATOM 9487 N N . LYS A 1 1992 ? 166.908 210.428 184.783 1.00 1.00 1992 LYS A N 1
ATOM 9488 C CA . LYS A 1 1992 ? 167.727 210.461 185.964 1.00 1.00 1992 LYS A CA 1
ATOM 9489 C C . LYS A 1 1992 ? 166.881 209.934 187.068 1.00 1.00 1992 LYS A C 1
ATOM 9490 O O . LYS A 1 1992 ? 167.337 209.167 187.919 1.00 1.00 1992 LYS A O 1
ATOM 9496 N N . TYR A 1 1993 ? 165.633 210.339 187.029 1.00 1.00 1993 TYR A N 1
ATOM 9497 C CA . TYR A 1 1993 ? 164.702 209.957 188.053 1.00 1.00 1993 TYR A CA 1
ATOM 9498 C C . TYR A 1 1993 ? 164.319 208.507 187.879 1.00 1.00 1993 TYR A C 1
ATOM 9499 O O . TYR A 1 1993 ? 164.128 207.790 188.865 1.00 1.00 1993 TYR A O 1
ATOM 9508 N N . LEU A 1 1994 ? 164.251 208.043 186.643 1.00 1.00 1994 LEU A N 1
ATOM 9509 C CA . LEU A 1 1994 ? 163.938 206.647 186.430 1.00 1.00 1994 LEU A CA 1
ATOM 9510 C C . LEU A 1 1994 ? 165.073 205.755 186.889 1.00 1.00 1994 LEU A C 1
ATOM 9511 O O . LEU A 1 1994 ? 164.835 204.733 187.546 1.00 1.00 1994 LEU A O 1
ATOM 9516 N N . ARG A 1 1995 ? 166.320 206.152 186.621 1.00 1.00 1995 ARG A N 1
ATOM 9517 C CA . ARG A 1 1995 ? 167.409 205.296 187.024 1.00 1.00 1995 ARG A CA 1
ATOM 9518 C C . ARG A 1 1995 ? 167.531 205.280 188.529 1.00 1.00 1995 ARG A C 1
ATOM 9519 O O . ARG A 1 1995 ? 167.758 204.227 189.136 1.00 1.00 1995 ARG A O 1
ATOM 9527 N N . LEU A 1 1996 ? 167.335 206.427 189.151 1.00 1.00 1996 LEU A N 1
ATOM 9528 C CA . LEU A 1 1996 ? 167.449 206.465 190.573 1.00 1.00 1996 LEU A CA 1
ATOM 9529 C C . LEU A 1 1996 ? 166.346 205.668 191.201 1.00 1.00 1996 LEU A C 1
ATOM 9530 O O . LEU A 1 1996 ? 166.577 204.928 192.161 1.00 1.00 1996 LEU A O 1
ATOM 9535 N N . GLY A 1 1997 ? 165.131 205.797 190.677 1.00 1.00 1997 GLY A N 1
ATOM 9536 C CA . GLY A 1 1997 ? 164.024 205.082 191.256 1.00 1.00 1997 GLY A CA 1
ATOM 9537 C C . GLY A 1 1997 ? 164.287 203.594 191.228 1.00 1.00 1997 GLY A C 1
ATOM 9538 O O . GLY A 1 1997 ? 164.014 202.903 192.213 1.00 1.00 1997 GLY A O 1
ATOM 9539 N N . SER A 1 1998 ? 164.890 203.111 190.145 1.00 1.00 1998 SER A N 1
ATOM 9540 C CA . SER A 1 1998 ? 165.199 201.706 190.032 1.00 1.00 1998 SER A CA 1
ATOM 9541 C C . SER A 1 1998 ? 166.153 201.261 191.129 1.00 1.00 1998 SER A C 1
ATOM 9542 O O . SER A 1 1998 ? 165.902 200.269 191.825 1.00 1.00 1998 SER A O 1
ATOM 9545 N N . ILE A 1 1999 ? 167.203 202.039 191.366 1.00 1.00 1999 ILE A N 1
ATOM 9546 C CA . ILE A 1 1999 ? 168.158 201.676 192.402 1.00 1.00 1999 ILE A CA 1
ATOM 9547 C C . ILE A 1 1999 ? 167.521 201.688 193.784 1.00 1.00 1999 ILE A C 1
ATOM 9548 O O . ILE A 1 1999 ? 167.750 200.772 194.584 1.00 1.00 1999 ILE A O 1
ATOM 9553 N N . ILE A 1 2000 ? 166.749 202.715 194.096 1.00 1.00 2000 ILE A N 1
ATOM 9554 C CA . ILE A 1 2000 ? 166.168 202.771 195.416 1.00 1.00 2000 ILE A CA 1
ATOM 9555 C C . ILE A 1 2000 ? 165.259 201.599 195.636 1.00 1.00 2000 ILE A C 1
ATOM 9556 O O . ILE A 1 2000 ? 165.290 200.968 196.693 1.00 1.00 2000 ILE A O 1
ATOM 9561 N N . GLN A 1 2001 ? 164.413 201.317 194.659 1.00 1.00 2001 GLN A N 1
ATOM 9562 C CA . GLN A 1 2001 ? 163.513 200.204 194.806 1.00 1.00 2001 GLN A CA 1
ATOM 9563 C C . GLN A 1 2001 ? 164.241 198.905 195.010 1.00 1.00 2001 GLN A C 1
ATOM 9564 O O . GLN A 1 2001 ? 163.823 198.093 195.838 1.00 1.00 2001 GLN A O 1
ATOM 9570 N N . LEU A 1 2002 ? 165.344 198.704 194.318 1.00 1.00 2002 LEU A N 1
ATOM 9571 C CA . LEU A 1 2002 ? 166.058 197.471 194.486 1.00 1.00 2002 LEU A CA 1
ATOM 9572 C C . LEU A 1 2002 ? 166.502 197.330 195.932 1.00 1.00 2002 LEU A C 1
ATOM 9573 O O . LEU A 1 2002 ? 166.532 196.219 196.469 1.00 1.00 2002 LEU A O 1
ATOM 9578 N N . ALA A 1 2003 ? 166.882 198.442 196.574 1.00 1.00 2003 ALA A N 1
ATOM 9579 C CA . ALA A 1 2003 ? 167.308 198.359 197.962 1.00 1.00 2003 ALA A CA 1
ATOM 9580 C C . ALA A 1 2003 ? 166.184 197.867 198.824 1.00 1.00 2003 ALA A C 1
ATOM 9581 O O . ALA A 1 2003 ? 166.372 197.021 199.707 1.00 1.00 2003 ALA A O 1
ATOM 9583 N N . ASN A 1 2004 ? 164.999 198.349 198.526 1.00 1.00 2004 ASN A N 1
ATOM 9584 C CA . ASN A 1 2004 ? 163.861 197.952 199.303 1.00 1.00 2004 ASN A CA 1
ATOM 9585 C C . ASN A 1 2004 ? 163.496 196.510 199.026 1.00 1.00 2004 ASN A C 1
ATOM 9586 O O . ASN A 1 2004 ? 163.029 195.814 199.930 1.00 1.00 2004 ASN A O 1
ATOM 9591 N N . TYR A 1 2005 ? 163.745 196.040 197.801 1.00 1.00 2005 TYR A N 1
ATOM 9592 C CA . TYR A 1 2005 ? 163.481 194.650 197.485 1.00 1.00 2005 TYR A CA 1
ATOM 9593 C C . TYR A 1 2005 ? 164.251 193.790 198.418 1.00 1.00 2005 TYR A C 1
ATOM 9594 O O . TYR A 1 2005 ? 163.710 192.862 199.023 1.00 1.00 2005 TYR A O 1
ATOM 9603 N N . VAL A 1 2006 ? 165.533 194.110 198.540 1.00 1.00 2006 VAL A N 1
ATOM 9604 C CA . VAL A 1 2006 ? 166.398 193.326 199.374 1.00 1.00 2006 VAL A CA 1
ATOM 9605 C C . VAL A 1 2006 ? 165.942 193.403 200.801 1.00 1.00 2006 VAL A C 1
ATOM 9606 O O . VAL A 1 2006 ? 165.907 192.378 201.474 1.00 1.00 2006 VAL A O 1
ATOM 9610 N N . GLN A 1 2007 ? 165.563 194.577 201.282 1.00 1.00 2007 GLN A N 1
ATOM 9611 C CA . GLN A 1 2007 ? 165.145 194.618 202.661 1.00 1.00 2007 GLN A CA 1
ATOM 9612 C C . GLN A 1 2007 ? 163.918 193.754 202.927 1.00 1.00 2007 GLN A C 1
ATOM 9613 O O . GLN A 1 2007 ? 163.862 193.059 203.949 1.00 1.00 2007 GLN A O 1
ATOM 9619 N N . LEU A 1 2008 ? 162.960 193.728 202.009 1.00 1.00 2008 LEU A N 1
ATOM 9620 C CA . LEU A 1 2008 ? 161.801 192.891 202.254 1.00 1.00 2008 LEU A CA 1
ATOM 9621 C C . LEU A 1 2008 ? 162.161 191.433 202.155 1.00 1.00 2008 LEU A C 1
ATOM 9622 O O . LEU A 1 2008 ? 161.663 190.604 202.928 1.00 1.00 2008 LEU A O 1
ATOM 9627 N N . ALA A 1 2009 ? 163.019 191.115 201.199 1.00 30.00 2009 ALA A N 1
ATOM 9628 C CA . ALA A 1 2009 ? 163.399 189.752 200.994 1.00 30.00 2009 ALA A CA 1
ATOM 9629 C C . ALA A 1 2009 ? 164.134 189.205 202.174 1.00 30.00 2009 ALA A C 1
ATOM 9630 O O . ALA A 1 2009 ? 163.851 188.106 202.622 1.00 30.00 2009 ALA A O 1
ATOM 9632 N N . ILE A 1 2010 ? 165.012 189.972 202.773 1.00 30.00 2010 ILE A N 1
ATOM 9633 C CA . ILE A 1 2010 ? 165.671 189.390 203.912 1.00 30.00 2010 ILE A CA 1
ATOM 9634 C C . ILE A 1 2010 ? 164.740 189.300 205.098 1.00 30.00 2010 ILE A C 1
ATOM 9635 O O . ILE A 1 2010 ? 164.839 188.372 205.892 1.00 30.00 2010 ILE A O 1
ATOM 9640 N N . ALA A 1 2011 ? 163.821 190.245 205.229 1.00 30.00 2011 ALA A N 1
ATOM 9641 C CA . ALA A 1 2011 ? 162.912 190.197 206.343 1.00 30.00 2011 ALA A CA 1
ATOM 9642 C C . ALA A 1 2011 ? 161.977 188.997 206.313 1.00 30.00 2011 ALA A C 1
ATOM 9643 O O . ALA A 1 2011 ? 161.709 188.401 207.356 1.00 30.00 2011 ALA A O 1
ATOM 9645 N N . ASN A 1 2012 ? 161.479 188.630 205.135 1.00 30.00 2012 ASN A N 1
ATOM 9646 C CA . ASN A 1 2012 ? 160.520 187.537 205.072 1.00 30.00 2012 ASN A CA 1
ATOM 9647 C C . ASN A 1 2012 ? 160.938 186.314 204.280 1.00 30.00 2012 ASN A C 1
ATOM 9648 O O . ASN A 1 2012 ? 160.282 185.274 204.350 1.00 30.00 2012 ASN A O 1
ATOM 9653 N N . GLY A 1 2013 ? 161.974 186.448 203.480 1.00 30.00 2013 GLY A N 1
ATOM 9654 C CA . GLY A 1 2013 ? 162.471 185.437 202.573 1.00 30.00 2013 GLY A CA 1
ATOM 9655 C C . GLY A 1 2013 ? 163.833 184.979 203.029 1.00 30.00 2013 GLY A C 1
ATOM 9656 O O . GLY A 1 2013 ? 164.052 184.726 204.214 1.00 30.00 2013 GLY A O 1
ATOM 9657 N N . ALA A 1 2014 ? 164.749 184.821 202.081 1.00 1.00 2014 ALA A N 1
ATOM 9658 C CA . ALA A 1 2014 ? 166.050 184.333 202.453 1.00 1.00 2014 ALA A CA 1
ATOM 9659 C C . ALA A 1 2014 ? 167.138 184.822 201.478 1.00 1.00 2014 ALA A C 1
ATOM 9660 O O . ALA A 1 2014 ? 166.839 185.069 200.298 1.00 1.00 2014 ALA A O 1
ATOM 9662 N N . PRO A 1 2015 ? 168.406 184.886 201.930 1.00 1.00 2015 PRO A N 1
ATOM 9663 C CA . PRO A 1 2015 ? 169.601 185.277 201.201 1.00 1.00 2015 PRO A CA 1
ATOM 9664 C C . PRO A 1 2015 ? 169.810 184.571 199.891 1.00 1.00 2015 PRO A C 1
ATOM 9665 O O . PRO A 1 2015 ? 170.285 185.174 198.929 1.00 1.00 2015 PRO A O 1
ATOM 9669 N N . GLN A 1 2016 ? 169.341 183.346 199.764 1.00 1.00 2016 GLN A N 1
ATOM 9670 C CA . GLN A 1 2016 ? 169.531 182.634 198.517 1.00 1.00 2016 GLN A CA 1
ATOM 9671 C C . GLN A 1 2016 ? 168.923 183.391 197.365 1.00 1.00 2016 GLN A C 1
ATOM 9672 O O . GLN A 1 2016 ? 169.282 183.169 196.212 1.00 1.00 2016 GLN A O 1
ATOM 9678 N N . ASP A 1 2017 ? 167.965 184.248 197.668 1.00 1.00 2017 ASP A N 1
ATOM 9679 C CA . ASP A 1 2017 ? 167.358 185.062 196.671 1.00 1.00 2017 ASP A CA 1
ATOM 9680 C C . ASP A 1 2017 ? 167.917 186.479 196.788 1.00 1.00 2017 ASP A C 1
ATOM 9681 O O . ASP A 1 2017 ? 168.414 187.062 195.824 1.00 1.00 2017 ASP A O 1
ATOM 9686 N N . ALA A 1 2018 ? 167.906 187.013 198.018 1.00 1.00 2018 ALA A N 1
ATOM 9687 C CA . ALA A 1 2018 ? 168.262 188.417 198.270 1.00 1.00 2018 ALA A CA 1
ATOM 9688 C C . ALA A 1 2018 ? 169.666 188.805 197.823 1.00 1.00 2018 ALA A C 1
ATOM 9689 O O . ALA A 1 2018 ? 169.885 189.939 197.374 1.00 1.00 2018 ALA A O 1
ATOM 9691 N N . LEU A 1 2019 ? 170.603 187.882 197.900 1.00 1.00 2019 LEU A N 1
ATOM 9692 C CA . LEU A 1 2019 ? 171.960 188.166 197.511 1.00 1.00 2019 LEU A CA 1
ATOM 9693 C C . LEU A 1 2019 ? 172.091 188.441 196.038 1.00 1.00 2019 LEU A C 1
ATOM 9694 O O . LEU A 1 2019 ? 173.069 189.062 195.603 1.00 1.00 2019 LEU A O 1
ATOM 9699 N N . ARG A 1 2020 ? 171.181 187.927 195.225 1.00 1.00 2020 ARG A N 1
ATOM 9700 C CA . ARG A 1 2020 ? 171.345 188.147 193.816 1.00 1.00 2020 ARG A CA 1
ATOM 9701 C C . ARG A 1 2020 ? 171.143 189.597 193.514 1.00 1.00 2020 ARG A C 1
ATOM 9702 O O . ARG A 1 2020 ? 171.824 190.172 192.663 1.00 1.00 2020 ARG A O 1
ATOM 9710 N N . ASN A 1 2021 ? 170.203 190.197 194.207 1.00 1.00 2021 ASN A N 1
ATOM 9711 C CA . ASN A 1 2021 ? 169.920 191.583 193.985 1.00 1.00 2021 ASN A CA 1
ATOM 9712 C C . ASN A 1 2021 ? 170.937 192.449 194.650 1.00 1.00 2021 ASN A C 1
ATOM 9713 O O . ASN A 1 2021 ? 171.319 193.495 194.129 1.00 1.00 2021 ASN A O 1
ATOM 9718 N N . ALA A 1 2022 ? 171.458 191.994 195.772 1.00 1.00 2022 ALA A N 1
ATOM 9719 C CA . ALA A 1 2022 ? 172.496 192.775 196.384 1.00 1.00 2022 ALA A CA 1
ATOM 9720 C C . ALA A 1 2022 ? 173.666 192.847 195.408 1.00 1.00 2022 ALA A C 1
ATOM 9721 O O . ALA A 1 2022 ? 174.316 193.884 195.267 1.00 1.00 2022 ALA A O 1
ATOM 9723 N N . THR A 1 2023 ? 173.906 191.748 194.698 1.00 1.00 2023 THR A N 1
ATOM 9724 C CA . THR A 1 2023 ? 174.962 191.709 193.717 1.00 1.00 2023 THR A CA 1
ATOM 9725 C C . THR A 1 2023 ? 174.650 192.637 192.561 1.00 1.00 2023 THR A C 1
ATOM 9726 O O . THR A 1 2023 ? 175.494 193.440 192.149 1.00 1.00 2023 THR A O 1
ATOM 9730 N N . LEU A 1 2024 ? 173.413 192.591 192.082 1.00 1.00 2024 LEU A N 1
ATOM 9731 C CA . LEU A 1 2024 ? 173.001 193.423 190.972 1.00 1.00 2024 LEU A CA 1
ATOM 9732 C C . LEU A 1 2024 ? 173.217 194.876 191.277 1.00 1.00 2024 LEU A C 1
ATOM 9733 O O . LEU A 1 2024 ? 173.715 195.633 190.445 1.00 1.00 2024 LEU A O 1
ATOM 9738 N N . MET A 1 2025 ? 172.909 195.268 192.491 1.00 1.00 2025 MET A N 1
ATOM 9739 C CA . MET A 1 2025 ? 173.065 196.646 192.842 1.00 1.00 2025 MET A CA 1
ATOM 9740 C C . MET A 1 2025 ? 174.475 197.113 192.635 1.00 1.00 2025 MET A C 1
ATOM 9741 O O . MET A 1 2025 ? 174.695 198.281 192.330 1.00 1.00 2025 MET A O 1
ATOM 9746 N N . SER A 1 2026 ? 175.456 196.261 192.884 1.00 1.00 2026 SER A N 1
ATOM 9747 C CA . SER A 1 2026 ? 176.811 196.685 192.684 1.00 1.00 2026 SER A CA 1
ATOM 9748 C C . SER A 1 2026 ? 177.013 196.934 191.206 1.00 1.00 2026 SER A C 1
ATOM 9749 O O . SER A 1 2026 ? 177.468 197.997 190.788 1.00 1.00 2026 SER A O 1
ATOM 9752 N N . LYS A 1 2027 ? 176.550 195.997 190.385 1.00 1.00 2027 LYS A N 1
ATOM 9753 C CA . LYS A 1 2027 ? 176.738 196.121 188.941 1.00 1.00 2027 LYS A CA 1
ATOM 9754 C C . LYS A 1 2027 ? 176.119 197.397 188.404 1.00 1.00 2027 LYS A C 1
ATOM 9755 O O . LYS A 1 2027 ? 176.665 198.036 187.502 1.00 1.00 2027 LYS A O 1
ATOM 9761 N N . THR A 1 2028 ? 175.000 197.791 188.982 1.00 1.00 2028 THR A N 1
ATOM 9762 C CA . THR A 1 2028 ? 174.266 198.945 188.522 1.00 1.00 2028 THR A CA 1
ATOM 9763 C C . THR A 1 2028 ? 174.736 200.287 189.055 1.00 1.00 2028 THR A C 1
ATOM 9764 O O . THR A 1 2028 ? 174.168 201.314 188.678 1.00 1.00 2028 THR A O 1
ATOM 9768 N N . VAL A 1 2029 ? 175.723 200.322 189.946 1.00 1.00 2029 VAL A N 1
ATOM 9769 C CA . VAL A 1 2029 ? 176.150 201.626 190.433 1.00 1.00 2029 VAL A CA 1
ATOM 9770 C C . VAL A 1 2029 ? 177.573 201.972 190.030 1.00 1.00 2029 VAL A C 1
ATOM 9771 O O . VAL A 1 2029 ? 178.092 203.028 190.397 1.00 1.00 2029 VAL A O 1
ATOM 9775 N N . LYS A 1 2030 ? 178.206 201.119 189.243 1.00 1.00 2030 LYS A N 1
ATOM 9776 C CA . LYS A 1 2030 ? 179.601 201.334 188.891 1.00 1.00 2030 LYS A CA 1
ATOM 9777 C C . LYS A 1 2030 ? 179.888 202.647 188.183 1.00 1.00 2030 LYS A C 1
ATOM 9778 O O . LYS A 1 2030 ? 180.959 203.224 188.364 1.00 1.00 2030 LYS A O 1
ATOM 9784 N N . ASN A 1 2031 ? 178.963 203.125 187.370 1.00 1.00 2031 ASN A N 1
ATOM 9785 C CA . ASN A 1 2031 ? 179.172 204.353 186.642 1.00 1.00 2031 ASN A CA 1
ATOM 9786 C C . ASN A 1 2031 ? 178.264 205.482 187.097 1.00 1.00 2031 ASN A C 1
ATOM 9787 O O . ASN A 1 2031 ? 178.009 206.406 186.336 1.00 1.00 2031 ASN A O 1
ATOM 9792 N N . ILE A 1 2032 ? 177.814 205.499 188.351 1.00 1.00 2032 ILE A N 1
ATOM 9793 C CA . ILE A 1 2032 ? 176.897 206.596 188.696 1.00 1.00 2032 ILE A CA 1
ATOM 9794 C C . ILE A 1 2032 ? 177.531 207.971 188.596 1.00 1.00 2032 ILE A C 1
ATOM 9795 O O . ILE A 1 2032 ? 176.880 208.939 188.213 1.00 1.00 2032 ILE A O 1
ATOM 9800 N N . ALA A 1 2033 ? 178.831 208.048 188.788 1.00 1.00 2033 ALA A N 1
ATOM 9801 C CA . ALA A 1 2033 ? 179.539 209.309 188.702 1.00 1.00 2033 ALA A CA 1
ATOM 9802 C C . ALA A 1 2033 ? 179.608 209.815 187.277 1.00 1.00 2033 ALA A C 1
ATOM 9803 O O . ALA A 1 2033 ? 180.012 210.953 187.040 1.00 1.00 2033 ALA A O 1
ATOM 9805 N N . LYS A 1 2034 ? 179.308 208.946 186.325 1.00 30.00 2034 LYS A N 1
ATOM 9806 C CA . LYS A 1 2034 ? 179.367 209.281 184.928 1.00 30.00 2034 LYS A CA 1
ATOM 9807 C C . LYS A 1 2034 ? 177.992 209.366 184.285 1.00 30.00 2034 LYS A C 1
ATOM 9808 O O . LYS A 1 2034 ? 177.896 209.573 183.074 1.00 30.00 2034 LYS A O 1
ATOM 9814 N N . LEU A 1 2035 ? 176.916 209.206 185.056 1.00 30.00 2035 LEU A N 1
ATOM 9815 C CA . LEU A 1 2035 ? 175.600 209.291 184.440 1.00 30.00 2035 LEU A CA 1
ATOM 9816 C C . LEU A 1 2035 ? 175.223 210.747 184.382 1.00 30.00 2035 LEU A C 1
ATOM 9817 O O . LEU A 1 2035 ? 174.517 211.199 183.480 1.00 30.00 2035 LEU A O 1
ATOM 9822 N N . TYR A 1 2036 ? 175.687 211.471 185.377 1.00 30.00 2036 TYR A N 1
ATOM 9823 C CA . TYR A 1 2036 ? 175.487 212.887 185.533 1.00 30.00 2036 TYR A CA 1
ATOM 9824 C C . TYR A 1 2036 ? 176.548 213.439 186.453 1.00 30.00 2036 TYR A C 1
ATOM 9825 O O . TYR A 1 2036 ? 177.025 212.748 187.364 1.00 30.00 2036 TYR A O 1
ATOM 9834 N N . ASP A 1 2037 ? 176.874 214.702 186.293 1.00 30.00 2037 ASP A N 1
ATOM 9835 C CA . ASP A 1 2037 ? 177.903 215.298 187.125 1.00 30.00 2037 ASP A CA 1
ATOM 9836 C C . ASP A 1 2037 ? 177.378 215.839 188.436 1.00 30.00 2037 ASP A C 1
ATOM 9837 O O . ASP A 1 2037 ? 177.269 217.052 188.606 1.00 30.00 2037 ASP A O 1
ATOM 9842 N N . ASP A 1 2038 ? 177.056 214.951 189.369 1.00 30.00 2038 ASP A N 1
ATOM 9843 C CA . ASP A 1 2038 ? 176.511 215.431 190.642 1.00 30.00 2038 ASP A CA 1
ATOM 9844 C C . ASP A 1 2038 ? 177.121 214.803 191.922 1.00 30.00 2038 ASP A C 1
ATOM 9845 O O . ASP A 1 2038 ? 176.425 214.048 192.614 1.00 30.00 2038 ASP A O 1
ATOM 9850 N N . PRO A 1 2039 ? 178.378 215.129 192.300 1.00 30.00 2039 PRO A N 1
ATOM 9851 C CA . PRO A 1 2039 ? 179.134 214.583 193.428 1.00 30.00 2039 PRO A CA 1
ATOM 9852 C C . PRO A 1 2039 ? 178.350 214.602 194.728 1.00 30.00 2039 PRO A C 1
ATOM 9853 O O . PRO A 1 2039 ? 178.406 213.664 195.536 1.00 30.00 2039 PRO A O 1
ATOM 9857 N N . SER A 1 2040 ? 177.536 215.640 194.862 1.00 1.00 2040 SER A N 1
ATOM 9858 C CA . SER A 1 2040 ? 176.703 215.899 196.011 1.00 1.00 2040 SER A CA 1
ATOM 9859 C C . SER A 1 2040 ? 175.606 214.879 196.237 1.00 1.00 2040 SER A C 1
ATOM 9860 O O . SER A 1 2040 ? 175.014 214.846 197.317 1.00 1.00 2040 SER A O 1
ATOM 9863 N N . VAL A 1 2041 ? 175.301 214.069 195.229 1.00 1.00 2041 VAL A N 1
ATOM 9864 C CA . VAL A 1 2041 ? 174.310 213.026 195.404 1.00 1.00 2041 VAL A CA 1
ATOM 9865 C C . VAL A 1 2041 ? 174.888 211.660 195.108 1.00 1.00 2041 VAL A C 1
ATOM 9866 O O . VAL A 1 2041 ? 174.460 210.664 195.697 1.00 1.00 2041 VAL A O 1
ATOM 9870 N N . VAL A 1 2042 ? 175.835 211.576 194.188 1.00 1.00 2042 VAL A N 1
ATOM 9871 C CA . VAL A 1 2042 ? 176.271 210.245 193.837 1.00 1.00 2042 VAL A CA 1
ATOM 9872 C C . VAL A 1 2042 ? 176.980 209.592 194.984 1.00 1.00 2042 VAL A C 1
ATOM 9873 O O . VAL A 1 2042 ? 176.921 208.371 195.125 1.00 1.00 2042 VAL A O 1
ATOM 9877 N N . SER A 1 2043 ? 177.624 210.373 195.833 1.00 1.00 2043 SER A N 1
ATOM 9878 C CA . SER A 1 2043 ? 178.259 209.753 196.958 1.00 1.00 2043 SER A CA 1
ATOM 9879 C C . SER A 1 2043 ? 177.229 209.141 197.887 1.00 1.00 2043 SER A C 1
ATOM 9880 O O . SER A 1 2043 ? 177.468 208.090 198.485 1.00 1.00 2043 SER A O 1
ATOM 9883 N N . GLN A 1 2044 ? 176.056 209.752 197.972 1.00 1.00 2044 GLN A N 1
ATOM 9884 C CA . GLN A 1 2044 ? 175.019 209.238 198.838 1.00 1.00 2044 GLN A CA 1
ATOM 9885 C C . GLN A 1 2044 ? 174.482 207.938 198.289 1.00 1.00 2044 GLN A C 1
ATOM 9886 O O . GLN A 1 2044 ? 174.129 207.021 199.042 1.00 1.00 2044 GLN A O 1
ATOM 9892 N N . ILE A 1 2045 ? 174.430 207.851 196.973 1.00 1.00 2045 ILE A N 1
ATOM 9893 C CA . ILE A 1 2045 ? 173.922 206.657 196.335 1.00 1.00 2045 ILE A CA 1
ATOM 9894 C C . ILE A 1 2045 ? 174.846 205.500 196.645 1.00 1.00 2045 ILE A C 1
ATOM 9895 O O . ILE A 1 2045 ? 174.387 204.392 196.946 1.00 1.00 2045 ILE A O 1
ATOM 9900 N N . GLU A 1 2046 ? 176.146 205.735 196.540 1.00 1.00 2046 GLU A N 1
ATOM 9901 C CA . GLU A 1 2046 ? 177.078 204.680 196.859 1.00 1.00 2046 GLU A CA 1
ATOM 9902 C C . GLU A 1 2046 ? 176.934 204.248 198.312 1.00 1.00 2046 GLU A C 1
ATOM 9903 O O . GLU A 1 2046 ? 177.005 203.054 198.611 1.00 1.00 2046 GLU A O 1
ATOM 9909 N N . LYS A 1 2047 ? 176.724 205.198 199.229 1.00 1.00 2047 LYS A N 1
ATOM 9910 C CA . LYS A 1 2047 ? 176.582 204.818 200.624 1.00 1.00 2047 LYS A CA 1
ATOM 9911 C C . LYS A 1 2047 ? 175.414 203.874 200.798 1.00 1.00 2047 LYS A C 1
ATOM 9912 O O . LYS A 1 2047 ? 175.516 202.874 201.521 1.00 1.00 2047 LYS A O 1
ATOM 9918 N N . LEU A 1 2048 ? 174.316 204.151 200.094 1.00 1.00 2048 LEU A N 1
ATOM 9919 C CA . LEU A 1 2048 ? 173.157 203.290 200.187 1.00 1.00 2048 LEU A CA 1
ATOM 9920 C C . LEU A 1 2048 ? 173.507 201.905 199.734 1.00 1.00 2048 LEU A C 1
ATOM 9921 O O . LEU A 1 2048 ? 173.162 200.908 200.385 1.00 1.00 2048 LEU A O 1
ATOM 9926 N N . ALA A 1 2049 ? 174.168 201.819 198.598 1.00 1.00 2049 ALA A N 1
ATOM 9927 C CA . ALA A 1 2049 ? 174.477 200.516 198.090 1.00 1.00 2049 ALA A CA 1
ATOM 9928 C C . ALA A 1 2049 ? 175.371 199.725 199.024 1.00 1.00 2049 ALA A C 1
ATOM 9929 O O . ALA A 1 2049 ? 175.149 198.525 199.235 1.00 1.00 2049 ALA A O 1
ATOM 9931 N N . SER A 1 2050 ? 176.343 200.380 199.639 1.00 1.00 2050 SER A N 1
ATOM 9932 C CA . SER A 1 2050 ? 177.227 199.649 200.521 1.00 1.00 2050 SER A CA 1
ATOM 9933 C C . SER A 1 2050 ? 176.477 199.135 201.714 1.00 1.00 2050 SER A C 1
ATOM 9934 O O . SER A 1 2050 ? 176.660 197.992 202.142 1.00 1.00 2050 SER A O 1
ATOM 9937 N N . PHE A 1 2051 ? 175.597 199.952 202.239 1.00 1.00 2051 PHE A N 1
ATOM 9938 C CA . PHE A 1 2051 ? 174.821 199.532 203.367 1.00 1.00 2051 PHE A CA 1
ATOM 9939 C C . PHE A 1 2051 ? 173.973 198.334 203.036 1.00 1.00 2051 PHE A C 1
ATOM 9940 O O . PHE A 1 2051 ? 173.887 197.363 203.803 1.00 1.00 2051 PHE A O 1
ATOM 9948 N N . THR A 1 2052 ? 173.307 198.411 201.904 1.00 1.00 2052 THR A N 1
ATOM 9949 C CA . THR A 1 2052 ? 172.398 197.372 201.534 1.00 1.00 2052 THR A CA 1
ATOM 9950 C C . THR A 1 2052 ? 173.105 196.039 201.429 1.00 1.00 2052 THR A C 1
ATOM 9951 O O . THR A 1 2052 ? 172.614 195.035 201.970 1.00 1.00 2052 THR A O 1
ATOM 9955 N N . SER A 1 2053 ? 174.263 196.002 200.768 1.00 1.00 2053 SER A N 1
ATOM 9956 C CA . SER A 1 2053 ? 174.906 194.715 200.617 1.00 1.00 2053 SER A CA 1
ATOM 9957 C C . SER A 1 2053 ? 175.447 194.212 201.931 1.00 1.00 2053 SER A C 1
ATOM 9958 O O . SER A 1 2053 ? 175.399 193.012 202.211 1.00 1.00 2053 SER A O 1
ATOM 9961 N N . ALA A 1 2054 ? 175.834 195.112 202.821 1.00 1.00 2054 ALA A N 1
ATOM 9962 C CA . ALA A 1 2054 ? 176.351 194.650 204.082 1.00 1.00 2054 ALA A CA 1
ATOM 9963 C C . ALA A 1 2054 ? 175.323 193.826 204.791 1.00 1.00 2054 ALA A C 1
ATOM 9964 O O . ALA A 1 2054 ? 175.652 192.831 205.445 1.00 1.00 2054 ALA A O 1
ATOM 9966 N N . ASN A 1 2055 ? 174.073 194.218 204.659 1.00 1.00 2055 ASN A N 1
ATOM 9967 C CA . ASN A 1 2055 ? 173.049 193.487 205.343 1.00 1.00 2055 ASN A CA 1
ATOM 9968 C C . ASN A 1 2055 ? 172.745 192.216 204.621 1.00 1.00 2055 ASN A C 1
ATOM 9969 O O . ASN A 1 2055 ? 172.606 191.158 205.234 1.00 1.00 2055 ASN A O 1
ATOM 9974 N N . ALA A 1 2056 ? 172.752 192.262 203.307 1.00 1.00 2056 ALA A N 1
ATOM 9975 C CA . ALA A 1 2056 ? 172.437 191.056 202.591 1.00 1.00 2056 ALA A CA 1
ATOM 9976 C C . ALA A 1 2056 ? 173.429 189.964 202.941 1.00 1.00 2056 ALA A C 1
ATOM 9977 O O . ALA A 1 2056 ? 173.072 188.788 203.022 1.00 1.00 2056 ALA A O 1
ATOM 9979 N N . LEU A 1 2057 ? 174.680 190.340 203.131 1.00 1.00 2057 LEU A N 1
ATOM 9980 C CA . LEU A 1 2057 ? 175.673 189.356 203.473 1.00 1.00 2057 LEU A CA 1
ATOM 9981 C C . LEU A 1 2057 ? 175.511 188.849 204.871 1.00 1.00 2057 LEU A C 1
ATOM 9982 O O . LEU A 1 2057 ? 175.524 187.647 205.101 1.00 1.00 2057 LEU A O 1
ATOM 9987 N N . TRP A 1 2058 ? 175.265 189.752 205.809 1.00 1.00 2058 TRP A N 1
ATOM 9988 C CA . TRP A 1 2058 ? 175.162 189.415 207.218 1.00 1.00 2058 TRP A CA 1
ATOM 9989 C C . TRP A 1 2058 ? 174.122 188.356 207.426 1.00 1.00 2058 TRP A C 1
ATOM 9990 O O . TRP A 1 2058 ? 174.298 187.424 208.201 1.00 1.00 2058 TRP A O 1
ATOM 10001 N N . GLU A 1 2059 ? 173.056 188.451 206.676 1.00 1.00 2059 GLU A N 1
ATOM 10002 C CA . GLU A 1 2059 ? 171.954 187.523 206.789 1.00 1.00 2059 GLU A CA 1
ATOM 10003 C C . GLU A 1 2059 ? 172.350 186.074 206.523 1.00 1.00 2059 GLU A C 1
ATOM 10004 O O . GLU A 1 2059 ? 171.597 185.160 206.865 1.00 1.00 2059 GLU A O 1
ATOM 10010 N N . SER A 1 2060 ? 173.466 185.841 205.850 1.00 30.00 2060 SER A N 1
ATOM 10011 C CA . SER A 1 2060 ? 173.895 184.491 205.578 1.00 30.00 2060 SER A CA 1
ATOM 10012 C C . SER A 1 2060 ? 175.106 184.095 206.436 1.00 30.00 2060 SER A C 1
ATOM 10013 O O . SER A 1 2060 ? 174.943 183.553 207.541 1.00 30.00 2060 SER A O 1
ATOM 10016 N N . ARG A 1 2061 ? 176.305 184.354 205.919 1.00 30.00 2061 ARG A N 1
ATOM 10017 C CA . ARG A 1 2061 ? 177.579 183.996 206.533 1.00 30.00 2061 ARG A CA 1
ATOM 10018 C C . ARG A 1 2061 ? 178.618 185.092 206.362 1.00 30.00 2061 ARG A C 1
ATOM 10019 O O . ARG A 1 2061 ? 178.346 186.124 205.765 1.00 30.00 2061 ARG A O 1
ATOM 10027 N N . GLU A 1 2062 ? 179.820 184.856 206.882 1.00 0.00 2062 GLU A N 1
ATOM 10028 C CA . GLU A 1 2062 ? 180.912 185.824 206.786 1.00 0.00 2062 GLU A CA 1
ATOM 10029 C C . GLU A 1 2062 ? 180.568 187.090 207.474 1.00 0.00 2062 GLU A C 1
ATOM 10030 O O . GLU A 1 2062 ? 180.453 188.143 206.871 1.00 0.00 2062 GLU A O 1
ATOM 10036 N N . TYR A 1 2063 ? 180.476 186.993 208.771 1.00 0.00 2063 TYR A N 1
ATOM 10037 C CA . TYR A 1 2063 ? 180.080 188.089 209.614 1.00 0.00 2063 TYR A CA 1
ATOM 10038 C C . TYR A 1 2063 ? 181.185 189.138 209.607 1.00 0.00 2063 TYR A C 1
ATOM 10039 O O . TYR A 1 2063 ? 180.946 190.336 209.798 1.00 0.00 2063 TYR A O 1
ATOM 10048 N N . LYS A 1 2064 ? 182.381 188.667 209.306 1.00 30.00 2064 LYS A N 1
ATOM 10049 C CA . LYS A 1 2064 ? 183.566 189.473 209.169 1.00 30.00 2064 LYS A CA 1
ATOM 10050 C C . LYS A 1 2064 ? 183.429 190.501 208.051 1.00 30.00 2064 LYS A C 1
ATOM 10051 O O . LYS A 1 2064 ? 184.129 191.516 208.045 1.00 30.00 2064 LYS A O 1
ATOM 10057 N N . ALA A 1 2065 ? 182.600 190.231 207.044 1.00 0.00 2065 ALA A N 1
ATOM 10058 C CA . ALA A 1 2065 ? 182.564 191.197 205.986 1.00 0.00 2065 ALA A CA 1
ATOM 10059 C C . ALA A 1 2065 ? 181.658 192.358 206.366 1.00 0.00 2065 ALA A C 1
ATOM 10060 O O . ALA A 1 2065 ? 182.151 193.483 206.398 1.00 0.00 2065 ALA A O 1
ATOM 10062 N N . PRO A 1 2066 ? 180.371 192.186 206.714 1.00 0.00 2066 PRO A N 1
ATOM 10063 C CA . PRO A 1 2066 ? 179.504 193.257 207.090 1.00 0.00 2066 PRO A CA 1
ATOM 10064 C C . PRO A 1 2066 ? 180.117 194.115 208.124 1.00 0.00 2066 PRO A C 1
ATOM 10065 O O . PRO A 1 2066 ? 179.958 195.326 208.100 1.00 0.00 2066 PRO A O 1
ATOM 10069 N N . VAL A 1 2067 ? 180.868 193.521 209.041 1.00 0.00 2067 VAL A N 1
ATOM 10070 C CA . VAL A 1 2067 ? 181.405 194.407 210.016 1.00 0.00 2067 VAL A CA 1
ATOM 10071 C C . VAL A 1 2067 ? 182.446 195.305 209.428 1.00 0.00 2067 VAL A C 1
ATOM 10072 O O . VAL A 1 2067 ? 182.501 196.477 209.785 1.00 0.00 2067 VAL A O 1
ATOM 10076 N N . MET A 1 2068 ? 183.258 194.831 208.501 1.00 0.00 2068 MET A N 1
ATOM 10077 C CA . MET A 1 2068 ? 184.203 195.777 207.997 1.00 0.00 2068 MET A CA 1
ATOM 10078 C C . MET A 1 2068 ? 183.538 196.768 207.106 1.00 0.00 2068 MET A C 1
ATOM 10079 O O . MET A 1 2068 ? 183.934 197.935 207.057 1.00 0.00 2068 MET A O 1
ATOM 10084 N N . ILE A 1 2069 ? 182.488 196.341 206.440 1.00 0.00 2069 ILE A N 1
ATOM 10085 C CA . ILE A 1 2069 ? 181.852 197.239 205.521 1.00 0.00 2069 ILE A CA 1
ATOM 10086 C C . ILE A 1 2069 ? 181.249 198.364 206.290 1.00 0.00 2069 ILE A C 1
ATOM 10087 O O . ILE A 1 2069 ? 181.396 199.530 205.919 1.00 0.00 2069 ILE A O 1
ATOM 10092 N N . MET A 1 2070 ? 180.536 198.018 207.343 1.00 0.00 2070 MET A N 1
ATOM 10093 C CA . MET A 1 2070 ? 179.883 198.995 208.152 1.00 0.00 2070 MET A CA 1
ATOM 10094 C C . MET A 1 2070 ? 180.870 199.853 208.891 1.00 0.00 2070 MET A C 1
ATOM 10095 O O . MET A 1 2070 ? 180.637 201.049 209.045 1.00 0.00 2070 MET A O 1
ATOM 10100 N N . ARG A 1 2071 ? 181.985 199.296 209.348 1.00 0.00 2071 ARG A N 1
ATOM 10101 C CA . ARG A 1 2071 ? 182.901 200.156 210.053 1.00 0.00 2071 ARG A CA 1
ATOM 10102 C C . ARG A 1 2071 ? 183.471 201.197 209.141 1.00 0.00 2071 ARG A C 1
ATOM 10103 O O . ARG A 1 2071 ? 183.607 202.362 209.534 1.00 0.00 2071 ARG A O 1
ATOM 10111 N N . ASP A 1 2072 ? 183.794 200.804 207.922 1.00 0.00 2072 ASP A N 1
ATOM 10112 C CA . ASP A 1 2072 ? 184.358 201.749 207.002 1.00 0.00 2072 ASP A CA 1
ATOM 10113 C C . ASP A 1 2072 ? 183.322 202.721 206.501 1.00 0.00 2072 ASP A C 1
ATOM 10114 O O . ASP A 1 2072 ? 183.607 203.910 206.348 1.00 0.00 2072 ASP A O 1
ATOM 10119 N N . LEU A 1 2073 ? 182.105 202.247 206.282 1.00 0.00 2073 LEU A N 1
ATOM 10120 C CA . LEU A 1 2073 ? 181.063 203.113 205.795 1.00 0.00 2073 LEU A CA 1
ATOM 10121 C C . LEU A 1 2073 ? 180.742 204.139 206.831 1.00 0.00 2073 LEU A C 1
ATOM 10122 O O . LEU A 1 2073 ? 180.540 205.313 206.515 1.00 0.00 2073 LEU A O 1
ATOM 10127 N N . LEU A 1 2074 ? 180.673 203.712 208.075 1.00 0.00 2074 LEU A N 1
ATOM 10128 C CA . LEU A 1 2074 ? 180.376 204.645 209.103 1.00 0.00 2074 LEU A CA 1
ATOM 10129 C C . LEU A 1 2074 ? 181.461 205.663 209.159 1.00 0.00 2074 LEU A C 1
ATOM 10130 O O . LEU A 1 2074 ? 181.189 206.853 209.076 1.00 0.00 2074 LEU A O 1
ATOM 10135 N N . ALA A 1 2075 ? 182.710 205.236 209.178 1.00 0.00 2075 ALA A N 1
ATOM 10136 C CA . ALA A 1 2075 ? 183.751 206.225 209.289 1.00 0.00 2075 ALA A CA 1
ATOM 10137 C C . ALA A 1 2075 ? 183.700 207.219 208.146 1.00 0.00 2075 ALA A C 1
ATOM 10138 O O . ALA A 1 2075 ? 183.909 208.416 208.357 1.00 0.00 2075 ALA A O 1
ATOM 10140 N N . GLN A 1 2076 ? 183.394 206.743 206.945 1.00 0.00 2076 GLN A N 1
ATOM 10141 C CA . GLN A 1 2076 ? 183.305 207.626 205.804 1.00 0.00 2076 GLN A CA 1
ATOM 10142 C C . GLN A 1 2076 ? 182.149 208.587 205.889 1.00 0.00 2076 GLN A C 1
ATOM 10143 O O . GLN A 1 2076 ? 182.233 209.700 205.378 1.00 0.00 2076 GLN A O 1
ATOM 10149 N N . ASN A 1 2077 ? 181.041 208.155 206.463 1.00 30.00 2077 ASN A N 1
ATOM 10150 C CA . ASN A 1 2077 ? 179.896 209.028 206.578 1.00 30.00 2077 ASN A CA 1
ATOM 10151 C C . ASN A 1 2077 ? 180.176 210.056 207.659 1.00 30.00 2077 ASN A C 1
ATOM 10152 O O . ASN A 1 2077 ? 179.807 211.223 207.534 1.00 30.00 2077 ASN A O 1
ATOM 10157 N N . GLU A 1 2078 ? 180.855 209.632 208.730 1.00 30.00 2078 GLU A N 1
ATOM 10158 C CA . GLU A 1 2078 ? 181.187 210.557 209.797 1.00 30.00 2078 GLU A CA 1
ATOM 10159 C C . GLU A 1 2078 ? 182.085 211.625 209.194 1.00 30.00 2078 GLU A C 1
ATOM 10160 O O . GLU A 1 2078 ? 181.878 212.827 209.401 1.00 30.00 2078 GLU A O 1
ATOM 10166 N N . LYS A 1 2079 ? 182.993 211.205 208.315 1.00 30.00 2079 LYS A N 1
ATOM 10167 C CA . LYS A 1 2079 ? 183.831 212.123 207.579 1.00 30.00 2079 LYS A CA 1
ATOM 10168 C C . LYS A 1 2079 ? 183.028 212.571 206.370 1.00 30.00 2079 LYS A C 1
ATOM 10169 O O . LYS A 1 2079 ? 183.428 212.412 205.217 1.00 30.00 2079 LYS A O 1
ATOM 10175 N N . ASN A 1 2080 ? 181.910 213.227 206.627 1.00 1.00 2080 ASN A N 1
ATOM 10176 C CA . ASN A 1 2080 ? 181.039 213.599 205.543 1.00 1.00 2080 ASN A CA 1
ATOM 10177 C C . ASN A 1 2080 ? 181.728 214.528 204.598 1.00 1.00 2080 ASN A C 1
ATOM 10178 O O . ASN A 1 2080 ? 181.510 214.468 203.386 1.00 1.00 2080 ASN A O 1
ATOM 10180 N N . ILE A 1 2081 ? 182.551 215.423 205.156 1.00 30.00 2081 ILE A N 1
ATOM 10181 C CA . ILE A 1 2081 ? 183.272 216.458 204.423 1.00 30.00 2081 ILE A CA 1
ATOM 10182 C C . ILE A 1 2081 ? 182.252 217.440 203.883 1.00 30.00 2081 ILE A C 1
ATOM 10183 O O . ILE A 1 2081 ? 182.066 218.541 204.409 1.00 30.00 2081 ILE A O 1
ATOM 10185 N N . SER A 1 2082 ? 181.513 217.003 202.876 1.00 30.00 2082 SER A N 1
ATOM 10186 C CA . SER A 1 2082 ? 180.421 217.765 202.317 1.00 30.00 2082 SER A CA 1
ATOM 10187 C C . SER A 1 2082 ? 179.218 217.465 203.174 1.00 30.00 2082 SER A C 1
ATOM 10188 O O . SER A 1 2082 ? 178.262 216.823 202.742 1.00 30.00 2082 SER A O 1
ATOM 10190 N N . GLU A 1 2083 ? 179.277 217.945 204.407 1.00 30.00 2083 GLU A N 1
ATOM 10191 C CA . GLU A 1 2083 ? 178.250 217.673 205.391 1.00 30.00 2083 GLU A CA 1
ATOM 10192 C C . GLU A 1 2083 ? 176.918 218.163 204.884 1.00 30.00 2083 GLU A C 1
ATOM 10193 O O . GLU A 1 2083 ? 175.877 217.576 205.181 1.00 30.00 2083 GLU A O 1
ATOM 10195 N N . SER A 1 2084 ? 176.939 219.252 204.131 1.00 30.00 2084 SER A N 1
ATOM 10196 C CA . SER A 1 2084 ? 175.731 219.781 203.567 1.00 30.00 2084 SER A CA 1
ATOM 10197 C C . SER A 1 2084 ? 176.051 220.506 202.281 1.00 30.00 2084 SER A C 1
ATOM 10198 O O . SER A 1 2084 ? 177.144 221.053 202.112 1.00 30.00 2084 SER A O 1
ATOM 10200 N N . ILE A 1 2085 ? 175.078 220.518 201.388 1.00 30.00 2085 ILE A N 1
ATOM 10201 C CA . ILE A 1 2085 ? 175.138 221.234 200.133 1.00 30.00 2085 ILE A CA 1
ATOM 10202 C C . ILE A 1 2085 ? 173.722 221.436 199.650 1.00 30.00 2085 ILE A C 1
ATOM 10203 O O . ILE A 1 2085 ? 172.850 220.636 199.979 1.00 30.00 2085 ILE A O 1
ATOM 10205 N N . LEU A 1 2086 ? 173.482 222.450 198.816 1.00 30.00 2086 LEU A N 1
ATOM 10206 C CA . LEU A 1 2086 ? 172.149 222.568 198.222 1.00 30.00 2086 LEU A CA 1
ATOM 10207 C C . LEU A 1 2086 ? 171.875 221.335 197.393 1.00 30.00 2086 LEU A C 1
ATOM 10208 O O . LEU A 1 2086 ? 170.761 220.814 197.375 1.00 30.00 2086 LEU A O 1
ATOM 10210 N N . TYR A 1 2087 ? 172.944 220.859 196.760 1.00 30.00 2087 TYR A N 1
ATOM 10211 C CA . TYR A 1 2087 ? 172.957 219.700 195.912 1.00 30.00 2087 TYR A CA 1
ATOM 10212 C C . TYR A 1 2087 ? 172.015 219.896 194.745 1.00 30.00 2087 TYR A C 1
ATOM 10213 O O . TYR A 1 2087 ? 171.441 220.968 194.557 1.00 30.00 2087 TYR A O 1
ATOM 10215 N N . ASP A 1 2088 ? 171.879 218.872 193.931 1.00 1.00 2088 ASP A N 1
ATOM 10216 C CA . ASP A 1 2088 ? 170.983 218.955 192.808 1.00 1.00 2088 ASP A CA 1
ATOM 10217 C C . ASP A 1 2088 ? 169.586 219.048 193.312 1.00 1.00 2088 ASP A C 1
ATOM 10218 O O . ASP A 1 2088 ? 169.256 218.401 194.300 1.00 1.00 2088 ASP A O 1
ATOM 10220 N N . ASP A 1 2089 ? 168.722 219.732 192.591 1.00 1.00 2089 ASP A N 1
ATOM 10221 C CA . ASP A 1 2089 ? 167.344 219.759 193.026 1.00 1.00 2089 ASP A CA 1
ATOM 10222 C C . ASP A 1 2089 ? 166.817 218.337 193.107 1.00 1.00 2089 ASP A C 1
ATOM 10223 O O . ASP A 1 2089 ? 165.996 218.026 193.968 1.00 1.00 2089 ASP A O 1
ATOM 10225 N N . PHE A 1 2090 ? 167.281 217.473 192.201 1.00 1.00 2090 PHE A N 1
ATOM 10226 C CA . PHE A 1 2090 ? 166.872 216.089 192.205 1.00 1.00 2090 PHE A CA 1
ATOM 10227 C C . PHE A 1 2090 ? 167.275 215.421 193.498 1.00 1.00 2090 PHE A C 1
ATOM 10228 O O . PHE A 1 2090 ? 166.584 214.525 193.986 1.00 1.00 2090 PHE A O 1
ATOM 10230 N N . LYS A 1 2091 ? 168.428 215.806 194.036 1.00 1.00 2091 LYS A N 1
ATOM 10231 C CA . LYS A 1 2091 ? 168.900 215.200 195.248 1.00 1.00 2091 LYS A CA 1
ATOM 10232 C C . LYS A 1 2091 ? 167.999 215.588 196.366 1.00 1.00 2091 LYS A C 1
ATOM 10233 O O . LYS A 1 2091 ? 167.678 214.786 197.240 1.00 1.00 2091 LYS A O 1
ATOM 10235 N N . LEU A 1 2092 ? 167.579 216.843 196.336 1.00 1.00 2092 LEU A N 1
ATOM 10236 C CA . LEU A 1 2092 ? 166.692 217.301 197.362 1.00 1.00 2092 LEU A CA 1
ATOM 10237 C C . LEU A 1 2092 ? 165.382 216.553 197.259 1.00 1.00 2092 LEU A C 1
ATOM 10238 O O . LEU A 1 2092 ? 164.855 216.064 198.256 1.00 1.00 2092 LEU A O 1
ATOM 10240 N N . LEU A 1 2093 ? 164.905 216.360 196.029 1.00 1.00 2093 LEU A N 1
ATOM 10241 C CA . LEU A 1 2093 ? 163.637 215.691 195.801 1.00 1.00 2093 LEU A CA 1
ATOM 10242 C C . LEU A 1 2093 ? 163.650 214.275 196.312 1.00 1.00 2093 LEU A C 1
ATOM 10243 O O . LEU A 1 2093 ? 162.692 213.801 196.918 1.00 1.00 2093 LEU A O 1
ATOM 10245 N N . ILE A 1 2094 ? 164.760 213.612 196.114 1.00 1.00 2094 ILE A N 1
ATOM 10246 C CA . ILE A 1 2094 ? 164.916 212.248 196.526 1.00 1.00 2094 ILE A CA 1
ATOM 10247 C C . ILE A 1 2094 ? 165.525 212.123 197.912 1.00 1.00 2094 ILE A C 1
ATOM 10248 O O . ILE A 1 2094 ? 165.783 211.017 198.369 1.00 1.00 2094 ILE A O 1
ATOM 10250 N N . ASN A 1 2095 ? 165.785 213.211 198.618 1.00 1.00 2095 ASN A N 1
ATOM 10251 C CA . ASN A 1 2095 ? 166.511 213.065 199.870 1.00 1.00 2095 ASN A CA 1
ATOM 10252 C C . ASN A 1 2095 ? 165.813 212.163 200.856 1.00 1.00 2095 ASN A C 1
ATOM 10253 O O . ASN A 1 2095 ? 166.431 211.313 201.495 1.00 1.00 2095 ASN A O 1
ATOM 10255 N N . VAL A 1 2096 ? 164.509 212.251 200.920 1.00 1.00 2096 VAL A N 1
ATOM 10256 C CA . VAL A 1 2096 ? 163.766 211.469 201.881 1.00 1.00 2096 VAL A CA 1
ATOM 10257 C C . VAL A 1 2096 ? 163.526 210.067 201.385 1.00 1.00 2096 VAL A C 1
ATOM 10258 O O . VAL A 1 2096 ? 162.932 209.250 202.082 1.00 1.00 2096 VAL A O 1
ATOM 10260 N N . PRO A 1 2097 ? 163.919 209.790 200.159 1.00 1.00 2097 PRO A N 1
ATOM 10261 C CA . PRO A 1 2097 ? 163.699 208.493 199.590 1.00 1.00 2097 PRO A CA 1
ATOM 10262 C C . PRO A 1 2097 ? 164.819 207.539 199.953 1.00 1.00 2097 PRO A C 1
ATOM 10263 O O . PRO A 1 2097 ? 164.725 206.349 199.659 1.00 1.00 2097 PRO A O 1
ATOM 10265 N N . MET A 1 2098 ? 165.908 208.037 200.551 1.00 30.00 2098 MET A N 1
ATOM 10266 C CA . MET A 1 2098 ? 167.010 207.133 200.864 1.00 30.00 2098 MET A CA 1
ATOM 10267 C C . MET A 1 2098 ? 167.752 207.535 202.132 1.00 30.00 2098 MET A C 1
ATOM 10268 O O . MET A 1 2098 ? 167.691 206.842 203.148 1.00 30.00 2098 MET A O 1
ATOM 10270 N N . ASP A 1 2099 ? 168.479 208.636 202.063 1.00 30.00 2099 ASP A N 1
ATOM 10271 C CA . ASP A 1 2099 ? 169.298 209.092 203.172 1.00 30.00 2099 ASP A CA 1
ATOM 10272 C C . ASP A 1 2099 ? 170.149 207.944 203.711 1.00 30.00 2099 ASP A C 1
ATOM 10273 O O . ASP A 1 2099 ? 170.800 207.235 202.937 1.00 30.00 2099 ASP A O 1
ATOM 10275 N N . GLN A 1 2100 ? 170.181 207.774 205.036 1.00 30.00 2100 GLN A N 1
ATOM 10276 C CA . GLN A 1 2100 ? 170.950 206.703 205.658 1.00 30.00 2100 GLN A CA 1
ATOM 10277 C C . GLN A 1 2100 ? 170.673 206.614 207.143 1.00 30.00 2100 GLN A C 1
ATOM 10278 O O . GLN A 1 2100 ? 170.328 205.547 207.639 1.00 30.00 2100 GLN A O 1
ATOM 10280 N N . ILE A 1 2101 ? 170.824 207.758 207.829 1.00 1.00 2101 ILE A N 1
ATOM 10281 C CA . ILE A 1 2101 ? 170.716 207.913 209.282 1.00 1.00 2101 ILE A CA 1
ATOM 10282 C C . ILE A 1 2101 ? 171.899 207.284 209.982 1.00 1.00 2101 ILE A C 1
ATOM 10283 O O . ILE A 1 2101 ? 171.873 206.102 210.312 1.00 1.00 2101 ILE A O 1
ATOM 10285 N N . LYS A 1 2102 ? 172.918 208.086 210.301 1.00 1.00 2102 LYS A N 1
ATOM 10286 C CA . LYS A 1 2102 ? 174.100 207.509 210.939 1.00 1.00 2102 LYS A CA 1
ATOM 10287 C C . LYS A 1 2102 ? 173.750 206.858 212.243 1.00 1.00 2102 LYS A C 1
ATOM 10288 O O . LYS A 1 2102 ? 174.407 205.912 212.658 1.00 1.00 2102 LYS A O 1
ATOM 10294 N N . ALA A 1 2103 ? 172.692 207.314 212.899 1.00 1.00 2103 ALA A N 1
ATOM 10295 C CA . ALA A 1 2103 ? 172.319 206.686 214.142 1.00 1.00 2103 ALA A CA 1
ATOM 10296 C C . ALA A 1 2103 ? 172.020 205.220 213.893 1.00 1.00 2103 ALA A C 1
ATOM 10297 O O . ALA A 1 2103 ? 172.257 204.364 214.756 1.00 1.00 2103 ALA A O 1
ATOM 10299 N N . ARG A 1 2104 ? 171.465 204.922 212.723 1.00 1.00 2104 ARG A N 1
ATOM 10300 C CA . ARG A 1 2104 ? 171.109 203.579 212.413 1.00 1.00 2104 ARG A CA 1
ATOM 10301 C C . ARG A 1 2104 ? 172.384 202.825 212.121 1.00 1.00 2104 ARG A C 1
ATOM 10302 O O . ARG A 1 2104 ? 172.565 201.701 212.580 1.00 1.00 2104 ARG A O 1
ATOM 10310 N N . LEU A 1 2105 ? 173.318 203.470 211.437 1.00 1.00 2105 LEU A N 1
ATOM 10311 C CA . LEU A 1 2105 ? 174.561 202.772 211.148 1.00 1.00 2105 LEU A CA 1
ATOM 10312 C C . LEU A 1 2105 ? 175.271 202.425 212.420 1.00 1.00 2105 LEU A C 1
ATOM 10313 O O . LEU A 1 2105 ? 175.863 201.349 212.526 1.00 1.00 2105 LEU A O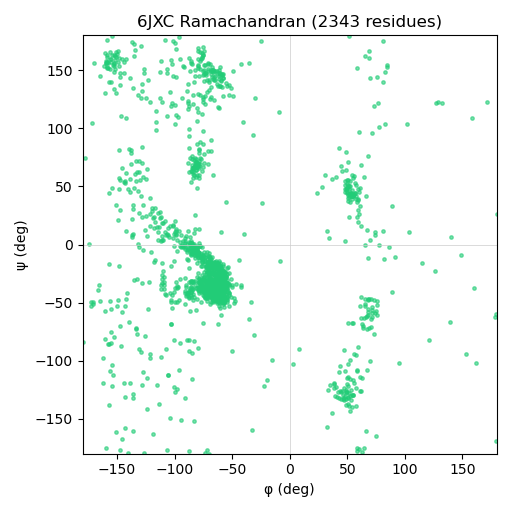 1
ATOM 10318 N N . VAL A 1 2106 ? 175.208 203.301 213.400 1.00 1.00 2106 VAL A N 1
ATOM 10319 C CA . VAL A 1 2106 ? 175.890 202.974 214.613 1.00 1.00 2106 VAL A CA 1
ATOM 10320 C C . VAL A 1 2106 ? 175.227 201.777 215.238 1.00 1.00 2106 VAL A C 1
ATOM 10321 O O . VAL A 1 2106 ? 175.924 200.863 215.679 1.00 1.00 2106 VAL A O 1
ATOM 10325 N N . LYS A 1 2107 ? 173.899 201.731 215.264 1.00 1.00 2107 LYS A N 1
ATOM 10326 C CA . LYS A 1 2107 ? 173.257 200.568 215.848 1.00 1.00 2107 LYS A CA 1
ATOM 10327 C C . LYS A 1 2107 ? 173.764 199.298 215.233 1.00 1.00 2107 LYS A C 1
ATOM 10328 O O . LYS A 1 2107 ? 174.024 198.312 215.933 1.00 1.00 2107 LYS A O 1
ATOM 10334 N N . TRP A 1 2108 ? 173.888 199.302 213.920 1.00 1.00 2108 TRP A N 1
ATOM 10335 C CA . TRP A 1 2108 ? 174.285 198.098 213.246 1.00 1.00 2108 TRP A CA 1
ATOM 10336 C C . TRP A 1 2108 ? 175.692 197.707 213.614 1.00 1.00 2108 TRP A C 1
ATOM 10337 O O . TRP A 1 2108 ? 175.993 196.514 213.638 1.00 1.00 2108 TRP A O 1
ATOM 10348 N N . SER A 1 2109 ? 176.552 198.682 213.921 1.00 1.00 2109 SER A N 1
ATOM 10349 C CA . SER A 1 2109 ? 177.903 198.366 214.341 1.00 1.00 2109 SER A CA 1
ATOM 10350 C C . SER A 1 2109 ? 177.866 197.763 215.723 1.00 1.00 2109 SER A C 1
ATOM 10351 O O . SER A 1 2109 ? 178.580 196.804 216.022 1.00 1.00 2109 SER A O 1
ATOM 10354 N N . SER A 1 2110 ? 176.996 198.275 216.580 1.00 1.00 2110 SER A N 1
ATOM 10355 C CA . SER A 1 2110 ? 176.938 197.709 217.909 1.00 1.00 2110 SER A CA 1
ATOM 10356 C C . SER A 1 2110 ? 176.505 196.271 217.827 1.00 1.00 2110 SER A C 1
ATOM 10357 O O . SER A 1 2110 ? 177.057 195.414 218.503 1.00 1.00 2110 SER A O 1
ATOM 10360 N N . GLU A 1 2111 ? 175.565 195.968 216.958 1.00 1.00 2111 GLU A N 1
ATOM 10361 C CA . GLU A 1 2111 ? 175.153 194.591 216.856 1.00 1.00 2111 GLU A CA 1
ATOM 10362 C C . GLU A 1 2111 ? 176.184 193.718 216.149 1.00 1.00 2111 GLU A C 1
ATOM 10363 O O . GLU A 1 2111 ? 176.486 192.610 216.610 1.00 1.00 2111 GLU A O 1
ATOM 10369 N N . SER A 1 2112 ? 176.790 194.216 215.072 1.00 1.00 2112 SER A N 1
ATOM 10370 C CA . SER A 1 2112 ? 177.733 193.421 214.302 1.00 1.00 2112 SER A CA 1
ATOM 10371 C C . SER A 1 2112 ? 178.949 193.075 215.092 1.00 1.00 2112 SER A C 1
ATOM 10372 O O . SER A 1 2112 ? 179.543 192.023 214.890 1.00 1.00 2112 SER A O 1
ATOM 10375 N N . ARG A 1 2113 ? 179.293 193.899 216.051 1.00 1.00 2113 ARG A N 1
ATOM 10376 C CA . ARG A 1 2113 ? 180.437 193.632 216.871 1.00 1.00 2113 ARG A CA 1
ATOM 10377 C C . ARG A 1 2113 ? 180.160 192.751 218.053 1.00 1.00 2113 ARG A C 1
ATOM 10378 O O . ARG A 1 2113 ? 181.089 192.412 218.775 1.00 1.00 2113 ARG A O 1
ATOM 10386 N N . LEU A 1 2114 ? 178.902 192.445 218.307 1.00 1.00 2114 LEU A N 1
ATOM 10387 C CA . LEU A 1 2114 ? 178.603 191.645 219.470 1.00 1.00 2114 LEU A CA 1
ATOM 10388 C C . LEU A 1 2114 ? 178.123 190.280 219.100 1.00 1.00 2114 LEU A C 1
ATOM 10389 O O . LEU A 1 2114 ? 178.335 189.324 219.835 1.00 1.00 2114 LEU A O 1
ATOM 10394 N N . GLU A 1 2115 ? 177.475 190.167 217.956 1.00 1.00 2115 GLU A N 1
ATOM 10395 C CA . GLU A 1 2115 ? 177.044 188.844 217.582 1.00 1.00 2115 GLU A CA 1
ATOM 10396 C C . GLU A 1 2115 ? 178.270 187.908 217.656 1.00 1.00 2115 GLU A C 1
ATOM 10397 O O . GLU A 1 2115 ? 178.154 186.830 218.232 1.00 1.00 2115 GLU A O 1
ATOM 10403 N N . PRO A 1 2116 ? 179.420 188.211 217.004 1.00 1.00 2116 PRO A N 1
ATOM 10404 C CA . PRO A 1 2116 ? 180.685 187.546 217.211 1.00 1.00 2116 PRO A CA 1
ATOM 10405 C C . PRO A 1 2116 ? 181.189 188.116 218.508 1.00 1.00 2116 PRO A C 1
ATOM 10406 O O . PRO A 1 2116 ? 180.839 189.233 218.839 1.00 1.00 2116 PRO A O 1
ATOM 10410 N N . ALA A 1 2117 ? 182.099 187.463 219.174 1.00 1.00 2117 ALA A N 1
ATOM 10411 C CA . ALA A 1 2117 ? 182.607 188.005 220.430 1.00 1.00 2117 ALA A CA 1
ATOM 10412 C C . ALA A 1 2117 ? 183.712 189.052 220.278 1.00 1.00 2117 ALA A C 1
ATOM 10413 O O . ALA A 1 2117 ? 184.233 189.564 221.282 1.00 1.00 2117 ALA A O 1
ATOM 10415 N N . ALA A 1 2118 ? 184.098 189.370 219.053 1.00 30.00 2118 ALA A N 1
ATOM 10416 C CA . ALA A 1 2118 ? 185.250 190.231 218.807 1.00 30.00 2118 ALA A CA 1
ATOM 10417 C C . ALA A 1 2118 ? 185.041 191.711 219.050 1.00 30.00 2118 ALA A C 1
ATOM 10418 O O . ALA A 1 2118 ? 185.165 192.525 218.122 1.00 30.00 2118 ALA A O 1
ATOM 10420 N N . ALA A 1 2119 ? 184.757 192.047 220.308 1.00 30.00 2119 ALA A N 1
ATOM 10421 C CA . ALA A 1 2119 ? 184.576 193.407 220.736 1.00 30.00 2119 ALA A CA 1
ATOM 10422 C C . ALA A 1 2119 ? 184.404 193.503 222.203 1.00 30.00 2119 ALA A C 1
ATOM 10423 O O . ALA A 1 2119 ? 184.260 194.607 222.723 1.00 30.00 2119 ALA A O 1
ATOM 10425 N N . ILE A 1 2120 ? 184.444 192.371 222.879 1.00 30.00 2120 ILE A N 1
ATOM 10426 C CA . ILE A 1 2120 ? 184.133 192.390 224.307 1.00 30.00 2120 ILE A CA 1
ATOM 10427 C C . ILE A 1 2120 ? 182.970 193.367 224.577 1.00 30.00 2120 ILE A C 1
ATOM 10428 O O . ILE A 1 2120 ? 181.943 193.278 223.913 1.00 30.00 2120 ILE A O 1
ATOM 10433 N N . TYR A 1 2121 ? 183.097 194.274 225.537 1.00 30.00 2121 TYR A N 1
ATOM 10434 C CA . TYR A 1 2121 ? 182.029 195.228 225.834 1.00 30.00 2121 TYR A CA 1
ATOM 10435 C C . TYR A 1 2121 ? 182.430 196.627 225.425 1.00 30.00 2121 TYR A C 1
ATOM 10436 O O . TYR A 1 2121 ? 181.795 197.596 225.855 1.00 30.00 2121 TYR A O 1
ATOM 10445 N N . GLU A 1 2122 ? 183.434 196.755 224.551 1.00 1.00 2122 GLU A N 1
ATOM 10446 C CA . GLU A 1 2122 ? 184.007 198.063 224.225 1.00 1.00 2122 GLU A CA 1
ATOM 10447 C C . GLU A 1 2122 ? 182.982 198.969 223.639 1.00 1.00 2122 GLU A C 1
ATOM 10448 O O . GLU A 1 2122 ? 183.108 200.178 223.715 1.00 1.00 2122 GLU A O 1
ATOM 10454 N N . LYS A 1 2123 ? 181.906 198.387 223.171 1.00 1.00 2123 LYS A N 1
ATOM 10455 C CA . LYS A 1 2123 ? 180.783 199.045 222.593 1.00 1.00 2123 LYS A CA 1
ATOM 10456 C C . LYS A 1 2123 ? 180.352 200.216 223.444 1.00 1.00 2123 LYS A C 1
ATOM 10457 O O . LYS A 1 2123 ? 179.914 201.237 222.903 1.00 1.00 2123 LYS A O 1
ATOM 10459 N N . ILE A 1 2124 ? 180.491 200.094 224.757 1.00 1.00 2124 ILE A N 1
ATOM 10460 C CA . ILE A 1 2124 ? 180.049 201.113 225.674 1.00 1.00 2124 ILE A CA 1
ATOM 10461 C C . ILE A 1 2124 ? 180.682 202.468 225.387 1.00 1.00 2124 ILE A C 1
ATOM 10462 O O . ILE A 1 2124 ? 180.068 203.503 225.663 1.00 1.00 2124 ILE A O 1
ATOM 10467 N N . ILE A 1 2125 ? 181.903 202.468 224.838 1.00 1.00 2125 ILE A N 1
ATOM 10468 C CA . ILE A 1 2125 ? 182.664 203.662 224.524 1.00 1.00 2125 ILE A CA 1
ATOM 10469 C C . ILE A 1 2125 ? 181.992 204.483 223.429 1.00 1.00 2125 ILE A C 1
ATOM 10470 O O . ILE A 1 2125 ? 182.306 205.664 223.256 1.00 1.00 2125 ILE A O 1
ATOM 10475 N N . VAL A 1 2126 ? 181.136 203.834 222.638 1.00 1.00 2126 VAL A N 1
ATOM 10476 C CA . VAL A 1 2126 ? 180.391 204.467 221.567 1.00 1.00 2126 VAL A CA 1
ATOM 10477 C C . VAL A 1 2126 ? 178.979 204.699 222.011 1.00 1.00 2126 VAL A C 1
ATOM 10478 O O . VAL A 1 2126 ? 178.396 205.752 221.775 1.00 1.00 2126 VAL A O 1
ATOM 10482 N N . ASN A 1 2127 ? 178.430 203.692 222.652 1.00 1.00 2127 ASN A N 1
ATOM 10483 C CA . ASN A 1 2127 ? 177.049 203.636 223.039 1.00 1.00 2127 ASN A CA 1
ATOM 10484 C C . ASN A 1 2127 ? 176.564 204.895 223.710 1.00 1.00 2127 ASN A C 1
ATOM 10485 O O . ASN A 1 2127 ? 175.535 205.460 223.334 1.00 1.00 2127 ASN A O 1
ATOM 10490 N N . TRP A 1 2128 ? 177.314 205.381 224.676 1.00 1.00 2128 TRP A N 1
ATOM 10491 C CA . TRP A 1 2128 ? 176.870 206.549 225.422 1.00 1.00 2128 TRP A CA 1
ATOM 10492 C C . TRP A 1 2128 ? 176.645 207.795 224.545 1.00 1.00 2128 TRP A C 1
ATOM 10493 O O . TRP A 1 2128 ? 175.926 208.712 224.941 1.00 1.00 2128 TRP A O 1
ATOM 10504 N N . ASP A 1 2129 ? 177.345 207.869 223.413 1.00 1.00 2129 ASP A N 1
ATOM 10505 C CA . ASP A 1 2129 ? 177.376 209.007 222.501 1.00 1.00 2129 ASP A CA 1
ATOM 10506 C C . ASP A 1 2129 ? 176.167 209.215 221.594 1.00 1.00 2129 ASP A C 1
ATOM 10507 O O . ASP A 1 2129 ? 176.032 210.284 220.992 1.00 1.00 2129 ASP A O 1
ATOM 10512 N N . ILE A 1 2130 ? 175.338 208.204 221.391 1.00 1.00 2130 ILE A N 1
ATOM 10513 C CA . ILE A 1 2130 ? 174.290 208.427 220.417 1.00 1.00 2130 ILE A CA 1
ATOM 10514 C C . ILE A 1 2130 ? 173.084 209.051 221.067 1.00 1.00 2130 ILE A C 1
ATOM 10515 O O . ILE A 1 2130 ? 172.426 208.467 221.919 1.00 1.00 2130 ILE A O 1
ATOM 10520 N N . ASN A 1 2131 ? 172.762 210.240 220.585 1.00 1.00 2131 ASN A N 1
ATOM 10521 C CA . ASN A 1 2131 ? 171.681 211.066 221.099 1.00 1.00 2131 ASN A CA 1
ATOM 10522 C C . ASN A 1 2131 ? 170.517 211.099 220.132 1.00 1.00 2131 ASN A C 1
ATOM 10523 O O . ASN A 1 2131 ? 169.670 211.990 220.186 1.00 1.00 2131 ASN A O 1
ATOM 10528 N N . VAL A 1 2132 ? 170.511 210.100 219.276 1.00 1.00 2132 VAL A N 1
ATOM 10529 C CA . VAL A 1 2132 ? 169.539 209.823 218.234 1.00 1.00 2132 VAL A CA 1
ATOM 10530 C C . VAL A 1 2132 ? 168.967 211.056 217.524 1.00 1.00 2132 VAL A C 1
ATOM 10531 O O . VAL A 1 2132 ? 169.693 211.998 217.213 1.00 1.00 2132 VAL A O 1
ATOM 10535 N N . GLU A 1 2133 ? 167.698 210.976 217.165 1.00 1.00 2133 GLU A N 1
ATOM 10536 C CA . GLU A 1 2133 ? 166.996 211.976 216.401 1.00 1.00 2133 GLU A CA 1
ATOM 10537 C C . GLU A 1 2133 ? 165.575 212.083 216.903 1.00 1.00 2133 GLU A C 1
ATOM 10538 O O . GLU A 1 2133 ? 165.297 211.721 218.047 1.00 1.00 2133 GLU A O 1
ATOM 10544 N N . ASP A 1 2134 ? 164.675 212.599 216.068 1.00 30.00 2134 ASP A N 1
ATOM 10545 C CA . ASP A 1 2134 ? 163.299 212.719 216.487 1.00 30.00 2134 ASP A CA 1
ATOM 10546 C C . ASP A 1 2134 ? 162.298 212.577 215.329 1.00 30.00 2134 ASP A C 1
ATOM 10547 O O . ASP A 1 2134 ? 161.793 213.576 214.810 1.00 30.00 2134 ASP A O 1
ATOM 10552 N N . HIS A 1 2135 ? 162.001 211.330 214.954 1.00 1.00 2135 HIS A N 1
ATOM 10553 C CA . HIS A 1 2135 ? 160.992 211.034 213.944 1.00 1.00 2135 HIS A CA 1
ATOM 10554 C C . HIS A 1 2135 ? 160.391 209.621 214.002 1.00 1.00 2135 HIS A C 1
ATOM 10555 O O . HIS A 1 2135 ? 159.326 209.405 214.585 1.00 1.00 2135 HIS A O 1
ATOM 10562 N N . GLU A 1 2136 ? 161.065 208.682 213.357 1.00 1.00 2136 GLU A N 1
ATOM 10563 C CA . GLU A 1 2136 ? 160.652 207.289 213.219 1.00 1.00 2136 GLU A CA 1
ATOM 10564 C C . GLU A 1 2136 ? 161.871 206.449 212.933 1.00 1.00 2136 GLU A C 1
ATOM 10565 O O . GLU A 1 2136 ? 162.873 206.969 212.457 1.00 1.00 2136 GLU A O 1
ATOM 10571 N N . SER A 1 2137 ? 161.793 205.157 213.248 1.00 1.00 2137 SER A N 1
ATOM 10572 C CA . SER A 1 2137 ? 162.818 204.114 213.042 1.00 1.00 2137 SER A CA 1
ATOM 10573 C C . SER A 1 2137 ? 163.855 204.145 214.153 1.00 1.00 2137 SER A C 1
ATOM 10574 O O . SER A 1 2137 ? 164.568 203.168 214.410 1.00 1.00 2137 SER A O 1
ATOM 10577 N N . CYS A 1 2138 ? 163.820 205.210 214.931 1.00 1.00 2138 CYS A N 1
ATOM 10578 C CA . CYS A 1 2138 ? 164.673 205.408 216.076 1.00 1.00 2138 CYS A CA 1
ATOM 10579 C C . CYS A 1 2138 ? 164.292 204.421 217.131 1.00 1.00 2138 CYS A C 1
ATOM 10580 O O . CYS A 1 2138 ? 165.062 204.143 218.041 1.00 1.00 2138 CYS A O 1
ATOM 10583 N N . SER A 1 2139 ? 163.098 203.879 216.982 1.00 1.00 2139 SER A N 1
ATOM 10584 C CA . SER A 1 2139 ? 162.580 202.888 217.859 1.00 1.00 2139 SER A CA 1
ATOM 10585 C C . SER A 1 2139 ? 163.306 201.573 217.644 1.00 1.00 2139 SER A C 1
ATOM 10586 O O . SER A 1 2139 ? 163.439 200.787 218.578 1.00 1.00 2139 SER A O 1
ATOM 10589 N N . ASP A 1 2140 ? 163.871 201.353 216.448 1.00 1.00 2140 ASP A N 1
ATOM 10590 C CA . ASP A 1 2140 ? 164.623 200.138 216.202 1.00 1.00 2140 ASP A CA 1
ATOM 10591 C C . ASP A 1 2140 ? 165.943 200.321 216.869 1.00 1.00 2140 ASP A C 1
ATOM 10592 O O . ASP A 1 2140 ? 166.540 199.382 217.414 1.00 1.00 2140 ASP A O 1
ATOM 10597 N N . VAL A 1 2141 ? 166.403 201.555 216.814 1.00 1.00 2141 VAL A N 1
ATOM 10598 C CA . VAL A 1 2141 ? 167.673 201.872 217.393 1.00 1.00 2141 VAL A CA 1
ATOM 10599 C C . VAL A 1 2141 ? 167.586 201.725 218.889 1.00 1.00 2141 VAL A C 1
ATOM 10600 O O . VAL A 1 2141 ? 168.418 201.049 219.491 1.00 1.00 2141 VAL A O 1
ATOM 10604 N N . PHE A 1 2142 ? 166.545 202.263 219.496 1.00 1.00 2142 PHE A N 1
ATOM 10605 C CA . PHE A 1 2142 ? 166.456 202.150 220.925 1.00 1.00 2142 PHE A CA 1
ATOM 10606 C C . PHE A 1 2142 ? 166.280 200.719 221.304 1.00 1.00 2142 PHE A C 1
ATOM 10607 O O . PHE A 1 2142 ? 166.869 200.260 222.284 1.00 1.00 2142 PHE A O 1
ATOM 10615 N N . TYR A 1 2143 ? 165.494 199.992 220.534 1.00 1.00 2143 TYR A N 1
ATOM 10616 C CA . TYR A 1 2143 ? 165.243 198.622 220.848 1.00 1.00 2143 TYR A CA 1
ATOM 10617 C C . TYR A 1 2143 ? 166.496 197.794 220.885 1.00 1.00 2143 TYR A C 1
ATOM 10618 O O . TYR A 1 2143 ? 166.722 197.043 221.842 1.00 1.00 2143 TYR A O 1
ATOM 10627 N N . THR A 1 2144 ? 167.328 197.918 219.873 1.00 1.00 2144 THR A N 1
ATOM 10628 C CA . THR A 1 2144 ? 168.527 197.122 219.888 1.00 1.00 2144 THR A CA 1
ATOM 10629 C C . THR A 1 2144 ? 169.439 197.541 221.020 1.00 1.00 2144 THR A C 1
ATOM 10630 O O . THR A 1 2144 ? 170.034 196.686 221.679 1.00 1.00 2144 THR A O 1
ATOM 10634 N N . LEU A 1 2145 ? 169.564 198.840 221.277 1.00 1.00 2145 LEU A N 1
ATOM 10635 C CA . LEU A 1 2145 ? 170.476 199.252 222.323 1.00 1.00 2145 LEU A CA 1
ATOM 10636 C C . LEU A 1 2145 ? 170.014 198.661 223.644 1.00 1.00 2145 LEU A C 1
ATOM 10637 O O . LEU A 1 2145 ? 170.822 198.152 224.432 1.00 1.00 2145 LEU A O 1
ATOM 10642 N N . GLY A 1 2146 ? 168.709 198.659 223.865 1.00 1.00 2146 GLY A N 1
ATOM 10643 C CA . GLY A 1 2146 ? 168.160 198.101 225.076 1.00 1.00 2146 GLY A CA 1
ATOM 10644 C C . GLY A 1 2146 ? 168.428 196.603 225.190 1.00 1.00 2146 GLY A C 1
ATOM 10645 O O . GLY A 1 2146 ? 168.631 196.079 226.302 1.00 1.00 2146 GLY A O 1
ATOM 10646 N N . SER A 1 2147 ? 168.401 195.882 224.065 1.00 1.00 2147 SER A N 1
ATOM 10647 C CA . SER A 1 2147 ? 168.597 194.449 224.149 1.00 1.00 2147 SER A CA 1
ATOM 10648 C C . SER A 1 2147 ? 170.018 194.122 224.524 1.00 1.00 2147 SER A C 1
ATOM 10649 O O . SER A 1 2147 ? 170.257 193.230 225.349 1.00 1.00 2147 SER A O 1
ATOM 10652 N N . PHE A 1 2148 ? 170.948 194.878 223.959 1.00 1.00 2148 PHE A N 1
ATOM 10653 C CA . PHE A 1 2148 ? 172.366 194.713 224.229 1.00 1.00 2148 PHE A CA 1
ATOM 10654 C C . PHE A 1 2148 ? 172.735 195.058 225.682 1.00 1.00 2148 PHE A C 1
ATOM 10655 O O . PHE A 1 2148 ? 173.631 194.441 226.250 1.00 1.00 2148 PHE A O 1
ATOM 10663 N N . LEU A 1 2149 ? 172.049 196.027 226.287 1.00 1.00 2149 LEU A N 1
ATOM 10664 C CA . LEU A 1 2149 ? 172.327 196.402 227.640 1.00 1.00 2149 LEU A CA 1
ATOM 10665 C C . LEU A 1 2149 ? 171.803 195.335 228.570 1.00 1.00 2149 LEU A C 1
ATOM 10666 O O . LEU A 1 2149 ? 172.466 195.004 229.554 1.00 1.00 2149 LEU A O 1
ATOM 10671 N N . ASP A 1 2150 ? 170.662 194.729 228.245 1.00 1.00 2150 ASP A N 1
ATOM 10672 C CA . ASP A 1 2150 ? 170.173 193.643 229.077 1.00 1.00 2150 ASP A CA 1
ATOM 10673 C C . ASP A 1 2150 ? 171.100 192.449 229.053 1.00 1.00 2150 ASP A C 1
ATOM 10674 O O . ASP A 1 2150 ? 171.375 191.858 230.103 1.00 1.00 2150 ASP A O 1
ATOM 10679 N N . GLU A 1 2151 ? 171.629 192.095 227.885 1.00 1.00 2151 GLU A N 1
ATOM 10680 C CA . GLU A 1 2151 ? 172.491 190.942 227.895 1.00 1.00 2151 GLU A CA 1
ATOM 10681 C C . GLU A 1 2151 ? 173.699 191.198 228.747 1.00 1.00 2151 GLU A C 1
ATOM 10682 O O . GLU A 1 2151 ? 174.133 190.328 229.505 1.00 1.00 2151 GLU A O 1
ATOM 10688 N N . GLN A 1 2152 ? 174.243 192.399 228.654 1.00 1.00 2152 GLN A N 1
ATOM 10689 C CA . GLN A 1 2152 ? 175.431 192.665 229.411 1.00 1.00 2152 GLN A CA 1
ATOM 10690 C C . GLN A 1 2152 ? 175.138 192.684 230.887 1.00 1.00 2152 GLN A C 1
ATOM 10691 O O . GLN A 1 2152 ? 175.934 192.187 231.694 1.00 1.00 2152 GLN A O 1
ATOM 10697 N N . ALA A 1 2153 ? 173.987 193.234 231.255 1.00 1.00 2153 ALA A N 1
ATOM 10698 C CA . ALA A 1 2153 ? 173.639 193.319 232.646 1.00 1.00 2153 ALA A CA 1
ATOM 10699 C C . ALA A 1 2153 ? 173.491 191.948 233.269 1.00 1.00 2153 ALA A C 1
ATOM 10700 O O . ALA A 1 2153 ? 173.936 191.743 234.403 1.00 1.00 2153 ALA A O 1
ATOM 10702 N N . GLN A 1 2154 ? 172.910 190.993 232.543 1.00 1.00 2154 GLN A N 1
ATOM 10703 C CA . GLN A 1 2154 ? 172.728 189.695 233.158 1.00 1.00 2154 GLN A CA 1
ATOM 10704 C C . GLN A 1 2154 ? 173.992 188.877 233.157 1.00 1.00 2154 GLN A C 1
ATOM 10705 O O . GLN A 1 2154 ? 174.237 188.103 234.088 1.00 1.00 2154 GLN A O 1
ATOM 10711 N N . LYS A 1 2155 ? 174.827 189.052 232.145 1.00 30.00 2155 LYS A N 1
ATOM 10712 C CA . LYS A 1 2155 ? 176.063 188.306 232.125 1.00 30.00 2155 LYS A CA 1
ATOM 10713 C C . LYS A 1 2155 ? 176.909 188.723 233.311 1.00 30.00 2155 LYS A C 1
ATOM 10714 O O . LYS A 1 2155 ? 177.534 187.888 233.963 1.00 30.00 2155 LYS A O 1
ATOM 10720 N N . LEU A 1 2156 ? 176.901 190.020 233.619 1.00 30.00 2156 LEU A N 1
ATOM 10721 C CA . LEU A 1 2156 ? 177.644 190.503 234.755 1.00 30.00 2156 LEU A CA 1
ATOM 10722 C C . LEU A 1 2156 ? 177.002 190.087 236.059 1.00 30.00 2156 LEU A C 1
ATOM 10723 O O . LEU A 1 2156 ? 177.680 189.603 236.956 1.00 30.00 2156 LEU A O 1
ATOM 10728 N N . ARG A 1 2157 ? 175.690 190.209 236.169 1.00 30.00 2157 ARG A N 1
ATOM 10729 C CA . ARG A 1 2157 ? 175.006 189.868 237.401 1.00 30.00 2157 ARG A CA 1
ATOM 10730 C C . ARG A 1 2157 ? 175.335 188.472 237.894 1.00 30.00 2157 ARG A C 1
ATOM 10731 O O . ARG A 1 2157 ? 175.522 188.258 239.091 1.00 30.00 2157 ARG A O 1
ATOM 10739 N N . SER A 1 2158 ? 175.384 187.522 236.974 1.00 30.00 2158 SER A N 1
ATOM 10740 C CA . SER A 1 2158 ? 175.634 186.124 237.288 1.00 30.00 2158 SER A CA 1
ATOM 10741 C C . SER A 1 2158 ? 177.108 185.743 237.250 1.00 30.00 2158 SER A C 1
ATOM 10742 O O . SER A 1 2158 ? 177.459 184.570 237.412 1.00 30.00 2158 SER A O 1
ATOM 10745 N N . ASN A 1 2159 ? 177.970 186.710 236.978 1.00 30.00 2159 ASN A N 1
ATOM 10746 C CA . ASN A 1 2159 ? 179.391 186.482 236.842 1.00 30.00 2159 ASN A CA 1
ATOM 10747 C C . ASN A 1 2159 ? 180.042 186.072 238.140 1.00 30.00 2159 ASN A C 1
ATOM 10748 O O . ASN A 1 2159 ? 179.699 186.546 239.233 1.00 30.00 2159 ASN A O 1
ATOM 10750 N N . GLY A 1 2160 ? 181.104 185.292 237.989 1.00 1.00 2160 GLY A N 1
ATOM 10751 C CA . GLY A 1 2160 ? 181.927 184.887 239.110 1.00 1.00 2160 GLY A CA 1
ATOM 10752 C C . GLY A 1 2160 ? 182.486 186.111 239.806 1.00 1.00 2160 GLY A C 1
ATOM 10753 O O . GLY A 1 2160 ? 182.708 186.097 241.009 1.00 1.00 2160 GLY A O 1
ATOM 10754 N N . GLU A 1 2161 ? 182.696 187.188 239.060 1.00 1.00 2161 GLU A N 1
ATOM 10755 C CA . GLU A 1 2161 ? 183.232 188.402 239.630 1.00 1.00 2161 GLU A CA 1
ATOM 10756 C C . GLU A 1 2161 ? 182.366 188.915 240.773 1.00 1.00 2161 GLU A C 1
ATOM 10757 O O . GLU A 1 2161 ? 182.879 189.529 241.710 1.00 1.00 2161 GLU A O 1
ATOM 10759 N N . ILE A 1 2162 ? 181.047 188.736 240.679 1.00 1.00 2162 ILE A N 1
ATOM 10760 C CA . ILE A 1 2162 ? 180.181 189.182 241.742 1.00 1.00 2162 ILE A CA 1
ATOM 10761 C C . ILE A 1 2162 ? 180.204 188.144 242.854 1.00 1.00 2162 ILE A C 1
ATOM 10762 O O . ILE A 1 2162 ? 180.230 188.461 244.043 1.00 1.00 2162 ILE A O 1
ATOM 10764 N N . GLU A 1 2163 ? 180.267 186.868 242.457 1.00 1.00 2163 GLU A N 1
ATOM 10765 C CA . GLU A 1 2163 ? 180.280 185.758 243.413 1.00 1.00 2163 GLU A CA 1
ATOM 10766 C C . GLU A 1 2163 ? 181.496 185.852 244.327 1.00 1.00 2163 GLU A C 1
ATOM 10767 O O . GLU A 1 2163 ? 181.415 185.577 245.531 1.00 1.00 2163 GLU A O 1
ATOM 10769 N N . ASP A 1 2164 ? 182.582 186.367 243.748 1.00 1.00 2164 ASP A N 1
ATOM 10770 C CA . ASP A 1 2164 ? 183.902 186.543 244.324 1.00 1.00 2164 ASP A CA 1
ATOM 10771 C C . ASP A 1 2164 ? 183.876 187.399 245.561 1.00 1.00 2164 ASP A C 1
ATOM 10772 O O . ASP A 1 2164 ? 184.812 187.342 246.363 1.00 1.00 2164 ASP A O 1
ATOM 10774 N N . ARG A 1 2165 ? 182.815 188.171 245.759 1.00 1.00 2165 ARG A N 1
ATOM 10775 C CA . ARG A 1 2165 ? 182.725 188.997 246.940 1.00 1.00 2165 ARG A CA 1
ATOM 10776 C C . ARG A 1 2165 ? 182.859 188.130 248.180 1.00 1.00 2165 ARG A C 1
ATOM 10777 O O . ARG A 1 2165 ? 183.397 188.572 249.200 1.00 1.00 2165 ARG A O 1
ATOM 10779 N N . GLU A 1 2166 ? 182.355 186.892 248.107 1.00 1.00 2166 GLU A N 1
ATOM 10780 C CA . GLU A 1 2166 ? 182.433 185.975 249.220 1.00 1.00 2166 GLU A CA 1
ATOM 10781 C C . GLU A 1 2166 ? 183.880 185.653 249.583 1.00 1.00 2166 GLU A C 1
ATOM 10782 O O . GLU A 1 2166 ? 184.175 185.364 250.748 1.00 1.00 2166 GLU A O 1
ATOM 10784 N N . HIS A 1 2167 ? 184.770 185.587 248.581 1.00 1.00 2167 HIS A N 1
ATOM 10785 C CA . HIS A 1 2167 ? 186.151 185.247 248.835 1.00 1.00 2167 HIS A CA 1
ATOM 10786 C C . HIS A 1 2167 ? 186.822 186.404 249.505 1.00 1.00 2167 HIS A C 1
ATOM 10787 O O . HIS A 1 2167 ? 187.649 186.223 250.402 1.00 1.00 2167 HIS A O 1
ATOM 10789 N N . ARG A 1 2168 ? 186.468 187.607 249.063 1.00 1.00 2168 ARG A N 1
ATOM 10790 C CA . ARG A 1 2168 ? 187.056 188.781 249.659 1.00 1.00 2168 ARG A CA 1
ATOM 10791 C C . ARG A 1 2168 ? 186.646 188.856 251.112 1.00 1.00 2168 ARG A C 1
ATOM 10792 O O . ARG A 1 2168 ? 187.457 189.188 251.980 1.00 1.00 2168 ARG A O 1
ATOM 10794 N N . SER A 1 2169 ? 185.386 188.512 251.385 1.00 1.00 2169 SER A N 1
ATOM 10795 C CA . SER A 1 2169 ? 184.895 188.537 252.741 1.00 1.00 2169 SER A CA 1
ATOM 10796 C C . SER A 1 2169 ? 185.606 187.508 253.597 1.00 1.00 2169 SER A C 1
ATOM 10797 O O . SER A 1 2169 ? 185.947 187.791 254.752 1.00 1.00 2169 SER A O 1
ATOM 10799 N N . TYR A 1 2170 ? 185.851 186.315 253.032 1.00 1.00 2170 TYR A N 1
ATOM 10800 C CA . TYR A 1 2170 ? 186.542 185.279 253.775 1.00 1.00 2170 TYR A CA 1
ATOM 10801 C C . TYR A 1 2170 ? 187.951 185.716 254.116 1.00 1.00 2170 TYR A C 1
ATOM 10802 O O . TYR A 1 2170 ? 188.429 185.493 255.237 1.00 1.00 2170 TYR A O 1
ATOM 10804 N N . THR A 1 2171 ? 188.610 186.374 253.160 1.00 1.00 2171 THR A N 1
ATOM 10805 C CA . THR A 1 2171 ? 189.949 186.861 253.391 1.00 1.00 2171 THR A CA 1
ATOM 10806 C C . THR A 1 2171 ? 189.944 187.926 254.458 1.00 1.00 2171 THR A C 1
ATOM 10807 O O . THR A 1 2171 ? 190.803 187.946 255.339 1.00 1.00 2171 THR A O 1
ATOM 10809 N N . GLY A 1 2172 ? 188.942 188.802 254.436 1.00 1.00 2172 GLY A N 1
ATOM 10810 C CA . GLY A 1 2172 ? 188.901 189.846 255.431 1.00 1.00 2172 GLY A CA 1
ATOM 10811 C C . GLY A 1 2172 ? 188.781 189.270 256.819 1.00 1.00 2172 GLY A C 1
ATOM 10812 O O . GLY A 1 2172 ? 189.441 189.731 257.748 1.00 1.00 2172 GLY A O 1
ATOM 10813 N N . LYS A 1 2173 ? 187.953 188.243 256.961 1.00 1.00 2173 LYS A N 1
ATOM 10814 C CA . LYS A 1 2173 ? 187.756 187.636 258.257 1.00 1.00 2173 LYS A CA 1
ATOM 10815 C C . LYS A 1 2173 ? 188.975 186.878 258.774 1.00 1.00 2173 LYS A C 1
ATOM 10816 O O . LYS A 1 2173 ? 189.301 186.956 259.961 1.00 1.00 2173 LYS A O 1
ATOM 10818 N N . SER A 1 2174 ? 189.656 186.148 257.886 1.00 1.00 2174 SER A N 1
ATOM 10819 C CA . SER A 1 2174 ? 190.791 185.342 258.312 1.00 1.00 2174 SER A CA 1
ATOM 10820 C C . SER A 1 2174 ? 192.119 186.090 258.362 1.00 1.00 2174 SER A C 1
ATOM 10821 O O . SER A 1 2174 ? 192.881 185.963 259.325 1.00 1.00 2174 SER A O 1
ATOM 10823 N N . THR A 1 2175 ? 192.434 186.884 257.340 1.00 1.00 2175 THR A N 1
ATOM 10824 C CA . THR A 1 2175 ? 193.729 187.543 257.311 1.00 1.00 2175 THR A CA 1
ATOM 10825 C C . THR A 1 2175 ? 193.852 188.513 258.469 1.00 1.00 2175 THR A C 1
ATOM 10826 O O . THR A 1 2175 ? 194.876 188.551 259.160 1.00 1.00 2175 THR A O 1
ATOM 10828 N N . LEU A 1 2176 ? 192.731 189.157 258.794 1.00 1.00 2176 LEU A N 1
ATOM 10829 C CA . LEU A 1 2176 ? 192.621 190.142 259.861 1.00 1.00 2176 LEU A CA 1
ATOM 10830 C C . LEU A 1 2176 ? 192.917 189.540 261.212 1.00 1.00 2176 LEU A C 1
ATOM 10831 O O . LEU A 1 2176 ? 193.079 190.263 262.192 1.00 1.00 2176 LEU A O 1
ATOM 10833 N N . LYS A 1 2177 ? 192.879 188.228 261.299 1.00 1.00 2177 LYS A N 1
ATOM 10834 C CA . LYS A 1 2177 ? 193.165 187.539 262.515 1.00 1.00 2177 LYS A CA 1
ATOM 10835 C C . LYS A 1 2177 ? 194.568 186.942 262.454 1.00 1.00 2177 LYS A C 1
ATOM 10836 O O . LYS A 1 2177 ? 195.455 187.355 263.198 1.00 1.00 2177 LYS A O 1
ATOM 10838 N N . ALA A 1 2178 ? 194.759 185.931 261.596 1.00 1.00 2178 ALA A N 1
ATOM 10839 C CA . ALA A 1 2178 ? 196.026 185.198 261.562 1.00 1.00 2178 ALA A CA 1
ATOM 10840 C C . ALA A 1 2178 ? 197.217 185.998 261.070 1.00 1.00 2178 ALA A C 1
ATOM 10841 O O . ALA A 1 2178 ? 198.334 185.857 261.589 1.00 1.00 2178 ALA A O 1
ATOM 10843 N N . LEU A 1 2179 ? 197.020 186.805 260.042 1.00 30.00 2179 LEU A N 1
ATOM 10844 C CA . LEU A 1 2179 ? 198.150 187.518 259.517 1.00 30.00 2179 LEU A CA 1
ATOM 10845 C C . LEU A 1 2179 ? 198.371 188.692 260.422 1.00 30.00 2179 LEU A C 1
ATOM 10846 O O . LEU A 1 2179 ? 199.504 189.021 260.760 1.00 30.00 2179 LEU A O 1
ATOM 10848 N N . GLU A 1 2180 ? 197.268 189.267 260.904 1.00 30.00 2180 GLU A N 1
ATOM 10849 C CA . GLU A 1 2180 ? 197.336 190.396 261.816 1.00 30.00 2180 GLU A CA 1
ATOM 10850 C C . GLU A 1 2180 ? 198.070 190.024 263.088 1.00 30.00 2180 GLU A C 1
ATOM 10851 O O . GLU A 1 2180 ? 198.872 190.813 263.614 1.00 30.00 2180 GLU A O 1
ATOM 10853 N N . LEU A 1 2181 ? 197.842 188.791 263.572 1.00 30.00 2181 LEU A N 1
ATOM 10854 C CA . LEU A 1 2181 ? 198.516 188.307 264.760 1.00 30.00 2181 LEU A CA 1
ATOM 10855 C C . LEU A 1 2181 ? 200.008 188.302 264.513 1.00 30.00 2181 LEU A C 1
ATOM 10856 O O . LEU A 1 2181 ? 200.797 188.591 265.415 1.00 30.00 2181 LEU A O 1
ATOM 10858 N N . ILE A 1 2182 ? 200.394 187.974 263.274 1.00 30.00 2182 ILE A N 1
ATOM 10859 C CA . ILE A 1 2182 ? 201.779 187.967 262.843 1.00 30.00 2182 ILE A CA 1
ATOM 10860 C C . ILE A 1 2182 ? 202.622 187.156 263.789 1.00 30.00 2182 ILE A C 1
ATOM 10861 O O . ILE A 1 2182 ? 203.732 187.551 264.141 1.00 30.00 2182 ILE A O 1
ATOM 10863 N N . TYR A 1 2183 ? 202.104 185.992 264.180 1.00 30.00 2183 TYR A N 1
ATOM 10864 C CA . TYR A 1 2183 ? 202.803 185.098 265.078 1.00 30.00 2183 TYR A CA 1
ATOM 10865 C C . TYR A 1 2183 ? 204.107 184.647 264.451 1.00 30.00 2183 TYR A C 1
ATOM 10866 O O . TYR A 1 2183 ? 205.102 184.416 265.138 1.00 30.00 2183 TYR A O 1
ATOM 10868 N N . LYS A 1 2184 ? 204.092 184.492 263.135 1.00 30.00 2184 LYS A N 1
ATOM 10869 C CA . LYS A 1 2184 ? 205.254 184.081 262.390 1.00 30.00 2184 LYS A CA 1
ATOM 10870 C C . LYS A 1 2184 ? 205.194 184.739 261.025 1.00 30.00 2184 LYS A C 1
ATOM 10871 O O . LYS A 1 2184 ? 204.100 185.025 260.528 1.00 30.00 2184 LYS A O 1
ATOM 10873 N N . ALA A 1 2196 ? 204.917 187.909 260.266 1.00 30.00 2196 ALA A N 1
ATOM 10874 C CA . ALA A 1 2196 ? 205.584 189.116 259.816 1.00 30.00 2196 ALA A CA 1
ATOM 10875 C C . ALA A 1 2196 ? 204.581 190.208 259.512 1.00 30.00 2196 ALA A C 1
ATOM 10876 O O . ALA A 1 2196 ? 203.766 190.067 258.597 1.00 30.00 2196 ALA A O 1
ATOM 10878 N N . LYS A 1 2197 ? 204.724 191.360 260.171 1.00 30.00 2197 LYS A N 1
ATOM 10879 C CA . LYS A 1 2197 ? 203.820 192.473 259.898 1.00 30.00 2197 LYS A CA 1
ATOM 10880 C C . LYS A 1 2197 ? 204.008 192.913 258.460 1.00 30.00 2197 LYS A C 1
ATOM 10881 O O . LYS A 1 2197 ? 203.055 193.308 257.796 1.00 30.00 2197 LYS A O 1
ATOM 10887 N N . ARG A 1 2198 ? 205.220 192.752 257.937 1.00 30.00 2198 ARG A N 1
ATOM 10888 C CA . ARG A 1 2198 ? 205.487 193.091 256.552 1.00 30.00 2198 ARG A CA 1
ATOM 10889 C C . ARG A 1 2198 ? 204.550 192.341 255.613 1.00 30.00 2198 ARG A C 1
ATOM 10890 O O . ARG A 1 2198 ? 204.179 192.880 254.567 1.00 30.00 2198 ARG A O 1
ATOM 10898 N N . HIS A 1 2199 ? 204.248 191.075 255.924 1.00 30.00 2199 HIS A N 1
ATOM 10899 C CA . HIS A 1 2199 ? 203.351 190.308 255.094 1.00 30.00 2199 HIS A CA 1
ATOM 10900 C C . HIS A 1 2199 ? 201.917 190.762 255.356 1.00 30.00 2199 HIS A C 1
ATOM 10901 O O . HIS A 1 2199 ? 201.115 190.894 254.438 1.00 30.00 2199 HIS A O 1
ATOM 10908 N N . TYR A 1 2200 ? 201.604 191.079 256.614 1.00 30.00 2200 TYR A N 1
ATOM 10909 C CA . TYR A 1 2200 ? 200.259 191.545 256.953 1.00 30.00 2200 TYR A CA 1
ATOM 10910 C C . TYR A 1 2200 ? 199.927 192.845 256.253 1.00 30.00 2200 TYR A C 1
ATOM 10911 O O . TYR A 1 2200 ? 198.803 193.071 255.827 1.00 30.00 2200 TYR A O 1
ATOM 10920 N N . ASN A 1 2201 ? 200.905 193.690 256.046 1.00 30.00 2201 ASN A N 1
ATOM 10921 C CA . ASN A 1 2201 ? 200.667 194.964 255.388 1.00 30.00 2201 ASN A CA 1
ATOM 10922 C C . ASN A 1 2201 ? 200.088 194.780 253.975 1.00 30.00 2201 ASN A C 1
ATOM 10923 O O . ASN A 1 2201 ? 199.437 195.687 253.434 1.00 30.00 2201 ASN A O 1
ATOM 10928 N N . ARG A 1 2202 ? 200.353 193.629 253.360 1.00 30.00 2202 ARG A N 1
ATOM 10929 C CA . ARG A 1 2202 ? 199.885 193.343 252.029 1.00 30.00 2202 ARG A CA 1
ATOM 10930 C C . ARG A 1 2202 ? 198.401 193.045 252.065 1.00 30.00 2202 ARG A C 1
ATOM 10931 O O . ARG A 1 2202 ? 197.719 193.169 251.048 1.00 30.00 2202 ARG A O 1
ATOM 10939 N N . VAL A 1 2203 ? 197.897 192.615 253.222 1.00 30.00 2203 VAL A N 1
ATOM 10940 C CA . VAL A 1 2203 ? 196.512 192.238 253.356 1.00 30.00 2203 VAL A CA 1
ATOM 10941 C C . VAL A 1 2203 ? 195.661 193.459 253.203 1.00 30.00 2203 VAL A C 1
ATOM 10942 O O . VAL A 1 2203 ? 194.673 193.434 252.481 1.00 30.00 2203 VAL A O 1
ATOM 10946 N N . LEU A 1 2204 ? 196.047 194.543 253.854 1.00 30.00 2204 LEU A N 1
ATOM 10947 C CA . LEU A 1 2204 ? 195.266 195.747 253.757 1.00 30.00 2204 LEU A CA 1
ATOM 10948 C C . LEU A 1 2204 ? 195.286 196.284 252.363 1.00 30.00 2204 LEU A C 1
ATOM 10949 O O . LEU A 1 2204 ? 194.254 196.700 251.836 1.00 30.00 2204 LEU A O 1
ATOM 10954 N N . LEU A 1 2205 ? 196.453 196.300 251.749 1.00 30.00 2205 LEU A N 1
ATOM 10955 C CA . LEU A 1 2205 ? 196.496 196.865 250.430 1.00 30.00 2205 LEU A CA 1
ATOM 10956 C C . LEU A 1 2205 ? 195.701 196.046 249.434 1.00 30.00 2205 LEU A C 1
ATOM 10957 O O . LEU A 1 2205 ? 194.963 196.607 248.614 1.00 30.00 2205 LEU A O 1
ATOM 10962 N N . GLN A 1 2206 ? 195.797 194.725 249.514 1.00 30.00 2206 GLN A N 1
ATOM 10963 C CA . GLN A 1 2206 ? 195.078 193.938 248.549 1.00 30.00 2206 GLN A CA 1
ATOM 10964 C C . GLN A 1 2206 ? 193.614 193.903 248.870 1.00 30.00 2206 GLN A C 1
ATOM 10965 O O . GLN A 1 2206 ? 192.790 193.862 247.959 1.00 30.00 2206 GLN A O 1
ATOM 10971 N N . TYR A 1 2207 ? 193.266 193.955 250.148 1.00 30.00 2207 TYR A N 1
ATOM 10972 C CA . TYR A 1 2207 ? 191.877 193.943 250.501 1.00 30.00 2207 TYR A CA 1
ATOM 10973 C C . TYR A 1 2207 ? 191.232 195.202 250.006 1.00 30.00 2207 TYR A C 1
ATOM 10974 O O . TYR A 1 2207 ? 190.126 195.170 249.461 1.00 30.00 2207 TYR A O 1
ATOM 10983 N N . ASN A 1 2208 ? 191.893 196.338 250.187 1.00 1.00 2208 ASN A N 1
ATOM 10984 C CA . ASN A 1 2208 ? 191.277 197.547 249.716 1.00 1.00 2208 ASN A CA 1
ATOM 10985 C C . ASN A 1 2208 ? 191.089 197.486 248.202 1.00 1.00 2208 ASN A C 1
ATOM 10986 O O . ASN A 1 2208 ? 190.056 197.943 247.697 1.00 1.00 2208 ASN A O 1
ATOM 10991 N N . ARG A 1 2209 ? 192.046 196.883 247.468 1.00 1.00 2209 ARG A N 1
A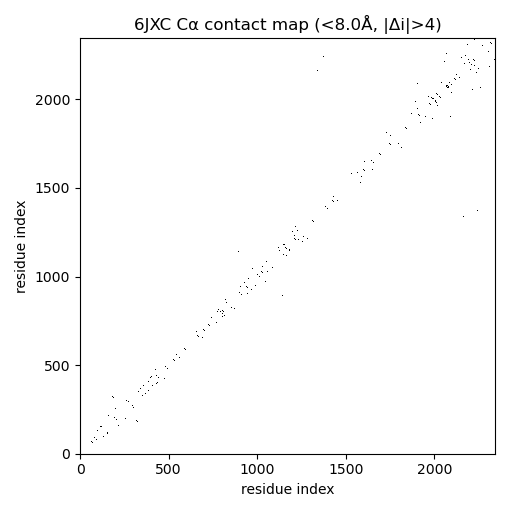TOM 10992 C CA . ARG A 1 2209 ? 191.856 196.759 246.033 1.00 1.00 2209 ARG A CA 1
ATOM 10993 C C . ARG A 1 2209 ? 190.657 195.855 245.731 1.00 1.00 2209 ARG A C 1
ATOM 10994 O O . ARG A 1 2209 ? 189.857 196.186 244.853 1.00 1.00 2209 ARG A O 1
ATOM 11002 N N . ASP A 1 2210 ? 190.480 194.757 246.486 1.00 1.00 2210 ASP A N 1
ATOM 11003 C CA . ASP A 1 2210 ? 189.345 193.873 246.236 1.00 1.00 2210 ASP A CA 1
ATOM 11004 C C . ASP A 1 2210 ? 188.030 194.580 246.461 1.00 1.00 2210 ASP A C 1
ATOM 11005 O O . ASP A 1 2210 ? 187.099 194.440 245.662 1.00 1.00 2210 ASP A O 1
ATOM 11010 N N . SER A 1 2211 ? 187.964 195.396 247.503 1.00 1.00 2211 SER A N 1
ATOM 11011 C CA . SER A 1 2211 ? 186.737 196.100 247.806 1.00 1.00 2211 SER A CA 1
ATOM 11012 C C . SER A 1 2211 ? 186.400 197.114 246.739 1.00 1.00 2211 SER A C 1
ATOM 11013 O O . SER A 1 2211 ? 185.235 197.223 246.337 1.00 1.00 2211 SER A O 1
ATOM 11016 N N . GLU A 1 2212 ? 187.413 197.804 246.218 1.00 1.00 2212 GLU A N 1
ATOM 11017 C CA . GLU A 1 2212 ? 187.177 198.803 245.195 1.00 1.00 2212 GLU A CA 1
ATOM 11018 C C . GLU A 1 2212 ? 186.675 198.133 243.926 1.00 1.00 2212 GLU A C 1
ATOM 11019 O O . GLU A 1 2212 ? 185.760 198.635 243.268 1.00 1.00 2212 GLU A O 1
ATOM 11025 N N . VAL A 1 2213 ? 187.230 196.971 243.600 1.00 1.00 2213 VAL A N 1
ATOM 11026 C CA . VAL A 1 2213 ? 186.787 196.264 242.419 1.00 1.00 2213 VAL A CA 1
ATOM 11027 C C . VAL A 1 2213 ? 185.357 195.788 242.545 1.00 1.00 2213 VAL A C 1
ATOM 11028 O O . VAL A 1 2213 ? 184.597 195.880 241.576 1.00 1.00 2213 VAL A O 1
ATOM 11032 N N . LEU A 1 2214 ? 184.989 195.245 243.701 1.00 1.00 2214 LEU A N 1
ATOM 11033 C CA . LEU A 1 2214 ? 183.633 194.774 243.859 1.00 1.00 2214 LEU A CA 1
ATOM 11034 C C . LEU A 1 2214 ? 182.681 195.958 243.758 1.00 1.00 2214 LEU A C 1
ATOM 11035 O O . LEU A 1 2214 ? 181.640 195.881 243.104 1.00 1.00 2214 LEU A O 1
ATOM 11040 N N . LYS A 1 2215 ? 183.053 197.088 244.346 1.00 1.00 2215 LYS A N 1
ATOM 11041 C CA . LYS A 1 2215 ? 182.207 198.257 244.249 1.00 1.00 2215 LYS A CA 1
ATOM 11042 C C . LYS A 1 2215 ? 182.006 198.632 242.789 1.00 1.00 2215 LYS A C 1
ATOM 11043 O O . LYS A 1 2215 ? 180.883 198.917 242.351 1.00 1.00 2215 LYS A O 1
ATOM 11049 N N . ALA A 1 2216 ? 183.109 198.651 242.040 1.00 1.00 2216 ALA A N 1
ATOM 11050 C CA . ALA A 1 2216 ? 183.087 199.026 240.646 1.00 1.00 2216 ALA A CA 1
ATOM 11051 C C . ALA A 1 2216 ? 182.239 198.109 239.783 1.00 1.00 2216 ALA A C 1
ATOM 11052 O O . ALA A 1 2216 ? 181.524 198.598 238.902 1.00 1.00 2216 ALA A O 1
ATOM 11054 N N . LEU A 1 2217 ? 182.248 196.798 240.037 1.00 1.00 2217 LEU A N 1
ATOM 11055 C CA . LEU A 1 2217 ? 181.448 195.976 239.146 1.00 1.00 2217 LEU A CA 1
ATOM 11056 C C . LEU A 1 2217 ? 179.982 196.199 239.451 1.00 1.00 2217 LEU A C 1
ATOM 11057 O O . LEU A 1 2217 ? 179.145 196.163 238.540 1.00 1.00 2217 LEU A O 1
ATOM 11062 N N . LEU A 1 2218 ? 179.660 196.488 240.710 1.00 1.00 2218 LEU A N 1
ATOM 11063 C CA . LEU A 1 2218 ? 178.277 196.726 241.053 1.00 1.00 2218 LEU A CA 1
ATOM 11064 C C . LEU A 1 2218 ? 177.806 198.005 240.389 1.00 1.00 2218 LEU A C 1
ATOM 11065 O O . LEU A 1 2218 ? 176.676 198.071 239.896 1.00 1.00 2218 LEU A O 1
ATOM 11070 N N . LEU A 1 2219 ? 178.683 198.997 240.307 1.00 1.00 2219 LEU A N 1
ATOM 11071 C CA . LEU A 1 2219 ? 178.302 200.222 239.647 1.00 1.00 2219 LEU A CA 1
ATOM 11072 C C . LEU A 1 2219 ? 178.043 199.985 238.174 1.00 1.00 2219 LEU A C 1
ATOM 11073 O O . LEU A 1 2219 ? 177.091 200.542 237.618 1.00 1.00 2219 LEU A O 1
ATOM 11078 N N . GLN A 1 2220 ? 178.880 199.178 237.519 1.00 1.00 2220 GLN A N 1
ATOM 11079 C CA . GLN A 1 2220 ? 178.629 198.936 236.114 1.00 1.00 2220 GLN A CA 1
ATOM 11080 C C . GLN A 1 2220 ? 177.312 198.243 235.936 1.00 1.00 2220 GLN A C 1
ATOM 11081 O O . GLN A 1 2220 ? 176.537 198.595 235.046 1.00 1.00 2220 GLN A O 1
ATOM 11087 N N . LYS A 1 2221 ? 177.000 197.304 236.821 1.00 1.00 2221 LYS A N 1
ATOM 11088 C CA . LYS A 1 2221 ? 175.743 196.614 236.694 1.00 1.00 2221 LYS A CA 1
ATOM 11089 C C . LYS A 1 2221 ? 174.621 197.620 236.642 1.00 1.00 2221 LYS A C 1
ATOM 11090 O O . LYS A 1 2221 ? 173.755 197.559 235.758 1.00 1.00 2221 LYS A O 1
ATOM 11096 N N . GLU A 1 2222 ? 174.645 198.568 237.570 1.00 1.00 2222 GLU A N 1
ATOM 11097 C CA . GLU A 1 2222 ? 173.605 199.563 237.619 1.00 1.00 2222 GLU A CA 1
ATOM 11098 C C . GLU A 1 2222 ? 173.582 200.447 236.396 1.00 1.00 2222 GLU A C 1
ATOM 11099 O O . GLU A 1 2222 ? 172.500 200.790 235.920 1.00 1.00 2222 GLU A O 1
ATOM 11105 N N . LYS A 1 2223 ? 174.732 200.799 235.845 1.00 1.00 2223 LYS A N 1
ATOM 11106 C CA . LYS A 1 2223 ? 174.676 201.631 234.660 1.00 1.00 2223 LYS A CA 1
ATOM 11107 C C . LYS A 1 2223 ? 174.108 200.882 233.479 1.00 1.00 2223 LYS A C 1
ATOM 11108 O O . LYS A 1 2223 ? 173.302 201.441 232.728 1.00 1.00 2223 LYS A O 1
ATOM 11114 N N . PHE A 1 2224 ? 174.431 199.602 233.334 1.00 1.00 2224 PHE A N 1
ATOM 11115 C CA . PHE A 1 2224 ? 173.889 198.902 232.189 1.00 1.00 2224 PHE A CA 1
ATOM 11116 C C . PHE A 1 2224 ? 172.392 198.807 232.343 1.00 1.00 2224 PHE A C 1
ATOM 11117 O O . PHE A 1 2224 ? 171.641 198.993 231.378 1.00 1.00 2224 PHE A O 1
ATOM 11125 N N . LEU A 1 2225 ? 171.948 198.578 233.573 1.00 1.00 2225 LEU A N 1
ATOM 11126 C CA . LEU A 1 2225 ? 170.543 198.461 233.849 1.00 1.00 2225 LEU A CA 1
ATOM 11127 C C . LEU A 1 2225 ? 169.804 199.741 233.593 1.00 1.00 2225 LEU A C 1
ATOM 11128 O O . LEU A 1 2225 ? 168.747 199.731 232.952 1.00 1.00 2225 LEU A O 1
ATOM 11133 N N . TRP A 1 2226 ? 170.325 200.849 234.096 1.00 1.00 2226 TRP A N 1
ATOM 11134 C CA . TRP A 1 2226 ? 169.622 202.077 233.895 1.00 1.00 2226 TRP A CA 1
ATOM 11135 C C . TRP A 1 2226 ? 169.436 202.403 232.460 1.00 1.00 2226 TRP A C 1
ATOM 11136 O O . TRP A 1 2226 ? 168.342 202.783 232.032 1.00 1.00 2226 TRP A O 1
ATOM 11147 N N . HIS A 1 2227 ? 170.478 202.239 231.686 1.00 1.00 2227 HIS A N 1
ATOM 11148 C CA . HIS A 1 2227 ? 170.317 202.611 230.327 1.00 1.00 2227 HIS A CA 1
ATOM 11149 C C . HIS A 1 2227 ? 169.410 201.643 229.627 1.00 1.00 2227 HIS A C 1
ATOM 11150 O O . HIS A 1 2227 ? 168.579 202.065 228.823 1.00 1.00 2227 HIS A O 1
ATOM 11157 N N . ALA A 1 2228 ? 169.439 200.359 229.987 1.00 30.00 2228 ALA A N 1
ATOM 11158 C CA . ALA A 1 2228 ? 168.526 199.469 229.310 1.00 30.00 2228 ALA A CA 1
ATOM 11159 C C . ALA A 1 2228 ? 167.099 199.928 229.531 1.00 30.00 2228 ALA A C 1
ATOM 11160 O O . ALA A 1 2228 ? 166.308 200.000 228.583 1.00 30.00 2228 ALA A O 1
ATOM 11162 N N . LEU A 1 2229 ? 166.787 200.335 230.760 1.00 30.00 2229 LEU A N 1
ATOM 11163 C CA . LEU A 1 2229 ? 165.445 200.781 231.055 1.00 30.00 2229 LEU A CA 1
ATOM 11164 C C . LEU A 1 2229 ? 165.104 202.025 230.312 1.00 30.00 2229 LEU A C 1
ATOM 11165 O O . LEU A 1 2229 ? 164.002 202.137 229.773 1.00 30.00 2229 LEU A O 1
ATOM 11170 N N . HIS A 1 2230 ? 166.050 202.939 230.223 1.00 30.00 2230 HIS A N 1
ATOM 11171 C CA . HIS A 1 2230 ? 165.817 204.166 229.516 1.00 30.00 2230 HIS A CA 1
ATOM 11172 C C . HIS A 1 2230 ? 165.465 203.869 228.069 1.00 30.00 2230 HIS A C 1
ATOM 11173 O O . HIS A 1 2230 ? 164.494 204.403 227.528 1.00 30.00 2230 HIS A O 1
ATOM 11180 N N . PHE A 1 2231 ? 166.225 202.996 227.433 1.00 30.00 2231 PHE A N 1
ATOM 11181 C CA . PHE A 1 2231 ? 165.950 202.719 226.046 1.00 30.00 2231 PHE A CA 1
ATOM 11182 C C . PHE A 1 2231 ? 164.660 201.964 225.825 1.00 30.00 2231 PHE A C 1
ATOM 11183 O O . PHE A 1 2231 ? 163.944 202.245 224.851 1.00 30.00 2231 PHE A O 1
ATOM 11191 N N . TYR A 1 2232 ? 164.282 201.065 226.725 1.00 30.00 2232 TYR A N 1
ATOM 11192 C CA . TYR A 1 2232 ? 163.037 200.387 226.453 1.00 30.00 2232 TYR A CA 1
ATOM 11193 C C . TYR A 1 2232 ? 161.902 201.352 226.653 1.00 30.00 2232 TYR A C 1
ATOM 11194 O O . TYR A 1 2232 ? 160.915 201.337 225.907 1.00 30.00 2232 TYR A O 1
ATOM 11203 N N . LEU A 1 2233 ? 162.074 202.254 227.603 1.00 30.00 2233 LEU A N 1
ATOM 11204 C CA . LEU A 1 2233 ? 161.048 203.207 227.894 1.00 30.00 2233 LEU A CA 1
ATOM 11205 C C . LEU A 1 2233 ? 160.843 204.101 226.698 1.00 30.00 2233 LEU A C 1
ATOM 11206 O O . LEU A 1 2233 ? 159.714 204.348 226.297 1.00 30.00 2233 LEU A O 1
ATOM 11211 N N . ASN A 1 2234 ? 161.923 204.548 226.072 1.00 30.00 2234 ASN A N 1
ATOM 11212 C CA . ASN A 1 2234 ? 161.770 205.417 224.924 1.00 30.00 2234 ASN A CA 1
ATOM 11213 C C . ASN A 1 2234 ? 161.115 204.684 223.765 1.00 30.00 2234 ASN A C 1
ATOM 11214 O O . ASN A 1 2234 ? 160.311 205.249 223.015 1.00 30.00 2234 ASN A O 1
ATOM 11219 N N . THR A 1 2235 ? 161.414 203.410 223.629 1.00 30.00 2235 THR A N 1
ATOM 11220 C CA . THR A 1 2235 ? 160.900 202.654 222.510 1.00 30.00 2235 THR A CA 1
ATOM 11221 C C . THR A 1 2235 ? 159.392 202.618 222.575 1.00 30.00 2235 THR A C 1
ATOM 11222 O O . THR A 1 2235 ? 158.709 202.827 221.566 1.00 30.00 2235 THR A O 1
ATOM 11226 N N . LEU A 1 2236 ? 158.879 202.444 223.778 1.00 30.00 2236 LEU A N 1
ATOM 11227 C CA . LEU A 1 2236 ? 157.454 202.352 224.018 1.00 30.00 2236 LEU A CA 1
ATOM 11228 C C . LEU A 1 2236 ? 156.725 203.676 223.837 1.00 30.00 2236 LEU A C 1
ATOM 11229 O O . LEU A 1 2236 ? 155.496 203.722 223.901 1.00 30.00 2236 LEU A O 1
ATOM 11234 N N . VAL A 1 2237 ? 157.460 204.765 223.690 1.00 30.00 2237 VAL A N 1
ATOM 11235 C CA . VAL A 1 2237 ? 156.848 206.050 223.492 1.00 30.00 2237 VAL A CA 1
ATOM 11236 C C . VAL A 1 2237 ? 156.551 206.250 222.025 1.00 30.00 2237 VAL A C 1
ATOM 11237 O O . VAL A 1 2237 ? 155.515 206.805 221.662 1.00 30.00 2237 VAL A O 1
ATOM 11241 N N . PHE A 1 2238 ? 157.476 205.841 221.171 1.00 30.00 2238 PHE A N 1
ATOM 11242 C CA . PHE A 1 2238 ? 157.303 206.144 219.763 1.00 30.00 2238 PHE A CA 1
ATOM 11243 C C . PHE A 1 2238 ? 156.783 205.064 218.833 1.00 30.00 2238 PHE A C 1
ATOM 11244 O O . PHE A 1 2238 ? 156.364 205.398 217.726 1.00 30.00 2238 PHE A O 1
ATOM 11252 N N . SER A 1 2239 ? 156.761 203.795 219.227 1.00 30.00 2239 SER A N 1
ATOM 11253 C CA . SER A 1 2239 ? 156.282 202.808 218.259 1.00 30.00 2239 SER A CA 1
ATOM 11254 C C . SER A 1 2239 ? 155.527 201.653 218.858 1.00 30.00 2239 SER A C 1
ATOM 11255 O O . SER A 1 2239 ? 155.657 201.323 220.033 1.00 30.00 2239 SER A O 1
ATOM 11258 N N . ASN A 1 2240 ? 154.744 201.004 218.000 1.00 30.00 2240 ASN A N 1
ATOM 11259 C CA . ASN A 1 2240 ? 153.948 199.853 218.383 1.00 30.00 2240 ASN A CA 1
ATOM 11260 C C . ASN A 1 2240 ? 154.172 198.657 217.466 1.00 30.00 2240 ASN A C 1
ATOM 11261 O O . ASN A 1 2240 ? 153.234 197.932 217.150 1.00 30.00 2240 ASN A O 1
ATOM 11266 N N . ARG A 1 2241 ? 155.386 198.481 216.964 1.00 30.00 2241 ARG A N 1
ATOM 11267 C CA . ARG A 1 2241 ? 155.629 197.356 216.056 1.00 30.00 2241 ARG A CA 1
ATOM 11268 C C . ARG A 1 2241 ? 155.959 196.041 216.751 1.00 30.00 2241 ARG A C 1
ATOM 11269 O O . ARG A 1 2241 ? 155.677 194.965 216.231 1.00 30.00 2241 ARG A O 1
ATOM 11277 N N . TYR A 1 2242 ? 156.596 196.130 217.902 1.00 1.00 2242 TYR A N 1
ATOM 11278 C CA . TYR A 1 2242 ? 157.042 194.970 218.660 1.00 1.00 2242 TYR A CA 1
ATOM 11279 C C . TYR A 1 2242 ? 157.066 195.286 220.133 1.00 1.00 2242 TYR A C 1
ATOM 11280 O O . TYR A 1 2242 ? 157.844 194.758 220.934 1.00 1.00 2242 TYR A O 1
ATOM 11289 N N . ASP A 1 2243 ? 156.121 196.103 220.509 1.00 1.00 2243 ASP A N 1
ATOM 11290 C CA . ASP A 1 2243 ? 155.963 196.538 221.869 1.00 1.00 2243 ASP A CA 1
ATOM 11291 C C . ASP A 1 2243 ? 155.348 195.422 222.661 1.00 1.00 2243 ASP A C 1
ATOM 11292 O O . ASP A 1 2243 ? 155.437 195.362 223.883 1.00 1.00 2243 ASP A O 1
ATOM 11297 N N . ASN A 1 2244 ? 154.825 194.466 221.931 1.00 1.00 2244 ASN A N 1
ATOM 11298 C CA . ASN A 1 2244 ? 154.223 193.292 222.484 1.00 1.00 2244 ASN A CA 1
ATOM 11299 C C . ASN A 1 2244 ? 155.272 192.484 223.189 1.00 1.00 2244 ASN A C 1
ATOM 11300 O O . ASN A 1 2244 ? 154.948 191.681 224.063 1.00 1.00 2244 ASN A O 1
ATOM 11305 N N . ASP A 1 2245 ? 156.538 192.631 222.776 1.00 1.00 2245 ASP A N 1
ATOM 11306 C CA . ASP A 1 2245 ? 157.597 191.888 223.414 1.00 1.00 2245 ASP A CA 1
ATOM 11307 C C . ASP A 1 2245 ? 158.294 192.762 224.461 1.00 1.00 2245 ASP A C 1
ATOM 11308 O O . ASP A 1 2245 ? 158.673 192.306 225.551 1.00 1.00 2245 ASP A O 1
ATOM 11313 N N . ILE A 1 2246 ? 158.399 194.045 224.147 1.00 1.00 2246 ILE A N 1
ATOM 11314 C CA . ILE A 1 2246 ? 159.114 194.986 224.985 1.00 1.00 2246 ILE A CA 1
ATOM 11315 C C . ILE A 1 2246 ? 158.494 195.126 226.327 1.00 1.00 2246 ILE A C 1
ATOM 11316 O O . ILE A 1 2246 ? 159.186 195.180 227.338 1.00 1.00 2246 ILE A O 1
ATOM 11321 N N . ILE A 1 2247 ? 157.188 195.198 226.372 1.00 1.00 2247 ILE A N 1
ATOM 11322 C CA . ILE A 1 2247 ? 156.585 195.399 227.661 1.00 1.00 2247 ILE A CA 1
ATOM 11323 C C . ILE A 1 2247 ? 156.863 194.290 228.651 1.00 1.00 2247 ILE A C 1
ATOM 11324 O O . ILE A 1 2247 ? 156.867 194.548 229.858 1.00 1.00 2247 ILE A O 1
ATOM 11329 N N . ASP A 1 2248 ? 157.177 193.077 228.211 1.00 1.00 2248 ASP A N 1
ATOM 11330 C CA . ASP A 1 2248 ? 157.410 192.082 229.217 1.00 1.00 2248 ASP A CA 1
ATOM 11331 C C . ASP A 1 2248 ? 158.820 192.267 229.706 1.00 1.00 2248 ASP A C 1
ATOM 11332 O O . ASP A 1 2248 ? 159.067 192.343 230.911 1.00 1.00 2248 ASP A O 1
ATOM 11337 N N . LYS A 1 2249 ? 159.696 192.609 228.780 1.00 1.00 2249 LYS A N 1
ATOM 11338 C CA . LYS A 1 2249 ? 161.092 192.792 229.085 1.00 1.00 2249 LYS A CA 1
ATOM 11339 C C . LYS A 1 2249 ? 161.271 193.956 230.055 1.00 1.00 2249 LYS A C 1
ATOM 11340 O O . LYS A 1 2249 ? 162.054 193.880 231.011 1.00 1.00 2249 LYS A O 1
ATOM 11346 N N . PHE A 1 2250 ? 160.505 195.020 229.831 1.00 1.00 2250 PHE A N 1
ATOM 11347 C CA . PHE A 1 2250 ? 160.576 196.210 230.654 1.00 1.00 2250 PHE A CA 1
ATOM 11348 C C . PHE A 1 2250 ? 160.151 195.889 232.057 1.00 1.00 2250 PHE A C 1
ATOM 11349 O O . PHE A 1 2250 ? 160.836 196.232 233.025 1.00 1.00 2250 PHE A O 1
ATOM 11357 N N . CYS A 1 2251 ? 159.018 195.204 232.176 1.00 1.00 2251 CYS A N 1
ATOM 11358 C CA . CYS A 1 2251 ? 158.503 194.859 233.475 1.00 1.00 2251 CYS A CA 1
ATOM 11359 C C . CYS A 1 2251 ? 159.507 194.075 234.245 1.00 1.00 2251 CYS A C 1
ATOM 11360 O O . CYS A 1 2251 ? 159.667 194.273 235.450 1.00 1.00 2251 CYS A O 1
ATOM 11363 N N . GLY A 1 2252 ? 160.123 193.124 233.577 1.00 1.00 2252 GLY A N 1
ATOM 11364 C CA . GLY A 1 2252 ? 161.097 192.275 234.207 1.00 1.00 2252 GLY A CA 1
ATOM 11365 C C . GLY A 1 2252 ? 162.213 193.066 234.808 1.00 1.00 2252 GLY A C 1
ATOM 11366 O O . GLY A 1 2252 ? 162.494 192.937 235.992 1.00 1.00 2252 GLY A O 1
ATOM 11367 N N . LEU A 1 2253 ? 162.837 193.909 234.025 1.00 1.00 2253 LEU A N 1
ATOM 11368 C CA . LEU A 1 2253 ? 163.964 194.648 234.537 1.00 1.00 2253 LEU A CA 1
ATOM 11369 C C . LEU A 1 2253 ? 163.582 195.557 235.663 1.00 1.00 2253 LEU A C 1
ATOM 11370 O O . LEU A 1 2253 ? 164.336 195.763 236.623 1.00 1.00 2253 LEU A O 1
ATOM 11375 N N . TRP A 1 2254 ? 162.401 196.119 235.587 1.00 1.00 2254 TRP A N 1
ATOM 11376 C CA . TRP A 1 2254 ? 162.005 196.980 236.657 1.00 1.00 2254 TRP A CA 1
ATOM 11377 C C . TRP A 1 2254 ? 161.745 196.197 237.943 1.00 1.00 2254 TRP A C 1
ATOM 11378 O O . TRP A 1 2254 ? 162.305 196.506 238.992 1.00 1.00 2254 TRP A O 1
ATOM 11389 N N . PHE A 1 2255 ? 160.937 195.144 237.875 1.00 1.00 2255 PHE A N 1
ATOM 11390 C CA . PHE A 1 2255 ? 160.594 194.397 239.077 1.00 1.00 2255 PHE A CA 1
ATOM 11391 C C . PHE A 1 2255 ? 161.759 193.586 239.606 1.00 1.00 2255 PHE A C 1
ATOM 11392 O O . PHE A 1 2255 ? 161.778 193.217 240.778 1.00 1.00 2255 PHE A O 1
ATOM 11400 N N . GLU A 1 2256 ? 162.709 193.274 238.743 1.00 1.00 2256 GLU A N 1
ATOM 11401 C CA . GLU A 1 2256 ? 163.929 192.590 239.096 1.00 1.00 2256 GLU A CA 1
ATOM 11402 C C . GLU A 1 2256 ? 164.766 193.374 240.075 1.00 1.00 2256 GLU A C 1
ATOM 11403 O O . GLU A 1 2256 ? 165.583 192.809 240.802 1.00 1.00 2256 GLU A O 1
ATOM 11409 N N . ASN A 1 2257 ? 164.669 194.688 240.025 1.00 1.00 2257 ASN A N 1
ATOM 11410 C CA . ASN A 1 2257 ? 165.539 195.521 240.795 1.00 1.00 2257 ASN A CA 1
ATOM 11411 C C . ASN A 1 2257 ? 164.763 196.555 241.556 1.00 1.00 2257 ASN A C 1
ATOM 11412 O O . ASN A 1 2257 ? 164.940 197.761 241.377 1.00 1.00 2257 ASN A O 1
ATOM 11417 N N . ASP A 1 2258 ? 163.912 196.096 242.450 1.00 1.00 2258 ASP A N 1
ATOM 11418 C CA . ASP A 1 2258 ? 163.078 196.969 243.237 1.00 1.00 2258 ASP A CA 1
ATOM 11419 C C . ASP A 1 2258 ? 163.843 197.388 244.471 1.00 1.00 2258 ASP A C 1
ATOM 11420 O O . ASP A 1 2258 ? 163.447 197.085 245.594 1.00 1.00 2258 ASP A O 1
ATOM 11425 N N . ASP A 1 2259 ? 164.947 198.086 244.273 1.00 1.00 2259 ASP A N 1
ATOM 11426 C CA . ASP A 1 2259 ? 165.788 198.399 245.394 1.00 1.00 2259 ASP A CA 1
ATOM 11427 C C . ASP A 1 2259 ? 166.129 199.860 245.618 1.00 1.00 2259 ASP A C 1
ATOM 11428 O O . ASP A 1 2259 ? 165.602 200.463 246.551 1.00 1.00 2259 ASP A O 1
ATOM 11433 N N . ASN A 1 2260 ? 167.062 200.417 244.877 1.00 1.00 2260 ASN A N 1
ATOM 11434 C CA . ASN A 1 2260 ? 167.481 201.756 245.208 1.00 1.00 2260 ASN A CA 1
ATOM 11435 C C . ASN A 1 2260 ? 166.917 202.872 244.356 1.00 1.00 2260 ASN A C 1
ATOM 11436 O O . ASN A 1 2260 ? 166.284 202.646 243.306 1.00 1.00 2260 ASN A O 1
ATOM 11441 N N . SER A 1 2261 ? 167.273 204.088 244.786 1.00 1.00 2261 SER A N 1
ATOM 11442 C CA . SER A 1 2261 ? 166.873 205.346 244.183 1.00 1.00 2261 SER A CA 1
ATOM 11443 C C . SER A 1 2261 ? 167.499 205.550 242.839 1.00 1.00 2261 SER A C 1
ATOM 11444 O O . SER A 1 2261 ? 166.904 206.139 241.936 1.00 1.00 2261 SER A O 1
ATOM 11447 N N . LYS A 1 2262 ? 168.631 204.905 242.650 1.00 1.00 2262 LYS A N 1
ATOM 11448 C CA . LYS A 1 2262 ? 169.386 205.008 241.429 1.00 1.00 2262 LYS A CA 1
ATOM 11449 C C . LYS A 1 2262 ? 168.565 204.577 240.255 1.00 1.00 2262 LYS A C 1
ATOM 11450 O O . LYS A 1 2262 ? 168.777 205.068 239.154 1.00 1.00 2262 LYS A O 1
ATOM 11456 N N . ILE A 1 2263 ? 167.670 203.625 240.443 1.00 1.00 2263 ILE A N 1
ATOM 11457 C CA . ILE A 1 2263 ? 166.835 203.243 239.342 1.00 1.00 2263 ILE A CA 1
ATOM 11458 C C . ILE A 1 2263 ? 165.465 203.830 239.509 1.00 1.00 2263 ILE A C 1
ATOM 11459 O O . ILE A 1 2263 ? 164.896 204.385 238.565 1.00 1.00 2263 ILE A O 1
ATOM 11464 N N . ASN A 1 2264 ? 164.909 203.693 240.694 1.00 1.00 2264 ASN A N 1
ATOM 11465 C CA . ASN A 1 2264 ? 163.545 204.075 240.838 1.00 1.00 2264 ASN A CA 1
ATOM 11466 C C . ASN A 1 2264 ? 163.259 205.550 240.853 1.00 1.00 2264 ASN A C 1
ATOM 11467 O O . ASN A 1 2264 ? 162.156 205.931 240.468 1.00 1.00 2264 ASN A O 1
ATOM 11472 N N . GLN A 1 2265 ? 164.166 206.419 241.292 1.00 1.00 2265 GLN A N 1
ATOM 11473 C CA . GLN A 1 2265 ? 163.769 207.807 241.225 1.00 1.00 2265 GLN A CA 1
ATOM 11474 C C . GLN A 1 2265 ? 163.757 208.232 239.791 1.00 1.00 2265 GLN A C 1
ATOM 11475 O O . GLN A 1 2265 ? 162.903 209.013 239.378 1.00 1.00 2265 GLN A O 1
ATOM 11481 N N . LEU A 1 2266 ? 164.693 207.713 239.014 1.00 1.00 2266 LEU A N 1
ATOM 11482 C CA . LEU A 1 2266 ? 164.735 208.110 237.640 1.00 1.00 2266 LEU A CA 1
ATOM 11483 C C . LEU A 1 2266 ? 163.502 207.608 236.944 1.00 1.00 2266 LEU A C 1
ATOM 11484 O O . LEU A 1 2266 ? 162.905 208.335 236.152 1.00 1.00 2266 LEU A O 1
ATOM 11489 N N . LEU A 1 2267 ? 163.071 206.394 237.257 1.00 1.00 2267 LEU A N 1
ATOM 11490 C CA . LEU A 1 2267 ? 161.867 205.951 236.614 1.00 1.00 2267 LEU A CA 1
ATOM 11491 C C . LEU A 1 2267 ? 160.702 206.771 237.089 1.00 1.00 2267 LEU A C 1
ATOM 11492 O O . LEU A 1 2267 ? 159.866 207.161 236.304 1.00 1.00 2267 LEU A O 1
ATOM 11497 N N . TYR A 1 2268 ? 160.637 207.130 238.351 1.00 1.00 2268 TYR A N 1
ATOM 11498 C CA . TYR A 1 2268 ? 159.496 207.916 238.783 1.00 1.00 2268 TYR A CA 1
ATOM 11499 C C . TYR A 1 2268 ? 159.387 209.159 237.945 1.00 1.00 2268 TYR A C 1
ATOM 11500 O O . TYR A 1 2268 ? 158.305 209.547 237.498 1.00 1.00 2268 TYR A O 1
ATOM 11509 N N . LYS A 1 2269 ? 160.512 209.802 237.763 1.00 1.00 2269 LYS A N 1
ATOM 11510 C CA . LYS A 1 2269 ? 160.575 211.010 237.007 1.00 1.00 2269 LYS A CA 1
ATOM 11511 C C . LYS A 1 2269 ? 160.270 210.800 235.515 1.00 1.00 2269 LYS A C 1
ATOM 11512 O O . LYS A 1 2269 ? 159.574 211.620 234.917 1.00 1.00 2269 LYS A O 1
ATOM 11518 N N . GLU A 1 2270 ? 160.748 209.702 234.907 1.00 1.00 2270 GLU A N 1
ATOM 11519 C CA . GLU A 1 2270 ? 160.534 209.485 233.470 1.00 1.00 2270 GLU A CA 1
ATOM 11520 C C . GLU A 1 2270 ? 159.342 208.610 233.036 1.00 1.00 2270 GLU A C 1
ATOM 11521 O O . GLU A 1 2270 ? 158.775 208.837 231.966 1.00 1.00 2270 GLU A O 1
ATOM 11527 N N . ILE A 1 2271 ? 158.938 207.651 233.853 1.00 1.00 2271 ILE A N 1
ATOM 11528 C CA . ILE A 1 2271 ? 157.944 206.619 233.544 1.00 1.00 2271 ILE A CA 1
ATOM 11529 C C . ILE A 1 2271 ? 156.580 207.190 233.264 1.00 1.00 2271 ILE A C 1
ATOM 11530 O O . ILE A 1 2271 ? 155.752 206.576 232.596 1.00 1.00 2271 ILE A O 1
ATOM 11535 N N . GLY A 1 2272 ? 156.349 208.397 233.730 1.00 1.00 2272 GLY A N 1
ATOM 11536 C CA . GLY A 1 2272 ? 155.094 209.094 233.543 1.00 1.00 2272 GLY A CA 1
ATOM 11537 C C . GLY A 1 2272 ? 154.938 209.543 232.095 1.00 1.00 2272 GLY A C 1
ATOM 11538 O O . GLY A 1 2272 ? 153.879 210.025 231.693 1.00 1.00 2272 GLY A O 1
ATOM 11539 N N . THR A 1 2273 ? 155.988 209.354 231.306 1.00 1.00 2273 THR A N 1
ATOM 11540 C CA . THR A 1 2273 ? 156.006 209.719 229.913 1.00 1.00 2273 THR A CA 1
ATOM 11541 C C . THR A 1 2273 ? 155.314 208.669 229.081 1.00 1.00 2273 THR A C 1
ATOM 11542 O O . THR A 1 2273 ? 154.966 208.931 227.935 1.00 1.00 2273 THR A O 1
ATOM 11546 N N . ILE A 1 2274 ? 155.092 207.473 229.615 1.00 30.00 2274 ILE A N 1
ATOM 11547 C CA . ILE A 1 2274 ? 154.512 206.481 228.743 1.00 30.00 2274 ILE A CA 1
ATOM 11548 C C . ILE A 1 2274 ? 153.146 206.990 228.331 1.00 30.00 2274 ILE A C 1
ATOM 11549 O O . ILE A 1 2274 ? 152.287 207.141 229.181 1.00 30.00 2274 ILE A O 1
ATOM 11554 N N . PRO A 1 2275 ? 152.898 207.215 227.022 1.00 30.00 2275 PRO A N 1
ATOM 11555 C CA . PRO A 1 2275 ? 151.694 207.793 226.451 1.00 30.00 2275 PRO A CA 1
ATOM 11556 C C . PRO A 1 2275 ? 150.537 206.844 226.400 1.00 30.00 2275 PRO A C 1
ATOM 11557 O O . PRO A 1 2275 ? 149.437 207.224 226.027 1.00 30.00 2275 PRO A O 1
ATOM 11561 N N . SER A 1 2276 ? 150.822 205.595 226.647 1.00 30.00 2276 SER A N 1
ATOM 11562 C CA . SER A 1 2276 ? 149.853 204.549 226.561 1.00 30.00 2276 SER A CA 1
ATOM 11563 C C . SER A 1 2276 ? 149.338 204.188 227.921 1.00 30.00 2276 SER A C 1
ATOM 11564 O O . SER A 1 2276 ? 149.756 204.724 228.959 1.00 30.00 2276 SER A O 1
ATOM 11567 N N . TRP A 1 2277 ? 148.346 203.340 227.895 1.00 30.00 2277 TRP A N 1
ATOM 11568 C CA . TRP A 1 2277 ? 147.724 202.811 229.051 1.00 30.00 2277 TRP A CA 1
ATOM 11569 C C . TRP A 1 2277 ? 147.628 201.340 228.834 1.00 30.00 2277 TRP A C 1
ATOM 11570 O O . TRP A 1 2277 ? 146.541 200.779 228.730 1.00 30.00 2277 TRP A O 1
ATOM 11581 N N . LYS A 1 2278 ? 148.783 200.721 228.717 1.00 30.00 2278 LYS A N 1
ATOM 11582 C CA . LYS A 1 2278 ? 148.848 199.302 228.520 1.00 30.00 2278 LYS A CA 1
ATOM 11583 C C . LYS A 1 2278 ? 149.144 198.664 229.830 1.00 30.00 2278 LYS A C 1
ATOM 11584 O O . LYS A 1 2278 ? 148.406 198.863 230.774 1.00 30.00 2278 LYS A O 1
ATOM 11590 N N . PHE A 1 2279 ? 150.175 197.825 229.921 1.00 30.00 2279 PHE A N 1
ATOM 11591 C CA . PHE A 1 2279 ? 150.519 197.128 231.173 1.00 30.00 2279 PHE A CA 1
ATOM 11592 C C . PHE A 1 2279 ? 149.463 196.080 231.584 1.00 30.00 2279 PHE A C 1
ATOM 11593 O O . PHE A 1 2279 ? 149.703 195.225 232.434 1.00 30.00 2279 PHE A O 1
ATOM 11601 N N . LEU A 1 2280 ? 148.329 196.123 230.911 1.00 30.00 2280 LEU A N 1
ATOM 11602 C CA . LEU A 1 2280 ? 147.149 195.373 231.171 1.00 30.00 2280 LEU A CA 1
ATOM 11603 C C . LEU A 1 2280 ? 147.359 193.912 231.188 1.00 30.00 2280 LEU A C 1
ATOM 11604 O O . LEU A 1 2280 ? 146.790 193.252 232.051 1.00 30.00 2280 LEU A O 1
ATOM 11609 N N . PRO A 1 2281 ? 148.237 193.336 230.366 1.00 1.00 2281 PRO A N 1
ATOM 11610 C CA . PRO A 1 2281 ? 148.405 191.925 230.375 1.00 1.00 2281 PRO A CA 1
ATOM 11611 C C . PRO A 1 2281 ? 148.795 191.418 231.756 1.00 1.00 2281 PRO A C 1
ATOM 11612 O O . PRO A 1 2281 ? 148.590 190.234 232.016 1.00 1.00 2281 PRO A O 1
ATOM 11616 N N . TRP A 1 2282 ? 149.350 192.277 232.630 1.00 1.00 2282 TRP A N 1
ATOM 11617 C CA . TRP A 1 2282 ? 149.713 191.856 233.966 1.00 1.00 2282 TRP A CA 1
ATOM 11618 C C . TRP A 1 2282 ? 149.294 192.880 234.980 1.00 1.00 2282 TRP A C 1
ATOM 11619 O O . TRP A 1 2282 ? 149.922 193.024 236.023 1.00 1.00 2282 TRP A O 1
ATOM 11630 N N . VAL A 1 2283 ? 148.173 193.547 234.747 1.00 1.00 2283 VAL A N 1
ATOM 11631 C CA . VAL A 1 2283 ? 147.758 194.534 235.730 1.00 1.00 2283 VAL A CA 1
ATOM 11632 C C . VAL A 1 2283 ? 147.537 193.898 237.080 1.00 1.00 2283 VAL A C 1
ATOM 11633 O O . VAL A 1 2283 ? 147.795 194.511 238.113 1.00 1.00 2283 VAL A O 1
ATOM 11637 N N . ASN A 1 2284 ? 147.127 192.645 237.106 1.00 1.00 2284 ASN A N 1
ATOM 11638 C CA . ASN A 1 2284 ? 146.900 191.986 238.363 1.00 1.00 2284 ASN A CA 1
ATOM 11639 C C . ASN A 1 2284 ? 148.169 191.927 239.184 1.00 1.00 2284 ASN A C 1
ATOM 11640 O O . ASN A 1 2284 ? 148.133 192.054 240.411 1.00 1.00 2284 ASN A O 1
ATOM 11645 N N . GLN A 1 2285 ? 149.302 191.807 238.514 1.00 1.00 2285 GLN A N 1
ATOM 11646 C CA . GLN A 1 2285 ? 150.574 191.712 239.173 1.00 1.00 2285 GLN A CA 1
ATOM 11647 C C . GLN A 1 2285 ? 151.129 193.072 239.531 1.00 1.00 2285 GLN A C 1
ATOM 11648 O O . GLN A 1 2285 ? 152.208 193.175 240.104 1.00 1.00 2285 GLN A O 1
ATOM 11654 N N . ILE A 1 2286 ? 150.435 194.120 239.156 1.00 1.00 2286 ILE A N 1
ATOM 11655 C CA . ILE A 1 2286 ? 150.877 195.439 239.488 1.00 1.00 2286 ILE A CA 1
ATOM 11656 C C . ILE A 1 2286 ? 150.114 195.834 240.692 1.00 1.00 2286 ILE A C 1
ATOM 11657 O O . ILE A 1 2286 ? 150.658 196.281 241.694 1.00 1.00 2286 ILE A O 1
ATOM 11662 N N . ALA A 1 2287 ? 148.821 195.651 240.599 1.00 1.00 2287 ALA A N 1
ATOM 11663 C CA . ALA A 1 2287 ? 147.945 196.041 241.658 1.00 1.00 2287 ALA A CA 1
ATOM 11664 C C . ALA A 1 2287 ? 148.245 195.291 242.946 1.00 1.00 2287 ALA A C 1
ATOM 11665 O O . ALA A 1 2287 ? 148.228 195.869 244.033 1.00 1.00 2287 ALA A O 1
ATOM 11667 N N . SER A 1 2288 ? 148.601 194.016 242.836 1.00 1.00 2288 SER A N 1
ATOM 11668 C CA . SER A 1 2288 ? 148.844 193.196 244.004 1.00 1.00 2288 SER A CA 1
ATOM 11669 C C . SER A 1 2288 ? 150.108 193.574 244.747 1.00 1.00 2288 SER A C 1
ATOM 11670 O O . SER A 1 2288 ? 150.288 193.201 245.915 1.00 1.00 2288 SER A O 1
ATOM 11673 N N . LYS A 1 2289 ? 150.980 194.350 244.114 1.00 1.00 2289 LYS A N 1
ATOM 11674 C CA . LYS A 1 2289 ? 152.238 194.732 244.714 1.00 1.00 2289 LYS A CA 1
ATOM 11675 C C . LYS A 1 2289 ? 152.130 196.039 245.433 1.00 1.00 2289 LYS A C 1
ATOM 11676 O O . LYS A 1 2289 ? 153.118 196.541 246.000 1.00 1.00 2289 LYS A O 1
ATOM 11682 N N . ILE A 1 2290 ? 150.959 196.629 245.370 1.00 1.00 2290 ILE A N 1
ATOM 11683 C CA . ILE A 1 2290 ? 150.813 197.878 246.019 1.00 1.00 2290 ILE A CA 1
ATOM 11684 C C . ILE A 1 2290 ? 150.615 197.685 247.487 1.00 1.00 2290 ILE A C 1
ATOM 11685 O O . ILE A 1 2290 ? 149.794 196.893 247.944 1.00 1.00 2290 ILE A O 1
ATOM 11690 N N . SER A 1 2291 ? 151.417 198.404 248.219 1.00 30.00 2291 SER A N 1
ATOM 11691 C CA . SER A 1 2291 ? 151.437 198.387 249.658 1.00 30.00 2291 SER A CA 1
ATOM 11692 C C . SER A 1 2291 ? 151.772 199.759 250.195 1.00 30.00 2291 SER A C 1
ATOM 11693 O O . SER A 1 2291 ? 151.699 200.778 249.491 1.00 30.00 2291 SER A O 1
ATOM 11696 N N . MET A 1 2292 ? 152.081 199.802 251.479 1.00 30.00 2292 MET A N 1
ATOM 11697 C CA . MET A 1 2292 ? 152.377 201.059 252.131 1.00 30.00 2292 MET A CA 1
ATOM 11698 C C . MET A 1 2292 ? 153.796 201.140 252.631 1.00 30.00 2292 MET A C 1
ATOM 11699 O O . MET A 1 2292 ? 154.168 200.494 253.610 1.00 30.00 2292 MET A O 1
ATOM 11704 N N . GLU A 1 2293 ? 154.591 201.908 251.918 1.00 30.00 2293 GLU A N 1
ATOM 11705 C CA . GLU A 1 2293 ? 155.993 202.111 252.243 1.00 30.00 2293 GLU A CA 1
ATOM 11706 C C . GLU A 1 2293 ? 156.427 203.468 251.709 1.00 30.00 2293 GLU A C 1
ATOM 11707 O O . GLU A 1 2293 ? 155.871 203.973 250.734 1.00 30.00 2293 GLU A O 1
ATOM 11713 N N . GLU A 1 2294 ? 157.451 204.023 252.329 1.00 30.00 2294 GLU A N 1
ATOM 11714 C CA . GLU A 1 2294 ? 158.061 205.315 252.005 1.00 30.00 2294 GLU A CA 1
ATOM 11715 C C . GLU A 1 2294 ? 159.014 205.292 250.822 1.00 30.00 2294 GLU A C 1
ATOM 11716 O O . GLU A 1 2294 ? 159.569 206.326 250.437 1.00 30.00 2294 GLU A O 1
ATOM 11722 N N . ASN A 1 2295 ? 159.261 204.101 250.336 1.00 0.00 2295 ASN A N 1
ATOM 11723 C CA . ASN A 1 2295 ? 160.234 203.799 249.319 1.00 0.00 2295 ASN A CA 1
ATOM 11724 C C . ASN A 1 2295 ? 159.866 204.118 247.903 1.00 0.00 2295 ASN A C 1
ATOM 11725 O O . ASN A 1 2295 ? 158.694 204.185 247.499 1.00 0.00 2295 ASN A O 1
ATOM 11730 N N . GLU A 1 2296 ? 160.915 204.262 247.132 1.00 0.00 2296 GLU A N 1
ATOM 11731 C CA . GLU A 1 2296 ? 160.771 204.410 245.728 1.00 0.00 2296 GLU A CA 1
ATOM 11732 C C . GLU A 1 2296 ? 160.312 203.050 245.273 1.00 0.00 2296 GLU A C 1
ATOM 11733 O O . GLU A 1 2296 ? 160.059 202.178 246.104 1.00 0.00 2296 GLU A O 1
ATOM 11739 N N . PHE A 1 2297 ? 160.096 202.889 243.992 1.00 0.00 2297 PHE A N 1
ATOM 11740 C CA . PHE A 1 2297 ? 159.487 201.692 243.412 1.00 0.00 2297 PHE A CA 1
ATOM 11741 C C . PHE A 1 2297 ? 158.001 201.695 243.721 1.00 0.00 2297 PHE A C 1
ATOM 11742 O O . PHE A 1 2297 ? 157.182 201.776 242.812 1.00 0.00 2297 PHE A O 1
ATOM 11750 N N . GLN A 1 2298 ? 157.647 201.710 244.995 1.00 0.00 2298 GLN A N 1
ATOM 11751 C CA . GLN A 1 2298 ? 156.262 201.747 245.382 1.00 0.00 2298 GLN A CA 1
ATOM 11752 C C . GLN A 1 2298 ? 155.628 203.032 244.898 1.00 0.00 2298 GLN A C 1
ATOM 11753 O O . GLN A 1 2298 ? 154.482 203.038 244.462 1.00 0.00 2298 GLN A O 1
ATOM 11759 N N . LYS A 1 2299 ? 156.383 204.118 244.902 1.00 0.00 2299 LYS A N 1
ATOM 11760 C CA . LYS A 1 2299 ? 155.814 205.368 244.428 1.00 0.00 2299 LYS A CA 1
ATOM 11761 C C . LYS A 1 2299 ? 155.357 205.324 242.954 1.00 0.00 2299 LYS A C 1
ATOM 11762 O O . LYS A 1 2299 ? 154.198 205.656 242.688 1.00 0.00 2299 LYS A O 1
ATOM 11768 N N . PRO A 1 2300 ? 156.209 204.955 241.963 1.00 0.00 2300 PRO A N 1
ATOM 11769 C CA . PRO A 1 2300 ? 155.805 204.844 240.578 1.00 0.00 2300 PRO A CA 1
ATOM 11770 C C . PRO A 1 2300 ? 154.873 203.671 240.350 1.00 0.00 2300 PRO A C 1
ATOM 11771 O O . PRO A 1 2300 ? 154.100 203.661 239.381 1.00 0.00 2300 PRO A O 1
ATOM 11775 N N . LEU A 1 2301 ? 154.892 202.691 241.250 1.00 0.00 2301 LEU A N 1
ATOM 11776 C CA . LEU A 1 2301 ? 153.991 201.585 241.098 1.00 0.00 2301 LEU A CA 1
ATOM 11777 C C . LEU A 1 2301 ? 152.582 202.118 241.298 1.00 0.00 2301 LEU A C 1
ATOM 11778 O O . LEU A 1 2301 ? 151.699 201.935 240.450 1.00 0.00 2301 LEU A O 1
ATOM 11783 N N . GLN A 1 2302 ? 152.408 202.880 242.375 1.00 0.00 2302 GLN A N 1
ATOM 11784 C CA . GLN A 1 2302 ? 151.128 203.467 242.719 1.00 0.00 2302 GLN A CA 1
ATOM 11785 C C . GLN A 1 2302 ? 150.705 204.497 241.694 1.00 0.00 2302 GLN A C 1
ATOM 11786 O O . GLN A 1 2302 ? 149.523 204.596 241.347 1.00 0.00 2302 GLN A O 1
ATOM 11792 N N . LEU A 1 2303 ? 151.668 205.239 241.175 1.00 0.00 2303 LEU A N 1
ATOM 11793 C CA . LEU A 1 2303 ? 151.366 206.262 240.211 1.00 0.00 2303 LEU A CA 1
ATOM 11794 C C . LEU A 1 2303 ? 150.825 205.652 238.936 1.00 0.00 2303 LEU A C 1
ATOM 11795 O O . LEU A 1 2303 ? 149.840 206.146 238.372 1.00 0.00 2303 LEU A O 1
ATOM 11800 N N . THR A 1 2304 ? 151.440 204.563 238.491 1.00 0.00 2304 THR A N 1
ATOM 11801 C CA . THR A 1 2304 ? 150.995 203.896 237.291 1.00 0.00 2304 THR A CA 1
ATOM 11802 C C . THR A 1 2304 ? 149.588 203.391 237.502 1.00 0.00 2304 THR A C 1
ATOM 11803 O O . THR A 1 2304 ? 148.742 203.476 236.608 1.00 0.00 2304 THR A O 1
ATOM 11807 N N . MET A 1 2305 ? 149.331 202.833 238.676 1.00 0.00 2305 MET A N 1
ATOM 11808 C CA . MET A 1 2305 ? 148.018 202.304 238.951 1.00 0.00 2305 MET A CA 1
ATOM 11809 C C . MET A 1 2305 ? 146.965 203.384 238.815 1.00 0.00 2305 MET A C 1
ATOM 11810 O O . MET A 1 2305 ? 145.928 203.162 238.183 1.00 0.00 2305 MET A O 1
ATOM 11815 N N . LYS A 1 2306 ? 147.232 204.562 239.382 1.00 0.00 2306 LYS A N 1
ATOM 11816 C CA . LYS A 1 2306 ? 146.264 205.633 239.289 1.00 0.00 2306 LYS A CA 1
ATOM 11817 C C . LYS A 1 2306 ? 146.052 206.031 237.856 1.00 0.00 2306 LYS A C 1
ATOM 11818 O O . LYS A 1 2306 ? 144.919 206.244 237.424 1.00 0.00 2306 LYS A O 1
ATOM 11824 N N . ARG A 1 2307 ? 147.128 206.071 237.083 1.00 0.00 2307 ARG A N 1
ATOM 11825 C CA . ARG A 1 2307 ? 147.012 206.440 235.693 1.00 0.00 2307 ARG A CA 1
ATOM 11826 C C . ARG A 1 2307 ? 145.996 205.568 234.985 1.00 0.00 2307 ARG A C 1
ATOM 11827 O O . ARG A 1 2307 ? 145.130 206.073 234.255 1.00 0.00 2307 ARG A O 1
ATOM 11835 N N . LEU A 1 2308 ? 146.072 204.269 235.228 1.00 0.00 2308 LEU A N 1
ATOM 11836 C CA . LEU A 1 2308 ? 145.171 203.358 234.561 1.00 0.00 2308 LEU A CA 1
ATOM 11837 C C . LEU A 1 2308 ? 143.778 203.356 235.144 1.00 0.00 2308 LEU A C 1
ATOM 11838 O O . LEU A 1 2308 ? 142.792 203.292 234.406 1.00 0.00 2308 LEU A O 1
ATOM 11843 N N . LEU A 1 2309 ? 143.654 203.488 236.447 1.00 0.00 2309 LEU A N 1
ATOM 11844 C CA . LEU A 1 2309 ? 142.326 203.493 237.020 1.00 0.00 2309 LEU A CA 1
ATOM 11845 C C . LEU A 1 2309 ? 141.537 204.689 236.561 1.00 0.00 2309 LEU A C 1
ATOM 11846 O O . LEU A 1 2309 ? 140.334 204.606 236.318 1.00 0.00 2309 LEU A O 1
ATOM 11851 N N . TYR A 1 2310 ? 142.212 205.813 236.447 1.00 0.00 2310 TYR A N 1
ATOM 11852 C CA . TYR A 1 2310 ? 141.569 207.033 236.056 1.00 0.00 2310 TYR A CA 1
ATOM 11853 C C . TYR A 1 2310 ? 141.067 206.970 234.622 1.00 0.00 2310 TYR A C 1
ATOM 11854 O O . TYR A 1 2310 ? 139.944 207.389 234.332 1.00 0.00 2310 TYR A O 1
ATOM 11863 N N . LYS A 1 2311 ? 141.895 206.450 233.708 1.00 0.00 2311 LYS A N 1
ATOM 11864 C CA . LYS A 1 2311 ? 141.498 206.426 232.310 1.00 0.00 2311 LYS A CA 1
ATOM 11865 C C . LYS A 1 2311 ? 140.762 205.199 231.787 1.00 0.00 2311 LYS A C 1
ATOM 11866 O O . LYS A 1 2311 ? 140.001 205.353 230.830 1.00 0.00 2311 LYS A O 1
ATOM 11872 N N . LEU A 1 2312 ? 140.967 203.997 232.329 1.00 30.00 2312 LEU A N 1
ATOM 11873 C CA . LEU A 1 2312 ? 140.294 202.841 231.743 1.00 30.00 2312 LEU A CA 1
ATOM 11874 C C . LEU A 1 2312 ? 139.539 202.056 232.800 1.00 30.00 2312 LEU A C 1
ATOM 11875 O O . LEU A 1 2312 ? 139.731 200.850 232.933 1.00 30.00 2312 LEU A O 1
ATOM 11880 N N . PRO A 1 2313 ? 138.607 202.704 233.488 1.00 30.00 2313 PRO A N 1
ATOM 11881 C CA . PRO A 1 2313 ? 137.946 202.210 234.686 1.00 30.00 2313 PRO A CA 1
ATOM 11882 C C . PRO A 1 2313 ? 137.783 200.701 234.771 1.00 30.00 2313 PRO A C 1
ATOM 11883 O O . PRO A 1 2313 ? 138.530 200.019 235.479 1.00 30.00 2313 PRO A O 1
ATOM 11887 N N . TYR A 1 2314 ? 136.788 200.227 234.015 1.00 1.00 2314 TYR A N 1
ATOM 11888 C CA . TYR A 1 2314 ? 136.353 198.828 233.935 1.00 1.00 2314 TYR A CA 1
ATOM 11889 C C . TYR A 1 2314 ? 137.392 197.775 233.623 1.00 1.00 2314 TYR A C 1
ATOM 11890 O O . TYR A 1 2314 ? 137.162 196.591 233.855 1.00 1.00 2314 TYR A O 1
ATOM 11892 N N . ASP A 1 2315 ? 138.520 198.171 233.069 1.00 1.00 2315 ASP A N 1
ATOM 11893 C CA . ASP A 1 2315 ? 139.492 197.170 232.729 1.00 1.00 2315 ASP A CA 1
ATOM 11894 C C . ASP A 1 2315 ? 140.417 196.917 233.904 1.00 1.00 2315 ASP A C 1
ATOM 11895 O O . ASP A 1 2315 ? 141.164 195.939 233.914 1.00 1.00 2315 ASP A O 1
ATOM 11900 N N . SER A 1 2316 ? 140.365 197.796 234.901 1.00 1.00 2316 SER A N 1
ATOM 11901 C CA . SER A 1 2316 ? 141.174 197.665 236.101 1.00 1.00 2316 SER A CA 1
ATOM 11902 C C . SER A 1 2316 ? 140.293 197.359 237.311 1.00 1.00 2316 SER A C 1
ATOM 11903 O O . SER A 1 2316 ? 140.643 196.538 238.176 1.00 1.00 2316 SER A O 1
ATOM 11906 N N . LEU A 1 2317 ? 139.094 197.937 237.314 1.00 1.00 2317 LEU A N 1
ATOM 11907 C CA . LEU A 1 2317 ? 138.213 197.858 238.460 1.00 1.00 2317 LEU A CA 1
ATOM 11908 C C . LEU A 1 2317 ? 137.778 196.469 238.800 1.00 1.00 2317 LEU A C 1
ATOM 11909 O O . LEU A 1 2317 ? 137.498 196.203 239.960 1.00 1.00 2317 LEU A O 1
ATOM 11914 N N . TYR A 1 2318 ? 137.732 195.545 237.864 1.00 1.00 2318 TYR A N 1
ATOM 11915 C CA . TYR A 1 2318 ? 137.270 194.252 238.306 1.00 1.00 2318 TYR A CA 1
ATOM 11916 C C . TYR A 1 2318 ? 138.279 193.594 239.204 1.00 1.00 2318 TYR A C 1
ATOM 11917 O O . TYR A 1 2318 ? 137.885 192.849 240.101 1.00 1.00 2318 TYR A O 1
ATOM 11926 N N . SER A 1 2319 ? 139.569 193.868 239.006 1.00 1.00 2319 SER A N 1
ATOM 11927 C CA . SER A 1 2319 ? 140.556 193.212 239.834 1.00 1.00 2319 SER A CA 1
ATOM 11928 C C . SER A 1 2319 ? 140.607 193.901 241.174 1.00 1.00 2319 SER A C 1
ATOM 11929 O O . SER A 1 2319 ? 140.887 193.280 242.206 1.00 1.00 2319 SER A O 1
ATOM 11932 N N . VAL A 1 2320 ? 140.289 195.181 241.170 1.00 1.00 2320 VAL A N 1
ATOM 11933 C CA . VAL A 1 2320 ? 140.259 195.908 242.415 1.00 1.00 2320 VAL A CA 1
ATOM 11934 C C . VAL A 1 2320 ? 139.073 195.464 243.235 1.00 1.00 2320 VAL A C 1
ATOM 11935 O O . VAL A 1 2320 ? 139.199 195.197 244.428 1.00 1.00 2320 VAL A O 1
ATOM 11939 N N . MET A 1 2321 ? 137.913 195.354 242.613 1.00 1.00 2321 MET A N 1
ATOM 11940 C CA . MET A 1 2321 ? 136.777 194.962 243.397 1.00 1.00 2321 MET A CA 1
ATOM 11941 C C . MET A 1 2321 ? 136.959 193.543 243.867 1.00 1.00 2321 MET A C 1
ATOM 11942 O O . MET A 1 2321 ? 136.555 193.209 244.982 1.00 1.00 2321 MET A O 1
ATOM 11947 N N . SER A 1 2322 ? 137.612 192.715 243.058 1.00 1.00 2322 SER A N 1
ATOM 11948 C CA . SER A 1 2322 ? 137.834 191.348 243.443 1.00 1.00 2322 SER A CA 1
ATOM 11949 C C . SER A 1 2322 ? 138.700 191.267 244.665 1.00 1.00 2322 SER A C 1
ATOM 11950 O O . SER A 1 2322 ? 138.398 190.506 245.602 1.00 1.00 2322 SER A O 1
ATOM 11953 N N . ILE A 1 2323 ? 139.786 192.023 244.691 1.00 1.00 2323 ILE A N 1
ATOM 11954 C CA . ILE A 1 2323 ? 140.602 191.931 245.859 1.00 1.00 2323 ILE A CA 1
ATOM 11955 C C . ILE A 1 2323 ? 139.859 192.465 247.060 1.00 1.00 2323 ILE A C 1
ATOM 11956 O O . ILE A 1 2323 ? 139.953 191.890 248.124 1.00 1.00 2323 ILE A O 1
ATOM 11961 N N . LEU A 1 2324 ? 139.054 193.523 246.900 1.00 1.00 2324 LEU A N 1
ATOM 11962 C CA . LEU A 1 2324 ? 138.356 194.022 248.074 1.00 1.00 2324 LEU A CA 1
ATOM 11963 C C . LEU A 1 2324 ? 137.408 192.960 248.629 1.00 1.00 2324 LEU A C 1
ATOM 11964 O O . LEU A 1 2324 ? 137.320 192.777 249.848 1.00 1.00 2324 LEU A O 1
ATOM 11969 N N . LEU A 1 2325 ? 136.733 192.213 247.756 1.00 1.00 2325 LEU A N 1
ATOM 11970 C CA . LEU A 1 2325 ? 135.846 191.174 248.249 1.00 1.00 2325 LEU A CA 1
ATOM 11971 C C . LEU A 1 2325 ? 136.643 190.115 248.986 1.00 1.00 2325 LEU A C 1
ATOM 11972 O O . LEU A 1 2325 ? 136.202 189.588 250.009 1.00 1.00 2325 LEU A O 1
ATOM 11977 N N . TYR A 1 2326 ? 137.818 189.792 248.451 1.00 1.00 2326 TYR A N 1
ATOM 11978 C CA . TYR A 1 2326 ? 138.685 188.789 249.033 1.00 1.00 2326 TYR A CA 1
ATOM 11979 C C . TYR A 1 2326 ? 139.147 189.213 250.398 1.00 1.00 2326 TYR A C 1
ATOM 11980 O O . TYR A 1 2326 ? 139.077 188.466 251.366 1.00 1.00 2326 TYR A O 1
ATOM 11989 N N . GLU A 1 2327 ? 139.571 190.451 250.477 1.00 1.00 2327 GLU A N 1
ATOM 11990 C CA . GLU A 1 2327 ? 140.136 191.047 251.660 1.00 1.00 2327 GLU A CA 1
ATOM 11991 C C . GLU A 1 2327 ? 139.216 191.090 252.848 1.00 1.00 2327 GLU A C 1
ATOM 11992 O O . GLU A 1 2327 ? 139.642 190.931 253.992 1.00 1.00 2327 GLU A O 1
ATOM 11998 N N . LYS A 1 2328 ? 137.949 191.312 252.594 1.00 1.00 2328 LYS A N 1
ATOM 11999 C CA . LYS A 1 2328 ? 136.992 191.406 253.667 1.00 1.00 2328 LYS A CA 1
ATOM 12000 C C . LYS A 1 2328 ? 136.751 190.077 254.365 1.00 1.00 2328 LYS A C 1
ATOM 12001 O O . LYS A 1 2328 ? 136.130 190.049 255.429 1.00 1.00 2328 LYS A O 1
ATOM 12007 N N . GLN A 1 2329 ? 137.146 188.969 253.747 1.00 0.00 2329 GLN A N 1
ATOM 12008 C CA . GLN A 1 2329 ? 136.938 187.683 254.367 1.00 0.00 2329 GLN A CA 1
ATOM 12009 C C . GLN A 1 2329 ? 138.248 187.147 254.867 1.00 0.00 2329 GLN A C 1
ATOM 12010 O O . GLN A 1 2329 ? 139.294 187.412 254.290 1.00 0.00 2329 GLN A O 1
ATOM 12016 N N . SER A 1 2330 ? 138.215 186.342 255.921 1.00 30.00 2330 SER A N 1
ATOM 12017 C CA . SER A 1 2330 ? 139.451 185.724 256.386 1.00 30.00 2330 SER A CA 1
ATOM 12018 C C . SER A 1 2330 ? 140.549 186.773 256.524 1.00 30.00 2330 SER A C 1
ATOM 12019 O O . SER A 1 2330 ? 141.701 186.550 256.128 1.00 30.00 2330 SER A O 1
ATOM 12021 N N . ASN A 1 2331 ? 140.228 187.891 257.163 1.00 0.00 2331 ASN A N 1
ATOM 12022 C CA . ASN A 1 2331 ? 141.189 188.966 257.311 1.00 0.00 2331 ASN A CA 1
ATOM 12023 C C . ASN A 1 2331 ? 142.117 188.653 258.467 1.00 0.00 2331 ASN A C 1
ATOM 12024 O O . ASN A 1 2331 ? 142.023 189.224 259.551 1.00 0.00 2331 ASN A O 1
ATOM 12029 N N . LYS A 1 2332 ? 143.000 187.704 258.198 1.00 0.00 2332 LYS A N 1
ATOM 12030 C CA . LYS A 1 2332 ? 143.936 187.173 259.165 1.00 0.00 2332 LYS A CA 1
ATOM 12031 C C . LYS A 1 2332 ? 145.375 187.535 258.845 1.00 0.00 2332 LYS A C 1
ATOM 12032 O O . LYS A 1 2332 ? 146.179 187.781 259.741 1.00 0.00 2332 LYS A O 1
ATOM 12038 N N . ASP A 1 2333 ? 145.718 187.527 257.562 1.00 30.00 2333 ASP A N 1
ATOM 12039 C CA . ASP A 1 2333 ? 147.094 187.781 257.155 1.00 30.00 2333 ASP A CA 1
ATOM 12040 C C . ASP A 1 2333 ? 147.493 189.204 257.458 1.00 30.00 2333 ASP A C 1
ATOM 12041 O O . ASP A 1 2333 ? 146.726 190.139 257.214 1.00 30.00 2333 ASP A O 1
ATOM 12043 N N . THR A 1 2334 ? 148.733 189.404 257.875 1.00 1.00 2334 THR A N 1
ATOM 12044 C CA . THR A 1 2334 ? 149.173 190.761 258.127 1.00 1.00 2334 THR A CA 1
ATOM 12045 C C . THR A 1 2334 ? 149.290 191.497 256.814 1.00 1.00 2334 THR A C 1
ATOM 12046 O O . THR A 1 2334 ? 148.968 192.683 256.706 1.00 1.00 2334 THR A O 1
ATOM 12050 N N . ASN A 1 2335 ? 149.663 190.755 255.789 1.00 1.00 2335 ASN A N 1
ATOM 12051 C CA . ASN A 1 2335 ? 149.831 191.355 254.501 1.00 1.00 2335 ASN A CA 1
ATOM 12052 C C . ASN A 1 2335 ? 148.505 191.734 253.893 1.00 1.00 2335 ASN A C 1
ATOM 12053 O O . ASN A 1 2335 ? 148.433 192.726 253.171 1.00 1.00 2335 ASN A O 1
ATOM 12058 N N . ILE A 1 2336 ? 147.445 190.961 254.163 1.00 1.00 2336 ILE A N 1
ATOM 12059 C CA . ILE A 1 2336 ? 146.199 191.324 253.532 1.00 1.00 2336 ILE A CA 1
ATOM 12060 C C . ILE A 1 2336 ? 145.711 192.595 254.188 1.00 1.00 2336 ILE A C 1
ATOM 12061 O O . ILE A 1 2336 ? 145.249 193.489 253.492 1.00 1.00 2336 ILE A O 1
ATOM 12066 N N . SER A 1 2337 ? 145.930 192.744 255.499 1.00 1.00 2337 SER A N 1
ATOM 12067 C CA . SER A 1 2337 ? 145.502 193.955 256.184 1.00 1.00 2337 SER A CA 1
ATOM 12068 C C . SER A 1 2337 ? 146.171 195.182 255.578 1.00 1.00 2337 SER A C 1
ATOM 12069 O O . SER A 1 2337 ? 145.530 196.219 255.342 1.00 1.00 2337 SER A O 1
ATOM 12072 N N . GLN A 1 2338 ? 147.467 195.060 255.301 1.00 1.00 2338 GLN A N 1
ATOM 12073 C CA . GLN A 1 2338 ? 148.196 196.157 254.702 1.00 1.00 2338 GLN A CA 1
ATOM 12074 C C . GLN A 1 2338 ? 147.682 196.435 253.300 1.00 1.00 2338 GLN A C 1
ATOM 12075 O O . GLN A 1 2338 ? 147.515 197.593 252.903 1.00 1.00 2338 GLN A O 1
ATOM 12081 N N . LYS A 1 2339 ? 147.367 195.372 252.569 1.00 1.00 2339 LYS A N 1
ATOM 12082 C CA . LYS A 1 2339 ? 146.891 195.499 251.211 1.00 1.00 2339 LYS A CA 1
ATOM 12083 C C . LYS A 1 2339 ? 145.558 196.216 251.227 1.00 1.00 2339 LYS A C 1
ATOM 12084 O O . LYS A 1 2339 ? 145.313 197.086 250.392 1.00 1.00 2339 LYS A O 1
ATOM 12090 N N . ILE A 1 2340 ? 144.719 195.917 252.216 1.00 1.00 2340 ILE A N 1
ATOM 12091 C CA . ILE A 1 2340 ? 143.428 196.560 252.285 1.00 1.00 2340 ILE A CA 1
ATOM 12092 C C . ILE A 1 2340 ? 143.589 198.025 252.409 1.00 1.00 2340 ILE A C 1
ATOM 12093 O O . ILE A 1 2340 ? 142.933 198.789 251.700 1.00 1.00 2340 ILE A O 1
ATOM 12098 N N . GLN A 1 2341 ? 144.436 198.455 253.320 1.00 1.00 2341 GLN A N 1
ATOM 12099 C CA . GLN A 1 2341 ? 144.551 199.876 253.462 1.00 1.00 2341 GLN A CA 1
ATOM 12100 C C . GLN A 1 2341 ? 145.168 200.514 252.244 1.00 1.00 2341 GLN A C 1
ATOM 12101 O O . GLN A 1 2341 ? 144.758 201.606 251.849 1.00 1.00 2341 GLN A O 1
ATOM 12107 N N . ALA A 1 2342 ? 146.139 199.857 251.621 1.00 1.00 2342 ALA A N 1
ATOM 12108 C CA . ALA A 1 2342 ? 146.756 200.467 250.467 1.00 1.00 2342 ALA A CA 1
ATOM 12109 C C . ALA A 1 2342 ? 145.758 200.640 249.324 1.00 1.00 2342 ALA A C 1
ATOM 12110 O O . ALA A 1 2342 ? 145.712 201.688 248.667 1.00 1.00 2342 ALA A O 1
ATOM 12112 N N . VAL A 1 2343 ? 144.922 199.632 249.108 1.00 1.00 2343 VAL A N 1
ATOM 12113 C CA . VAL A 1 2343 ? 143.989 199.702 248.012 1.00 1.00 2343 VAL A CA 1
ATOM 12114 C C . VAL A 1 2343 ? 142.887 200.652 248.326 1.00 1.00 2343 VAL A C 1
ATOM 12115 O O . VAL A 1 2343 ? 142.479 201.439 247.466 1.00 1.00 2343 VAL A O 1
ATOM 12119 N N . LYS A 1 2344 ? 142.361 200.559 249.536 1.00 1.00 2344 LYS A N 1
ATOM 12120 C CA . LYS A 1 2344 ? 141.286 201.414 249.932 1.00 1.00 2344 LYS A CA 1
ATOM 12121 C C . LYS A 1 2344 ? 141.720 202.865 249.825 1.00 1.00 2344 LYS A C 1
ATOM 12122 O O . LYS A 1 2344 ? 140.964 203.695 249.319 1.00 1.00 2344 LYS A O 1
ATOM 12128 N N . LYS A 1 2345 ? 142.940 203.178 250.276 1.00 1.00 2345 LYS A N 1
ATOM 12129 C CA . LYS A 1 2345 ? 143.422 204.536 250.214 1.00 1.00 2345 LYS A CA 1
ATOM 12130 C C . LYS A 1 2345 ? 143.425 205.042 248.794 1.00 1.00 2345 LYS A C 1
ATOM 12131 O O . LYS A 1 2345 ? 142.916 206.131 248.526 1.00 1.00 2345 LYS A O 1
ATOM 12137 N N . ILE A 1 2346 ? 143.939 204.243 247.863 1.00 1.00 2346 ILE A N 1
ATOM 12138 C CA . ILE A 1 2346 ? 143.985 204.704 246.491 1.00 1.00 2346 ILE A CA 1
ATOM 12139 C C . ILE A 1 2346 ? 142.609 204.912 245.924 1.00 1.00 2346 ILE A C 1
ATOM 12140 O O . ILE A 1 2346 ? 142.385 205.883 245.200 1.00 1.00 2346 ILE A O 1
ATOM 12145 N N . LEU A 1 2347 ? 141.702 203.986 246.184 1.00 1.00 2347 LEU A N 1
ATOM 12146 C CA . LEU A 1 2347 ? 140.377 204.103 245.633 1.00 1.00 2347 LEU A CA 1
ATOM 12147 C C . LEU A 1 2347 ? 139.682 205.373 246.143 1.00 1.00 2347 LEU A C 1
ATOM 12148 O O . LEU A 1 2347 ? 138.991 206.059 245.376 1.00 1.00 2347 LEU A O 1
ATOM 12153 N N . LEU A 1 2348 ? 139.872 205.713 247.417 1.00 1.00 2348 LEU A N 1
ATOM 12154 C CA . LEU A 1 2348 ? 139.277 206.936 247.940 1.00 1.00 2348 LEU A CA 1
ATOM 12155 C C . LEU A 1 2348 ? 139.879 208.166 247.263 1.00 1.00 2348 LEU A C 1
ATOM 12156 O O . LEU A 1 2348 ? 139.163 209.111 246.892 1.00 1.00 2348 LEU A O 1
ATOM 12161 N N . GLU A 1 2349 ? 141.190 208.123 247.041 1.00 1.00 2349 GLU A N 1
ATOM 12162 C CA . GLU A 1 2349 ? 141.892 209.212 246.397 1.00 1.00 2349 GLU A CA 1
ATOM 12163 C C . GLU A 1 2349 ? 141.448 209.369 244.966 1.00 1.00 2349 GLU A C 1
ATOM 12164 O O . GLU A 1 2349 ? 141.410 210.495 244.462 1.00 1.00 2349 GLU A O 1
ATOM 12170 N N . LEU A 1 2350 ? 141.108 208.250 244.322 1.00 1.00 2350 LEU A N 1
ATOM 12171 C CA . LEU A 1 2350 ? 140.650 208.236 242.949 1.00 1.00 2350 LEU A CA 1
ATOM 12172 C C . LEU A 1 2350 ? 139.343 208.996 242.809 1.00 1.00 2350 LEU A C 1
ATOM 12173 O O . LEU A 1 2350 ? 139.194 209.793 241.885 1.00 1.00 2350 LEU A O 1
ATOM 12178 N N . GLN A 1 2351 ? 138.405 208.817 243.739 1.00 1.00 2351 GLN A N 1
ATOM 12179 C CA . GLN A 1 2351 ? 137.164 209.578 243.604 1.00 1.00 2351 GLN A CA 1
ATOM 12180 C C . GLN A 1 2351 ? 137.456 211.056 243.798 1.00 1.00 2351 GLN A C 1
ATOM 12181 O O . GLN A 1 2351 ? 136.829 211.931 243.183 1.00 1.00 2351 GLN A O 1
ATOM 12187 N N . GLY A 1 2352 ? 138.457 211.354 244.610 1.00 1.00 2352 GLY A N 1
ATOM 12188 C CA . GLY A 1 2352 ? 138.887 212.732 244.733 1.00 1.00 2352 GLY A CA 1
ATOM 12189 C C . GLY A 1 2352 ? 139.384 213.218 243.356 1.00 1.00 2352 GLY A C 1
ATOM 12190 O O . GLY A 1 2352 ? 138.874 214.193 242.800 1.00 1.00 2352 GLY A O 1
ATOM 12191 N N . TYR A 1 2353 ? 140.313 212.457 242.766 1.00 30.00 2353 TYR A N 1
ATOM 12192 C CA . TYR A 1 2353 ? 140.942 212.756 241.475 1.00 30.00 2353 TYR A CA 1
ATOM 12193 C C . TYR A 1 2353 ? 139.920 212.889 240.364 1.00 30.00 2353 TYR A C 1
ATOM 12194 O O . TYR A 1 2353 ? 140.073 213.708 239.457 1.00 30.00 2353 TYR A O 1
ATOM 12196 N N . ASP A 1 2354 ? 138.841 212.132 240.462 1.00 30.00 2354 ASP A N 1
ATOM 12197 C CA . ASP A 1 2354 ? 137.796 212.112 239.465 1.00 30.00 2354 ASP A CA 1
ATOM 12198 C C . ASP A 1 2354 ? 137.216 213.487 239.164 1.00 30.00 2354 ASP A C 1
ATOM 12199 O O . ASP A 1 2354 ? 136.758 213.704 238.044 1.00 30.00 2354 ASP A O 1
ATOM 12201 N N . ARG A 1 2355 ? 137.139 214.367 240.168 1.00 30.00 2355 ARG A N 1
ATOM 12202 C CA . ARG A 1 2355 ? 136.634 215.748 240.095 1.00 30.00 2355 ARG A CA 1
ATOM 12203 C C . ARG A 1 2355 ? 135.821 216.005 241.326 1.00 30.00 2355 ARG A C 1
ATOM 12204 O O . ARG A 1 2355 ? 136.154 216.823 242.181 1.00 30.00 2355 ARG A O 1
ATOM 12206 N N . GLY A 1 2356 ? 134.720 215.300 241.383 1.00 30.00 2356 GLY A N 1
ATOM 12207 C CA . GLY A 1 2356 ? 133.794 215.319 242.472 1.00 30.00 2356 GLY A CA 1
ATOM 12208 C C . GLY A 1 2356 ? 133.213 213.935 242.530 1.00 30.00 2356 GLY A C 1
ATOM 12209 O O . GLY A 1 2356 ? 132.012 213.753 242.361 1.00 30.00 2356 GLY A O 1
ATOM 12210 N N . ALA A 1 2357 ? 134.082 212.936 242.672 1.00 30.00 2357 ALA A N 1
ATOM 12211 C CA . ALA A 1 2357 ? 133.667 211.550 242.629 1.00 30.00 2357 ALA A CA 1
ATOM 12212 C C . ALA A 1 2357 ? 132.908 211.275 241.341 1.00 30.00 2357 ALA A C 1
ATOM 12213 O O . ALA A 1 2357 ? 131.920 210.553 241.314 1.00 30.00 2357 ALA A O 1
ATOM 12215 N N . PHE A 1 2358 ? 133.410 211.822 240.242 1.00 30.00 2358 PHE A N 1
ATOM 12216 C CA . PHE A 1 2358 ? 132.810 211.630 238.933 1.00 30.00 2358 PHE A CA 1
ATOM 12217 C C . PHE A 1 2358 ? 132.855 210.159 238.571 1.00 30.00 2358 PHE A C 1
ATOM 12218 O O . PHE A 1 2358 ? 131.933 209.608 237.968 1.00 30.00 2358 PHE A O 1
ATOM 12220 N N . ALA A 1 2359 ? 133.904 209.500 239.041 1.00 30.00 2359 ALA A N 1
ATOM 12221 C CA . ALA A 1 2359 ? 134.204 208.121 238.777 1.00 30.00 2359 ALA A CA 1
ATOM 12222 C C . ALA A 1 2359 ? 133.321 207.223 239.594 1.00 30.00 2359 ALA A C 1
ATOM 12223 O O . ALA A 1 2359 ? 133.398 205.998 239.459 1.00 30.00 2359 ALA A O 1
ATOM 12225 N N . LYS A 1 2360 ? 132.462 207.810 240.432 1.00 1.00 2360 LYS A N 1
ATOM 12226 C CA . LYS A 1 2360 ? 131.496 207.066 241.200 1.00 1.00 2360 LYS A CA 1
ATOM 12227 C C . LYS A 1 2360 ? 130.592 206.385 240.212 1.00 1.00 2360 LYS A C 1
ATOM 12228 O O . LYS A 1 2360 ? 130.074 205.299 240.464 1.00 1.00 2360 LYS A O 1
ATOM 12230 N N . LYS A 1 2361 ? 130.486 206.982 239.014 1.00 1.00 2361 LYS A N 1
ATOM 12231 C CA . LYS A 1 2361 ? 129.689 206.485 237.915 1.00 1.00 2361 LYS A CA 1
ATOM 12232 C C . LYS A 1 2361 ? 130.110 205.078 237.539 1.00 1.00 2361 LYS A C 1
ATOM 12233 O O . LYS A 1 2361 ? 129.334 204.338 236.935 1.00 1.00 2361 LYS A O 1
ATOM 12235 N N . TYR A 1 2362 ? 131.362 204.730 237.811 1.00 1.00 2362 TYR A N 1
ATOM 12236 C CA . TYR A 1 2362 ? 131.849 203.422 237.491 1.00 1.00 2362 TYR A CA 1
ATOM 12237 C C . TYR A 1 2362 ? 132.027 202.608 238.754 1.00 1.00 2362 TYR A C 1
ATOM 12238 O O . TYR A 1 2362 ? 131.693 201.426 238.780 1.00 1.00 2362 TYR A O 1
ATOM 12247 N N . LEU A 1 2363 ? 132.593 203.227 239.793 1.00 1.00 2363 LEU A N 1
ATOM 12248 C CA . LEU A 1 2363 ? 132.922 202.517 241.015 1.00 1.00 2363 LEU A CA 1
ATOM 12249 C C . LEU A 1 2363 ? 131.731 202.076 241.827 1.00 1.00 2363 LEU A C 1
ATOM 12250 O O . LEU A 1 2363 ? 131.767 201.008 242.433 1.00 1.00 2363 LEU A O 1
ATOM 12252 N N . LEU A 1 2364 ? 130.684 202.891 241.914 1.00 1.00 2364 LEU A N 1
ATOM 12253 C CA . LEU A 1 2364 ? 129.573 202.476 242.733 1.00 1.00 2364 LEU A CA 1
ATOM 12254 C C . LEU A 1 2364 ? 128.929 201.286 242.101 1.00 1.00 2364 LEU A C 1
ATOM 12255 O O . LEU A 1 2364 ? 128.484 200.359 242.777 1.00 1.00 2364 LEU A O 1
ATOM 12257 N N . PRO A 1 2365 ? 128.851 201.341 240.780 1.00 1.00 2365 PRO A N 1
ATOM 12258 C CA . PRO A 1 2365 ? 128.243 200.296 240.018 1.00 1.00 2365 PRO A CA 1
ATOM 12259 C C . PRO A 1 2365 ? 129.100 199.070 240.036 1.00 1.00 2365 PRO A C 1
ATOM 12260 O O . PRO A 1 2365 ? 128.587 197.962 240.154 1.00 1.00 2365 PRO A O 1
ATOM 12262 N N . VAL A 1 2366 ? 130.413 199.255 239.925 1.00 1.00 2366 VAL A N 1
ATOM 12263 C CA . VAL A 1 2366 ? 131.299 198.127 239.928 1.00 1.00 2366 VAL A CA 1
ATOM 12264 C C . VAL A 1 2366 ? 131.255 197.449 241.258 1.00 1.00 2366 VAL A C 1
ATOM 12265 O O . VAL A 1 2366 ? 131.271 196.219 241.331 1.00 1.00 2366 VAL A O 1
ATOM 12267 N N . GLN A 1 2367 ? 131.189 198.239 242.323 1.00 1.00 2367 GLN A N 1
ATOM 12268 C CA . GLN A 1 2367 ? 131.141 197.662 243.630 1.00 1.00 2367 GLN A CA 1
ATOM 12269 C C . GLN A 1 2367 ? 129.859 196.908 243.804 1.00 1.00 2367 GLN A C 1
ATOM 12270 O O . GLN A 1 2367 ? 129.851 195.809 244.363 1.00 1.00 2367 GLN A O 1
ATOM 12272 N N . GLU A 1 2368 ? 128.765 197.481 243.303 1.00 1.00 2368 GLU A N 1
ATOM 12273 C CA . GLU A 1 2368 ? 127.487 196.840 243.418 1.00 1.00 2368 GLU A CA 1
ATOM 12274 C C . GLU A 1 2368 ? 127.447 195.559 242.636 1.00 1.00 2368 GLU A C 1
ATOM 12275 O O . GLU A 1 2368 ? 126.843 194.579 243.078 1.00 1.00 2368 GLU A O 1
ATOM 12277 N N . PHE A 1 2369 ? 128.046 195.571 241.449 1.00 1.00 2369 PHE A N 1
ATOM 12278 C CA . PHE A 1 2369 ? 128.044 194.404 240.613 1.00 1.00 2369 PHE A CA 1
ATOM 12279 C C . PHE A 1 2369 ? 128.859 193.319 241.232 1.00 1.00 2369 PHE A C 1
ATOM 12280 O O . PHE A 1 2369 ? 128.460 192.154 241.228 1.00 1.00 2369 PHE A O 1
ATOM 12282 N N . CYS A 1 2370 ? 130.001 193.693 241.790 1.00 1.00 2370 CYS A N 1
ATOM 12283 C CA . CYS A 1 2370 ? 130.853 192.716 242.394 1.00 1.00 2370 CYS A CA 1
ATOM 12284 C C . CYS A 1 2370 ? 130.190 192.133 243.613 1.00 1.00 2370 CYS A C 1
ATOM 12285 O O . CYS A 1 2370 ? 130.239 190.921 243.839 1.00 1.00 2370 CYS A O 1
ATOM 12287 N N . GLU A 1 2371 ? 129.534 192.981 244.394 1.00 1.00 2371 GLU A N 1
ATOM 12288 C CA . GLU A 1 2371 ? 128.871 192.497 245.569 1.00 1.00 2371 GLU A CA 1
ATOM 12289 C C . GLU A 1 2371 ? 127.720 191.595 245.196 1.00 1.00 2371 GLU A C 1
ATOM 12290 O O . GLU A 1 2371 ? 127.491 190.571 245.845 1.00 1.00 2371 GLU A O 1
ATOM 12292 N N . MET A 1 2372 ? 126.989 191.961 244.145 1.00 1.00 2372 MET A N 1
ATOM 12293 C CA . MET A 1 2372 ? 125.872 191.157 243.728 1.00 1.00 2372 MET A CA 1
ATOM 12294 C C . MET A 1 2372 ? 126.341 189.810 243.249 1.00 1.00 2372 MET A C 1
ATOM 12295 O O . MET A 1 2372 ? 125.699 188.785 243.505 1.00 1.00 2372 MET A O 1
ATOM 12297 N N . SER A 1 2373 ? 127.456 189.798 242.532 1.00 1.00 2373 SER A N 1
ATOM 12298 C CA . SER A 1 2373 ? 127.990 188.560 242.038 1.00 1.00 2373 SER A CA 1
ATOM 12299 C C . SER A 1 2373 ? 128.415 187.687 243.186 1.00 1.00 2373 SER A C 1
ATOM 12300 O O . SER A 1 2373 ? 128.164 186.477 243.191 1.00 1.00 2373 SER A O 1
ATOM 12302 N N . VAL A 1 2374 ? 129.015 188.307 244.198 1.00 1.00 2374 VAL A N 1
ATOM 12303 C CA . VAL A 1 2374 ? 129.436 187.564 245.349 1.00 1.00 2374 VAL A CA 1
ATOM 12304 C C . VAL A 1 2374 ? 128.236 186.955 246.031 1.00 1.00 2374 VAL A C 1
ATOM 12305 O O . VAL A 1 2374 ? 128.280 185.801 246.474 1.00 1.00 2374 VAL A O 1
ATOM 12307 N N . GLU A 1 2375 ? 127.143 187.717 246.089 1.00 1.00 2375 GLU A N 1
ATOM 12308 C CA . GLU A 1 2375 ? 125.945 187.214 246.702 1.00 1.00 2375 GLU A CA 1
ATOM 12309 C C . GLU A 1 2375 ? 125.417 186.029 245.933 1.00 1.00 2375 GLU A C 1
ATOM 12310 O O . GLU A 1 2375 ? 124.971 185.058 246.538 1.00 1.00 2375 GLU A O 1
ATOM 12312 N N . LEU A 1 2376 ? 125.478 186.090 244.604 1.00 1.00 2376 LEU A N 1
ATOM 12313 C CA . LEU A 1 2376 ? 124.987 184.987 243.800 1.00 1.00 2376 LEU A CA 1
ATOM 12314 C C . LEU A 1 2376 ? 125.778 183.737 244.060 1.00 1.00 2376 LEU A C 1
ATOM 12315 O O . LEU A 1 2376 ? 125.234 182.631 244.078 1.00 1.00 2376 LEU A O 1
ATOM 12317 N N . ALA A 1 2377 ? 127.078 183.885 244.234 1.00 1.00 2377 ALA A N 1
ATOM 12318 C CA . ALA A 1 2377 ? 127.853 182.708 244.514 1.00 1.00 2377 ALA A CA 1
ATOM 12319 C C . ALA A 1 2377 ? 127.482 182.157 245.870 1.00 1.00 2377 ALA A C 1
ATOM 12320 O O . ALA A 1 2377 ? 127.200 180.975 246.023 1.00 1.00 2377 ALA A O 1
ATOM 12322 N N . ASN A 1 2378 ? 127.339 183.031 246.849 1.00 1.00 2378 ASN A N 1
ATOM 12323 C CA . ASN A 1 2378 ? 127.003 182.590 248.187 1.00 1.00 2378 ASN A CA 1
ATOM 12324 C C . ASN A 1 2378 ? 125.641 181.910 248.225 1.00 1.00 2378 ASN A C 1
ATOM 12325 O O . ASN A 1 2378 ? 125.419 180.939 248.948 1.00 1.00 2378 ASN A O 1
ATOM 12327 N N . LEU A 1 2379 ? 124.730 182.408 247.405 1.00 1.00 2379 LEU A N 1
ATOM 12328 C CA . LEU A 1 2379 ? 123.370 181.917 247.304 1.00 1.00 2379 LEU A CA 1
ATOM 12329 C C . LEU A 1 2379 ? 123.255 180.719 246.384 1.00 1.00 2379 LEU A C 1
ATOM 12330 O O . LEU A 1 2379 ? 122.159 180.196 246.184 1.00 1.00 2379 LEU A O 1
ATOM 12332 N N . LYS A 1 2380 ? 124.365 180.301 245.771 1.00 30.00 2380 LYS A N 1
ATOM 12333 C CA . LYS A 1 2380 ? 124.340 179.173 244.866 1.00 30.00 2380 LYS A CA 1
ATOM 12334 C C . LYS A 1 2380 ? 123.896 177.950 245.630 1.00 30.00 2380 LYS A C 1
ATOM 12335 O O . LYS A 1 2380 ? 123.178 177.091 245.111 1.00 30.00 2380 LYS A O 1
ATOM 12337 N N . PHE A 1 2381 ? 124.263 177.876 246.908 1.00 0.00 2381 PHE A N 1
ATOM 12338 C CA . PHE A 1 2381 ? 123.905 176.741 247.734 1.00 0.00 2381 PHE A CA 1
ATOM 12339 C C . PHE A 1 2381 ? 122.470 176.876 248.239 1.00 0.00 2381 PHE A C 1
ATOM 12340 O O . PHE A 1 2381 ? 122.215 177.025 249.432 1.00 0.00 2381 PHE A O 1
ATOM 12342 N N . VAL A 1 2382 ? 121.536 176.782 247.297 1.00 30.00 2382 VAL A N 1
ATOM 12343 C CA . VAL A 1 2382 ? 120.099 176.914 247.526 1.00 30.00 2382 VAL A CA 1
ATOM 12344 C C . VAL A 1 2382 ? 119.484 175.602 247.984 1.00 30.00 2382 VAL A C 1
ATOM 12345 O O . VAL A 1 2382 ? 118.320 175.550 248.381 1.00 30.00 2382 VAL A O 1
ATOM 12347 N N . GLN A 1 2383 ? 120.295 174.561 247.942 1.00 30.00 2383 GLN A N 1
ATOM 12348 C CA . GLN A 1 2383 ? 119.944 173.193 248.257 1.00 30.00 2383 GLN A CA 1
ATOM 12349 C C . GLN A 1 2383 ? 118.801 172.721 247.368 1.00 30.00 2383 GLN A C 1
ATOM 12350 O O . GLN A 1 2383 ? 118.778 173.060 246.186 1.00 30.00 2383 GLN A O 1
ATOM 12352 N N . ASN A 1 2384 ? 117.844 171.978 247.943 1.00 30.00 2384 ASN A N 1
ATOM 12353 C CA . ASN A 1 2384 ? 116.733 171.342 247.229 1.00 30.00 2384 ASN A CA 1
ATOM 12354 C C . ASN A 1 2384 ? 117.256 170.206 246.356 1.00 30.00 2384 ASN A C 1
ATOM 12355 O O . ASN A 1 2384 ? 118.458 170.044 246.168 1.00 30.00 2384 ASN A O 1
ATOM 12357 N N . THR A 1 2385 ? 116.348 169.367 245.859 1.00 30.00 2385 THR A N 1
ATOM 12358 C CA . THR A 1 2385 ? 116.733 168.266 244.969 1.00 30.00 2385 THR A CA 1
ATOM 12359 C C . THR A 1 2385 ? 116.686 168.710 243.513 1.00 30.00 2385 THR A C 1
ATOM 12360 O O . THR A 1 2385 ? 116.950 167.937 242.593 1.00 30.00 2385 THR A O 1
ATOM 12362 N N . LYS A 1 2386 ? 116.269 169.944 243.332 1.00 30.00 2386 LYS A N 1
ATOM 12363 C CA . LYS A 1 2386 ? 116.070 170.596 242.060 1.00 30.00 2386 LYS A CA 1
ATOM 12364 C C . LYS A 1 2386 ? 117.372 171.015 241.422 1.00 30.00 2386 LYS A C 1
ATOM 12365 O O . LYS A 1 2386 ? 118.403 171.149 242.073 1.00 30.00 2386 LYS A O 1
ATOM 12367 N N . THR A 1 2387 ? 117.302 171.247 240.128 1.00 30.00 2387 THR A N 1
ATOM 12368 C CA . THR A 1 2387 ? 118.407 171.756 239.346 1.00 30.00 2387 THR A CA 1
ATOM 12369 C C . THR A 1 2387 ? 117.840 172.842 238.471 1.00 30.00 2387 THR A C 1
ATOM 12370 O O . THR A 1 2387 ? 117.775 172.706 237.251 1.00 30.00 2387 THR A O 1
ATOM 12372 N N . LEU A 1 2388 ? 117.290 173.861 239.129 1.00 1.00 2388 LEU A N 1
ATOM 12373 C CA . LEU A 1 2388 ? 116.608 174.949 238.454 1.00 1.00 2388 LEU A CA 1
ATOM 12374 C C . LEU A 1 2388 ? 116.617 176.203 239.315 1.00 1.00 2388 LEU A C 1
ATOM 12375 O O . LEU A 1 2388 ? 117.470 177.070 239.167 1.00 1.00 2388 LEU A O 1
ATOM 12377 N N . ARG A 1 2389 ? 115.665 176.324 240.239 1.00 1.00 2389 ARG A N 1
ATOM 12378 C CA . ARG A 1 2389 ? 115.609 177.526 241.062 1.00 1.00 2389 ARG A CA 1
ATOM 12379 C C . ARG A 1 2389 ? 115.528 178.777 240.194 1.00 1.00 2389 ARG A C 1
ATOM 12380 O O . ARG A 1 2389 ? 116.419 179.619 240.217 1.00 1.00 2389 ARG A O 1
ATOM 12382 N N . LEU A 1 2390 ? 114.482 178.852 239.374 1.00 1.00 2390 LEU A N 1
ATOM 12383 C CA . LEU A 1 2390 ? 114.309 179.970 238.464 1.00 1.00 2390 LEU A CA 1
ATOM 12384 C C . LEU A 1 2390 ? 113.383 181.042 239.036 1.00 1.00 2390 LEU A C 1
ATOM 12385 O O . LEU A 1 2390 ? 113.743 181.755 239.966 1.00 1.00 2390 LEU A O 1
ATOM 12387 N N . ALA A 1 2391 ? 112.157 181.148 238.486 1.00 30.00 2391 ALA A N 1
ATOM 12388 C CA . ALA A 1 2391 ? 111.222 182.224 238.836 1.00 30.00 2391 ALA A CA 1
ATOM 12389 C C . ALA A 1 2391 ? 111.888 183.566 238.597 1.00 30.00 2391 ALA A C 1
ATOM 12390 O O . ALA A 1 2391 ? 111.731 184.514 239.370 1.00 30.00 2391 ALA A O 1
ATOM 12392 N N . ASN A 1 2392 ? 112.572 183.648 237.462 1.00 30.00 2392 ASN A N 1
ATOM 12393 C CA . ASN A 1 2392 ? 113.318 184.815 237.053 1.00 30.00 2392 ASN A CA 1
ATOM 12394 C C . ASN A 1 2392 ? 114.278 185.151 238.168 1.00 30.00 2392 ASN A C 1
ATOM 12395 O O . ASN A 1 2392 ? 115.060 184.298 238.570 1.00 30.00 2392 ASN A O 1
ATOM 12397 N N . LEU A 1 2393 ? 114.307 186.400 238.625 1.00 30.00 2393 LEU A N 1
ATOM 12398 C CA . LEU A 1 2393 ? 115.222 186.713 239.707 1.00 30.00 2393 LEU A CA 1
ATOM 12399 C C . LEU A 1 2393 ? 114.597 186.307 241.040 1.00 30.00 2393 LEU A C 1
ATOM 12400 O O . LEU A 1 2393 ? 115.296 185.961 241.998 1.00 30.00 2393 LEU A O 1
ATOM 12402 N N . LYS A 1 2394 ? 113.271 186.390 241.113 1.00 1.00 2394 LYS A N 1
ATOM 12403 C CA . LYS A 1 2394 ? 112.437 186.089 242.278 1.00 1.00 2394 LYS A CA 1
ATOM 12404 C C . LYS A 1 2394 ? 112.722 187.027 243.451 1.00 1.00 2394 LYS A C 1
ATOM 12405 O O . LYS A 1 2394 ? 111.886 187.848 243.823 1.00 1.00 2394 LYS A O 1
ATOM 12411 N N . ILE A 1 2395 ? 113.889 186.838 244.067 1.00 1.00 2395 ILE A N 1
ATOM 12412 C CA . ILE A 1 2395 ? 114.347 187.623 245.206 1.00 1.00 2395 ILE A CA 1
ATOM 12413 C C . ILE A 1 2395 ? 115.645 188.325 244.877 1.00 1.00 2395 ILE A C 1
ATOM 12414 O O . ILE A 1 2395 ? 116.160 189.128 245.663 1.00 1.00 2395 ILE A O 1
ATOM 12419 N N . GLY A 1 2396 ? 116.180 187.998 243.720 1.00 1.00 2396 GLY A N 1
ATOM 12420 C CA . GLY A 1 2396 ? 117.412 188.573 243.273 1.00 1.00 2396 GLY A CA 1
ATOM 12421 C C . GLY A 1 2396 ? 117.159 190.024 242.986 1.00 1.00 2396 GLY A C 1
ATOM 12422 O O . GLY A 1 2396 ? 116.061 190.430 242.613 1.00 1.00 2396 GLY A O 1
ATOM 12423 N N . GLN A 1 2397 ? 118.181 190.828 243.157 1.00 1.00 2397 GLN A N 1
ATOM 12424 C CA . GLN A 1 2397 ? 118.037 192.243 242.914 1.00 1.00 2397 GLN A CA 1
ATOM 12425 C C . GLN A 1 2397 ? 118.690 192.627 241.615 1.00 1.00 2397 GLN A C 1
ATOM 12426 O O . GLN A 1 2397 ? 118.748 193.798 241.250 1.00 1.00 2397 GLN A O 1
ATOM 12432 N N . TYR A 1 2398 ? 119.154 191.624 240.873 1.00 1.00 2398 TYR A N 1
ATOM 12433 C CA . TYR A 1 2398 ? 119.769 191.872 239.573 1.00 1.00 2398 TYR A CA 1
ATOM 12434 C C . TYR A 1 2398 ? 118.701 192.462 238.665 1.00 1.00 2398 TYR A C 1
ATOM 12435 O O . TYR A 1 2398 ? 119.005 193.198 237.728 1.00 1.00 2398 TYR A O 1
ATOM 12444 N N . TRP A 1 2399 ? 117.446 192.117 238.936 1.00 1.00 2399 TRP A N 1
ATOM 12445 C CA . TRP A 1 2399 ? 116.375 192.638 238.169 1.00 1.00 2399 TRP A CA 1
ATOM 12446 C C . TRP A 1 2399 ? 116.475 194.160 238.147 1.00 1.00 2399 TRP A C 1
ATOM 12447 O O . TRP A 1 2399 ? 116.192 194.787 237.133 1.00 1.00 2399 TRP A O 1
ATOM 12458 N N . LEU A 1 2400 ? 116.799 194.771 239.292 1.00 1.00 2400 LEU A N 1
ATOM 12459 C CA . LEU A 1 2400 ? 116.928 196.213 239.346 1.00 1.00 2400 LEU A CA 1
ATOM 12460 C C . LEU A 1 2400 ? 118.261 196.627 238.783 1.00 1.00 2400 LEU A C 1
ATOM 12461 O O . LEU A 1 2400 ? 118.386 197.626 238.080 1.00 1.00 2400 LEU A O 1
ATOM 12466 N N . LYS A 1 2401 ? 119.275 195.829 239.061 1.00 1.00 2401 LYS A N 1
ATOM 12467 C CA . LYS A 1 2401 ? 120.628 196.176 238.681 1.00 1.00 2401 LYS A CA 1
ATOM 12468 C C . LYS A 1 2401 ? 120.786 196.250 237.176 1.00 1.00 2401 LYS A C 1
ATOM 12469 O O . LYS A 1 2401 ? 121.462 197.149 236.677 1.00 1.00 2401 LYS A O 1
ATOM 12475 N N . GLN A 1 2402 ? 120.112 195.365 236.438 1.00 1.00 2402 GLN A N 1
ATOM 12476 C CA . GLN A 1 2402 ? 120.211 195.378 234.987 1.00 1.00 2402 GLN A CA 1
ATOM 12477 C C . GLN A 1 2402 ? 119.603 196.656 234.435 1.00 1.00 2402 GLN A C 1
ATOM 12478 O O . GLN A 1 2402 ? 119.831 196.993 233.292 1.00 1.00 2402 GLN A O 1
ATOM 12484 N N . LEU A 1 2403 ? 118.760 197.335 235.200 1.00 1.00 2403 LEU A N 1
ATOM 12485 C CA . LEU A 1 2403 ? 118.101 198.512 234.693 1.00 1.00 2403 LEU A CA 1
ATOM 12486 C C . LEU A 1 2403 ? 118.864 199.728 235.140 1.00 1.00 2403 LEU A C 1
ATOM 12487 O O . LEU A 1 2403 ? 119.015 200.706 234.403 1.00 1.00 2403 LEU A O 1
ATOM 12492 N N . ASN A 1 2404 ? 119.384 199.654 236.363 1.00 1.00 2404 ASN A N 1
ATOM 12493 C CA . ASN A 1 2404 ? 120.108 200.766 236.932 1.00 1.00 2404 ASN A CA 1
ATOM 12494 C C . ASN A 1 2404 ? 121.352 200.951 236.093 1.00 1.00 2404 ASN A C 1
ATOM 12495 O O . ASN A 1 2404 ? 121.758 202.065 235.746 1.00 1.00 2404 ASN A O 1
ATOM 12500 N N . MET A 1 2405 ? 121.909 199.827 235.668 1.00 30.00 2405 MET A N 1
ATOM 12501 C CA . MET A 1 2405 ? 123.060 199.810 234.814 1.00 30.00 2405 MET A CA 1
ATOM 12502 C C . MET A 1 2405 ? 122.603 199.933 233.375 1.00 30.00 2405 MET A C 1
ATOM 12503 O O . MET A 1 2405 ? 122.799 199.035 232.557 1.00 30.00 2405 MET A O 1
ATOM 12505 N N . GLU A 1 2406 ? 122.042 201.091 233.061 1.00 30.00 2406 GLU A N 1
ATOM 12506 C CA . GLU A 1 2406 ? 121.488 201.409 231.751 1.00 30.00 2406 GLU A CA 1
ATOM 12507 C C . GLU A 1 2406 ? 122.592 201.509 230.706 1.00 30.00 2406 GLU A C 1
ATOM 12508 O O . GLU A 1 2406 ? 122.333 201.523 229.503 1.00 30.00 2406 GLU A O 1
ATOM 12510 N N . LYS A 1 2407 ? 123.813 201.631 231.198 1.00 30.00 2407 LYS A N 1
ATOM 12511 C CA . LYS A 1 2407 ? 125.043 201.706 230.453 1.00 30.00 2407 LYS A CA 1
ATOM 12512 C C . LYS A 1 2407 ? 126.045 200.839 231.198 1.00 30.00 2407 LYS A C 1
ATOM 12513 O O . LYS A 1 2407 ? 126.938 201.342 231.876 1.00 30.00 2407 LYS A O 1
ATOM 12515 N N . LEU A 1 2408 ? 125.795 199.539 231.151 1.00 0.44 2408 LEU A N 1
ATOM 12516 C CA . LEU A 1 2408 ? 126.518 198.512 231.900 1.00 0.44 2408 LEU A CA 1
ATOM 12517 C C . LEU A 1 2408 ? 127.906 198.200 231.347 1.00 0.44 2408 LEU A C 1
ATOM 12518 O O . LEU A 1 2408 ? 128.048 197.915 230.169 1.00 0.44 2408 LEU A O 1
ATOM 12523 N N . PRO A 1 2409 ? 128.971 198.276 232.146 1.00 0.44 2409 PRO A N 1
ATOM 12524 C CA . PRO A 1 2409 ? 130.284 197.916 231.679 1.00 0.44 2409 PRO A CA 1
ATOM 12525 C C . PRO A 1 2409 ? 130.280 196.457 231.323 1.00 0.44 2409 PRO A C 1
ATOM 12526 O O . PRO A 1 2409 ? 129.591 195.675 231.961 1.00 0.44 2409 PRO A O 1
ATOM 12530 N N . LEU A 1 2410 ? 131.089 196.102 230.358 1.00 0.42 2410 LEU A N 1
ATOM 12531 C CA . LEU A 1 2410 ? 131.258 194.738 229.900 1.00 0.42 2410 LEU A CA 1
ATOM 12532 C C . LEU A 1 2410 ? 131.928 193.801 230.887 1.00 0.42 2410 LEU A C 1
ATOM 12533 O O . LEU A 1 2410 ? 132.994 194.137 231.399 1.00 0.42 2410 LEU A O 1
ATOM 12538 N N . PRO A 1 2411 ? 131.337 192.645 231.205 1.00 0.43 2411 PRO A N 1
ATOM 12539 C CA . PRO A 1 2411 ? 131.974 191.648 232.020 1.00 0.43 2411 PRO A CA 1
ATOM 12540 C C . PRO A 1 2411 ? 133.240 191.124 231.348 1.00 0.43 2411 PRO A C 1
ATOM 12541 O O . PRO A 1 2411 ? 134.363 191.395 231.795 1.00 0.43 2411 PRO A O 1
ATOM 12545 N N . THR A 1 2412 ? 133.054 190.392 230.244 1.00 0.23 2412 THR A N 1
ATOM 12546 C CA . THR A 1 2412 ? 134.180 189.787 229.558 1.00 0.23 2412 THR A CA 1
ATOM 12547 C C . THR A 1 2412 ? 134.282 190.019 228.069 1.00 0.23 2412 THR A C 1
ATOM 12548 O O . THR A 1 2412 ? 134.937 190.952 227.612 1.00 0.23 2412 THR A O 1
ATOM 12552 N N . SER A 1 2413 ? 133.718 189.090 227.313 1.00 0.32 2413 SER A N 1
ATOM 12553 C CA . SER A 1 2413 ? 133.793 189.089 225.856 1.00 0.32 2413 SER A CA 1
ATOM 12554 C C . SER A 1 2413 ? 135.200 189.329 225.342 1.00 0.32 2413 SER A C 1
ATOM 12555 O O . SER A 1 2413 ? 136.162 188.719 225.809 1.00 0.32 2413 SER A O 1
ATOM 12558 N N . ASN A 1 2414 ? 135.305 190.215 224.363 1.00 0.31 2414 ASN A N 1
ATOM 12559 C CA . ASN A 1 2414 ? 136.568 190.597 223.761 1.00 0.31 2414 ASN A CA 1
ATOM 12560 C C . ASN A 1 2414 ? 136.577 192.092 223.446 1.00 0.31 2414 ASN A C 1
ATOM 12561 O O . ASN A 1 2414 ? 135.843 192.554 222.572 1.00 0.31 2414 ASN A O 1
ATOM 12566 N N . PHE A 1 2415 ? 137.351 192.851 224.198 1.00 0.39 2415 PHE A N 1
ATOM 12567 C CA . PHE A 1 2415 ? 137.386 194.300 224.078 1.00 0.39 2415 PHE A CA 1
ATOM 12568 C C . PHE A 1 2415 ? 138.757 194.865 224.385 1.00 0.39 2415 PHE A C 1
ATOM 12569 O O . PHE A 1 2415 ? 139.412 194.431 225.334 1.00 0.39 2415 PHE A O 1
ATOM 12577 N N . THR A 1 2416 ? 139.195 195.826 223.584 1.00 0.46 2416 THR A N 1
ATOM 12578 C CA . THR A 1 2416 ? 140.475 196.474 223.801 1.00 0.46 2416 THR A CA 1
ATOM 12579 C C . THR A 1 2416 ? 140.527 197.888 223.309 1.00 0.46 2416 THR A C 1
ATOM 12580 O O . THR A 1 2416 ? 139.727 198.301 222.472 1.00 0.46 2416 THR A O 1
ATOM 12584 N N . VAL A 1 2417 ? 141.500 198.624 223.822 1.00 0.51 2417 VAL A N 1
ATOM 12585 C CA . VAL A 1 2417 ? 141.741 199.993 223.393 1.00 0.51 2417 VAL A CA 1
ATOM 12586 C C . VAL A 1 2417 ? 143.037 200.079 222.628 1.00 0.51 2417 VAL A C 1
ATOM 12587 O O . VAL A 1 2417 ? 143.495 201.165 222.276 1.00 0.51 2417 VAL A O 1
ATOM 12591 N N . LYS A 1 2418 ? 143.656 198.924 222.426 1.00 0.62 2418 LYS A N 1
ATOM 12592 C CA . LYS A 1 2418 ? 144.915 198.742 221.709 1.00 0.62 2418 LYS A CA 1
ATOM 12593 C C . LYS A 1 2418 ? 146.135 199.275 222.466 1.00 0.62 2418 LYS A C 1
ATOM 12594 O O . LYS A 1 2418 ? 147.092 198.544 222.706 1.00 0.62 2418 LYS A O 1
ATOM 12600 N N . SER A 1 2419 ? 146.099 200.541 222.818 1.00 0.56 2419 SER A N 1
ATOM 12601 C CA . SER A 1 2419 ? 147.165 201.218 223.524 1.00 0.56 2419 SER A CA 1
ATOM 12602 C C . SER A 1 2419 ? 146.604 202.241 224.451 1.00 0.56 2419 SER A C 1
ATOM 12603 O O . SER A 1 2419 ? 146.896 202.272 225.648 1.00 0.56 2419 SER A O 1
ATOM 12606 N N . SER A 1 2420 ? 145.864 203.138 223.840 1.00 30.00 2420 SER A N 1
ATOM 12607 C CA . SER A 1 2420 ? 145.228 204.273 224.469 1.00 30.00 2420 SER A CA 1
ATOM 12608 C C . SER A 1 2420 ? 143.807 204.357 224.016 1.00 30.00 2420 SER A C 1
ATOM 12609 O O . SER A 1 2420 ? 142.873 204.085 224.767 1.00 30.00 2420 SER A O 1
ATOM 12612 N N . ALA A 1 2421 ? 143.647 204.840 222.803 1.00 30.00 2421 ALA A N 1
ATOM 12613 C CA . ALA A 1 2421 ? 142.362 205.010 222.177 1.00 30.00 2421 ALA A CA 1
ATOM 12614 C C . ALA A 1 2421 ? 141.395 205.633 223.157 1.00 30.00 2421 ALA A C 1
ATOM 12615 O O . ALA A 1 2421 ? 141.666 206.697 223.716 1.00 30.00 2421 ALA A O 1
ATOM 12617 N N . ASP A 1 2422 ? 140.254 204.991 223.342 1.00 0.61 2422 ASP A N 1
ATOM 12618 C CA . ASP A 1 2422 ? 139.248 205.497 224.229 1.00 0.61 2422 ASP A CA 1
ATOM 12619 C C . ASP A 1 2422 ? 138.516 204.357 224.888 1.00 0.61 2422 ASP A C 1
ATOM 12620 O O . ASP A 1 2422 ? 137.781 203.614 224.236 1.00 0.61 2422 ASP A O 1
ATOM 12625 N N . GLY A 1 2423 ? 138.736 204.191 226.176 1.00 0.47 2423 GLY A N 1
ATOM 12626 C CA . GLY A 1 2423 ? 138.140 203.103 226.929 1.00 0.47 2423 GLY A CA 1
ATOM 12627 C C . GLY A 1 2423 ? 136.799 203.500 227.521 1.00 0.47 2423 GLY A C 1
ATOM 12628 O O . GLY A 1 2423 ? 136.202 202.745 228.281 1.00 0.47 2423 GLY A O 1
ATOM 12629 N N . ARG A 1 2424 ? 136.293 204.673 227.171 1.00 0.52 2424 ARG A N 1
ATOM 12630 C CA . ARG A 1 2424 ? 135.045 205.134 227.747 1.00 0.52 2424 ARG A CA 1
ATOM 12631 C C . ARG A 1 2424 ? 133.798 204.550 227.057 1.00 0.52 2424 ARG A C 1
ATOM 12632 O O . ARG A 1 2424 ? 132.691 204.713 227.567 1.00 0.52 2424 ARG A O 1
ATOM 12640 N N . LYS A 1 2425 ? 133.954 203.901 225.900 1.00 0.57 2425 LYS A N 1
ATOM 12641 C CA . LYS A 1 2425 ? 132.806 203.338 225.177 1.00 0.57 2425 LYS A CA 1
ATOM 12642 C C . LYS A 1 2425 ? 132.920 201.835 224.917 1.00 0.57 2425 LYS A C 1
ATOM 12643 O O . LYS A 1 2425 ? 133.990 201.334 224.583 1.00 0.57 2425 LYS A O 1
ATOM 12649 N N . ALA A 1 2426 ? 131.797 201.114 225.021 1.00 30.00 2426 ALA A N 1
ATOM 12650 C CA . ALA A 1 2426 ? 131.769 199.677 224.724 1.00 30.00 2426 ALA A CA 1
ATOM 12651 C C . ALA A 1 2426 ? 130.369 199.248 224.285 1.00 30.00 2426 ALA A C 1
ATOM 12652 O O . ALA A 1 2426 ? 129.365 199.824 224.703 1.00 30.00 2426 ALA A O 1
ATOM 12654 N N . ARG A 1 2427 ? 130.287 198.172 223.500 1.00 30.00 2427 ARG A N 1
ATOM 12655 C CA . ARG A 1 2427 ? 128.995 197.653 223.031 1.00 30.00 2427 ARG A CA 1
ATOM 12656 C C . ARG A 1 2427 ? 128.079 197.259 224.172 1.00 30.00 2427 ARG A C 1
ATOM 12657 O O . ARG A 1 2427 ? 126.869 197.510 224.130 1.00 30.00 2427 ARG A O 1
ATOM 12659 N N . PRO A 1 2428 ? 128.689 196.761 225.240 1.00 30.00 2428 PRO A N 1
ATOM 12660 C CA . PRO A 1 2428 ? 128.027 196.264 226.437 1.00 30.00 2428 PRO A CA 1
ATOM 12661 C C . PRO A 1 2428 ? 127.215 197.293 227.145 1.00 30.00 2428 PRO A C 1
ATOM 12662 O O . PRO A 1 2428 ? 126.413 196.957 228.002 1.00 30.00 2428 PRO A O 1
ATOM 12664 N N . TYR A 1 2429 ? 127.403 198.560 226.846 1.00 30.00 2429 TYR A N 1
ATOM 12665 C CA . TYR A 1 2429 ? 126.602 199.499 227.570 1.00 30.00 2429 TYR A CA 1
ATOM 12666 C C . TYR A 1 2429 ? 125.142 199.126 227.388 1.00 30.00 2429 TYR A C 1
ATOM 12667 O O . TYR A 1 2429 ? 124.361 199.163 228.346 1.00 30.00 2429 TYR A O 1
ATOM 12669 N N . ILE A 1 2430 ? 124.772 198.638 226.191 1.00 30.00 2430 ILE A N 1
ATOM 12670 C CA . ILE A 1 2430 ? 123.400 198.250 225.928 1.00 30.00 2430 ILE A CA 1
ATOM 12671 C C . ILE A 1 2430 ? 123.154 196.817 226.376 1.00 30.00 2430 ILE A C 1
ATOM 12672 O O . ILE A 1 2430 ? 122.587 196.029 225.630 1.00 30.00 2430 ILE A O 1
ATOM 12674 N N . VAL A 1 2431 ? 123.478 196.537 227.630 1.00 30.00 2431 VAL A N 1
ATOM 12675 C CA . VAL A 1 2431 ? 123.372 195.225 228.255 1.00 30.00 2431 VAL A CA 1
ATOM 12676 C C . VAL A 1 2431 ? 122.468 195.291 229.439 1.00 30.00 2431 VAL A C 1
ATOM 12677 O O . VAL A 1 2431 ? 122.513 194.444 230.328 1.00 30.00 2431 VAL A O 1
ATOM 12679 N N . SER A 1 2432 ? 121.554 196.240 229.403 1.00 30.00 2432 SER A N 1
ATOM 12680 C CA . SER A 1 2432 ? 120.593 196.427 230.468 1.00 30.00 2432 SER A CA 1
ATOM 12681 C C . SER A 1 2432 ? 119.454 195.433 230.319 1.00 30.00 2432 SER A C 1
ATOM 12682 O O . SER A 1 2432 ? 118.316 195.795 230.023 1.00 30.00 2432 SER A O 1
ATOM 12684 N N . VAL A 1 2433 ? 119.796 194.169 230.498 1.00 30.00 2433 VAL A N 1
ATOM 12685 C CA . VAL A 1 2433 ? 118.897 193.043 230.344 1.00 30.00 2433 VAL A CA 1
ATOM 12686 C C . VAL A 1 2433 ? 119.413 191.893 231.193 1.00 30.00 2433 VAL A C 1
ATOM 12687 O O . VAL A 1 2433 ? 120.591 191.865 231.524 1.00 30.00 2433 VAL A O 1
ATOM 12689 N N . ASN A 1 2434 ? 118.563 190.946 231.574 1.00 30.00 2434 ASN A N 1
ATOM 12690 C CA . ASN A 1 2434 ? 119.093 189.839 232.360 1.00 30.00 2434 ASN A CA 1
ATOM 12691 C C . ASN A 1 2434 ? 118.680 188.454 231.918 1.00 30.00 2434 ASN A C 1
ATOM 12692 O O . ASN A 1 2434 ? 119.386 187.501 232.209 1.00 30.00 2434 ASN A O 1
ATOM 12694 N N . GLU A 1 2435 ? 117.500 188.286 231.323 1.00 30.00 2435 GLU A N 1
ATOM 12695 C CA . GLU A 1 2435 ? 117.022 186.933 231.014 1.00 30.00 2435 GLU A CA 1
ATOM 12696 C C . GLU A 1 2435 ? 117.129 186.056 232.237 1.00 30.00 2435 GLU A C 1
ATOM 12697 O O . GLU A 1 2435 ? 117.635 184.937 232.160 1.00 30.00 2435 GLU A O 1
ATOM 12699 N N . THR A 1 2436 ? 116.664 186.548 233.372 1.00 30.00 2436 THR A N 1
ATOM 12700 C CA . THR A 1 2436 ? 116.803 185.752 234.562 1.00 30.00 2436 THR A CA 1
ATOM 12701 C C . THR A 1 2436 ? 116.099 184.439 234.325 1.00 30.00 2436 THR A C 1
ATOM 12702 O O . THR A 1 2436 ? 114.981 184.396 233.807 1.00 30.00 2436 THR A O 1
ATOM 12704 N N . VAL A 1 2437 ? 116.758 183.365 234.710 1.00 30.00 2437 VAL A N 1
ATOM 12705 C CA . VAL A 1 2437 ? 116.259 182.038 234.457 1.00 30.00 2437 VAL A CA 1
ATOM 12706 C C . VAL A 1 2437 ? 116.886 181.036 235.392 1.00 30.00 2437 VAL A C 1
ATOM 12707 O O . VAL A 1 2437 ? 117.611 181.405 236.309 1.00 30.00 2437 VAL A O 1
ATOM 12709 N N . GLY A 1 2438 ? 116.563 179.768 235.168 1.00 30.00 2438 GLY A N 1
ATOM 12710 C CA . GLY A 1 2438 ? 117.045 178.641 235.961 1.00 30.00 2438 GLY A CA 1
ATOM 12711 C C . GLY A 1 2438 ? 118.549 178.500 235.977 1.00 30.00 2438 GLY A C 1
ATOM 12712 O O . GLY A 1 2438 ? 119.235 178.659 234.961 1.00 30.00 2438 GLY A O 1
ATOM 12713 N N . ILE A 1 2439 ? 119.039 178.152 237.148 1.00 30.00 2439 ILE A N 1
ATOM 12714 C CA . ILE A 1 2439 ? 120.425 177.930 237.444 1.00 30.00 2439 ILE A CA 1
ATOM 12715 C C . ILE A 1 2439 ? 120.955 176.656 236.864 1.00 30.00 2439 ILE A C 1
ATOM 12716 O O . ILE A 1 2439 ? 120.253 175.643 236.817 1.00 30.00 2439 ILE A O 1
ATOM 12718 N N . THR A 1 2440 ? 122.219 176.682 236.470 1.00 30.00 2440 THR A N 1
ATOM 12719 C CA . THR A 1 2440 ? 122.869 175.466 236.077 1.00 30.00 2440 THR A CA 1
ATOM 12720 C C . THR A 1 2440 ? 123.275 174.687 237.318 1.00 30.00 2440 THR A C 1
ATOM 12721 O O . THR A 1 2440 ? 123.637 175.263 238.346 1.00 30.00 2440 THR A O 1
ATOM 12723 N N . THR A 1 2441 ? 123.208 173.382 237.227 1.00 30.00 2441 THR A N 1
ATOM 12724 C CA . THR A 1 2441 ? 123.677 172.515 238.282 1.00 30.00 2441 THR A CA 1
ATOM 12725 C C . THR A 1 2441 ? 123.936 171.178 237.636 1.00 30.00 2441 THR A C 1
ATOM 12726 O O . THR A 1 2441 ? 123.277 170.859 236.650 1.00 30.00 2441 THR A O 1
ATOM 12728 N N . THR A 1 2442 ? 124.865 170.385 238.163 1.00 30.00 2442 THR A N 1
ATOM 12729 C CA . THR A 1 2442 ? 125.087 169.071 237.568 1.00 30.00 2442 THR A CA 1
ATOM 12730 C C . THR A 1 2442 ? 126.007 168.189 238.386 1.00 30.00 2442 THR A C 1
ATOM 12731 O O . THR A 1 2442 ? 125.695 167.028 238.646 1.00 30.00 2442 THR A O 1
ATOM 12733 N N . GLY A 1 2443 ? 127.172 168.723 238.744 1.00 30.00 2443 GLY A N 1
ATOM 12734 C CA . GLY A 1 2443 ? 128.180 167.930 239.429 1.00 30.00 2443 GLY A CA 1
ATOM 12735 C C . GLY A 1 2443 ? 128.571 168.563 240.745 1.00 30.00 2443 GLY A C 1
ATOM 12736 O O . GLY A 1 2443 ? 127.756 168.649 241.658 1.00 30.00 2443 GLY A O 1
ATOM 12737 N N . LEU A 1 2444 ? 129.816 169.002 240.872 1.00 30.00 2444 LEU A N 1
ATOM 12738 C CA . LEU A 1 2444 ? 130.196 169.611 242.124 1.00 30.00 2444 LEU A CA 1
ATOM 12739 C C . LEU A 1 2444 ? 129.413 170.887 242.334 1.00 30.00 2444 LEU A C 1
ATOM 12740 O O . LEU A 1 2444 ? 129.240 171.679 241.403 1.00 30.00 2444 LEU A O 1
ATOM 12742 N N . SER A 1 2445 ? 129.029 171.122 243.579 1.00 30.00 2445 SER A N 1
ATOM 12743 C CA . SER A 1 2445 ? 128.340 172.327 244.012 1.00 30.00 2445 SER A CA 1
ATOM 12744 C C . SER A 1 2445 ? 127.095 172.656 243.178 1.00 30.00 2445 SER A C 1
ATOM 12745 O O . SER A 1 2445 ? 126.210 171.821 242.995 1.00 30.00 2445 SER A O 1
ATOM 12747 N N . LEU A 1 2446 ? 127.004 173.904 242.735 1.00 30.00 2446 LEU A N 1
ATOM 12748 C CA . LEU A 1 2446 ? 125.886 174.433 241.979 1.00 30.00 2446 LEU A CA 1
ATOM 12749 C C . LEU A 1 2446 ? 126.401 175.642 241.251 1.00 30.00 2446 LEU A C 1
ATOM 12750 O O . LEU A 1 2446 ? 127.429 176.187 241.645 1.00 30.00 2446 LEU A O 1
ATOM 12752 N N . PRO A 1 2447 ? 125.711 176.095 240.221 1.00 30.00 2447 PRO A N 1
ATOM 12753 C CA . PRO A 1 2447 ? 126.173 177.258 239.495 1.00 30.00 2447 PRO A CA 1
ATOM 12754 C C . PRO A 1 2447 ? 125.023 178.201 239.168 1.00 30.00 2447 PRO A C 1
ATOM 12755 O O . PRO A 1 2447 ? 123.873 177.964 239.512 1.00 30.00 2447 PRO A O 1
ATOM 12757 N N . LYS A 1 2448 ? 125.359 179.339 238.609 1.00 30.00 2448 LYS A N 1
ATOM 12758 C CA . LYS A 1 2448 ? 124.421 180.370 238.209 1.00 30.00 2448 LYS A CA 1
ATOM 12759 C C . LYS A 1 2448 ? 123.711 180.052 236.908 1.00 30.00 2448 LYS A C 1
ATOM 12760 O O . LYS A 1 2448 ? 124.034 179.101 236.200 1.00 30.00 2448 LYS A O 1
ATOM 12762 N N . ILE A 1 2449 ? 122.649 180.790 236.652 1.00 30.00 2449 ILE A N 1
ATOM 12763 C CA . ILE A 1 2449 ? 121.956 180.724 235.381 1.00 30.00 2449 ILE A CA 1
ATOM 12764 C C . ILE A 1 2449 ? 122.796 181.437 234.348 1.00 30.00 2449 ILE A C 1
ATOM 12765 O O . ILE A 1 2449 ? 123.476 182.405 234.681 1.00 30.00 2449 ILE A O 1
ATOM 12767 N N . VAL A 1 2450 ? 122.718 181.014 233.088 1.00 30.00 2450 VAL A N 1
ATOM 12768 C CA . VAL A 1 2450 ? 123.446 181.715 232.029 1.00 30.00 2450 VAL A CA 1
ATOM 12769 C C . VAL A 1 2450 ? 122.999 183.159 231.956 1.00 30.00 2450 VAL A C 1
ATOM 12770 O O . VAL A 1 2450 ? 123.804 184.083 231.860 1.00 30.00 2450 VAL A O 1
ATOM 12772 N N . THR A 1 2451 ? 121.702 183.358 232.090 1.00 30.00 2451 THR A N 1
ATOM 12773 C CA . THR A 1 2451 ? 121.142 184.688 232.131 1.00 30.00 2451 THR A CA 1
ATOM 12774 C C . THR A 1 2451 ? 121.763 185.593 231.073 1.00 30.00 2451 THR A C 1
ATOM 12775 O O . THR A 1 2451 ? 121.756 185.285 229.878 1.00 30.00 2451 THR A O 1
ATOM 12777 N N . PHE A 1 2452 ? 122.272 186.742 231.519 1.00 30.00 2452 PHE A N 1
ATOM 12778 C CA . PHE A 1 2452 ? 122.972 187.755 230.738 1.00 30.00 2452 PHE A CA 1
ATOM 12779 C C . PHE A 1 2452 ? 122.106 188.549 229.787 1.00 30.00 2452 PHE A C 1
ATOM 12780 O O . PHE A 1 2452 ? 122.213 189.760 229.736 1.00 30.00 2452 PHE A O 1
ATOM 12782 N N . ASN A 1 2453 ? 121.365 187.868 228.923 1.00 30.00 2453 ASN A N 1
ATOM 12783 C CA . ASN A 1 2453 ? 120.523 188.501 227.896 1.00 30.00 2453 ASN A CA 1
ATOM 12784 C C . ASN A 1 2453 ? 121.325 189.390 226.950 1.00 30.00 2453 ASN A C 1
ATOM 12785 O O . ASN A 1 2453 ? 120.779 190.263 226.276 1.00 30.00 2453 ASN A O 1
ATOM 12787 N N . ILE A 1 2454 ? 122.596 189.097 226.854 1.00 30.00 2454 ILE A N 1
ATOM 12788 C CA . ILE A 1 2454 ? 123.572 189.730 226.001 1.00 30.00 2454 ILE A CA 1
ATOM 12789 C C . ILE A 1 2454 ? 123.614 191.258 226.087 1.00 30.00 2454 ILE A C 1
ATOM 12790 O O . ILE A 1 2454 ? 123.763 191.836 227.167 1.00 30.00 2454 ILE A O 1
ATOM 12792 N N . SER A 1 2455 ? 123.602 191.928 224.926 1.00 30.00 2455 SER A N 1
ATOM 12793 C CA . SER A 1 2455 ? 123.677 193.379 224.884 1.00 30.00 2455 SER A CA 1
ATOM 12794 C C . SER A 1 2455 ? 123.214 193.870 223.536 1.00 30.00 2455 SER A C 1
ATOM 12795 O O . SER A 1 2455 ? 122.094 193.606 223.110 1.00 30.00 2455 SER A O 1
ATOM 12797 N N . ASP A 1 2456 ? 124.122 194.550 222.818 1.00 30.00 2456 ASP A N 1
ATOM 12798 C CA . ASP A 1 2456 ? 123.868 194.881 221.427 1.00 30.00 2456 ASP A CA 1
ATOM 12799 C C . ASP A 1 2456 ? 123.840 193.542 220.682 1.00 30.00 2456 ASP A C 1
ATOM 12800 O O . ASP A 1 2456 ? 123.098 193.325 219.726 1.00 30.00 2456 ASP A O 1
ATOM 12802 N N . GLY A 1 2457 ? 124.692 192.649 221.181 1.00 30.00 2457 GLY A N 1
ATOM 12803 C CA . GLY A 1 2457 ? 124.899 191.276 220.760 1.00 30.00 2457 GLY A CA 1
ATOM 12804 C C . GLY A 1 2457 ? 123.775 190.398 221.273 1.00 30.00 2457 GLY A C 1
ATOM 12805 O O . GLY A 1 2457 ? 123.046 190.782 222.179 1.00 30.00 2457 GLY A O 1
ATOM 12806 N N . THR A 1 2458 ? 123.642 189.192 220.728 1.00 30.00 2458 THR A N 1
ATOM 12807 C CA . THR A 1 2458 ? 122.622 188.263 221.214 1.00 30.00 2458 THR A CA 1
ATOM 12808 C C . THR A 1 2458 ? 123.235 187.017 221.855 1.00 30.00 2458 THR A C 1
ATOM 12809 O O . THR A 1 2458 ? 122.614 185.952 221.868 1.00 30.00 2458 THR A O 1
ATOM 12811 N N . THR A 1 2459 ? 124.446 187.153 222.389 1.00 30.00 2459 THR A N 1
ATOM 12812 C CA . THR A 1 2459 ? 125.149 186.035 223.008 1.00 30.00 2459 THR A CA 1
ATOM 12813 C C . THR A 1 2459 ? 125.389 186.214 224.511 1.00 30.00 2459 THR A C 1
ATOM 12814 O O . THR A 1 2459 ? 124.440 186.354 225.275 1.00 30.00 2459 THR A O 1
ATOM 12816 N N . GLN A 1 2460 ? 126.659 186.206 224.946 1.00 30.00 2460 GLN A N 1
ATOM 12817 C CA . GLN A 1 2460 ? 126.993 186.195 226.371 1.00 30.00 2460 GLN A CA 1
ATOM 12818 C C . GLN A 1 2460 ? 126.437 184.899 226.955 1.00 30.00 2460 GLN A C 1
ATOM 12819 O O . GLN A 1 2460 ? 126.916 183.829 226.603 1.00 30.00 2460 GLN A O 1
ATOM 12821 N N . LYS A 1 2461 ? 125.460 184.980 227.852 1.00 0.00 2461 LYS A N 1
ATOM 12822 C CA . LYS A 1 2461 ? 124.849 183.795 228.463 1.00 0.00 2461 LYS A CA 1
ATOM 12823 C C . LYS A 1 2461 ? 125.873 182.929 229.149 1.00 0.00 2461 LYS A C 1
ATOM 12824 O O . LYS A 1 2461 ? 125.888 181.705 229.018 1.00 0.00 2461 LYS A O 1
ATOM 12830 N N . ALA A 1 2462 ? 126.750 183.574 229.884 1.00 0.00 2462 ALA A N 1
ATOM 12831 C CA . ALA A 1 2462 ? 127.775 182.875 230.607 1.00 0.00 2462 ALA A CA 1
ATOM 12832 C C . ALA A 1 2462 ? 127.536 182.944 232.102 1.00 0.00 2462 ALA A C 1
ATOM 12833 O O . ALA A 1 2462 ? 127.457 184.022 232.683 1.00 0.00 2462 ALA A O 1
ATOM 12835 N N . LEU A 1 2463 ? 127.430 181.785 232.720 1.00 0.00 2463 LEU A N 1
ATOM 12836 C CA . LEU A 1 2463 ? 127.169 181.682 234.149 1.00 0.00 2463 LEU A CA 1
ATOM 12837 C C . LEU A 1 2463 ? 128.397 181.570 235.038 1.00 0.00 2463 LEU A C 1
ATOM 12838 O O . LEU A 1 2463 ? 129.425 181.040 234.628 1.00 0.00 2463 LEU A O 1
ATOM 12843 N N . MET A 1 2464 ? 128.237 182.017 236.281 1.00 0.00 2464 MET A N 1
ATOM 12844 C CA . MET A 1 2464 ? 129.220 181.893 237.348 1.00 0.00 2464 MET A CA 1
ATOM 12845 C C . MET A 1 2464 ? 129.111 180.590 238.082 1.00 0.00 2464 MET A C 1
ATOM 12846 O O . MET A 1 2464 ? 128.013 180.087 238.289 1.00 0.00 2464 MET A O 1
ATOM 12851 N N . LYS A 1 2465 ? 130.218 180.094 238.589 1.00 0.00 2465 LYS A N 1
ATOM 12852 C CA . LYS A 1 2465 ? 130.168 178.968 239.509 1.00 0.00 2465 LYS A CA 1
ATOM 12853 C C . LYS A 1 2465 ? 131.141 179.175 240.654 1.00 0.00 2465 LYS A C 1
ATOM 12854 O O . LYS A 1 2465 ? 132.262 178.671 240.603 1.00 0.00 2465 LYS A O 1
ATOM 12860 N N . GLY A 1 2466 ? 130.754 179.952 241.654 1.00 0.00 2466 GLY A N 1
ATOM 12861 C CA . GLY A 1 2466 ? 131.687 180.254 242.729 1.00 0.00 2466 GLY A CA 1
ATOM 12862 C C . GLY A 1 2466 ? 131.760 179.105 243.706 1.00 0.00 2466 GLY A C 1
ATOM 12863 O O . GLY A 1 2466 ? 130.808 178.340 243.860 1.00 0.00 2466 GLY A O 1
ATOM 12864 N N . SER A 1 2467 ? 132.887 178.996 244.374 1.00 30.00 2467 SER A N 1
ATOM 12865 C CA . SER A 1 2467 ? 133.113 177.984 245.391 1.00 30.00 2467 SER A CA 1
ATOM 12866 C C . SER A 1 2467 ? 134.203 178.498 246.286 1.00 30.00 2467 SER A C 1
ATOM 12867 O O . SER A 1 2467 ? 133.943 179.011 247.377 1.00 30.00 2467 SER A O 1
ATOM 12870 N N . ASN A 1 2468 ? 135.410 178.228 245.829 1.00 0.00 2468 ASN A N 1
ATOM 12871 C CA . ASN A 1 2468 ? 136.706 178.644 246.318 1.00 0.00 2468 ASN A CA 1
ATOM 12872 C C . ASN A 1 2468 ? 137.777 178.052 245.393 1.00 0.00 2468 ASN A C 1
ATOM 12873 O O . ASN A 1 2468 ? 138.158 178.666 244.399 1.00 0.00 2468 ASN A O 1
ATOM 12878 N N . ASP A 1 2469 ? 138.161 176.811 245.633 1.00 0.00 2469 ASP A N 1
ATOM 12879 C CA . ASP A 1 2469 ? 139.120 176.084 244.833 1.00 0.00 2469 ASP A CA 1
ATOM 12880 C C . ASP A 1 2469 ? 140.399 176.881 244.566 1.00 0.00 2469 ASP A C 1
ATOM 12881 O O . ASP A 1 2469 ? 141.026 177.372 245.504 1.00 0.00 2469 ASP A O 1
ATOM 12886 N N . ASP A 1 2470 ? 140.790 177.008 243.293 1.00 0.00 2470 ASP A N 1
ATOM 12887 C CA . ASP A 1 2470 ? 142.025 177.682 242.914 1.00 0.00 2470 ASP A CA 1
ATOM 12888 C C . ASP A 1 2470 ? 141.982 179.198 242.737 1.00 0.00 2470 ASP A C 1
ATOM 12889 O O . ASP A 1 2470 ? 142.979 179.882 243.010 1.00 0.00 2470 ASP A O 1
ATOM 12894 N N . LEU A 1 2471 ? 140.857 179.742 242.314 1.00 0.00 2471 LEU A N 1
ATOM 12895 C CA . LEU A 1 2471 ? 140.745 181.184 242.147 1.00 0.00 2471 LEU A CA 1
ATOM 12896 C C . LEU A 1 2471 ? 141.878 181.746 241.281 1.00 0.00 2471 LEU A C 1
ATOM 12897 O O . LEU A 1 2471 ? 142.008 181.404 240.099 1.00 0.00 2471 LEU A O 1
ATOM 12902 N N . ARG A 1 2472 ? 142.715 182.586 241.898 1.00 0.00 2472 ARG A N 1
ATOM 12903 C CA . ARG A 1 2472 ? 143.832 183.280 241.280 1.00 0.00 2472 ARG A CA 1
ATOM 12904 C C . ARG A 1 2472 ? 144.799 182.303 240.634 1.00 0.00 2472 ARG A C 1
ATOM 12905 O O . ARG A 1 2472 ? 145.492 182.649 239.673 1.00 0.00 2472 ARG A O 1
ATOM 12913 N N . GLN A 1 2473 ? 144.903 181.107 241.210 1.00 0.00 2473 GLN A N 1
ATOM 12914 C CA . GLN A 1 2473 ? 145.811 180.091 240.719 1.00 0.00 2473 GLN A CA 1
ATOM 12915 C C . GLN A 1 2473 ? 145.392 179.624 239.331 1.00 0.00 2473 GLN A C 1
ATOM 12916 O O . GLN A 1 2473 ? 146.225 179.124 238.578 1.00 0.00 2473 GLN A O 1
ATOM 12922 N N . ASP A 1 2474 ? 144.105 179.721 238.979 1.00 0.00 2474 ASP A N 1
ATOM 12923 C CA . ASP A 1 2474 ? 143.748 179.295 237.646 1.00 0.00 2474 ASP A CA 1
ATOM 12924 C C . ASP A 1 2474 ? 143.855 180.474 236.730 1.00 0.00 2474 ASP A C 1
ATOM 12925 O O . ASP A 1 2474 ? 144.257 180.355 235.568 1.00 0.00 2474 ASP A O 1
ATOM 12930 N N . ALA A 1 2475 ? 143.485 181.631 237.254 1.00 0.00 2475 ALA A N 1
ATOM 12931 C CA . ALA A 1 2475 ? 143.440 182.815 236.433 1.00 0.00 2475 ALA A CA 1
ATOM 12932 C C . ALA A 1 2475 ? 144.800 183.129 235.883 1.00 0.00 2475 ALA A C 1
ATOM 12933 O O . ALA A 1 2475 ? 144.940 183.520 234.723 1.00 0.00 2475 ALA A O 1
ATOM 12935 N N . ILE A 1 2476 ? 145.812 182.918 236.696 1.00 0.00 2476 ILE A N 1
ATOM 12936 C CA . ILE A 1 2476 ? 147.145 183.192 236.248 1.00 0.00 2476 ILE A CA 1
ATOM 12937 C C . ILE A 1 2476 ? 147.553 182.258 235.127 1.00 0.00 2476 ILE A C 1
ATOM 12938 O O . ILE A 1 2476 ? 148.311 182.649 234.243 1.00 0.00 2476 ILE A O 1
ATOM 12943 N N . MET A 1 2477 ? 147.106 181.012 235.136 1.00 0.00 2477 MET A N 1
ATOM 12944 C CA . MET A 1 2477 ? 147.521 180.148 234.058 1.00 0.00 2477 MET A CA 1
ATOM 12945 C C . MET A 1 2477 ? 146.858 180.531 232.778 1.00 0.00 2477 MET A C 1
ATOM 12946 O O . MET A 1 2477 ? 147.421 180.356 231.696 1.00 0.00 2477 MET A O 1
ATOM 12951 N N . GLU A 1 2478 ? 145.672 181.079 232.888 1.00 0.00 2478 GLU A N 1
ATOM 12952 C CA . GLU A 1 2478 ? 145.004 181.486 231.690 1.00 0.00 2478 GLU A CA 1
ATOM 12953 C C . GLU A 1 2478 ? 145.745 182.670 231.114 1.00 0.00 2478 GLU A C 1
ATOM 12954 O O . GLU A 1 2478 ? 145.926 182.787 229.899 1.00 0.00 2478 GLU A O 1
ATOM 12960 N N . GLN A 1 2479 ? 146.207 183.540 232.002 1.00 0.00 2479 GLN A N 1
ATOM 12961 C CA . GLN A 1 2479 ? 146.958 184.707 231.614 1.00 0.00 2479 GLN A CA 1
ATOM 12962 C C . GLN A 1 2479 ? 148.197 184.265 230.843 1.00 0.00 2479 GLN A C 1
ATOM 12963 O O . GLN A 1 2479 ? 148.540 184.842 229.803 1.00 0.00 2479 GLN A O 1
ATOM 12969 N N . VAL A 1 2480 ? 148.820 183.186 231.309 1.00 0.00 2480 VAL A N 1
ATOM 12970 C CA . VAL A 1 2480 ? 149.972 182.648 230.623 1.00 0.00 2480 VAL A CA 1
ATOM 12971 C C . VAL A 1 2480 ? 149.592 182.147 229.255 1.00 0.00 2480 VAL A C 1
ATOM 12972 O O . VAL A 1 2480 ? 150.279 182.453 228.286 1.00 0.00 2480 VAL A O 1
ATOM 12976 N N . PHE A 1 2481 ? 148.489 181.430 229.136 1.00 0.00 2481 PHE A N 1
ATOM 12977 C CA . PHE A 1 2481 ? 148.133 180.930 227.829 1.00 0.00 2481 PHE A CA 1
ATOM 12978 C C . PHE A 1 2481 ? 147.920 182.025 226.838 1.00 0.00 2481 PHE A C 1
ATOM 12979 O O . PHE A 1 2481 ? 148.265 181.860 225.670 1.00 0.00 2481 PHE A O 1
ATOM 12987 N N . GLN A 1 2482 ? 147.347 183.132 227.254 1.00 0.00 2482 GLN A N 1
ATOM 12988 C CA . GLN A 1 2482 ? 147.156 184.199 226.297 1.00 0.00 2482 GLN A CA 1
ATOM 12989 C C . GLN A 1 2482 ? 148.486 184.716 225.822 1.00 0.00 2482 GLN A C 1
ATOM 12990 O O . GLN A 1 2482 ? 148.654 185.016 224.635 1.00 0.00 2482 GLN A O 1
ATOM 12996 N N . GLN A 1 2483 ? 149.445 184.774 226.724 1.00 0.00 2483 GLN A N 1
ATOM 12997 C CA . GLN A 1 2483 ? 150.750 185.244 226.354 1.00 0.00 2483 GLN A CA 1
ATOM 12998 C C . GLN A 1 2483 ? 151.477 184.213 225.509 1.00 0.00 2483 GLN A C 1
ATOM 12999 O O . GLN A 1 2483 ? 152.320 184.564 224.689 1.00 0.00 2483 GLN A O 1
ATOM 13005 N N . VAL A 1 2484 ? 151.126 182.948 225.659 1.00 0.00 2484 VAL A N 1
ATOM 13006 C CA . VAL A 1 2484 ? 151.691 181.955 224.773 1.00 0.00 2484 VAL A CA 1
ATOM 13007 C C . VAL A 1 2484 ? 151.090 182.110 223.404 1.00 0.00 2484 VAL A C 1
ATOM 13008 O O . VAL A 1 2484 ? 151.788 182.077 222.402 1.00 0.00 2484 VAL A O 1
ATOM 13012 N N . ASN A 1 2485 ? 149.783 182.289 223.331 1.00 0.00 2485 ASN A N 1
ATOM 13013 C CA . ASN A 1 2485 ? 149.155 182.411 222.038 1.00 0.00 2485 ASN A CA 1
ATOM 13014 C C . ASN A 1 2485 ? 149.762 183.573 221.281 1.00 0.00 2485 ASN A C 1
ATOM 13015 O O . ASN A 1 2485 ? 150.006 183.494 220.081 1.00 0.00 2485 ASN A O 1
ATOM 13020 N N . LYS A 1 2486 ? 150.125 184.614 222.010 1.00 0.00 2486 LYS A N 1
ATOM 13021 C CA . LYS A 1 2486 ? 150.739 185.808 221.470 1.00 0.00 2486 LYS A CA 1
ATOM 13022 C C . LYS A 1 2486 ? 151.987 185.504 220.662 1.00 0.00 2486 LYS A C 1
ATOM 13023 O O . LYS A 1 2486 ? 152.348 186.277 219.777 1.00 0.00 2486 LYS A O 1
ATOM 13029 N N . VAL A 1 2487 ? 152.706 184.444 221.008 1.00 0.00 2487 VAL A N 1
ATOM 13030 C CA . VAL A 1 2487 ? 153.946 184.151 220.331 1.00 0.00 2487 VAL A CA 1
ATOM 13031 C C . VAL A 1 2487 ? 153.820 182.945 219.432 1.00 0.00 2487 VAL A C 1
ATOM 13032 O O . VAL A 1 2487 ? 154.816 182.439 218.928 1.00 0.00 2487 VAL A O 1
ATOM 13036 N N . LEU A 1 2488 ? 152.594 182.474 219.220 1.00 0.00 2488 LEU A N 1
ATOM 13037 C CA . LEU A 1 2488 ? 152.366 181.418 218.250 1.00 0.00 2488 LEU A CA 1
ATOM 13038 C C . LEU A 1 2488 ? 151.962 182.131 216.987 1.00 0.00 2488 LEU A C 1
ATOM 13039 O O . LEU A 1 2488 ? 151.653 181.529 215.966 1.00 0.00 2488 LEU A O 1
ATOM 13044 N N . GLN A 1 2489 ? 151.899 183.439 217.117 1.00 0.00 2489 GLN A N 1
ATOM 13045 C CA . GLN A 1 2489 ? 151.555 184.371 216.092 1.00 0.00 2489 GLN A CA 1
ATOM 13046 C C . GLN A 1 2489 ? 152.778 185.129 215.676 1.00 0.00 2489 GLN A C 1
ATOM 13047 O O . GLN A 1 2489 ? 153.860 184.947 216.227 1.00 0.00 2489 GLN A O 1
ATOM 13053 N N . ASN A 1 2490 ? 152.601 185.959 214.667 1.00 0.00 2490 ASN A N 1
ATOM 13054 C CA . ASN A 1 2490 ? 153.643 186.804 214.118 1.00 0.00 2490 ASN A CA 1
ATOM 13055 C C . ASN A 1 2490 ? 154.812 186.011 213.556 1.00 0.00 2490 ASN A C 1
ATOM 13056 O O . ASN A 1 2490 ? 155.946 186.485 213.579 1.00 0.00 2490 ASN A O 1
ATOM 13061 N N . ASP A 1 2491 ? 154.553 184.827 213.011 1.00 0.00 2491 ASP A N 1
ATOM 13062 C CA . ASP A 1 2491 ? 155.597 184.004 212.455 1.00 0.00 2491 ASP A CA 1
ATOM 13063 C C . ASP A 1 2491 ? 155.366 183.611 211.012 1.00 0.00 2491 ASP A C 1
ATOM 13064 O O . ASP A 1 2491 ? 156.080 182.763 210.469 1.00 0.00 2491 ASP A O 1
ATOM 13069 N N . LYS A 1 2492 ? 154.348 184.181 210.408 1.00 0.00 2492 LYS A N 1
ATOM 13070 C CA . LYS A 1 2492 ? 153.887 183.883 209.061 1.00 0.00 2492 LYS A CA 1
ATOM 13071 C C . LYS A 1 2492 ? 153.313 182.482 208.920 1.00 0.00 2492 LYS A C 1
ATOM 13072 O O . LYS A 1 2492 ? 152.127 182.310 208.654 1.00 0.00 2492 LYS A O 1
ATOM 13078 N N . VAL A 1 2493 ? 154.111 181.472 209.164 1.00 0.00 2493 VAL A N 1
ATOM 13079 C CA . VAL A 1 2493 ? 153.622 180.149 208.903 1.00 0.00 2493 VAL A CA 1
ATOM 13080 C C . VAL A 1 2493 ? 152.518 179.630 209.786 1.00 0.00 2493 VAL A C 1
ATOM 13081 O O . VAL A 1 2493 ? 151.640 178.964 209.261 1.00 0.00 2493 VAL A O 1
ATOM 13085 N N . LEU A 1 2494 ? 152.467 179.915 211.075 1.00 0.00 2494 LEU A N 1
ATOM 13086 C CA . LEU A 1 2494 ? 151.353 179.350 211.789 1.00 0.00 2494 LEU A CA 1
ATOM 13087 C C . LEU A 1 2494 ? 150.178 180.278 211.648 1.00 0.00 2494 LEU A C 1
ATOM 13088 O O . LEU A 1 2494 ? 149.037 179.819 211.493 1.00 0.00 2494 LEU A O 1
ATOM 13093 N N . ARG A 1 2495 ? 150.413 181.590 211.573 1.00 0.00 2495 ARG A N 1
ATOM 13094 C CA . ARG A 1 2495 ? 149.223 182.423 211.474 1.00 0.00 2495 ARG A CA 1
ATOM 13095 C C . ARG A 1 2495 ? 148.493 182.148 210.159 1.00 0.00 2495 ARG A C 1
ATOM 13096 O O . ARG A 1 2495 ? 147.266 182.144 210.110 1.00 0.00 2495 ARG A O 1
ATOM 13104 N N . ASN A 1 2496 ? 149.229 181.764 209.120 1.00 0.00 2496 ASN A N 1
ATOM 13105 C CA . ASN A 1 2496 ? 148.632 181.498 207.820 1.00 0.00 2496 ASN A CA 1
ATOM 13106 C C . ASN A 1 2496 ? 147.886 180.175 207.766 1.00 0.00 2496 ASN A C 1
ATOM 13107 O O . ASN A 1 2496 ? 147.215 179.878 206.777 1.00 0.00 2496 ASN A O 1
ATOM 13112 N N . LEU A 1 2497 ? 148.062 179.343 208.777 1.00 0.00 2497 LEU A N 1
ATOM 13113 C CA . LEU A 1 2497 ? 147.437 178.048 208.834 1.00 0.00 2497 LEU A CA 1
ATOM 13114 C C . LEU A 1 2497 ? 146.343 178.031 209.852 1.00 0.00 2497 LEU A C 1
ATOM 13115 O O . LEU A 1 2497 ? 145.801 176.962 210.165 1.00 0.00 2497 LEU A O 1
ATOM 13120 N N . ASP A 1 2498 ? 146.018 179.206 210.389 1.00 0.00 2498 ASP A N 1
ATOM 13121 C CA . ASP A 1 2498 ? 145.017 179.337 211.424 1.00 0.00 2498 ASP A CA 1
ATOM 13122 C C . ASP A 1 2498 ? 145.310 178.425 212.591 1.00 0.00 2498 ASP A C 1
ATOM 13123 O O . ASP A 1 2498 ? 144.409 177.806 213.160 1.00 0.00 2498 ASP A O 1
ATOM 13128 N N . LEU A 1 2499 ? 146.565 178.352 212.983 1.00 0.00 2499 LEU A N 1
ATOM 13129 C CA . LEU A 1 2499 ? 146.887 177.513 214.101 1.00 0.00 2499 LEU A CA 1
ATOM 13130 C C . LEU A 1 2499 ? 147.128 178.383 215.319 1.00 0.00 2499 LEU A C 1
ATOM 13131 O O . LEU A 1 2499 ? 147.870 179.361 215.274 1.00 0.00 2499 LEU A O 1
ATOM 13136 N N . GLY A 1 2500 ? 146.507 178.026 216.423 1.00 0.00 2500 GLY A N 1
ATOM 13137 C CA . GLY A 1 2500 ? 146.653 178.781 217.660 1.00 0.00 2500 GLY A CA 1
ATOM 13138 C C . GLY A 1 2500 ? 145.809 178.132 218.726 1.00 0.00 2500 GLY A C 1
ATOM 13139 O O . GLY A 1 2500 ? 145.348 177.005 218.540 1.00 0.00 2500 GLY A O 1
ATOM 13140 N N . ILE A 1 2501 ? 145.640 178.805 219.855 1.00 0.00 2501 ILE A N 1
ATOM 13141 C CA . ILE A 1 2501 ? 144.861 178.233 220.943 1.00 0.00 2501 ILE A CA 1
ATOM 13142 C C . ILE A 1 2501 ? 143.749 179.166 221.427 1.00 0.00 2501 ILE A C 1
ATOM 13143 O O . ILE A 1 2501 ? 143.873 180.386 221.352 1.00 0.00 2501 ILE A O 1
ATOM 13148 N N . ARG A 1 2502 ? 142.668 178.573 221.935 1.00 0.00 2502 ARG A N 1
ATOM 13149 C CA . ARG A 1 2502 ? 141.533 179.304 222.493 1.00 0.00 2502 ARG A CA 1
ATOM 13150 C C . ARG A 1 2502 ? 141.778 179.696 223.937 1.00 0.00 2502 ARG A C 1
ATOM 13151 O O . ARG A 1 2502 ? 142.207 178.856 224.726 1.00 0.00 2502 ARG A O 1
ATOM 13159 N N . THR A 1 2503 ? 141.375 180.903 224.323 1.00 0.00 2503 THR A N 1
ATOM 13160 C CA . THR A 1 2503 ? 141.551 181.364 225.701 1.00 0.00 2503 THR A CA 1
ATOM 13161 C C . THR A 1 2503 ? 140.231 181.683 226.418 1.00 0.00 2503 THR A C 1
ATOM 13162 O O . THR A 1 2503 ? 139.161 181.265 225.987 1.00 0.00 2503 THR A O 1
ATOM 13166 N N . TYR A 1 2504 ? 140.335 182.427 227.521 1.00 1.00 2504 TYR A N 1
ATOM 13167 C CA . TYR A 1 2504 ? 139.195 182.858 228.336 1.00 1.00 2504 TYR A CA 1
ATOM 13168 C C . TYR A 1 2504 ? 139.302 184.393 228.535 1.00 1.00 2504 TYR A C 1
ATOM 13169 O O . TYR A 1 2504 ? 139.325 185.142 227.558 1.00 1.00 2504 TYR A O 1
ATOM 13178 N N . LYS A 1 2505 ? 139.380 184.822 229.800 1.00 1.00 2505 LYS A N 1
ATOM 13179 C CA . LYS A 1 2505 ? 139.526 186.200 230.285 1.00 1.00 2505 LYS A CA 1
ATOM 13180 C C . LYS A 1 2505 ? 139.494 185.916 231.769 1.00 1.00 2505 LYS A C 1
ATOM 13181 O O . LYS A 1 2505 ? 140.427 186.165 232.531 1.00 1.00 2505 LYS A O 1
ATOM 13187 N N . VAL A 1 2506 ? 138.348 185.379 232.131 1.00 1.00 2506 VAL A N 1
ATOM 13188 C CA . VAL A 1 2506 ? 137.979 184.858 233.451 1.00 1.00 2506 VAL A CA 1
ATOM 13189 C C . VAL A 1 2506 ? 138.398 185.573 234.728 1.00 1.00 2506 VAL A C 1
ATOM 13190 O O . VAL A 1 2506 ? 139.050 184.969 235.574 1.00 1.00 2506 VAL A O 1
ATOM 13194 N N . VAL A 1 2507 ? 138.023 186.827 234.911 1.00 1.00 2507 VAL A N 1
ATOM 13195 C CA . VAL A 1 2507 ? 138.455 187.491 236.128 1.00 1.00 2507 VAL A CA 1
ATOM 13196 C C . VAL A 1 2507 ? 137.655 187.018 237.328 1.00 1.00 2507 VAL A C 1
ATOM 13197 O O . VAL A 1 2507 ? 136.427 187.082 237.288 1.00 1.00 2507 VAL A O 1
ATOM 13201 N N . PRO A 1 2508 ? 138.304 186.486 238.374 1.00 1.00 2508 PRO A N 1
ATOM 13202 C CA . PRO A 1 2508 ? 137.694 186.015 239.579 1.00 1.00 2508 PRO A CA 1
ATOM 13203 C C . PRO A 1 2508 ? 137.282 187.162 240.444 1.00 1.00 2508 PRO A C 1
ATOM 13204 O O . PRO A 1 2508 ? 137.991 188.165 240.485 1.00 1.00 2508 PRO A O 1
ATOM 13208 N N . LEU A 1 2509 ? 136.227 186.951 241.206 1.00 1.00 2509 LEU A N 1
ATOM 13209 C CA . LEU A 1 2509 ? 135.738 187.873 242.208 1.00 1.00 2509 LEU A CA 1
ATOM 13210 C C . LEU A 1 2509 ? 135.786 187.360 243.637 1.00 1.00 2509 LEU A C 1
ATOM 13211 O O . LEU A 1 2509 ? 134.877 186.670 244.118 1.00 1.00 2509 LEU A O 1
ATOM 13216 N N . GLY A 1 2510 ? 136.811 187.754 244.354 1.00 1.00 2510 GLY A N 1
ATOM 13217 C CA . GLY A 1 2510 ? 136.878 187.371 245.742 1.00 1.00 2510 GLY A CA 1
ATOM 13218 C C . GLY A 1 2510 ? 137.262 185.916 245.953 1.00 1.00 2510 GLY A C 1
ATOM 13219 O O . GLY A 1 2510 ? 137.780 185.271 245.048 1.00 1.00 2510 GLY A O 1
ATOM 13220 N N . PRO A 1 2511 ? 137.044 185.399 247.176 1.00 0.00 2511 PRO A N 1
ATOM 13221 C CA . PRO A 1 2511 ? 137.431 184.083 247.654 1.00 0.00 2511 PRO A CA 1
ATOM 13222 C C . PRO A 1 2511 ? 136.603 182.967 247.060 1.00 0.00 2511 PRO A C 1
ATOM 13223 O O . PRO A 1 2511 ? 136.909 181.801 247.263 1.00 0.00 2511 PRO A O 1
ATOM 13227 N N . LYS A 1 2512 ? 135.499 183.316 246.411 1.00 30.00 2512 LYS A N 1
ATOM 13228 C CA . LYS A 1 2512 ? 134.655 182.310 245.805 1.00 30.00 2512 LYS A CA 1
ATOM 13229 C C . LYS A 1 2512 ? 134.742 182.413 244.311 1.00 30.00 2512 LYS A C 1
ATOM 13230 O O . LYS A 1 2512 ? 134.636 181.401 243.608 1.00 30.00 2512 LYS A O 1
ATOM 13236 N N . ALA A 1 2513 ? 134.916 183.644 243.820 1.00 30.00 2513 ALA A N 1
ATOM 13237 C CA . ALA A 1 2513 ? 134.974 183.924 242.415 1.00 30.00 2513 ALA A CA 1
ATOM 13238 C C . ALA A 1 2513 ? 133.805 183.315 241.695 1.00 30.00 2513 ALA A C 1
ATOM 13239 O O . ALA A 1 2513 ? 132.660 183.646 241.979 1.00 30.00 2513 ALA A O 1
ATOM 13241 N N . GLY A 1 2514 ? 134.090 182.469 240.725 1.00 30.00 2514 GLY A N 1
ATOM 13242 C CA . GLY A 1 2514 ? 133.056 181.854 239.932 1.00 30.00 2514 GLY A CA 1
ATOM 13243 C C . GLY A 1 2514 ? 133.076 182.256 238.482 1.00 30.00 2514 GLY A C 1
ATOM 13244 O O . GLY A 1 2514 ? 132.499 181.525 237.677 1.00 30.00 2514 GLY A O 1
ATOM 13245 N N . ILE A 1 2515 ? 133.803 183.343 238.179 1.00 30.00 2515 ILE A N 1
ATOM 13246 C CA . ILE A 1 2515 ? 134.009 183.920 236.840 1.00 30.00 2515 ILE A CA 1
ATOM 13247 C C . ILE A 1 2515 ? 132.805 183.732 235.939 1.00 30.00 2515 ILE A C 1
ATOM 13248 O O . ILE A 1 2515 ? 131.699 183.617 236.428 1.00 30.00 2515 ILE A O 1
ATOM 13253 N N . ILE A 1 2516 ? 133.017 183.765 234.625 1.00 30.00 2516 ILE A N 1
ATOM 13254 C CA . ILE A 1 2516 ? 132.010 183.416 233.629 1.00 30.00 2516 ILE A CA 1
ATOM 13255 C C . ILE A 1 2516 ? 132.644 182.677 232.416 1.00 30.00 2516 ILE A C 1
ATOM 13256 O O . ILE A 1 2516 ? 133.414 181.733 232.582 1.00 30.00 2516 ILE A O 1
ATOM 13261 N N . GLU A 1 2517 ? 132.305 183.143 231.210 1.00 13.27 2517 GLU A N 1
ATOM 13262 C CA . GLU A 1 2517 ? 132.744 182.659 229.896 1.00 14.96 2517 GLU A CA 1
ATOM 13263 C C . GLU A 1 2517 ? 132.466 181.228 229.518 1.00 14.36 2517 GLU A C 1
ATOM 13264 O O . GLU A 1 2517 ? 133.324 180.517 229.004 1.00 16.71 2517 GLU A O 1
ATOM 13270 N N . PHE A 1 2518 ? 131.241 180.834 229.736 1.00 0.00 2518 PHE A N 1
ATOM 13271 C CA . PHE A 1 2518 ? 130.771 179.557 229.305 1.00 0.00 2518 PHE A CA 1
ATOM 13272 C C . PHE A 1 2518 ? 130.873 179.575 227.801 1.00 0.00 2518 PHE A C 1
ATOM 13273 O O . PHE A 1 2518 ? 130.538 180.583 227.178 1.00 0.00 2518 PHE A O 1
ATOM 13281 N N . VAL A 1 2519 ? 131.361 178.512 227.191 1.00 0.00 2519 VAL A N 1
ATOM 13282 C CA . VAL A 1 2519 ? 131.469 178.545 225.749 1.00 0.00 2519 VAL A CA 1
ATOM 13283 C C . VAL A 1 2519 ? 130.227 178.065 225.040 1.00 0.00 2519 VAL A C 1
ATOM 13284 O O . VAL A 1 2519 ? 129.768 176.936 225.198 1.00 0.00 2519 VAL A O 1
ATOM 13288 N N . ALA A 1 2520 ? 129.725 178.936 224.198 1.00 0.00 2520 ALA A N 1
ATOM 13289 C CA . ALA A 1 2520 ? 128.542 178.674 223.430 1.00 0.00 2520 ALA A CA 1
ATOM 13290 C C . ALA A 1 2520 ? 128.792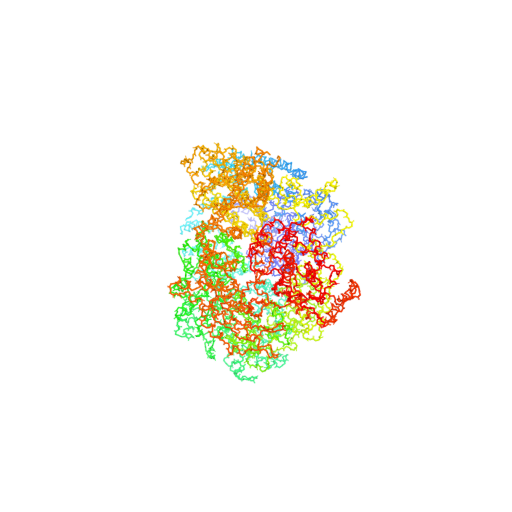 177.585 222.435 1.00 0.00 2520 ALA A C 1
ATOM 13291 O O . ALA A 1 2520 ? 129.896 177.447 221.923 1.00 0.00 2520 ALA A O 1
ATOM 13293 N N . ASN A 1 2521 ? 127.748 176.844 222.118 1.00 0.00 2521 ASN A N 1
ATOM 13294 C CA . ASN A 1 2521 ? 127.823 175.808 221.112 1.00 0.00 2521 ASN A CA 1
ATOM 13295 C C . ASN A 1 2521 ? 128.877 174.760 221.421 1.00 0.00 2521 ASN A C 1
ATOM 13296 O O . ASN A 1 2521 ? 129.587 174.310 220.511 1.00 0.00 2521 ASN A O 1
ATOM 13301 N N . SER A 1 2522 ? 128.948 174.367 222.697 1.00 10.93 2522 SER A N 1
ATOM 13302 C CA . SER A 1 2522 ? 129.874 173.349 223.172 1.00 10.19 2522 SER A CA 1
ATOM 13303 C C . SER A 1 2522 ? 129.216 172.709 224.372 1.00 9.87 2522 SER A C 1
ATOM 13304 O O . SER A 1 2522 ? 128.313 173.310 224.959 1.00 10.32 2522 SER A O 1
ATOM 13307 N N . THR A 1 2523 ? 129.625 171.499 224.741 1.00 10.06 2523 THR A N 1
ATOM 13308 C CA . THR A 1 2523 ? 129.085 170.858 225.941 1.00 9.65 2523 THR A CA 1
ATOM 13309 C C . THR A 1 2523 ? 130.201 170.328 226.810 1.00 9.61 2523 THR A C 1
ATOM 13310 O O . THR A 1 2523 ? 130.686 171.010 227.708 1.00 11.15 2523 THR A O 1
ATOM 13314 N N . SER A 1 2524 ? 130.571 169.085 226.560 1.00 9.76 2524 SER A N 1
ATOM 13315 C CA . SER A 1 2524 ? 131.697 168.424 227.196 1.00 9.63 2524 SER A CA 1
ATOM 13316 C C . SER A 1 2524 ? 132.071 167.193 226.445 1.00 9.25 2524 SER A C 1
ATOM 13317 O O . SER A 1 2524 ? 131.201 166.466 225.948 1.00 8.93 2524 SER A O 1
ATOM 13320 N N . LEU A 1 2525 ? 133.357 166.883 226.400 1.00 0.00 2525 LEU A N 1
ATOM 13321 C CA . LEU A 1 2525 ? 133.705 165.653 225.736 1.00 0.00 2525 LEU A CA 1
ATOM 13322 C C . LEU A 1 2525 ? 133.108 164.473 226.465 1.00 0.00 2525 LEU A C 1
ATOM 13323 O O . LEU A 1 2525 ? 132.744 163.477 225.835 1.00 0.00 2525 LEU A O 1
ATOM 13328 N N . HIS A 1 2526 ? 133.002 164.560 227.787 1.00 0.00 2526 HIS A N 1
ATOM 13329 C CA . HIS A 1 2526 ? 132.459 163.451 228.526 1.00 0.00 2526 HIS A CA 1
ATOM 13330 C C . HIS A 1 2526 ? 131.078 163.114 228.062 1.00 0.00 2526 HIS A C 1
ATOM 13331 O O . HIS A 1 2526 ? 130.770 161.958 227.789 1.00 0.00 2526 HIS A O 1
ATOM 13338 N N . GLN A 1 2527 ? 130.232 164.114 227.975 1.00 0.00 2527 GLN A N 1
ATOM 13339 C CA . GLN A 1 2527 ? 128.864 163.855 227.618 1.00 0.00 2527 GLN A CA 1
ATOM 13340 C C . GLN A 1 2527 ? 128.748 163.301 226.225 1.00 0.00 2527 GLN A C 1
ATOM 13341 O O . GLN A 1 2527 ? 127.930 162.408 225.978 1.00 0.00 2527 GLN A O 1
ATOM 13347 N N . ILE A 1 2528 ? 129.586 163.790 225.319 1.00 0.00 2528 ILE A N 1
ATOM 13348 C CA . ILE A 1 2528 ? 129.502 163.303 223.967 1.00 0.00 2528 ILE A CA 1
ATOM 13349 C C . ILE A 1 2528 ? 129.796 161.833 223.946 1.00 0.00 2528 ILE A C 1
ATOM 13350 O O . ILE A 1 2528 ? 129.064 161.055 223.327 1.00 0.00 2528 ILE A O 1
ATOM 13355 N N . LEU A 1 2529 ? 130.854 161.446 224.622 1.00 0.00 2529 LEU A N 1
ATOM 13356 C CA . LEU A 1 2529 ? 131.221 160.061 224.632 1.00 0.00 2529 LEU A CA 1
ATOM 13357 C C . LEU A 1 2529 ? 130.200 159.210 225.363 1.00 0.00 2529 LEU A C 1
ATOM 13358 O O . LEU A 1 2529 ? 129.812 158.146 224.876 1.00 0.00 2529 LEU A O 1
ATOM 13363 N N . SER A 1 2530 ? 129.643 159.704 226.461 1.00 0.00 2530 SER A N 1
ATOM 13364 C CA . SER A 1 2530 ? 128.687 158.894 227.186 1.00 0.00 2530 SER A CA 1
ATOM 13365 C C . SER A 1 2530 ? 127.521 158.555 226.298 1.00 0.00 2530 SER A C 1
ATOM 13366 O O . SER A 1 2530 ? 127.014 157.432 226.349 1.00 0.00 2530 SER A O 1
ATOM 13369 N N . LYS A 1 2531 ? 127.101 159.499 225.462 1.00 0.00 2531 LYS A N 1
ATOM 13370 C CA . LYS A 1 2531 ? 126.020 159.206 224.551 1.00 0.00 2531 LYS A CA 1
ATOM 13371 C C . LYS A 1 2531 ? 126.457 158.231 223.462 1.00 0.00 2531 LYS A C 1
ATOM 13372 O O . LYS A 1 2531 ? 125.764 157.255 223.180 1.00 0.00 2531 LYS A O 1
ATOM 13378 N N . LEU A 1 2532 ? 127.642 158.418 222.897 1.00 0.00 2532 LEU A N 1
ATOM 13379 C CA . LEU A 1 2532 ? 128.060 157.545 221.812 1.00 0.00 2532 LEU A CA 1
ATOM 13380 C C . LEU A 1 2532 ? 128.213 156.108 222.242 1.00 0.00 2532 LEU A C 1
ATOM 13381 O O . LEU A 1 2532 ? 127.903 155.199 221.479 1.00 0.00 2532 LEU A O 1
ATOM 13386 N N . HIS A 1 2533 ? 128.621 155.898 223.477 1.00 0.00 2533 HIS A N 1
ATOM 13387 C CA . HIS A 1 2533 ? 128.895 154.569 223.977 1.00 0.00 2533 HIS A CA 1
ATOM 13388 C C . HIS A 1 2533 ? 127.792 154.073 224.883 1.00 0.00 2533 HIS A C 1
ATOM 13389 O O . HIS A 1 2533 ? 127.980 153.082 225.596 1.00 0.00 2533 HIS A O 1
ATOM 13396 N N . THR A 1 2534 ? 126.634 154.707 224.840 1.00 0.00 2534 THR A N 1
ATOM 13397 C CA . THR A 1 2534 ? 125.585 154.415 225.794 1.00 0.00 2534 THR A CA 1
ATOM 13398 C C . THR A 1 2534 ? 125.099 152.982 225.833 1.00 0.00 2534 THR A C 1
ATOM 13399 O O . THR A 1 2534 ? 124.727 152.496 226.898 1.00 0.00 2534 THR A O 1
ATOM 13403 N N . ASN A 1 2535 ? 125.099 152.278 224.717 1.00 30.00 2535 ASN A N 1
ATOM 13404 C CA . ASN A 1 2535 ? 124.620 150.918 224.721 1.00 30.00 2535 ASN A CA 1
ATOM 13405 C C . ASN A 1 2535 ? 125.667 149.917 224.318 1.00 30.00 2535 ASN A C 1
ATOM 13406 O O . ASN A 1 2535 ? 125.334 148.809 223.893 1.00 30.00 2535 ASN A O 1
ATOM 13411 N N . ASP A 1 2536 ? 126.925 150.278 224.457 1.00 30.00 2536 ASP A N 1
ATOM 13412 C CA . ASP A 1 2536 ? 127.965 149.370 224.041 1.00 30.00 2536 ASP A CA 1
ATOM 13413 C C . ASP A 1 2536 ? 128.820 148.913 225.243 1.00 30.00 2536 ASP A C 1
ATOM 13414 O O . ASP A 1 2536 ? 129.534 149.705 225.855 1.00 30.00 2536 ASP A O 1
ATOM 13419 N N . LYS A 1 2537 ? 128.758 147.611 225.556 1.00 30.00 2537 LYS A N 1
ATOM 13420 C CA . LYS A 1 2537 ? 129.407 147.010 226.745 1.00 30.00 2537 LYS A CA 1
ATOM 13421 C C . LYS A 1 2537 ? 128.997 147.723 228.037 1.00 30.00 2537 LYS A C 1
ATOM 13422 O O . LYS A 1 2537 ? 127.820 148.037 228.209 1.00 30.00 2537 LYS A O 1
ATOM 13428 N N . ILE A 1 2538 ? 129.941 147.935 228.971 1.00 1.00 2538 ILE A N 1
ATOM 13429 C CA . ILE A 1 2538 ? 129.602 148.537 230.250 1.00 1.00 2538 ILE A CA 1
ATOM 13430 C C . ILE A 1 2538 ? 130.504 149.715 230.576 1.00 1.00 2538 ILE A C 1
ATOM 13431 O O . ILE A 1 2538 ? 131.721 149.603 230.498 1.00 1.00 2538 ILE A O 1
ATOM 13436 N N . THR A 1 2539 ? 129.894 150.818 230.983 1.00 1.00 2539 THR A N 1
ATOM 13437 C CA . THR A 1 2539 ? 130.562 152.057 231.360 1.00 1.00 2539 THR A CA 1
ATOM 13438 C C . THR A 1 2539 ? 131.221 152.009 232.721 1.00 1.00 2539 THR A C 1
ATOM 13439 O O . THR A 1 2539 ? 132.449 152.018 232.860 1.00 1.00 2539 THR A O 1
ATOM 13443 N N . PHE A 1 2540 ? 130.397 151.915 233.746 1.00 1.00 2540 PHE A N 1
ATOM 13444 C CA . PHE A 1 2540 ? 130.921 151.958 235.100 1.00 1.00 2540 PHE A CA 1
ATOM 13445 C C . PHE A 1 2540 ? 131.887 150.823 235.386 1.00 1.00 2540 PHE A C 1
ATOM 13446 O O . PHE A 1 2540 ? 132.801 150.988 236.185 1.00 1.00 2540 PHE A O 1
ATOM 13454 N N . ASP A 1 2541 ? 131.764 149.698 234.709 1.00 1.00 2541 ASP A N 1
ATOM 13455 C CA . ASP A 1 2541 ? 132.652 148.600 234.974 1.00 1.00 2541 ASP A CA 1
ATOM 13456 C C . ASP A 1 2541 ? 134.079 148.979 234.642 1.00 1.00 2541 ASP A C 1
ATOM 13457 O O . ASP A 1 2541 ? 135.019 148.456 235.242 1.00 1.00 2541 ASP A O 1
ATOM 13462 N N . GLN A 1 2542 ? 134.267 149.863 233.663 1.00 1.00 2542 GLN A N 1
ATOM 13463 C CA . GLN A 1 2542 ? 135.600 150.251 233.270 1.00 1.00 2542 GLN A CA 1
ATOM 13464 C C . GLN A 1 2542 ? 136.181 151.028 234.426 1.00 1.00 2542 GLN A C 1
ATOM 13465 O O . GLN A 1 2542 ? 137.351 150.859 234.796 1.00 1.00 2542 GLN A O 1
ATOM 13471 N N . ALA A 1 2543 ? 135.318 151.847 235.030 1.00 1.00 2543 ALA A N 1
ATOM 13472 C CA . ALA A 1 2543 ? 135.716 152.633 236.181 1.00 1.00 2543 ALA A CA 1
ATOM 13473 C C . ALA A 1 2543 ? 136.093 151.716 237.326 1.00 1.00 2543 ALA A C 1
ATOM 13474 O O . ALA A 1 2543 ? 137.049 151.979 238.055 1.00 1.00 2543 ALA A O 1
ATOM 13476 N N . ARG A 1 2544 ? 135.363 150.607 237.461 1.00 1.00 2544 ARG A N 1
ATOM 13477 C CA . ARG A 1 2544 ? 135.655 149.665 238.526 1.00 1.00 2544 ARG A CA 1
ATOM 13478 C C . ARG A 1 2544 ? 136.971 148.952 238.299 1.00 1.00 2544 ARG A C 1
ATOM 13479 O O . ARG A 1 2544 ? 137.787 148.857 239.207 1.00 1.00 2544 ARG A O 1
ATOM 13487 N N . LYS A 1 2545 ? 137.278 148.567 237.075 1.00 1.00 2545 LYS A N 1
ATOM 13488 C CA . LYS A 1 2545 ? 138.535 147.859 236.872 1.00 1.00 2545 LYS A CA 1
ATOM 13489 C C . LYS A 1 2545 ? 139.721 148.760 237.129 1.00 1.00 2545 LYS A C 1
ATOM 13490 O O . LYS A 1 2545 ? 140.735 148.334 237.694 1.00 1.00 2545 LYS A O 1
ATOM 13496 N N . GLY A 1 2546 ? 139.563 150.038 236.801 1.00 1.00 2546 GLY A N 1
ATOM 13497 C CA . GLY A 1 2546 ? 140.605 151.030 236.990 1.00 1.00 2546 GLY A CA 1
ATOM 13498 C C . GLY A 1 2546 ? 140.847 151.323 238.470 1.00 1.00 2546 GLY A C 1
ATOM 13499 O O . GLY A 1 2546 ? 141.813 151.998 238.818 1.00 1.00 2546 GLY A O 1
ATOM 13500 N N . MET A 1 2547 ? 139.933 150.858 239.326 1.00 1.00 2547 MET A N 1
ATOM 13501 C CA . MET A 1 2547 ? 139.954 151.004 240.769 1.00 1.00 2547 MET A CA 1
ATOM 13502 C C . MET A 1 2547 ? 140.460 149.742 241.437 1.00 1.00 2547 MET A C 1
ATOM 13503 O O . MET A 1 2547 ? 141.348 149.773 242.288 1.00 1.00 2547 MET A O 1
ATOM 13508 N N . LYS A 1 2548 ? 139.897 148.614 241.046 1.00 1.00 2548 LYS A N 1
ATOM 13509 C CA . LYS A 1 2548 ? 140.214 147.340 241.654 1.00 1.00 2548 LYS A CA 1
ATOM 13510 C C . LYS A 1 2548 ? 141.672 146.981 241.495 1.00 1.00 2548 LYS A C 1
ATOM 13511 O O . LYS A 1 2548 ? 142.295 146.430 242.399 1.00 1.00 2548 LYS A O 1
ATOM 13517 N N . ALA A 1 2549 ? 142.240 147.342 240.367 1.00 1.00 2549 ALA A N 1
ATOM 13518 C CA . ALA A 1 2549 ? 143.620 147.031 240.088 1.00 1.00 2549 ALA A CA 1
ATOM 13519 C C . ALA A 1 2549 ? 144.616 147.975 240.747 1.00 1.00 2549 ALA A C 1
ATOM 13520 O O . ALA A 1 2549 ? 145.818 147.728 240.718 1.00 1.00 2549 ALA A O 1
ATOM 13522 N N . VAL A 1 2550 ? 144.157 149.041 241.378 1.00 1.00 2550 VAL A N 1
ATOM 13523 C CA . VAL A 1 2550 ? 145.089 150.048 241.849 1.00 1.00 2550 VAL A CA 1
ATOM 13524 C C . VAL A 1 2550 ? 146.101 149.529 242.841 1.00 1.00 2550 VAL A C 1
ATOM 13525 O O . VAL A 1 2550 ? 147.252 149.959 242.827 1.00 1.00 2550 VAL A O 1
ATOM 13529 N N . GLN A 1 2551 ? 145.685 148.668 243.732 1.00 1.00 2551 GLN A N 1
ATOM 13530 C CA . GLN A 1 2551 ? 146.571 148.138 244.746 1.00 1.00 2551 GLN A CA 1
ATOM 13531 C C . GLN A 1 2551 ? 147.126 146.765 244.434 1.00 1.00 2551 GLN A C 1
ATOM 13532 O O . GLN A 1 2551 ? 147.619 146.088 245.338 1.00 1.00 2551 GLN A O 1
ATOM 13538 N N . THR A 1 2552 ? 146.991 146.302 243.202 1.00 0.00 2552 THR A N 1
ATOM 13539 C CA . THR A 1 2552 ? 147.517 144.992 242.909 1.00 0.00 2552 THR A CA 1
ATOM 13540 C C . THR A 1 2552 ? 149.008 145.084 242.704 1.00 0.00 2552 THR A C 1
ATOM 13541 O O . THR A 1 2552 ? 149.584 146.167 242.615 1.00 0.00 2552 THR A O 1
ATOM 13545 N N . LYS A 1 2553 ? 149.639 143.930 242.645 1.00 0.00 2553 LYS A N 1
ATOM 13546 C CA . LYS A 1 2553 ? 151.078 143.822 242.504 1.00 0.00 2553 LYS A CA 1
ATOM 13547 C C . LYS A 1 2553 ? 151.659 144.383 241.217 1.00 0.00 2553 LYS A C 1
ATOM 13548 O O . LYS A 1 2553 ? 151.100 144.212 240.143 1.00 0.00 2553 LYS A O 1
ATOM 13554 N N . SER A 1 2554 ? 152.797 145.081 241.365 1.00 0.00 2554 SER A N 1
ATOM 13555 C CA . SER A 1 2554 ? 153.580 145.587 240.238 1.00 0.00 2554 SER A CA 1
ATOM 13556 C C . SER A 1 2554 ? 152.767 146.298 239.197 1.00 0.00 2554 SER A C 1
ATOM 13557 O O . SER A 1 2554 ? 151.980 147.194 239.492 1.00 0.00 2554 SER A O 1
ATOM 13560 N N . ASN A 1 2555 ? 152.990 145.891 237.962 1.00 0.00 2555 ASN A N 1
ATOM 13561 C CA . ASN A 1 2555 ? 152.213 146.385 236.868 1.00 0.00 2555 ASN A CA 1
ATOM 13562 C C . ASN A 1 2555 ? 151.148 145.343 236.710 1.00 0.00 2555 ASN A C 1
ATOM 13563 O O . ASN A 1 2555 ? 150.095 145.499 237.304 1.00 0.00 2555 ASN A O 1
ATOM 13568 N N . GLU A 1 2556 ? 151.416 144.258 235.980 1.00 1.00 2556 GLU A N 1
ATOM 13569 C CA . GLU A 1 2556 ? 150.511 143.096 235.873 1.00 1.00 2556 GLU A CA 1
ATOM 13570 C C . GLU A 1 2556 ? 149.119 143.313 235.288 1.00 1.00 2556 GLU A C 1
ATOM 13571 O O . GLU A 1 2556 ? 148.756 142.651 234.311 1.00 1.00 2556 GLU A O 1
ATOM 13577 N N . GLU A 1 2557 ? 148.386 144.276 235.840 1.00 1.00 2557 GLU A N 1
ATOM 13578 C CA . GLU A 1 2557 ? 147.023 144.640 235.531 1.00 1.00 2557 GLU A CA 1
ATOM 13579 C C . GLU A 1 2557 ? 146.847 144.975 234.091 1.00 1.00 2557 GLU A C 1
ATOM 13580 O O . GLU A 1 2557 ? 145.738 144.872 233.565 1.00 1.00 2557 GLU A O 1
ATOM 13586 N N . ARG A 1 2558 ? 147.917 145.358 233.430 1.00 1.00 2558 ARG A N 1
ATOM 13587 C CA . ARG A 1 2558 ? 147.762 145.688 232.057 1.00 1.00 2558 ARG A CA 1
ATOM 13588 C C . ARG A 1 2558 ? 147.484 144.456 231.247 1.00 1.00 2558 ARG A C 1
ATOM 13589 O O . ARG A 1 2558 ? 146.706 144.484 230.299 1.00 1.00 2558 ARG A O 1
ATOM 13597 N N . LEU A 1 2559 ? 148.028 143.336 231.657 1.00 1.00 2559 LEU A N 1
ATOM 13598 C CA . LEU A 1 2559 ? 147.799 142.139 230.907 1.00 1.00 2559 LEU A CA 1
ATOM 13599 C C . LEU A 1 2559 ? 146.560 141.485 231.411 1.00 1.00 2559 LEU A C 1
ATOM 13600 O O . LEU A 1 2559 ? 145.746 140.958 230.657 1.00 1.00 2559 LEU A O 1
ATOM 13605 N N . LYS A 1 2560 ? 146.435 141.494 232.712 1.00 1.00 2560 LYS A N 1
ATOM 13606 C CA . LYS A 1 2560 ? 145.340 140.826 233.345 1.00 1.00 2560 LYS A CA 1
ATOM 13607 C C . LYS A 1 2560 ? 144.005 141.456 233.001 1.00 1.00 2560 LYS A C 1
ATOM 13608 O O . LYS A 1 2560 ? 142.998 140.754 232.901 1.00 1.00 2560 LYS A O 1
ATOM 13614 N N . ALA A 1 2561 ? 143.970 142.783 232.844 1.00 1.00 2561 ALA A N 1
ATOM 13615 C CA . ALA A 1 2561 ? 142.709 143.427 232.568 1.00 1.00 2561 ALA A CA 1
ATOM 13616 C C . ALA A 1 2561 ? 142.757 144.590 231.598 1.00 1.00 2561 ALA A C 1
ATOM 13617 O O . ALA A 1 2561 ? 141.941 144.637 230.693 1.00 1.00 2561 ALA A O 1
ATOM 13619 N N . TYR A 1 2562 ? 143.674 145.530 231.720 1.00 1.00 2562 TYR A N 1
ATOM 13620 C CA . TYR A 1 2562 ? 143.550 146.721 230.874 1.00 1.00 2562 TYR A CA 1
ATOM 13621 C C . TYR A 1 2562 ? 143.450 146.365 229.419 1.00 1.00 2562 TYR A C 1
ATOM 13622 O O . TYR A 1 2562 ? 142.567 146.848 228.706 1.00 1.00 2562 TYR A O 1
ATOM 13631 N N . LEU A 1 2563 ? 144.327 145.486 228.978 1.00 1.00 2563 LEU A N 1
ATOM 13632 C CA . LEU A 1 2563 ? 144.380 145.086 227.596 1.00 1.00 2563 LEU A CA 1
ATOM 13633 C C . LEU A 1 2563 ? 143.251 144.146 227.215 1.00 1.00 2563 LEU A C 1
ATOM 13634 O O . LEU A 1 2563 ? 143.059 143.846 226.041 1.00 1.00 2563 LEU A O 1
ATOM 13639 N N . LYS A 1 2564 ? 142.507 143.663 228.195 1.00 1.00 2564 LYS A N 1
ATOM 13640 C CA . LYS A 1 2564 ? 141.369 142.806 227.950 1.00 1.00 2564 LYS A CA 1
ATOM 13641 C C . LYS A 1 2564 ? 140.176 143.711 227.772 1.00 1.00 2564 LYS A C 1
ATOM 13642 O O . LYS A 1 2564 ? 139.375 143.557 226.848 1.00 1.00 2564 LYS A O 1
ATOM 13648 N N . ILE A 1 2565 ? 140.113 144.725 228.619 1.00 1.00 2565 ILE A N 1
ATOM 13649 C CA . ILE A 1 2565 ? 139.048 145.693 228.596 1.00 1.00 2565 ILE A CA 1
ATOM 13650 C C . ILE A 1 2565 ? 139.149 146.405 227.299 1.00 1.00 2565 ILE A C 1
ATOM 13651 O O . ILE A 1 2565 ? 138.148 146.620 226.659 1.00 1.00 2565 ILE A O 1
ATOM 13656 N N . THR A 1 2566 ? 140.367 146.700 226.884 1.00 1.00 2566 THR A N 1
ATOM 13657 C CA . THR A 1 2566 ? 140.695 147.346 225.626 1.00 1.00 2566 THR A CA 1
ATOM 13658 C C . THR A 1 2566 ? 139.890 146.808 224.452 1.00 1.00 2566 THR A C 1
ATOM 13659 O O . THR A 1 2566 ? 139.599 147.550 223.510 1.00 1.00 2566 THR A O 1
ATOM 13663 N N . ASN A 1 2567 ? 139.563 145.517 224.433 1.00 1.00 2567 ASN A N 1
ATOM 13664 C CA . ASN A 1 2567 ? 138.851 144.954 223.301 1.00 1.00 2567 ASN A CA 1
ATOM 13665 C C . ASN A 1 2567 ? 137.470 145.584 223.156 1.00 1.00 2567 ASN A C 1
ATOM 13666 O O . ASN A 1 2567 ? 136.876 145.575 222.078 1.00 1.00 2567 ASN A O 1
ATOM 13671 N N . GLU A 1 2568 ? 136.969 146.066 224.280 1.00 0.00 2568 GLU A N 1
ATOM 13672 C CA . GLU A 1 2568 ? 135.698 146.689 224.547 1.00 0.00 2568 GLU A CA 1
ATOM 13673 C C . GLU A 1 2568 ? 134.773 146.738 223.351 1.00 0.00 2568 GLU A C 1
ATOM 13674 O O . GLU A 1 2568 ? 134.114 145.750 223.026 1.00 0.00 2568 GLU A O 1
ATOM 13680 N N . ILE A 1 2569 ? 134.681 147.925 222.735 1.00 0.00 2569 ILE A N 1
ATOM 13681 C CA . ILE A 1 2569 ? 133.816 148.173 221.589 1.00 0.00 2569 ILE A CA 1
ATOM 13682 C C . ILE A 1 2569 ? 134.517 148.892 220.455 1.00 0.00 2569 ILE A C 1
ATOM 13683 O O . ILE A 1 2569 ? 133.901 149.182 219.432 1.00 0.00 2569 ILE A O 1
ATOM 13688 N N . LYS A 1 2570 ? 135.790 149.184 220.667 1.00 0.00 2570 LYS A N 1
ATOM 13689 C CA . LYS A 1 2570 ? 136.623 149.962 219.779 1.00 0.00 2570 LYS A CA 1
ATOM 13690 C C . LYS A 1 2570 ? 136.126 151.419 219.799 1.00 0.00 2570 LYS A C 1
ATOM 13691 O O . LYS A 1 2570 ? 135.025 151.684 220.252 1.00 0.00 2570 LYS A O 1
ATOM 13697 N N . PRO A 1 2571 ? 136.922 152.406 219.393 1.00 30.00 2571 PRO A N 1
ATOM 13698 C CA . PRO A 1 2571 ? 136.566 153.818 219.398 1.00 30.00 2571 PRO A CA 1
ATOM 13699 C C . PRO A 1 2571 ? 135.342 154.160 218.578 1.00 30.00 2571 PRO A C 1
ATOM 13700 O O . PRO A 1 2571 ? 135.052 153.496 217.578 1.00 30.00 2571 PRO A O 1
ATOM 13704 N N . GLN A 1 2572 ? 134.598 155.159 219.052 1.00 30.00 2572 GLN A N 1
ATOM 13705 C CA . GLN A 1 2572 ? 133.394 155.633 218.368 1.00 30.00 2572 GLN A CA 1
ATOM 13706 C C . GLN A 1 2572 ? 133.342 157.133 218.111 1.00 30.00 2572 GLN A C 1
ATOM 13707 O O . GLN A 1 2572 ? 132.405 157.588 217.451 1.00 30.00 2572 GLN A O 1
ATOM 13713 N N . LEU A 1 2573 ? 134.318 157.914 218.604 1.00 1.00 2573 LEU A N 1
ATOM 13714 C CA . LEU A 1 2573 ? 134.242 159.373 218.480 1.00 1.00 2573 LEU A CA 1
ATOM 13715 C C . LEU A 1 2573 ? 134.014 159.887 217.080 1.00 1.00 2573 LEU A C 1
ATOM 13716 O O . LEU A 1 2573 ? 133.308 160.875 216.904 1.00 1.00 2573 LEU A O 1
ATOM 13721 N N . ARG A 1 2574 ? 134.544 159.240 216.058 1.00 1.00 2574 ARG A N 1
ATOM 13722 C CA . ARG A 1 2574 ? 134.351 159.749 214.705 1.00 1.00 2574 ARG A CA 1
ATOM 13723 C C . ARG A 1 2574 ? 132.875 159.945 214.351 1.00 1.00 2574 ARG A C 1
ATOM 13724 O O . ARG A 1 2574 ? 132.545 160.782 213.501 1.00 1.00 2574 ARG A O 1
ATOM 13732 N N . ASN A 1 2575 ? 131.981 159.197 214.999 1.00 1.00 2575 ASN A N 1
ATOM 13733 C CA . ASN A 1 2575 ? 130.577 159.282 214.701 1.00 1.00 2575 ASN A CA 1
ATOM 13734 C C . ASN A 1 2575 ? 130.046 160.626 215.110 1.00 1.00 2575 ASN A C 1
ATOM 13735 O O . ASN A 1 2575 ? 129.085 161.126 214.540 1.00 1.00 2575 ASN A O 1
ATOM 13740 N N . PHE A 1 2576 ? 130.694 161.278 216.062 1.00 1.00 2576 PHE A N 1
ATOM 13741 C CA . PHE A 1 2576 ? 130.254 162.582 216.478 1.00 1.00 2576 PHE A CA 1
ATOM 13742 C C . PHE A 1 2576 ? 130.232 163.495 215.300 1.00 1.00 2576 PHE A C 1
ATOM 13743 O O . PHE A 1 2576 ? 129.269 164.223 215.067 1.00 1.00 2576 PHE A O 1
ATOM 13751 N N . PHE A 1 2577 ? 131.294 163.469 214.533 1.00 1.00 2577 PHE A N 1
ATOM 13752 C CA . PHE A 1 2577 ? 131.368 164.371 213.430 1.00 1.00 2577 PHE A CA 1
ATOM 13753 C C . PHE A 1 2577 ? 130.519 163.893 212.278 1.00 1.00 2577 PHE A C 1
ATOM 13754 O O . PHE A 1 2577 ? 129.814 164.676 211.637 1.00 1.00 2577 PHE A O 1
ATOM 13762 N N . PHE A 1 2578 ? 130.494 162.600 212.030 1.00 0.00 2578 PHE A N 1
ATOM 13763 C CA . PHE A 1 2578 ? 129.765 162.181 210.853 1.00 0.00 2578 PHE A CA 1
ATOM 13764 C C . PHE A 1 2578 ? 128.287 162.360 210.998 1.00 0.00 2578 PHE A C 1
ATOM 13765 O O . PHE A 1 2578 ? 127.595 162.670 210.030 1.00 0.00 2578 PHE A O 1
ATOM 13773 N N . ASP A 1 2579 ? 127.789 162.236 212.203 1.00 0.00 2579 ASP A N 1
ATOM 13774 C CA . ASP A 1 2579 ? 126.378 162.389 212.421 1.00 0.00 2579 ASP A CA 1
ATOM 13775 C C . ASP A 1 2579 ? 126.000 163.841 212.690 1.00 0.00 2579 ASP A C 1
ATOM 13776 O O . ASP A 1 2579 ? 124.822 164.143 212.887 1.00 0.00 2579 ASP A O 1
ATOM 13781 N N . SER A 1 2580 ? 126.982 164.738 212.774 1.00 0.00 2580 SER A N 1
ATOM 13782 C CA . SER A 1 2580 ? 126.680 166.122 213.088 1.00 0.00 2580 SER A CA 1
ATOM 13783 C C . SER A 1 2580 ? 126.865 167.062 211.918 1.00 0.00 2580 SER A C 1
ATOM 13784 O O . SER A 1 2580 ? 126.178 168.078 211.824 1.00 0.00 2580 SER A O 1
ATOM 13787 N N . PHE A 1 2581 ? 127.748 166.726 210.988 1.00 0.00 2581 PHE A N 1
ATOM 13788 C CA . PHE A 1 2581 ? 128.020 167.641 209.899 1.00 0.00 2581 PHE A CA 1
ATOM 13789 C C . PHE A 1 2581 ? 127.905 167.009 208.527 1.00 0.00 2581 PHE A C 1
ATOM 13790 O O . PHE A 1 2581 ? 128.907 166.910 207.836 1.00 0.00 2581 PHE A O 1
ATOM 13798 N N . PRO A 1 2582 ? 126.722 166.648 208.028 1.00 30.00 2582 PRO A N 1
ATOM 13799 C CA . PRO A 1 2582 ? 126.518 165.954 206.755 1.00 30.00 2582 PRO A CA 1
ATOM 13800 C C . PRO A 1 2582 ? 126.579 166.913 205.570 1.00 30.00 2582 PRO A C 1
ATOM 13801 O O . PRO A 1 2582 ? 125.732 166.886 204.685 1.00 30.00 2582 PRO A O 1
ATOM 13805 N N . ASP A 1 2583 ? 127.611 167.717 205.563 1.00 0.00 2583 ASP A N 1
ATOM 13806 C CA . ASP A 1 2583 ? 127.866 168.778 204.627 1.00 0.00 2583 ASP A CA 1
ATOM 13807 C C . ASP A 1 2583 ? 129.336 168.723 204.262 1.00 0.00 2583 ASP A C 1
ATOM 13808 O O . ASP A 1 2583 ? 130.121 169.490 204.812 1.00 0.00 2583 ASP A O 1
ATOM 13813 N N . PRO A 1 2584 ? 129.755 167.815 203.381 1.00 0.00 2584 PRO A N 1
ATOM 13814 C CA . PRO A 1 2584 ? 131.127 167.403 203.137 1.00 0.00 2584 PRO A CA 1
ATOM 13815 C C . PRO A 1 2584 ? 132.154 168.502 203.095 1.00 0.00 2584 PRO A C 1
ATOM 13816 O O . PRO A 1 2584 ? 133.265 168.313 203.585 1.00 0.00 2584 PRO A O 1
ATOM 13820 N N . LEU A 1 2585 ? 131.839 169.658 202.559 1.00 0.00 2585 LEU A N 1
ATOM 13821 C CA . LEU A 1 2585 ? 132.881 170.655 202.557 1.00 0.00 2585 LEU A CA 1
ATOM 13822 C C . LEU A 1 2585 ? 133.167 171.169 203.948 1.00 0.00 2585 LEU A C 1
ATOM 13823 O O . LEU A 1 2585 ? 134.317 171.480 204.274 1.00 0.00 2585 LEU A O 1
ATOM 13828 N N . ASP A 1 2586 ? 132.144 171.232 204.780 1.00 0.00 2586 ASP A N 1
ATOM 13829 C CA . ASP A 1 2586 ? 132.301 171.797 206.093 1.00 0.00 2586 ASP A CA 1
ATOM 13830 C C . ASP A 1 2586 ? 132.836 170.742 206.999 1.00 0.00 2586 ASP A C 1
ATOM 13831 O O . ASP A 1 2586 ? 133.611 171.024 207.910 1.00 0.00 2586 ASP A O 1
ATOM 13836 N N . TRP A 1 2587 ? 132.448 169.516 206.734 1.00 0.00 2587 TRP A N 1
ATOM 13837 C CA . TRP A 1 2587 ? 132.939 168.409 207.512 1.00 0.00 2587 TRP A CA 1
ATOM 13838 C C . TRP A 1 2587 ? 134.435 168.325 207.376 1.00 0.00 2587 TRP A C 1
ATOM 13839 O O . TRP A 1 2587 ? 135.161 168.169 208.358 1.00 0.00 2587 TRP A O 1
ATOM 13850 N N . PHE A 1 2588 ? 134.896 168.447 206.155 1.00 0.00 2588 PHE A N 1
ATOM 13851 C CA . PHE A 1 2588 ? 136.289 168.373 205.874 1.00 0.00 2588 PHE A CA 1
ATOM 13852 C C . PHE A 1 2588 ? 137.038 169.483 206.565 1.00 0.00 2588 PHE A C 1
ATOM 13853 O O . PHE A 1 2588 ? 138.078 169.237 207.187 1.00 0.00 2588 PHE A O 1
ATOM 13861 N N . GLU A 1 2589 ? 136.529 170.711 206.493 1.00 0.00 2589 GLU A N 1
ATOM 13862 C CA . GLU A 1 2589 ? 137.240 171.784 207.154 1.00 0.00 2589 GLU A CA 1
ATOM 13863 C C . GLU A 1 2589 ? 137.239 171.626 208.664 1.00 0.00 2589 GLU A C 1
ATOM 13864 O O . GLU A 1 2589 ? 138.241 171.936 209.328 1.00 0.00 2589 GLU A O 1
ATOM 13870 N N . ALA A 1 2590 ? 136.135 171.138 209.225 1.00 0.00 2590 ALA A N 1
ATOM 13871 C CA . ALA A 1 2590 ? 136.081 170.929 210.657 1.00 0.00 2590 ALA A CA 1
ATOM 13872 C C . ALA A 1 2590 ? 137.106 169.890 211.063 1.00 0.00 2590 ALA A C 1
ATOM 13873 O O . ALA A 1 2590 ? 137.728 169.999 212.117 1.00 0.00 2590 ALA A O 1
ATOM 13875 N N . LYS A 1 2591 ? 137.309 168.870 210.241 1.00 0.00 2591 LYS A N 1
ATOM 13876 C CA . LYS A 1 2591 ? 138.275 167.871 210.618 1.00 0.00 2591 LYS A CA 1
ATOM 13877 C C . LYS A 1 2591 ? 139.659 168.453 210.674 1.00 0.00 2591 LYS A C 1
ATOM 13878 O O . LYS A 1 2591 ? 140.422 168.156 211.600 1.00 0.00 2591 LYS A O 1
ATOM 13884 N N . LYS A 1 2592 ? 140.014 169.271 209.697 1.00 0.00 2592 LYS A N 1
ATOM 13885 C CA . LYS A 1 2592 ? 141.331 169.860 209.754 1.00 0.00 2592 LYS A CA 1
ATOM 13886 C C . LYS A 1 2592 ? 141.470 170.724 210.978 1.00 0.00 2592 LYS A C 1
ATOM 13887 O O . LYS A 1 2592 ? 142.521 170.719 211.627 1.00 0.00 2592 LYS A O 1
ATOM 13893 N N . THR A 1 2593 ? 140.407 171.441 211.326 1.00 0.00 2593 THR A N 1
ATOM 13894 C CA . THR A 1 2593 ? 140.447 172.300 212.487 1.00 0.00 2593 THR A CA 1
ATOM 13895 C C . THR A 1 2593 ? 140.674 171.485 213.727 1.00 0.00 2593 THR A C 1
ATOM 13896 O O . THR A 1 2593 ? 141.534 171.813 214.553 1.00 0.00 2593 THR A O 1
ATOM 13900 N N . TYR A 1 2594 ? 139.941 170.399 213.835 1.00 0.00 2594 TYR A N 1
ATOM 13901 C CA . TYR A 1 2594 ? 140.038 169.530 214.963 1.00 0.00 2594 TYR A CA 1
ATOM 13902 C C . TYR A 1 2594 ? 141.426 169.018 215.155 1.00 0.00 2594 TYR A C 1
ATOM 13903 O O . TYR A 1 2594 ? 141.967 169.096 216.250 1.00 0.00 2594 TYR A O 1
ATOM 13912 N N . THR A 1 2595 ? 142.036 168.504 214.101 1.00 0.00 2595 THR A N 1
ATOM 13913 C CA . THR A 1 2595 ? 143.359 167.948 214.265 1.00 0.00 2595 THR A CA 1
ATOM 13914 C C . THR A 1 2595 ? 144.378 168.999 214.634 1.00 0.00 2595 THR A C 1
ATOM 13915 O O . THR A 1 2595 ? 145.215 168.777 215.516 1.00 0.00 2595 THR A O 1
ATOM 13919 N N . LYS A 1 2596 ? 144.347 170.147 213.979 1.00 0.00 2596 LYS A N 1
ATOM 13920 C CA . LYS A 1 2596 ? 145.339 171.159 214.278 1.00 0.00 2596 LYS A CA 1
ATOM 13921 C C . LYS A 1 2596 ? 145.236 171.596 215.710 1.00 0.00 2596 LYS A C 1
ATOM 13922 O O . LYS A 1 2596 ? 146.251 171.816 216.382 1.00 0.00 2596 LYS A O 1
ATOM 13928 N N . GLY A 1 2597 ? 144.007 171.656 216.194 1.00 0.00 2597 GLY A N 1
ATOM 13929 C CA . GLY A 1 2597 ? 143.701 172.064 217.539 1.00 0.00 2597 GLY A CA 1
ATOM 13930 C C . GLY A 1 2597 ? 144.170 171.071 218.577 1.00 0.00 2597 GLY A C 1
ATOM 13931 O O . GLY A 1 2597 ? 144.214 171.394 219.763 1.00 0.00 2597 GLY A O 1
ATOM 13932 N N . VAL A 1 2598 ? 144.507 169.858 218.173 1.00 0.00 2598 VAL A N 1
ATOM 13933 C CA . VAL A 1 2598 ? 144.983 168.918 219.138 1.00 0.00 2598 VAL A CA 1
ATOM 13934 C C . VAL A 1 2598 ? 146.472 169.124 219.169 1.00 0.00 2598 VAL A C 1
ATOM 13935 O O . VAL A 1 2598 ? 147.071 169.229 220.230 1.00 0.00 2598 VAL A O 1
ATOM 13939 N N . ALA A 1 2599 ? 147.091 169.256 218.008 1.00 0.00 2599 ALA A N 1
ATOM 13940 C CA . ALA A 1 2599 ? 148.535 169.403 218.006 1.00 0.00 2599 ALA A CA 1
ATOM 13941 C C . ALA A 1 2599 ? 148.978 170.596 218.829 1.00 0.00 2599 ALA A C 1
ATOM 13942 O O . ALA A 1 2599 ? 149.911 170.490 219.631 1.00 0.00 2599 ALA A O 1
ATOM 13944 N N . ALA A 1 2600 ? 148.250 171.694 218.728 1.00 0.00 2600 ALA A N 1
ATOM 13945 C CA . ALA A 1 2600 ? 148.586 172.889 219.474 1.00 0.00 2600 ALA A CA 1
ATOM 13946 C C . ALA A 1 2600 ? 148.307 172.735 220.962 1.00 0.00 2600 ALA A C 1
ATOM 13947 O O . ALA A 1 2600 ? 148.867 173.448 221.798 1.00 0.00 2600 ALA A O 1
ATOM 13949 N N . SER A 1 2601 ? 147.417 171.831 221.301 1.00 0.00 2601 SER A N 1
ATOM 13950 C CA . SER A 1 2601 ? 147.017 171.614 222.668 1.00 0.00 2601 SER A CA 1
ATOM 13951 C C . SER A 1 2601 ? 148.097 170.836 223.338 1.00 0.00 2601 SER A C 1
ATOM 13952 O O . SER A 1 2601 ? 148.614 171.219 224.395 1.00 0.00 2601 SER A O 1
ATOM 13955 N N . SER A 1 2602 ? 148.494 169.769 222.670 1.00 0.00 2602 SER A N 1
ATOM 13956 C CA . SER A 1 2602 ? 149.478 168.871 223.200 1.00 0.00 2602 SER A CA 1
ATOM 13957 C C . SER A 1 2602 ? 150.785 169.555 223.444 1.00 0.00 2602 SER A C 1
ATOM 13958 O O . SER A 1 2602 ? 151.334 169.469 224.545 1.00 0.00 2602 SER A O 1
ATOM 13961 N N . ILE A 1 2603 ? 151.268 170.296 222.469 1.00 0.00 2603 ILE A N 1
ATOM 13962 C CA . ILE A 1 2603 ? 152.544 170.924 222.655 1.00 0.00 2603 ILE A CA 1
ATOM 13963 C C . ILE A 1 2603 ? 152.543 171.975 223.697 1.00 0.00 2603 ILE A C 1
ATOM 13964 O O . ILE A 1 2603 ? 153.465 172.018 224.507 1.00 0.00 2603 ILE A O 1
ATOM 13969 N N . VAL A 1 2604 ? 151.562 172.855 223.701 1.00 0.00 2604 VAL A N 1
ATOM 13970 C CA . VAL A 1 2604 ? 151.660 173.878 224.694 1.00 0.00 2604 VAL A CA 1
ATOM 13971 C C . VAL A 1 2604 ? 151.514 173.267 226.064 1.00 0.00 2604 VAL A C 1
ATOM 13972 O O . VAL A 1 2604 ? 152.230 173.666 226.989 1.00 0.00 2604 VAL A O 1
ATOM 13976 N N . GLY A 1 2605 ? 150.578 172.329 226.234 1.00 0.00 2605 GLY A N 1
ATOM 13977 C CA . GLY A 1 2605 ? 150.401 171.729 227.536 1.00 0.00 2605 GLY A CA 1
ATOM 13978 C C . GLY A 1 2605 ? 151.670 171.037 227.986 1.00 0.00 2605 GLY A C 1
ATOM 13979 O O . GLY A 1 2605 ? 152.028 171.079 229.167 1.00 0.00 2605 GLY A O 1
ATOM 13980 N N . TYR A 1 2606 ? 152.363 170.389 227.061 1.00 0.00 2606 TYR A N 1
ATOM 13981 C CA . TYR A 1 2606 ? 153.599 169.724 227.381 1.00 0.00 2606 TYR A CA 1
ATOM 13982 C C . TYR A 1 2606 ? 154.659 170.667 227.878 1.00 0.00 2606 TYR A C 1
ATOM 13983 O O . TYR A 1 2606 ? 155.304 170.392 228.887 1.00 0.00 2606 TYR A O 1
ATOM 13992 N N . ILE A 1 2607 ? 154.849 171.783 227.176 1.00 0.00 2607 ILE A N 1
ATOM 13993 C CA . ILE A 1 2607 ? 155.879 172.715 227.587 1.00 0.00 2607 ILE A CA 1
ATOM 13994 C C . ILE A 1 2607 ? 155.531 173.305 228.913 1.00 0.00 2607 ILE A C 1
ATOM 13995 O O . ILE A 1 2607 ? 156.398 173.477 229.770 1.00 0.00 2607 ILE A O 1
ATOM 14000 N N . LEU A 1 2608 ? 154.281 173.641 229.115 1.00 0.00 2608 LEU A N 1
ATOM 14001 C CA . LEU A 1 2608 ? 153.934 174.164 230.402 1.00 0.00 2608 LEU A CA 1
ATOM 14002 C C . LEU A 1 2608 ? 154.056 173.081 231.443 1.00 0.00 2608 LEU A C 1
ATOM 14003 O O . LEU A 1 2608 ? 154.488 173.344 232.556 1.00 0.00 2608 LEU A O 1
ATOM 14008 N N . GLY A 1 2609 ? 153.771 171.844 231.074 1.00 0.00 2609 GLY A N 1
ATOM 14009 C CA . GLY A 1 2609 ? 153.848 170.768 232.023 1.00 0.00 2609 GLY A CA 1
ATOM 14010 C C . GLY A 1 2609 ? 152.538 170.589 232.749 1.00 0.00 2609 GLY A C 1
ATOM 14011 O O . GLY A 1 2609 ? 152.528 170.236 233.934 1.00 0.00 2609 GLY A O 1
ATOM 14012 N N . LEU A 1 2610 ? 151.441 170.853 232.041 1.00 0.00 2610 LEU A N 1
ATOM 14013 C CA . LEU A 1 2610 ? 150.103 170.760 232.594 1.00 0.00 2610 LEU A CA 1
ATOM 14014 C C . LEU A 1 2610 ? 149.629 169.331 232.689 1.00 0.00 2610 LEU A C 1
ATOM 14015 O O . LEU A 1 2610 ? 150.013 168.463 231.901 1.00 0.00 2610 LEU A O 1
ATOM 14020 N N . GLY A 1 2611 ? 148.775 169.089 233.659 1.00 0.00 2611 GLY A N 1
ATOM 14021 C CA . GLY A 1 2611 ? 148.230 167.770 233.894 1.00 0.00 2611 GLY A CA 1
ATOM 14022 C C . GLY A 1 2611 ? 146.721 167.752 233.867 1.00 0.00 2611 GLY A C 1
ATOM 14023 O O . GLY A 1 2611 ? 146.084 168.474 233.108 1.00 0.00 2611 GLY A O 1
ATOM 14024 N N . ASP A 1 2612 ? 146.182 166.951 234.762 1.00 0.00 2612 ASP A N 1
ATOM 14025 C CA . ASP A 1 2612 ? 144.774 166.669 234.970 1.00 0.00 2612 ASP A CA 1
ATOM 14026 C C . ASP A 1 2612 ? 143.983 166.438 233.688 1.00 0.00 2612 ASP A C 1
ATOM 14027 O O . ASP A 1 2612 ? 144.033 165.339 233.144 1.00 0.00 2612 ASP A O 1
ATOM 14029 N N . ARG A 1 2613 ? 143.184 167.383 233.249 1.00 0.00 2613 ARG A N 1
ATOM 14030 C CA . ARG A 1 2613 ? 142.253 167.253 232.146 1.00 0.00 2613 ARG A CA 1
ATOM 14031 C C . ARG A 1 2613 ? 141.095 166.328 232.585 1.00 0.00 2613 ARG A C 1
ATOM 14032 O O . ARG A 1 2613 ? 139.922 166.713 232.638 1.00 0.00 2613 ARG A O 1
ATOM 14040 N N . HIS A 1 2614 ? 141.417 165.075 232.852 1.00 0.00 2614 HIS A N 1
ATOM 14041 C CA . HIS A 1 2614 ? 140.481 164.093 233.383 1.00 0.00 2614 HIS A CA 1
ATOM 14042 C C . HIS A 1 2614 ? 139.208 164.046 232.596 1.00 0.00 2614 HIS A C 1
ATOM 14043 O O . HIS A 1 2614 ? 138.141 163.889 233.176 1.00 0.00 2614 HIS A O 1
ATOM 14050 N N . LEU A 1 2615 ? 139.298 164.188 231.278 1.00 0.00 2615 LEU A N 1
ATOM 14051 C CA . LEU A 1 2615 ? 138.150 164.191 230.366 1.00 0.00 2615 LEU A CA 1
ATOM 14052 C C . LEU A 1 2615 ? 137.174 165.367 230.534 1.00 0.00 2615 LEU A C 1
ATOM 14053 O O . LEU A 1 2615 ? 136.772 165.994 229.563 1.00 0.00 2615 LEU A O 1
ATOM 14058 N N . ASN A 1 2616 ? 136.783 165.669 231.748 1.00 0.00 2616 ASN A N 1
ATOM 14059 C CA . ASN A 1 2616 ? 135.843 166.717 232.038 1.00 0.00 2616 ASN A CA 1
ATOM 14060 C C . ASN A 1 2616 ? 136.361 168.100 231.735 1.00 0.00 2616 ASN A C 1
ATOM 14061 O O . ASN A 1 2616 ? 135.562 168.995 231.477 1.00 0.00 2616 ASN A O 1
ATOM 14066 N N . ASN A 1 2617 ? 137.678 168.317 231.719 1.00 0.00 2617 ASN A N 1
ATOM 14067 C CA . ASN A 1 2617 ? 138.126 169.656 231.407 1.00 0.00 2617 ASN A CA 1
ATOM 14068 C C . ASN A 1 2617 ? 138.360 169.798 229.904 1.00 0.00 2617 ASN A C 1
ATOM 14069 O O . ASN A 1 2617 ? 138.859 170.827 229.427 1.00 0.00 2617 ASN A O 1
ATOM 14074 N N . ILE A 1 2618 ? 138.021 168.755 229.139 1.00 0.00 2618 ILE A N 1
ATOM 14075 C CA . ILE A 1 2618 ? 138.192 168.795 227.704 1.00 0.00 2618 ILE A CA 1
ATOM 14076 C C . ILE A 1 2618 ? 136.865 169.109 227.068 1.00 0.00 2618 ILE A C 1
ATOM 14077 O O . ILE A 1 2618 ? 135.868 168.399 227.264 1.00 0.00 2618 ILE A O 1
ATOM 14082 N N . LEU A 1 2619 ? 136.842 170.200 226.343 1.00 0.00 2619 LEU A N 1
ATOM 14083 C CA . LEU A 1 2619 ? 135.619 170.654 225.774 1.00 0.00 2619 LEU A CA 1
ATOM 14084 C C . LEU A 1 2619 ? 135.683 170.762 224.274 1.00 0.00 2619 LEU A C 1
ATOM 14085 O O . LEU A 1 2619 ? 136.541 171.435 223.714 1.00 0.00 2619 LEU A O 1
ATOM 14090 N N . LEU A 1 2620 ? 134.798 170.061 223.597 1.00 0.00 2620 LEU A N 1
ATOM 14091 C CA . LEU A 1 2620 ? 134.817 170.114 222.151 1.00 0.00 2620 LEU A CA 1
ATOM 14092 C C . LEU A 1 2620 ? 133.734 170.990 221.595 1.00 0.00 2620 LEU A C 1
ATOM 14093 O O . LEU A 1 2620 ? 132.553 170.743 221.839 1.00 0.00 2620 LEU A O 1
ATOM 14098 N N . ASP A 1 2621 ? 134.117 172.029 220.872 1.00 0.00 2621 ASP A N 1
ATOM 14099 C CA . ASP A 1 2621 ? 133.110 172.869 220.273 1.00 0.00 2621 ASP A CA 1
ATOM 14100 C C . ASP A 1 2621 ? 132.503 172.123 219.127 1.00 0.00 2621 ASP A C 1
ATOM 14101 O O . ASP A 1 2621 ? 133.151 171.275 218.515 1.00 0.00 2621 ASP A O 1
ATOM 14106 N N . CYS A 1 2622 ? 131.277 172.451 218.796 1.00 0.00 2622 CYS A N 1
ATOM 14107 C CA . CYS A 1 2622 ? 130.685 171.871 217.611 1.00 0.00 2622 CYS A CA 1
ATOM 14108 C C . CYS A 1 2622 ? 130.955 172.890 216.536 1.00 0.00 2622 CYS A C 1
ATOM 14109 O O . CYS A 1 2622 ? 131.966 173.596 216.613 1.00 0.00 2622 CYS A O 1
ATOM 14112 N N . SER A 1 2623 ? 130.106 172.990 215.524 1.00 0.00 2623 SER A N 1
ATOM 14113 C CA . SER A 1 2623 ? 130.370 173.972 214.480 1.00 0.00 2623 SER A CA 1
ATOM 14114 C C . SER A 1 2623 ? 131.713 173.739 213.796 1.00 0.00 2623 SER A C 1
ATOM 14115 O O . SER A 1 2623 ? 131.780 173.107 212.743 1.00 0.00 2623 SER A O 1
ATOM 14118 N N . THR A 1 2624 ? 132.770 174.328 214.344 1.00 0.00 2624 THR A N 1
ATOM 14119 C CA . THR A 1 2624 ? 134.095 174.234 213.774 1.00 0.00 2624 THR A CA 1
ATOM 14120 C C . THR A 1 2624 ? 134.843 173.022 214.269 1.00 0.00 2624 THR A C 1
ATOM 14121 O O . THR A 1 2624 ? 135.802 172.595 213.639 1.00 0.00 2624 THR A O 1
ATOM 14125 N N . GLY A 1 2625 ? 134.438 172.464 215.397 1.00 0.00 2625 GLY A N 1
ATOM 14126 C CA . GLY A 1 2625 ? 135.119 171.284 215.900 1.00 0.00 2625 GLY A CA 1
ATOM 14127 C C . GLY A 1 2625 ? 136.410 171.566 216.653 1.00 0.00 2625 GLY A C 1
ATOM 14128 O O . GLY A 1 2625 ? 137.188 170.652 216.914 1.00 0.00 2625 GLY A O 1
ATOM 14129 N N . GLU A 1 2626 ? 136.676 172.809 216.988 1.00 0.00 2626 GLU A N 1
ATOM 14130 C CA . GLU A 1 2626 ? 137.910 173.094 217.688 1.00 0.00 2626 GLU A CA 1
ATOM 14131 C C . GLU A 1 2626 ? 137.854 172.638 219.147 1.00 0.00 2626 GLU A C 1
ATOM 14132 O O . GLU A 1 2626 ? 136.950 173.050 219.875 1.00 0.00 2626 GLU A O 1
ATOM 14138 N N . PRO A 1 2627 ? 138.739 171.746 219.602 1.00 0.00 2627 PRO A N 1
ATOM 14139 C CA . PRO A 1 2627 ? 138.806 171.327 220.969 1.00 0.00 2627 PRO A CA 1
ATOM 14140 C C . PRO A 1 2627 ? 139.423 172.466 221.726 1.00 0.00 2627 PRO A C 1
ATOM 14141 O O . PRO A 1 2627 ? 140.379 173.066 221.233 1.00 0.00 2627 PRO A O 1
ATOM 14145 N N . ILE A 1 2628 ? 138.936 172.722 222.917 1.00 0.00 2628 ILE A N 1
ATOM 14146 C CA . ILE A 1 2628 ? 139.502 173.729 223.780 1.00 0.00 2628 ILE A CA 1
ATOM 14147 C C . ILE A 1 2628 ? 139.631 173.184 225.191 1.00 0.00 2628 ILE A C 1
ATOM 14148 O O . ILE A 1 2628 ? 139.000 172.185 225.542 1.00 0.00 2628 ILE A O 1
ATOM 14153 N N . HIS A 1 2629 ? 140.433 173.826 226.006 1.00 0.00 2629 HIS A N 1
ATOM 14154 C CA . HIS A 1 2629 ? 140.495 173.425 227.397 1.00 0.00 2629 HIS A CA 1
ATOM 14155 C C . HIS A 1 2629 ? 139.720 174.385 228.223 1.00 0.00 2629 HIS A C 1
ATOM 14156 O O . HIS A 1 2629 ? 139.590 175.549 227.849 1.00 0.00 2629 HIS A O 1
ATOM 14163 N N . ILE A 1 2630 ? 139.256 173.933 229.366 1.00 0.00 2630 ILE A N 1
ATOM 14164 C CA . ILE A 1 2630 ? 138.647 174.851 230.302 1.00 0.00 2630 ILE A CA 1
ATOM 14165 C C . ILE A 1 2630 ? 139.674 174.964 231.374 1.00 0.00 2630 ILE A C 1
ATOM 14166 O O . ILE A 1 2630 ? 140.740 174.389 231.226 1.00 0.00 2630 ILE A O 1
ATOM 14171 N N . ASP A 1 2631 ? 139.413 175.691 232.433 1.00 0.00 2631 ASP A N 1
ATOM 14172 C CA . ASP A 1 2631 ? 140.469 175.912 233.393 1.00 0.00 2631 ASP A CA 1
ATOM 14173 C C . ASP A 1 2631 ? 141.165 174.626 233.796 1.00 0.00 2631 ASP A C 1
ATOM 14174 O O . ASP A 1 2631 ? 140.538 173.675 234.268 1.00 0.00 2631 ASP A O 1
ATOM 14179 N N . LEU A 1 2632 ? 142.486 174.648 233.688 1.00 0.00 2632 LEU A N 1
ATOM 14180 C CA . LEU A 1 2632 ? 143.319 173.524 234.065 1.00 0.00 2632 LEU A CA 1
ATOM 14181 C C . LEU A 1 2632 ? 144.114 173.954 235.276 1.00 0.00 2632 LEU A C 1
ATOM 14182 O O . LEU A 1 2632 ? 144.459 175.131 235.386 1.00 0.00 2632 LEU A O 1
ATOM 14187 N N . GLY A 1 2633 ? 144.438 173.024 236.175 1.00 0.00 2633 GLY A N 1
ATOM 14188 C CA . GLY A 1 2633 ? 145.232 173.372 237.343 1.00 0.00 2633 GLY A CA 1
ATOM 14189 C C . GLY A 1 2633 ? 146.652 172.898 237.152 1.00 0.00 2633 GLY A C 1
ATOM 14190 O O . GLY A 1 2633 ? 147.170 172.903 236.033 1.00 0.00 2633 GLY A O 1
ATOM 14191 N N . ILE A 1 2634 ? 147.309 172.558 238.261 1.00 0.00 2634 ILE A N 1
ATOM 14192 C CA . ILE A 1 2634 ? 148.675 172.027 238.286 1.00 0.00 2634 ILE A CA 1
ATOM 14193 C C . ILE A 1 2634 ? 149.810 172.963 237.889 1.00 0.00 2634 ILE A C 1
ATOM 14194 O O . ILE A 1 2634 ? 150.759 173.158 238.646 1.00 0.00 2634 ILE A O 1
ATOM 14199 N N . ALA A 1 2635 ? 149.746 173.493 236.687 1.00 0.00 2635 ALA A N 1
ATOM 14200 C CA . ALA A 1 2635 ? 150.755 174.365 236.078 1.00 0.00 2635 ALA A CA 1
ATOM 14201 C C . ALA A 1 2635 ? 152.000 173.578 235.709 1.00 0.00 2635 ALA A C 1
ATOM 14202 O O . ALA A 1 2635 ? 152.336 173.493 234.536 1.00 0.00 2635 ALA A O 1
ATOM 14204 N N . PHE A 1 2636 ? 152.669 173.001 236.693 1.00 0.00 2636 PHE A N 1
ATOM 14205 C CA . PHE A 1 2636 ? 153.836 172.214 236.354 1.00 0.00 2636 PHE A CA 1
ATOM 14206 C C . PHE A 1 2636 ? 153.888 170.915 237.110 1.00 0.00 2636 PHE A C 1
ATOM 14207 O O . PHE A 1 2636 ? 153.794 170.898 238.340 1.00 0.00 2636 PHE A O 1
ATOM 14215 N N . ASP A 1 2637 ? 154.189 169.842 236.409 1.00 0.00 2637 ASP A N 1
ATOM 14216 C CA . ASP A 1 2637 ? 154.459 168.573 237.062 1.00 0.00 2637 ASP A CA 1
ATOM 14217 C C . ASP A 1 2637 ? 153.392 168.219 238.082 1.00 0.00 2637 ASP A C 1
ATOM 14218 O O . ASP A 1 2637 ? 152.224 168.180 237.735 1.00 0.00 2637 ASP A O 1
ATOM 14223 N N . GLN A 1 2638 ? 153.766 167.908 239.337 1.00 0.00 2638 GLN A N 1
ATOM 14224 C CA . GLN A 1 2638 ? 152.832 167.585 240.446 1.00 0.00 2638 GLN A CA 1
ATOM 14225 C C . GLN A 1 2638 ? 152.011 166.314 240.282 1.00 0.00 2638 GLN A C 1
ATOM 14226 O O . GLN A 1 2638 ? 152.020 165.452 241.150 1.00 0.00 2638 GLN A O 1
ATOM 14232 N N . GLY A 1 2639 ? 151.350 166.162 239.147 1.00 0.00 2639 GLY A N 1
ATOM 14233 C CA . GLY A 1 2639 ? 150.510 165.029 238.795 1.00 0.00 2639 GLY A CA 1
ATOM 14234 C C . GLY A 1 2639 ? 151.378 163.818 238.565 1.00 0.00 2639 GLY A C 1
ATOM 14235 O O . GLY A 1 2639 ? 150.904 162.699 238.473 1.00 0.00 2639 GLY A O 1
ATOM 14236 N N . LYS A 1 2640 ? 152.670 164.041 238.578 1.00 0.00 2640 LYS A N 1
ATOM 14237 C CA . LYS A 1 2640 ? 153.675 163.029 238.414 1.00 0.00 2640 LYS A CA 1
ATOM 14238 C C . LYS A 1 2640 ? 153.888 162.305 239.741 1.00 0.00 2640 LYS A C 1
ATOM 14239 O O . LYS A 1 2640 ? 154.685 161.373 239.824 1.00 0.00 2640 LYS A O 1
ATOM 14245 N N . LEU A 1 2641 ? 153.196 162.764 240.778 1.00 30.00 2641 LEU A N 1
ATOM 14246 C CA . LEU A 1 2641 ? 153.244 162.202 242.109 1.00 30.00 2641 LEU A CA 1
ATOM 14247 C C . LEU A 1 2641 ? 151.917 161.460 242.273 1.00 30.00 2641 LEU A C 1
ATOM 14248 O O . LEU A 1 2641 ? 151.718 160.450 241.607 1.00 30.00 2641 LEU A O 1
ATOM 14253 N N . LEU A 1 2642 ? 151.019 161.934 243.144 1.00 30.00 2642 LEU A N 1
ATOM 14254 C CA . LEU A 1 2642 ? 149.699 161.316 243.289 1.00 30.00 2642 LEU A CA 1
ATOM 14255 C C . LEU A 1 2642 ? 149.703 159.913 243.827 1.00 30.00 2642 LEU A C 1
ATOM 14256 O O . LEU A 1 2642 ? 150.734 159.242 243.907 1.00 30.00 2642 LEU A O 1
ATOM 14261 N N . PRO A 1 2643 ? 148.564 159.439 244.313 1.00 30.00 2643 PRO A N 1
ATOM 14262 C CA . PRO A 1 2643 ? 148.333 158.062 244.640 1.00 30.00 2643 PRO A CA 1
ATOM 14263 C C . PRO A 1 2643 ? 148.060 157.395 243.316 1.00 30.00 2643 PRO A C 1
ATOM 14264 O O . PRO A 1 2643 ? 146.906 157.113 243.014 1.00 30.00 2643 PRO A O 1
ATOM 14268 N N . ILE A 1 2644 ? 149.130 157.253 242.529 1.00 30.00 2644 ILE A N 1
ATOM 14269 C CA . ILE A 1 2644 ? 149.173 156.813 241.131 1.00 30.00 2644 ILE A CA 1
ATOM 14270 C C . ILE A 1 2644 ? 149.341 158.032 240.213 1.00 30.00 2644 ILE A C 1
ATOM 14271 O O . ILE A 1 2644 ? 148.359 158.726 239.965 1.00 30.00 2644 ILE A O 1
ATOM 14276 N N . PRO A 1 2645 ? 150.549 158.265 239.667 1.00 30.00 2645 PRO A N 1
ATOM 14277 C CA . PRO A 1 2645 ? 150.952 159.392 238.839 1.00 30.00 2645 PRO A CA 1
ATOM 14278 C C . PRO A 1 2645 ? 150.355 159.369 237.457 1.00 30.00 2645 PRO A C 1
ATOM 14279 O O . PRO A 1 2645 ? 150.070 158.300 236.933 1.00 30.00 2645 PRO A O 1
ATOM 14283 N N . GLU A 1 2646 ? 150.258 160.551 236.863 1.00 30.00 2646 GLU A N 1
ATOM 14284 C CA . GLU A 1 2646 ? 149.797 160.823 235.508 1.00 30.00 2646 GLU A CA 1
ATOM 14285 C C . GLU A 1 2646 ? 150.898 160.699 234.469 1.00 30.00 2646 GLU A C 1
ATOM 14286 O O . GLU A 1 2646 ? 152.087 160.836 234.765 1.00 30.00 2646 GLU A O 1
ATOM 14292 N N . LEU A 1 2647 ? 150.484 160.447 233.238 1.00 30.00 2647 LEU A N 1
ATOM 14293 C CA . LEU A 1 2647 ? 151.381 160.431 232.106 1.00 30.00 2647 LEU A CA 1
ATOM 14294 C C . LEU A 1 2647 ? 151.462 161.827 231.548 1.00 30.00 2647 LEU A C 1
ATOM 14295 O O . LEU A 1 2647 ? 150.450 162.412 231.184 1.00 30.00 2647 LEU A O 1
ATOM 14300 N N . VAL A 1 2648 ? 152.660 162.362 231.512 1.00 0.00 2648 VAL A N 1
ATOM 14301 C CA . VAL A 1 2648 ? 152.910 163.718 231.059 1.00 0.00 2648 VAL A CA 1
ATOM 14302 C C . VAL A 1 2648 ? 152.545 163.996 229.598 1.00 0.00 2648 VAL A C 1
ATOM 14303 O O . VAL A 1 2648 ? 152.100 165.097 229.281 1.00 0.00 2648 VAL A O 1
ATOM 14307 N N . PRO A 1 2649 ? 152.844 163.114 228.660 1.00 30.00 2649 PRO A N 1
ATOM 14308 C CA . PRO A 1 2649 ? 152.470 163.333 227.293 1.00 30.00 2649 PRO A CA 1
ATOM 14309 C C . PRO A 1 2649 ? 150.975 163.503 227.163 1.00 30.00 2649 PRO A C 1
ATOM 14310 O O . PRO A 1 2649 ? 150.200 162.865 227.871 1.00 30.00 2649 PRO A O 1
ATOM 14314 N N . PHE A 1 2650 ? 150.574 164.333 226.221 1.00 0.00 2650 PHE A N 1
ATOM 14315 C CA . PHE A 1 2650 ? 149.178 164.621 225.971 1.00 0.00 2650 PHE A CA 1
ATOM 14316 C C . PHE A 1 2650 ? 148.374 163.381 225.722 1.00 0.00 2650 PHE A C 1
ATOM 14317 O O . PHE A 1 2650 ? 148.812 162.478 225.003 1.00 0.00 2650 PHE A O 1
ATOM 14325 N N . ARG A 1 2651 ? 147.174 163.335 226.280 1.00 0.00 2651 ARG A N 1
ATOM 14326 C CA . ARG A 1 2651 ? 146.344 162.170 226.139 1.00 0.00 2651 ARG A CA 1
ATOM 14327 C C . ARG A 1 2651 ? 145.807 161.907 224.746 1.00 0.00 2651 ARG A C 1
ATOM 14328 O O . ARG A 1 2651 ? 144.629 162.076 224.434 1.00 0.00 2651 ARG A O 1
ATOM 14336 N N . LEU A 1 2652 ? 146.665 161.323 223.946 1.00 0.00 2652 LEU A N 1
ATOM 14337 C CA . LEU A 1 2652 ? 146.320 160.896 222.613 1.00 0.00 2652 LEU A CA 1
ATOM 14338 C C . LEU A 1 2652 ? 145.788 159.504 222.734 1.00 0.00 2652 LEU A C 1
ATOM 14339 O O . LEU A 1 2652 ? 146.410 158.542 222.299 1.00 0.00 2652 LEU A O 1
ATOM 14344 N N . THR A 1 2653 ? 144.624 159.396 223.310 1.00 0.00 2653 THR A N 1
ATOM 14345 C CA . THR A 1 2653 ? 144.071 158.088 223.514 1.00 0.00 2653 THR A CA 1
ATOM 14346 C C . THR A 1 2653 ? 143.290 157.674 222.306 1.00 0.00 2653 THR A C 1
ATOM 14347 O O . THR A 1 2653 ? 143.218 158.397 221.309 1.00 0.00 2653 THR A O 1
ATOM 14351 N N . ARG A 1 2654 ? 142.694 156.508 222.384 1.00 0.00 2654 ARG A N 1
ATOM 14352 C CA . ARG A 1 2654 ? 142.098 155.941 221.201 1.00 0.00 2654 ARG A CA 1
ATOM 14353 C C . ARG A 1 2654 ? 140.947 156.728 220.609 1.00 0.00 2654 ARG A C 1
ATOM 14354 O O . ARG A 1 2654 ? 140.852 156.819 219.390 1.00 0.00 2654 ARG A O 1
ATOM 14362 N N . ASP A 1 2655 ? 140.099 157.347 221.419 1.00 0.00 2655 ASP A N 1
ATOM 14363 C CA . ASP A 1 2655 ? 139.055 158.131 220.789 1.00 0.00 2655 ASP A CA 1
ATOM 14364 C C . ASP A 1 2655 ? 139.551 159.458 220.315 1.00 0.00 2655 ASP A C 1
ATOM 14365 O O . ASP A 1 2655 ? 139.191 159.882 219.230 1.00 0.00 2655 ASP A O 1
ATOM 14370 N N . ILE A 1 2656 ? 140.492 160.071 220.981 1.00 0.00 2656 ILE A N 1
ATOM 14371 C CA . ILE A 1 2656 ? 140.879 161.376 220.486 1.00 0.00 2656 ILE A CA 1
ATOM 14372 C C . ILE A 1 2656 ? 141.413 161.260 219.085 1.00 0.00 2656 ILE A C 1
ATOM 14373 O O . ILE A 1 2656 ? 141.049 162.048 218.203 1.00 0.00 2656 ILE A O 1
ATOM 14378 N N . VAL A 1 2657 ? 142.204 160.235 218.845 1.00 0.00 2657 VAL A N 1
ATOM 14379 C CA . VAL A 1 2657 ? 142.808 160.085 217.546 1.00 0.00 2657 VAL A CA 1
ATOM 14380 C C . VAL A 1 2657 ? 141.844 159.504 216.534 1.00 0.00 2657 VAL A C 1
ATOM 14381 O O . VAL A 1 2657 ? 142.167 159.398 215.360 1.00 0.00 2657 VAL A O 1
ATOM 14385 N N . ASP A 1 2658 ? 140.667 159.068 216.978 1.00 0.00 2658 ASP A N 1
ATOM 14386 C CA . ASP A 1 2658 ? 139.660 158.491 216.103 1.00 0.00 2658 ASP A CA 1
ATOM 14387 C C . ASP A 1 2658 ? 139.091 159.596 215.251 1.00 0.00 2658 ASP A C 1
ATOM 14388 O O . ASP A 1 2658 ? 138.465 159.351 214.225 1.00 0.00 2658 ASP A O 1
ATOM 14393 N N . GLY A 1 2659 ? 139.335 160.847 215.660 1.00 0.00 2659 GLY A N 1
ATOM 14394 C CA . GLY A 1 2659 ? 138.846 161.985 214.934 1.00 0.00 2659 GLY A CA 1
ATOM 14395 C C . GLY A 1 2659 ? 139.776 162.276 213.759 1.00 0.00 2659 GLY A C 1
ATOM 14396 O O . GLY A 1 2659 ? 139.515 163.184 212.961 1.00 0.00 2659 GLY A O 1
ATOM 14397 N N . PHE A 1 2660 ? 140.852 161.508 213.635 1.00 0.00 2660 PHE A N 1
ATOM 14398 C CA . PHE A 1 2660 ? 141.824 161.669 212.587 1.00 0.00 2660 PHE A CA 1
ATOM 14399 C C . PHE A 1 2660 ? 141.409 160.638 211.538 1.00 0.00 2660 PHE A C 1
ATOM 14400 O O . PHE A 1 2660 ? 141.483 159.422 211.747 1.00 0.00 2660 PHE A O 1
ATOM 14408 N N . GLY A 1 2661 ? 140.897 161.129 210.426 1.00 0.00 2661 GLY A N 1
ATOM 14409 C CA . GLY A 1 2661 ? 140.239 160.316 209.405 1.00 0.00 2661 GLY A CA 1
ATOM 14410 C C . GLY A 1 2661 ? 141.126 159.412 208.576 1.00 0.00 2661 GLY A C 1
ATOM 14411 O O . GLY A 1 2661 ? 141.282 159.627 207.376 1.00 0.00 2661 GLY A O 1
ATOM 14412 N N . VAL A 1 2662 ? 141.648 158.380 209.244 1.00 0.00 2662 VAL A N 1
ATOM 14413 C CA . VAL A 1 2662 ? 142.527 157.364 208.680 1.00 0.00 2662 VAL A CA 1
ATOM 14414 C C . VAL A 1 2662 ? 143.904 157.946 208.653 1.00 0.00 2662 VAL A C 1
ATOM 14415 O O . VAL A 1 2662 ? 144.073 159.125 208.358 1.00 0.00 2662 VAL A O 1
ATOM 14419 N N . THR A 1 2663 ? 144.880 157.130 208.976 1.00 0.00 2663 THR A N 1
ATOM 14420 C CA . THR A 1 2663 ? 146.258 157.555 209.118 1.00 0.00 2663 THR A CA 1
ATOM 14421 C C . THR A 1 2663 ? 146.320 158.510 210.280 1.00 0.00 2663 THR A C 1
ATOM 14422 O O . THR A 1 2663 ? 146.735 159.662 210.175 1.00 0.00 2663 THR A O 1
ATOM 14426 N N . GLY A 1 2664 ? 145.894 157.995 211.425 1.00 0.00 2664 GLY A N 1
ATOM 14427 C CA . GLY A 1 2664 ? 145.898 158.801 212.609 1.00 0.00 2664 GLY A CA 1
ATOM 14428 C C . GLY A 1 2664 ? 147.305 159.024 213.062 1.00 0.00 2664 GLY A C 1
ATOM 14429 O O . GLY A 1 2664 ? 148.169 158.174 212.857 1.00 0.00 2664 GLY A O 1
ATOM 14430 N N . VAL A 1 2665 ? 147.517 160.176 213.681 1.00 0.00 2665 VAL A N 1
ATOM 14431 C CA . VAL A 1 2665 ? 148.755 160.600 214.300 1.00 0.00 2665 VAL A CA 1
ATOM 14432 C C . VAL A 1 2665 ? 149.900 160.859 213.341 1.00 0.00 2665 VAL A C 1
ATOM 14433 O O . VAL A 1 2665 ? 150.438 161.962 213.283 1.00 0.00 2665 VAL A O 1
ATOM 14437 N N . ASP A 1 2666 ? 150.237 159.880 212.538 1.00 0.00 2666 ASP A N 1
ATOM 14438 C CA . ASP A 1 2666 ? 151.379 159.964 211.654 1.00 0.00 2666 ASP A CA 1
ATOM 14439 C C . ASP A 1 2666 ? 151.143 160.788 210.400 1.00 0.00 2666 ASP A C 1
ATOM 14440 O O . ASP A 1 2666 ? 152.036 160.929 209.566 1.00 0.00 2666 ASP A O 1
ATOM 14445 N N . GLY A 1 2667 ? 149.942 161.299 210.238 1.00 0.00 2667 GLY A N 1
ATOM 14446 C CA . GLY A 1 2667 ? 149.603 162.127 209.100 1.00 0.00 2667 GLY A CA 1
ATOM 14447 C C . GLY A 1 2667 ? 149.684 163.605 209.480 1.00 0.00 2667 GLY A C 1
ATOM 14448 O O . GLY A 1 2667 ? 150.709 164.103 209.971 1.00 0.00 2667 GLY A O 1
ATOM 14449 N N . LEU A 1 2668 ? 148.590 164.319 209.274 1.00 0.00 2668 LEU A N 1
ATOM 14450 C CA . LEU A 1 2668 ? 148.582 165.740 209.551 1.00 0.00 2668 LEU A CA 1
ATOM 14451 C C . LEU A 1 2668 ? 149.004 166.066 210.977 1.00 0.00 2668 LEU A C 1
ATOM 14452 O O . LEU A 1 2668 ? 149.645 167.091 211.210 1.00 0.00 2668 LEU A O 1
ATOM 14457 N N . PHE A 1 2669 ? 148.623 165.239 211.942 1.00 0.00 2669 PHE A N 1
ATOM 14458 C CA . PHE A 1 2669 ? 148.921 165.567 213.315 1.00 0.00 2669 PHE A CA 1
ATOM 14459 C C . PHE A 1 2669 ? 150.396 165.759 213.590 1.00 0.00 2669 PHE A C 1
ATOM 14460 O O . PHE A 1 2669 ? 150.777 166.814 214.111 1.00 0.00 2669 PHE A O 1
ATOM 14468 N N . ARG A 1 2670 ? 151.256 164.816 213.193 1.00 0.00 2670 ARG A N 1
ATOM 14469 C CA . ARG A 1 2670 ? 152.664 165.075 213.420 1.00 0.00 2670 ARG A CA 1
ATOM 14470 C C . ARG A 1 2670 ? 153.134 166.276 212.661 1.00 0.00 2670 ARG A C 1
ATOM 14471 O O . ARG A 1 2670 ? 153.880 167.090 213.195 1.00 0.00 2670 ARG A O 1
ATOM 14479 N N . ARG A 1 2671 ? 152.661 166.463 211.440 1.00 0.00 2671 ARG A N 1
ATOM 14480 C CA . ARG A 1 2671 ? 153.229 167.565 210.679 1.00 0.00 2671 ARG A CA 1
ATOM 14481 C C . ARG A 1 2671 ? 152.961 168.896 211.358 1.00 0.00 2671 ARG A C 1
ATOM 14482 O O . ARG A 1 2671 ? 153.853 169.754 211.463 1.00 0.00 2671 ARG A O 1
ATOM 14490 N N . SER A 1 2672 ? 151.766 169.043 211.900 1.00 0.00 2672 SER A N 1
ATOM 14491 C CA . SER A 1 2672 ? 151.443 170.262 212.590 1.00 0.00 2672 SER A CA 1
ATOM 14492 C C . SER A 1 2672 ? 152.259 170.390 213.850 1.00 0.00 2672 SER A C 1
ATOM 14493 O O . SER A 1 2672 ? 152.774 171.470 214.157 1.00 0.00 2672 SER A O 1
ATOM 14496 N N . CYS A 1 2673 ? 152.439 169.283 214.557 1.00 0.00 2673 CYS A N 1
ATOM 14497 C CA . CYS A 1 2673 ? 153.175 169.328 215.799 1.00 0.00 2673 CYS A CA 1
ATOM 14498 C C . CYS A 1 2673 ? 154.597 169.764 215.584 1.00 0.00 2673 CYS A C 1
ATOM 14499 O O . CYS A 1 2673 ? 155.140 170.558 216.359 1.00 0.00 2673 CYS A O 1
ATOM 14502 N N . GLU A 1 2674 ? 155.203 169.268 214.524 1.00 0.00 2674 GLU A N 1
ATOM 14503 C CA . GLU A 1 2674 ? 156.576 169.590 214.245 1.00 0.00 2674 GLU A CA 1
ATOM 14504 C C . GLU A 1 2674 ? 156.751 171.063 213.966 1.00 0.00 2674 GLU A C 1
ATOM 14505 O O . GLU A 1 2674 ? 157.698 171.668 214.468 1.00 0.00 2674 GLU A O 1
ATOM 14511 N N . ARG A 1 2675 ? 155.828 171.683 213.232 1.00 0.00 2675 ARG A N 1
ATOM 14512 C CA . ARG A 1 2675 ? 156.023 173.101 212.994 1.00 0.00 2675 ARG A CA 1
ATOM 14513 C C . ARG A 1 2675 ? 155.919 173.875 214.271 1.00 0.00 2675 ARG A C 1
ATOM 14514 O O . ARG A 1 2675 ? 156.685 174.806 214.505 1.00 0.00 2675 ARG A O 1
ATOM 14522 N N . VAL A 1 2676 ? 154.992 173.492 215.117 1.00 0.00 2676 VAL A N 1
ATOM 14523 C CA . VAL A 1 2676 ? 154.813 174.258 216.319 1.00 0.00 2676 VAL A CA 1
ATOM 14524 C C . VAL A 1 2676 ? 155.987 174.122 217.244 1.00 0.00 2676 VAL A C 1
ATOM 14525 O O . VAL A 1 2676 ? 156.483 175.113 217.793 1.00 0.00 2676 VAL A O 1
ATOM 14529 N N . TYR A 1 2677 ? 156.443 172.905 217.427 1.00 0.00 2677 TYR A N 1
ATOM 14530 C CA . TYR A 1 2677 ? 157.525 172.693 218.336 1.00 0.00 2677 TYR A CA 1
ATOM 14531 C C . TYR A 1 2677 ? 158.773 173.346 217.818 1.00 0.00 2677 TYR A C 1
ATOM 14532 O O . TYR A 1 2677 ? 159.523 173.948 218.592 1.00 0.00 2677 TYR A O 1
ATOM 14541 N N . ALA A 1 2678 ? 159.029 173.237 216.521 1.00 0.00 2678 ALA A N 1
ATOM 14542 C CA . ALA A 1 2678 ? 160.215 173.852 215.987 1.00 0.00 2678 ALA A CA 1
ATOM 14543 C C . ALA A 1 2678 ? 160.207 175.354 216.201 1.00 0.00 2678 ALA A C 1
ATOM 14544 O O . ALA A 1 2678 ? 161.244 175.925 216.542 1.00 0.00 2678 ALA A O 1
ATOM 14546 N N . VAL A 1 2679 ? 159.052 176.000 216.058 1.00 0.00 2679 VAL A N 1
ATOM 14547 C CA . VAL A 1 2679 ? 159.020 177.429 216.267 1.00 0.00 2679 VAL A CA 1
ATOM 14548 C C . VAL A 1 2679 ? 159.316 177.782 217.679 1.00 0.00 2679 VAL A C 1
ATOM 14549 O O . VAL A 1 2679 ? 160.062 178.727 217.943 1.00 0.00 2679 VAL A O 1
ATOM 14553 N N . LEU A 1 2680 ? 158.748 177.055 218.609 1.00 0.00 2680 LEU A N 1
ATOM 14554 C CA . LEU A 1 2680 ? 159.032 177.412 219.966 1.00 0.00 2680 LEU A CA 1
ATOM 14555 C C . LEU A 1 2680 ? 160.508 177.250 220.253 1.00 0.00 2680 LEU A C 1
ATOM 14556 O O . LEU A 1 2680 ? 161.109 178.111 220.902 1.00 0.00 2680 LEU A O 1
ATOM 14561 N N . ARG A 1 2681 ? 161.133 176.197 219.724 1.00 0.00 2681 ARG A N 1
ATOM 14562 C CA . ARG A 1 2681 ? 162.550 176.031 219.976 1.00 0.00 2681 ARG A CA 1
ATOM 14563 C C . ARG A 1 2681 ? 163.363 177.143 219.344 1.00 0.00 2681 ARG A C 1
ATOM 14564 O O . ARG A 1 2681 ? 164.372 177.566 219.906 1.00 0.00 2681 ARG A O 1
ATOM 14572 N N . LYS A 1 2682 ? 162.948 177.594 218.161 1.00 0.00 2682 LYS A N 1
ATOM 14573 C CA . LYS A 1 2682 ? 163.662 178.631 217.438 1.00 0.00 2682 LYS A CA 1
ATOM 14574 C C . LYS A 1 2682 ? 163.662 179.977 218.138 1.00 0.00 2682 LYS A C 1
ATOM 14575 O O . LYS A 1 2682 ? 164.707 180.626 218.208 1.00 0.00 2682 LYS A O 1
ATOM 14581 N N . ASP A 1 2683 ? 162.510 180.415 218.652 1.00 0.00 2683 ASP A N 1
ATOM 14582 C CA . ASP A 1 2683 ? 162.514 181.721 219.293 1.00 0.00 2683 ASP A CA 1
ATOM 14583 C C . ASP A 1 2683 ? 162.937 181.642 220.737 1.00 0.00 2683 ASP A C 1
ATOM 14584 O O . ASP A 1 2683 ? 163.633 182.541 221.217 1.00 0.00 2683 ASP A O 1
ATOM 14589 N N . TYR A 1 2684 ? 162.544 180.585 221.438 1.00 0.00 2684 TYR A N 1
ATOM 14590 C CA . TYR A 1 2684 ? 162.944 180.316 222.811 1.00 0.00 2684 TYR A CA 1
ATOM 14591 C C . TYR A 1 2684 ? 162.723 181.363 223.904 1.00 0.00 2684 TYR A C 1
ATOM 14592 O O . TYR A 1 2684 ? 161.937 181.168 224.843 1.00 0.00 2684 TYR A O 1
ATOM 14601 N N . VAL A 1 2685 ? 163.436 182.455 223.801 1.00 0.00 2685 VAL A N 1
ATOM 14602 C CA . VAL A 1 2685 ? 163.570 183.402 224.874 1.00 0.00 2685 VAL A CA 1
ATOM 14603 C C . VAL A 1 2685 ? 162.283 184.042 225.261 1.00 0.00 2685 VAL A C 1
ATOM 14604 O O . VAL A 1 2685 ? 162.066 184.340 226.430 1.00 0.00 2685 VAL A O 1
ATOM 14608 N N . LYS A 1 2686 ? 161.413 184.262 224.301 1.00 0.00 2686 LYS A N 1
ATOM 14609 C CA . LYS A 1 2686 ? 160.168 184.890 224.614 1.00 0.00 2686 LYS A CA 1
ATOM 14610 C C . LYS A 1 2686 ? 159.313 184.037 225.503 1.00 0.00 2686 LYS A C 1
ATOM 14611 O O . LYS A 1 2686 ? 158.456 184.555 226.215 1.00 0.00 2686 LYS A O 1
ATOM 14617 N N . VAL A 1 2687 ? 159.493 182.729 225.446 1.00 0.00 2687 VAL A N 1
ATOM 14618 C CA . VAL A 1 2687 ? 158.663 181.872 226.240 1.00 0.00 2687 VAL A CA 1
ATOM 14619 C C . VAL A 1 2687 ? 159.117 181.988 227.647 1.00 0.00 2687 VAL A C 1
ATOM 14620 O O . VAL A 1 2687 ? 158.310 182.115 228.577 1.00 0.00 2687 VAL A O 1
ATOM 14624 N N . MET A 1 2688 ? 160.428 181.958 227.817 1.00 0.00 2688 MET A N 1
ATOM 14625 C CA . MET A 1 2688 ? 160.911 182.038 229.162 1.00 0.00 2688 MET A CA 1
ATOM 14626 C C . MET A 1 2688 ? 160.575 183.384 229.720 1.00 0.00 2688 MET A C 1
ATOM 14627 O O . MET A 1 2688 ? 160.206 183.490 230.886 1.00 0.00 2688 MET A O 1
ATOM 14632 N N . CYS A 1 2689 ? 160.600 184.406 228.879 1.00 0.00 2689 CYS A N 1
ATOM 14633 C CA . CYS A 1 2689 ? 160.279 185.718 229.352 1.00 0.00 2689 CYS A CA 1
ATOM 14634 C C . CYS A 1 2689 ? 158.877 185.758 229.880 1.00 0.00 2689 CYS A C 1
ATOM 14635 O O . CYS A 1 2689 ? 158.650 186.222 230.990 1.00 0.00 2689 CYS A O 1
ATOM 14638 N N . VAL A 1 2690 ? 157.917 185.241 229.144 1.00 0.00 2690 VAL A N 1
ATOM 14639 C CA . VAL A 1 2690 ? 156.575 185.351 229.656 1.00 0.00 2690 VAL A CA 1
ATOM 14640 C C . VAL A 1 2690 ? 156.431 184.724 231.007 1.00 0.00 2690 VAL A C 1
ATOM 14641 O O . VAL A 1 2690 ? 155.848 185.330 231.913 1.00 0.00 2690 VAL A O 1
ATOM 14645 N N . LEU A 1 2691 ? 156.969 183.536 231.175 1.00 0.00 2691 LEU A N 1
ATOM 14646 C CA . LEU A 1 2691 ? 156.813 182.912 232.459 1.00 0.00 2691 LEU A CA 1
ATOM 14647 C C . LEU A 1 2691 ? 157.535 183.674 233.530 1.00 0.00 2691 LEU A C 1
ATOM 14648 O O . LEU A 1 2691 ? 157.011 183.861 234.630 1.00 0.00 2691 LEU A O 1
ATOM 14653 N N . ASN A 1 2692 ? 158.712 184.168 233.201 1.00 0.00 2692 ASN A N 1
ATOM 14654 C CA . ASN A 1 2692 ? 159.516 184.850 234.173 1.00 0.00 2692 ASN A CA 1
ATOM 14655 C C . ASN A 1 2692 ? 158.891 186.114 234.636 1.00 0.00 2692 ASN A C 1
ATOM 14656 O O . ASN A 1 2692 ? 159.061 186.490 235.784 1.00 0.00 2692 ASN A O 1
ATOM 14661 N N . ILE A 1 2693 ? 158.147 186.772 233.785 1.00 0.00 2693 ILE A N 1
ATOM 14662 C CA . ILE A 1 2693 ? 157.587 188.008 234.239 1.00 0.00 2693 ILE A CA 1
ATOM 14663 C C . ILE A 1 2693 ? 156.371 187.764 235.054 1.00 0.00 2693 ILE A C 1
ATOM 14664 O O . ILE A 1 2693 ? 156.246 188.268 236.170 1.00 0.00 2693 ILE A O 1
ATOM 14669 N N . LEU A 1 2694 ? 155.503 186.918 234.564 1.00 0.00 2694 LEU A N 1
ATOM 14670 C CA . LEU A 1 2694 ? 154.261 186.747 235.254 1.00 0.00 2694 LEU A CA 1
ATOM 14671 C C . LEU A 1 2694 ? 154.474 186.137 236.615 1.00 0.00 2694 LEU A C 1
ATOM 14672 O O . LEU A 1 2694 ? 153.723 186.424 237.546 1.00 0.00 2694 LEU A O 1
ATOM 14677 N N . LYS A 1 2695 ? 155.507 185.324 236.756 1.00 0.00 2695 LYS A N 1
ATOM 14678 C CA . LYS A 1 2695 ? 155.818 184.724 238.022 1.00 0.00 2695 LYS A CA 1
ATOM 14679 C C . LYS A 1 2695 ? 157.165 185.160 238.565 1.00 0.00 2695 LYS A C 1
ATOM 14680 O O . LYS A 1 2695 ? 157.812 184.400 239.283 1.00 0.00 2695 LYS A O 1
ATOM 14686 N N . TRP A 1 2696 ? 157.587 186.388 238.256 1.00 0.00 2696 TRP A N 1
ATOM 14687 C CA . TRP A 1 2696 ? 158.847 186.879 238.804 1.00 0.00 2696 TRP A CA 1
ATOM 14688 C C . TRP A 1 2696 ? 158.846 186.905 240.312 1.00 0.00 2696 TRP A C 1
ATOM 14689 O O . TRP A 1 2696 ? 159.606 186.190 240.965 1.00 0.00 2696 TRP A O 1
ATOM 14700 N N . ASP A 1 2697 ? 157.944 187.669 240.889 1.00 30.00 2697 ASP A N 1
ATOM 14701 C CA . ASP A 1 2697 ? 157.802 187.733 242.322 1.00 30.00 2697 ASP A CA 1
ATOM 14702 C C . ASP A 1 2697 ? 156.322 187.744 242.733 1.00 30.00 2697 ASP A C 1
ATOM 14703 O O . ASP A 1 2697 ? 155.871 188.639 243.452 1.00 30.00 2697 ASP A O 1
ATOM 14708 N N . PRO A 1 2698 ? 155.569 186.727 242.303 1.00 30.00 2698 PRO A N 1
ATOM 14709 C CA . PRO A 1 2698 ? 154.139 186.586 242.433 1.00 30.00 2698 PRO A CA 1
ATOM 14710 C C . PRO A 1 2698 ? 153.748 186.220 243.843 1.00 30.00 2698 PRO A C 1
ATOM 14711 O O . PRO A 1 2698 ? 154.583 185.809 244.643 1.00 30.00 2698 PRO A O 1
ATOM 14715 N N . LEU A 1 2699 ? 152.457 186.265 244.105 1.00 30.00 2699 LEU A N 1
ATOM 14716 C CA . LEU A 1 2699 ? 151.903 185.798 245.369 1.00 30.00 2699 LEU A CA 1
ATOM 14717 C C . LEU A 1 2699 ? 151.341 184.387 245.200 1.00 30.00 2699 LEU A C 1
ATOM 14718 O O . LEU A 1 2699 ? 150.613 183.880 246.053 1.00 30.00 2699 LEU A O 1
ATOM 14723 N N . TYR A 1 2700 ? 151.676 183.805 244.058 1.00 30.00 2700 TYR A N 1
ATOM 14724 C CA . TYR A 1 2700 ? 151.319 182.481 243.560 1.00 30.00 2700 TYR A CA 1
ATOM 14725 C C . TYR A 1 2700 ? 151.814 181.357 244.452 1.00 30.00 2700 TYR A C 1
ATOM 14726 O O . TYR A 1 2700 ? 152.949 181.370 244.937 1.00 30.00 2700 TYR A O 1
ATOM 14735 N N . SER A 1 2701 ? 150.958 180.375 244.678 1.00 1.00 2701 SER A N 1
ATOM 14736 C CA . SER A 1 2701 ? 151.314 179.248 245.515 1.00 1.00 2701 SER A CA 1
ATOM 14737 C C . SER A 1 2701 ? 151.972 178.105 244.769 1.00 1.00 2701 SER A C 1
ATOM 14738 O O . SER A 1 2701 ? 151.380 177.424 243.920 1.00 1.00 2701 SER A O 1
ATOM 14741 N N . TRP A 1 2702 ? 153.210 177.850 245.125 1.00 1.00 2702 TRP A N 1
ATOM 14742 C CA . TRP A 1 2702 ? 153.967 176.818 244.471 1.00 1.00 2702 TRP A CA 1
ATOM 14743 C C . TRP A 1 2702 ? 153.786 175.452 245.073 1.00 1.00 2702 TRP A C 1
ATOM 14744 O O . TRP A 1 2702 ? 154.619 175.011 245.859 1.00 1.00 2702 TRP A O 1
ATOM 14755 N N . VAL A 1 2703 ? 152.702 174.812 244.640 1.00 1.00 2703 VAL A N 1
ATOM 14756 C CA . VAL A 1 2703 ? 152.262 173.447 244.977 1.00 1.00 2703 VAL A CA 1
ATOM 14757 C C . VAL A 1 2703 ? 151.498 173.270 246.285 1.00 1.00 2703 VAL A C 1
ATOM 14758 O O . VAL A 1 2703 ? 152.091 173.197 247.359 1.00 1.00 2703 VAL A O 1
ATOM 14762 N N . MET A 1 2704 ? 150.181 173.116 246.187 1.00 30.00 2704 MET A N 1
ATOM 14763 C CA . MET A 1 2704 ? 149.360 172.837 247.361 1.00 30.00 2704 MET A CA 1
ATOM 14764 C C . MET A 1 2704 ? 149.036 171.351 247.480 1.00 30.00 2704 MET A C 1
ATOM 14765 O O . MET A 1 2704 ? 148.282 170.821 246.673 1.00 30.00 2704 MET A O 1
ATOM 14770 N N . SER A 1 2705 ? 149.585 170.685 248.494 1.00 30.00 2705 SER A N 1
ATOM 14771 C CA . SER A 1 2705 ? 149.364 169.239 248.660 1.00 30.00 2705 SER A CA 1
ATOM 14772 C C . SER A 1 2705 ? 148.272 168.772 249.665 1.00 30.00 2705 SER A C 1
ATOM 14773 O O . SER A 1 2705 ? 147.574 167.807 249.368 1.00 30.00 2705 SER A O 1
ATOM 14776 N N . PRO A 1 2706 ? 148.057 169.412 250.834 1.00 30.00 2706 PRO A N 1
ATOM 14777 C CA . PRO A 1 2706 ? 147.145 168.924 251.867 1.00 30.00 2706 PRO A CA 1
ATOM 14778 C C . PRO A 1 2706 ? 145.684 168.765 251.494 1.00 30.00 2706 PRO A C 1
ATOM 14779 O O . PRO A 1 2706 ? 144.956 168.081 252.207 1.00 30.00 2706 PRO A O 1
ATOM 14783 N N . VAL A 1 2707 ? 145.236 169.446 250.449 1.00 1.00 2707 VAL A N 1
ATOM 14784 C CA . VAL A 1 2707 ? 143.849 169.354 250.040 1.00 1.00 2707 VAL A CA 1
ATOM 14785 C C . VAL A 1 2707 ? 143.756 168.867 248.613 1.00 1.00 2707 VAL A C 1
ATOM 14786 O O . VAL A 1 2707 ? 142.751 169.101 247.941 1.00 1.00 2707 VAL A O 1
ATOM 14790 N N . LYS A 1 2708 ? 144.840 168.303 248.100 1.00 1.00 2708 LYS A N 1
ATOM 14791 C CA . LYS A 1 2708 ? 144.861 167.837 246.726 1.00 1.00 2708 LYS A CA 1
ATOM 14792 C C . LYS A 1 2708 ? 145.490 166.471 246.612 1.00 1.00 2708 LYS A C 1
ATOM 14793 O O . LYS A 1 2708 ? 145.934 165.890 247.598 1.00 1.00 2708 LYS A O 1
ATOM 14799 N N . LYS A 1 2709 ? 145.415 165.886 245.427 1.00 1.00 2709 LYS A N 1
ATOM 14800 C CA . LYS A 1 2709 ? 146.111 164.638 245.110 1.00 1.00 2709 LYS A CA 1
ATOM 14801 C C . LYS A 1 2709 ? 145.678 163.415 245.913 1.00 1.00 2709 LYS A C 1
ATOM 14802 O O . LYS A 1 2709 ? 145.022 162.514 245.400 1.00 1.00 2709 LYS A O 1
ATOM 14808 N N . TYR A 1 2710 ? 146.013 163.394 247.197 1.00 1.00 2710 TYR A N 1
ATOM 14809 C CA . TYR A 1 2710 ? 145.735 162.255 248.064 1.00 1.00 2710 TYR A CA 1
ATOM 14810 C C . TYR A 1 2710 ? 144.394 162.515 248.705 1.00 1.00 2710 TYR A C 1
ATOM 14811 O O . TYR A 1 2710 ? 143.767 161.654 249.312 1.00 1.00 2710 TYR A O 1
ATOM 14820 N N . GLU A 1 2711 ? 143.879 163.663 248.340 1.00 1.00 2711 GLU A N 1
ATOM 14821 C CA . GLU A 1 2711 ? 142.556 164.149 248.636 1.00 1.00 2711 GLU A CA 1
ATOM 14822 C C . GLU A 1 2711 ? 141.542 163.212 248.001 1.00 1.00 2711 GLU A C 1
ATOM 14823 O O . GLU A 1 2711 ? 140.398 163.115 248.438 1.00 1.00 2711 GLU A O 1
ATOM 14829 N N . HIS A 1 2712 ? 141.941 162.554 246.915 1.00 30.00 2712 HIS A N 1
ATOM 14830 C CA . HIS A 1 2712 ? 141.027 161.737 246.161 1.00 30.00 2712 HIS A CA 1
ATOM 14831 C C . HIS A 1 2712 ? 141.164 160.252 246.512 1.00 30.00 2712 HIS A C 1
ATOM 14832 O O . HIS A 1 2712 ? 140.593 159.389 245.841 1.00 30.00 2712 HIS A O 1
ATOM 14839 N N . LEU A 1 2713 ? 141.938 159.965 247.560 1.00 30.00 2713 LEU A N 1
ATOM 14840 C CA . LEU A 1 2713 ? 142.189 158.626 248.062 1.00 30.00 2713 LEU A CA 1
ATOM 14841 C C . LEU A 1 2713 ? 141.108 158.274 249.082 1.00 30.00 2713 LEU A C 1
ATOM 14842 O O . LEU A 1 2713 ? 140.738 159.097 249.919 1.00 30.00 2713 LEU A O 1
ATOM 14847 N N . PHE A 1 2714 ? 140.597 157.051 249.042 1.00 30.00 2714 PHE A N 1
ATOM 14848 C CA . PHE A 1 2714 ? 139.556 156.668 249.984 1.00 30.00 2714 PHE A CA 1
ATOM 14849 C C . PHE A 1 2714 ? 139.667 155.235 250.475 1.00 30.00 2714 PHE A C 1
ATOM 14850 O O . PHE A 1 2714 ? 140.297 154.386 249.845 1.00 30.00 2714 PHE A O 1
ATOM 14858 N N . GLU A 1 2715 ? 139.030 154.974 251.615 1.00 30.00 2715 GLU A N 1
ATOM 14859 C CA . GLU A 1 2715 ? 138.971 153.646 252.200 1.00 30.00 2715 GLU A CA 1
ATOM 14860 C C . GLU A 1 2715 ? 137.752 153.548 253.096 1.00 30.00 2715 GLU A C 1
ATOM 14861 O O . GLU A 1 2715 ? 137.123 154.564 253.389 1.00 30.00 2715 GLU A O 1
ATOM 14863 N N . ASN A 1 2736 ? 160.603 173.349 249.752 1.00 30.00 2736 ASN A N 1
ATOM 14864 C CA . ASN A 1 2736 ? 161.121 174.435 248.929 1.00 30.00 2736 ASN A CA 1
ATOM 14865 C C . ASN A 1 2736 ? 160.160 175.600 248.833 1.00 30.00 2736 ASN A C 1
ATOM 14866 O O . ASN A 1 2736 ? 158.945 175.426 248.934 1.00 30.00 2736 ASN A O 1
ATOM 14871 N N . GLU A 1 2737 ? 160.710 176.795 248.626 1.00 1.00 2737 GLU A N 1
ATOM 14872 C CA . GLU A 1 2737 ? 159.919 177.997 248.423 1.00 1.00 2737 GLU A CA 1
ATOM 14873 C C . GLU A 1 2737 ? 160.295 178.577 247.069 1.00 1.00 2737 GLU A C 1
ATOM 14874 O O . GLU A 1 2737 ? 159.824 178.100 246.030 1.00 1.00 2737 GLU A O 1
ATOM 14880 N N . ASN A 1 2738 ? 161.236 179.517 247.056 1.00 1.00 2738 ASN A N 1
ATOM 14881 C CA . ASN A 1 2738 ? 161.636 180.130 245.799 1.00 1.00 2738 ASN A CA 1
ATOM 14882 C C . ASN A 1 2738 ? 162.468 179.151 244.993 1.00 1.00 2738 ASN A C 1
ATOM 14883 O O . ASN A 1 2738 ? 162.656 179.310 243.784 1.00 1.00 2738 ASN A O 1
ATOM 14888 N N . GLN A 1 2739 ? 162.890 178.093 245.660 1.00 1.00 2739 GLN A N 1
ATOM 14889 C CA . GLN A 1 2739 ? 163.634 177.041 245.047 1.00 1.00 2739 GLN A CA 1
ATOM 14890 C C . GLN A 1 2739 ? 162.706 176.201 244.209 1.00 1.00 2739 GLN A C 1
ATOM 14891 O O . GLN A 1 2739 ? 163.156 175.555 243.262 1.00 1.00 2739 GLN A O 1
ATOM 14897 N N . GLU A 1 2740 ? 161.419 176.145 244.575 1.00 1.00 2740 GLU A N 1
ATOM 14898 C CA . GLU A 1 2740 ? 160.507 175.322 243.824 1.00 1.00 2740 GLU A CA 1
ATOM 14899 C C . GLU A 1 2740 ? 160.218 176.067 242.558 1.00 1.00 2740 GLU A C 1
ATOM 14900 O O . GLU A 1 2740 ? 160.084 175.485 241.480 1.00 1.00 2740 GLU A O 1
ATOM 14906 N N . SER A 1 2741 ? 160.101 177.378 242.696 1.00 1.00 2741 SER A N 1
ATOM 14907 C CA . SER A 1 2741 ? 159.830 178.186 241.535 1.00 1.00 2741 SER A CA 1
ATOM 14908 C C . SER A 1 2741 ? 160.973 178.018 240.571 1.00 1.00 2741 SER A C 1
ATOM 14909 O O . SER A 1 2741 ? 160.790 177.639 239.413 1.00 1.00 2741 SER A O 1
ATOM 14912 N N . TYR A 1 2742 ? 162.186 178.161 241.090 1.00 1.00 2742 TYR A N 1
ATOM 14913 C CA . TYR A 1 2742 ? 163.343 177.993 240.261 1.00 1.00 2742 TYR A CA 1
ATOM 14914 C C . TYR A 1 2742 ? 163.415 176.650 239.599 1.00 1.00 2742 TYR A C 1
ATOM 14915 O O . TYR A 1 2742 ? 163.628 176.563 238.384 1.00 1.00 2742 TYR A O 1
ATOM 14924 N N . ARG A 1 2743 ? 163.241 175.597 240.378 1.00 1.00 2743 ARG A N 1
ATOM 14925 C CA . ARG A 1 2743 ? 163.380 174.279 239.848 1.00 1.00 2743 ARG A CA 1
ATOM 14926 C C . ARG A 1 2743 ? 162.372 174.035 238.753 1.00 1.00 2743 ARG A C 1
ATOM 14927 O O . ARG A 1 2743 ? 162.699 173.458 237.712 1.00 1.00 2743 ARG A O 1
ATOM 14935 N N . ALA A 1 2744 ? 161.125 174.428 238.987 1.00 1.00 2744 ALA A N 1
ATOM 14936 C CA . ALA A 1 2744 ? 160.107 174.186 237.998 1.00 1.00 2744 ALA A CA 1
ATOM 14937 C C . ALA A 1 2744 ? 160.335 174.948 236.728 1.00 1.00 2744 ALA A C 1
ATOM 14938 O O . ALA A 1 2744 ? 160.221 174.390 235.639 1.00 1.00 2744 ALA A O 1
ATOM 14940 N N . LEU A 1 2745 ? 160.739 176.198 236.841 1.00 1.00 2745 LEU A N 1
ATOM 14941 C CA . LEU A 1 2745 ? 160.901 176.995 235.653 1.00 1.00 2745 LEU A CA 1
ATOM 14942 C C . LEU A 1 2745 ? 162.049 176.521 234.830 1.00 1.00 2745 LEU A C 1
ATOM 14943 O O . LEU A 1 2745 ? 161.979 176.478 233.607 1.00 1.00 2745 LEU A O 1
ATOM 14948 N N . LYS A 1 2746 ? 163.081 176.034 235.467 1.00 1.00 2746 LYS A N 1
ATOM 14949 C CA . LYS A 1 2746 ? 164.176 175.534 234.686 1.00 1.00 2746 LYS A CA 1
ATOM 14950 C C . LYS A 1 2746 ? 163.790 174.340 233.853 1.00 1.00 2746 LYS A C 1
ATOM 14951 O O . LYS A 1 2746 ? 164.375 174.132 232.800 1.00 1.00 2746 LYS A O 1
ATOM 14957 N N . GLY A 1 2747 ? 162.774 173.571 234.232 1.00 1.00 2747 GLY A N 1
ATOM 14958 C CA . GLY A 1 2747 ? 162.425 172.411 233.429 1.00 1.00 2747 GLY A CA 1
ATOM 14959 C C . GLY A 1 2747 ? 161.905 172.845 232.058 1.00 1.00 2747 GLY A C 1
ATOM 14960 O O . GLY A 1 2747 ? 161.912 172.080 231.090 1.00 1.00 2747 GLY A O 1
ATOM 14961 N N . VAL A 1 2748 ? 161.480 174.087 231.952 1.00 1.00 2748 VAL A N 1
ATOM 14962 C CA . VAL A 1 2748 ? 160.950 174.604 230.725 1.00 1.00 2748 VAL A CA 1
ATOM 14963 C C . VAL A 1 2748 ? 162.071 174.659 229.731 1.00 1.00 2748 VAL A C 1
ATOM 14964 O O . VAL A 1 2748 ? 161.872 174.395 228.550 1.00 1.00 2748 VAL A O 1
ATOM 14968 N N . GLU A 1 2749 ? 163.250 175.018 230.204 1.00 1.00 2749 GLU A N 1
ATOM 14969 C CA . GLU A 1 2749 ? 164.412 175.176 229.376 1.00 1.00 2749 GLU A CA 1
ATOM 14970 C C . GLU A 1 2749 ? 164.876 173.844 228.843 1.00 1.00 2749 GLU A C 1
ATOM 14971 O O . GLU A 1 2749 ? 165.741 173.814 227.979 1.00 1.00 2749 GLU A O 1
ATOM 14977 N N . GLU A 1 2750 ? 164.434 172.749 229.450 1.00 1.00 2750 GLU A N 1
ATOM 14978 C CA . GLU A 1 2750 ? 164.847 171.450 229.007 1.00 1.00 2750 GLU A CA 1
ATOM 14979 C C . GLU A 1 2750 ? 163.912 170.992 227.923 1.00 1.00 2750 GLU A C 1
ATOM 14980 O O . GLU A 1 2750 ? 164.300 170.259 227.018 1.00 1.00 2750 GLU A O 1
ATOM 14986 N N . LYS A 1 2751 ? 162.658 171.402 228.031 1.00 1.00 2751 LYS A N 1
ATOM 14987 C CA . LYS A 1 2751 ? 161.685 171.008 227.041 1.00 1.00 2751 LYS A CA 1
ATOM 14988 C C . LYS A 1 2751 ? 161.889 171.853 225.798 1.00 1.00 2751 LYS A C 1
ATOM 14989 O O . LYS A 1 2751 ? 161.726 171.382 224.662 1.00 1.00 2751 LYS A O 1
ATOM 14995 N N . LEU A 1 2752 ? 162.268 173.105 226.012 1.00 1.00 2752 LEU A N 1
ATOM 14996 C CA . LEU A 1 2752 ? 162.597 173.975 224.919 1.00 1.00 2752 LEU A CA 1
ATOM 14997 C C . LEU A 1 2752 ? 164.003 173.596 224.613 1.00 1.00 2752 LEU A C 1
ATOM 14998 O O . LEU A 1 2752 ? 164.721 173.172 225.507 1.00 1.00 2752 LEU A O 1
ATOM 15003 N N . MET A 1 2753 ? 164.400 173.739 223.369 1.00 30.00 2753 MET A N 1
ATOM 15004 C CA . MET A 1 2753 ? 165.746 173.430 222.899 1.00 30.00 2753 MET A CA 1
ATOM 15005 C C . MET A 1 2753 ? 165.946 171.916 222.957 1.00 30.00 2753 MET A C 1
ATOM 15006 O O . MET A 1 2753 ? 165.984 171.247 221.920 1.00 30.00 2753 MET A O 1
ATOM 15011 N N . GLY A 1 2754 ? 166.064 171.382 224.161 1.00 1.00 2754 GLY A N 1
ATOM 15012 C CA . GLY A 1 2754 ? 166.163 169.960 224.390 1.00 1.00 2754 GLY A CA 1
ATOM 15013 C C . GLY A 1 2754 ? 167.547 169.413 224.175 1.00 1.00 2754 GLY A C 1
ATOM 15014 O O . GLY A 1 2754 ? 168.460 170.119 223.751 1.00 1.00 2754 GLY A O 1
ATOM 15015 N N . ASN A 1 2755 ? 167.701 168.126 224.474 1.00 1.00 2755 ASN A N 1
ATOM 15016 C CA . ASN A 1 2755 ? 168.970 167.458 224.250 1.00 1.00 2755 ASN A CA 1
ATOM 15017 C C . ASN A 1 2755 ? 168.890 166.451 223.110 1.00 1.00 2755 ASN A C 1
ATOM 15018 O O . ASN A 1 2755 ? 169.909 166.089 222.530 1.00 1.00 2755 ASN A O 1
ATOM 15023 N N . GLY A 1 2756 ? 167.674 165.972 222.804 1.00 1.00 2756 GLY A N 1
ATOM 15024 C CA . GLY A 1 2756 ? 167.495 164.983 221.739 1.00 1.00 2756 GLY A CA 1
ATOM 15025 C C . GLY A 1 2756 ? 167.764 165.641 220.409 1.00 1.00 2756 GLY A C 1
ATOM 15026 O O . GLY A 1 2756 ? 168.337 165.047 219.498 1.00 1.00 2756 GLY A O 1
ATOM 15027 N N . LEU A 1 2757 ? 167.352 166.896 220.348 1.00 0.00 2757 LEU A N 1
ATOM 15028 C CA . LEU A 1 2757 ? 167.480 167.786 219.223 1.00 0.00 2757 LEU A CA 1
ATOM 15029 C C . LEU A 1 2757 ? 166.822 167.269 217.959 1.00 0.00 2757 LEU A C 1
ATOM 15030 O O . LEU A 1 2757 ? 166.152 166.242 217.947 1.00 0.00 2757 LEU A O 1
ATOM 15035 N N . SER A 1 2758 ? 166.957 168.046 216.890 1.00 30.00 2758 SER A N 1
ATOM 15036 C CA . SER A 1 2758 ? 166.411 167.756 215.562 1.00 30.00 2758 SER A CA 1
ATOM 15037 C C . SER A 1 2758 ? 164.889 167.772 215.459 1.00 30.00 2758 SER A C 1
ATOM 15038 O O . SER A 1 2758 ? 164.344 167.344 214.443 1.00 30.00 2758 SER A O 1
ATOM 15041 N N . VAL A 1 2759 ? 164.208 168.285 216.484 1.00 1.00 2759 VAL A N 1
ATOM 15042 C CA . VAL A 1 2759 ? 162.754 168.487 216.545 1.00 1.00 2759 VAL A CA 1
ATOM 15043 C C . VAL A 1 2759 ? 161.953 167.190 216.541 1.00 1.00 2759 VAL A C 1
ATOM 15044 O O . VAL A 1 2759 ? 161.263 166.860 217.511 1.00 1.00 2759 VAL A O 1
ATOM 15048 N N . GLU A 1 2760 ? 162.089 166.445 215.458 1.00 1.00 2760 GLU A N 1
ATOM 15049 C CA . GLU A 1 2760 ? 161.366 165.231 215.199 1.00 1.00 2760 GLU A CA 1
ATOM 15050 C C . GLU A 1 2760 ? 161.525 164.254 216.309 1.00 1.00 2760 GLU A C 1
ATOM 15051 O O . GLU A 1 2760 ? 160.586 163.531 216.635 1.00 1.00 2760 GLU A O 1
ATOM 15057 N N . SER A 1 2761 ? 162.702 164.200 216.884 1.00 1.00 2761 SER A N 1
ATOM 15058 C CA . SER A 1 2761 ? 162.954 163.261 217.934 1.00 1.00 2761 SER A CA 1
ATOM 15059 C C . SER A 1 2761 ? 162.079 163.497 219.149 1.00 1.00 2761 SER A C 1
ATOM 15060 O O . SER A 1 2761 ? 161.655 162.532 219.797 1.00 1.00 2761 SER A O 1
ATOM 15063 N N . SER A 1 2762 ? 161.729 164.754 219.434 1.00 1.00 2762 SER A N 1
ATOM 15064 C CA . SER A 1 2762 ? 160.922 165.025 220.601 1.00 1.00 2762 SER A CA 1
ATOM 15065 C C . SER A 1 2762 ? 159.521 164.628 220.306 1.00 1.00 2762 SER A C 1
ATOM 15066 O O . SER A 1 2762 ? 158.828 164.040 221.140 1.00 1.00 2762 SER A O 1
ATOM 15069 N N . VAL A 1 2763 ? 159.121 164.903 219.086 1.00 1.00 2763 VAL A N 1
ATOM 15070 C CA . VAL A 1 2763 ? 157.769 164.626 218.705 1.00 1.00 2763 VAL A CA 1
ATOM 15071 C C . VAL A 1 2763 ? 157.534 163.138 218.711 1.00 1.00 2763 VAL A C 1
ATOM 15072 O O . VAL A 1 2763 ? 156.536 162.663 219.258 1.00 1.00 2763 VAL A O 1
ATOM 15076 N N . GLN A 1 2764 ? 158.461 162.387 218.152 1.00 1.00 2764 GLN A N 1
ATOM 15077 C CA . GLN A 1 2764 ? 158.259 160.971 218.107 1.00 1.00 2764 GLN A CA 1
ATOM 15078 C C . GLN A 1 2764 ? 158.259 160.367 219.486 1.00 1.00 2764 GLN A C 1
ATOM 15079 O O . GLN A 1 2764 ? 157.464 159.464 219.769 1.00 1.00 2764 GLN A O 1
ATOM 15085 N N . ASP A 1 2765 ? 159.100 160.876 220.377 1.00 1.00 2765 ASP A N 1
ATOM 15086 C CA . ASP A 1 2765 ? 159.160 160.307 221.703 1.00 1.00 2765 ASP A CA 1
ATOM 15087 C C . ASP A 1 2765 ? 157.877 160.530 222.455 1.00 1.00 2765 ASP A C 1
ATOM 15088 O O . ASP A 1 2765 ? 157.344 159.604 223.079 1.00 1.00 2765 ASP A O 1
ATOM 15093 N N . LEU A 1 2766 ? 157.331 161.730 222.355 1.00 1.00 2766 LEU A N 1
ATOM 15094 C CA . LEU A 1 2766 ? 156.129 161.997 223.091 1.00 1.00 2766 LEU A CA 1
ATOM 15095 C C . LEU A 1 2766 ? 155.003 161.151 222.586 1.00 1.00 2766 LEU A C 1
ATOM 15096 O O . LEU A 1 2766 ? 154.215 160.646 223.384 1.00 1.00 2766 LEU A O 1
ATOM 15101 N N . ILE A 1 2767 ? 154.942 160.935 221.284 1.00 1.00 2767 ILE A N 1
ATOM 15102 C CA . ILE A 1 2767 ? 153.882 160.117 220.763 1.00 1.00 2767 ILE A CA 1
ATOM 15103 C C . ILE A 1 2767 ? 153.977 158.707 221.261 1.00 1.00 2767 ILE A C 1
ATOM 15104 O O . ILE A 1 2767 ? 152.958 158.133 221.649 1.00 1.00 2767 ILE A O 1
ATOM 15109 N N . GLN A 1 2768 ? 155.165 158.112 221.242 1.00 1.00 2768 GLN A N 1
ATOM 15110 C CA . GLN A 1 2768 ? 155.195 156.740 221.690 1.00 1.00 2768 GLN A CA 1
ATOM 15111 C C . GLN A 1 2768 ? 154.791 156.644 223.133 1.00 1.00 2768 GLN A C 1
ATOM 15112 O O . GLN A 1 2768 ? 154.051 155.738 223.518 1.00 1.00 2768 GLN A O 1
ATOM 15118 N N . GLN A 1 2769 ? 155.218 157.592 223.944 1.00 1.00 2769 GLN A N 1
ATOM 15119 C CA . GLN A 1 2769 ? 154.891 157.523 225.351 1.00 1.00 2769 GLN A CA 1
ATOM 15120 C C . GLN A 1 2769 ? 153.409 157.707 225.598 1.00 1.00 2769 GLN A C 1
ATOM 15121 O O . GLN A 1 2769 ? 152.815 157.011 226.432 1.00 1.00 2769 GLN A O 1
ATOM 15127 N N . ALA A 1 2770 ? 152.818 158.636 224.840 1.00 1.00 2770 ALA A N 1
ATOM 15128 C CA . ALA A 1 2770 ? 151.421 159.010 224.917 1.00 1.00 2770 ALA A CA 1
ATOM 15129 C C . ALA A 1 2770 ? 150.467 157.891 224.584 1.00 1.00 2770 ALA A C 1
ATOM 15130 O O . ALA A 1 2770 ? 149.386 157.813 225.164 1.00 1.00 2770 ALA A O 1
ATOM 15132 N N . THR A 1 2771 ? 150.830 157.032 223.640 1.00 1.00 2771 THR A N 1
ATOM 15133 C CA . THR A 1 2771 ? 149.884 156.007 223.234 1.00 1.00 2771 THR A CA 1
ATOM 15134 C C . THR A 1 2771 ? 150.191 154.640 223.793 1.00 1.00 2771 THR A C 1
ATOM 15135 O O . THR A 1 2771 ? 149.320 153.773 223.834 1.00 1.00 2771 THR A O 1
ATOM 15139 N N . ASP A 1 2772 ? 151.408 154.424 224.239 1.00 0.00 2772 ASP A N 1
ATOM 15140 C CA . ASP A 1 2772 ? 151.787 153.127 224.716 1.00 0.00 2772 ASP A CA 1
ATOM 15141 C C . ASP A 1 2772 ? 150.938 152.711 225.914 1.00 0.00 2772 ASP A C 1
ATOM 15142 O O . ASP A 1 2772 ? 151.049 153.334 226.979 1.00 0.00 2772 ASP A O 1
ATOM 15147 N N . PRO A 1 2773 ? 150.144 151.625 225.824 1.00 30.00 2773 PRO A N 1
ATOM 15148 C CA . PRO A 1 2773 ? 149.261 151.147 226.851 1.00 30.00 2773 PRO A CA 1
ATOM 15149 C C . PRO A 1 2773 ? 150.038 150.690 228.054 1.00 30.00 2773 PRO A C 1
ATOM 15150 O O . PRO A 1 2773 ? 149.494 150.545 229.149 1.00 30.00 2773 PRO A O 1
ATOM 15154 N N . SER A 1 2774 ? 151.336 150.503 227.889 1.00 1.00 2774 SER A N 1
ATOM 15155 C CA . SER A 1 2774 ? 152.143 150.101 229.009 1.00 1.00 2774 SER A CA 1
ATOM 15156 C C . SER A 1 2774 ? 152.097 151.158 230.087 1.00 1.00 2774 SER A C 1
ATOM 15157 O O . SER A 1 2774 ? 152.235 150.828 231.270 1.00 1.00 2774 SER A O 1
ATOM 15160 N N . ASN A 1 2775 ? 151.879 152.423 229.680 1.00 1.00 2775 ASN A N 1
ATOM 15161 C CA . ASN A 1 2775 ? 151.790 153.548 230.583 1.00 1.00 2775 ASN A CA 1
ATOM 15162 C C . ASN A 1 2775 ? 150.351 153.869 230.842 1.00 1.00 2775 ASN A C 1
ATOM 15163 O O . ASN A 1 2775 ? 149.967 154.323 231.915 1.00 1.00 2775 ASN A O 1
ATOM 15168 N N . LEU A 1 2776 ? 149.512 153.637 229.850 1.00 1.00 2776 LEU A N 1
ATOM 15169 C CA . LEU A 1 2776 ? 148.134 154.031 230.051 1.00 1.00 2776 LEU A CA 1
ATOM 15170 C C . LEU A 1 2776 ? 147.532 153.188 231.147 1.00 1.00 2776 LEU A C 1
ATOM 15171 O O . LEU A 1 2776 ? 146.803 153.691 232.016 1.00 1.00 2776 LEU A O 1
ATOM 15176 N N . SER A 1 2777 ? 147.913 151.914 231.179 1.00 1.00 2777 SER A N 1
ATOM 15177 C CA . SER A 1 2777 ? 147.391 150.963 232.138 1.00 1.00 2777 SER A CA 1
ATOM 15178 C C . SER A 1 2777 ? 148.023 151.074 233.493 1.00 1.00 2777 SER A C 1
ATOM 15179 O O . SER A 1 2777 ? 148.646 150.136 233.993 1.00 1.00 2777 SER A O 1
ATOM 15182 N N . VAL A 1 2778 ? 147.869 152.234 234.067 1.00 1.00 2778 VAL A N 1
ATOM 15183 C CA . VAL A 1 2778 ? 148.387 152.588 235.341 1.00 1.00 2778 VAL A CA 1
ATOM 15184 C C . VAL A 1 2778 ? 147.366 153.425 236.045 1.00 1.00 2778 VAL A C 1
ATOM 15185 O O . VAL A 1 2778 ? 147.196 153.355 237.258 1.00 1.00 2778 VAL A O 1
ATOM 15189 N N . ILE A 1 2779 ? 146.780 154.323 235.271 1.00 1.00 2779 ILE A N 1
ATOM 15190 C CA . ILE A 1 2779 ? 146.020 155.442 235.807 1.00 1.00 2779 ILE A CA 1
ATOM 15191 C C . ILE A 1 2779 ? 144.681 155.140 236.427 1.00 1.00 2779 ILE A C 1
ATOM 15192 O O . ILE A 1 2779 ? 143.813 154.502 235.836 1.00 1.00 2779 ILE A O 1
ATOM 15197 N N . TYR A 1 2780 ? 144.487 155.690 237.611 1.00 30.00 2780 TYR A N 1
ATOM 15198 C CA . TYR A 1 2780 ? 143.228 155.541 238.285 1.00 30.00 2780 TYR A CA 1
ATOM 15199 C C . TYR A 1 2780 ? 142.265 156.563 237.799 1.00 30.00 2780 TYR A C 1
ATOM 15200 O O . TYR A 1 2780 ? 142.508 157.762 237.934 1.00 30.00 2780 TYR A O 1
ATOM 15209 N N . MET A 1 2781 ? 141.158 156.100 237.255 1.00 30.00 2781 MET A N 1
ATOM 15210 C CA . MET A 1 2781 ? 140.164 157.008 236.749 1.00 30.00 2781 MET A CA 1
ATOM 15211 C C . MET A 1 2781 ? 140.786 158.133 236.002 1.00 30.00 2781 MET A C 1
ATOM 15212 O O . MET A 1 2781 ? 141.327 157.927 234.919 1.00 30.00 2781 MET A O 1
ATOM 15217 N N . GLY A 1 2782 ? 140.739 159.327 236.577 1.00 30.00 2782 GLY A N 1
ATOM 15218 C CA . GLY A 1 2782 ? 141.187 160.501 235.882 1.00 30.00 2782 GLY A CA 1
ATOM 15219 C C . GLY A 1 2782 ? 140.289 160.578 234.693 1.00 30.00 2782 GLY A C 1
ATOM 15220 O O . GLY A 1 2782 ? 139.084 160.745 234.839 1.00 30.00 2782 GLY A O 1
ATOM 15221 N N . TRP A 1 2783 ? 140.829 160.410 233.525 1.00 0.00 2783 TRP A N 1
ATOM 15222 C CA . TRP A 1 2783 ? 140.029 160.473 232.338 1.00 0.00 2783 TRP A CA 1
ATOM 15223 C C . TRP A 1 2783 ? 139.401 159.149 231.986 1.00 0.00 2783 TRP A C 1
ATOM 15224 O O . TRP A 1 2783 ? 138.608 159.077 231.053 1.00 0.00 2783 TRP A O 1
ATOM 15235 N N . SER A 1 2784 ? 139.750 158.107 232.725 1.00 0.00 2784 SER A N 1
ATOM 15236 C CA . SER A 1 2784 ? 139.217 156.778 232.522 1.00 0.00 2784 SER A CA 1
ATOM 15237 C C . SER A 1 2784 ? 139.348 156.409 231.059 1.00 0.00 2784 SER A C 1
ATOM 15238 O O . SER A 1 2784 ? 138.345 156.342 230.359 1.00 0.00 2784 SER A O 1
ATOM 15241 N N . PRO A 1 2785 ? 140.571 156.162 230.560 1.00 0.00 2785 PRO A N 1
ATOM 15242 C CA . PRO A 1 2785 ? 140.933 156.019 229.150 1.00 0.00 2785 PRO A CA 1
ATOM 15243 C C . PRO A 1 2785 ? 140.353 154.816 228.446 1.00 0.00 2785 PRO A C 1
ATOM 15244 O O . PRO A 1 2785 ? 141.079 153.961 227.945 1.00 0.00 2785 PRO A O 1
ATOM 15248 N N . PHE A 1 2786 ? 139.051 154.774 228.429 1.00 0.00 2786 PHE A N 1
ATOM 15249 C CA . PHE A 1 2786 ? 138.241 153.771 227.820 1.00 0.00 2786 PHE A CA 1
ATOM 15250 C C . PHE A 1 2786 ? 137.150 154.542 227.108 1.00 0.00 2786 PHE A C 1
ATOM 15251 O O . PHE A 1 2786 ? 137.447 155.514 226.407 1.00 0.00 2786 PHE A O 1
ATOM 15259 N N . TYR A 1 2787 ? 135.879 154.149 227.281 1.00 0.00 2787 TYR A N 1
ATOM 15260 C CA . TYR A 1 2787 ? 134.823 154.842 226.577 1.00 0.00 2787 TYR A CA 1
ATOM 15261 C C . TYR A 1 2787 ? 135.262 155.094 225.148 1.00 0.00 2787 TYR A C 1
ATOM 15262 O O . TYR A 1 2787 ? 135.366 154.135 224.383 1.00 0.00 2787 TYR A O 1
#

Solvent-accessible surface area: 123030 Å² total; per-residue (Å²): 106,93,60,58,66,36,56,61,38,23,84,61,40,89,81,39,84,66,20,54,63,45,34,74,91,65,115,122,82,55,43,72,41,28,26,50,100,83,60,33,59,46,7,65,70,20,36,66,70,30,92,120,128,82,79,65,69,61,65,93,33,58,44,37,64,86,34,106,100,90,50,105,18,94,78,84,140,116,87,75,65,44,60,54,55,61,46,42,63,76,64,90,125,104,82,87,38,47,34,64,55,26,55,57,73,22,71,63,111,84,104,64,83,79,47,25,54,58,42,18,54,70,13,65,58,21,83,48,24,74,65,44,22,59,28,12,59,37,55,44,69,59,34,25,80,87,38,110,118,51,40,28,41,6,47,12,1,41,52,46,44,74,53,82,86,97,91,48,78,36,56,49,53,35,67,34,37,63,43,31,74,40,24,80,48,55,49,88,12,17,68,52,0,30,65,26,6,58,90,73,31,50,39,75,13,53,29,25,24,7,24,69,42,19,48,66,16,34,52,63,26,20,47,117,128,41,79,69,60,42,65,65,38,68,73,57,32,28,61,48,62,37,39,55,70,16,36,63,72,66,45,72,44,64,46,57,14,57,71,53,66,104,60,82,91,41,69,66,56,74,21,88,57,22,63,64,33,23,50,61,39,46,79,89,54,71,46,51,33,46,101,95,38,28,72,48,75,74,73,70,109,57,114,105,77,80,38,65,62,64,72,94,93,121,116,25,73,63,24,19,53,48,11,32,56,114,39,24,70,58,24,50,65,18,28,90,85,101,98,22,15,62,51,17,71,77,85,64,80,67,68,53,19,16,53,18,36,12,64,42,22,65,87,111,54,64,63,9,55,19,32,12,19,69,54,87,113,90,14,52,35,56,22,18,62,24,46,8,72,33,50,53,118,78,30,51,38,27,13,66,62,63,48,118,41,60,19,55,11,40,22,56,13,8,51,47,3,18,105,59,66,30,26,45,14,24,52,14,45,26,19,63,66,44,36,117,120,31,56,47,55,7,58,61,24,19,60,76,49,69,63,79,122,65,105,51,66,104,109,92,76,62,72,28,72,80,72,55,47,84,22,63,78,55,27,69,38,92,98,67,58,46,73,51,16,54,64,52,71,89,91,101,62,65,31,57,58,65,68,64,91,33,80,122,71,42,48,66,34,46,52,67,67,54,60,70,63,59,63,63,64,82,86,53,89,46,60,38,117,113,77,62,36,33,67,57,12,33,64,20,9,64,53,8,42,71,25,44,87,66,91,85,84,20,43,67,55,8,62,69,26,36,64,64,9,79,74,46,106,38,44,67,93,12,19,21,55,6,12,53,41,42,22,56,47,18,51,89,61,101,103,79,90,48,32,75,68,15,27,60,45,29,75,85,36,87,70,107,40,36,34,57,27,58,63,60,34,69,52,67,63,88,36,32,90,41,49,56,61,38,32,52,62,46,50,61,62,58,88,87,78,71,92,20,77,104,101,42,42,37,25,27,27,44,57,20,56,46,26,57,47,66,62,76,38,35,56,19,43,63,37,56,45,62,48,65,89,60,99,37,101,65,48,25,48,72,23,52,36,68,32,18,74,93,64,85,64,19,37,62,77,41,44,90,49,46,89,37,51,50,65,57,32,66,82,55,109,88,84,28,82,65,50,31,81,64,58,58,82,116,94,66,32,44,70,89,57,54,62,60,54,28,26,41,35,53,29,27,49,108,73,54,63,83,81,34,60,65,60,43,86,95,30,86,58,51,52,56,50,21,53,25,65,42,3,16,46,37,30,76,17,43,54,43,45,62,86,20,51,58,63,57,67,77,14,112,62,36,79,33,75,60,23,54,54,87,61,14,46,66,17,69,34,38,28,58,74,34,28,36,27,18,46,32,16,83,55,35,45,67,32,38,71,84,66,25,67,98,47,72,62,48,24,41,18,32,46,61,22,43,80,78,60,100,32,100,34,32,60,18,43,20,55,88,38,43,5,39,79,18,57,50,66,30,42,76,73,68,78,94,80,90,94,91,97,38,46,57,18,10,30,45,32,3,25,53,27,27,139,69,55,98,98,78,60,102,68,41,67,32,26,41,45,42,57,52,62,30,58,49,74,19,106,30,70,64,46,73,58,30,29,25,44,64,36,19,61,23,45,41,96,53,60,82,32,3,67,41,24,11,29,56,26,10,12,51,13,38,24,22,45,59,65,85,37,14,56,24,45,87,6,19,26,63,26,4,17,58,10,7,59,48,31,96,169,54,169,130,23,41,100,65,4,48,94,11,10,68,115,36,25,147,62,90,80,38,117,65,123,29,18,73,46,1,8,34,3,29,82,40,92,13,60,20,59,96,15,14,7,5,48,24,79,22,40,11,25,102,87,41,58,80,22,19,14,10,30,1,5,21,14,28,98,56,9,136,75,27,63,106,155,49,23,27,97,62,24,144,33,8,4,104,13,40,66,137,57,45,76,29,48,158,97,6,44,136,4,13,30,17,15,5,1,31,12,0,77,58,12,44,110,85,190,104,18,85,51,18,39,44,34,18,71,82,91,112,59,34,47,36,18,12,98,96,11,18,79,46,14,142,90,50,88,103,68,67,55,40,86,15,25,31,46,8,10,36,18,13,5,42,4,0,14,36,3,91,50,77,28,108,61,64,29,14,0,29,19,8,45,94,67,62,20,7,79,69,11,20,72,21,0,27,37,53,38,50,34,57,82,37,38,52,77,70,34,69,18,47,59,73,50,22,83,76,19,39,24,67,39,16,40,81,52,12,24,26,50,28,59,105,20,35,100,26,14,41,94,44,4,21,29,48,35,19,17,3,18,13,18,40,36,37,75,88,43,26,54,10,24,38,26,15,35,8,23,6,19,98,17,81,105,23,69,77,31,39,48,17,36,53,40,38,49,25,130,38,150,109,32,65,36,82,38,31,121,89,20,36,94,43,154,91,37,73,113,23,8,45,44,57,34,139,35,24,36,77,13,45,13,23,35,32,86,160,84,93,31,37,12,31,135,107,51,65,75,79,91,14,21,118,30,23,31,151,104,49,21,88,30,0,12,11,48,14,9,57,68,20,59,167,166,100,56,84,83,47,12,74,112,6,11,108,50,31,126,46,22,23,26,14,52,10,18,96,22,122,90,118,105,178,43,48,68,29,32,51,50,102,70,42,80,67,94,149,128,7,40,81,81,14,43,60,50,66,103,78,50,94,89,112,52,103,142,93,114,44,74,32,14,11,123,12,4,22,70,24,14,86,10,48,95,0,29,144,36,3,63,238,82,114,10,55,83,65,32,27,33,4,18,3,16,46,69,69,62,182,56,150,31,5,160,129,62,10,25,80,10,40,0,6,3,40,0,9,81,61,16,75,67,11,22,55,135,2,40,106,29,1,38,126,12,5,56,60,1,4,73,20,5,68,113,72,87,30,153,84,57,5,14,33,10,0,22,5,0,16,21,2,29,78,17,7,37,42,40,126,98,28,100,58,9,5,101,33,7,51,59,14,37,149,25,6,112,106,61,6,83,74,89,76,17,88,66,16,25,13,11,4,28,0,14,9,8,2,6,50,9,8,9,139,58,11,148,103,140,15,111,153,7,30,45,29,10,76,23,1,3,6,8,6,5,9,56,7,2,87,24,0,19,70,56,35,44,20,116,11,0,54,65,10,9,77,54,3,61,137,42,21,165,68,12,63,178,67,41,128,29,96,50,17,17,57,50,10,103,34,28,12,36,39,10,33,0,7,0,55,26,90,28,169,96,80,145,25,0,19,89,49,1,110,88,17,23,55,94,26,108,148,38,99,77,88,93,66,101,38,22,87,11,12,65,39,13,58,88,23,40,51,40,54,122,15,59,5,8,17,42,16,10,70,4,56,37,112,50,91,75,9,117,109,78,10,62,128,64,8,173,71,30,124,48,81,129,148,68,40,7,0,30,5,10,77,20,4,0,40,23,2,14,86,36,3,51,125,24,109,98,29,54,51,31,71,47,42,72,67,10,63,61,48,23,79,63,21,56,63,78,33,23,71,24,102,119,45,125,149,88,58,88,135,37,106,112,101,79,78,166,60,43,96,94,33,127,48,16,92,89,88,53,31,119,17,7,29,67,0,0,52,19,2,3,29,0,22,38,99,8,105,126,48,6,70,34,3,18,6,64,8,4,14,8,16,7,37,19,79,98,44,46,116,3,0,71,67,0,98,147,53,9,44,81,3,59,14,47,31,22,52,47,9,13,59,28,7,20,32,46,4,32,92,80,141,63,45,16,4,96,0,0,48,73,13,6,75,77,1,9,90,86,5,8,27,56,1,8,52,22,10,11,14,40,26,34,94,1,155,104,80,86,181,54,104,99,15,58,85,26,37,83,3,17,107,107,13,30,118,64,8,34,53,69,14,93,65,44,60,25,39,77,63,12,67,41,16,43,41,46,6,53,11,16,31,55,25,8,63,70,26,93,67,89,83,118,66,71,48,68,39,64,60,23,151,144,25,92,86,139,82,71,26,85,118,20,74,74,46,37,40,67,17,78,140,60,81,6,167,26,36,80,61,20,104,143,38,76,6,38,63,6,40,40,16,60,38,53,31,30,37,42,114,60,81,77,25,8,28,20,36,30,33,31,11,36,82,46,90,62,60,104,16,35,25,90,8,34,90,117,35,39,115,42,33,19,9,6,19,26,0,24,66,18,13,39,39,22,0,54,103,28,56,60,0,106,69,61,134,5,25,33,120,37,33,78,4,47,21,26,5,39,84,6,8,40,44,28,109,27,63,107,13,82,19,4,71,105,21,6,39,157,39,3,87,120,42,150,90,50,106,40,8,16,100,80,17,68,128,14,34,157,70,159,93,74,60,32,83,141,135,20,25,70,145,32,31,94,18,39,124,27,30,1,36,34,31,3,16,60,55,27,17,33,34,105,85,4,25,81,5,27,51,47,5,6,42,13,4,0,0,16,15,10,4,3,44,7,4,7,6,12,15,16,74,12,94,35,11,13,5,14,48,73,68,0,34,24,8,40,56,47,10,24,42,2,13,45,33,5,108,100,38,38,47,56,28,41,41,12,16,18,7,7,68,7,10,31,33,0,16,24,57,38,32,18,66,3,24,4,52,74,4,6,36,65,0,9,35,18,7,45,144,59,54,87,73,13,13,26,7,2,59,18,3,3,100,57,39,94,26,51,46,52,82,47,109,83,70,26,107,100,124,113,133,153,135,139,106,90,20,18,134,138,11,21,87,18,2,46,122,43,0,77,20,142,62,91,94,28,98,46,27,11,54,70,31,15,113,60,2,52,55,54,35,50,16,4,46,19,72,62,24,17,9,6,17,33

Secondary structure (DSSP, 8-state):
-HHHHHHHHHH--TTHHHHHHHHHHH--HHHHHHT--HHHHHHHHHHHHHH--HHHHHHHTTTSSS-SS--S-TT---HHHHHHHHHHHHHH--HHHHHHHHHHHHH-S---HHHHHHHHHHHHHS-SSHHHHHHHHHHHHH---S---HHHHHHHHHHHTT--SSSSTTTHHHHHHHHHHHHTTTTHHHHHHHHHHHHHSS---TT-HHHHHHHHHHHHHHT--HHHHHHHHHHHTTT--TTHHHHHHHTHHHHHHHHHH--HHHHHS-TTTHHHHHHHHHHHH-SS--SS-S-TT-------HHHHHHHHT--HHHHHHHHH--HHHHHHHHHH---HHHHHHHH--HHHHHHHHHHHHHT--HHHHHHHHHT--HHHHHHHHHHHHHH----TTHHHHH--HHHHHHHHHHHHHH--HHHHHHHHHHHHHHT--HHHHHHHHHHHHH-SS-------TTSSTTTTHHHHHHT--S--THHHHHHHHHH--HHHHHHHHH--HHHHHHHHHHHHHHHHHHHSTT-STTS--TTHHHHHHHHHHHHHH--HHHHHHHHHHHHHHTT--S-HHHHHHHHHHHHHHHHH--SSTHHHHHHHHHHHS----THHHHHHHHHHTT---STTTHHHHHHHHHHTT----TT--HHHHHHHHHHTS--SSS-HHHHHHHHHHS--TTHHHHHHHHHHHHTSS-BTTB--THHHHHHHHHS--SSGGGGHHHHT--THHHHTTHHHHHHHHHHHGGG--HHHHHHHHH-STHHHHIIIIIGGGSGGGG---HHHHHHHHH-TTS-TTGGGTGGGTTHHHHHHHHT-----HHHHHHHHHHHT-S--TTHHHHHHHHHTS-----GGGGTT-HHHHHTTTHHHHHTT-----HHHHHHHHHHHHHHTTSS-GGGHHHHHHHHHHHHHT-----GGGGHHHHHHT----SHHHHHHHHHHHHHHHHHHHHTT-----TTTHHHHHHHHHHTTT-----HHHHHHHHGGGGS--S--HHHHHHHHHHHS----TTTTTTTS--TTSSS-SSTHHHHHHHHHSSS----S-------HHHHHHHTTT----SS--TTHHHHHHHTHHHHHTT--HHHHHHHTT-SS-TTHHHHHHHHHHHSTTS--SSHHHHHHHHHHHHHHHHHTTT-SS-TTTTHHHHTTHHHHHGGG-SSS---HHHHHHH-S-SSHHHHHH-STTIIIIITS--GGGGGTGGGTTSHHHHHHHHHHHGGGPPTTHHHHHHHGGGSSS-TTHHHHHHHHHTTSTT---GGGGGTT---S-SHHHHHHHHHHHHHHHGGGTTS--HHHHTSPPSTTHHHHHHTT-TTHHHHHHTTT-SS---THHHHHHHTTS-SS-GGGS----SSTTTTHHHHTTSS-SSHHHHHHHHHHHHHTTT-TTS-THHHHHHHHHTT-STTTTTTSSSSS--S-THHHHHHSS---S----S---THHHHHHHHHT--SSSTTHHHHHHHHHHHHHHHHHH-SSSSHHHHHHHHHHHHHHHTT-STTTTSHHHHHHHHHHHHHHHTTSS-TTTTHHHHHHHHHHHHHHHHH-SSSS-SHHHHHHHHHHHHHHHHHHHHHHHS-HHHHHHHHHHHHHTTTTGGGTS--HHHHHHHHHHHHHHHHHHHHTTS-THHHHHHHHHHHHHHHT-SS------HHHHHTSTTS---HHHHHHHHHHHTTSSSTTTTTTHHHHTT----SSSSHHHHHHHHHHHHHHHHHHHHTSHHHHTHHHHHHHHHHIIIIIHHT---HHHHHHHHHHHHHHHHHHHHHHHHHHHHHHHHHHHHHHHHHH--SSHHHHHHHHHHHHHHT---HHHHHHHHHHGGG--S---GGGTHHHHTT----SSTTHHHHHHHHHHHHHHSHHHHHHHHHHHHHHHTSSTT-HHHHHHHHHHHHHHHHHHHHHSSSTTHHHHHHHHHHHHHHHHHHHTT---SS-S---STTTT-SHHHHHHH-TTPPP-SSS---TTSS-TT--GGGG-------PPP-SSSS---------SSSS----------TTTHHHHHHHHHHHHHHTTSSSSSTTGGGT-----------TTT-----PPTTB--HHHHHHHHTTTSS-SHHHHHHHHHGGGSSSS-HIIIIIHHHTTSS---THHHHHTT---HHHHHHHHHHHHHHHHHHHHHHHHHT----TTTTEEEBSTT--EEE-----SSS-TTSSSSPPP-S----TTGGGGS-SSTTTTHHHHHHHHHHHHHHHH-HHHHHHHHHHTSS----S---TTSGGGG-----HHHHHHHHHHHHHHTT-SS-TTHHHHHHHHHHHH-HHHHTT--STT-S--

InterPro domains:
  IPR000403 Phosphatidylinositol 3-/4-kinase, catalytic domain [PF00454] (2464-2703)
  IPR000403 Phosphatidylinositol 3-/4-kinase, catalytic domain [PS50290] (2434-2746)
  IPR000403 Phosphatidylinositol 3-/4-kinase, catalytic domain [SM00146] (2462-2755)
  IPR003152 FATC domain [PF02260] (2757-2787)
  IPR003152 FATC domain [PS51190] (2755-2787)
  IPR003152 FATC domain [SM01343] (2755-2787)
  IPR011009 Protein kinase-like domain superfamily [SSF56112] (2362-2710)
  IPR014009 PIK-related kinase, FAT domain [PS51189] (1734-2326)
  IPR018936 Phosphatidylinositol 3-/4-kinase, conserved site [PS00915] (2464-2479)
  IPR018936 Phosphatidylinositol 3-/4-kinase, conserved site [PS00916] (2597-2617)
  IPR021668 Telomere-length maintenance and DNA damage repair [PF11640] (8-157)
  IPR021668 Telomere-length maintenance and DNA damage repair [SM01342] (1-158)
  IPR036940 Phosphatidylinositol 3-/4-kinase, catalytic domain superfamily [G3DSA:1.10.1070.11] (2562-2749)
  IPR038980 Serine/threonine-protein kinase ATM, plant [PTHR37079] (2050-2786)
  IPR044107 ATM, catalytic domain [cd05171] (2430-2704)